Protein 2YZC (pdb70)

Radius of gyration: 47.13 Å; Cα contacts (8 Å, |Δi|>4): 5828; chains: 8; bounding box: 80×96×147 Å

Foldseek 3Di:
DDDDDDFDKDADFFLWDWAWDPPDLQIDIWTKGKDWIFGFPCPCCPPPVDCPQPPDNVNLSVVLVVLCVVPDDDPLRSQVVSFCCVCVVGVRGQKTKMKMKIWDWDADVSDRPHIDTDQQKIKMKMWIGGHPDIKMKIWMWNHKDKDLWLAWEDPDDADPPRDDDGGRTHMFIKIKTKMWIFPDPPDPVVVLVVVLVVLLVCLLHPHSHHDVQVSVQSSFVSSVVVDVRTFKMKIKIWRFDWAQDDCVVVVDHGPSPHTDGDDDDIHIDIDMHGDPPDDDDPPSVVD/DDDDDDFDKDADFFQWDWAWDPPDLQIDIWTKGKTWIFGFPCPCCVPPVDCPPPPDNVNLSVVLVVLCVVPDPDPLRSQVVSQCCVCVVGPRTQKIKMKMKIWDWDADVSDRPHIDTDQQKIKMKMWIGGHPDIKMKIWMWNHKDKDLWLAWEDDDDDDPPDDDDGGRTHMFIKIKTKMWIFQDPPDPVVVLVVVLVVLLVCLLHPHSHHDVQVSVQSSFVSSVVVDVRTFKMKIKIKGFDWDQDCCVVVVDHGPSPDTDGDDDDIHIDIDMHGDPPDDDDDPSVVD/DDDDDDWDKDADFFLWDWAWDPPDLQIDIWTKGKTWIFGFPCRCCPPPVDCPQPPDNVNLSVVLVVLCVVPDPDPQRSQVVSFCCVCVVGVRTQKTKMKMKIWDWDADVSDRPHIDTDQQKIKMKMWIGGHPDIKMKIWMWNHKDKDLWLAWEDDDDDDPPDDDDGGRTHMFIKIKTKMWIFPDPPDPVVVLVVVLVVLLVVLLHPHSHHDVQVSVQSSFVSSVVPDVRTFKMKIKIKGFDWAQDDCVVVPDDGPSPDTDGDDDDIHIDIDMHGDPPDDDDDPVVVD/DDDDDDWDKDAAFFQWDWAWDPPDLQIDIWTKGKDWIFGFDCPCCVVPVDCPVPPDNVNLSVVLVVLCVVPDDDPLRSQVVSFCCVCVVGVRTFKTKMKMKIWDWDADVSHRPHIDTDQQKIKMKMWIGGHPDIKMKIWMWNHKDKDLWLAWEDDDDDDPPDDDDGGRTHMFIKIKTKMWIFPDPPDPVVVLVVVLVVLLVCLQHPHSHHDVQVSVQSSFVSSVVVDVRTFKMKIKIWGFDWAQDDCVVVPDHGPSPHTDGDDDDIHIDIDMDGDPPDDDDDPVVVD/DDDDDDWDKDADFFLWDWAWDPPDLQIDIWTKGKTWIFGFPCRCCVVPVDCPVPPDNVNLSVVLVVLCVVPDDDPLRSQVVSFCCVCVVGPRGQKTKMKMKIWDWDADVSDRPHIDTDQQKIKMKMWIGGHPDIWMKIWMWNHKDKDLWLAWEDPDDDDPPDDDDGGRTHMFIKIKTKMWIFQDSPDPVVVLVVVLVVLLVCLLHPHSHHDVQVSVQSSFVSSCVPDVRTFKMKIKIKGFDWAQDDCVVVVDHGPSPDTDGDDDDIHIDIDMDGDPPDDDDDPVVVD/DDDDDDFDKDADFFQWDWAWDPPDLQIDIWTKGKTWIFGFDCRCCVVPVDCPVPPDNVNLSVVLVVLCVVPDDDPQRSQVVSFCCVCVVGVRTQKIKMKMKIWDWDADVSDRPHIDTDQQKIKMKMWIGGHPDIKMKIWMWNHKDKDLWLAFEDDDDDDPPDDDDGGRTHMFIKIKTKMWIFQDPPDPVVVLVVVLVVLLVCLLHPHSHHDPQVSVQSSFVSSVVVDVRTFKMKIKIWRFDWDQDDCVVVVDDGPSNDTDGDDDDIHIDIDMDGDPPDDDDDPVVVD/DDDDDDFDKDADFFQWDWAWDPPDLQIDIWTKGKDWIFGFPCRCCVVPVDCPPPPDNVNLSVVLVVLCVVPDDDPLRSQVVSFCCVCVVGVRTQKTKMKMKIWDWDADVSDRPHIDTDQQKIKMKMWIGGHPDIWMKIWMWNHKDKDLWLAWEDDDDADPVDDDDGGRTHMFIKIKTKMWIFPDSPDPVVVLVVVLVVLLVCLQHPHSYHDVQVSVQSSFVSSVVVDVRTFKMKIKIWRFDWAQDDCVVVPDDGPSPHTDGDDDDIHIDIDMHGDPPDDDDDPVVVD/DDDDDDFDKDADFFQWDWAWDPPDLQIDIWTKGKDWIFGFDCRCCPVPVDCPQPPDNVNLSVVLVVLCVVPDPDPLRSQVVSQCCVCVVGPRTQKTKMKMKIWDWDADVSDRPHIDTDQQKIKMKMWIGGHPDIKMKIWMWNHKDKDLWLAWEDDDDDDPPDDDDGGRTHMFIKIKTKMWIFPDPPDPVVVLVVVLVVLLVCLLHPHSHHDVLVSVQSSFVSSVVVDVRTFKMKIKIWGFDWAQDDCVVVVDDGPSDHTDGDDDDIHIDIDMHGDPPDDDCPPVVVD

Secondary structure (DSSP, 8-state):
--EEEEEEEEEEEEEEEEEEE-SSSS-EEEEEEEEEEEEE--HHHHHT---TT---HHHHHHHHHHHHTT--SSHHHHHHHHHHHHHHH-TTEEEEEEEEEEEEEEESTT-SSEEEEEEEEEEEEEEEEETTEEEEEEEEEEEEEEESSSB-B------TT--PPPBS---EEEEEEEEEEES-S---HHHHHHHHHHHHHHHHHHS-BS-HHHHHHHHHHHHHHH-TTEEEEEEEEEE--EEE---GGGT---SS-EEEE--SSEEEEEEEEEETTS-SS-GGGT-/--EEEEEEEEEEEEEEEEEEE-SSSS-EEEEEEEEEEEEE--HHHHHT---TT---HHHHHHHHHHHHTT--SSHHHHHHHHHHHHHHH-TTEEEEEEEEEEEEEEESTT-SSEEEEEEEEEEEEEEEEETTEEEEEEEEEEEEEEESSSB-B------TT--PPPBS---EEEEEEEEEEES-S---HHHHHHHHHHHHHHHHHHS-BS-HHHHHHHHHHHHHHH-TTEEEEEEEEEE--EEE---GGGT---SS-EEEE--SSEEEEEEEEEETTS-SS-GGGT-/--EEEEEEEEEEEEEEEEEEE-SSSS-EEEEEEEEEEEEE--HHHHHT---TT---HHHHHHHHHHHHHT--SSHHHHHHHHHHHHHHH-TTEEEEEEEEEEEEEEESTT-SSEEEEEEEEEEEEEEEEETTEEEEEEEEEEEEEEESSSB-B------TT--PPPBSS--EEEEEEEEEEES-S---HHHHHHHHHHHHHHHHHHS-BS-HHHHHHHHHHHHHHH-TTEEEEEEEEEE--EEEP--GGGT---SS-EEEE--SSEEEEEEEEEETTS-SS-GGGT-/--EEEEEEEEEEEEEEEEEEE-SSSS-EEEEEEEEEEEEE--HHHHHT---TT---HHHHHHHHHHHHTT--SSHHHHHHHHHHHHHHH-TTEEEEEEEEEEEEEEESTT-SSEEEEEEEEEEEEEEEEETTEEEEEEEEEEEEEEESSSB-B------TT--PPPBSS--EEEEEEEEEEES-S-S-HHHHHHHHHHHHHHHHHHS-BS-HHHHHHHHHHHHHHH-TTEEEEEEEEEE--EEE---GGGT---SS-EEEE--SSEEEEEEEEEETTS-SS-GGGT-/--EEEEEEEEEEEEEEEEEEE-SSSS-EEEEEEEEEEEEE--HHHHHT---TT---HHHHHHHHHHHHTT--SSHHHHHHHHHHHHHHH-TTEEEEEEEEEEEEEEESTT-SSEEEEEEEEEEEEEEEEETTEEEEEEEEEEEEEEESSSB-B------TT--PPPBSS--EEEEEEEEEEES-S-S-HHHHHHHHHHHHHHHHHHS-BS-HHHHHHHHHHHHHHH-TTEEEEEEEEEE--EEEP--GGGT---SS-EEEE--SSEEEEEEEEEETTS-SS-GGGT-/--EEEEEEEEEEEEEEEEEEE-SSSS-EEEEEEEEEEEEE--HHHHHH---TT---HHHHHHHHHHHHTT--SSHHHHHHHHHHHHHHH-TTEEEEEEEEEEEEEEESTT-SSEEEEEEEEEEEEEEEEETTEEEEEEEEEEEEEEESSSB-B------TT--PPPBS---EEEEEEEEEEES-S---HHHHHHHHHHHHHHHHHHS-BS-HHHHHHHHHHHHHHH-TTEEEEEEEEEE--EEE---GGGT---SS-EEEE--SSEEEEEEEEEETTS-SS-GGGT-/--EEEEEEEEEEEEEEEEEEE-SSSS-EEEEEEEEEEEEE--HHHHHT---TT---HHHHHHHHHHHHTT--SSHHHHHHHHHHHHHHH-TTEEEEEEEEEEEEEEESTT-SSEEEEEEEEEEEEEEEEETTEEEEEEEEEEEEEEESSSB-B------TT--PPPBS---EEEEEEEEEEES-S---HHHHHHHHHHHHHHHHHHS-BS-HHHHHHHHHHHHHHH-TTEEEEEEEEEE--EEEP--GGGT---SS-EEEE--SSEEEEEEEEEETT--SS-GGGG-/--EEEEEEEEEEEEEEEEEEE-SSSS-EEEEEEEEEEEEE--HHHHHT---TT---HHHHHHHHHHHHTT--SSHHHHHHHHHHHHHHH-TTEEEEEEEEEEEEEEESTT-SSEEEEEEEEEEEEEEEEETTEEEEEEEEEEEEEEESSSB-B------TT--PPPBSS--EEEEEEEEEEES-S---HHHHHHHHHHHHHHHHHHS-BS-HHHHHHHHHHHHHHH-TTEEEEEEEEEE--EEE---GGGT---SS-EEEE--SSEEEEEEEEEETT--S--GGGT-

Solvent-accessible surface area: 79718 Å² total; per-residue (Å²): 112,52,24,63,19,18,134,27,19,4,0,6,2,46,1,29,0,0,8,0,45,56,139,92,76,92,11,80,28,46,4,1,8,0,28,1,7,0,58,27,77,3,84,42,1,4,60,60,6,72,4,49,59,3,3,0,21,22,1,0,47,15,0,0,8,1,10,0,58,93,30,26,77,14,6,1,74,3,1,16,98,0,0,83,47,0,24,139,48,24,145,62,3,85,2,0,40,0,22,5,57,34,27,46,42,74,53,7,122,99,40,58,39,0,8,16,46,39,57,16,10,26,7,9,1,18,1,14,6,81,56,113,77,61,6,3,5,0,0,0,41,29,3,7,0,0,4,2,26,11,0,26,17,39,37,10,33,82,17,78,23,3,56,58,77,26,32,32,41,56,13,0,1,0,37,0,33,0,71,0,13,6,68,47,57,151,22,95,4,69,52,11,11,61,40,0,81,32,33,2,9,109,12,0,3,110,24,98,0,49,0,4,7,22,0,0,22,38,0,0,78,26,0,1,84,69,17,99,41,0,21,1,0,55,6,37,0,17,17,56,33,28,98,72,26,87,1,28,33,19,41,38,41,15,46,37,28,0,7,49,7,15,47,62,18,45,0,29,5,38,5,7,0,26,52,115,81,26,118,76,73,14,70,4,53,78,64,108,46,26,63,19,18,122,27,18,5,0,5,2,46,2,30,0,0,8,0,40,54,125,80,75,93,10,84,29,39,2,1,8,0,27,2,10,0,58,27,75,4,88,39,2,4,60,57,5,72,5,48,55,3,2,0,19,20,0,0,45,15,0,1,8,2,13,0,55,96,26,21,73,20,4,1,80,3,2,38,93,0,0,119,46,0,23,120,51,25,142,60,3,80,2,0,39,0,23,6,59,31,31,42,39,74,58,9,141,96,41,57,40,0,7,14,35,39,60,16,9,26,8,10,0,15,0,14,12,73,53,129,81,72,6,4,5,0,0,0,40,27,3,4,0,0,4,2,25,12,0,27,19,67,44,6,32,119,42,129,24,17,56,58,133,95,42,98,41,55,12,0,0,0,40,0,33,1,70,0,14,6,67,47,60,152,22,96,13,66,54,10,12,62,39,0,79,30,34,0,11,96,12,0,3,108,24,101,0,50,0,3,6,22,0,0,19,30,0,0,91,24,0,2,101,68,16,101,44,0,21,0,0,52,5,37,0,16,15,61,34,28,99,84,27,91,3,136,71,12,76,50,85,23,52,42,30,0,8,47,9,14,47,64,17,46,0,30,5,37,6,9,0,30,45,116,81,23,121,79,70,18,68,3,53,76,66,110,42,26,58,19,18,126,29,20,4,0,6,3,45,2,28,0,0,9,0,41,53,124,80,76,88,10,82,29,43,3,2,6,0,28,1,8,0,49,29,78,4,83,39,2,4,57,60,6,73,4,49,56,2,2,1,20,20,0,0,44,13,0,0,8,2,9,0,57,94,30,19,76,20,5,1,81,2,1,19,95,0,0,90,46,0,26,145,47,20,139,60,3,79,2,0,46,0,23,6,60,33,26,42,42,75,56,9,151,96,42,55,38,0,7,16,47,38,57,16,10,25,7,10,0,17,1,15,8,67,52,114,105,86,10,6,6,0,0,0,43,28,2,5,0,0,3,1,24,14,0,26,19,64,42,7,32,124,44,138,29,17,61,56,133,94,41,96,43,56,12,0,1,0,40,0,35,1,63,0,14,8,66,48,79,154,20,95,13,66,52,9,11,62,40,0,77,32,32,0,9,108,11,0,3,110,24,100,0,53,0,3,7,21,0,0,21,31,0,0,94,25,0,1,94,69,17,103,36,0,22,1,0,54,6,34,0,18,16,57,35,30,96,82,27,97,3,104,50,20,43,40,77,21,56,39,28,0,7,50,8,14,45,63,16,47,0,30,6,40,4,7,0,22,55,110,83,25,123,78,73,28,65,4,54,76,66,116,43,26,63,20,20,121,28,20,4,0,6,2,46,1,29,0,0,8,0,38,54,127,83,75,92,11,82,29,41,3,1,6,0,27,2,8,0,56,27,74,3,86,39,2,4,58,58,5,73,3,49,56,2,2,0,21,23,0,0,48,17,0,1,11,1,12,0,52,98,26,23,76,21,6,1,85,2,2,38,91,0,0,122,38,0,25,120,49,20,144,59,4,77,2,0,44,0,25,5,58,32,30,44,42,75,56,7,134,96,42,54,40,0,7,15,35,38,61,17,9,26,7,8,1,15,1,18,13,85,54,121,122,78,8,4,6,0,0,0,43,28,2,4,0,0,3,3,23,14,0,26,20,68,41,10,35,137,43,134,28,17,57,54,151,102,41,98,46,57,11,0,1,0,39,0,35,1,70,0,14,6,68,54,50,148,22,97,14,66,51,10,11,62,40,0,81,32,32,0,12,114,13,0,4,109,22,97,0,50,0,4,6,23,0,0,17,33,0,0,90,25,0,3,116,70,15,102,40,0,20,1,0,54,6,34,0,16,15,61,32,27,99,85,25,92,2,115,71,14,68,40,76,22,56,40,23,0,8,49,8,14,46,62,16,46,0,29,5,40,5,9,0,24,41,106,80,28,121,84,76,32,68,4,51,76,67,116,49,25,48,26,16,123,27,17,4,0,6,3,45,2,29,0,0,9,1,37,58,133,89,73,88,11,82,27,44,2,2,8,0,28,2,10,0,56,26,74,3,82,39,1,3,58,61,6,72,6,53,55,2,2,0,20,20,0,0,46,12,0,1,7,1,10,0,58,93,28,21,75,22,5,2,82,3,2,37,100,0,0,127,43,0,26,125,49,22,141,57,3,80,2,0,43,0,23,5,58,34,31,48,41,71,55,7,125,98,42,56,40,0,8,16,34,47,58,20,14,26,7,6,0,11,1,16,11,73,54,126,76,70,7,3,6,0,0,0,43,30,2,10,0,1,3,2,24,12,0,26,20,65,42,7,34,126,43,136,23,18,58,59,128,97,42,97,45,56,11,0,1,0,37,0,37,2,76,0,14,6,66,48,61,147,24,95,14,64,51,10,11,62,39,0,82,32,35,0,9,110,12,0,4,109,22,101,0,52,0,3,8,22,0,0,16,35,0,0,95,27,0,2,106,69,18,101,40,0,21,2,0,54,6,34,0,16,16,67,34,28,100,84,27,90,2,130,48,18,52,43,83,21,54,39,27,0,8,51,8,14,48,61,16,45,0,30,6,40,6,12,0,25,39,107,82,29,122,82,79,18,66,5,53,74,67,105,43,25,56,26,19,121,26,20,4,0,7,2,45,1,31,0,0,8,0,38,51,127,80,77,89,11,82,29,44,3,1,7,0,28,2,9,0,59,27,73,3,84,40,1,3,60,61,6,70,4,50,57,3,2,0,20,20,0,0,46,19,0,0,10,2,10,0,57,96,26,28,78,16,6,1,72,2,1,17,94,0,0,90,39,0,25,142,50,19,142,62,3,79,2,0,42,0,23,4,58,34,24,43,44,73,57,8,144,97,40,56,40,0,7,15,46,40,56,18,10,26,7,12,0,20,1,15,5,80,50,116,84,78,7,5,5,0,0,0,41,30,3,4,0,0,4,3,23,13,0,27,17,68,43,7,32,116,44,127,26,16,56,57,131,92,41,98,46,53,11,0,1,0,41,0,32,1,64,1,16,8,67,51,72,154,17,93,3,67,53,10,11,60,40,0,82,31,35,0,14,99,12,1,3,105,24,101,0,53,0,4,6,22,0,0,20,33,0,0,92,24,0,4,97,68,16,104,36,0,22,2,0,57,5,34,0,16,15,63,33,27,96,82,28,82,1,137,70,10,74,43,89,22,57,43,26,0,9,50,8,13,47,64,16,45,0,30,5,36,5,7,0,23,53,114,80,24,115,82,75,17,74,6,55,71,68,122,50,26,65,18,21,132,27,22,5,0,5,3,46,1,30,0,0,9,0,44,53,130,89,74,82,12,84,28,42,3,1,8,0,29,1,10,0,53,26,76,4,86,38,1,4,57,58,7,69,5,50,55,2,2,0,20,19,1,0,45,12,0,1,9,0,11,0,55,92,30,21,76,22,5,1,83,3,1,14,97,0,0,92,46,0,23,148,50,23,142,59,3,78,2,0,44,0,24,5,59,33,30,45,40,74,54,9,151,100,40,56,38,0,7,15,36,40,59,16,10,26,8,8,0,17,0,15,11,83,52,128,100,60,10,4,6,0,0,0,43,28,2,4,0,0,4,2,24,12,0,26,19,41,37,9,33,82,18,77,22,3,55,58,75,24,32,32,42,56,12,0,1,0,41,0,36,2,69,0,14,6,68,46,48,155,23,96,15,67,53,9,10,62,40,0,80,31,34,0,12,102,12,0,4,107,24,97,0,50,0,4,7,21,0,0,17,33,0,0,94,25,0,1,96,67,15,100,41,0,24,1,0,46,6,35,0,18,14,63,33,25,96,74,26,89,1,25,33,17,41,37,42,14,48,40,18,0,7,50,7,15,47,63,17,46,0,29,5,36,6,6,0,18,43,114,81,22,127,64,77,20,70,3,56,75,71,101,46,25,62,20,17,144,29,18,5,0,6,3,46,2,29,0,0,8,0,43,54,131,90,74,92,10,79,29,46,3,1,8,0,27,2,10,0,59,29,76,4,83,40,2,4,59,60,5,71,5,48,57,4,2,0,21,22,0,0,46,13,0,1,8,2,11,0,56,96,27,23,74,22,6,1,82,2,1,20,96,0,0,81,48,0,23,138,50,24,141,62,3,82,3,0,39,0,24,5,58,32,33,43,39,74,54,9,135,99,41,56,41,0,8,16,35,39,58,16,11,26,7,9,1,19,1,12,6,80,54,113,83,61,6,3,6,0,0,1,42,28,2,4,0,0,4,3,24,13,0,27,17,65,42,7,32,122,42,130,25,17,51,56,128,94,41,95,45,54,11,0,1,0,37,0,37,1,73,0,15,6,70,42,55,150,21,97,15,65,52,10,10,61,41,0,80,33,37,0,14,120,12,0,3,113,24,98,0,52,0,3,7,22,0,0,20,37,0,0,82,25,0,1,85,69,17,102,41,0,22,1,0,49,5,35,0,16,15,63,35,27,98,81,27,96,2,118,74,10,64,42,82,23,55,40,15,0,7,48,7,14,48,61,18,47,0,29,5,39,5,8,0,15,50,110,81,26,122,57,82,11,71,4,54,80,64

InterPro domains:
  IPR002042 Uricase [PF01014] (18-136)
  IPR002042 Uricase [PF01014] (148-280)
  IPR002042 Uricase [PIRSF000241] (7-287)
  IPR002042 Uricase [PR00093] (21-32)
  IPR002042 Uricase [PR00093] (60-74)
  IPR002042 Uricase [PR00093] (95-108)
  IPR002042 Uricase [PR00093] (153-169)
  IPR002042 Uricase [PR00093] (169-181)
  IPR002042 Uricase [PTHR42874] (12-289)
  IPR002042 Uricase [TIGR03383] (15-285)
  IPR019842 Uricase, conserved site [PS00366] (153-180)

Structure (mmCIF, N/CA/C/O backbone):
data_2YZC
#
_entry.id   2YZC
#
_cell.length_a   85.498
_cell.length_b   122.942
_cell.length_c   284.784
_cell.angle_alpha   90.00
_cell.angle_beta   90.00
_cell.angle_gamma   90.00
#
_symmetry.space_group_name_H-M   'P 21 21 21'
#
loop_
_entity.id
_entity.type
_entity.pdbx_description
1 polymer Uricase
2 non-polymer 'ALLANTOATE ION'
3 water water
#
loop_
_atom_site.group_PDB
_atom_site.id
_atom_site.type_symbol
_atom_site.label_atom_id
_atom_site.label_alt_id
_atom_site.label_comp_id
_atom_site.label_asym_id
_atom_site.label_entity_id
_atom_site.label_seq_id
_atom_site.pdbx_PDB_ins_code
_atom_site.Cartn_x
_atom_site.Cartn_y
_atom_site.Cartn_z
_atom_site.occupancy
_atom_site.B_iso_or_equiv
_atom_site.auth_seq_id
_atom_site.auth_comp_id
_atom_site.auth_asym_id
_atom_site.auth_atom_id
_atom_site.pdbx_PDB_model_num
ATOM 1 N N . THR A 1 11 ? 40.723 96.163 42.290 1.00 45.77 11 THR A N 1
ATOM 2 C CA . THR A 1 11 ? 39.251 96.041 42.491 1.00 45.04 11 THR A CA 1
ATOM 3 C C . THR A 1 11 ? 38.933 94.996 43.558 1.00 44.84 11 THR A C 1
ATOM 4 O O . THR A 1 11 ? 39.779 94.170 43.913 1.00 45.67 11 THR A O 1
ATOM 6 N N . LYS A 1 12 ? 37.708 95.038 44.069 1.00 41.99 12 LYS A N 1
ATOM 7 C CA . LYS A 1 12 ? 37.285 94.105 45.101 1.00 39.75 12 LYS A CA 1
ATOM 8 C C . LYS A 1 12 ? 36.690 92.839 44.498 1.00 37.35 12 LYS A C 1
ATOM 9 O O . LYS A 1 12 ? 36.280 92.820 43.338 1.00 36.96 12 LYS A O 1
ATOM 11 N N . VAL A 1 13 ? 36.659 91.781 45.297 1.00 35.65 13 VAL A N 1
ATOM 12 C CA . VAL A 1 13 ? 36.099 90.503 44.877 1.00 34.01 13 VAL A CA 1
ATOM 13 C C . VAL A 1 13 ? 34.734 90.362 45.545 1.00 32.55 13 VAL A C 1
ATOM 14 O O . VAL A 1 13 ? 34.580 90.676 46.723 1.00 33.04 13 VAL A O 1
ATOM 18 N N . VAL A 1 14 ? 33.745 89.895 44.791 1.00 30.77 14 VAL A N 1
ATOM 19 C CA . VAL A 1 14 ? 32.394 89.739 45.318 1.00 30.33 14 VAL A CA 1
ATOM 20 C C . VAL A 1 14 ? 31.830 88.337 45.091 1.00 30.19 14 VAL A C 1
ATOM 21 O O . VAL A 1 14 ? 32.054 87.731 44.045 1.00 28.45 14 VAL A O 1
ATOM 25 N N . LEU A 1 15 ? 31.093 87.833 46.077 1.00 28.49 15 LEU A N 1
ATOM 26 C CA . LEU A 1 15 ? 30.473 86.518 45.971 1.00 28.23 15 LEU A CA 1
ATOM 27 C C . LEU A 1 15 ? 29.209 86.714 45.144 1.00 27.18 15 LEU A C 1
ATOM 28 O O . LEU A 1 15 ? 28.353 87.526 45.500 1.00 26.88 15 LEU A O 1
ATOM 33 N N . GLY A 1 16 ? 29.090 85.978 44.043 1.00 24.14 16 GLY A N 1
ATOM 34 C CA . GLY A 1 16 ? 27.913 86.100 43.200 1.00 25.43 16 GLY A CA 1
ATOM 35 C C . GLY A 1 16 ? 26.923 84.975 43.457 1.00 25.28 16 GLY A C 1
ATOM 36 O O . GLY A 1 16 ? 26.715 84.576 44.603 1.00 25.63 16 GLY A O 1
ATOM 37 N N . GLN A 1 17 ? 26.307 84.466 42.396 1.00 24.09 17 GLN A N 1
ATOM 38 C CA . GLN A 1 17 ? 25.351 83.370 42.534 1.00 25.15 17 GLN A CA 1
ATOM 39 C C . GLN A 1 17 ? 26.047 82.181 43.185 1.00 22.45 17 GLN A C 1
ATOM 40 O O . GLN A 1 17 ? 27.223 81.928 42.932 1.00 20.85 17 GLN A O 1
ATOM 46 N N . ASN A 1 18 ? 25.326 81.456 44.030 1.00 20.62 18 ASN A N 1
ATOM 47 C CA . ASN A 1 18 ? 25.908 80.297 44.697 1.00 20.62 18 ASN A CA 1
ATOM 48 C C . ASN A 1 18 ? 24.822 79.376 45.229 1.00 19.71 18 ASN A C 1
ATOM 49 O O . ASN A 1 18 ? 23.693 79.805 45.474 1.00 19.39 18 ASN A O 1
ATOM 54 N N . GLN A 1 19 ? 25.171 78.105 45.389 1.00 18.95 19 GLN A N 1
ATOM 55 C CA . GLN A 1 19 ? 24.245 77.100 45.892 1.00 18.41 19 GLN A CA 1
ATOM 56 C C . GLN A 1 19 ? 25.052 75.890 46.333 1.00 17.13 19 GLN A C 1
ATOM 57 O O . GLN A 1 19 ? 26.178 75.692 45.890 1.00 16.48 19 GLN A O 1
ATOM 63 N N . TYR A 1 20 ? 24.484 75.087 47.219 1.00 16.84 20 TYR A N 1
ATOM 64 C CA . TYR A 1 20 ? 25.192 73.912 47.699 1.00 16.94 20 TYR A CA 1
ATOM 65 C C . TYR A 1 20 ? 24.199 72.913 48.269 1.00 17.22 20 TYR A C 1
ATOM 66 O O . TYR A 1 20 ? 23.094 73.281 48.682 1.00 17.12 20 TYR A O 1
ATOM 75 N N . GLY A 1 21 ? 24.606 71.650 48.311 1.00 15.68 21 GLY A N 1
ATOM 76 C CA . GLY A 1 21 ? 23.737 70.630 48.861 1.00 16.26 21 GLY A CA 1
ATOM 77 C C . GLY A 1 21 ? 24.289 69.245 48.617 1.00 16.69 21 GLY A C 1
ATOM 78 O O . GLY A 1 21 ? 25.475 69.086 48.344 1.00 15.62 21 GLY A O 1
ATOM 79 N N . LYS A 1 22 ? 23.427 68.240 48.719 1.00 16.61 22 LYS A N 1
ATOM 80 C CA . LYS A 1 22 ? 23.848 66.865 48.495 1.00 18.11 22 LYS A CA 1
ATOM 81 C C . LYS A 1 22 ? 23.362 66.434 47.123 1.00 17.25 22 LYS A C 1
ATOM 82 O O . LYS A 1 22 ? 22.187 66.601 46.791 1.00 18.81 22 LYS A O 1
ATOM 88 N N . ALA A 1 23 ? 24.266 65.881 46.327 1.00 15.94 23 ALA A N 1
ATOM 89 C CA . ALA A 1 23 ? 23.911 65.435 44.989 1.00 14.78 23 ALA A CA 1
ATOM 90 C C . ALA A 1 23 ? 23.885 63.915 44.882 1.00 16.49 23 ALA A C 1
ATOM 91 O O . ALA A 1 23 ? 24.603 63.212 45.595 1.00 15.65 23 ALA A O 1
ATOM 93 N N . GLU A 1 24 ? 23.038 63.433 43.980 1.00 15.65 24 GLU A N 1
ATOM 94 C CA . GLU A 1 24 ? 22.878 62.015 43.687 1.00 16.21 24 GLU A CA 1
ATOM 95 C C . GLU A 1 24 ? 22.628 61.088 44.872 1.00 16.08 24 GLU A C 1
ATOM 96 O O . GLU A 1 24 ? 23.390 60.148 45.122 1.00 15.93 24 GLU A O 1
ATOM 102 N N . VAL A 1 25 ? 21.544 61.362 45.590 1.00 13.93 25 VAL A N 1
ATOM 103 C CA . VAL A 1 25 ? 21.130 60.537 46.722 1.00 14.30 25 VAL A CA 1
ATOM 104 C C . VAL A 1 25 ? 20.254 59.456 46.084 1.00 15.98 25 VAL A C 1
ATOM 105 O O . VAL A 1 25 ? 19.157 59.742 45.603 1.00 15.82 25 VAL A O 1
ATOM 109 N N . ARG A 1 26 ? 20.752 58.224 46.052 1.00 16.93 26 ARG A N 1
ATOM 110 C CA . ARG A 1 26 ? 20.007 57.126 45.442 1.00 17.90 26 ARG A CA 1
ATOM 111 C C . ARG A 1 26 ? 18.985 56.550 46.406 1.00 17.65 26 ARG A C 1
ATOM 112 O O . ARG A 1 26 ? 19.325 56.035 47.476 1.00 19.28 26 ARG A O 1
ATOM 120 N N . LEU A 1 27 ? 17.723 56.644 46.007 1.00 17.71 27 LEU A N 1
ATOM 121 C CA . LEU A 1 27 ? 16.620 56.179 46.828 1.00 18.65 27 LEU A CA 1
ATOM 122 C C . LEU A 1 27 ? 15.719 55.172 46.139 1.00 16.94 27 LEU A C 1
ATOM 123 O O . LEU A 1 27 ? 15.361 55.335 44.978 1.00 17.70 27 LEU A O 1
ATOM 128 N N . VAL A 1 28 ? 15.359 54.127 46.871 1.00 17.90 28 VAL A N 1
ATOM 129 C CA . VAL A 1 28 ? 14.424 53.144 46.361 1.00 17.20 28 VAL A CA 1
ATOM 130 C C . VAL A 1 28 ? 13.340 53.058 47.421 1.00 18.88 28 VAL A C 1
ATOM 131 O O . VAL A 1 28 ? 13.620 52.750 48.581 1.00 17.96 28 VAL A O 1
ATOM 135 N N . LYS A 1 29 ? 12.111 53.382 47.027 1.00 18.55 29 LYS A N 1
ATOM 136 C CA . LYS A 1 29 ? 10.973 53.330 47.937 1.00 19.61 29 LYS A CA 1
ATOM 137 C C . LYS A 1 29 ? 10.074 52.168 47.538 1.00 20.27 29 LYS A C 1
ATOM 138 O O . LYS A 1 29 ? 9.552 52.124 46.420 1.00 18.64 29 LYS A O 1
ATOM 144 N N . VAL A 1 30 ? 9.912 51.217 48.448 1.00 18.52 30 VAL A N 1
ATOM 145 C CA . VAL A 1 30 ? 9.060 50.073 48.176 1.00 20.11 30 VAL A CA 1
ATOM 146 C C . VAL A 1 30 ? 7.718 50.278 48.864 1.00 21.31 30 VAL A C 1
ATOM 147 O O . VAL A 1 30 ? 7.664 50.625 50.044 1.00 19.78 30 VAL A O 1
ATOM 151 N N . THR A 1 31 ? 6.638 50.093 48.116 1.00 21.67 31 THR A N 1
ATOM 152 C CA . THR A 1 31 ? 5.303 50.211 48.682 1.00 23.32 31 THR A CA 1
ATOM 153 C C . THR A 1 31 ? 4.860 48.771 48.887 1.00 24.91 31 THR A C 1
ATOM 154 O O . THR A 1 31 ? 4.740 48.017 47.924 1.00 23.53 31 THR A O 1
ATOM 158 N N . ARG A 1 32 ? 4.648 48.373 50.135 1.00 26.74 32 ARG A N 1
ATOM 159 C CA . ARG A 1 32 ? 4.230 47.005 50.402 1.00 30.82 32 ARG A CA 1
ATOM 160 C C . ARG A 1 32 ? 3.091 46.892 51.412 1.00 33.33 32 ARG A C 1
ATOM 161 O O . ARG A 1 32 ? 3.174 46.130 52.375 1.00 33.38 32 ARG A O 1
ATOM 169 N N . ASN A 1 33 ? 2.025 47.651 51.182 1.00 37.15 33 ASN A N 1
ATOM 170 C CA . ASN A 1 33 ? 0.860 47.613 52.060 1.00 40.45 33 ASN A CA 1
ATOM 171 C C . ASN A 1 33 ? 0.187 46.265 51.835 1.00 39.97 33 ASN A C 1
ATOM 172 O O . ASN A 1 33 ? -0.279 45.621 52.775 1.00 40.91 33 ASN A O 1
ATOM 177 N N . THR A 1 34 ? 0.146 45.850 50.574 1.00 38.93 34 THR A N 1
ATOM 178 C CA . THR A 1 34 ? -0.442 44.575 50.192 1.00 38.04 34 THR A CA 1
ATOM 179 C C . THR A 1 34 ? 0.672 43.712 49.619 1.00 36.34 34 THR A C 1
ATOM 180 O O . THR A 1 34 ? 1.814 44.158 49.513 1.00 36.19 34 THR A O 1
ATOM 184 N N . ALA A 1 35 ? 0.339 42.481 49.249 1.00 33.28 35 ALA A N 1
ATOM 185 C CA . ALA A 1 35 ? 1.321 41.563 48.685 1.00 32.22 35 ALA A CA 1
ATOM 186 C C . ALA A 1 35 ? 1.809 42.048 47.320 1.00 30.05 35 ALA A C 1
ATOM 187 O O . ALA A 1 35 ? 2.840 41.599 46.825 1.00 30.19 35 ALA A O 1
ATOM 189 N N . ARG A 1 36 ? 1.059 42.967 46.722 1.00 29.44 36 ARG A N 1
ATOM 190 C CA . ARG A 1 36 ? 1.387 43.528 45.412 1.00 28.31 36 ARG A CA 1
ATOM 191 C C . ARG A 1 36 ? 2.312 44.735 45.611 1.00 26.55 36 ARG A C 1
ATOM 192 O O . ARG A 1 36 ? 1.842 45.865 45.723 1.00 25.02 36 ARG A O 1
ATOM 200 N N . HIS A 1 37 ? 3.620 44.490 45.654 1.00 23.56 37 HIS A N 1
ATOM 201 C CA . HIS A 1 37 ? 4.597 45.558 45.863 1.00 23.37 37 HIS A CA 1
ATOM 202 C C . HIS A 1 37 ? 4.771 46.505 44.678 1.00 22.94 37 HIS A C 1
ATOM 203 O O . HIS A 1 37 ? 4.592 46.121 43.524 1.00 22.35 37 HIS A O 1
ATOM 210 N N . GLU A 1 38 ? 5.125 47.748 44.986 1.00 23.96 38 GLU A N 1
ATOM 211 C CA . GLU A 1 38 ? 5.380 48.773 43.979 1.00 24.47 38 GLU A CA 1
ATOM 212 C C . GLU A 1 38 ? 6.788 49.301 44.250 1.00 23.71 38 GLU A C 1
ATOM 213 O O . GLU A 1 38 ? 7.236 49.337 45.403 1.00 20.90 38 GLU A O 1
ATOM 219 N N . ILE A 1 39 ? 7.473 49.716 43.189 1.00 23.64 39 ILE A N 1
ATOM 220 C CA . ILE A 1 39 ? 8.833 50.234 43.295 1.00 23.40 39 ILE A CA 1
ATOM 221 C C . ILE A 1 39 ? 8.983 51.630 42.697 1.00 21.82 39 ILE A C 1
ATOM 222 O O . ILE A 1 39 ? 8.537 51.885 41.580 1.00 19.90 39 ILE A O 1
ATOM 227 N N . GLN A 1 40 ? 9.606 52.531 43.451 1.00 21.31 40 GLN A N 1
ATOM 228 C CA . GLN A 1 40 ? 9.892 53.881 42.967 1.00 21.00 40 GLN A CA 1
ATOM 229 C C . GLN A 1 40 ? 11.405 54.002 43.154 1.00 21.85 40 GLN A C 1
ATOM 230 O O . GLN A 1 40 ? 11.922 53.776 44.246 1.00 22.60 40 GLN A O 1
ATOM 236 N N . ASP A 1 41 ? 12.109 54.333 42.076 1.00 19.58 41 ASP A N 1
ATOM 237 C CA . ASP A 1 41 ? 13.571 54.396 42.090 1.00 21.35 41 ASP A CA 1
ATOM 238 C C . ASP A 1 41 ? 14.026 55.777 41.616 1.00 19.83 41 ASP A C 1
ATOM 239 O O . ASP A 1 41 ? 13.804 56.133 40.461 1.00 18.83 41 ASP A O 1
ATOM 244 N N . LEU A 1 42 ? 14.671 56.536 42.503 1.00 17.91 42 LEU A N 1
ATOM 245 C CA . LEU A 1 42 ? 15.128 57.892 42.186 1.00 17.77 42 LEU A CA 1
ATOM 246 C C . LEU A 1 42 ? 16.593 58.204 42.514 1.00 18.87 42 LEU A C 1
ATOM 247 O O . LEU A 1 42 ? 17.198 57.576 43.383 1.00 18.22 42 LEU A O 1
ATOM 252 N N . ASN A 1 43 ? 17.139 59.194 41.805 1.00 16.47 43 ASN A N 1
ATOM 253 C CA . ASN A 1 43 ? 18.495 59.696 42.030 1.00 16.89 43 ASN A CA 1
ATOM 254 C C . ASN A 1 43 ? 18.203 61.171 42.321 1.00 18.88 43 ASN A C 1
ATOM 255 O O . ASN A 1 43 ? 17.952 61.951 41.398 1.00 18.22 43 ASN A O 1
ATOM 260 N N . VAL A 1 44 ? 18.244 61.543 43.599 1.00 17.65 44 VAL A N 1
ATOM 261 C CA . VAL A 1 44 ? 17.898 62.898 44.040 1.00 17.03 44 VAL A CA 1
ATOM 262 C C . VAL A 1 44 ? 19.042 63.850 44.382 1.00 17.77 44 VAL A C 1
ATOM 263 O O . VAL A 1 44 ? 20.028 63.469 45.003 1.00 17.06 44 VAL A O 1
ATOM 267 N N . THR A 1 45 ? 18.882 65.106 43.979 1.00 16.90 45 THR A N 1
ATOM 268 C CA . THR A 1 45 ? 19.874 66.132 44.258 1.00 16.92 45 THR A CA 1
ATOM 269 C C . THR A 1 45 ? 19.165 67.319 44.903 1.00 18.48 45 THR A C 1
ATOM 270 O O . THR A 1 45 ? 18.125 67.770 44.418 1.00 18.52 45 THR A O 1
ATOM 274 N N . SER A 1 46 ? 19.741 67.817 45.993 1.00 18.27 46 SER A N 1
ATOM 275 C CA . SER A 1 46 ? 19.181 68.945 46.733 1.00 19.38 46 SER A CA 1
ATOM 276 C C . SER A 1 46 ? 20.218 70.047 46.913 1.00 19.17 46 SER A C 1
ATOM 277 O O . SER A 1 46 ? 21.331 69.784 47.364 1.00 20.50 46 SER A O 1
ATOM 280 N N . GLN A 1 47 ? 19.861 71.274 46.547 1.00 20.00 47 GLN A N 1
ATOM 281 C CA . GLN A 1 47 ? 20.769 72.405 46.722 1.00 21.10 47 GLN A CA 1
ATOM 282 C C . GLN A 1 47 ? 20.006 73.639 47.184 1.00 20.84 47 GLN A C 1
ATOM 283 O O . GLN A 1 47 ? 18.943 73.970 46.655 1.00 20.99 47 GLN A O 1
ATOM 289 N N . LEU A 1 48 ? 20.566 74.314 48.179 1.00 19.41 48 LEU A N 1
ATOM 290 C CA . LEU A 1 48 ? 19.934 75.485 48.753 1.00 18.55 48 LEU A CA 1
ATOM 291 C C . LEU A 1 48 ? 20.540 76.791 48.279 1.00 19.14 48 LEU A C 1
ATOM 292 O O . LEU A 1 48 ? 21.710 76.851 47.909 1.00 16.26 48 LEU A O 1
ATOM 297 N N . ARG A 1 49 ? 19.717 77.833 48.307 1.00 18.71 49 ARG A N 1
ATOM 298 C CA . ARG A 1 49 ? 20.126 79.171 47.921 1.00 20.57 49 ARG A CA 1
ATOM 299 C C . ARG A 1 49 ? 19.642 80.116 49.011 1.00 20.94 49 ARG A C 1
ATOM 300 O O . ARG A 1 49 ? 18.578 79.905 49.602 1.00 19.99 49 ARG A O 1
ATOM 308 N N . GLY A 1 50 ? 20.429 81.151 49.277 1.00 22.23 50 GLY A N 1
ATOM 309 C CA . GLY A 1 50 ? 20.057 82.105 50.303 1.00 24.24 50 GLY A CA 1
ATOM 310 C C . GLY A 1 50 ? 21.257 82.917 50.730 1.00 24.48 50 GLY A C 1
ATOM 311 O O . GLY A 1 50 ? 22.147 83.186 49.923 1.00 24.93 50 GLY A O 1
ATOM 312 N N . ASP A 1 51 ? 21.285 83.311 51.997 1.00 24.92 51 ASP A N 1
ATOM 313 C CA . ASP A 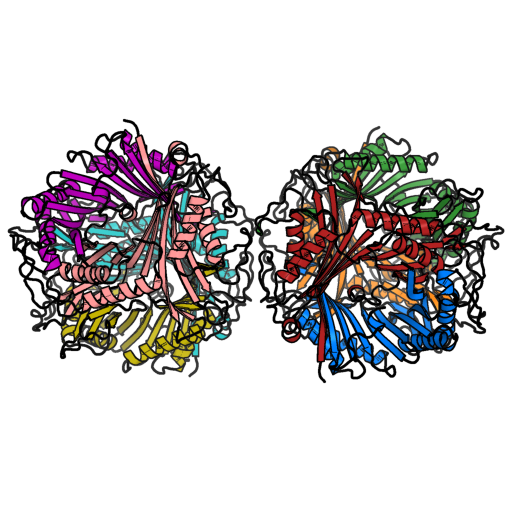1 51 ? 22.395 84.094 52.512 1.00 25.94 51 ASP A CA 1
ATOM 314 C C . ASP A 1 51 ? 23.499 83.204 53.063 1.00 25.05 51 ASP A C 1
ATOM 315 O O . ASP A 1 51 ? 23.455 82.778 54.219 1.00 24.30 51 ASP A O 1
ATOM 320 N N . PHE A 1 52 ? 24.494 82.934 52.223 1.00 24.18 52 PHE A N 1
ATOM 321 C CA . PHE A 1 52 ? 25.620 82.091 52.602 1.00 24.65 52 PHE A CA 1
ATOM 322 C C . PHE A 1 52 ? 26.931 82.855 52.466 1.00 24.96 52 PHE A C 1
ATOM 323 O O . PHE A 1 52 ? 27.993 82.271 52.266 1.00 24.49 52 PHE A O 1
ATOM 331 N N . GLU A 1 53 ? 26.839 84.172 52.593 1.00 25.42 53 GLU A N 1
ATOM 332 C CA . GLU A 1 53 ? 27.990 85.060 52.487 1.00 27.18 53 GLU A CA 1
ATOM 333 C C . GLU A 1 53 ? 29.114 84.699 53.460 1.00 25.78 53 GLU A C 1
ATOM 334 O O . GLU A 1 53 ? 30.258 84.489 53.049 1.00 26.85 53 GLU A O 1
ATOM 340 N N . ALA A 1 54 ? 28.783 84.627 54.747 1.00 24.70 54 ALA A N 1
ATOM 341 C CA . ALA A 1 54 ? 29.766 84.316 55.786 1.00 24.50 54 ALA A CA 1
ATOM 342 C C . ALA A 1 54 ? 30.408 82.942 55.635 1.00 24.42 54 ALA A C 1
ATOM 343 O O . ALA A 1 54 ? 31.580 82.753 55.975 1.00 22.96 54 ALA A O 1
ATOM 345 N N . ALA A 1 55 ? 29.637 81.977 55.149 1.00 24.31 55 ALA A N 1
ATOM 346 C CA . ALA A 1 55 ? 30.161 80.631 54.956 1.00 24.06 55 ALA A CA 1
ATOM 347 C C . ALA A 1 55 ? 31.317 80.682 53.963 1.00 23.73 55 ALA A C 1
ATOM 348 O O . ALA A 1 55 ? 32.313 79.970 54.118 1.00 24.20 55 ALA A O 1
ATOM 350 N N . HIS A 1 56 ? 31.177 81.526 52.944 1.00 23.39 56 HIS A N 1
ATOM 351 C CA . HIS A 1 56 ? 32.209 81.671 51.921 1.00 23.73 56 HIS A CA 1
ATOM 352 C C . HIS A 1 56 ? 33.380 82.574 52.324 1.00 25.08 56 HIS A C 1
ATOM 353 O O . HIS A 1 56 ? 34.538 82.216 52.128 1.00 24.03 56 HIS A O 1
ATOM 360 N N . THR A 1 57 ? 33.081 83.738 52.894 1.00 24.79 57 THR A N 1
ATOM 361 C CA . THR A 1 57 ? 34.136 84.677 53.261 1.00 26.37 57 THR A CA 1
ATOM 362 C C . THR A 1 57 ? 34.860 84.424 54.577 1.00 28.49 57 THR A C 1
ATOM 363 O O . THR A 1 57 ? 35.989 84.881 54.754 1.00 28.09 57 THR A O 1
ATOM 367 N N . ALA A 1 58 ? 34.236 83.703 55.502 1.00 28.81 58 ALA A N 1
ATOM 368 C CA . ALA A 1 58 ? 34.880 83.456 56.787 1.00 30.11 58 ALA A CA 1
ATOM 369 C C . ALA A 1 58 ? 34.774 82.017 57.281 1.00 30.97 58 ALA A C 1
ATOM 370 O O . ALA A 1 58 ? 35.266 81.691 58.362 1.00 31.39 58 ALA A O 1
ATOM 372 N N . GLY A 1 59 ? 34.137 81.154 56.497 1.00 30.10 59 GLY A N 1
ATOM 373 C CA . GLY A 1 59 ? 33.999 79.770 56.916 1.00 29.87 59 GLY A CA 1
ATOM 374 C C . GLY A 1 59 ? 33.061 79.614 58.102 1.00 29.43 59 GLY A C 1
ATOM 375 O O . GLY A 1 59 ? 33.140 78.628 58.835 1.00 31.16 59 GLY A O 1
ATOM 376 N N . ASP A 1 60 ? 32.182 80.595 58.296 1.00 28.22 60 ASP A N 1
ATOM 377 C CA . ASP A 1 60 ? 31.204 80.568 59.384 1.00 27.09 60 ASP A CA 1
ATOM 378 C C . ASP A 1 60 ? 30.034 79.703 58.911 1.00 23.99 60 ASP A C 1
ATOM 379 O O . ASP A 1 60 ? 29.302 80.092 58.007 1.00 21.78 60 ASP A O 1
ATOM 384 N N . ASN A 1 61 ? 29.853 78.541 59.534 1.00 23.62 61 ASN A N 1
ATOM 385 C CA . ASN A 1 61 ? 28.801 77.611 59.123 1.00 23.61 61 ASN A CA 1
ATOM 386 C C . ASN A 1 61 ? 27.440 77.695 59.812 1.00 24.32 61 ASN A C 1
ATOM 387 O O . ASN A 1 61 ? 26.632 76.773 59.689 1.00 20.52 61 ASN A O 1
ATOM 392 N N . ALA A 1 62 ? 27.175 78.791 60.517 1.00 24.34 62 ALA A N 1
ATOM 393 C CA . ALA A 1 62 ? 25.898 78.957 61.212 1.00 25.68 62 ALA A CA 1
ATOM 394 C C . ALA A 1 62 ? 24.680 78.791 60.294 1.00 25.29 62 ALA A C 1
ATOM 395 O O . ALA A 1 62 ? 23.654 78.251 60.708 1.00 26.47 62 ALA A O 1
ATOM 397 N N . HIS A 1 63 ? 24.794 79.258 59.053 1.00 24.29 63 HIS A N 1
ATOM 398 C CA . HIS A 1 63 ? 23.697 79.164 58.091 1.00 24.56 63 HIS A CA 1
ATOM 399 C C . HIS A 1 63 ? 23.746 77.907 57.226 1.00 24.27 63 HIS A C 1
ATOM 400 O O . HIS A 1 63 ? 22.818 77.642 56.467 1.00 23.04 63 HIS A O 1
ATOM 407 N N . VAL A 1 64 ? 24.820 77.136 57.338 1.00 22.31 64 VAL A N 1
ATOM 408 C CA . VAL A 1 64 ? 24.979 75.959 56.495 1.00 22.54 64 VAL A CA 1
ATOM 409 C C . VAL A 1 64 ? 24.316 74.663 56.949 1.00 23.63 64 VAL A C 1
ATOM 410 O O . VAL A 1 64 ? 24.894 73.884 57.710 1.00 24.27 64 VAL A O 1
ATOM 414 N N . VAL A 1 65 ? 23.093 74.444 56.475 1.00 22.16 65 VAL A N 1
ATOM 415 C CA . VAL A 1 65 ? 22.376 73.214 56.775 1.00 22.40 65 VAL A CA 1
ATOM 416 C C . VAL A 1 65 ? 23.231 72.145 56.090 1.00 21.72 65 VAL A C 1
ATOM 417 O O . VAL A 1 65 ? 23.330 72.115 54.860 1.00 20.42 65 VAL A O 1
ATOM 421 N N . ALA A 1 66 ? 23.857 71.287 56.887 1.00 21.24 66 ALA A N 1
ATOM 422 C CA . ALA A 1 66 ? 24.739 70.249 56.365 1.00 20.15 66 ALA A CA 1
ATOM 423 C C . ALA A 1 66 ? 24.172 69.484 55.173 1.00 19.79 66 ALA A C 1
ATOM 424 O O . ALA A 1 66 ? 22.981 69.185 55.126 1.00 17.74 66 ALA A O 1
ATOM 426 N N . THR A 1 67 ? 25.026 69.169 54.203 1.00 18.81 67 THR A N 1
ATOM 427 C CA . THR A 1 67 ? 24.553 68.417 53.054 1.00 19.10 67 THR A CA 1
ATOM 428 C C . THR A 1 67 ? 24.114 67.055 53.593 1.00 19.38 67 THR A C 1
ATOM 429 O O . THR A 1 67 ? 23.180 66.455 53.082 1.00 18.53 67 THR A O 1
ATOM 433 N N . ASP A 1 68 ? 24.776 66.580 54.647 1.00 19.31 68 ASP A N 1
ATOM 434 C CA . ASP A 1 68 ? 24.413 65.293 55.243 1.00 19.24 68 ASP A CA 1
ATOM 435 C C . ASP A 1 68 ? 22.972 65.355 55.754 1.00 19.94 68 ASP A C 1
ATOM 436 O O . ASP A 1 68 ? 22.230 64.380 55.667 1.00 18.37 68 ASP A O 1
ATOM 441 N N . THR A 1 69 ? 22.587 66.507 56.299 1.00 19.78 69 THR A N 1
ATOM 442 C CA . THR A 1 69 ? 21.236 66.692 56.812 1.00 20.61 69 THR A CA 1
ATOM 443 C C . THR A 1 69 ? 20.230 66.691 55.669 1.00 19.46 69 THR A C 1
ATOM 444 O O . THR A 1 69 ? 19.127 66.156 55.797 1.00 18.65 69 THR A O 1
ATOM 448 N N . GLN A 1 70 ? 20.613 67.300 54.553 1.00 18.66 70 GLN A N 1
ATOM 449 C CA . GLN A 1 70 ? 19.745 67.342 53.389 1.00 18.82 70 GLN A CA 1
ATOM 450 C C . GLN A 1 70 ? 19.500 65.916 52.923 1.00 17.86 70 GLN A C 1
ATOM 451 O O . GLN A 1 70 ? 18.379 65.553 52.571 1.00 18.78 70 GLN A O 1
ATOM 457 N N . LYS A 1 71 ? 20.552 65.103 52.935 1.00 17.68 71 LYS A N 1
ATOM 458 C CA . LYS A 1 71 ? 20.427 63.707 52.531 1.00 17.51 71 LYS A CA 1
ATOM 459 C C . LYS A 1 71 ? 19.465 62.961 53.456 1.00 16.14 71 LYS A C 1
ATOM 460 O O . LYS A 1 71 ? 18.612 62.206 52.995 1.00 16.47 71 LYS A O 1
ATOM 466 N N . ASN A 1 72 ? 19.613 63.159 54.764 1.00 17.13 72 ASN A N 1
ATOM 467 C CA . ASN A 1 72 ? 18.736 62.495 55.729 1.00 16.91 72 ASN A CA 1
ATOM 468 C C . ASN A 1 72 ? 17.277 62.881 55.509 1.00 17.50 72 ASN A C 1
ATOM 469 O O . ASN A 1 72 ? 16.377 62.050 55.638 1.00 17.14 72 ASN A O 1
ATOM 474 N N . THR A 1 73 ? 17.049 64.149 55.184 1.00 16.48 73 THR A N 1
ATOM 475 C CA . THR A 1 73 ? 15.696 64.647 54.970 1.00 18.97 73 THR A CA 1
ATOM 476 C C . THR A 1 73 ? 15.023 63.945 53.796 1.00 18.95 73 THR A C 1
ATOM 477 O O . THR A 1 73 ? 13.826 63.662 53.840 1.00 19.14 73 THR A O 1
ATOM 481 N N . VAL A 1 74 ? 15.795 63.658 52.750 1.00 19.82 74 VAL A N 1
ATOM 482 C CA . VAL A 1 74 ? 15.267 62.954 51.581 1.00 19.11 74 VAL A CA 1
ATOM 483 C C . VAL A 1 74 ? 14.734 61.576 51.989 1.00 18.90 74 VAL A C 1
ATOM 484 O O . VAL A 1 74 ? 13.622 61.191 51.623 1.00 18.51 74 VAL A O 1
ATOM 488 N N . TYR A 1 75 ? 15.526 60.829 52.749 1.00 17.61 75 TYR A N 1
ATOM 489 C CA . TYR A 1 75 ? 15.095 59.502 53.179 1.00 16.49 75 TYR A CA 1
ATOM 490 C C . TYR A 1 75 ? 13.929 59.575 54.171 1.00 17.03 75 TYR A C 1
ATOM 491 O O . TYR A 1 75 ? 12.994 58.780 54.096 1.00 18.12 75 TYR A O 1
ATOM 500 N N . ALA A 1 76 ? 13.979 60.530 55.094 1.00 17.53 76 ALA A N 1
ATOM 501 C CA . ALA A 1 76 ? 12.908 60.681 56.076 1.00 19.62 76 ALA A CA 1
ATOM 502 C C . ALA A 1 76 ? 11.592 60.988 55.367 1.00 19.12 76 ALA A C 1
ATOM 503 O O . ALA A 1 76 ? 10.550 60.431 55.713 1.00 19.45 76 ALA A O 1
ATOM 505 N N . PHE A 1 77 ? 11.638 61.863 54.368 1.00 16.77 77 PHE A N 1
ATOM 506 C CA . PHE A 1 77 ? 10.424 62.209 53.648 1.00 18.82 77 PHE A CA 1
ATOM 507 C C . PHE A 1 77 ? 9.920 61.051 52.801 1.00 19.06 77 PHE A C 1
ATOM 508 O O . PHE A 1 77 ? 8.712 60.895 52.631 1.00 18.86 77 PHE A O 1
ATOM 516 N N . ALA A 1 78 ? 10.838 60.231 52.288 1.00 17.17 78 ALA A N 1
ATOM 517 C CA . ALA A 1 78 ? 10.455 59.097 51.448 1.00 18.22 78 ALA A CA 1
ATOM 518 C C . ALA A 1 78 ? 9.608 58.096 52.226 1.00 18.65 78 ALA A C 1
ATOM 519 O O . ALA A 1 78 ? 8.759 57.420 51.655 1.00 17.11 78 ALA A O 1
ATOM 521 N N . ARG A 1 79 ? 9.843 58.011 53.531 1.00 19.16 79 ARG A N 1
ATOM 522 C CA . ARG A 1 79 ? 9.095 57.099 54.394 1.00 20.72 79 ARG A CA 1
ATOM 523 C C . ARG A 1 79 ? 7.583 57.305 54.322 1.00 21.99 79 ARG A C 1
ATOM 524 O O . ARG A 1 79 ? 6.820 56.346 54.430 1.00 22.73 79 ARG A O 1
ATOM 532 N N . ASP A 1 80 ? 7.147 58.552 54.152 1.00 23.40 80 ASP A N 1
ATOM 533 C CA . ASP A 1 80 ? 5.715 58.853 54.074 1.00 25.78 80 ASP A CA 1
ATOM 534 C C . ASP A 1 80 ? 5.129 58.531 52.706 1.00 26.50 80 ASP A C 1
ATOM 535 O O . ASP A 1 80 ? 3.913 58.557 52.521 1.00 26.86 80 ASP A O 1
ATOM 540 N N . GLY A 1 81 ? 5.997 58.236 51.746 1.00 25.52 81 GLY A N 1
ATOM 541 C CA . GLY A 1 81 ? 5.525 57.931 50.411 1.00 24.72 81 GLY A CA 1
ATOM 542 C C . GLY A 1 81 ? 5.247 59.197 49.620 1.00 23.43 81 GLY A C 1
ATOM 543 O O . GLY A 1 81 ? 5.076 60.274 50.185 1.00 25.08 81 GLY A O 1
ATOM 544 N N . PHE A 1 82 ? 5.201 59.066 48.303 1.00 21.78 82 PHE A N 1
ATOM 545 C CA . PHE A 1 82 ? 4.948 60.201 47.432 1.00 22.74 82 PHE A CA 1
ATOM 546 C C . PHE A 1 82 ? 4.270 59.715 46.160 1.00 22.88 82 PHE A C 1
ATOM 547 O O . PHE A 1 82 ? 4.627 58.668 45.619 1.00 23.68 82 PHE A O 1
ATOM 555 N N . ALA A 1 83 ? 3.290 60.483 45.693 1.00 22.23 83 ALA A N 1
ATOM 556 C CA . ALA A 1 83 ? 2.524 60.135 44.501 1.00 22.85 83 ALA A CA 1
ATOM 557 C C . ALA A 1 83 ? 3.360 60.170 43.229 1.00 22.03 83 ALA A C 1
ATOM 558 O O . ALA A 1 83 ? 3.290 59.259 42.406 1.00 22.06 83 ALA A O 1
ATOM 560 N N . THR A 1 84 ? 4.147 61.227 43.073 1.00 19.41 84 THR A N 1
ATOM 561 C CA . THR A 1 84 ? 4.990 61.378 41.895 1.00 20.57 84 THR A CA 1
ATOM 562 C C . THR A 1 84 ? 6.325 61.972 42.311 1.00 19.92 84 THR A C 1
ATOM 563 O O . THR A 1 84 ? 6.479 62.456 43.431 1.00 19.28 84 THR A O 1
ATOM 567 N N . THR A 1 85 ? 7.284 61.931 41.395 1.00 19.84 85 THR A N 1
ATOM 568 C CA . THR A 1 85 ? 8.608 62.475 41.645 1.00 19.03 85 THR A CA 1
ATOM 569 C C . THR A 1 85 ? 8.519 63.988 41.850 1.00 20.10 85 THR A C 1
ATOM 570 O O . THR A 1 85 ? 9.151 64.540 42.753 1.00 19.08 85 THR A O 1
ATOM 574 N N . GLU A 1 86 ? 7.731 64.662 41.019 1.00 20.31 86 GLU A N 1
ATOM 575 C CA . GLU A 1 86 ? 7.592 66.107 41.153 1.00 21.23 86 GLU A CA 1
ATOM 576 C C . GLU A 1 86 ? 7.010 66.501 42.510 1.00 20.32 86 GLU A C 1
ATOM 577 O O . GLU A 1 86 ? 7.451 67.471 43.124 1.00 22.98 86 GLU A O 1
ATOM 583 N N . GLU A 1 87 ? 6.023 65.754 42.986 1.00 20.15 87 GLU A N 1
ATOM 584 C CA . GLU A 1 87 ? 5.423 66.065 44.277 1.00 21.82 87 GLU A CA 1
ATOM 585 C C . GLU A 1 87 ? 6.396 65.802 45.422 1.00 21.38 87 GLU A C 1
ATOM 586 O O . GLU A 1 87 ? 6.345 66.465 46.458 1.00 19.92 87 GLU A O 1
ATOM 592 N N . PHE A 1 88 ? 7.295 64.844 45.231 1.00 19.80 88 PHE A N 1
ATOM 593 C CA . PHE A 1 88 ? 8.290 64.544 46.252 1.00 18.69 88 PHE A CA 1
ATOM 594 C C . PHE A 1 88 ? 9.237 65.738 46.337 1.00 18.31 88 PHE A C 1
ATOM 595 O O . PHE A 1 88 ? 9.572 66.203 47.426 1.00 15.96 88 PHE A O 1
ATOM 603 N N . LEU A 1 89 ? 9.661 66.241 45.180 1.00 16.39 89 LEU A N 1
ATOM 604 C CA . LEU A 1 89 ? 10.572 67.376 45.155 1.00 16.86 89 LEU A CA 1
ATOM 605 C C . LEU A 1 89 ? 9.916 68.621 45.754 1.00 18.29 89 LEU A C 1
ATOM 606 O O . LEU A 1 89 ? 10.571 69.402 46.452 1.00 16.71 89 LEU A O 1
ATOM 611 N N . LEU A 1 90 ? 8.627 68.805 45.481 1.00 17.88 90 LEU A N 1
ATOM 612 C CA . LEU A 1 90 ? 7.899 69.960 46.007 1.00 19.31 90 LEU A CA 1
ATOM 613 C C . LEU A 1 90 ? 7.887 69.947 47.534 1.00 21.65 90 LEU A C 1
ATOM 614 O O . LEU A 1 90 ? 8.032 70.991 48.180 1.00 20.70 90 LEU A O 1
ATOM 619 N N . ARG A 1 91 ? 7.729 68.766 48.116 1.00 21.55 91 ARG A N 1
ATOM 620 C CA . ARG A 1 91 ? 7.725 68.671 49.564 1.00 23.22 91 ARG A CA 1
ATOM 621 C C . ARG A 1 91 ? 9.091 69.075 50.116 1.00 22.19 91 ARG A C 1
ATOM 622 O O . ARG A 1 91 ? 9.181 69.845 51.075 1.00 19.92 91 ARG A O 1
ATOM 630 N N . LEU A 1 92 ? 10.153 68.559 49.502 1.00 20.57 92 LEU A N 1
ATOM 631 C CA . LEU A 1 92 ? 11.513 68.873 49.933 1.00 20.77 92 LEU A CA 1
ATOM 632 C C . LEU A 1 92 ? 11.805 70.366 49.818 1.00 21.30 92 LEU A C 1
ATOM 633 O O . LEU A 1 92 ? 12.303 70.986 50.758 1.00 21.24 92 LEU A O 1
ATOM 638 N N . GLY A 1 93 ? 11.497 70.934 48.657 1.00 20.10 93 GLY A N 1
ATOM 639 C CA . GLY A 1 93 ? 11.742 72.346 48.435 1.00 21.00 93 GLY A CA 1
ATOM 640 C C . GLY A 1 93 ? 11.042 73.246 49.432 1.00 20.53 93 GLY A C 1
ATOM 641 O O . GLY A 1 93 ? 11.649 74.171 49.974 1.00 20.93 93 GLY A O 1
ATOM 642 N N . LYS A 1 94 ? 9.762 72.988 49.673 1.00 21.03 94 LYS A N 1
ATOM 643 C CA . LYS A 1 94 ? 9.003 73.801 50.616 1.00 22.73 94 LYS A CA 1
ATOM 644 C C . LYS A 1 94 ? 9.572 73.662 52.022 1.00 21.23 94 LYS A C 1
ATOM 645 O O . LYS A 1 94 ? 9.626 74.634 52.774 1.00 22.30 94 LYS A O 1
ATOM 651 N N . HIS A 1 95 ? 10.000 72.452 52.368 1.00 20.66 95 HIS A N 1
ATOM 652 C CA . HIS A 1 95 ? 10.566 72.188 53.687 1.00 20.75 95 HIS A CA 1
ATOM 653 C C . HIS A 1 95 ? 11.775 73.064 53.992 1.00 21.06 95 HIS A C 1
ATOM 654 O O . HIS A 1 95 ? 11.822 73.737 55.024 1.00 20.41 95 HIS A O 1
ATOM 661 N N . PHE A 1 96 ? 12.763 73.041 53.102 1.00 19.77 96 PHE A N 1
ATOM 662 C CA . PHE A 1 96 ? 13.972 73.826 53.317 1.00 20.97 96 PHE A CA 1
ATOM 663 C C . PHE A 1 96 ? 13.754 75.330 53.249 1.00 21.25 96 PHE A C 1
ATOM 664 O O . PHE A 1 96 ? 14.285 76.071 54.076 1.00 24.39 96 PHE A O 1
ATOM 672 N N . THR A 1 97 ? 12.976 75.787 52.276 1.00 22.26 97 THR A N 1
ATOM 673 C CA . THR A 1 97 ? 12.732 77.218 52.138 1.00 24.33 97 THR A CA 1
ATOM 674 C C . THR A 1 97 ? 11.929 77.774 53.314 1.00 27.19 97 THR A C 1
ATOM 675 O O . THR A 1 97 ? 12.234 78.851 53.832 1.00 27.52 97 THR A O 1
ATOM 679 N N . GLU A 1 98 ? 10.916 77.032 53.744 1.00 27.55 98 GLU A N 1
ATOM 680 C CA . GLU A 1 98 ? 10.080 77.462 54.857 1.00 30.34 98 GLU A CA 1
ATOM 681 C C . GLU A 1 98 ? 10.714 77.186 56.221 1.00 29.64 98 GLU A C 1
ATOM 682 O O . GLU A 1 98 ? 10.415 77.865 57.200 1.00 28.95 98 GLU A O 1
ATOM 688 N N . GLY A 1 99 ? 11.602 76.202 56.282 1.00 28.97 99 GLY A N 1
ATOM 689 C CA . GLY A 1 99 ? 12.222 75.853 57.548 1.00 29.28 99 GLY A CA 1
ATOM 690 C C . GLY A 1 99 ? 13.383 76.707 58.022 1.00 28.99 99 GLY A C 1
ATOM 691 O O . GLY A 1 99 ? 13.714 76.699 59.205 1.00 29.69 99 GLY A O 1
ATOM 692 N N . PHE A 1 100 ? 14.005 77.443 57.111 1.00 27.53 100 PHE A N 1
ATOM 693 C CA . PHE A 1 100 ? 15.144 78.280 57.465 1.00 28.58 100 PHE A CA 1
ATOM 694 C C . PHE A 1 100 ? 14.978 79.674 56.870 1.00 28.51 100 PHE A C 1
ATOM 695 O O . PHE A 1 100 ? 14.846 79.829 55.658 1.00 27.12 100 PHE A O 1
ATOM 703 N N . ASP A 1 101 ? 14.987 80.690 57.727 1.00 30.09 101 ASP A N 1
ATOM 704 C CA . ASP A 1 101 ? 14.805 82.063 57.272 1.00 32.74 101 ASP A CA 1
ATOM 705 C C . ASP A 1 101 ? 15.830 82.548 56.255 1.00 31.22 101 ASP A C 1
ATOM 706 O O . ASP A 1 101 ? 15.498 83.331 55.368 1.00 31.31 101 ASP A O 1
ATOM 711 N N . TRP A 1 102 ? 17.072 82.091 56.376 1.00 30.86 102 TRP A N 1
ATOM 712 C CA . TRP A 1 102 ? 18.114 82.520 55.447 1.00 29.86 102 TRP A CA 1
ATOM 713 C C . TRP A 1 102 ? 18.098 81.750 54.124 1.00 28.51 102 TRP A C 1
ATOM 714 O O . TRP A 1 102 ? 18.785 82.128 53.175 1.00 27.88 102 TRP A O 1
ATOM 725 N N . VAL A 1 103 ? 17.323 80.670 54.067 1.00 26.41 103 VAL A N 1
ATOM 726 C CA . VAL A 1 103 ? 17.195 79.881 52.841 1.00 24.66 103 VAL A CA 1
ATOM 727 C C . VAL A 1 103 ? 16.001 80.460 52.086 1.00 25.27 103 VAL A C 1
ATOM 728 O O . VAL A 1 103 ? 14.849 80.283 52.491 1.00 25.70 103 VAL A O 1
ATOM 732 N N . THR A 1 104 ? 16.286 81.156 50.992 1.00 24.60 104 THR A N 1
ATOM 733 C CA . THR A 1 104 ? 15.251 81.812 50.199 1.00 26.67 104 THR A CA 1
ATOM 734 C C . THR A 1 104 ? 14.752 81.015 49.003 1.00 25.53 104 THR A C 1
ATOM 735 O O . THR A 1 104 ? 13.750 81.371 48.385 1.00 25.58 104 THR A O 1
ATOM 739 N N . GLY A 1 105 ? 15.448 79.933 48.680 1.00 24.19 105 GLY A N 1
ATOM 740 C CA . GLY A 1 105 ? 15.044 79.124 47.548 1.00 21.84 105 GLY A CA 1
ATOM 741 C C . GLY A 1 105 ? 15.996 77.966 47.362 1.00 20.20 105 GLY A C 1
ATOM 742 O O . GLY A 1 105 ? 16.703 77.584 48.293 1.00 20.08 105 GLY A O 1
ATOM 743 N N . GLY A 1 106 ? 16.016 77.404 46.162 1.00 20.91 106 GLY A N 1
ATOM 744 C CA . GLY A 1 106 ? 16.901 76.286 45.908 1.00 20.19 106 GLY A CA 1
ATOM 745 C C . GLY A 1 106 ? 16.563 75.569 44.623 1.00 19.61 106 GLY A C 1
ATOM 746 O O . GLY A 1 106 ? 15.732 76.025 43.836 1.00 19.13 106 GLY A O 1
ATOM 747 N N . ARG A 1 107 ? 17.214 74.432 44.414 1.00 19.82 107 ARG A N 1
ATOM 748 C CA . ARG A 1 107 ? 16.998 73.634 43.221 1.00 20.18 107 ARG A CA 1
ATOM 749 C C . ARG A 1 107 ? 17.011 72.165 43.636 1.00 20.79 107 ARG A C 1
ATOM 750 O O . ARG A 1 107 ? 17.987 71.679 44.206 1.00 23.31 107 ARG A O 1
ATOM 758 N N . TRP A 1 108 ? 15.912 71.473 43.379 1.00 18.67 108 TRP A N 1
ATOM 759 C CA . TRP A 1 108 ? 15.809 70.063 43.719 1.00 19.32 108 TRP A CA 1
ATOM 760 C C . TRP A 1 108 ? 15.535 69.327 42.422 1.00 20.51 108 TRP A C 1
ATOM 761 O O . TRP A 1 108 ? 14.645 69.703 41.655 1.00 19.73 108 TRP A O 1
ATOM 772 N N . ALA A 1 109 ? 16.315 68.283 42.170 1.00 18.65 109 ALA A N 1
ATOM 773 C CA . ALA A 1 109 ? 16.165 67.533 40.937 1.00 18.41 109 ALA A CA 1
ATOM 774 C C . ALA A 1 109 ? 16.212 66.037 41.165 1.00 18.22 109 ALA A C 1
ATOM 775 O O . ALA A 1 109 ? 16.695 65.555 42.196 1.00 17.44 109 ALA A O 1
ATOM 777 N N . ALA A 1 110 ? 15.704 65.296 40.191 1.00 17.72 110 ALA A N 1
ATOM 778 C CA . ALA A 1 110 ? 15.700 63.853 40.301 1.00 18.34 110 ALA A CA 1
ATOM 779 C C . ALA A 1 110 ? 15.584 63.168 38.962 1.00 19.12 110 ALA A C 1
ATOM 780 O O . ALA A 1 110 ? 15.011 63.701 38.010 1.00 18.61 110 ALA A O 1
ATOM 782 N N . GLN A 1 111 ? 16.178 61.988 38.902 1.00 16.99 111 GLN A N 1
ATOM 783 C CA . GLN A 1 111 ? 16.100 61.139 37.737 1.00 18.12 111 GLN A CA 1
ATOM 784 C C . GLN A 1 111 ? 15.218 60.021 38.273 1.00 17.87 111 GLN A C 1
ATOM 785 O O . GLN A 1 111 ? 15.340 59.642 39.442 1.00 17.43 111 GLN A O 1
ATOM 791 N N . GLN A 1 112 ? 14.304 59.531 37.443 1.00 17.08 112 GLN A N 1
ATOM 792 C CA . GLN A 1 112 ? 13.415 58.446 37.842 1.00 16.81 112 GLN A CA 1
ATOM 793 C C . GLN A 1 112 ? 13.716 57.282 36.920 1.00 18.94 112 GLN A C 1
ATOM 794 O O . GLN A 1 112 ? 13.735 57.445 35.697 1.00 18.62 112 GLN A O 1
ATOM 800 N N . PHE A 1 113 ? 13.957 56.116 37.513 1.00 17.52 113 PHE A N 1
ATOM 801 C CA . PHE A 1 113 ? 14.270 54.911 36.763 1.00 18.49 113 PHE A CA 1
ATOM 802 C C . PHE A 1 113 ? 13.063 53.986 36.757 1.00 19.80 113 PHE A C 1
ATOM 803 O O . PHE A 1 113 ? 12.439 53.751 37.795 1.00 19.64 113 PHE A O 1
ATOM 811 N N . PHE A 1 114 ? 12.739 53.458 35.584 1.00 18.66 114 PHE A N 1
ATOM 812 C CA . PHE A 1 114 ? 11.582 52.588 35.448 1.00 19.29 114 PHE A CA 1
ATOM 813 C C . PHE A 1 114 ? 11.865 51.105 35.620 1.00 20.35 114 PHE A C 1
ATOM 814 O O . PHE A 1 114 ? 12.934 50.611 35.252 1.00 19.23 114 PHE A O 1
ATOM 822 N N . TRP A 1 115 ? 10.878 50.409 36.182 1.00 20.22 115 TRP A N 1
ATOM 823 C CA . TRP A 1 115 ? 10.950 48.978 36.419 1.00 20.88 115 TRP A CA 1
ATOM 824 C C . TRP A 1 115 ? 9.676 48.310 35.905 1.00 21.86 115 TRP A C 1
ATOM 825 O O . TRP A 1 115 ? 8.588 48.890 35.965 1.00 23.04 115 TRP A O 1
ATOM 836 N N . ASP A 1 116 ? 9.824 47.094 35.397 1.00 21.50 116 ASP A N 1
ATOM 837 C CA . ASP A 1 116 ? 8.691 46.313 34.913 1.00 22.45 116 ASP A CA 1
ATOM 838 C C . ASP A 1 116 ? 8.641 45.050 35.761 1.00 21.98 116 ASP A C 1
ATOM 839 O O . ASP A 1 116 ? 9.676 44.571 36.217 1.00 21.95 116 ASP A O 1
ATOM 844 N N . ARG A 1 117 ? 7.446 44.516 35.983 1.00 21.97 117 ARG A N 1
ATOM 845 C CA . ARG A 1 117 ? 7.320 43.286 36.754 1.00 21.66 117 ARG A CA 1
ATOM 846 C C . ARG A 1 117 ? 7.791 42.135 35.883 1.00 21.70 117 ARG A C 1
ATOM 847 O O . ARG A 1 117 ? 7.683 42.193 34.658 1.00 21.96 117 ARG A O 1
ATOM 855 N N . ILE A 1 118 ? 8.329 41.097 36.513 1.00 22.35 118 ILE A N 1
ATOM 856 C CA . ILE A 1 118 ? 8.774 39.919 35.782 1.00 23.22 118 ILE A CA 1
ATOM 857 C C . ILE A 1 118 ? 7.555 38.997 35.727 1.00 25.12 118 ILE A C 1
ATOM 858 O O . ILE A 1 118 ? 7.098 38.508 36.757 1.00 24.49 118 ILE A O 1
ATOM 863 N N . ASN A 1 119 ? 7.015 38.785 34.532 1.00 26.91 119 ASN A N 1
ATOM 864 C CA . ASN A 1 119 ? 5.837 37.933 34.362 1.00 30.08 119 ASN A CA 1
ATOM 865 C C . ASN A 1 119 ? 4.725 38.296 35.344 1.00 30.02 119 ASN A C 1
ATOM 866 O O . ASN A 1 119 ? 4.115 37.415 35.949 1.00 30.75 119 ASN A O 1
ATOM 871 N N . ASP A 1 120 ? 4.487 39.593 35.513 1.00 29.20 120 ASP A N 1
ATOM 872 C CA . ASP A 1 120 ? 3.444 40.097 36.402 1.00 29.72 120 ASP A CA 1
ATOM 873 C C . ASP A 1 120 ? 3.608 39.681 37.869 1.00 28.69 120 ASP A C 1
ATOM 874 O O . ASP A 1 120 ? 2.641 39.683 38.631 1.00 27.89 120 ASP A O 1
ATOM 879 N N . HIS A 1 121 ? 4.832 39.336 38.259 1.00 27.52 121 HIS A N 1
ATOM 880 C CA . HIS A 1 121 ? 5.129 38.914 39.629 1.00 25.41 121 HIS A CA 1
ATOM 881 C C . HIS A 1 121 ? 4.804 40.018 40.641 1.00 24.42 121 HIS A C 1
ATOM 882 O O . HIS A 1 121 ? 4.935 41.202 40.340 1.00 23.32 121 HIS A O 1
ATOM 889 N N . ASP A 1 122 ? 4.384 39.621 41.840 1.00 22.12 122 ASP A N 1
ATOM 890 C CA . ASP A 1 122 ? 4.031 40.571 42.891 1.00 24.15 122 ASP A CA 1
ATOM 891 C C . ASP A 1 122 ? 5.210 41.356 43.459 1.00 21.76 122 ASP A C 1
ATOM 892 O O . ASP A 1 122 ? 5.034 42.489 43.909 1.00 20.68 122 ASP A O 1
ATOM 897 N N . HIS A 1 123 ? 6.401 40.764 43.458 1.00 20.47 123 HIS A N 1
ATOM 898 C CA . HIS A 1 123 ? 7.560 41.464 44.009 1.00 21.57 123 HIS A CA 1
ATOM 899 C C . HIS A 1 123 ? 8.907 41.171 43.346 1.00 20.04 123 HIS A C 1
ATOM 900 O O . HIS A 1 123 ? 9.937 41.175 44.014 1.00 21.59 123 HIS A O 1
ATOM 907 N N . ALA A 1 124 ? 8.895 40.914 42.041 1.00 19.46 124 ALA A N 1
ATOM 908 C CA . ALA A 1 124 ? 10.119 40.655 41.285 1.00 19.14 124 ALA A CA 1
ATOM 909 C C . ALA A 1 124 ? 10.032 41.538 40.045 1.00 19.61 124 ALA A C 1
ATOM 910 O O . ALA A 1 124 ? 9.054 41.468 39.297 1.00 19.16 124 ALA A O 1
ATOM 912 N N . PHE A 1 125 ? 11.052 42.365 39.826 1.00 18.61 125 PHE A N 1
ATOM 913 C CA . PHE A 1 125 ? 11.044 43.297 38.703 1.00 18.97 125 PHE A CA 1
ATOM 914 C C . PHE A 1 125 ? 12.339 43.329 37.902 1.00 19.24 125 PHE A C 1
ATOM 915 O O . PHE A 1 125 ? 13.371 42.838 38.349 1.00 19.94 125 PHE A O 1
ATOM 923 N N . SER A 1 126 ? 12.271 43.915 36.707 1.00 18.91 126 SER A N 1
ATOM 924 C CA . SER A 1 126 ? 13.446 44.062 35.857 1.00 19.30 126 SER A CA 1
ATOM 925 C C . SER A 1 126 ? 13.482 45.525 35.417 1.00 20.11 126 SER A C 1
ATOM 926 O O . SER A 1 126 ? 12.439 46.146 35.213 1.00 19.60 126 SER A O 1
ATOM 929 N N . ARG A 1 127 ? 14.679 46.079 35.281 1.00 18.52 127 ARG A N 1
ATOM 930 C CA . ARG A 1 127 ? 14.800 47.477 34.897 1.00 21.01 127 ARG A CA 1
ATOM 931 C C . ARG A 1 127 ? 14.528 47.741 33.422 1.00 20.18 127 ARG A C 1
ATOM 932 O O . ARG A 1 127 ? 14.960 46.987 32.556 1.00 19.76 127 ARG A O 1
ATOM 940 N N . ASN A 1 128 ? 13.767 48.800 33.157 1.00 19.72 128 ASN A N 1
ATOM 941 C CA . ASN A 1 128 ? 13.474 49.233 31.793 1.00 20.11 128 ASN A CA 1
ATOM 942 C C . ASN A 1 128 ? 14.471 50.373 31.636 1.00 19.73 128 ASN A C 1
ATOM 943 O O . ASN A 1 128 ? 14.267 51.457 32.178 1.00 21.09 128 ASN A O 1
ATOM 948 N N . LYS A 1 129 ? 15.558 50.115 30.922 1.00 18.63 129 LYS A N 1
ATOM 949 C CA . LYS A 1 129 ? 16.612 51.111 30.750 1.00 18.24 129 LYS A CA 1
ATOM 950 C C . LYS A 1 129 ? 16.502 51.944 29.477 1.00 18.16 129 LYS A C 1
ATOM 951 O O . LYS A 1 129 ? 17.401 52.726 29.171 1.00 17.09 129 LYS A O 1
ATOM 957 N N . SER A 1 130 ? 15.400 51.797 28.753 1.00 17.49 130 SER A N 1
ATOM 958 C CA . SER A 1 130 ? 15.236 52.503 27.485 1.00 18.86 130 SER A CA 1
ATOM 959 C C . SER A 1 130 ? 15.036 54.010 27.549 1.00 19.37 130 SER A C 1
ATOM 960 O O . SER A 1 130 ? 15.099 54.685 26.527 1.00 19.01 130 SER A O 1
ATOM 963 N N . GLU A 1 131 ? 14.802 54.533 28.747 1.00 17.52 131 GLU A N 1
ATOM 964 C CA . GLU A 1 131 ? 14.633 55.966 28.932 1.00 19.32 131 GLU A CA 1
ATOM 965 C C . GLU A 1 131 ? 14.730 56.291 30.413 1.00 17.62 131 GLU A C 1
ATOM 966 O O . GLU A 1 131 ? 14.523 55.427 31.258 1.00 17.93 131 GLU A O 1
ATOM 972 N N . VAL A 1 132 ? 15.052 57.544 30.708 1.00 18.19 132 VAL A N 1
ATOM 973 C CA . VAL A 1 132 ? 15.151 58.024 32.073 1.00 17.36 132 VAL A CA 1
ATOM 974 C C . VAL A 1 132 ? 14.317 59.295 32.133 1.00 19.28 132 VAL A C 1
ATOM 975 O O . VAL A 1 132 ? 14.416 60.157 31.252 1.00 17.63 132 VAL A O 1
ATOM 979 N N . ARG A 1 133 ? 13.485 59.392 33.163 1.00 18.01 133 ARG A N 1
ATOM 980 C CA . ARG A 1 133 ? 12.625 60.551 33.357 1.00 17.63 133 ARG A CA 1
ATOM 981 C C . ARG A 1 133 ? 13.297 61.509 34.336 1.00 18.68 133 ARG A C 1
ATOM 982 O O . ARG A 1 133 ? 13.916 61.077 35.313 1.00 17.23 133 ARG A O 1
ATOM 990 N N . THR A 1 134 ? 13.179 62.808 34.070 1.00 16.16 134 THR A N 1
ATOM 991 C CA . THR A 1 134 ? 13.793 63.802 34.932 1.00 17.97 134 THR A CA 1
ATOM 992 C C . THR A 1 134 ? 12.797 64.857 35.395 1.00 18.41 134 THR A C 1
ATOM 993 O O . THR A 1 134 ? 11.766 65.082 34.763 1.00 16.78 134 THR A O 1
ATOM 997 N N . ALA A 1 135 ? 13.120 65.499 36.511 1.00 18.39 135 ALA A N 1
ATOM 998 C CA . ALA A 1 135 ? 12.289 66.562 37.057 1.00 18.16 135 ALA A CA 1
ATOM 999 C C . ALA A 1 135 ? 13.211 67.511 37.805 1.00 18.94 135 ALA A C 1
ATOM 1000 O O . ALA A 1 135 ? 14.134 67.083 38.499 1.00 18.60 135 ALA A O 1
ATOM 1002 N N . VAL A 1 136 ? 12.970 68.805 37.640 1.00 17.72 136 VAL A N 1
ATOM 1003 C CA . VAL A 1 136 ? 13.765 69.820 38.308 1.00 18.14 136 VAL A CA 1
ATOM 1004 C C . VAL A 1 136 ? 12.802 70.847 38.857 1.00 19.49 136 VAL A C 1
ATOM 1005 O O . VAL A 1 136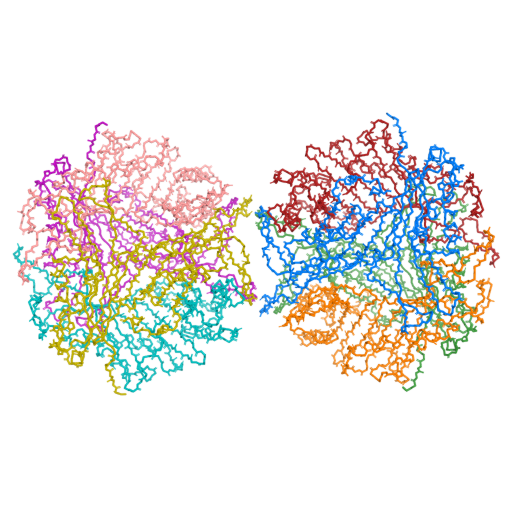 ? 11.915 71.319 38.143 1.00 19.40 136 VAL A O 1
ATOM 1009 N N . LEU A 1 137 ? 12.965 71.170 40.132 1.00 19.10 137 LEU A N 1
ATOM 1010 C CA . LEU A 1 137 ? 12.132 72.173 40.776 1.00 20.50 137 LEU A CA 1
ATOM 1011 C C . LEU A 1 137 ? 13.040 73.282 41.262 1.00 20.25 137 LEU A C 1
ATOM 1012 O O . LEU A 1 137 ? 14.094 73.017 41.838 1.00 20.45 137 LEU A O 1
ATOM 1017 N N . GLU A 1 138 ? 12.659 74.525 40.997 1.00 20.43 138 GLU A N 1
ATOM 1018 C CA . GLU A 1 138 ? 13.423 75.648 41.503 1.00 21.04 138 GLU A CA 1
ATOM 1019 C C . GLU A 1 138 ? 12.443 76.543 42.234 1.00 21.76 138 GLU A C 1
ATOM 1020 O O . GLU A 1 138 ? 11.368 76.847 41.722 1.00 21.97 138 GLU A O 1
ATOM 1026 N N . ILE A 1 139 ? 12.803 76.931 43.450 1.00 21.49 139 ILE A N 1
ATOM 1027 C CA . ILE A 1 139 ? 11.961 77.809 44.246 1.00 22.10 139 ILE A CA 1
ATOM 1028 C C . ILE A 1 139 ? 12.679 79.138 44.399 1.00 23.53 139 ILE A C 1
ATOM 1029 O O . ILE A 1 139 ? 13.875 79.185 44.699 1.00 23.45 139 ILE A O 1
ATOM 1034 N N . SER A 1 140 ? 11.940 80.216 44.169 1.00 24.48 140 SER A N 1
ATOM 1035 C CA . SER A 1 140 ? 12.464 81.562 44.298 1.00 27.89 140 SER A CA 1
ATOM 1036 C C . SER A 1 140 ? 11.344 82.315 44.997 1.00 29.58 140 SER A C 1
ATOM 1037 O O . SER A 1 140 ? 10.362 82.704 44.366 1.00 30.95 140 SER A O 1
ATOM 1040 N N . GLY A 1 141 ? 11.482 82.496 46.304 1.00 31.14 141 GLY A N 1
ATOM 1041 C CA . GLY A 1 141 ? 10.444 83.176 47.053 1.00 33.45 141 GLY A CA 1
ATOM 1042 C C . GLY A 1 141 ? 9.228 82.273 47.075 1.00 33.45 141 GLY A C 1
ATOM 1043 O O . GLY A 1 141 ? 9.322 81.112 47.475 1.00 33.19 141 GLY A O 1
ATOM 1044 N N . SER A 1 142 ? 8.087 82.784 46.629 1.00 33.47 142 SER A N 1
ATOM 1045 C CA . SER A 1 142 ? 6.876 81.976 46.612 1.00 33.85 142 SER A CA 1
ATOM 1046 C C . SER A 1 142 ? 6.681 81.296 45.258 1.00 32.19 142 SER A C 1
ATOM 1047 O O . SER A 1 142 ? 5.759 80.500 45.083 1.00 31.40 142 SER A O 1
ATOM 1050 N N . GLU A 1 143 ? 7.560 81.596 44.304 1.00 31.84 143 GLU A N 1
ATOM 1051 C CA . GLU A 1 143 ? 7.446 81.000 42.978 1.00 30.96 143 GLU A CA 1
ATOM 1052 C C . GLU A 1 143 ? 8.035 79.596 42.934 1.00 28.60 143 GLU A C 1
ATOM 1053 O O . GLU A 1 143 ? 9.162 79.368 43.378 1.00 28.04 143 GLU A O 1
ATOM 1059 N N . GLN A 1 144 ? 7.258 78.664 42.395 1.00 25.10 144 GLN A N 1
ATOM 1060 C CA . GLN A 1 144 ? 7.676 77.277 42.247 1.00 25.34 144 GLN A CA 1
ATOM 1061 C C . GLN A 1 144 ? 7.654 76.944 40.755 1.00 26.70 144 GLN A C 1
ATOM 1062 O O . GLN A 1 144 ? 6.591 76.946 40.132 1.00 29.52 144 GLN A O 1
ATOM 1068 N N . ALA A 1 145 ? 8.827 76.674 40.185 1.00 22.73 145 ALA A N 1
ATOM 1069 C CA . ALA A 1 145 ? 8.936 76.355 38.761 1.00 19.99 145 ALA A CA 1
ATOM 1070 C C . ALA A 1 145 ? 9.400 74.919 38.588 1.00 20.72 145 ALA A C 1
ATOM 1071 O O . ALA A 1 145 ? 10.374 74.501 39.218 1.00 18.75 145 ALA A O 1
ATOM 1073 N N . ILE A 1 146 ? 8.704 74.178 37.727 1.00 19.42 146 ILE A N 1
ATOM 1074 C CA . ILE A 1 146 ? 9.028 72.781 37.466 1.00 20.09 146 ILE A CA 1
ATOM 1075 C C . ILE A 1 146 ? 9.282 72.478 35.993 1.00 19.87 146 ILE A C 1
ATOM 1076 O O . ILE A 1 146 ? 8.510 72.883 35.111 1.00 17.54 146 ILE A O 1
ATOM 1081 N N . VAL A 1 147 ? 10.373 71.759 35.744 1.00 19.34 147 VAL A N 1
ATOM 1082 C CA . VAL A 1 147 ? 10.758 71.334 34.403 1.00 19.20 147 VAL A CA 1
ATOM 1083 C C . VAL A 1 147 ? 10.876 69.813 34.426 1.00 19.35 147 VAL A C 1
ATOM 1084 O O . VAL A 1 147 ? 11.667 69.264 35.193 1.00 20.94 147 VAL A O 1
ATOM 1088 N N . ALA A 1 148 ? 10.074 69.135 33.608 1.00 18.89 148 ALA A N 1
ATOM 1089 C CA . ALA A 1 148 ? 10.130 67.679 33.527 1.00 17.96 148 ALA A CA 1
ATOM 1090 C C . ALA A 1 148 ? 10.835 67.344 32.223 1.00 18.99 148 ALA A C 1
ATOM 1091 O O . ALA A 1 148 ? 10.924 68.182 31.333 1.00 17.23 148 ALA A O 1
ATOM 1093 N N . GLY A 1 149 ? 11.350 66.128 32.103 1.00 17.44 149 GLY A N 1
ATOM 1094 C CA . GLY A 1 149 ? 12.028 65.787 30.873 1.00 16.83 149 GLY A CA 1
ATOM 1095 C C . GLY A 1 149 ? 12.245 64.307 30.675 1.00 18.52 149 GLY A C 1
ATOM 1096 O O . GLY A 1 149 ? 11.879 63.481 31.513 1.00 17.53 149 GLY A O 1
ATOM 1097 N N . ILE A 1 150 ? 12.840 63.979 29.539 1.00 18.98 150 ILE A N 1
ATOM 1098 C CA . ILE A 1 150 ? 13.137 62.600 29.208 1.00 20.73 150 ILE A CA 1
ATOM 1099 C C . ILE A 1 150 ? 14.514 62.594 28.567 1.00 20.91 150 ILE A C 1
ATOM 1100 O O . ILE A 1 150 ? 14.906 63.557 27.905 1.00 20.66 150 ILE A O 1
ATOM 1105 N N . GLU A 1 151 ? 15.264 61.524 28.788 1.00 20.71 151 GLU A N 1
ATOM 1106 C CA . GLU A 1 151 ? 16.586 61.419 28.201 1.00 21.94 151 GLU A CA 1
ATOM 1107 C C . GLU A 1 151 ? 16.931 59.956 27.989 1.00 21.55 151 GLU A C 1
ATOM 1108 O O . GLU A 1 151 ? 16.248 59.071 28.506 1.00 19.52 151 GLU A O 1
ATOM 1114 N N . GLY A 1 152 ? 17.965 59.714 27.190 1.00 22.11 152 GLY A N 1
ATOM 1115 C CA . GLY A 1 152 ? 18.404 58.354 26.932 1.00 22.72 152 GLY A CA 1
ATOM 1116 C C . GLY A 1 152 ? 17.479 57.520 26.069 1.00 22.52 152 GLY A C 1
ATOM 1117 O O . GLY A 1 152 ? 17.624 56.300 26.007 1.00 23.71 152 GLY A O 1
ATOM 1118 N N . LEU A 1 153 ? 16.527 58.166 25.405 1.00 23.12 153 LEU A N 1
ATOM 1119 C CA . LEU A 1 153 ? 15.589 57.460 24.540 1.00 22.84 153 LEU A CA 1
ATOM 1120 C C . LEU A 1 153 ? 16.065 57.537 23.090 1.00 24.00 153 LEU A C 1
ATOM 1121 O O . LEU A 1 153 ? 15.829 58.527 22.396 1.00 24.24 153 LEU A O 1
ATOM 1126 N N . THR A 1 154 ? 16.733 56.480 22.640 1.00 21.84 154 THR A N 1
ATOM 1127 C CA . THR A 1 154 ? 17.269 56.423 21.285 1.00 20.14 154 THR A CA 1
ATOM 1128 C C . THR A 1 154 ? 16.236 55.977 20.263 1.00 19.40 154 THR A C 1
ATOM 1129 O O . THR A 1 154 ? 15.565 54.957 20.450 1.00 18.25 154 THR A O 1
ATOM 1133 N N . VAL A 1 155 ? 16.111 56.743 19.179 1.00 17.07 155 VAL A N 1
ATOM 1134 C CA . VAL A 1 155 ? 15.153 56.424 18.135 1.00 17.39 155 VAL A CA 1
ATOM 1135 C C . VAL A 1 155 ? 15.806 56.438 16.763 1.00 18.51 155 VAL A C 1
ATOM 1136 O O . VAL A 1 155 ? 16.856 57.052 16.566 1.00 16.89 155 VAL A O 1
ATOM 1140 N N . LEU A 1 156 ? 15.171 55.757 15.818 1.00 16.71 156 LEU A N 1
ATOM 1141 C CA . LEU A 1 156 ? 15.707 55.667 14.472 1.00 17.50 156 LEU A CA 1
ATOM 1142 C C . LEU A 1 156 ? 14.643 55.399 13.415 1.00 19.12 156 LEU A C 1
ATOM 1143 O O . LEU A 1 156 ? 13.721 54.601 13.626 1.00 17.97 156 LEU A O 1
ATOM 1148 N N . LYS A 1 157 ? 14.780 56.086 12.283 1.00 18.80 157 LYS A N 1
ATOM 1149 C CA . LYS A 1 157 ? 13.890 55.903 11.139 1.00 20.39 157 LYS A CA 1
ATOM 1150 C C . LYS A 1 157 ? 14.807 55.353 10.052 1.00 20.68 157 LYS A C 1
ATOM 1151 O O . LYS A 1 157 ? 15.852 55.944 9.768 1.00 19.32 157 LYS A O 1
ATOM 1157 N N . SER A 1 158 ? 14.427 54.224 9.459 1.00 20.63 158 SER A N 1
ATOM 1158 C CA . SER A 1 158 ? 15.239 53.600 8.418 1.00 21.80 158 SER A CA 1
ATOM 1159 C C . SER A 1 158 ? 15.020 54.248 7.054 1.00 22.46 158 SER A C 1
ATOM 1160 O O . SER A 1 158 ? 15.785 54.021 6.119 1.00 24.15 158 SER A O 1
ATOM 1163 N N . THR A 1 159 ? 13.962 55.043 6.946 1.00 22.76 159 THR A N 1
ATOM 1164 C CA . THR A 1 159 ? 13.651 55.769 5.717 1.00 24.01 159 THR A CA 1
ATOM 1165 C C . THR A 1 159 ? 12.705 56.897 6.116 1.00 24.71 159 THR A C 1
ATOM 1166 O O . THR A 1 159 ? 12.381 57.042 7.292 1.00 25.55 159 THR A O 1
ATOM 1170 N N . GLY A 1 160 ? 12.264 57.701 5.158 1.00 24.69 160 GLY A N 1
ATOM 1171 C CA . GLY A 1 160 ? 11.379 58.799 5.509 1.00 24.47 160 GLY A CA 1
ATOM 1172 C C . GLY A 1 160 ? 12.178 59.986 6.020 1.00 24.38 160 GLY A C 1
ATOM 1173 O O . GLY A 1 160 ? 11.707 60.776 6.850 1.00 25.44 160 GLY A O 1
ATOM 1174 N N . SER A 1 161 ? 13.405 60.103 5.531 1.00 22.03 161 SER A N 1
ATOM 1175 C CA . SER A 1 161 ? 14.286 61.201 5.908 1.00 21.16 161 SER A CA 1
ATOM 1176 C C . SER A 1 161 ? 15.126 61.594 4.701 1.00 21.16 161 SER A C 1
ATOM 1177 O O . SER A 1 161 ? 15.692 60.736 4.015 1.00 21.15 161 SER A O 1
ATOM 1180 N N . GLU A 1 162 ? 15.187 62.898 4.442 1.00 20.00 162 GLU A N 1
ATOM 1181 C CA . GLU A 1 162 ? 15.948 63.447 3.324 1.00 19.70 162 GLU A CA 1
ATOM 1182 C C . GLU A 1 162 ? 16.760 64.638 3.815 1.00 19.34 162 GLU A C 1
ATOM 1183 O O . GLU A 1 162 ? 16.527 65.159 4.907 1.00 19.83 162 GLU A O 1
ATOM 1189 N N . PHE A 1 163 ? 17.717 65.065 3.001 1.00 18.94 163 PHE A N 1
ATOM 1190 C CA . PHE A 1 163 ? 18.504 66.247 3.317 1.00 18.94 163 PHE A CA 1
ATOM 1191 C C . PHE A 1 163 ? 19.148 66.772 2.052 1.00 19.10 163 PHE A C 1
ATOM 1192 O O . PHE A 1 163 ? 20.136 66.225 1.558 1.00 19.51 163 PHE A O 1
ATOM 1200 N N . HIS A 1 164 ? 18.565 67.845 1.531 1.00 19.16 164 HIS A N 1
ATOM 1201 C CA . HIS A 1 164 ? 19.040 68.463 0.306 1.00 18.84 164 HIS A CA 1
ATOM 1202 C C . HIS A 1 164 ? 18.695 69.945 0.303 1.00 19.94 164 HIS A C 1
ATOM 1203 O O . HIS A 1 164 ? 18.010 70.434 1.203 1.00 19.99 164 HIS A O 1
ATOM 1210 N N . GLY A 1 165 ? 19.182 70.663 -0.703 1.00 20.29 165 GLY A N 1
ATOM 1211 C CA . GLY A 1 165 ? 18.899 72.084 -0.784 1.00 20.65 165 GLY A CA 1
ATOM 1212 C C . GLY A 1 165 ? 19.762 72.952 0.116 1.00 21.69 165 GLY A C 1
ATOM 1213 O O . GLY A 1 165 ? 19.482 74.137 0.281 1.00 22.51 165 GLY A O 1
ATOM 1214 N N . PHE A 1 166 ? 20.806 72.379 0.707 1.00 20.41 166 PHE A N 1
ATOM 1215 C CA . PHE A 1 166 ? 21.686 73.159 1.568 1.00 20.64 166 PHE A CA 1
ATOM 1216 C C . PHE A 1 166 ? 22.727 73.875 0.715 1.00 21.41 166 PHE A C 1
ATOM 1217 O O . PHE A 1 166 ? 23.069 73.415 -0.371 1.00 21.28 166 PHE A O 1
ATOM 1225 N N . PRO A 1 167 ? 23.239 75.023 1.188 1.00 24.30 167 PRO A N 1
ATOM 1226 C CA . PRO A 1 167 ? 24.242 75.744 0.399 1.00 25.57 167 PRO A CA 1
ATOM 1227 C C . PRO A 1 167 ? 25.541 74.954 0.278 1.00 26.21 167 PRO A C 1
ATOM 1228 O O . PRO A 1 167 ? 25.949 74.271 1.215 1.00 26.01 167 PRO A O 1
ATOM 1232 N N . ARG A 1 168 ? 26.186 75.038 -0.880 1.00 25.19 168 ARG A N 1
ATOM 1233 C CA . ARG A 1 168 ? 27.436 74.320 -1.084 1.00 26.44 168 ARG A CA 1
ATOM 1234 C C . ARG A 1 168 ? 28.594 75.312 -1.125 1.00 26.04 168 ARG A C 1
ATOM 1235 O O . ARG A 1 168 ? 28.939 75.826 -2.189 1.00 25.60 168 ARG A O 1
ATOM 1243 N N . ASP A 1 169 ? 29.196 75.579 0.034 1.00 23.97 169 ASP A N 1
ATOM 1244 C CA . ASP A 1 169 ? 30.305 76.523 0.101 1.00 23.51 169 ASP A CA 1
ATOM 1245 C C . ASP A 1 169 ? 31.616 75.857 -0.313 1.00 22.25 169 ASP A C 1
ATOM 1246 O O . ASP A 1 169 ? 31.635 74.687 -0.700 1.00 20.52 169 ASP A O 1
ATOM 1251 N N . LYS A 1 170 ? 32.715 76.597 -0.242 1.00 22.17 170 LYS A N 1
ATOM 1252 C CA . LYS A 1 170 ? 33.996 76.056 -0.670 1.00 21.27 170 LYS A CA 1
ATOM 1253 C C . LYS A 1 170 ? 34.506 74.841 0.105 1.00 20.57 170 LYS A C 1
ATOM 1254 O O . LYS A 1 170 ? 35.434 74.164 -0.349 1.00 19.34 170 LYS A O 1
ATOM 1260 N N . TYR A 1 171 ? 33.901 74.546 1.254 1.00 19.83 171 TYR A N 1
ATOM 1261 C CA . TYR A 1 171 ? 34.322 73.395 2.054 1.00 19.41 171 TYR A CA 1
ATOM 1262 C C . TYR A 1 171 ? 33.242 72.314 2.114 1.00 21.61 171 TYR A C 1
ATOM 1263 O O . TYR A 1 171 ? 33.355 71.365 2.890 1.00 20.35 171 TYR A O 1
ATOM 1272 N N . THR A 1 172 ? 32.202 72.452 1.298 1.00 21.81 172 THR A N 1
ATOM 1273 C CA . THR A 1 172 ? 31.108 71.484 1.306 1.00 22.24 172 THR A CA 1
ATOM 1274 C C . THR A 1 172 ? 31.328 70.296 0.370 1.00 23.31 172 THR A C 1
ATOM 1275 O O . THR A 1 172 ? 31.520 70.465 -0.837 1.00 22.65 172 THR A O 1
ATOM 1279 N N . THR A 1 173 ? 31.307 69.094 0.939 1.00 22.90 173 THR A N 1
ATOM 1280 C CA . THR A 1 173 ? 31.496 67.875 0.161 1.00 23.01 173 THR A CA 1
ATOM 1281 C C . THR A 1 173 ? 30.286 66.948 0.282 1.00 22.66 173 THR A C 1
ATOM 1282 O O . THR A 1 173 ? 30.134 66.015 -0.503 1.00 21.73 173 THR A O 1
ATOM 1286 N N . LEU A 1 174 ? 29.424 67.218 1.261 1.00 21.83 174 LEU A N 1
ATOM 1287 C CA . LEU A 1 174 ? 28.231 66.405 1.485 1.00 21.33 174 LEU A CA 1
ATOM 1288 C C . LEU A 1 174 ? 27.306 66.426 0.276 1.00 21.43 174 LEU A C 1
ATOM 1289 O O . LEU A 1 174 ? 27.006 67.487 -0.273 1.00 20.05 174 LEU A O 1
ATOM 1294 N N . GLN A 1 175 ? 26.854 65.245 -0.133 1.00 20.67 175 GLN A N 1
ATOM 1295 C CA . GLN A 1 175 ? 25.960 65.124 -1.279 1.00 21.36 175 GLN A CA 1
ATOM 1296 C C . GLN A 1 175 ? 24.492 65.144 -0.852 1.00 21.23 175 GLN A C 1
ATOM 1297 O O . GLN A 1 175 ? 24.144 64.724 0.257 1.00 19.81 175 GLN A O 1
ATOM 1303 N N . GLU A 1 176 ? 23.635 65.651 -1.730 1.00 20.33 176 GLU A N 1
ATOM 1304 C CA . GLU A 1 176 ? 22.209 65.705 -1.446 1.00 21.34 176 GLU A CA 1
ATOM 1305 C C . GLU A 1 176 ? 21.656 64.284 -1.430 1.00 20.80 176 GLU A C 1
ATOM 1306 O O . GLU A 1 176 ? 22.180 63.404 -2.109 1.00 21.30 176 GLU A O 1
ATOM 1312 N N . THR A 1 177 ? 20.595 64.061 -0.662 1.00 20.81 177 THR A N 1
ATOM 1313 C CA . THR A 1 177 ? 19.991 62.735 -0.596 1.00 20.42 177 THR A CA 1
ATOM 1314 C C . THR A 1 177 ? 18.500 62.799 -0.295 1.00 19.01 177 THR A C 1
ATOM 1315 O O . THR A 1 177 ? 18.037 63.694 0.411 1.00 18.54 177 THR A O 1
ATOM 1319 N N . THR A 1 178 ? 17.749 61.850 -0.844 1.00 19.16 178 THR A N 1
ATOM 1320 C CA . THR A 1 178 ? 16.311 61.793 -0.612 1.00 21.02 178 THR A CA 1
ATOM 1321 C C . THR A 1 178 ? 15.939 60.553 0.193 1.00 21.33 178 THR A C 1
ATOM 1322 O O . THR A 1 178 ? 14.757 60.252 0.365 1.00 21.71 178 THR A O 1
ATOM 1326 N N . ASP A 1 179 ? 16.949 59.837 0.682 1.00 21.08 179 ASP A N 1
ATOM 1327 C CA . ASP A 1 179 ? 16.715 58.635 1.482 1.00 22.67 179 ASP A CA 1
ATOM 1328 C C . ASP A 1 179 ? 17.920 58.365 2.380 1.00 22.81 179 ASP A C 1
ATOM 1329 O O . ASP A 1 179 ? 18.982 57.950 1.909 1.00 22.98 179 ASP A O 1
ATOM 1334 N N . ARG A 1 180 ? 17.756 58.608 3.674 1.00 20.53 180 ARG A N 1
ATOM 1335 C CA . ARG A 1 180 ? 18.831 58.371 4.628 1.00 19.96 180 ARG A CA 1
ATOM 1336 C C . ARG A 1 180 ? 18.215 57.931 5.945 1.00 20.04 180 ARG A C 1
ATOM 1337 O O . ARG A 1 180 ? 17.005 58.047 6.144 1.00 20.31 180 ARG A O 1
ATOM 1345 N N . ILE A 1 181 ? 19.049 57.404 6.832 1.00 19.73 181 ILE A N 1
ATOM 1346 C CA . ILE A 1 181 ? 18.587 57.002 8.153 1.00 18.20 181 ILE A CA 1
ATOM 1347 C C . ILE A 1 181 ? 18.629 58.266 9.009 1.00 17.70 181 ILE A C 1
ATOM 1348 O O . ILE A 1 181 ? 19.460 59.146 8.786 1.00 15.91 181 ILE A O 1
ATOM 1353 N N . LEU A 1 182 ? 17.710 58.370 9.959 1.00 16.85 182 LEU A N 1
ATOM 1354 C CA . LEU A 1 182 ? 17.689 59.506 10.876 1.00 17.56 182 LEU A CA 1
ATOM 1355 C C . LEU A 1 182 ? 17.613 58.865 12.252 1.00 16.80 182 LEU A C 1
ATOM 1356 O O . LEU A 1 182 ? 16.588 58.298 12.614 1.00 17.78 182 LEU A O 1
ATOM 1361 N N . ALA A 1 183 ? 18.716 58.921 12.989 1.00 16.36 183 ALA A N 1
ATOM 1362 C CA . ALA A 1 183 ? 18.789 58.339 14.326 1.00 17.07 183 ALA A CA 1
ATOM 1363 C C . ALA A 1 183 ? 19.219 59.411 15.318 1.00 18.44 183 ALA A C 1
ATOM 1364 O O . ALA A 1 183 ? 20.102 60.219 15.026 1.00 17.34 183 ALA A O 1
ATOM 1366 N N . THR A 1 184 ? 18.602 59.418 16.493 1.00 18.97 184 THR A N 1
ATOM 1367 C CA . THR A 1 184 ? 18.945 60.414 17.492 1.00 18.87 184 THR A CA 1
ATOM 1368 C C . THR A 1 184 ? 18.634 59.907 18.891 1.00 19.66 184 THR A C 1
ATOM 1369 O O . THR A 1 184 ? 18.035 58.846 19.058 1.00 18.84 184 THR A O 1
ATOM 1373 N N . ASP A 1 185 ? 19.085 60.657 19.891 1.00 20.66 185 ASP A N 1
ATOM 1374 C CA . ASP A 1 185 ? 18.814 60.336 21.291 1.00 23.97 185 ASP A CA 1
ATOM 1375 C C . ASP A 1 185 ? 17.882 61.456 21.715 1.00 23.95 185 ASP A C 1
ATOM 1376 O O . ASP A 1 185 ? 18.270 62.625 21.708 1.00 25.43 185 ASP A O 1
ATOM 1381 N N . VAL A 1 186 ? 16.651 61.120 22.058 1.00 23.30 186 VAL A N 1
ATOM 1382 C CA . VAL A 1 186 ? 15.718 62.153 22.457 1.00 23.54 186 VAL A CA 1
ATOM 1383 C C . VAL A 1 186 ? 16.005 62.668 23.859 1.00 24.21 186 VAL A C 1
ATOM 1384 O O . VAL A 1 186 ? 15.959 61.916 24.834 1.00 23.61 186 VAL A O 1
ATOM 1388 N N . SER A 1 187 ? 16.334 63.953 23.934 1.00 22.07 187 SER A N 1
ATOM 1389 C CA . SER A 1 187 ? 16.591 64.641 25.192 1.00 23.21 187 SER A CA 1
ATOM 1390 C C . SER A 1 187 ? 15.671 65.843 25.107 1.00 21.98 187 SER A C 1
ATOM 1391 O O . SER A 1 187 ? 15.882 66.729 24.278 1.00 20.94 187 SER A O 1
ATOM 1394 N N . ALA A 1 188 ? 14.633 65.857 25.931 1.00 19.48 188 ALA A N 1
ATOM 1395 C CA . ALA A 1 188 ? 13.690 66.965 25.907 1.00 19.08 188 ALA A CA 1
ATOM 1396 C C . ALA A 1 188 ? 13.343 67.387 27.319 1.00 18.92 188 ALA A C 1
ATOM 1397 O O . ALA A 1 188 ? 13.288 66.564 28.227 1.00 16.79 188 ALA A O 1
ATOM 1399 N N . ARG A 1 189 ? 13.118 68.682 27.496 1.00 18.74 189 ARG A N 1
ATOM 1400 C CA . ARG A 1 189 ? 12.749 69.218 28.793 1.00 19.69 189 ARG A CA 1
ATOM 1401 C C . ARG A 1 189 ? 11.684 70.283 28.574 1.00 19.86 189 ARG A C 1
ATOM 1402 O O . ARG A 1 189 ? 11.820 71.142 27.699 1.00 18.27 189 ARG A O 1
ATOM 1410 N N . TRP A 1 190 ? 10.610 70.196 29.349 1.00 18.27 190 TRP A N 1
ATOM 1411 C CA . TRP A 1 190 ? 9.513 71.145 29.224 1.00 18.28 190 TRP A CA 1
ATOM 1412 C C . TRP A 1 190 ? 9.164 71.786 30.566 1.00 18.63 190 TRP A C 1
ATOM 1413 O O . TRP A 1 190 ? 9.185 71.136 31.621 1.00 17.18 190 TRP A O 1
ATOM 1424 N N . ARG A 1 191 ? 8.868 73.080 30.519 1.00 19.07 191 ARG A N 1
ATOM 1425 C CA . ARG A 1 191 ? 8.543 73.839 31.717 1.00 18.19 191 ARG A CA 1
ATOM 1426 C C . ARG A 1 191 ? 7.041 74.037 31.881 1.00 19.54 191 ARG A C 1
ATOM 1427 O O . ARG A 1 191 ? 6.365 74.504 30.967 1.00 17.95 191 ARG A O 1
ATOM 1435 N N . TYR A 1 192 ? 6.528 73.678 33.054 1.00 18.11 192 TYR A N 1
ATOM 1436 C CA . TYR A 1 192 ? 5.113 73.831 33.343 1.00 19.46 192 TYR A CA 1
ATOM 1437 C C . TYR A 1 192 ? 4.860 75.257 33.816 1.00 19.79 192 TYR A C 1
ATOM 1438 O O . TYR A 1 192 ? 5.708 75.854 34.474 1.00 20.24 192 TYR A O 1
ATOM 1447 N N . ASN A 1 193 ? 3.699 75.808 33.476 1.00 21.97 193 ASN A N 1
ATOM 1448 C CA . ASN A 1 193 ? 3.372 77.162 33.908 1.00 23.78 193 ASN A CA 1
ATOM 1449 C C . ASN A 1 193 ? 2.530 77.130 35.182 1.00 24.53 193 ASN A C 1
ATOM 1450 O O . ASN A 1 193 ? 2.036 78.161 35.643 1.00 24.10 193 ASN A O 1
ATOM 1455 N N . THR A 1 194 ? 2.388 75.933 35.749 1.00 25.27 194 THR A N 1
ATOM 1456 C CA . THR A 1 194 ? 1.622 75.727 36.975 1.00 26.49 194 THR A CA 1
ATOM 1457 C C . THR A 1 194 ? 2.042 74.411 37.620 1.00 27.48 194 THR A C 1
ATOM 1458 O O . THR A 1 194 ? 2.482 73.498 36.926 1.00 26.83 194 THR A O 1
ATOM 1462 N N . VAL A 1 195 ? 1.902 74.309 38.939 1.00 26.54 195 VAL A N 1
ATOM 1463 C CA . VAL A 1 195 ? 2.271 73.078 39.629 1.00 27.70 195 VAL A CA 1
ATOM 1464 C C . VAL A 1 195 ? 1.094 72.111 39.756 1.00 28.49 195 VAL A C 1
ATOM 1465 O O . VAL A 1 195 ? 1.258 71.002 40.258 1.00 28.55 195 VAL A O 1
ATOM 1469 N N . GLU A 1 196 ? -0.092 72.515 39.311 1.00 27.60 196 GLU A N 1
ATOM 1470 C CA . GLU A 1 196 ? -1.228 71.607 39.398 1.00 30.62 196 GLU A CA 1
ATOM 1471 C C . GLU A 1 196 ? -1.346 70.842 38.084 1.00 29.78 196 GLU A C 1
ATOM 1472 O O . GLU A 1 196 ? -2.132 71.173 37.195 1.00 29.33 196 GLU A O 1
ATOM 1478 N N . VAL A 1 197 ? -0.525 69.804 37.985 1.00 27.80 197 VAL A N 1
ATOM 1479 C CA . VAL A 1 197 ? -0.451 68.959 36.804 1.00 27.83 197 VAL A CA 1
ATOM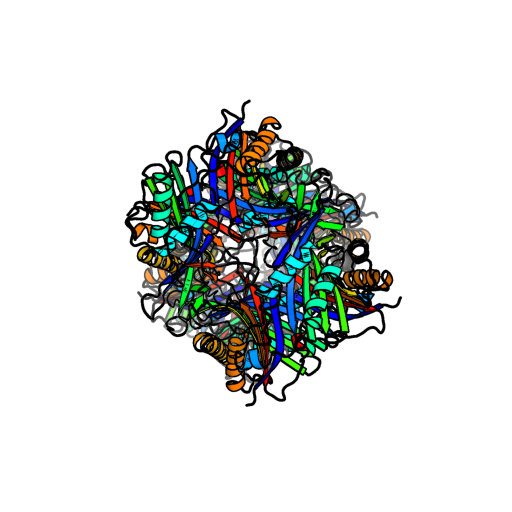 1480 C C . VAL A 1 197 ? -0.565 67.493 37.210 1.00 26.57 197 VAL A C 1
ATOM 1481 O O . VAL A 1 197 ? -0.211 67.131 38.331 1.00 26.55 197 VAL A O 1
ATOM 1485 N N . ASP A 1 198 ? -1.078 66.658 36.311 1.00 25.54 198 ASP A N 1
ATOM 1486 C CA . ASP A 1 198 ? -1.155 65.222 36.574 1.00 25.50 198 ASP A CA 1
ATOM 1487 C C . ASP A 1 198 ? 0.191 64.817 35.980 1.00 24.28 198 ASP A C 1
ATOM 1488 O O . ASP A 1 198 ? 0.268 64.397 34.831 1.00 23.86 198 ASP A O 1
ATOM 1493 N N . PHE A 1 199 ? 1.249 64.988 36.766 1.00 22.47 199 PHE A N 1
ATOM 1494 C CA . PHE A 1 199 ? 2.605 64.715 36.312 1.00 21.07 199 PHE A CA 1
ATOM 1495 C C . PHE A 1 199 ? 2.843 63.414 35.552 1.00 21.68 199 PHE A C 1
ATOM 1496 O O . PHE A 1 199 ? 3.479 63.432 34.498 1.00 20.26 199 PHE A O 1
ATOM 1504 N N . ASP A 1 200 ? 2.345 62.293 36.065 1.00 20.86 200 ASP A N 1
ATOM 1505 C CA . ASP A 1 200 ? 2.532 61.022 35.369 1.00 22.64 200 ASP A CA 1
ATOM 1506 C C . ASP A 1 200 ? 1.791 60.986 34.029 1.00 22.59 200 ASP A C 1
ATOM 1507 O O . ASP A 1 200 ? 2.333 60.524 33.027 1.00 22.37 200 ASP A O 1
ATOM 1512 N N . ALA A 1 201 ? 0.553 61.470 34.011 1.00 22.67 201 ALA A N 1
ATOM 1513 C CA . ALA A 1 201 ? -0.235 61.460 32.782 1.00 22.71 201 ALA A CA 1
ATOM 1514 C C . ALA A 1 201 ? 0.371 62.355 31.705 1.00 22.41 201 ALA A C 1
ATOM 1515 O O . ALA A 1 201 ? 0.406 61.986 30.530 1.00 21.89 201 ALA A O 1
ATOM 1517 N N . VAL A 1 202 ? 0.849 63.530 32.098 1.00 21.29 202 VAL A N 1
ATOM 1518 C CA . VAL A 1 202 ? 1.448 64.435 31.124 1.00 21.33 202 VAL A CA 1
ATOM 1519 C C . VAL A 1 202 ? 2.770 63.871 30.610 1.00 20.79 202 VAL A C 1
ATOM 1520 O O . VAL A 1 202 ? 3.050 63.936 29.415 1.00 19.95 202 VAL A O 1
ATOM 1524 N N . TYR A 1 203 ? 3.586 63.305 31.496 1.00 19.83 203 TYR A N 1
ATOM 1525 C CA . TYR A 1 203 ? 4.848 62.728 31.035 1.00 19.36 203 TYR A CA 1
ATOM 1526 C C . TYR A 1 203 ? 4.567 61.659 29.979 1.00 19.44 203 TYR A C 1
ATOM 1527 O O . TYR A 1 203 ? 5.209 61.631 28.930 1.00 19.46 203 TYR A O 1
ATOM 1536 N N . ALA A 1 204 ? 3.599 60.787 30.249 1.00 18.65 204 ALA A N 1
ATOM 1537 C CA . ALA A 1 204 ? 3.258 59.726 29.304 1.00 20.14 204 ALA A CA 1
ATOM 1538 C C . ALA A 1 204 ? 2.765 60.307 27.983 1.00 20.66 204 ALA A C 1
ATOM 1539 O O . ALA A 1 204 ? 3.129 59.832 26.907 1.00 20.97 204 ALA A O 1
ATOM 1541 N N . SER A 1 205 ? 1.933 61.339 28.063 1.00 21.12 205 SER A N 1
ATOM 1542 C CA . SER A 1 205 ? 1.409 61.966 26.860 1.00 20.35 205 SER A CA 1
ATOM 1543 C C . SER A 1 205 ? 2.517 62.631 26.054 1.00 20.25 205 SER A C 1
ATOM 1544 O O . SER A 1 205 ? 2.580 62.484 24.830 1.00 19.46 205 SER A O 1
ATOM 1547 N N . VAL A 1 206 ? 3.380 63.373 26.740 1.00 18.43 206 VAL A N 1
ATOM 1548 C CA . VAL A 1 206 ? 4.476 64.066 26.075 1.00 18.10 206 VAL A CA 1
ATOM 1549 C C . VAL A 1 206 ? 5.391 63.056 25.383 1.00 19.37 206 VAL A C 1
ATOM 1550 O O . VAL A 1 206 ? 5.741 63.224 24.215 1.00 18.71 206 VAL A O 1
ATOM 1554 N N . ARG A 1 207 ? 5.759 61.995 26.094 1.00 18.13 207 ARG A N 1
ATOM 1555 C CA . ARG A 1 207 ? 6.611 60.961 25.505 1.00 20.97 207 ARG A CA 1
ATOM 1556 C C . ARG A 1 207 ? 5.977 60.445 24.209 1.00 19.67 207 ARG A C 1
ATOM 1557 O O . ARG A 1 207 ? 6.641 60.334 23.177 1.00 19.37 207 ARG A O 1
ATOM 1565 N N . GLY A 1 208 ? 4.688 60.132 24.269 1.00 19.36 208 GLY A N 1
ATOM 1566 C CA . GLY A 1 208 ? 3.993 59.630 23.095 1.00 19.09 208 GLY A CA 1
ATOM 1567 C C . GLY A 1 208 ? 3.933 60.627 21.946 1.00 20.88 208 GLY A C 1
ATOM 1568 O O . GLY A 1 208 ? 4.054 60.247 20.781 1.00 20.52 208 GLY A O 1
ATOM 1569 N N . LEU A 1 209 ? 3.740 61.903 22.263 1.00 19.33 209 LEU A N 1
ATOM 1570 C CA . LEU A 1 209 ? 3.666 62.938 21.231 1.00 21.59 209 LEU A CA 1
ATOM 1571 C C . LEU A 1 209 ? 5.013 63.127 20.534 1.00 21.19 209 LEU A C 1
ATOM 1572 O O . LEU A 1 209 ? 5.073 63.348 19.321 1.00 19.27 209 LEU A O 1
ATOM 1577 N N . LEU A 1 210 ? 6.091 63.046 21.305 1.00 19.88 210 LEU A N 1
ATOM 1578 C CA . LEU A 1 210 ? 7.433 63.199 20.748 1.00 19.93 210 LEU A CA 1
ATOM 1579 C C . LEU A 1 210 ? 7.746 62.031 19.819 1.00 19.93 210 LEU A C 1
ATOM 1580 O O . LEU A 1 210 ? 8.244 62.222 18.711 1.00 17.84 210 LEU A O 1
ATOM 1585 N N . LEU A 1 211 ? 7.448 60.822 20.283 1.00 20.20 211 LEU A N 1
ATOM 1586 C CA . LEU A 1 211 ? 7.702 59.619 19.498 1.00 21.55 211 LEU A CA 1
ATOM 1587 C C . LEU A 1 211 ? 6.880 59.638 18.215 1.00 21.47 211 LEU A C 1
ATOM 1588 O O . LEU A 1 211 ? 7.374 59.281 17.144 1.00 21.29 211 LEU A O 1
ATOM 1593 N N . LYS A 1 212 ? 5.625 60.065 18.334 1.00 21.56 212 LYS A N 1
ATOM 1594 C CA . LYS A 1 212 ? 4.715 60.130 17.195 1.00 23.50 212 LYS A CA 1
ATOM 1595 C C . LYS A 1 212 ? 5.181 61.122 16.137 1.00 23.17 212 LYS A C 1
ATOM 1596 O O . LYS A 1 212 ? 5.189 60.808 14.946 1.00 23.41 212 LYS A O 1
ATOM 1602 N N . ALA A 1 213 ? 5.559 62.321 16.569 1.00 21.92 213 ALA A N 1
ATOM 1603 C CA . ALA A 1 213 ? 6.022 63.345 15.639 1.00 22.33 213 ALA A CA 1
ATOM 1604 C C . ALA A 1 213 ? 7.326 62.911 14.980 1.00 22.11 213 ALA A C 1
ATOM 1605 O O . ALA A 1 213 ? 7.528 63.126 13.786 1.00 23.67 213 ALA A O 1
ATOM 1607 N N . PHE A 1 214 ? 8.215 62.302 15.757 1.00 21.01 214 PHE A N 1
ATOM 1608 C CA . PHE A 1 214 ? 9.477 61.848 15.200 1.00 20.27 214 PHE A CA 1
ATOM 1609 C C . PHE A 1 214 ? 9.233 60.800 14.111 1.00 21.25 214 PHE A C 1
ATOM 1610 O O . PHE A 1 214 ? 9.797 60.877 13.021 1.00 21.78 214 PHE A O 1
ATOM 1618 N N . ALA A 1 215 ? 8.373 59.831 14.407 1.00 21.24 215 ALA A N 1
ATOM 1619 C CA . ALA A 1 215 ? 8.088 58.750 13.471 1.00 22.19 215 ALA A CA 1
ATOM 1620 C C . ALA A 1 215 ? 7.244 59.083 12.244 1.00 23.79 215 ALA A C 1
ATOM 1621 O O . ALA A 1 215 ? 7.527 58.595 11.149 1.00 23.53 215 ALA A O 1
ATOM 1623 N N . GLU A 1 216 ? 6.221 59.913 12.414 1.00 23.35 216 GLU A N 1
ATOM 1624 C CA . GLU A 1 216 ? 5.322 60.231 11.311 1.00 25.01 216 GLU A CA 1
ATOM 1625 C C . GLU A 1 216 ? 5.661 61.447 10.455 1.00 25.90 216 GLU A C 1
ATOM 1626 O O . GLU A 1 216 ? 5.086 61.628 9.384 1.00 26.51 216 GLU A O 1
ATOM 1632 N N . THR A 1 217 ? 6.589 62.276 10.914 1.00 24.99 217 THR A N 1
ATOM 1633 C CA . THR A 1 217 ? 6.987 63.447 10.141 1.00 24.33 217 THR A CA 1
ATOM 1634 C C . THR A 1 217 ? 7.969 63.029 9.053 1.00 24.05 217 THR A C 1
ATOM 1635 O O . THR A 1 217 ? 8.997 62.425 9.350 1.00 22.59 217 THR A O 1
ATOM 1639 N N . HIS A 1 218 ? 7.647 63.315 7.795 1.00 23.19 218 HIS A N 1
ATOM 1640 C CA . HIS A 1 218 ? 8.576 63.001 6.719 1.00 24.64 218 HIS A CA 1
ATOM 1641 C C . HIS A 1 218 ? 9.619 64.101 6.854 1.00 24.82 218 HIS A C 1
ATOM 1642 O O . HIS A 1 218 ? 9.369 65.254 6.499 1.00 26.87 218 HIS A O 1
ATOM 1649 N N . SER A 1 219 ? 10.786 63.735 7.368 1.00 22.81 219 SER A N 1
ATOM 1650 C CA . SER A 1 219 ? 11.854 64.686 7.643 1.00 23.24 219 SER A CA 1
ATOM 1651 C C . SER A 1 219 ? 12.682 65.203 6.475 1.00 22.79 219 SER A C 1
ATOM 1652 O O . SER A 1 219 ? 13.290 64.430 5.739 1.00 22.68 219 SER A O 1
ATOM 1655 N N . LEU A 1 220 ? 12.698 66.526 6.324 1.00 21.11 220 LEU A N 1
ATOM 1656 C CA . LEU A 1 220 ? 13.482 67.184 5.284 1.00 20.50 220 LEU A CA 1
ATOM 1657 C C . LEU A 1 220 ? 14.697 67.788 5.978 1.00 20.63 220 LEU A C 1
ATOM 1658 O O . LEU A 1 220 ? 15.606 68.306 5.335 1.00 20.60 220 LEU A O 1
ATOM 1663 N N . ALA A 1 221 ? 14.695 67.711 7.306 1.00 20.59 221 ALA A N 1
ATOM 1664 C CA . ALA A 1 221 ? 15.782 68.228 8.134 1.00 20.66 221 ALA A CA 1
ATOM 1665 C C . ALA A 1 221 ? 15.512 67.839 9.587 1.00 21.22 221 ALA A C 1
ATOM 1666 O O . ALA A 1 221 ? 14.357 67.736 10.001 1.00 20.56 221 ALA A O 1
ATOM 1668 N N . LEU A 1 222 ? 16.570 67.618 10.357 1.00 20.53 222 LEU A N 1
ATOM 1669 C CA . LEU A 1 222 ? 16.397 67.261 11.760 1.00 21.56 222 LEU A CA 1
ATOM 1670 C C . LEU A 1 222 ? 15.710 68.433 12.462 1.00 20.44 222 LEU A C 1
ATOM 1671 O O . LEU A 1 222 ? 14.924 68.235 13.390 1.00 20.26 222 LEU A O 1
ATOM 1676 N N . GLN A 1 223 ? 16.011 69.651 12.014 1.00 20.16 223 GLN A N 1
ATOM 1677 C CA . GLN A 1 223 ? 15.409 70.856 12.594 1.00 20.66 223 GLN A CA 1
ATOM 1678 C C . GLN A 1 223 ? 13.883 70.840 12.447 1.00 21.07 223 GLN A C 1
ATOM 1679 O O . GLN A 1 223 ? 13.159 71.273 13.347 1.00 19.53 223 GLN A O 1
ATOM 1685 N N . GLN A 1 224 ? 13.401 70.345 11.310 1.00 19.94 224 GLN A N 1
ATOM 1686 C CA . GLN A 1 224 ? 11.964 70.284 11.046 1.00 21.99 224 GLN A CA 1
ATOM 1687 C C . GLN A 1 224 ? 11.307 69.226 11.925 1.00 21.62 224 GLN A C 1
ATOM 1688 O O . GLN A 1 224 ? 10.226 69.438 12.484 1.00 20.63 224 GLN A O 1
ATOM 1694 N N . THR A 1 225 ? 11.960 68.074 12.028 1.00 20.78 225 THR A N 1
ATOM 1695 C CA . THR A 1 225 ? 11.451 66.987 12.849 1.00 19.74 225 THR A CA 1
ATOM 1696 C C . THR A 1 225 ? 11.351 67.464 14.298 1.00 19.09 225 THR A C 1
ATOM 1697 O O . THR A 1 225 ? 10.384 67.168 14.993 1.00 19.14 225 THR A O 1
ATOM 1701 N N . MET A 1 226 ? 12.350 68.216 14.742 1.00 18.82 226 MET A N 1
ATOM 1702 C CA . MET A 1 226 ? 12.359 68.722 16.108 1.00 18.08 226 MET A CA 1
ATOM 1703 C C . MET A 1 226 ? 11.258 69.760 16.328 1.00 19.21 226 MET A C 1
ATOM 1704 O O . MET A 1 226 ? 10.615 69.783 17.377 1.00 20.29 226 MET A O 1
ATOM 1709 N N . TYR A 1 227 ? 11.039 70.617 15.337 1.00 18.71 227 TYR A N 1
ATOM 1710 C CA . TYR A 1 227 ? 10.008 71.637 15.456 1.00 19.19 227 TYR A CA 1
ATOM 1711 C C . TYR A 1 227 ? 8.639 70.968 15.586 1.00 19.48 227 TYR A C 1
ATOM 1712 O O . TYR A 1 227 ? 7.843 71.351 16.435 1.00 21.18 227 TYR A O 1
ATOM 1721 N N . GLU A 1 228 ? 8.371 69.964 14.752 1.00 18.50 228 GLU A N 1
ATOM 1722 C CA . GLU A 1 228 ? 7.093 69.253 14.801 1.00 19.42 228 GLU A CA 1
ATOM 1723 C C . GLU A 1 228 ? 6.888 68.547 16.142 1.00 20.84 228 GLU A C 1
ATOM 1724 O O . GLU A 1 228 ? 5.771 68.503 16.666 1.00 20.17 228 GLU A O 1
ATOM 1730 N N . MET A 1 229 ? 7.960 67.982 16.689 1.00 19.70 229 MET A N 1
ATOM 1731 C CA . MET A 1 229 ? 7.877 67.313 17.986 1.00 20.22 229 MET A CA 1
ATOM 1732 C C . MET A 1 229 ? 7.484 68.335 19.058 1.00 20.02 229 MET A C 1
ATOM 1733 O O . MET A 1 229 ? 6.583 68.094 19.859 1.00 21.21 229 MET A O 1
ATOM 1738 N N . GLY A 1 230 ? 8.153 69.484 19.059 1.00 19.56 230 GLY A N 1
ATOM 1739 C CA . GLY A 1 230 ? 7.851 70.513 20.039 1.00 20.58 230 GLY A CA 1
ATOM 1740 C C . GLY A 1 230 ? 6.465 71.122 19.904 1.00 21.40 230 GLY A C 1
ATOM 1741 O O . GLY A 1 230 ? 5.794 71.371 20.906 1.00 21.12 230 GLY A O 1
ATOM 1742 N N . ARG A 1 231 ? 6.035 71.363 18.668 1.00 20.85 231 ARG A N 1
ATOM 1743 C CA . ARG A 1 231 ? 4.725 71.953 18.410 1.00 22.62 231 ARG A CA 1
ATOM 1744 C C . ARG A 1 231 ? 3.600 71.054 18.913 1.00 21.98 231 ARG A C 1
ATOM 1745 O O . ARG A 1 231 ? 2.635 71.528 19.507 1.00 21.81 231 ARG A O 1
ATOM 1753 N N . ALA A 1 232 ? 3.728 69.755 18.672 1.00 21.48 232 ALA A N 1
ATOM 1754 C CA . ALA A 1 232 ? 2.714 68.801 19.108 1.00 21.96 232 ALA A CA 1
ATOM 1755 C C . ALA A 1 232 ? 2.517 68.862 20.623 1.00 22.20 232 ALA A C 1
ATOM 1756 O O . ALA A 1 232 ? 1.396 68.752 21.118 1.00 21.21 232 ALA A O 1
ATOM 1758 N N . VAL A 1 233 ? 3.612 69.032 21.356 1.00 21.07 233 VAL A N 1
ATOM 1759 C CA . VAL A 1 233 ? 3.540 69.100 22.810 1.00 21.23 233 VAL A CA 1
ATOM 1760 C C . VAL A 1 233 ? 2.829 70.370 23.287 1.00 22.82 233 VAL A C 1
ATOM 1761 O O . VAL A 1 233 ? 1.872 70.301 24.071 1.00 23.66 233 VAL A O 1
ATOM 1765 N N . ILE A 1 234 ? 3.284 71.522 22.808 1.00 21.59 234 ILE A N 1
ATOM 1766 C CA . ILE A 1 234 ? 2.683 72.791 23.209 1.00 23.94 234 ILE A CA 1
ATOM 1767 C C . ILE A 1 234 ? 1.211 72.886 22.817 1.00 25.15 234 ILE A C 1
ATOM 1768 O O . ILE A 1 234 ? 0.391 73.400 23.581 1.00 25.98 234 ILE A O 1
ATOM 1773 N N . GLU A 1 235 ? 0.874 72.397 21.630 1.00 25.86 235 GLU A N 1
ATOM 1774 C CA . GLU A 1 235 ? -0.508 72.450 21.164 1.00 28.17 235 GLU A CA 1
ATOM 1775 C C . GLU A 1 235 ? -1.431 71.541 21.964 1.00 28.33 235 GLU A C 1
ATOM 1776 O O . GLU A 1 235 ? -2.628 71.808 22.087 1.00 28.88 235 GLU A O 1
ATOM 1782 N N . THR A 1 236 ? -0.871 70.473 22.521 1.00 26.12 236 THR A N 1
ATOM 1783 C CA . THR A 1 236 ? -1.663 69.517 23.282 1.00 26.53 236 THR A CA 1
ATOM 1784 C C . THR A 1 236 ? -1.776 69.820 24.776 1.00 26.68 236 THR A C 1
ATOM 1785 O O . THR A 1 236 ? -2.790 69.501 25.400 1.00 26.68 236 THR A O 1
ATOM 1789 N N . HIS A 1 237 ? -0.751 70.439 25.352 1.00 24.72 237 HIS A N 1
ATOM 1790 C CA . HIS A 1 237 ? -0.773 70.709 26.785 1.00 24.57 237 HIS A CA 1
ATOM 1791 C C . HIS A 1 237 ? -0.699 72.166 27.213 1.00 24.02 237 HIS A C 1
ATOM 1792 O O . HIS A 1 237 ? 0.368 72.768 27.207 1.00 21.80 237 HIS A O 1
ATOM 1799 N N . PRO A 1 238 ? -1.843 72.739 27.621 1.00 25.00 238 PRO A N 1
ATOM 1800 C CA . PRO A 1 238 ? -1.939 74.134 28.066 1.00 25.14 238 PRO A CA 1
ATOM 1801 C C . PRO A 1 238 ? -1.023 74.448 29.248 1.00 23.76 238 PRO A C 1
ATOM 1802 O O . PRO A 1 238 ? -0.598 75.589 29.423 1.00 22.16 238 PRO A O 1
ATOM 1806 N N . GLU A 1 239 ? -0.719 73.435 30.057 1.00 23.62 239 GLU A N 1
ATOM 1807 C CA . GLU A 1 239 ? 0.136 73.642 31.218 1.00 24.93 239 GLU A CA 1
ATOM 1808 C C . GLU A 1 239 ? 1.618 73.771 30.884 1.00 22.73 239 GLU A C 1
ATOM 1809 O O . GLU A 1 239 ? 2.429 74.039 31.769 1.00 23.65 239 GLU A O 1
ATOM 1815 N N . ILE A 1 240 ? 1.974 73.578 29.618 1.00 19.81 240 ILE A N 1
ATOM 1816 C CA . ILE A 1 240 ? 3.370 73.693 29.213 1.00 18.93 240 ILE A CA 1
ATOM 1817 C C . ILE A 1 240 ? 3.623 75.004 28.470 1.00 18.43 240 ILE A C 1
ATOM 1818 O O . ILE A 1 240 ? 2.942 75.317 27.497 1.00 20.41 240 ILE A O 1
ATOM 1823 N N . ASP A 1 241 ? 4.602 75.775 28.934 1.00 20.43 241 ASP A N 1
ATOM 1824 C CA . ASP A 1 241 ? 4.928 77.045 28.286 1.00 21.57 241 ASP A CA 1
ATOM 1825 C C . ASP A 1 241 ? 6.014 76.928 27.232 1.00 20.89 241 ASP A C 1
ATOM 1826 O O . ASP A 1 241 ? 6.074 77.731 26.297 1.00 20.27 241 ASP A O 1
ATOM 1831 N N . GLU A 1 242 ? 6.882 75.936 27.381 1.00 18.37 242 GLU A N 1
ATOM 1832 C CA . GLU A 1 242 ? 7.959 75.759 26.428 1.00 18.29 242 GLU A CA 1
ATOM 1833 C C . GLU A 1 242 ? 8.621 74.404 26.580 1.00 18.03 242 GLU A C 1
ATOM 1834 O O . GLU A 1 242 ? 8.580 73.787 27.640 1.00 16.23 242 GLU A O 1
ATOM 1840 N N . ILE A 1 243 ? 9.226 73.947 25.498 1.00 18.17 243 ILE A N 1
ATOM 1841 C CA . ILE A 1 243 ? 9.928 72.679 25.517 1.00 18.31 243 ILE A CA 1
ATOM 1842 C C . ILE A 1 243 ? 11.233 72.902 24.780 1.00 17.68 243 ILE A C 1
ATOM 1843 O O . ILE A 1 243 ? 11.270 73.562 23.738 1.00 20.39 243 ILE A O 1
ATOM 1848 N N . LYS A 1 244 ? 12.312 72.384 25.349 1.00 18.93 244 LYS A N 1
ATOM 1849 C CA . LYS A 1 244 ? 13.625 72.516 24.748 1.00 18.86 244 LYS A CA 1
ATOM 1850 C C . LYS A 1 244 ? 14.111 71.127 24.406 1.00 21.83 244 LYS A C 1
ATOM 1851 O O . LYS A 1 244 ? 13.923 70.194 25.184 1.00 15.66 244 LYS A O 1
ATOM 1857 N N . MET A 1 245 ? 14.732 70.994 23.243 1.00 19.33 245 MET A N 1
ATOM 1858 C CA . MET A 1 245 ? 15.253 69.704 22.832 1.00 21.04 245 MET A CA 1
ATOM 1859 C C . MET A 1 245 ? 16.686 69.824 22.350 1.00 20.80 245 MET A C 1
ATOM 1860 O O . MET A 1 245 ? 17.095 70.849 21.795 1.00 17.10 245 MET A O 1
ATOM 1865 N N . SER A 1 246 ? 17.441 68.757 22.584 1.00 20.97 246 SER A N 1
ATOM 1866 C CA . SER A 1 246 ? 18.831 68.667 22.177 1.00 20.15 246 SER A CA 1
ATOM 1867 C C . SER A 1 246 ? 18.891 67.309 21.490 1.00 20.62 246 SER A C 1
ATOM 1868 O O . SER A 1 246 ? 18.833 66.268 22.147 1.00 20.38 246 SER A O 1
ATOM 1871 N N . LEU A 1 247 ? 18.987 67.328 20.165 1.00 18.87 247 LEU A N 1
ATOM 1872 C CA . LEU A 1 247 ? 18.997 66.099 19.390 1.00 20.47 247 LEU A CA 1
ATOM 1873 C C . LEU A 1 247 ? 20.244 65.876 18.558 1.00 19.90 247 LEU A C 1
ATOM 1874 O O . LEU A 1 247 ? 20.539 66.646 17.649 1.00 21.49 247 LEU A O 1
ATOM 1879 N N . PRO A 1 248 ? 21.007 64.821 18.868 1.00 21.10 248 PRO A N 1
ATOM 1880 C CA . PRO A 1 248 ? 22.205 64.578 18.068 1.00 20.21 248 PRO A CA 1
ATOM 1881 C C . PRO A 1 248 ? 21.784 63.863 16.791 1.00 21.60 248 PRO A C 1
ATOM 1882 O O . PRO A 1 248 ? 20.780 63.144 16.778 1.00 21.80 248 PRO A O 1
ATOM 1886 N N . ASN A 1 249 ? 22.510 64.092 15.705 1.00 20.25 249 ASN A N 1
ATOM 1887 C CA . ASN A 1 249 ? 22.205 63.378 14.481 1.00 20.09 249 ASN A CA 1
ATOM 1888 C C . ASN A 1 249 ? 23.290 62.308 14.467 1.00 20.16 249 ASN A C 1
ATOM 1889 O O . ASN A 1 249 ? 24.418 62.562 14.038 1.00 19.35 249 ASN A O 1
ATOM 1894 N N . LYS A 1 250 ? 22.952 61.127 14.977 1.00 19.63 250 LYS A N 1
ATOM 1895 C CA . LYS A 1 250 ? 23.896 60.019 15.063 1.00 20.33 250 LYS A CA 1
ATOM 1896 C C . LYS A 1 250 ? 23.998 59.358 13.703 1.00 19.40 250 LYS A C 1
ATOM 1897 O O . LYS A 1 250 ? 23.139 58.580 13.299 1.00 19.71 250 LYS A O 1
ATOM 1903 N N . HIS A 1 251 ? 25.073 59.693 13.007 1.00 20.62 251 HIS A N 1
ATOM 1904 C CA . HIS A 1 251 ? 25.304 59.223 11.651 1.00 19.48 251 HIS A CA 1
ATOM 1905 C C . HIS A 1 251 ? 25.463 57.736 11.418 1.00 18.87 251 HIS A C 1
ATOM 1906 O O . HIS A 1 251 ? 26.267 57.064 12.056 1.00 19.50 251 HIS A O 1
ATOM 1913 N N . HIS A 1 252 ? 24.661 57.238 10.486 1.00 19.02 252 HIS A N 1
ATOM 1914 C CA . HIS A 1 252 ? 24.705 55.851 10.058 1.00 19.55 252 HIS A CA 1
ATOM 1915 C C . HIS A 1 252 ? 25.073 56.003 8.596 1.00 19.65 252 HIS A C 1
ATOM 1916 O O . HIS A 1 252 ? 24.219 56.288 7.755 1.00 21.48 252 HIS A O 1
ATOM 1923 N N . PHE A 1 253 ? 26.361 55.859 8.308 1.00 19.64 253 PHE A N 1
ATOM 1924 C CA . PHE A 1 253 ? 26.857 56.011 6.947 1.00 20.18 253 PHE A CA 1
ATOM 1925 C C . PHE A 1 253 ? 26.594 54.785 6.095 1.00 20.08 253 PHE A C 1
ATOM 1926 O O . PHE A 1 253 ? 26.907 53.667 6.492 1.00 19.25 253 PHE A O 1
ATOM 1934 N N . LEU A 1 254 ? 26.008 55.005 4.922 1.00 21.35 254 LEU A N 1
ATOM 1935 C CA . LEU A 1 254 ? 25.723 53.921 3.991 1.00 20.49 254 LEU A CA 1
ATOM 1936 C C . LEU A 1 254 ? 27.092 53.495 3.476 1.00 20.77 254 LEU A C 1
ATOM 1937 O O . LEU A 1 254 ? 27.782 54.272 2.822 1.00 21.39 254 LEU A O 1
ATOM 1942 N N . VAL A 1 255 ? 27.488 52.265 3.778 1.00 19.04 255 VAL A N 1
ATOM 1943 C CA . VAL A 1 255 ? 28.794 51.773 3.370 1.00 18.70 255 VAL A CA 1
ATOM 1944 C C . VAL A 1 255 ? 28.928 51.606 1.859 1.00 20.12 255 VAL A C 1
ATOM 1945 O O . VAL A 1 255 ? 28.019 51.114 1.194 1.00 19.32 255 VAL A O 1
ATOM 1949 N N . ASP A 1 256 ? 30.066 52.035 1.326 1.00 19.35 256 ASP A N 1
ATOM 1950 C CA . ASP A 1 256 ? 30.329 51.916 -0.101 1.00 20.90 256 ASP A CA 1
ATOM 1951 C C . ASP A 1 256 ? 30.931 50.546 -0.358 1.00 20.16 256 ASP A C 1
ATOM 1952 O O . ASP A 1 256 ? 32.079 50.282 0.002 1.00 20.52 256 ASP A O 1
ATOM 1957 N N . LEU A 1 257 ? 30.134 49.672 -0.965 1.00 20.60 257 LEU A N 1
ATOM 1958 C CA . LEU A 1 257 ? 30.558 48.314 -1.268 1.00 21.06 257 LEU A CA 1
ATOM 1959 C C . LEU A 1 257 ? 30.930 48.138 -2.739 1.00 22.13 257 LEU A C 1
ATOM 1960 O O . LEU A 1 257 ? 31.309 47.048 -3.154 1.00 21.49 257 LEU A O 1
ATOM 1965 N N . GLN A 1 258 ? 30.824 49.205 -3.525 1.00 21.39 258 GLN A N 1
ATOM 1966 C CA . GLN A 1 258 ? 31.150 49.111 -4.945 1.00 22.98 258 GLN A CA 1
ATOM 1967 C C . GLN A 1 258 ? 32.567 48.598 -5.193 1.00 23.32 258 GLN A C 1
ATOM 1968 O O . GLN A 1 258 ? 32.806 47.865 -6.153 1.00 23.88 258 GLN A O 1
ATOM 1974 N N . PRO A 1 259 ? 33.527 48.970 -4.330 1.00 23.36 259 PRO A N 1
ATOM 1975 C CA . PRO A 1 259 ? 34.890 48.477 -4.547 1.00 23.82 259 PRO A CA 1
ATOM 1976 C C . PRO A 1 259 ? 34.958 46.954 -4.421 1.00 24.57 259 PRO A C 1
ATOM 1977 O O . PRO A 1 259 ? 35.933 46.332 -4.836 1.00 26.07 259 PRO A O 1
ATOM 1981 N N . PHE A 1 260 ? 33.913 46.357 -3.855 1.00 25.27 260 PHE A N 1
ATOM 1982 C CA . PHE A 1 260 ? 33.859 44.907 -3.683 1.00 26.86 260 PHE A CA 1
ATOM 1983 C C . PHE A 1 260 ? 32.900 44.279 -4.694 1.00 26.04 260 PHE A C 1
ATOM 1984 O O . PHE A 1 260 ? 32.560 43.099 -4.592 1.00 26.79 260 PHE A O 1
ATOM 1992 N N . GLY A 1 261 ? 32.461 45.085 -5.661 1.00 25.91 261 GLY A N 1
ATOM 1993 C CA . GLY A 1 261 ? 31.558 44.609 -6.695 1.00 23.05 261 GLY A CA 1
ATOM 1994 C C . GLY A 1 261 ? 30.113 44.415 -6.280 1.00 23.97 261 GLY A C 1
ATOM 1995 O O . GLY A 1 261 ? 29.415 43.582 -6.853 1.00 23.42 261 GLY A O 1
ATOM 1996 N N . GLN A 1 262 ? 29.651 45.188 -5.300 1.00 22.08 262 GLN A N 1
ATOM 1997 C CA . GLN A 1 262 ? 28.278 45.064 -4.821 1.00 22.37 262 GLN A CA 1
ATOM 1998 C C . GLN A 1 262 ? 27.608 46.427 -4.710 1.00 20.95 262 GLN A C 1
ATOM 1999 O O . GLN A 1 262 ? 28.274 47.448 -4.568 1.00 21.32 262 GLN A O 1
ATOM 2005 N N . ASP A 1 263 ? 26.283 46.433 -4.764 1.00 21.80 263 ASP A N 1
ATOM 2006 C CA . ASP A 1 263 ? 25.549 47.672 -4.573 1.00 22.79 263 ASP A CA 1
ATOM 2007 C C . ASP A 1 263 ? 25.176 47.641 -3.090 1.00 21.25 263 ASP A C 1
ATOM 2008 O O . ASP A 1 263 ? 25.503 46.687 -2.381 1.00 22.22 263 ASP A O 1
ATOM 2013 N N . ASN A 1 264 ? 24.511 48.684 -2.618 1.00 20.83 264 ASN A N 1
ATOM 2014 C CA . ASN A 1 264 ? 24.088 48.754 -1.223 1.00 20.51 264 ASN A CA 1
ATOM 2015 C C . ASN A 1 264 ? 22.836 49.606 -1.237 1.00 20.37 264 ASN A C 1
ATOM 2016 O O . ASN A 1 264 ? 22.896 50.810 -1.009 1.00 20.52 264 ASN A O 1
ATOM 2021 N N . PRO A 1 265 ? 21.682 48.983 -1.513 1.00 21.93 265 PRO A N 1
ATOM 2022 C CA . PRO A 1 265 ? 20.395 49.677 -1.572 1.00 23.59 265 PRO A CA 1
ATOM 2023 C C . PRO A 1 265 ? 19.858 50.095 -0.210 1.00 22.72 265 PRO A C 1
ATOM 2024 O O . PRO A 1 265 ? 18.805 49.623 0.219 1.00 23.68 265 PRO A O 1
ATOM 2028 N N . ASN A 1 266 ? 20.588 50.979 0.461 1.00 22.51 266 ASN A N 1
ATOM 2029 C CA . ASN A 1 266 ? 20.178 51.485 1.768 1.00 23.33 266 ASN A CA 1
ATOM 2030 C C . ASN A 1 266 ? 20.006 50.363 2.797 1.00 21.65 266 ASN A C 1
ATOM 2031 O O . ASN A 1 266 ? 19.074 50.391 3.604 1.00 21.19 266 ASN A O 1
ATOM 2036 N N . GLU A 1 267 ? 20.914 49.390 2.776 1.00 20.06 267 GLU A N 1
ATOM 2037 C CA . GLU A 1 267 ? 20.842 48.260 3.699 1.00 21.53 267 GLU A CA 1
ATOM 2038 C C . GLU A 1 267 ? 21.965 48.099 4.725 1.00 19.98 267 GLU A C 1
ATOM 2039 O O . GLU A 1 267 ? 21.699 47.734 5.870 1.00 20.08 267 GLU A O 1
ATOM 2045 N N . VAL A 1 268 ? 23.207 48.359 4.323 1.00 18.63 268 VAL A N 1
ATOM 2046 C CA . VAL A 1 268 ? 24.362 48.191 5.209 1.00 17.04 268 VAL A CA 1
ATOM 2047 C C . VAL A 1 268 ? 24.955 49.511 5.675 1.00 17.74 268 VAL A C 1
ATOM 2048 O O . VAL A 1 268 ? 25.447 50.294 4.859 1.00 18.14 268 VAL A O 1
ATOM 2052 N N . PHE A 1 269 ? 24.936 49.746 6.988 1.00 16.68 269 PHE A N 1
ATOM 2053 C CA . PHE A 1 269 ? 25.452 51.000 7.532 1.00 16.50 269 PHE A CA 1
ATOM 2054 C C . PHE A 1 269 ? 26.514 50.878 8.621 1.00 17.38 269 PHE A C 1
ATOM 2055 O O . PHE A 1 269 ? 26.579 49.889 9.355 1.00 17.35 269 PHE A O 1
ATOM 2063 N N . TYR A 1 270 ? 27.336 51.916 8.717 1.00 17.54 270 TYR A N 1
ATOM 2064 C CA . TYR A 1 270 ? 28.368 52.018 9.739 1.00 17.03 270 TYR A CA 1
ATOM 2065 C C . TYR A 1 270 ? 27.824 53.067 10.713 1.00 18.50 270 TYR A C 1
ATOM 2066 O O . TYR A 1 270 ? 27.600 54.212 10.326 1.00 17.33 270 TYR A O 1
ATOM 2075 N N . ALA A 1 271 ? 27.579 52.678 11.960 1.00 15.95 271 ALA A N 1
ATOM 2076 C CA . ALA A 1 271 ? 27.065 53.629 12.945 1.00 18.85 271 ALA A CA 1
ATOM 2077 C C . ALA A 1 271 ? 28.244 54.302 13.646 1.00 18.45 271 ALA A C 1
ATOM 2078 O O . ALA A 1 271 ? 28.835 53.729 14.561 1.00 17.64 271 ALA A O 1
ATOM 2080 N N . ALA A 1 272 ? 28.580 55.513 13.213 1.00 17.59 272 ALA A N 1
ATOM 2081 C CA . ALA A 1 272 ? 29.700 56.260 13.786 1.00 18.66 272 ALA A CA 1
ATOM 2082 C C . ALA A 1 272 ? 29.422 56.829 15.178 1.00 20.26 272 ALA A C 1
ATOM 2083 O O . ALA A 1 272 ? 28.298 57.210 15.487 1.00 22.79 272 ALA A O 1
ATOM 2085 N N . ASP A 1 273 ? 30.460 56.891 16.009 1.00 19.06 273 ASP A N 1
ATOM 2086 C CA . ASP A 1 273 ? 30.342 57.427 17.363 1.00 22.15 273 ASP A CA 1
ATOM 2087 C C . ASP A 1 273 ? 30.460 58.948 17.335 1.00 22.10 273 ASP A C 1
ATOM 2088 O O . ASP A 1 273 ? 29.539 59.661 17.732 1.00 23.85 273 ASP A O 1
ATOM 2093 N N . ARG A 1 274 ? 31.605 59.434 16.869 1.00 20.36 274 ARG A N 1
ATOM 2094 C CA . ARG A 1 274 ? 31.863 60.869 16.778 1.00 19.48 274 ARG A CA 1
ATOM 2095 C C . ARG A 1 274 ? 32.600 61.155 15.469 1.00 19.91 274 ARG A C 1
ATOM 2096 O O . ARG A 1 274 ? 33.330 60.304 14.958 1.00 18.73 274 ARG A O 1
ATOM 2104 N N . PRO A 1 275 ? 32.409 62.355 14.898 1.00 18.26 275 PRO A N 1
ATOM 2105 C CA . PRO A 1 275 ? 31.551 63.425 15.419 1.00 16.97 275 PRO A CA 1
ATOM 2106 C C . PRO A 1 275 ? 30.077 63.176 15.097 1.00 18.49 275 PRO A C 1
ATOM 2107 O O . PRO A 1 275 ? 29.732 62.198 14.432 1.00 18.52 275 PRO A O 1
ATOM 2111 N N . TYR A 1 276 ? 29.206 64.051 15.587 1.00 17.98 276 TYR A N 1
ATOM 2112 C CA . TYR A 1 276 ? 27.781 63.926 15.322 1.00 16.97 276 TYR A CA 1
ATOM 2113 C C . TYR A 1 276 ? 27.162 65.308 15.210 1.00 17.27 276 TYR A C 1
ATOM 2114 O O . TYR A 1 276 ? 27.658 66.270 15.791 1.00 17.94 276 TYR A O 1
ATOM 2123 N N . GLY A 1 277 ? 26.087 65.411 14.444 1.00 17.92 277 GLY A N 1
ATOM 2124 C CA . GLY A 1 277 ? 25.426 66.694 14.332 1.00 18.24 277 GLY A CA 1
ATOM 2125 C C . GLY A 1 277 ? 24.686 66.899 15.643 1.00 17.20 277 GLY A C 1
ATOM 2126 O O . GLY A 1 277 ? 24.262 65.930 16.274 1.00 17.42 277 GLY A O 1
ATOM 2127 N N . LEU A 1 278 ? 24.551 68.148 16.074 1.00 16.16 278 LEU A N 1
ATOM 2128 C CA . LEU A 1 278 ? 23.835 68.445 17.308 1.00 15.28 278 LEU A CA 1
ATOM 2129 C C . LEU A 1 278 ? 22.896 69.602 17.002 1.00 16.63 278 LEU A C 1
ATOM 2130 O O . LEU A 1 278 ? 23.339 70.730 16.777 1.00 16.46 278 LEU A O 1
ATOM 2135 N N . ILE A 1 279 ? 21.604 69.293 16.955 1.00 17.17 279 ILE A N 1
ATOM 2136 C CA . ILE A 1 279 ? 20.560 70.267 16.645 1.00 20.26 279 ILE A CA 1
ATOM 2137 C C . ILE A 1 279 ? 19.769 70.550 17.920 1.00 20.13 279 ILE A C 1
ATOM 2138 O O . ILE A 1 279 ? 19.280 69.625 18.571 1.00 20.91 279 ILE A O 1
ATOM 2143 N N . GLU A 1 280 ? 19.644 71.827 18.275 1.00 20.64 280 GLU A N 1
ATOM 2144 C CA . GLU A 1 280 ? 18.938 72.190 19.499 1.00 20.16 280 GLU A CA 1
ATOM 2145 C C . GLU A 1 280 ? 18.016 73.388 19.303 1.00 21.54 280 GLU A C 1
ATOM 2146 O O . GLU A 1 280 ? 18.311 74.296 18.521 1.00 19.38 280 GLU A O 1
ATOM 2152 N N . ALA A 1 281 ? 16.903 73.397 20.027 1.00 20.57 281 ALA A N 1
ATOM 2153 C CA . ALA A 1 281 ? 15.960 74.495 19.908 1.00 21.73 281 ALA A CA 1
ATOM 2154 C C . ALA A 1 281 ? 14.929 74.532 21.019 1.00 23.51 281 ALA A C 1
ATOM 2155 O O . ALA A 1 281 ? 14.667 73.534 21.693 1.00 21.52 281 ALA A O 1
ATOM 2157 N N . THR A 1 282 ? 14.350 75.715 21.185 1.00 23.78 282 THR A N 1
ATOM 2158 C CA . THR A 1 282 ? 13.314 75.963 22.168 1.00 22.63 282 THR A CA 1
ATOM 2159 C C . THR A 1 282 ? 12.046 76.289 21.386 1.00 23.06 282 THR A C 1
ATOM 2160 O O . THR A 1 282 ? 12.056 77.164 20.515 1.00 21.55 282 THR A O 1
ATOM 2164 N N . ILE A 1 283 ? 10.970 75.570 21.675 1.00 22.20 283 ILE A N 1
ATOM 2165 C CA . ILE A 1 283 ? 9.686 75.818 21.034 1.00 22.97 283 ILE A CA 1
ATOM 2166 C C . ILE A 1 283 ? 8.842 76.408 22.163 1.00 23.88 283 ILE A C 1
ATOM 2167 O O . ILE A 1 283 ? 8.653 75.767 23.198 1.00 21.54 283 ILE A O 1
ATOM 2172 N N . GLN A 1 284 ? 8.353 77.631 21.968 1.00 24.28 284 GLN A N 1
ATOM 2173 C CA . GLN A 1 284 ? 7.582 78.318 22.999 1.00 25.86 284 GLN A CA 1
ATOM 2174 C C . GLN A 1 284 ? 6.148 78.689 22.645 1.00 25.40 284 GLN A C 1
ATOM 2175 O O . GLN A 1 284 ? 5.788 78.817 21.475 1.00 24.29 284 GLN A O 1
ATOM 2181 N N . ARG A 1 285 ? 5.333 78.860 23.681 1.00 23.63 285 ARG A N 1
ATOM 2182 C CA . ARG A 1 285 ? 3.953 79.283 23.505 1.00 25.83 285 ARG A CA 1
ATOM 2183 C C . ARG A 1 285 ? 4.101 80.790 23.286 1.00 25.13 285 ARG A C 1
ATOM 2184 O O . ARG A 1 285 ? 4.795 81.461 24.051 1.00 23.79 285 ARG A O 1
ATOM 2192 N N . GLU A 1 286 ? 3.472 81.324 22.246 1.00 26.01 286 GLU A N 1
ATOM 2193 C CA . GLU A 1 286 ? 3.601 82.753 21.967 1.00 28.22 286 GLU A CA 1
ATOM 2194 C C . GLU A 1 286 ? 3.340 83.629 23.188 1.00 27.64 286 GLU A C 1
ATOM 2195 O O . GLU A 1 286 ? 2.360 83.436 23.900 1.00 27.57 286 GLU A O 1
ATOM 2201 N N . GLY A 1 287 ? 4.232 84.586 23.425 1.00 26.24 287 GLY A N 1
ATOM 2202 C CA . GLY A 1 287 ? 4.074 85.499 24.544 1.00 27.74 287 GLY A CA 1
ATOM 2203 C C . GLY A 1 287 ? 4.580 85.039 25.903 1.00 27.73 287 GLY A C 1
ATOM 2204 O O . GLY A 1 287 ? 4.617 85.833 26.841 1.00 28.85 287 GLY A O 1
ATOM 2205 N N . SER A 1 288 ? 4.979 83.776 26.025 1.00 27.33 288 SER A N 1
ATOM 2206 C CA . SER A 1 288 ? 5.460 83.276 27.313 1.00 27.97 288 SER A CA 1
ATOM 2207 C C . SER A 1 288 ? 6.836 83.838 27.662 1.00 28.81 288 SER A C 1
ATOM 2208 O O . SER A 1 288 ? 7.500 84.445 26.823 1.00 29.72 288 SER A O 1
ATOM 2211 N N . ARG A 1 289 ? 7.250 83.632 28.908 1.00 28.83 289 ARG A N 1
ATOM 2212 C CA . ARG A 1 289 ? 8.534 84.113 29.404 1.00 31.39 289 ARG A CA 1
ATOM 2213 C C . ARG A 1 289 ? 9.683 83.699 28.489 1.00 32.45 289 ARG A C 1
ATOM 2214 O O . ARG A 1 289 ? 9.783 82.544 28.076 1.00 31.08 289 ARG A O 1
ATOM 2222 N N . ALA A 1 290 ? 10.553 84.658 28.187 1.00 32.24 290 ALA A N 1
ATOM 2223 C CA . ALA A 1 290 ? 11.685 84.435 27.299 1.00 33.97 290 ALA A CA 1
ATOM 2224 C C . ALA A 1 290 ? 12.833 83.618 27.887 1.00 33.90 290 ALA A C 1
ATOM 2225 O O . ALA A 1 290 ? 13.301 82.665 27.265 1.00 33.63 290 ALA A O 1
ATOM 2227 N N . ASP A 1 291 ? 13.294 83.990 29.076 1.00 32.91 291 ASP A N 1
ATOM 2228 C CA . ASP A 1 291 ? 14.412 83.284 29.688 1.00 31.53 291 ASP A CA 1
ATOM 2229 C C . ASP A 1 291 ? 14.222 82.975 31.165 1.00 29.66 291 ASP A C 1
ATOM 2230 O O . ASP A 1 291 ? 14.872 83.577 32.024 1.00 28.58 291 ASP A O 1
ATOM 2232 N N . HIS A 1 292 ? 13.345 82.024 31.465 1.00 26.33 292 HIS A N 1
ATOM 2233 C CA . HIS A 1 292 ? 13.107 81.660 32.853 1.00 25.98 292 HIS A CA 1
ATOM 2234 C C . HIS A 1 292 ? 14.433 81.238 33.476 1.00 25.39 292 HIS A C 1
ATOM 2235 O O . HIS A 1 292 ? 15.186 80.467 32.882 1.00 24.60 292 HIS A O 1
ATOM 2242 N N . PRO A 1 293 ? 14.739 81.747 34.682 1.00 26.51 293 PRO A N 1
ATOM 2243 C CA . PRO A 1 293 ? 15.975 81.442 35.410 1.00 26.73 293 PRO A CA 1
ATOM 2244 C C . PRO A 1 293 ? 16.261 79.958 35.646 1.00 25.73 293 PRO A C 1
ATOM 2245 O O . PRO A 1 293 ? 17.416 79.568 35.800 1.00 25.18 293 PRO A O 1
ATOM 2249 N N . ILE A 1 294 ? 15.220 79.132 35.671 1.00 24.51 294 ILE A N 1
ATOM 2250 C CA . ILE A 1 294 ? 15.408 77.703 35.908 1.00 24.31 294 ILE A CA 1
ATOM 2251 C C . ILE A 1 294 ? 16.301 77.047 34.854 1.00 26.37 294 ILE A C 1
ATOM 2252 O O . ILE A 1 294 ? 16.942 76.027 35.116 1.00 26.96 294 ILE A O 1
ATOM 2257 N N . TRP A 1 295 ? 16.356 77.635 33.664 1.00 26.89 295 TRP A N 1
ATOM 2258 C CA . TRP A 1 295 ? 17.172 77.078 32.593 1.00 29.65 295 TRP A CA 1
ATOM 2259 C C . TRP A 1 295 ? 18.666 77.292 32.797 1.00 32.40 295 TRP A C 1
ATOM 2260 O O . TRP A 1 295 ? 19.483 76.582 32.214 1.00 33.28 295 TRP A O 1
ATOM 2271 N N . SER A 1 296 ? 19.024 78.259 33.633 1.00 36.18 296 SER A N 1
ATOM 2272 C CA . SER A 1 296 ? 20.429 78.553 33.893 1.00 40.82 296 SER A CA 1
ATOM 2273 C C . SER A 1 296 ? 21.095 77.486 34.757 1.00 43.87 296 SER A C 1
ATOM 2274 O O . SER A 1 296 ? 22.278 77.185 34.581 1.00 44.64 296 SER A O 1
ATOM 2277 N N . ASN A 1 297 ? 20.332 76.919 35.688 1.00 46.14 297 ASN A N 1
ATOM 2278 C CA . ASN A 1 297 ? 20.837 75.880 36.585 1.00 49.12 297 ASN A CA 1
ATOM 2279 C C . ASN A 1 297 ? 21.857 76.417 37.590 1.00 50.46 297 ASN A C 1
ATOM 2280 O O . ASN A 1 297 ? 21.752 76.051 38.781 1.00 50.23 297 ASN A O 1
ATOM 2282 N N . THR B 1 11 ? 66.751 35.425 29.432 1.00 42.73 11 THR B N 1
ATOM 2283 C CA . THR B 1 11 ? 67.757 35.212 28.351 1.00 41.44 11 THR B CA 1
ATOM 2284 C C . THR B 1 11 ? 67.081 34.955 27.009 1.00 40.73 11 THR B C 1
ATOM 2285 O O . THR B 1 11 ? 67.182 35.772 26.096 1.00 42.41 11 THR B O 1
ATOM 2287 N N . LYS B 1 12 ? 66.398 33.821 26.885 1.00 37.92 12 LYS B N 1
ATOM 2288 C CA . LYS B 1 12 ? 65.710 33.487 25.640 1.00 36.35 12 LYS B CA 1
ATOM 2289 C C . LYS B 1 12 ? 64.214 33.763 25.764 1.00 34.45 12 LYS B C 1
ATOM 2290 O O . LYS B 1 12 ? 63.576 33.362 26.739 1.00 33.88 12 LYS B O 1
ATOM 2292 N N . VAL B 1 13 ? 63.663 34.447 24.765 1.00 32.67 13 VAL B N 1
ATOM 2293 C CA . VAL B 1 13 ? 62.247 34.803 24.747 1.00 32.26 13 VAL B CA 1
ATOM 2294 C C . VAL B 1 13 ? 61.482 34.084 23.638 1.00 30.89 13 VAL B C 1
ATOM 2295 O O . VAL B 1 13 ? 62.012 33.857 22.551 1.00 30.43 13 VAL B O 1
ATOM 2299 N N . VAL B 1 14 ? 60.229 33.741 23.915 1.00 28.71 14 VAL B N 1
ATOM 2300 C CA . VAL B 1 14 ? 59.402 33.034 22.945 1.00 29.54 14 VAL B CA 1
ATOM 2301 C C . VAL B 1 14 ? 58.019 33.653 22.772 1.00 29.77 14 VAL B C 1
ATOM 2302 O O . VAL B 1 14 ? 57.390 34.073 23.743 1.00 29.42 14 VAL B O 1
ATOM 2306 N N . LEU B 1 15 ? 57.550 33.697 21.529 1.00 29.38 15 LEU B N 1
ATOM 2307 C CA . LEU B 1 15 ? 56.232 34.237 21.222 1.00 29.45 15 LEU B CA 1
ATOM 2308 C C . LEU B 1 15 ? 55.212 33.181 21.628 1.00 28.86 15 LEU B C 1
ATOM 2309 O O . LEU B 1 15 ? 55.249 32.051 21.138 1.00 28.10 15 LEU B O 1
ATOM 2314 N N . GLY B 1 16 ? 54.303 33.551 22.521 1.00 27.33 16 GLY B N 1
ATOM 2315 C CA . GLY B 1 16 ? 53.287 32.618 22.964 1.00 26.33 16 GLY B CA 1
ATOM 2316 C C . GLY B 1 16 ? 51.986 32.819 22.214 1.00 27.32 16 GLY B C 1
ATOM 2317 O O . GLY B 1 16 ? 51.988 33.130 21.020 1.00 26.95 16 GLY B O 1
ATOM 2318 N N . GLN B 1 17 ? 50.872 32.635 22.917 1.00 27.18 17 GLN B N 1
ATOM 2319 C CA . GLN B 1 17 ? 49.554 32.804 22.324 1.00 27.93 17 GLN B CA 1
ATOM 2320 C C . GLN B 1 17 ? 49.440 34.239 21.805 1.00 26.20 17 GLN B C 1
ATOM 2321 O O . GLN B 1 17 ? 49.964 35.165 22.419 1.00 25.56 17 GLN B O 1
ATOM 2327 N N . ASN B 1 18 ? 48.779 34.411 20.665 1.00 23.58 18 ASN B N 1
ATOM 2328 C CA . ASN B 1 18 ? 48.599 35.735 20.082 1.00 23.62 18 ASN B CA 1
ATOM 2329 C C . ASN B 1 18 ? 47.434 35.742 19.102 1.00 23.35 18 ASN B C 1
ATOM 2330 O O . ASN B 1 18 ? 47.072 34.711 18.539 1.00 23.04 18 ASN B O 1
ATOM 2335 N N . GLN B 1 19 ? 46.840 36.915 18.918 1.00 21.68 19 GLN B N 1
ATOM 2336 C CA . GLN B 1 19 ? 45.718 37.081 18.010 1.00 20.70 19 GLN B CA 1
ATOM 2337 C C . GLN B 1 19 ? 45.566 38.573 17.722 1.00 19.65 19 GLN B C 1
ATOM 2338 O O . GLN B 1 19 ? 45.964 39.411 18.530 1.00 17.27 19 GLN B O 1
ATOM 2344 N N . TYR B 1 20 ? 45.005 38.905 16.568 1.00 20.88 20 TYR B N 1
ATOM 2345 C CA . TYR B 1 20 ? 44.821 40.310 16.212 1.00 20.72 20 TYR B CA 1
ATOM 2346 C C . TYR B 1 20 ? 43.681 40.439 15.213 1.00 19.64 20 TYR B C 1
ATOM 2347 O O . TYR B 1 20 ? 43.344 39.485 14.515 1.00 19.14 20 TYR B O 1
ATOM 2356 N N . GLY B 1 21 ? 43.096 41.630 15.142 1.00 19.51 21 GLY B N 1
ATOM 2357 C CA . GLY B 1 21 ? 42.019 41.863 14.203 1.00 19.32 21 GLY B CA 1
ATOM 2358 C C . GLY B 1 21 ? 41.386 43.219 14.435 1.00 18.95 21 GLY B C 1
ATOM 2359 O O . GLY B 1 21 ? 41.997 44.101 15.036 1.00 19.44 21 GLY B O 1
ATOM 2360 N N . LYS B 1 22 ? 40.165 43.396 13.948 1.00 19.58 22 LYS B N 1
ATOM 2361 C CA . LYS B 1 22 ? 39.478 44.661 14.142 1.00 19.26 22 LYS B CA 1
ATOM 2362 C C . LYS B 1 22 ? 38.402 44.493 15.205 1.00 19.87 22 LYS B C 1
ATOM 2363 O O . LYS B 1 22 ? 37.579 43.579 15.130 1.00 19.75 22 LYS B O 1
ATOM 2369 N N . ALA B 1 23 ? 38.415 45.379 16.195 1.00 19.50 23 ALA B N 1
ATOM 2370 C CA . ALA B 1 23 ? 37.442 45.325 17.273 1.00 18.14 23 ALA B CA 1
ATOM 2371 C C . ALA B 1 23 ? 36.379 46.414 17.164 1.00 19.28 23 ALA B C 1
ATOM 2372 O O . ALA B 1 23 ? 36.634 47.515 16.662 1.00 17.27 23 ALA B O 1
ATOM 2374 N N . GLU B 1 24 ? 35.188 46.073 17.640 1.00 17.99 24 GLU B N 1
ATOM 2375 C CA . GLU B 1 24 ? 34.040 46.973 17.682 1.00 18.75 24 GLU B CA 1
ATOM 2376 C C . GLU B 1 24 ? 33.625 47.647 16.377 1.00 19.21 24 GLU B C 1
ATOM 2377 O O . GLU B 1 24 ? 33.597 48.882 16.262 1.00 18.39 24 GLU B O 1
ATOM 2383 N N . VAL B 1 25 ? 33.292 46.817 15.394 1.00 17.91 25 VAL B N 1
ATOM 2384 C CA . VAL B 1 25 ? 32.823 47.306 14.109 1.00 18.48 25 VAL B CA 1
ATOM 2385 C C . VAL B 1 25 ? 31.314 47.426 14.276 1.00 18.69 25 VAL B C 1
ATOM 2386 O O . VAL B 1 25 ? 30.612 46.417 14.397 1.00 18.54 25 VAL B O 1
ATOM 2390 N N . ARG B 1 26 ? 30.822 48.660 14.315 1.00 19.36 26 ARG B N 1
ATOM 2391 C CA . ARG B 1 26 ? 29.395 48.900 14.484 1.00 20.03 26 ARG B CA 1
ATOM 2392 C C . ARG B 1 26 ? 28.679 48.783 13.149 1.00 20.73 26 ARG B C 1
ATOM 2393 O O . ARG B 1 26 ? 28.925 49.548 12.214 1.00 19.58 26 ARG B O 1
ATOM 2401 N N . LEU B 1 27 ? 27.782 47.810 13.083 1.00 18.43 27 LEU B N 1
ATOM 2402 C CA . LEU B 1 27 ? 27.036 47.522 11.879 1.00 20.03 27 LEU B CA 1
ATOM 2403 C C . LEU B 1 27 ? 25.537 47.536 12.113 1.00 19.49 27 LEU B C 1
ATOM 2404 O O . LEU B 1 27 ? 25.044 46.990 13.101 1.00 21.10 27 LEU B O 1
ATOM 2409 N N . VAL B 1 28 ? 24.817 48.185 11.208 1.00 19.10 28 VAL B N 1
ATOM 2410 C CA . VAL B 1 28 ? 23.366 48.203 11.264 1.00 18.70 28 VAL B CA 1
ATOM 2411 C C . VAL B 1 28 ? 22.911 47.702 9.905 1.00 19.36 28 VAL B C 1
ATOM 2412 O O . VAL B 1 28 ? 23.238 48.290 8.872 1.00 18.35 28 VAL B O 1
ATOM 2416 N N . LYS B 1 29 ? 22.181 46.595 9.909 1.00 18.91 29 LYS B N 1
ATOM 2417 C CA . LYS B 1 29 ? 21.679 46.013 8.677 1.00 20.21 29 LYS B CA 1
ATOM 2418 C C . LYS B 1 29 ? 20.176 46.186 8.640 1.00 21.16 29 LYS B C 1
ATOM 2419 O O . LYS B 1 29 ? 19.460 45.677 9.508 1.00 20.49 29 LYS B O 1
ATOM 2425 N N . VAL B 1 30 ? 19.702 46.915 7.637 1.00 20.93 30 VAL B N 1
ATOM 2426 C CA . VAL B 1 30 ? 18.278 47.144 7.476 1.00 20.96 30 VAL B CA 1
ATOM 2427 C C . VAL B 1 30 ? 17.748 46.199 6.406 1.00 22.91 30 VAL B C 1
ATOM 2428 O O . VAL B 1 30 ? 18.333 46.082 5.332 1.00 23.03 30 VAL B O 1
ATOM 2432 N N . THR B 1 31 ? 16.656 45.510 6.709 1.00 23.09 31 THR B N 1
ATOM 2433 C CA . THR B 1 31 ? 16.044 44.612 5.739 1.00 26.10 31 THR B CA 1
ATOM 2434 C C . THR B 1 31 ? 14.833 45.376 5.220 1.00 27.65 31 THR B C 1
ATOM 2435 O O . THR B 1 31 ? 13.911 45.666 5.983 1.00 26.40 31 THR B O 1
ATOM 2439 N N . ARG B 1 32 ? 14.848 45.722 3.936 1.00 29.05 32 ARG B N 1
ATOM 2440 C CA . ARG B 1 32 ? 13.740 46.469 3.356 1.00 32.87 32 ARG B CA 1
ATOM 2441 C C . ARG B 1 32 ? 13.270 45.959 1.994 1.00 35.17 32 ARG B C 1
ATOM 2442 O O . ARG B 1 32 ? 13.125 46.731 1.048 1.00 35.44 32 ARG B O 1
ATOM 2450 N N . ASN B 1 33 ? 13.030 44.657 1.895 1.00 39.17 33 ASN B N 1
ATOM 2451 C CA . ASN B 1 33 ? 12.537 44.081 0.650 1.00 41.81 33 ASN B CA 1
ATOM 2452 C C . ASN B 1 33 ? 11.066 44.479 0.525 1.00 41.50 33 ASN B C 1
ATOM 2453 O O . ASN B 1 33 ? 10.523 44.570 -0.574 1.00 42.46 33 ASN B O 1
ATOM 2458 N N . THR B 1 34 ? 10.434 44.715 1.673 1.00 39.75 34 THR B N 1
ATOM 2459 C CA . THR B 1 34 ? 9.038 45.134 1.734 1.00 37.59 34 THR B CA 1
ATOM 2460 C C . THR B 1 34 ? 8.996 46.471 2.462 1.00 35.82 34 THR B C 1
ATOM 2461 O O . THR B 1 34 ? 10.034 46.993 2.867 1.00 35.10 34 THR B O 1
ATOM 2465 N N . ALA B 1 35 ? 7.797 47.020 2.632 1.00 33.88 35 ALA B N 1
ATOM 2466 C CA . ALA B 1 35 ? 7.627 48.293 3.323 1.00 31.95 35 ALA B CA 1
ATOM 2467 C C . ALA B 1 35 ? 7.823 48.088 4.825 1.00 31.13 35 ALA B C 1
ATOM 2468 O O . ALA B 1 35 ? 8.048 49.039 5.571 1.00 29.80 35 ALA B O 1
ATOM 2470 N N . ARG B 1 36 ? 7.738 46.832 5.249 1.00 29.56 36 ARG B N 1
ATOM 2471 C CA . ARG B 1 36 ? 7.901 46.455 6.647 1.00 29.33 36 ARG B CA 1
ATOM 2472 C C . ARG B 1 36 ? 9.388 46.232 6.926 1.00 27.32 36 ARG B C 1
ATOM 2473 O O . ARG B 1 36 ? 9.884 45.111 6.806 1.00 27.66 36 ARG B O 1
ATOM 2481 N N . HIS B 1 37 ? 10.094 47.298 7.301 1.00 24.04 37 HIS B N 1
ATOM 2482 C CA . HIS B 1 37 ? 11.529 47.218 7.576 1.00 23.09 37 HIS B CA 1
ATOM 2483 C C . HIS B 1 37 ? 11.908 46.468 8.846 1.00 22.56 37 HIS B C 1
ATOM 2484 O O . HIS B 1 37 ? 11.159 46.451 9.818 1.00 22.48 37 HIS B O 1
ATOM 2491 N N . GLU B 1 38 ? 13.095 45.865 8.824 1.00 23.50 38 GLU B N 1
ATOM 2492 C CA . GLU B 1 38 ? 13.629 45.122 9.962 1.00 24.81 38 GLU B CA 1
ATOM 2493 C C . GLU B 1 38 ? 15.011 45.683 10.276 1.00 24.29 38 GLU B C 1
ATOM 2494 O O . GLU B 1 38 ? 15.732 46.099 9.369 1.00 24.44 38 GLU B O 1
ATOM 2500 N N . ILE B 1 39 ? 15.386 45.677 11.551 1.00 22.46 39 ILE B N 1
ATOM 2501 C CA . ILE B 1 39 ? 16.684 46.194 11.964 1.00 23.21 39 ILE B CA 1
ATOM 2502 C C . ILE B 1 39 ? 17.530 45.185 12.732 1.00 22.22 39 ILE B C 1
ATOM 2503 O O . ILE B 1 39 ? 17.053 44.542 13.665 1.00 22.23 39 ILE B O 1
ATOM 2508 N N . GLN B 1 40 ? 18.790 45.055 12.335 1.00 20.96 40 GLN B N 1
ATOM 2509 C CA . GLN B 1 40 ? 19.738 44.191 13.030 1.00 21.16 40 GLN B CA 1
ATOM 2510 C C . GLN B 1 40 ? 20.893 45.137 13.343 1.00 21.73 40 GLN B C 1
ATOM 2511 O O . GLN B 1 40 ? 21.462 45.755 12.440 1.00 22.77 40 GLN B O 1
ATOM 2517 N N . ASP B 1 41 ? 21.213 45.265 14.626 1.00 20.54 41 ASP B N 1
ATOM 2518 C CA . ASP B 1 41 ? 22.249 46.188 15.094 1.00 22.16 41 ASP B CA 1
ATOM 2519 C C . ASP B 1 41 ? 23.313 45.398 15.852 1.00 21.68 41 ASP B C 1
ATOM 2520 O O . ASP B 1 41 ? 23.018 44.804 16.894 1.00 19.70 41 ASP B O 1
ATOM 2525 N N . LEU B 1 42 ? 24.541 45.399 15.337 1.00 20.18 42 LEU B N 1
ATOM 2526 C CA . LEU B 1 42 ? 25.635 44.645 15.952 1.00 20.46 42 LEU B CA 1
ATOM 2527 C C . LEU B 1 42 ? 26.922 45.428 16.183 1.00 20.85 42 LEU B C 1
ATOM 2528 O O . LEU B 1 42 ? 27.187 46.426 15.515 1.00 21.74 42 LEU B O 1
ATOM 2533 N N . ASN B 1 43 ? 27.721 44.942 17.132 1.00 19.02 43 ASN B N 1
ATOM 2534 C CA . ASN B 1 43 ? 29.037 45.501 17.445 1.00 19.92 43 ASN B CA 1
ATOM 2535 C C . ASN B 1 43 ? 29.895 44.252 17.243 1.00 20.62 43 ASN B C 1
ATOM 2536 O O . ASN B 1 43 ? 29.866 43.340 18.073 1.00 19.99 43 ASN B O 1
ATOM 2541 N N . VAL B 1 44 ? 30.642 44.211 16.143 1.00 19.29 44 VAL B N 1
ATOM 2542 C CA . VAL B 1 44 ? 31.442 43.038 15.788 1.00 18.89 44 VAL B CA 1
ATOM 2543 C C . VAL B 1 44 ? 32.951 43.139 15.981 1.00 19.56 44 VAL B C 1
ATOM 2544 O O . VAL B 1 44 ? 33.564 44.164 15.697 1.00 18.95 44 VAL B O 1
ATOM 2548 N N . THR B 1 45 ? 33.547 42.053 16.466 1.00 20.33 45 THR B N 1
ATOM 2549 C CA . THR B 1 45 ? 34.985 42.002 16.668 1.00 20.53 45 THR B CA 1
ATOM 2550 C C . THR B 1 45 ? 35.518 40.747 15.973 1.00 22.17 45 THR B C 1
ATOM 2551 O O . THR B 1 45 ? 34.940 39.660 16.087 1.00 21.45 45 THR B O 1
ATOM 2555 N N . SER B 1 46 ? 36.609 40.919 15.237 1.00 23.05 46 SER B N 1
ATOM 2556 C CA . SER B 1 46 ? 37.230 39.829 14.498 1.00 23.47 46 SER B CA 1
ATOM 2557 C C . SER B 1 46 ? 38.712 39.753 14.821 1.00 24.36 46 SER B C 1
ATOM 2558 O O . SER B 1 46 ? 39.427 40.751 14.708 1.00 23.72 46 SER B O 1
ATOM 2561 N N . GLN B 1 47 ? 39.168 38.573 15.239 1.00 22.60 47 GLN B N 1
ATOM 2562 C CA . GLN B 1 47 ? 40.577 38.362 15.544 1.00 22.24 47 GLN B CA 1
ATOM 2563 C C . GLN B 1 47 ? 41.026 37.008 15.005 1.00 22.61 47 GLN B C 1
ATOM 2564 O O . GLN B 1 47 ? 40.350 35.987 15.180 1.00 22.42 47 GLN B O 1
ATOM 2570 N N . LEU B 1 48 ? 42.172 37.019 14.341 1.00 21.52 48 LEU B N 1
ATOM 2571 C CA . LEU B 1 48 ? 42.716 35.820 13.723 1.00 21.73 48 LEU B CA 1
ATOM 2572 C C . LEU B 1 48 ? 43.841 35.193 14.524 1.00 21.27 48 LEU B C 1
ATOM 2573 O O . LEU B 1 48 ? 44.554 35.873 15.259 1.00 19.53 48 LEU B O 1
ATOM 2578 N N . ARG B 1 49 ? 43.986 33.881 14.368 1.00 22.46 49 ARG B N 1
ATOM 2579 C CA . ARG B 1 49 ? 45.031 33.128 15.044 1.00 23.61 49 ARG B CA 1
ATOM 2580 C C . ARG B 1 49 ? 45.706 32.266 13.987 1.00 25.50 49 ARG B C 1
ATOM 2581 O O . ARG B 1 49 ? 45.060 31.798 13.049 1.00 26.03 49 ARG B O 1
ATOM 2589 N N . GLY B 1 50 ? 47.006 32.066 14.136 1.00 25.78 50 GLY B N 1
ATOM 2590 C CA . GLY B 1 50 ? 47.727 31.258 13.174 1.00 28.74 50 GLY B CA 1
ATOM 2591 C C . GLY B 1 50 ? 49.210 31.522 13.271 1.00 28.27 50 GLY B C 1
ATOM 2592 O O . GLY B 1 50 ? 49.711 31.847 14.344 1.00 29.22 50 GLY B O 1
ATOM 2593 N N . ASP B 1 51 ? 49.908 31.392 12.150 1.00 28.80 51 ASP B N 1
ATOM 2594 C CA . ASP B 1 51 ? 51.346 31.615 12.117 1.00 30.83 51 ASP B CA 1
ATOM 2595 C C . ASP B 1 51 ? 51.702 33.071 11.830 1.00 29.34 51 ASP B C 1
ATOM 2596 O O . ASP B 1 51 ? 51.807 33.482 10.675 1.00 28.22 51 ASP B O 1
ATOM 2601 N N . PHE B 1 52 ? 51.888 33.841 12.897 1.00 28.45 52 PHE B N 1
ATOM 2602 C CA . PHE B 1 52 ? 52.237 35.253 12.784 1.00 28.33 52 PHE B CA 1
ATOM 2603 C C . PHE B 1 52 ? 53.580 35.505 13.451 1.00 27.34 52 PHE B C 1
ATOM 2604 O O . PHE B 1 52 ? 53.877 36.615 13.891 1.00 27.10 52 PHE B O 1
ATOM 2612 N N . GLU B 1 53 ? 54.394 34.457 13.509 1.00 27.45 53 GLU B N 1
ATOM 2613 C CA . GLU B 1 53 ? 55.715 34.528 14.118 1.00 27.59 53 GLU B CA 1
ATOM 2614 C C . GLU B 1 53 ? 56.560 35.663 13.539 1.00 27.12 53 GLU B C 1
ATOM 2615 O O . GLU B 1 53 ? 57.061 36.510 14.278 1.00 28.25 53 GLU B O 1
ATOM 2621 N N . ALA B 1 54 ? 56.709 35.682 12.215 1.00 26.71 54 ALA B N 1
ATOM 2622 C CA . ALA B 1 54 ? 57.513 36.701 11.543 1.00 25.03 54 ALA B CA 1
ATOM 2623 C C . ALA B 1 54 ? 56.990 38.125 11.721 1.00 24.60 54 ALA B C 1
ATOM 2624 O O . ALA B 1 54 ? 57.769 39.075 11.726 1.00 23.84 54 ALA B O 1
ATOM 2626 N N . ALA B 1 55 ? 55.678 38.278 11.858 1.00 24.15 55 ALA B N 1
ATOM 2627 C CA . ALA B 1 55 ? 55.099 39.606 12.046 1.00 23.31 55 ALA B CA 1
ATOM 2628 C C . ALA B 1 55 ? 55.579 40.214 13.358 1.00 22.57 55 ALA B C 1
ATOM 2629 O O . ALA B 1 55 ? 55.817 41.422 13.445 1.00 23.66 55 ALA B O 1
ATOM 2631 N N . HIS B 1 56 ? 55.727 39.375 14.379 1.00 21.59 56 HIS B N 1
ATOM 2632 C CA . HIS B 1 56 ? 56.173 39.846 15.682 1.00 22.59 56 HIS B CA 1
ATOM 2633 C C . HIS B 1 56 ? 57.689 40.013 15.800 1.00 24.34 56 HIS B C 1
ATOM 2634 O O . HIS B 1 56 ? 58.166 41.036 16.286 1.00 25.01 56 HIS B O 1
ATOM 2641 N N . THR B 1 57 ? 58.449 39.019 15.346 1.00 26.10 57 THR B N 1
ATOM 2642 C CA . THR B 1 57 ? 59.904 39.078 15.459 1.00 28.56 57 THR B CA 1
ATOM 2643 C C . THR B 1 57 ? 60.634 39.899 14.399 1.00 30.16 57 THR B C 1
ATOM 2644 O O . THR B 1 57 ? 61.742 40.377 14.642 1.00 32.19 57 THR B O 1
ATOM 2648 N N . ALA B 1 58 ? 60.024 40.074 13.233 1.00 31.13 58 ALA B N 1
ATOM 2649 C CA . ALA B 1 58 ? 60.676 40.816 12.160 1.00 32.61 58 ALA B CA 1
ATOM 2650 C C . ALA B 1 58 ? 59.844 41.956 11.586 1.00 32.99 58 ALA B C 1
ATOM 2651 O O . ALA B 1 58 ? 60.369 42.821 10.886 1.00 33.00 58 ALA B O 1
ATOM 2653 N N . GLY B 1 59 ? 58.549 41.961 11.880 1.00 32.12 59 GLY B N 1
ATOM 2654 C CA . GLY B 1 59 ? 57.695 43.002 11.342 1.00 32.36 59 GLY B CA 1
ATOM 2655 C C . GLY B 1 59 ? 57.344 42.676 9.901 1.00 32.08 59 GLY B C 1
ATOM 2656 O O . GLY B 1 59 ? 56.972 43.557 9.128 1.00 32.22 59 GLY B O 1
ATOM 2657 N N . ASP B 1 60 ? 57.481 41.401 9.543 1.00 31.30 60 ASP B N 1
ATOM 2658 C CA . ASP B 1 60 ? 57.173 40.915 8.199 1.00 30.15 60 ASP B CA 1
ATOM 2659 C C . ASP B 1 60 ? 55.661 40.724 8.131 1.00 29.34 60 ASP B C 1
ATOM 2660 O O . ASP B 1 60 ? 55.114 39.834 8.777 1.00 28.06 60 ASP B O 1
ATOM 2665 N N . ASN B 1 61 ? 54.992 41.555 7.338 1.00 29.20 61 ASN B N 1
ATOM 2666 C CA . ASN B 1 61 ? 53.537 41.510 7.240 1.00 28.58 61 ASN B CA 1
ATOM 2667 C C . ASN B 1 61 ? 52.908 40.615 6.182 1.00 28.59 61 ASN B C 1
ATOM 2668 O O . ASN B 1 61 ? 51.713 40.735 5.902 1.00 26.85 61 ASN B O 1
ATOM 2673 N N . ALA B 1 62 ? 53.691 39.702 5.615 1.00 27.85 62 ALA B N 1
ATOM 2674 C CA . ALA B 1 62 ? 53.177 38.803 4.585 1.00 28.05 62 ALA B CA 1
ATOM 2675 C C . ALA B 1 62 ? 51.933 38.016 5.008 1.00 27.31 62 ALA B C 1
ATOM 2676 O O . ALA B 1 62 ? 51.057 37.741 4.185 1.00 26.97 62 ALA B O 1
ATOM 2678 N N . HIS B 1 63 ? 51.850 37.646 6.282 1.00 27.05 63 HIS B N 1
ATOM 2679 C CA . HIS B 1 63 ? 50.700 36.888 6.769 1.00 29.02 63 HIS B CA 1
ATOM 2680 C C . HIS B 1 63 ? 49.671 37.767 7.469 1.00 28.78 63 HIS B C 1
ATOM 2681 O O . HIS B 1 63 ? 48.617 37.288 7.875 1.00 28.99 63 HIS B O 1
ATOM 2688 N N . VAL B 1 64 ? 49.970 39.050 7.614 1.00 28.86 64 VAL B N 1
ATOM 2689 C CA . VAL B 1 64 ? 49.053 39.932 8.319 1.00 28.50 64 VAL B CA 1
ATOM 2690 C C . VAL B 1 64 ? 47.914 40.523 7.500 1.00 28.20 64 VAL B C 1
ATOM 2691 O O . VAL B 1 64 ? 48.064 41.573 6.878 1.00 30.77 64 VAL B O 1
ATOM 2695 N N . VAL B 1 65 ? 46.774 39.839 7.500 1.00 26.93 65 VAL B N 1
ATOM 2696 C CA . VAL B 1 65 ? 45.590 40.327 6.803 1.00 27.00 65 VAL B CA 1
ATOM 2697 C C . VAL B 1 65 ? 45.209 41.598 7.570 1.00 26.92 65 VAL B C 1
ATOM 2698 O O . VAL B 1 65 ? 44.859 41.528 8.748 1.00 26.00 65 VAL B O 1
ATOM 2702 N N . ALA B 1 66 ? 45.308 42.752 6.910 1.00 26.15 66 ALA B N 1
ATOM 2703 C CA . ALA B 1 66 ? 45.006 44.040 7.539 1.00 25.86 66 ALA B CA 1
ATOM 2704 C C . ALA B 1 66 ? 43.702 44.019 8.326 1.00 24.15 66 ALA B C 1
ATOM 2705 O O . ALA B 1 66 ? 42.720 43.419 7.896 1.00 23.71 66 ALA B O 1
ATOM 2707 N N . THR B 1 67 ? 43.689 44.664 9.488 1.00 24.68 67 THR B N 1
ATOM 2708 C CA . THR B 1 67 ? 42.465 44.683 10.276 1.00 25.16 67 THR B CA 1
ATOM 2709 C C . THR B 1 67 ? 41.437 45.494 9.491 1.00 23.38 67 THR B C 1
ATOM 2710 O O . THR B 1 67 ? 40.238 45.265 9.614 1.00 23.06 67 THR B O 1
ATOM 2714 N N . ASP B 1 68 ? 41.915 46.431 8.671 1.00 22.95 68 ASP B N 1
ATOM 2715 C CA . ASP B 1 68 ? 41.015 47.242 7.854 1.00 23.00 68 ASP B CA 1
ATOM 2716 C C . ASP B 1 68 ? 40.291 46.309 6.887 1.00 22.30 68 ASP B C 1
ATOM 2717 O O . ASP B 1 68 ? 39.104 46.480 6.620 1.00 21.15 68 ASP B O 1
ATOM 2722 N N . THR B 1 69 ? 41.016 45.319 6.365 1.00 20.85 69 THR B N 1
ATOM 2723 C CA . THR B 1 69 ? 40.433 44.351 5.438 1.00 20.08 69 THR B CA 1
ATOM 2724 C C . THR B 1 69 ? 39.398 43.496 6.161 1.00 19.38 69 THR B C 1
ATOM 2725 O O . THR B 1 69 ? 38.356 43.154 5.601 1.00 20.54 69 THR B O 1
ATOM 2729 N N . GLN B 1 70 ? 39.686 43.148 7.410 1.00 19.22 70 GLN B N 1
ATOM 2730 C CA . GLN B 1 70 ? 38.747 42.351 8.186 1.00 19.84 70 GLN B CA 1
ATOM 2731 C C . GLN B 1 70 ? 37.483 43.176 8.360 1.00 20.20 70 GLN B C 1
ATOM 2732 O O . GLN B 1 70 ? 36.371 42.661 8.263 1.00 18.69 70 GLN B O 1
ATOM 2738 N N . LYS B 1 71 ? 37.664 44.471 8.594 1.00 19.85 71 LYS B N 1
ATOM 2739 C CA . LYS B 1 71 ? 36.531 45.371 8.756 1.00 20.39 71 LYS B CA 1
ATOM 2740 C C . LYS B 1 71 ? 35.677 45.401 7.486 1.00 19.82 71 LYS B C 1
ATOM 2741 O O . LYS B 1 71 ? 34.459 45.250 7.549 1.00 18.67 71 LYS B O 1
ATOM 2747 N N . ASN B 1 72 ? 36.317 45.604 6.335 1.00 21.10 72 ASN B N 1
ATOM 2748 C CA . ASN B 1 72 ? 35.596 45.653 5.066 1.00 21.01 72 ASN B CA 1
ATOM 2749 C C . ASN B 1 72 ? 34.810 44.377 4.809 1.00 21.42 72 ASN B C 1
ATOM 2750 O O . ASN B 1 72 ? 33.711 44.420 4.269 1.00 20.37 72 ASN B O 1
ATOM 2755 N N . THR B 1 73 ? 35.385 43.240 5.190 1.00 20.03 73 THR B N 1
ATOM 2756 C CA . THR B 1 73 ? 34.735 41.957 4.984 1.00 19.91 73 THR B CA 1
ATOM 2757 C C . THR B 1 73 ? 33.428 41.876 5.758 1.00 20.30 73 THR B C 1
ATOM 2758 O O . THR B 1 73 ? 32.435 41.361 5.250 1.00 20.63 73 THR B O 1
ATOM 2762 N N . VAL B 1 74 ? 33.433 42.382 6.991 1.00 19.13 74 VAL B N 1
ATOM 2763 C CA . VAL B 1 74 ? 32.230 42.381 7.818 1.00 18.94 74 VAL B CA 1
ATOM 2764 C C . VAL B 1 74 ? 31.084 43.070 7.076 1.00 17.83 74 VAL B C 1
ATOM 2765 O O . VAL B 1 74 ? 29.987 42.520 6.952 1.00 18.90 74 VAL B O 1
ATOM 2769 N N . TYR B 1 75 ? 31.344 44.269 6.569 1.00 18.76 75 TYR B N 1
ATOM 2770 C CA . TYR B 1 75 ? 30.319 45.019 5.846 1.00 18.64 75 TYR B CA 1
ATOM 2771 C C . TYR B 1 75 ? 29.922 44.354 4.528 1.00 20.05 75 TYR B C 1
ATOM 2772 O O . TYR B 1 75 ? 28.746 44.336 4.170 1.00 21.43 75 TYR B O 1
ATOM 2781 N N . ALA B 1 76 ? 30.895 43.798 3.813 1.00 19.03 76 ALA B N 1
ATOM 2782 C CA . ALA B 1 76 ? 30.609 43.139 2.539 1.00 21.28 76 ALA B CA 1
ATOM 2783 C C . ALA B 1 76 ? 29.711 41.923 2.762 1.00 21.18 76 ALA B C 1
ATOM 2784 O O . ALA B 1 76 ? 28.773 41.688 2.002 1.00 21.59 76 ALA B O 1
ATOM 2786 N N . PHE B 1 77 ? 29.996 41.150 3.808 1.00 22.17 77 PHE B N 1
ATOM 2787 C CA . PHE B 1 77 ? 29.181 39.975 4.111 1.00 21.13 77 PHE B CA 1
ATOM 2788 C C . PHE B 1 77 ? 27.781 40.365 4.588 1.00 21.07 77 PHE B C 1
ATOM 2789 O O . PHE B 1 77 ? 26.806 39.673 4.289 1.00 21.93 77 PHE B O 1
ATOM 2797 N N . ALA B 1 78 ? 27.682 41.467 5.329 1.00 19.69 78 ALA B N 1
ATOM 2798 C CA . ALA B 1 78 ? 26.387 41.927 5.836 1.00 20.18 78 ALA B CA 1
ATOM 2799 C C . ALA B 1 78 ? 25.394 42.202 4.715 1.00 19.43 78 ALA B C 1
ATOM 2800 O O . ALA B 1 78 ? 24.185 42.052 4.902 1.00 22.20 78 ALA B O 1
ATOM 2802 N N . ARG B 1 79 ? 25.903 42.601 3.553 1.00 20.33 79 ARG B N 1
ATOM 2803 C CA . ARG B 1 79 ? 25.054 42.902 2.398 1.00 22.72 79 ARG B CA 1
ATOM 2804 C C . ARG B 1 79 ? 24.157 41.730 2.019 1.00 24.59 79 ARG B C 1
ATOM 2805 O O . ARG B 1 79 ? 23.039 41.928 1.549 1.00 25.36 79 ARG B O 1
ATOM 2813 N N . ASP B 1 80 ? 24.647 40.510 2.214 1.00 25.75 80 ASP B N 1
ATOM 2814 C CA . ASP B 1 80 ? 23.862 39.326 1.873 1.00 28.32 80 ASP B CA 1
ATOM 2815 C C . ASP B 1 80 ? 22.814 39.015 2.936 1.00 28.57 80 ASP B C 1
ATOM 2816 O O . ASP B 1 80 ? 21.940 38.174 2.733 1.00 27.58 80 ASP B O 1
ATOM 2821 N N . GLY B 1 81 ? 22.900 39.708 4.066 1.00 28.28 81 GLY B N 1
ATOM 2822 C CA . GLY B 1 81 ? 21.953 39.483 5.139 1.00 28.87 81 GLY B CA 1
ATOM 2823 C C . GLY B 1 81 ? 22.331 38.255 5.945 1.00 28.28 81 GLY B C 1
ATOM 2824 O O . GLY B 1 81 ? 23.163 37.460 5.514 1.00 28.73 81 GLY B O 1
ATOM 2825 N N . PHE B 1 82 ? 21.728 38.104 7.119 1.00 27.32 82 PHE B N 1
ATOM 2826 C CA . PHE B 1 82 ? 22.004 36.958 7.980 1.00 27.96 82 PHE B CA 1
ATOM 2827 C C . PHE B 1 82 ? 20.799 36.644 8.859 1.00 28.06 82 PHE B C 1
ATOM 2828 O O . PHE B 1 82 ? 20.116 37.548 9.346 1.00 27.04 82 PHE B O 1
ATOM 2836 N N . ALA B 1 83 ? 20.542 35.354 9.048 1.00 27.07 83 ALA B N 1
ATOM 2837 C CA . ALA B 1 83 ? 19.416 34.897 9.851 1.00 26.98 83 ALA B CA 1
ATOM 2838 C C . ALA B 1 83 ? 19.559 35.308 11.308 1.00 26.14 83 ALA B C 1
ATOM 2839 O O . ALA B 1 83 ? 18.632 35.849 11.905 1.00 26.25 83 ALA B O 1
ATOM 2841 N N . THR B 1 84 ? 20.730 35.042 11.872 1.00 24.29 84 THR B N 1
ATOM 2842 C CA . THR B 1 84 ? 21.008 35.368 13.264 1.00 23.55 84 THR B CA 1
ATOM 2843 C C . THR B 1 84 ? 22.446 35.840 13.380 1.00 23.40 84 THR B C 1
ATOM 2844 O O . THR B 1 84 ? 23.229 35.708 12.442 1.00 24.06 84 THR B O 1
ATOM 2848 N N . THR B 1 85 ? 22.790 36.379 14.542 1.00 22.95 85 THR B N 1
ATOM 2849 C CA . THR B 1 85 ? 24.140 36.856 14.793 1.00 22.73 85 THR B CA 1
ATOM 2850 C C . THR B 1 85 ? 25.136 35.697 14.736 1.00 22.02 85 THR B C 1
ATOM 2851 O O . THR B 1 85 ? 26.218 35.823 14.166 1.00 20.87 85 THR B O 1
ATOM 2855 N N . GLU B 1 86 ? 24.772 34.563 15.324 1.00 23.04 86 GLU B N 1
ATOM 2856 C CA . GLU B 1 86 ? 25.663 33.406 15.306 1.00 22.38 86 GLU B CA 1
ATOM 2857 C C . GLU B 1 86 ? 25.953 32.954 13.868 1.00 22.21 86 GLU B C 1
ATOM 2858 O O . GLU B 1 86 ? 27.097 32.645 13.525 1.00 22.65 86 GLU B O 1
ATOM 2864 N N . GLU B 1 87 ? 24.923 32.928 13.028 1.00 22.82 87 GLU B N 1
ATOM 2865 C CA . GLU B 1 87 ? 25.095 32.522 11.631 1.00 25.37 87 GLU B CA 1
ATOM 2866 C C . GLU B 1 87 ? 26.077 33.447 10.922 1.00 25.03 87 GLU B C 1
ATOM 2867 O O . GLU B 1 87 ? 26.837 33.017 10.058 1.00 22.95 87 GLU B O 1
ATOM 2873 N N . PHE B 1 88 ? 26.050 34.724 11.293 1.00 24.56 88 PHE B N 1
ATOM 2874 C CA . PHE B 1 88 ? 26.927 35.720 10.697 1.00 21.99 88 PHE B CA 1
ATOM 2875 C C . PHE B 1 88 ? 28.377 35.470 11.120 1.00 22.19 88 PHE B C 1
ATOM 2876 O O . PHE B 1 88 ? 29.287 35.503 10.289 1.00 20.99 88 PHE B O 1
ATOM 2884 N N . LEU B 1 89 ? 28.595 35.208 12.407 1.00 20.59 89 LEU B N 1
ATOM 2885 C CA . LEU B 1 89 ? 29.946 34.949 12.894 1.00 19.31 89 LEU B CA 1
ATOM 2886 C C . LEU B 1 89 ? 30.502 33.660 12.291 1.00 19.40 89 LEU B C 1
ATOM 2887 O O . LEU B 1 89 ? 31.697 33.555 12.020 1.00 20.12 89 LEU B O 1
ATOM 2892 N N . LEU B 1 90 ? 29.630 32.679 12.086 1.00 19.41 90 LEU B N 1
ATOM 2893 C CA . LEU B 1 90 ? 30.050 31.410 11.502 1.00 21.94 90 LEU B CA 1
ATOM 2894 C C . LEU B 1 90 ? 30.584 31.631 10.090 1.00 21.89 90 LEU B C 1
ATOM 2895 O O . LEU B 1 90 ? 31.599 31.051 9.709 1.00 21.67 90 LEU B O 1
ATOM 2900 N N . ARG B 1 91 ? 29.909 32.483 9.325 1.00 21.18 91 ARG B N 1
ATOM 2901 C CA . ARG B 1 91 ? 30.334 32.764 7.959 1.00 23.23 91 ARG B CA 1
ATOM 2902 C C . ARG B 1 91 ? 31.688 33.467 7.957 1.00 23.34 91 ARG B C 1
ATOM 2903 O O . ARG B 1 91 ? 32.567 33.135 7.162 1.00 23.29 91 ARG B O 1
ATOM 2911 N N . LEU B 1 92 ? 31.857 34.440 8.848 1.00 22.53 92 LEU B N 1
ATOM 2912 C CA . LEU B 1 92 ? 33.115 35.175 8.939 1.00 22.46 92 LEU B CA 1
ATOM 2913 C C . LEU B 1 92 ? 34.280 34.262 9.303 1.00 23.48 92 LEU B C 1
ATOM 2914 O O . LEU B 1 92 ? 35.326 34.300 8.660 1.00 24.50 92 LEU B O 1
ATOM 2919 N N . GLY B 1 93 ? 34.096 33.452 10.342 1.00 23.17 93 GLY B N 1
ATOM 2920 C CA . GLY B 1 93 ? 35.146 32.547 10.772 1.00 23.44 93 GLY B CA 1
ATOM 2921 C C . GLY B 1 93 ? 35.535 31.554 9.691 1.00 23.86 93 GLY B C 1
ATOM 2922 O O . GLY B 1 93 ? 36.715 31.278 9.492 1.00 23.37 93 GLY B O 1
ATOM 2923 N N . LYS B 1 94 ? 34.544 31.006 8.999 1.00 24.51 94 LYS B N 1
ATOM 2924 C CA . LYS B 1 94 ? 34.811 30.043 7.935 1.00 26.79 94 LYS B CA 1
ATOM 2925 C C . LYS B 1 94 ? 35.645 30.717 6.851 1.00 26.15 94 LYS B C 1
ATOM 2926 O O . LYS B 1 94 ? 36.647 30.170 6.383 1.00 26.04 94 LYS B O 1
ATOM 2932 N N . HIS B 1 95 ? 35.230 31.919 6.469 1.00 24.80 95 HIS B N 1
ATOM 2933 C CA . HIS B 1 95 ? 35.927 32.685 5.446 1.00 24.80 95 HIS B CA 1
ATOM 2934 C C . HIS B 1 95 ? 37.412 32.902 5.733 1.00 24.08 95 HIS B C 1
ATOM 2935 O O . HIS B 1 95 ? 38.260 32.656 4.877 1.00 23.18 95 HIS B O 1
ATOM 2942 N N . PHE B 1 96 ? 37.725 33.375 6.934 1.00 23.95 96 PHE B N 1
ATOM 2943 C CA . PHE B 1 96 ? 39.113 33.650 7.290 1.00 23.10 96 PHE B CA 1
ATOM 2944 C C . PHE B 1 96 ? 39.993 32.420 7.501 1.00 24.74 96 PHE B C 1
ATOM 2945 O O . PHE B 1 96 ? 41.142 32.396 7.055 1.00 26.53 96 PHE B O 1
ATOM 2953 N N . THR B 1 97 ? 39.471 31.404 8.177 1.00 24.88 97 THR B N 1
ATOM 2954 C CA . THR B 1 97 ? 40.268 30.207 8.423 1.00 27.69 97 THR B CA 1
ATOM 2955 C C . THR B 1 97 ? 40.560 29.433 7.139 1.00 29.91 97 THR B C 1
ATOM 2956 O O . THR B 1 97 ? 41.661 28.916 6.954 1.00 32.44 97 THR B O 1
ATOM 2960 N N . GLU B 1 98 ? 39.579 29.369 6.247 1.00 30.88 98 GLU B N 1
ATOM 2961 C CA . GLU B 1 98 ? 39.743 28.653 4.989 1.00 32.71 98 GLU B CA 1
ATOM 2962 C C . GLU B 1 98 ? 40.356 29.494 3.874 1.00 33.09 98 GLU B C 1
ATOM 2963 O O . GLU B 1 98 ? 41.034 28.966 2.989 1.00 32.14 98 GLU B O 1
ATOM 2969 N N . GLY B 1 99 ? 40.126 30.801 3.920 1.00 32.10 99 GLY B N 1
ATOM 2970 C CA . GLY B 1 99 ? 40.649 31.674 2.886 1.00 32.63 99 GLY B CA 1
ATOM 2971 C C . GLY B 1 99 ? 42.137 31.952 2.959 1.00 34.19 99 GLY B C 1
ATOM 2972 O O . GLY B 1 99 ? 42.720 32.466 2.008 1.00 34.68 99 GLY B O 1
ATOM 2973 N N . PHE B 1 100 ? 42.754 31.615 4.085 1.00 33.28 100 PHE B N 1
ATOM 2974 C CA . PHE B 1 100 ? 44.180 31.844 4.271 1.00 33.26 100 PHE B CA 1
ATOM 2975 C C . PHE B 1 100 ? 44.806 30.622 4.936 1.00 34.34 100 PHE B C 1
ATOM 2976 O O . PHE B 1 100 ? 44.368 30.190 6.000 1.00 32.88 100 PHE B O 1
ATOM 2984 N N . ASP B 1 101 ? 45.833 30.072 4.297 1.00 35.48 101 ASP B N 1
ATOM 2985 C CA . ASP B 1 101 ? 46.510 28.883 4.802 1.00 37.90 101 ASP B CA 1
ATOM 2986 C C . ASP B 1 101 ? 47.182 29.042 6.157 1.00 36.62 101 ASP B C 1
ATOM 2987 O O . ASP B 1 101 ? 47.140 28.129 6.978 1.00 37.38 101 ASP B O 1
ATOM 2992 N N . TRP B 1 102 ? 47.801 30.193 6.395 1.00 34.71 102 TRP B N 1
ATOM 2993 C CA . TRP B 1 102 ? 48.487 30.421 7.660 1.00 33.71 102 TRP B CA 1
ATOM 2994 C C . TRP B 1 102 ? 47.548 30.761 8.817 1.00 31.87 102 TRP B C 1
ATOM 2995 O O . TRP B 1 102 ? 47.976 30.796 9.970 1.00 31.47 102 TRP B O 1
ATOM 3006 N N . VAL B 1 103 ? 46.280 31.027 8.509 1.00 28.78 103 VAL B N 1
ATOM 3007 C CA . VAL B 1 103 ? 45.295 31.321 9.546 1.00 28.10 103 VAL B CA 1
ATOM 3008 C C . VAL B 1 103 ? 44.616 29.998 9.890 1.00 27.73 103 VAL B C 1
ATOM 3009 O O . VAL B 1 103 ? 43.905 29.424 9.065 1.00 28.96 103 VAL B O 1
ATOM 3013 N N . THR B 1 104 ? 44.843 29.518 11.108 1.00 28.33 104 THR B N 1
ATOM 3014 C CA . THR B 1 104 ? 44.284 28.241 11.546 1.00 28.51 104 THR B CA 1
ATOM 3015 C C . THR B 1 104 ? 43.082 28.359 12.473 1.00 27.93 104 THR B C 1
ATOM 3016 O O . THR B 1 104 ? 42.474 27.353 12.846 1.00 27.00 104 THR B O 1
ATOM 3020 N N . GLY B 1 105 ? 42.732 29.584 12.843 1.00 25.74 105 GLY B N 1
ATOM 3021 C CA . GLY B 1 105 ? 41.602 29.773 13.729 1.00 24.74 105 GLY B CA 1
ATOM 3022 C C . GLY B 1 105 ? 41.385 31.232 14.072 1.00 23.44 105 GLY B C 1
ATOM 3023 O O . GLY B 1 105 ? 41.933 32.124 13.420 1.00 23.16 105 GLY B O 1
ATOM 3024 N N . GLY B 1 106 ? 40.582 31.474 15.099 1.00 22.92 106 GLY B N 1
ATOM 3025 C CA . GLY B 1 106 ? 40.313 32.839 15.506 1.00 22.34 106 GLY B CA 1
ATOM 3026 C C . GLY B 1 106 ? 39.146 32.936 16.463 1.00 23.01 106 GLY B C 1
ATOM 3027 O O . GLY B 1 106 ? 38.576 31.927 16.895 1.00 22.12 106 GLY B O 1
ATOM 3028 N N . ARG B 1 107 ? 38.788 34.172 16.789 1.00 22.08 107 ARG B N 1
ATOM 3029 C CA . ARG B 1 107 ? 37.698 34.443 17.697 1.00 21.50 107 ARG B CA 1
ATOM 3030 C C . ARG B 1 107 ? 36.907 35.598 17.097 1.00 21.27 107 ARG B C 1
ATOM 3031 O O . ARG B 1 107 ? 37.456 36.662 16.824 1.00 21.24 107 ARG B O 1
ATOM 3039 N N . TRP B 1 108 ? 35.626 35.357 16.859 1.00 20.54 108 TRP B N 1
ATOM 3040 C CA . TRP B 1 108 ? 34.735 36.362 16.303 1.00 22.03 108 TRP B CA 1
ATOM 3041 C C . TRP B 1 108 ? 33.602 36.519 17.299 1.00 21.64 108 TRP B C 1
ATOM 3042 O O . TRP B 1 108 ? 32.973 35.538 17.705 1.00 23.62 108 TRP B O 1
ATOM 3053 N N . ALA B 1 109 ? 33.352 37.754 17.712 1.00 21.03 109 ALA B N 1
ATOM 3054 C CA . ALA B 1 109 ? 32.315 38.005 18.692 1.00 20.72 109 ALA B CA 1
ATOM 3055 C C . ALA B 1 109 ? 31.447 39.191 18.315 1.00 21.86 109 ALA B C 1
ATOM 3056 O O . ALA B 1 109 ? 31.817 40.017 17.475 1.00 21.27 109 ALA B O 1
ATOM 3058 N N . ALA B 1 110 ? 30.283 39.272 18.943 1.00 21.14 110 ALA B N 1
ATOM 3059 C CA . ALA B 1 110 ? 29.392 40.374 18.663 1.00 20.88 110 ALA B CA 1
ATOM 3060 C C . ALA B 1 110 ? 28.390 40.621 19.764 1.00 21.58 110 ALA B C 1
ATOM 3061 O O . ALA B 1 110 ? 27.990 39.711 20.494 1.00 20.19 110 ALA B O 1
ATOM 3063 N N . GLN B 1 111 ? 28.011 41.884 19.882 1.00 19.32 111 GLN B N 1
ATOM 3064 C CA . GLN B 1 111 ? 27.000 42.309 20.821 1.00 20.40 111 GLN B CA 1
ATOM 3065 C C . GLN B 1 111 ? 25.839 42.638 19.892 1.00 20.33 111 GLN B C 1
ATOM 3066 O O . GLN B 1 111 ? 26.051 43.206 18.812 1.00 19.44 111 GLN B O 1
ATOM 3072 N N . GLN B 1 112 ? 24.631 42.253 20.285 1.00 18.85 112 GLN B N 1
ATOM 3073 C CA . GLN B 1 112 ? 23.453 42.540 19.484 1.00 19.37 112 GLN B CA 1
ATOM 3074 C C . GLN B 1 112 ? 22.555 43.442 20.306 1.00 19.28 112 GLN B C 1
ATOM 3075 O O . GLN B 1 112 ? 22.231 43.134 21.458 1.00 19.39 112 GLN B O 1
ATOM 3081 N N . PHE B 1 113 ? 22.157 44.552 19.699 1.00 17.69 113 PHE B N 1
ATOM 3082 C CA . PHE B 1 113 ? 21.306 45.538 20.349 1.00 19.79 113 PHE B CA 1
ATOM 3083 C C . PHE B 1 113 ? 19.891 45.422 19.817 1.00 20.66 113 PHE B C 1
ATOM 3084 O O . PHE B 1 113 ? 19.681 45.276 18.615 1.00 22.90 113 PHE B O 1
ATOM 3092 N N . PHE B 1 114 ? 18.921 45.499 20.718 1.00 19.80 114 PHE B N 1
ATOM 3093 C CA . PHE B 1 114 ? 17.528 45.351 20.344 1.00 19.65 114 PHE B CA 1
ATOM 3094 C C . PHE B 1 114 ? 16.758 46.638 20.124 1.00 20.01 114 PHE B C 1
ATOM 3095 O O . PHE B 1 114 ? 16.962 47.626 20.825 1.00 19.44 114 PHE B O 1
ATOM 3103 N N . TRP B 1 115 ? 15.864 46.596 19.138 1.00 20.62 115 TRP B N 1
ATOM 3104 C CA . TRP B 1 115 ? 15.022 47.726 18.777 1.00 22.30 115 TRP B CA 1
ATOM 3105 C C . TRP B 1 115 ? 13.550 47.317 18.759 1.00 23.56 115 TRP B C 1
ATOM 3106 O O . TRP B 1 115 ? 13.221 46.174 18.433 1.00 25.11 115 TRP B O 1
ATOM 3117 N N . ASP B 1 116 ? 12.675 48.253 19.118 1.00 23.51 116 ASP B N 1
ATOM 3118 C CA . ASP B 1 116 ? 11.231 48.021 19.111 1.00 25.11 116 ASP B CA 1
ATOM 3119 C C . ASP B 1 116 ? 10.610 49.028 18.143 1.00 24.61 116 ASP B C 1
ATOM 3120 O O . ASP B 1 116 ? 11.116 50.140 18.000 1.00 22.95 116 ASP B O 1
ATOM 3125 N N . ARG B 1 117 ? 9.522 48.649 17.479 1.00 23.59 117 ARG B N 1
ATOM 3126 C CA . ARG B 1 117 ? 8.861 49.579 16.567 1.00 23.36 117 ARG B CA 1
ATOM 3127 C C . ARG B 1 117 ? 8.144 50.641 17.392 1.00 23.03 117 ARG B C 1
ATOM 3128 O O . ARG B 1 117 ? 7.712 50.378 18.514 1.00 23.58 117 ARG B O 1
ATOM 3136 N N . ILE B 1 118 ? 8.036 51.848 16.851 1.00 21.11 118 ILE B N 1
ATOM 3137 C CA . ILE B 1 118 ? 7.329 52.911 17.549 1.00 22.18 118 ILE B CA 1
ATOM 3138 C C . ILE B 1 118 ? 5.869 52.770 17.134 1.00 23.30 118 ILE B C 1
ATOM 3139 O O . ILE B 1 118 ? 5.522 53.016 15.980 1.00 24.01 118 ILE B O 1
ATOM 3144 N N . ASN B 1 119 ? 5.021 52.359 18.071 1.00 25.56 119 ASN B N 1
ATOM 3145 C CA . ASN B 1 119 ? 3.601 52.169 17.787 1.00 29.73 119 ASN B CA 1
ATOM 3146 C C . ASN B 1 119 ? 3.390 51.320 16.535 1.00 29.04 119 ASN B C 1
ATOM 3147 O O . ASN B 1 119 ? 2.554 51.639 15.689 1.00 28.53 119 ASN B O 1
ATOM 3152 N N . ASP B 1 120 ? 4.173 50.251 16.420 1.00 29.09 120 ASP B N 1
ATOM 3153 C CA . ASP B 1 120 ? 4.087 49.318 15.298 1.00 28.78 120 ASP B CA 1
ATOM 3154 C C . ASP B 1 120 ? 4.365 49.937 13.923 1.00 27.74 120 ASP B C 1
ATOM 3155 O O . ASP B 1 120 ? 3.905 49.427 12.899 1.00 26.29 120 ASP B O 1
ATOM 3160 N N . HIS B 1 121 ? 5.129 51.025 13.898 1.00 25.40 121 HIS B N 1
ATOM 3161 C CA . HIS B 1 121 ? 5.459 51.700 12.645 1.00 24.23 121 HIS B CA 1
ATOM 3162 C C . HIS B 1 121 ? 6.333 50.814 11.750 1.00 24.55 121 HIS B C 1
ATOM 3163 O O . HIS B 1 121 ? 7.184 50.064 12.237 1.00 21.39 121 HIS B O 1
ATOM 3170 N N . ASP B 1 122 ? 6.113 50.905 10.440 1.00 24.33 122 ASP B N 1
ATOM 3171 C CA . ASP B 1 122 ? 6.866 50.116 9.465 1.00 24.64 122 ASP B CA 1
ATOM 3172 C C . ASP B 1 122 ? 8.369 50.384 9.426 1.00 23.31 122 ASP B C 1
ATOM 3173 O O . ASP B 1 122 ? 9.150 49.469 9.161 1.00 24.00 122 ASP B O 1
ATOM 3178 N N . HIS B 1 123 ? 8.777 51.626 9.671 1.00 22.11 123 HIS B N 1
ATOM 3179 C CA . HIS B 1 123 ? 10.196 51.958 9.621 1.00 22.02 123 HIS B CA 1
ATOM 3180 C C . HIS B 1 123 ? 10.693 52.970 10.648 1.00 19.70 123 HIS B C 1
ATOM 3181 O O . HIS B 1 123 ? 11.622 53.730 10.376 1.00 20.67 123 HIS B O 1
ATOM 3188 N N . ALA B 1 124 ? 10.088 52.972 11.830 1.00 19.32 124 ALA B N 1
ATOM 3189 C CA . ALA B 1 124 ? 10.491 53.881 12.905 1.00 17.47 124 ALA B CA 1
ATOM 3190 C C . ALA B 1 124 ? 10.648 53.014 14.147 1.00 17.92 124 ALA B C 1
ATOM 3191 O O . ALA B 1 124 ? 9.739 52.259 14.493 1.00 15.94 124 ALA B O 1
ATOM 3193 N N . PHE B 1 125 ? 11.792 53.133 14.818 1.00 17.81 125 PHE B N 1
ATOM 3194 C CA . PHE B 1 125 ? 12.089 52.303 15.983 1.00 17.85 125 PHE B CA 1
ATOM 3195 C C . PHE B 1 125 ? 12.701 53.044 17.168 1.00 17.32 125 PHE B C 1
ATOM 3196 O O . PHE B 1 125 ? 13.165 54.173 17.046 1.00 17.26 125 PHE B O 1
ATOM 3204 N N . SER B 1 126 ? 12.701 52.382 18.321 1.00 19.22 126 SER B N 1
ATOM 3205 C CA . SER B 1 126 ? 13.304 52.932 19.529 1.00 18.89 126 SER B CA 1
ATOM 3206 C C . SER B 1 126 ? 14.131 51.801 20.137 1.00 18.94 126 SER B C 1
ATOM 3207 O O . SER B 1 126 ? 13.741 50.635 20.072 1.00 18.11 126 SER B O 1
ATOM 3210 N N . ARG B 1 127 ? 15.278 52.145 20.704 1.00 18.00 127 ARG B N 1
ATOM 3211 C CA . ARG B 1 127 ? 16.153 51.148 21.305 1.00 20.63 127 ARG B CA 1
ATOM 3212 C C . ARG B 1 127 ? 15.598 50.551 22.589 1.00 19.38 127 ARG B C 1
ATOM 3213 O O . ARG B 1 127 ? 15.038 51.260 23.426 1.00 19.24 127 ARG B O 1
ATOM 3221 N N . ASN B 1 128 ? 15.744 49.237 22.720 1.00 18.76 128 ASN B N 1
ATOM 3222 C CA . ASN B 1 128 ? 15.349 48.532 23.936 1.00 18.91 128 ASN B CA 1
ATOM 3223 C C . ASN B 1 128 ? 16.717 48.316 24.569 1.00 18.87 128 ASN B C 1
ATOM 3224 O O . ASN B 1 128 ? 17.467 47.433 24.154 1.00 18.66 128 ASN B O 1
ATOM 3229 N N . LYS B 1 129 ? 17.053 49.154 25.545 1.00 18.60 129 LYS B N 1
ATOM 3230 C CA . LYS B 1 129 ? 18.356 49.096 26.201 1.00 19.30 129 LYS B CA 1
ATOM 3231 C C . LYS B 1 129 ? 18.395 48.241 27.457 1.00 19.39 129 LYS B C 1
ATOM 3232 O O . LYS B 1 129 ? 19.398 48.235 28.169 1.00 19.24 129 LYS B O 1
ATOM 3238 N N . SER B 1 130 ? 17.322 47.506 27.714 1.00 19.58 130 SER B N 1
ATOM 3239 C CA . SER B 1 130 ? 17.221 46.698 28.925 1.00 19.81 130 SER B CA 1
ATOM 3240 C C . SER B 1 130 ? 18.083 45.443 28.999 1.00 21.19 130 SER B C 1
ATOM 3241 O O . SER B 1 130 ? 18.191 44.820 30.055 1.00 20.42 130 SER B O 1
ATOM 3244 N N . GLU B 1 131 ? 18.701 45.075 27.885 1.00 20.94 131 GLU B N 1
ATOM 3245 C CA . GLU B 1 131 ? 19.575 43.911 27.859 1.00 20.93 131 GLU B CA 1
ATOM 3246 C C . GLU B 1 131 ? 20.386 43.923 26.574 1.00 21.44 131 GLU B C 1
ATOM 3247 O O . GLU B 1 131 ? 19.986 44.540 25.589 1.00 21.74 131 GLU B O 1
ATOM 3253 N N . VAL B 1 132 ? 21.530 43.251 26.595 1.00 20.02 132 VAL B N 1
ATOM 3254 C CA . VAL B 1 132 ? 22.376 43.150 25.415 1.00 20.09 132 VAL B CA 1
ATOM 3255 C C . VAL B 1 132 ? 22.674 41.674 25.215 1.00 19.29 132 VAL B C 1
ATOM 3256 O O . VAL B 1 132 ? 23.040 40.980 26.159 1.00 17.52 132 VAL B O 1
ATOM 3260 N N . ARG B 1 133 ? 22.500 41.197 23.988 1.00 20.37 133 ARG B N 1
ATOM 3261 C CA . ARG B 1 133 ? 22.765 39.803 23.661 1.00 19.76 133 ARG B CA 1
ATOM 3262 C C . ARG B 1 133 ? 24.186 39.678 23.122 1.00 20.10 133 ARG B C 1
ATOM 3263 O O . ARG B 1 133 ? 24.667 40.565 22.415 1.00 20.07 133 ARG B O 1
ATOM 3271 N N . THR B 1 134 ? 24.864 38.584 23.464 1.00 19.75 134 THR B N 1
ATOM 3272 C CA . THR B 1 134 ? 26.224 38.375 22.985 1.00 18.71 134 THR B CA 1
ATOM 3273 C C . THR B 1 134 ? 26.399 37.006 22.336 1.00 19.26 134 THR B C 1
ATOM 3274 O O . THR B 1 134 ? 25.626 36.081 22.585 1.00 17.00 134 THR B O 1
ATOM 3278 N N . ALA B 1 135 ? 27.415 36.899 21.490 1.00 17.52 135 ALA B N 1
ATOM 3279 C CA . ALA B 1 135 ? 27.740 35.652 20.812 1.00 18.53 135 ALA B CA 1
ATOM 3280 C C . ALA B 1 135 ? 29.234 35.661 20.559 1.00 19.43 135 ALA B C 1
ATOM 3281 O O . ALA B 1 135 ? 29.810 36.696 20.216 1.00 19.91 135 ALA B O 1
ATOM 3283 N N . VAL B 1 136 ? 29.868 34.510 20.747 1.00 19.68 136 VAL B N 1
ATOM 3284 C CA . VAL B 1 136 ? 31.298 34.389 20.517 1.00 19.13 136 VAL B CA 1
ATOM 3285 C C . VAL B 1 136 ? 31.560 33.061 19.824 1.00 19.95 136 VAL B C 1
ATOM 3286 O O . VAL B 1 136 ? 31.054 32.024 20.249 1.00 19.12 136 VAL B O 1
ATOM 3290 N N . LEU B 1 137 ? 32.335 33.109 18.749 1.00 18.93 137 LEU B N 1
ATOM 3291 C CA . LEU B 1 137 ? 32.694 31.911 18.004 1.00 20.60 137 LEU B CA 1
ATOM 3292 C C . LEU B 1 137 ? 34.200 31.763 18.032 1.00 20.93 137 LEU B C 1
ATOM 3293 O O . LEU B 1 137 ? 34.925 32.716 17.756 1.00 21.21 137 LEU B O 1
ATOM 3298 N N . GLU B 1 138 ? 34.676 30.575 18.382 1.00 20.73 138 GLU B N 1
ATOM 3299 C CA . GLU B 1 138 ? 36.106 30.325 18.366 1.00 23.93 138 GLU B CA 1
ATOM 3300 C C . GLU B 1 138 ? 36.345 29.138 17.448 1.00 24.58 138 GLU B C 1
ATOM 3301 O O . GLU B 1 138 ? 35.633 28.135 17.513 1.00 23.56 138 GLU B O 1
ATOM 3307 N N . ILE B 1 139 ? 37.329 29.271 16.571 1.00 25.02 139 ILE B N 1
ATOM 3308 C CA . ILE B 1 139 ? 37.671 28.189 15.665 1.00 26.68 139 ILE B CA 1
ATOM 3309 C C . ILE B 1 139 ? 39.101 27.779 15.958 1.00 27.09 139 ILE B C 1
ATOM 3310 O O . ILE B 1 139 ? 39.983 28.624 16.111 1.00 26.43 139 ILE B O 1
ATOM 3315 N N . SER B 1 140 ? 39.316 26.475 16.060 1.00 30.02 140 SER B N 1
ATOM 3316 C CA . SER B 1 140 ? 40.640 25.923 16.309 1.00 32.55 140 SER B CA 1
ATOM 3317 C C . SER B 1 140 ? 40.781 24.745 15.350 1.00 33.90 140 SER B C 1
ATOM 3318 O O . SER B 1 140 ? 40.199 23.684 15.573 1.00 33.75 140 SER B O 1
ATOM 3321 N N . GLY B 1 141 ? 41.537 24.941 14.275 1.00 34.11 141 GLY B N 1
ATOM 3322 C CA . GLY B 1 141 ? 41.701 23.878 13.302 1.00 35.23 141 GLY B CA 1
ATOM 3323 C C . GLY B 1 141 ? 40.359 23.509 12.696 1.00 36.26 141 GLY B C 1
ATOM 3324 O O . GLY B 1 141 ? 39.673 24.357 12.121 1.00 34.97 141 GLY B O 1
ATOM 3325 N N . SER B 1 142 ? 39.974 22.244 12.831 1.00 35.54 142 SER B N 1
ATOM 3326 C CA . SER B 1 142 ? 38.705 21.777 12.287 1.00 37.29 142 SER B CA 1
ATOM 3327 C C . SER B 1 142 ? 37.613 21.798 13.349 1.00 37.08 142 SER B C 1
ATOM 3328 O O . SER B 1 142 ? 36.507 21.313 13.120 1.00 37.99 142 SER B O 1
ATOM 3331 N N . GLU B 1 143 ? 37.929 22.358 14.512 1.00 36.52 143 GLU B N 1
ATOM 3332 C CA . GLU B 1 143 ? 36.966 22.435 15.605 1.00 37.13 143 GLU B CA 1
ATOM 3333 C C . GLU B 1 143 ? 36.474 23.859 15.838 1.00 34.61 143 GLU B C 1
ATOM 3334 O O . GLU B 1 143 ? 37.223 24.822 15.669 1.00 34.26 143 GLU B O 1
ATOM 3340 N N . GLN B 1 144 ? 35.210 23.981 16.228 1.00 32.28 144 GLN B N 1
ATOM 3341 C CA . GLN B 1 144 ? 34.621 25.282 16.522 1.00 31.13 144 GLN B CA 1
ATOM 3342 C C . GLN B 1 144 ? 33.621 25.163 17.664 1.00 29.67 144 GLN B C 1
ATOM 3343 O O . GLN B 1 144 ? 33.048 24.095 17.904 1.00 28.35 144 GLN B O 1
ATOM 3349 N N . ALA B 1 145 ? 33.423 26.266 18.375 1.00 26.35 145 ALA B N 1
ATOM 3350 C CA . ALA B 1 145 ? 32.507 26.291 19.506 1.00 25.31 145 ALA B CA 1
ATOM 3351 C C . ALA B 1 145 ? 31.845 27.656 19.589 1.00 24.41 145 ALA B C 1
ATOM 3352 O O . ALA B 1 145 ? 32.459 28.672 19.259 1.00 22.14 145 ALA B O 1
ATOM 3354 N N . ILE B 1 146 ? 30.595 27.667 20.037 1.00 23.16 146 ILE B N 1
ATOM 3355 C CA . ILE B 1 146 ? 29.832 28.901 20.168 1.00 23.88 146 ILE B CA 1
ATOM 3356 C C . ILE B 1 146 ? 29.296 29.111 21.576 1.00 23.87 146 ILE B C 1
ATOM 3357 O O . ILE B 1 146 ? 28.713 28.202 22.176 1.00 24.00 146 ILE B O 1
ATOM 3362 N N . VAL B 1 147 ? 29.494 30.319 22.091 1.00 21.47 147 VAL B N 1
ATOM 3363 C CA . VAL B 1 147 ? 28.994 30.698 23.403 1.00 19.82 147 VAL B CA 1
ATOM 3364 C C . VAL B 1 147 ? 28.076 31.909 23.204 1.00 20.67 147 VAL B C 1
ATOM 3365 O O . VAL B 1 147 ? 28.476 32.906 22.609 1.00 20.30 147 VAL B O 1
ATOM 3369 N N . ALA B 1 148 ? 26.838 31.802 23.667 1.00 19.02 148 ALA B N 1
ATOM 3370 C CA . ALA B 1 148 ? 25.891 32.902 23.555 1.00 18.79 148 ALA B CA 1
ATOM 3371 C C . ALA B 1 148 ? 25.715 33.454 24.958 1.00 18.32 148 ALA B C 1
ATOM 3372 O O . ALA B 1 148 ? 26.107 32.819 25.938 1.00 17.37 148 ALA B O 1
ATOM 3374 N N . GLY B 1 149 ? 25.135 34.641 25.072 1.00 17.51 149 GLY B N 1
ATOM 3375 C CA . GLY B 1 149 ? 24.962 35.192 26.394 1.00 16.32 149 GLY B CA 1
ATOM 3376 C C . GLY B 1 149 ? 24.053 36.390 26.445 1.00 18.18 149 GLY B C 1
ATOM 3377 O O . GLY B 1 149 ? 23.535 36.852 25.427 1.00 16.96 149 GLY B O 1
ATOM 3378 N N . ILE B 1 150 ? 23.864 36.887 27.656 1.00 17.51 150 ILE B N 1
ATOM 3379 C CA . ILE B 1 150 ? 23.029 38.044 27.885 1.00 19.07 150 ILE B CA 1
ATOM 3380 C C . ILE B 1 150 ? 23.724 38.844 28.978 1.00 20.78 150 ILE B C 1
ATOM 3381 O O . ILE B 1 150 ? 24.404 38.278 29.841 1.00 20.36 150 ILE B O 1
ATOM 3386 N N . GLU B 1 151 ? 23.576 40.161 28.931 1.00 19.63 151 GLU B N 1
ATOM 3387 C CA . GLU B 1 151 ? 24.197 41.009 29.931 1.00 21.72 151 GLU B CA 1
ATOM 3388 C C . GLU B 1 151 ? 23.402 42.301 30.045 1.00 21.43 151 GLU B C 1
ATOM 3389 O O . GLU B 1 151 ? 22.561 42.594 29.194 1.00 20.77 151 GLU B O 1
ATOM 3395 N N . GLY B 1 152 ? 23.649 43.051 31.114 1.00 21.43 152 GLY B N 1
ATOM 3396 C CA . GLY B 1 152 ? 22.958 44.316 31.313 1.00 20.85 152 GLY B CA 1
ATOM 3397 C C . GLY B 1 152 ? 21.501 44.239 31.737 1.00 21.77 152 GLY B C 1
ATOM 3398 O O . GLY B 1 152 ? 20.806 45.259 31.743 1.00 22.80 152 GLY B O 1
ATOM 3399 N N . LEU B 1 153 ? 21.028 43.048 32.091 1.00 20.24 153 LEU B N 1
ATOM 3400 C CA . LEU B 1 153 ? 19.641 42.883 32.517 1.00 20.84 153 LEU B CA 1
ATOM 3401 C C . LEU B 1 153 ? 19.547 42.979 34.043 1.00 20.91 153 LEU B C 1
ATOM 3402 O O . LEU B 1 153 ? 19.874 42.034 34.771 1.00 19.84 153 LEU B O 1
ATOM 3407 N N . THR B 1 154 ? 19.104 44.135 34.523 1.00 19.64 154 THR B N 1
ATOM 3408 C CA . THR B 1 154 ? 19.004 44.361 35.955 1.00 20.29 154 THR B CA 1
ATOM 3409 C C . THR B 1 154 ? 17.672 43.890 36.514 1.00 18.75 154 THR B C 1
ATOM 3410 O O . THR B 1 154 ? 16.614 44.186 35.960 1.00 20.14 154 THR B O 1
ATOM 3414 N N . VAL B 1 155 ? 17.735 43.148 37.615 1.00 17.65 155 VAL B N 1
ATOM 3415 C CA . VAL B 1 155 ? 16.538 42.619 38.244 1.00 18.49 155 VAL B CA 1
ATOM 3416 C C . VAL B 1 155 ? 16.555 42.874 39.745 1.00 19.32 155 VAL B C 1
ATOM 3417 O O . VAL B 1 155 ? 17.604 43.118 40.343 1.00 19.00 155 VAL B O 1
ATOM 3421 N N . LEU B 1 156 ? 15.381 42.823 40.352 1.00 19.15 156 LEU B N 1
ATOM 3422 C CA . LEU B 1 156 ? 15.278 43.061 41.775 1.00 18.48 156 LEU B CA 1
ATOM 3423 C C . LEU B 1 156 ? 14.038 42.402 42.361 1.00 19.00 156 LEU B C 1
ATOM 3424 O O . LEU B 1 156 ? 12.977 42.389 41.739 1.00 20.75 156 LEU B O 1
ATOM 3429 N N . LYS B 1 157 ? 14.198 41.830 43.552 1.00 21.18 157 LYS B N 1
ATOM 3430 C CA . LYS B 1 157 ? 13.098 41.218 44.289 1.00 20.33 157 LYS B CA 1
ATOM 3431 C C . LYS B 1 157 ? 13.011 42.084 45.537 1.00 20.83 157 LYS B C 1
ATOM 3432 O O . LYS B 1 157 ? 14.014 42.267 46.222 1.00 20.88 157 LYS B O 1
ATOM 3438 N N . SER B 1 158 ? 11.833 42.622 45.832 1.00 20.86 158 SER B N 1
ATOM 3439 C CA . SER B 1 158 ? 11.683 43.481 47.002 1.00 22.74 158 SER B CA 1
ATOM 3440 C C . SER B 1 158 ? 11.525 42.680 48.291 1.00 23.55 158 SER B C 1
ATOM 3441 O O . SER B 1 158 ? 11.603 43.234 49.388 1.00 24.70 158 SER B O 1
ATOM 3444 N N . THR B 1 159 ? 11.299 41.377 48.147 1.00 23.68 159 THR B N 1
ATOM 3445 C CA . THR B 1 159 ? 11.180 40.476 49.289 1.00 25.31 159 THR B CA 1
ATOM 3446 C C . THR B 1 159 ? 11.413 39.054 48.787 1.00 25.46 159 THR B C 1
ATOM 3447 O O . THR B 1 159 ? 11.678 38.846 47.602 1.00 25.92 159 THR B O 1
ATOM 3451 N N . GLY B 1 160 ? 11.332 38.077 49.682 1.00 24.79 160 GLY B N 1
ATOM 3452 C CA . GLY B 1 160 ? 11.552 36.703 49.271 1.00 24.90 160 GLY B CA 1
ATOM 3453 C C . GLY B 1 160 ? 13.034 36.409 49.146 1.00 24.41 160 GLY B C 1
ATOM 3454 O O . GLY B 1 160 ? 13.468 35.643 48.281 1.00 25.19 160 GLY B O 1
ATOM 3455 N N . SER B 1 161 ? 13.817 37.047 50.009 1.00 23.86 161 SER B N 1
ATOM 3456 C CA . SER B 1 161 ? 15.258 36.854 50.036 1.00 23.80 161 SER B CA 1
ATOM 3457 C C . SER B 1 161 ? 15.694 36.890 51.488 1.00 23.64 161 SER B C 1
ATOM 3458 O O . SER B 1 161 ? 15.287 37.771 52.243 1.00 22.18 161 SER B O 1
ATOM 3461 N N . GLU B 1 162 ? 16.516 35.921 51.869 1.00 23.68 162 GLU B N 1
ATOM 3462 C CA . GLU B 1 162 ? 17.012 35.815 53.229 1.00 23.76 162 GLU B CA 1
ATOM 3463 C C . GLU B 1 162 ? 18.518 35.595 53.201 1.00 23.79 162 GLU B C 1
ATOM 3464 O O . GLU B 1 162 ? 19.090 35.248 52.166 1.00 22.60 162 GLU B O 1
ATOM 3470 N N . PHE B 1 163 ? 19.157 35.806 54.344 1.00 22.99 163 PHE B N 1
ATOM 3471 C CA . PHE B 1 163 ? 20.584 35.557 54.473 1.00 23.88 163 PHE B CA 1
ATOM 3472 C C . PHE B 1 163 ? 20.942 35.439 55.938 1.00 22.74 163 PHE B C 1
ATOM 3473 O O . PHE B 1 163 ? 21.114 36.439 56.636 1.00 23.22 163 PHE B O 1
ATOM 3481 N N . HIS B 1 164 ? 21.038 34.195 56.395 1.00 24.41 164 HIS B N 1
ATOM 3482 C CA . HIS B 1 164 ? 21.363 33.893 57.782 1.00 24.03 164 HIS B CA 1
ATOM 3483 C C . HIS B 1 164 ? 22.106 32.563 57.863 1.00 23.49 164 HIS B C 1
ATOM 3484 O O . HIS B 1 164 ? 22.152 31.805 56.895 1.00 23.46 164 HIS B O 1
ATOM 3491 N N . GLY B 1 165 ? 22.696 32.288 59.020 1.00 24.58 165 GLY B N 1
ATOM 3492 C CA . GLY B 1 165 ? 23.422 31.044 59.186 1.00 24.89 165 GLY B CA 1
ATOM 3493 C C . GLY B 1 165 ? 24.883 31.106 58.777 1.00 25.62 165 GLY B C 1
ATOM 3494 O O . GLY B 1 165 ? 25.586 30.100 58.848 1.00 26.79 165 GLY B O 1
ATOM 3495 N N . PHE B 1 166 ? 25.352 32.271 58.341 1.00 25.50 166 PHE B N 1
ATOM 3496 C CA . PHE B 1 166 ? 26.751 32.396 57.947 1.00 24.51 166 PHE B CA 1
ATOM 3497 C C . PHE B 1 166 ? 27.660 32.437 59.171 1.00 24.38 166 PHE B C 1
ATOM 3498 O O . PHE B 1 166 ? 27.243 32.844 60.253 1.00 22.18 166 PHE B O 1
ATOM 3506 N N . PRO B 1 167 ? 28.921 32.003 59.018 1.00 27.35 167 PRO B N 1
ATOM 3507 C CA . PRO B 1 167 ? 29.838 32.017 60.162 1.00 28.07 167 PRO B CA 1
ATOM 3508 C C . PRO B 1 167 ? 30.113 33.432 60.654 1.00 28.90 167 PRO B C 1
ATOM 3509 O O . PRO B 1 167 ? 30.005 34.395 59.895 1.00 27.13 167 PRO B O 1
ATOM 3513 N N . ARG B 1 168 ? 30.449 33.561 61.931 1.00 27.79 168 ARG B N 1
ATOM 3514 C CA . ARG B 1 168 ? 30.728 34.873 62.490 1.00 29.99 168 ARG B CA 1
ATOM 3515 C C . ARG B 1 168 ? 32.097 34.899 63.150 1.00 31.06 168 ARG B C 1
ATOM 3516 O O . ARG B 1 168 ? 32.272 34.366 64.247 1.00 33.40 168 ARG B O 1
ATOM 3524 N N . ASP B 1 169 ? 33.068 35.506 62.475 1.00 30.43 169 ASP B N 1
ATOM 3525 C CA . ASP B 1 169 ? 34.413 35.612 63.023 1.00 29.45 169 ASP B CA 1
ATOM 3526 C C . ASP B 1 169 ? 34.572 37.007 63.624 1.00 28.89 169 ASP B C 1
ATOM 3527 O O . ASP B 1 169 ? 33.603 37.765 63.697 1.00 26.42 169 ASP B O 1
ATOM 3532 N N . LYS B 1 170 ? 35.780 37.355 64.052 1.00 28.69 170 LYS B N 1
ATOM 3533 C CA . LYS B 1 170 ? 35.992 38.661 64.664 1.00 29.38 170 LYS B CA 1
ATOM 3534 C C . LYS B 1 170 ? 35.768 39.843 63.725 1.00 28.28 170 LYS B C 1
ATOM 3535 O O . LYS B 1 170 ? 35.667 40.984 64.178 1.00 28.91 170 LYS B O 1
ATOM 3541 N N . TYR B 1 171 ? 35.678 39.581 62.424 1.00 26.04 171 TYR B N 1
ATOM 3542 C CA . TYR B 1 171 ? 35.467 40.657 61.457 1.00 25.27 171 TYR B CA 1
ATOM 3543 C C . TYR B 1 171 ? 34.039 40.686 60.922 1.00 24.87 171 TYR B C 1
ATOM 3544 O O . TYR B 1 171 ? 33.735 41.409 59.972 1.00 24.72 171 TYR B O 1
ATOM 3553 N N . THR B 1 172 ? 33.160 39.905 61.540 1.00 24.72 172 THR B N 1
ATOM 3554 C CA . THR B 1 172 ? 31.768 39.838 61.109 1.00 24.86 172 THR B CA 1
ATOM 3555 C C . THR B 1 172 ? 30.862 40.755 61.925 1.00 25.20 172 THR B C 1
ATOM 3556 O O . THR B 1 172 ? 30.843 40.682 63.151 1.00 26.28 172 THR B O 1
ATOM 3560 N N . THR B 1 173 ? 30.118 41.621 61.240 1.00 25.09 173 THR B N 1
ATOM 3561 C CA . THR B 1 173 ? 29.197 42.541 61.906 1.00 25.97 173 THR B CA 1
ATOM 3562 C C . THR B 1 173 ? 27.799 42.475 61.294 1.00 26.10 173 THR B C 1
ATOM 3563 O O . THR B 1 173 ? 26.826 42.939 61.892 1.00 25.99 173 THR B O 1
ATOM 3567 N N . LEU B 1 174 ? 27.706 41.898 60.100 1.00 24.91 174 LEU B N 1
ATOM 3568 C CA . LEU B 1 174 ? 26.437 41.784 59.389 1.00 24.65 174 LEU B CA 1
ATOM 3569 C C . LEU B 1 174 ? 25.366 41.056 60.194 1.00 24.70 174 LEU B C 1
ATOM 3570 O O . LEU B 1 174 ? 25.593 39.957 60.689 1.00 23.66 174 LEU B O 1
ATOM 3575 N N . GLN B 1 175 ? 24.198 41.675 60.322 1.00 24.86 175 GLN B N 1
ATOM 3576 C CA . GLN B 1 175 ? 23.100 41.056 61.055 1.00 27.22 175 GLN B CA 1
ATOM 3577 C C . GLN B 1 175 ? 22.364 40.090 60.133 1.00 26.58 175 GLN B C 1
ATOM 3578 O O . GLN B 1 175 ? 22.247 40.333 58.933 1.00 23.59 175 GLN B O 1
ATOM 3584 N N . GLU B 1 176 ? 21.889 38.980 60.688 1.00 25.23 176 GLU B N 1
ATOM 3585 C CA . GLU B 1 176 ? 21.157 38.010 59.885 1.00 24.99 176 GLU B CA 1
ATOM 3586 C C . GLU B 1 176 ? 19.799 38.621 59.552 1.00 25.59 176 GLU B C 1
ATOM 3587 O O . GLU B 1 176 ? 19.311 39.492 60.273 1.00 24.12 176 GLU B O 1
ATOM 3593 N N . THR B 1 177 ? 19.196 38.175 58.457 1.00 24.57 177 THR B N 1
ATOM 3594 C CA . THR B 1 177 ? 17.895 38.688 58.060 1.00 24.75 177 THR B CA 1
ATOM 3595 C C . THR B 1 177 ? 17.077 37.635 57.326 1.00 24.79 177 THR B C 1
ATOM 3596 O O . THR B 1 177 ? 17.628 36.749 56.667 1.00 23.15 177 THR B O 1
ATOM 3600 N N . THR B 1 178 ? 15.758 37.742 57.440 1.00 25.54 178 THR B N 1
ATOM 3601 C CA . THR B 1 178 ? 14.859 36.815 56.766 1.00 26.24 178 THR B CA 1
ATOM 3602 C C . THR B 1 178 ? 14.063 37.584 55.717 1.00 25.81 178 THR B C 1
ATOM 3603 O O . THR B 1 178 ? 13.166 37.032 55.080 1.00 26.29 178 THR B O 1
ATOM 3607 N N . ASP B 1 179 ? 14.403 38.857 55.530 1.00 24.62 179 ASP B N 1
ATOM 3608 C CA . ASP B 1 179 ? 13.695 39.697 54.566 1.00 24.50 179 ASP B CA 1
ATOM 3609 C C . ASP B 1 179 ? 14.566 40.867 54.105 1.00 23.77 179 ASP B C 1
ATOM 3610 O O . ASP B 1 179 ? 14.753 41.844 54.836 1.00 24.15 179 ASP B O 1
ATOM 3615 N N . ARG B 1 180 ? 15.098 40.764 52.893 1.00 21.17 180 ARG B N 1
ATOM 3616 C CA . ARG B 1 180 ? 15.936 41.826 52.340 1.00 21.11 180 ARG B CA 1
ATOM 3617 C C . ARG B 1 180 ? 15.671 41.929 50.847 1.00 20.06 180 ARG B C 1
ATOM 3618 O O . ARG B 1 180 ? 15.025 41.065 50.261 1.00 18.94 180 ARG B O 1
ATOM 3626 N N . ILE B 1 181 ? 16.167 42.997 50.237 1.00 19.50 181 ILE B N 1
ATOM 3627 C CA . ILE B 1 181 ? 16.022 43.173 48.804 1.00 19.47 181 ILE B CA 1
ATOM 3628 C C . ILE B 1 181 ? 17.158 42.392 48.164 1.00 18.70 181 ILE B C 1
ATOM 3629 O O . ILE B 1 181 ? 18.257 42.321 48.719 1.00 19.49 181 ILE B O 1
ATOM 3634 N N . LEU B 1 182 ? 16.888 41.786 47.013 1.00 18.73 182 LEU B N 1
ATOM 3635 C CA . LEU B 1 182 ? 17.910 41.060 46.276 1.00 19.20 182 LEU B CA 1
ATOM 3636 C C . LEU B 1 182 ? 17.919 41.664 44.873 1.00 19.05 182 LEU B C 1
ATOM 3637 O O . LEU B 1 182 ? 16.979 41.471 44.103 1.00 19.47 182 LEU B O 1
ATOM 3642 N N . ALA B 1 183 ? 18.974 42.410 44.557 1.00 19.00 183 ALA B N 1
ATOM 3643 C CA . ALA B 1 183 ? 19.098 43.045 43.251 1.00 19.22 183 ALA B CA 1
ATOM 3644 C C . ALA B 1 183 ? 20.424 42.659 42.604 1.00 18.37 183 ALA B C 1
ATOM 3645 O O . ALA B 1 183 ? 21.444 42.577 43.281 1.00 19.93 183 ALA B O 1
ATOM 3647 N N . THR B 1 184 ? 20.402 42.414 41.296 1.00 18.10 184 THR B N 1
ATOM 3648 C CA . THR B 1 184 ? 21.610 42.038 40.574 1.00 19.02 184 THR B CA 1
ATOM 3649 C C . THR B 1 184 ? 21.516 42.385 39.088 1.00 19.91 184 THR B C 1
ATOM 3650 O O . THR B 1 184 ? 20.471 42.834 38.605 1.00 18.44 184 THR B O 1
ATOM 3654 N N . ASP B 1 185 ? 22.629 42.205 38.380 1.00 20.74 185 ASP B N 1
ATOM 3655 C CA . ASP B 1 185 ? 22.690 42.436 36.934 1.00 22.60 185 ASP B CA 1
ATOM 3656 C C . ASP B 1 185 ? 22.957 41.060 36.351 1.00 23.45 185 ASP B C 1
ATOM 3657 O O . ASP B 1 185 ? 24.014 40.479 36.591 1.00 24.74 185 ASP B O 1
ATOM 3662 N N . VAL B 1 186 ? 22.010 40.530 35.595 1.00 23.84 186 VAL B N 1
ATOM 3663 C CA . VAL B 1 186 ? 22.194 39.207 35.030 1.00 25.29 186 VAL B CA 1
ATOM 3664 C C . VAL B 1 186 ? 23.185 39.161 33.875 1.00 26.24 186 VAL B C 1
ATOM 3665 O O . VAL B 1 186 ? 22.940 39.711 32.800 1.00 26.43 186 VAL B O 1
ATOM 3669 N N . SER B 1 187 ? 24.323 38.524 34.127 1.00 25.84 187 SER B N 1
ATOM 3670 C CA . SER B 1 187 ? 25.347 38.320 33.114 1.00 24.46 187 SER B CA 1
ATOM 3671 C C . SER B 1 187 ? 25.485 36.807 33.056 1.00 23.28 187 SER B C 1
ATOM 3672 O O . SER B 1 187 ? 25.872 36.178 34.043 1.00 21.18 187 SER B O 1
ATOM 3675 N N . ALA B 1 188 ? 25.137 36.225 31.915 1.00 20.39 188 ALA B N 1
ATOM 3676 C CA . ALA B 1 188 ? 25.223 34.779 31.751 1.00 21.13 188 ALA B CA 1
ATOM 3677 C C . ALA B 1 188 ? 25.708 34.440 30.356 1.00 21.11 188 ALA B C 1
ATOM 3678 O O . ALA B 1 188 ? 25.420 35.152 29.398 1.00 21.28 188 ALA B O 1
ATOM 3680 N N . ARG B 1 189 ? 26.464 33.356 30.257 1.00 20.23 189 ARG B N 1
ATOM 3681 C CA . ARG B 1 189 ? 26.976 32.889 28.984 1.00 20.43 189 ARG B CA 1
ATOM 3682 C C . ARG B 1 189 ? 26.891 31.373 29.005 1.00 20.80 189 ARG B C 1
ATOM 3683 O O . ARG B 1 189 ? 27.204 30.742 30.018 1.00 19.91 189 ARG B O 1
ATOM 3691 N N . TRP B 1 190 ? 26.440 30.798 27.897 1.00 19.90 190 TRP B N 1
ATOM 3692 C CA . TRP B 1 190 ? 26.292 29.355 27.814 1.00 20.42 190 TRP B CA 1
ATOM 3693 C C . TRP B 1 190 ? 26.937 28.810 26.554 1.00 21.54 190 TRP B C 1
ATOM 3694 O O . TRP B 1 190 ? 26.880 29.433 25.496 1.00 20.29 190 TRP B O 1
ATOM 3705 N N . ARG B 1 191 ? 27.569 27.646 26.685 1.00 22.56 191 ARG B N 1
ATOM 3706 C CA . ARG B 1 191 ? 28.247 27.008 25.569 1.00 23.24 191 ARG B CA 1
ATOM 3707 C C . ARG B 1 191 ? 27.387 25.921 24.926 1.00 23.70 191 ARG B C 1
ATOM 3708 O O . ARG B 1 191 ? 26.849 25.052 25.610 1.00 23.52 191 ARG B O 1
ATOM 3716 N N . TYR B 1 192 ? 27.259 25.985 23.605 1.00 22.42 192 TYR B N 1
ATOM 3717 C CA . TYR B 1 192 ? 26.484 25.002 22.860 1.00 24.60 192 TYR B CA 1
ATOM 3718 C C . TYR B 1 192 ? 27.363 23.803 22.521 1.00 25.33 192 TYR B C 1
ATOM 3719 O O . TYR B 1 192 ? 28.553 23.961 22.250 1.00 25.58 192 TYR B O 1
ATOM 3728 N N . ASN B 1 193 ? 26.779 22.607 22.533 1.00 27.98 193 ASN B N 1
ATOM 3729 C CA . ASN B 1 193 ? 27.542 21.407 22.211 1.00 30.25 193 ASN B CA 1
ATOM 3730 C C . ASN B 1 193 ? 27.353 21.021 20.749 1.00 32.84 193 ASN B C 1
ATOM 3731 O O . ASN B 1 193 ? 27.725 19.925 20.329 1.00 33.59 193 ASN B O 1
ATOM 3736 N N . THR B 1 194 ? 26.785 21.945 19.979 1.00 34.08 194 THR B N 1
ATOM 3737 C CA . THR B 1 194 ? 26.534 21.746 18.554 1.00 36.49 194 THR B CA 1
ATOM 3738 C C . THR B 1 194 ? 26.174 23.081 17.909 1.00 37.96 194 THR B C 1
ATOM 3739 O O . THR B 1 194 ? 25.571 23.935 18.554 1.00 38.22 194 THR B O 1
ATOM 3743 N N . VAL B 1 195 ? 26.539 23.260 16.641 1.00 39.54 195 VAL B N 1
ATOM 3744 C CA . VAL B 1 195 ? 26.228 24.502 15.940 1.00 41.01 195 VAL B CA 1
ATOM 3745 C C . VAL B 1 195 ? 24.843 24.473 15.299 1.00 42.03 195 VAL B C 1
ATOM 3746 O O . VAL B 1 195 ? 24.347 25.506 14.848 1.00 41.59 195 VAL B O 1
ATOM 3750 N N . GLU B 1 196 ? 24.218 23.298 15.248 1.00 42.26 196 GLU B N 1
ATOM 3751 C CA . GLU B 1 196 ? 22.883 23.203 14.666 1.00 43.94 196 GLU B CA 1
ATOM 3752 C C . GLU B 1 196 ? 21.855 23.520 15.751 1.00 42.70 196 GLU B C 1
ATOM 3753 O O . GLU B 1 196 ? 21.254 22.628 16.354 1.00 41.63 196 GLU B O 1
ATOM 3759 N N . VAL B 1 197 ? 21.667 24.817 15.987 1.00 40.05 197 VAL B N 1
ATOM 3760 C CA . VAL B 1 197 ? 20.750 25.310 17.008 1.00 37.27 197 VAL B CA 1
ATOM 3761 C C . VAL B 1 197 ? 19.857 26.436 16.485 1.00 35.87 197 VAL B C 1
ATOM 3762 O O . VAL B 1 197 ? 20.250 27.181 15.586 1.00 35.57 197 VAL B O 1
ATOM 3766 N N . ASP B 1 198 ? 18.654 26.546 17.044 1.00 34.06 198 ASP B N 1
ATOM 3767 C CA . ASP B 1 198 ? 17.731 27.619 16.679 1.00 31.64 198 ASP B CA 1
ATOM 3768 C C . ASP B 1 198 ? 18.143 28.737 17.635 1.00 30.61 198 ASP B C 1
ATOM 3769 O O . ASP B 1 198 ? 17.477 29.002 18.637 1.00 28.27 198 ASP B O 1
ATOM 3774 N N . PHE B 1 199 ? 19.264 29.370 17.319 1.00 26.90 199 PHE B N 1
ATOM 3775 C CA . PHE B 1 199 ? 19.822 30.421 18.153 1.00 26.96 199 PHE B CA 1
ATOM 3776 C C . PHE B 1 199 ? 18.848 31.439 18.730 1.00 24.85 199 PHE B C 1
ATOM 3777 O O . PHE B 1 199 ? 18.894 31.715 19.926 1.00 23.15 199 PHE B O 1
ATOM 3785 N N . ASP B 1 200 ? 17.970 31.997 17.903 1.00 24.96 200 ASP B N 1
ATOM 3786 C CA . ASP B 1 200 ? 17.024 32.986 18.410 1.00 26.49 200 ASP B CA 1
ATOM 3787 C C . ASP B 1 200 ? 16.031 32.395 19.410 1.00 26.15 200 ASP B C 1
ATOM 3788 O O . ASP B 1 200 ? 15.760 32.996 20.451 1.00 24.70 200 ASP B O 1
ATOM 3793 N N . ALA B 1 201 ? 15.498 31.215 19.110 1.00 24.54 201 ALA B N 1
ATOM 3794 C CA . ALA B 1 201 ? 14.536 30.581 20.008 1.00 25.63 201 ALA B CA 1
ATOM 3795 C C . ALA B 1 201 ? 15.178 30.199 21.342 1.00 25.49 201 ALA B C 1
ATOM 3796 O O . ALA B 1 201 ? 14.572 30.376 22.402 1.00 25.19 201 ALA B O 1
ATOM 3798 N N . VAL B 1 202 ? 16.400 29.677 21.299 1.00 24.28 202 VAL B N 1
ATOM 3799 C CA . VAL B 1 202 ? 17.072 29.292 22.535 1.00 23.77 202 VAL B CA 1
ATOM 3800 C C . VAL B 1 202 ? 17.381 30.523 23.387 1.00 23.52 202 VAL B C 1
ATOM 3801 O O . VAL B 1 202 ? 17.202 30.502 24.604 1.00 24.56 202 VAL B O 1
ATOM 3805 N N . TYR B 1 203 ? 17.836 31.598 22.752 1.00 23.43 203 TYR B N 1
ATOM 3806 C CA . TYR B 1 203 ? 18.141 32.815 23.497 1.00 23.72 203 TYR B CA 1
ATOM 3807 C C . TYR B 1 203 ? 16.916 33.317 24.260 1.00 23.25 203 TYR B C 1
ATOM 3808 O O . TYR B 1 203 ? 17.000 33.626 25.449 1.00 22.30 203 TYR B O 1
ATOM 3817 N N . ALA B 1 204 ? 15.775 33.388 23.581 1.00 23.76 204 ALA B N 1
ATOM 3818 C CA . ALA B 1 204 ? 14.550 33.855 24.217 1.00 23.47 204 ALA B CA 1
ATOM 3819 C C . ALA B 1 204 ? 14.149 32.912 25.350 1.00 24.33 204 ALA B C 1
ATOM 3820 O O . ALA B 1 204 ? 13.687 33.348 26.407 1.00 22.66 204 ALA B O 1
ATOM 3822 N N . SER B 1 205 ? 14.329 31.615 25.125 1.00 23.55 205 SER B N 1
ATOM 3823 C CA . SER B 1 205 ? 13.985 30.628 26.140 1.00 23.78 205 SER B CA 1
ATOM 3824 C C . SER B 1 205 ? 14.875 30.775 27.365 1.00 22.85 205 SER B C 1
ATOM 3825 O O . SER B 1 205 ? 14.384 30.876 28.488 1.00 23.26 205 SER B O 1
ATOM 3828 N N . VAL B 1 206 ? 16.186 30.790 27.146 1.00 22.73 206 VAL B N 1
ATOM 3829 C CA . VAL B 1 206 ? 17.124 30.920 28.252 1.00 22.91 206 VAL B CA 1
ATOM 3830 C C . VAL B 1 206 ? 16.841 32.185 29.057 1.00 22.42 206 VAL B C 1
ATOM 3831 O O . VAL B 1 206 ? 16.793 32.150 30.285 1.00 21.54 206 VAL B O 1
ATOM 3835 N N . ARG B 1 207 ? 16.658 33.301 28.362 1.00 22.89 207 ARG B N 1
ATOM 3836 C CA . ARG B 1 207 ? 16.373 34.565 29.033 1.00 24.27 207 ARG B CA 1
ATOM 3837 C C . ARG B 1 207 ? 15.175 34.400 29.965 1.00 23.72 207 ARG B C 1
ATOM 3838 O O . ARG B 1 207 ? 15.207 34.828 31.119 1.00 21.89 207 ARG B O 1
ATOM 3846 N N . GLY B 1 208 ? 14.122 33.770 29.454 1.00 23.61 208 GLY B N 1
ATOM 3847 C CA . GLY B 1 208 ? 12.923 33.560 30.244 1.00 23.94 208 GLY B CA 1
ATOM 3848 C C . GLY B 1 208 ? 13.137 32.648 31.437 1.00 23.55 208 GLY B C 1
ATOM 3849 O O . GLY B 1 208 ? 12.600 32.895 32.518 1.00 23.77 208 GLY B O 1
ATOM 3850 N N . LEU B 1 209 ? 13.919 31.589 31.248 1.00 23.25 209 LEU B N 1
ATOM 3851 C CA . LEU B 1 209 ? 14.195 30.651 32.332 1.00 22.36 209 LEU B CA 1
ATOM 3852 C C . LEU B 1 209 ? 15.001 31.317 33.444 1.00 23.22 209 LEU B C 1
ATOM 3853 O O . LEU B 1 209 ? 14.760 31.067 34.626 1.00 22.72 209 LEU B O 1
ATOM 3858 N N . LEU B 1 210 ? 15.958 32.160 33.063 1.00 21.73 210 LEU B N 1
ATOM 3859 C CA . LEU B 1 210 ? 16.785 32.858 34.042 1.00 21.91 210 LEU B CA 1
ATOM 3860 C C . LEU B 1 210 ? 15.935 33.805 34.878 1.00 20.37 210 LEU B C 1
ATOM 3861 O O . LEU B 1 210 ? 16.060 33.847 36.099 1.00 21.02 210 LEU B O 1
ATOM 3866 N N . LEU B 1 211 ? 15.077 34.569 34.211 1.00 20.95 211 LEU B N 1
ATOM 3867 C CA . LEU B 1 211 ? 14.197 35.516 34.891 1.00 22.83 211 LEU B CA 1
ATOM 3868 C C . LEU B 1 211 ? 13.225 34.793 35.824 1.00 22.75 211 LEU B C 1
ATOM 3869 O O . LEU B 1 211 ? 13.004 35.221 36.956 1.00 21.19 211 LEU B O 1
ATOM 3874 N N . LYS B 1 212 ? 12.656 33.694 35.338 1.00 22.05 212 LYS B N 1
ATOM 3875 C CA . LYS B 1 212 ? 11.703 32.902 36.113 1.00 23.16 212 LYS B CA 1
ATOM 3876 C C . LYS B 1 212 ? 12.341 32.333 37.376 1.00 22.22 212 LYS B C 1
ATOM 3877 O O . LYS B 1 212 ? 11.782 32.447 38.466 1.00 21.04 212 LYS B O 1
ATOM 3883 N N . ALA B 1 213 ? 13.510 31.719 37.226 1.00 20.61 213 ALA B N 1
ATOM 3884 C CA . ALA B 1 213 ? 14.211 31.143 38.371 1.00 22.27 213 ALA B CA 1
ATOM 3885 C C . ALA B 1 213 ? 14.588 32.228 39.376 1.00 22.51 213 ALA B C 1
ATOM 3886 O O . ALA B 1 213 ? 14.530 32.015 40.589 1.00 21.49 213 ALA B O 1
ATOM 3888 N N . PHE B 1 214 ? 14.977 33.396 38.878 1.00 21.55 214 PHE B N 1
ATOM 3889 C CA . PHE B 1 214 ? 15.341 34.477 39.780 1.00 21.99 214 PHE B CA 1
ATOM 3890 C C . PHE B 1 214 ? 14.137 34.934 40.599 1.00 21.26 214 PHE B C 1
ATOM 3891 O O . PHE B 1 214 ? 14.221 35.102 41.819 1.00 22.22 214 PHE B O 1
ATOM 3899 N N . ALA B 1 215 ? 13.015 35.132 39.918 1.00 22.00 215 ALA B N 1
ATOM 3900 C CA . ALA B 1 215 ? 11.791 35.607 40.556 1.00 23.42 215 ALA B CA 1
ATOM 3901 C C . ALA B 1 215 ? 11.068 34.625 41.479 1.00 25.09 215 ALA B C 1
ATOM 3902 O O . ALA B 1 215 ? 10.635 34.998 42.569 1.00 24.62 215 ALA B O 1
ATOM 3904 N N . GLU B 1 216 ? 10.939 33.375 41.049 1.00 24.56 216 GLU B N 1
ATOM 3905 C CA . GLU B 1 216 ? 10.204 32.384 41.830 1.00 27.61 216 GLU B CA 1
ATOM 3906 C C . GLU B 1 216 ? 10.976 31.607 42.889 1.00 27.45 216 GLU B C 1
ATOM 3907 O O . GLU B 1 216 ? 10.376 30.885 43.684 1.00 28.25 216 GLU B O 1
ATOM 3913 N N . THR B 1 217 ? 12.295 31.740 42.910 1.00 26.49 217 THR B N 1
ATOM 3914 C CA . THR B 1 217 ? 13.083 31.026 43.903 1.00 26.58 217 THR B CA 1
ATOM 3915 C C . THR B 1 217 ? 13.166 31.804 45.211 1.00 27.24 217 THR B C 1
ATOM 3916 O O . THR B 1 217 ? 13.594 32.961 45.224 1.00 26.82 217 THR B O 1
ATOM 3920 N N . HIS B 1 218 ? 12.739 31.182 46.309 1.00 26.44 218 HIS B N 1
ATOM 3921 C CA . HIS B 1 218 ? 12.831 31.845 47.604 1.00 26.08 218 HIS B CA 1
ATOM 3922 C C . HIS B 1 218 ? 14.309 31.750 47.942 1.00 26.32 218 HIS B C 1
ATOM 3923 O O . HIS B 1 218 ? 14.798 30.698 48.351 1.00 25.49 218 HIS B O 1
ATOM 3930 N N . SER B 1 219 ? 15.015 32.857 47.767 1.00 25.53 219 SER B N 1
ATOM 3931 C CA . SER B 1 219 ? 16.453 32.898 47.978 1.00 26.18 219 SER B CA 1
ATOM 3932 C C . SER B 1 219 ? 16.968 32.878 49.411 1.00 25.88 219 SER B C 1
ATOM 3933 O O . SER B 1 219 ? 16.644 33.750 50.217 1.00 25.67 219 SER B O 1
ATOM 3936 N N . LEU B 1 220 ? 17.781 31.871 49.717 1.00 23.78 220 LEU B N 1
ATOM 3937 C CA . LEU B 1 220 ? 18.395 31.761 51.034 1.00 24.41 220 LEU B CA 1
ATOM 3938 C C . LEU B 1 220 ? 19.831 32.263 50.891 1.00 23.21 220 LEU B C 1
ATOM 3939 O O . LEU B 1 220 ? 20.544 32.440 51.877 1.00 23.64 220 LEU B O 1
ATOM 3944 N N . ALA B 1 221 ? 20.235 32.494 49.643 1.00 23.31 221 ALA B N 1
ATOM 3945 C CA . ALA B 1 221 ? 21.573 32.987 49.308 1.00 23.04 221 ALA B CA 1
ATOM 3946 C C . ALA B 1 221 ? 21.615 33.286 47.808 1.00 23.18 221 ALA B C 1
ATOM 3947 O O . ALA B 1 221 ? 20.916 32.642 47.025 1.00 19.59 221 ALA B O 1
ATOM 3949 N N . LEU B 1 222 ? 22.434 34.252 47.401 1.00 22.09 222 LEU B N 1
ATOM 3950 C CA . LEU B 1 222 ? 22.533 34.576 45.978 1.00 22.51 222 LEU B CA 1
ATOM 3951 C C . LEU B 1 222 ? 23.068 33.354 45.234 1.00 21.25 222 LEU B C 1
ATOM 3952 O O . LEU B 1 222 ? 22.735 33.131 44.066 1.00 19.17 222 LEU B O 1
ATOM 3957 N N . GLN B 1 223 ? 23.905 32.572 45.915 1.00 20.33 223 GLN B N 1
ATOM 3958 C CA . GLN B 1 223 ? 24.491 31.369 45.325 1.00 22.46 223 GLN B CA 1
ATOM 3959 C C . GLN B 1 223 ? 23.422 30.344 44.952 1.00 22.56 223 GLN B C 1
ATOM 3960 O O . GLN B 1 223 ? 23.529 29.667 43.924 1.00 23.09 223 GLN B O 1
ATOM 3966 N N . GLN B 1 224 ? 22.398 30.231 45.794 1.00 22.46 224 GLN B N 1
ATOM 3967 C CA . GLN B 1 224 ? 21.307 29.288 45.558 1.00 23.94 224 GLN B CA 1
ATOM 3968 C C . GLN B 1 224 ? 20.468 29.754 44.375 1.00 22.91 224 GLN B C 1
ATOM 3969 O O . GLN B 1 224 ? 20.124 28.964 43.496 1.00 20.63 224 GLN B O 1
ATOM 3975 N N . THR B 1 225 ? 20.138 31.044 44.362 1.00 22.30 225 THR B N 1
ATOM 3976 C CA . THR B 1 225 ? 19.343 31.618 43.281 1.00 22.01 225 THR B CA 1
ATOM 3977 C C . THR B 1 225 ? 20.027 31.374 41.945 1.00 20.81 225 THR B C 1
ATOM 3978 O O . THR B 1 225 ? 19.385 30.978 40.973 1.00 20.82 225 THR B O 1
ATOM 3982 N N . MET B 1 226 ? 21.335 31.609 41.907 1.00 21.40 226 MET B N 1
ATOM 3983 C CA . MET B 1 226 ? 22.123 31.410 40.698 1.00 22.00 226 MET B CA 1
ATOM 3984 C C . MET B 1 226 ? 22.151 29.932 40.306 1.00 23.49 226 MET B C 1
ATOM 3985 O O . MET B 1 226 ? 22.060 29.584 39.127 1.00 22.20 226 MET B O 1
ATOM 3990 N N . TYR B 1 227 ? 22.282 29.058 41.296 1.00 23.24 227 TYR B N 1
ATOM 3991 C CA . TYR B 1 227 ? 22.304 27.630 41.013 1.00 23.97 227 TYR B CA 1
ATOM 3992 C C . TYR B 1 227 ? 20.992 27.219 40.353 1.00 22.93 227 TYR B C 1
ATOM 3993 O O . TYR B 1 227 ? 20.986 26.473 39.374 1.00 23.50 227 TYR B O 1
ATOM 4002 N N . GLU B 1 228 ? 19.881 27.712 40.890 1.00 22.18 228 GLU B N 1
ATOM 4003 C CA . GLU B 1 228 ? 18.570 27.375 40.347 1.00 23.62 228 GLU B CA 1
ATOM 4004 C C . GLU B 1 228 ? 18.358 27.943 38.948 1.00 24.25 228 GLU B C 1
ATOM 4005 O O . GLU B 1 228 ? 17.672 27.339 38.119 1.00 22.50 228 GLU B O 1
ATOM 4011 N N . MET B 1 229 ? 18.948 29.103 38.683 1.00 22.42 229 MET B N 1
ATOM 4012 C CA . MET B 1 229 ? 18.828 29.725 37.369 1.00 22.49 229 MET B CA 1
ATOM 4013 C C . MET B 1 229 ? 19.571 28.879 36.342 1.00 23.61 229 MET B C 1
ATOM 4014 O O . MET B 1 229 ? 19.079 28.650 35.235 1.00 25.33 229 MET B O 1
ATOM 4019 N N . GLY B 1 230 ? 20.757 28.409 36.717 1.00 23.45 230 GLY B N 1
ATOM 4020 C CA . GLY B 1 230 ? 21.551 27.605 35.809 1.00 24.14 230 GLY B CA 1
ATOM 4021 C C . GLY B 1 230 ? 20.994 26.209 35.607 1.00 24.87 230 GLY B C 1
ATOM 4022 O O . GLY B 1 230 ? 21.104 25.634 34.522 1.00 24.39 230 GLY B O 1
ATOM 4023 N N . ARG B 1 231 ? 20.397 25.659 36.657 1.00 24.34 231 ARG B N 1
ATOM 4024 C CA . ARG B 1 231 ? 19.825 24.322 36.582 1.00 26.81 231 ARG B CA 1
ATOM 4025 C C . ARG B 1 231 ? 18.675 24.309 35.582 1.00 25.81 231 ARG B C 1
ATOM 4026 O O . ARG B 1 231 ? 18.563 23.399 34.760 1.00 27.91 231 ARG B O 1
ATOM 4034 N N . ALA B 1 232 ? 17.824 25.328 35.657 1.00 26.56 232 ALA B N 1
ATOM 4035 C CA . ALA B 1 232 ? 16.679 25.444 34.764 1.00 26.66 232 ALA B CA 1
ATOM 4036 C C . ALA B 1 232 ? 17.120 25.397 33.308 1.00 27.09 232 ALA B C 1
ATOM 4037 O O . ALA B 1 232 ? 16.513 24.711 32.483 1.00 27.21 232 ALA B O 1
ATOM 4039 N N . VAL B 1 233 ? 18.182 26.132 32.995 1.00 25.34 233 VAL B N 1
ATOM 4040 C CA . VAL B 1 233 ? 18.704 26.173 31.639 1.00 25.48 233 VAL B CA 1
ATOM 4041 C C . VAL B 1 233 ? 19.218 24.814 31.160 1.00 27.28 233 VAL B C 1
ATOM 4042 O O . VAL B 1 233 ? 18.806 24.325 30.105 1.00 27.29 233 VAL B O 1
ATOM 4046 N N . ILE B 1 234 ? 20.115 24.210 31.933 1.00 26.56 234 ILE B N 1
ATOM 4047 C CA . ILE B 1 234 ? 20.691 22.918 31.570 1.00 28.72 234 ILE B CA 1
ATOM 4048 C C . ILE B 1 234 ? 19.632 21.828 31.409 1.00 29.29 234 ILE B C 1
ATOM 4049 O O . ILE B 1 234 ? 19.699 21.020 30.481 1.00 30.50 234 ILE B O 1
ATOM 4054 N N . GLU B 1 235 ? 18.657 21.811 32.310 1.00 30.19 235 GLU B N 1
ATOM 4055 C CA . GLU B 1 235 ? 17.595 20.814 32.263 1.00 31.67 235 GLU B CA 1
ATOM 4056 C C . GLU B 1 235 ? 16.615 21.033 31.113 1.00 32.17 235 GLU B C 1
ATOM 4057 O O . GLU B 1 235 ? 15.918 20.109 30.697 1.00 32.30 235 GLU B O 1
ATOM 4063 N N . THR B 1 236 ? 16.563 22.253 30.593 1.00 31.22 236 THR B N 1
ATOM 4064 C CA . THR B 1 236 ? 15.639 22.562 29.512 1.00 30.30 236 THR B CA 1
ATOM 4065 C C . THR B 1 236 ? 16.239 22.437 28.114 1.00 31.28 236 THR B C 1
ATOM 4066 O O . THR B 1 236 ? 15.535 22.080 27.164 1.00 31.27 236 THR B O 1
ATOM 4070 N N . HIS B 1 237 ? 17.532 22.714 27.981 1.00 28.77 237 HIS B N 1
ATOM 4071 C CA . HIS B 1 237 ? 18.173 22.657 26.671 1.00 28.86 237 HIS B CA 1
ATOM 4072 C C . HIS B 1 237 ? 19.305 21.652 26.520 1.00 29.16 237 HIS B C 1
ATOM 4073 O O . HIS B 1 237 ? 20.386 21.831 27.075 1.00 27.54 237 HIS B O 1
ATOM 4080 N N . PRO B 1 238 ? 19.069 20.581 25.744 1.00 29.68 238 PRO B N 1
ATOM 4081 C CA . PRO B 1 238 ? 20.061 19.531 25.502 1.00 30.17 238 PRO B CA 1
ATOM 4082 C C . PRO B 1 238 ? 21.297 20.021 24.746 1.00 30.26 238 PRO B C 1
ATOM 4083 O O . PRO B 1 238 ? 22.373 19.445 24.877 1.00 30.97 238 PRO B O 1
ATOM 4087 N N . GLU B 1 239 ? 21.144 21.081 23.956 1.00 30.99 239 GLU B N 1
ATOM 4088 C CA . GLU B 1 239 ? 22.268 21.609 23.186 1.00 30.43 239 GLU B CA 1
ATOM 4089 C C . GLU B 1 239 ? 23.225 22.470 23.997 1.00 28.22 239 GLU B C 1
ATOM 4090 O O . GLU B 1 239 ? 24.249 22.918 23.480 1.00 26.97 239 GLU B O 1
ATOM 4096 N N . ILE B 1 240 ? 22.902 22.693 25.267 1.00 25.50 240 ILE B N 1
ATOM 4097 C CA . ILE B 1 240 ? 23.761 23.492 26.139 1.00 25.06 240 ILE B CA 1
ATOM 4098 C C . ILE B 1 240 ? 24.486 22.599 27.146 1.00 24.05 240 ILE B C 1
ATOM 4099 O O . ILE B 1 240 ? 23.852 21.876 27.909 1.00 25.51 240 ILE B O 1
ATOM 4104 N N . ASP B 1 241 ? 25.814 22.651 27.146 1.00 25.65 241 ASP B N 1
ATOM 4105 C CA . ASP B 1 241 ? 26.615 21.835 28.060 1.00 26.92 241 ASP B CA 1
ATOM 4106 C C . ASP B 1 241 ? 26.955 22.510 29.383 1.00 27.12 241 ASP B C 1
ATOM 4107 O O . ASP B 1 241 ? 27.186 21.834 30.389 1.00 25.37 241 ASP B O 1
ATOM 4112 N N . GLU B 1 242 ? 26.999 23.838 29.384 1.00 24.79 242 GLU B N 1
ATOM 4113 C CA . GLU B 1 242 ? 27.316 24.577 30.599 1.00 22.51 242 GLU B CA 1
ATOM 4114 C C . GLU B 1 242 ? 26.915 26.037 30.479 1.00 21.19 242 GLU B C 1
ATOM 4115 O O . GLU B 1 242 ? 26.828 26.588 29.381 1.00 19.96 242 GLU B O 1
ATOM 4121 N N . ILE B 1 243 ? 26.671 26.653 31.623 1.00 19.58 243 ILE B N 1
ATOM 4122 C CA . ILE B 1 243 ? 26.302 28.058 31.657 1.00 20.06 243 ILE B CA 1
ATOM 4123 C C . ILE B 1 243 ? 27.054 28.682 32.815 1.00 21.63 243 ILE B C 1
ATOM 4124 O O . ILE B 1 243 ? 27.103 28.122 33.914 1.00 23.06 243 ILE B O 1
ATOM 4129 N N . LYS B 1 244 ? 27.666 29.829 32.548 1.00 22.15 244 LYS B N 1
ATOM 4130 C CA . LYS B 1 244 ? 28.425 30.551 33.551 1.00 22.16 244 LYS B CA 1
ATOM 4131 C C . LYS B 1 244 ? 27.715 31.854 33.854 1.00 22.49 244 LYS B C 1
ATOM 4132 O O . LYS B 1 244 ? 27.275 32.554 32.944 1.00 19.54 244 LYS B O 1
ATOM 4138 N N . MET B 1 245 ? 27.601 32.176 35.135 1.00 20.70 245 MET B N 1
ATOM 4139 C CA . MET B 1 245 ? 26.952 33.412 35.533 1.00 22.10 245 MET B CA 1
ATOM 4140 C C . MET B 1 245 ? 27.819 34.205 36.495 1.00 21.22 245 MET B C 1
ATOM 4141 O O . MET B 1 245 ? 28.583 33.637 37.284 1.00 18.67 245 MET B O 1
ATOM 4146 N N . SER B 1 246 ? 27.699 35.525 36.406 1.00 19.53 246 SER B N 1
ATOM 4147 C CA . SER B 1 246 ? 28.436 36.442 37.257 1.00 20.64 246 SER B CA 1
ATOM 4148 C C . SER B 1 246 ? 27.371 37.407 37.742 1.00 22.07 246 SER B C 1
ATOM 4149 O O . SER B 1 246 ? 26.891 38.245 36.977 1.00 21.71 246 SER B O 1
ATOM 4152 N N . LEU B 1 247 ? 27.002 37.279 39.011 1.00 20.10 247 LEU B N 1
ATOM 4153 C CA . LEU B 1 247 ? 25.953 38.106 39.578 1.00 19.78 247 LEU B CA 1
ATOM 4154 C C . LEU B 1 247 ? 26.385 38.986 40.739 1.00 19.60 247 LEU B C 1
ATOM 4155 O O . LEU B 1 247 ? 26.806 38.497 41.787 1.00 19.84 247 LEU B O 1
ATOM 4160 N N . PRO B 1 248 ? 26.297 40.306 40.562 1.00 20.70 248 PRO B N 1
ATOM 4161 C CA . PRO B 1 248 ? 26.689 41.186 41.658 1.00 20.48 248 PRO B CA 1
ATOM 4162 C C . PRO B 1 248 ? 25.515 41.281 42.621 1.00 21.59 248 PRO B C 1
ATOM 4163 O O . PRO B 1 248 ? 24.363 41.130 42.218 1.00 22.27 248 PRO B O 1
ATOM 4167 N N . ASN B 1 249 ? 25.799 41.473 43.898 1.00 20.21 249 ASN B N 1
ATOM 4168 C CA . ASN B 1 249 ? 24.720 41.652 44.843 1.00 21.54 249 ASN B CA 1
ATOM 4169 C C . ASN B 1 249 ? 24.747 43.161 45.045 1.00 20.47 249 ASN B C 1
ATOM 4170 O O . ASN B 1 249 ? 25.593 43.681 45.769 1.00 20.51 249 ASN B O 1
ATOM 4175 N N . LYS B 1 250 ? 23.843 43.859 44.362 1.00 20.54 250 LYS B N 1
ATOM 4176 C CA . LYS B 1 250 ? 23.768 45.315 44.435 1.00 19.92 250 LYS B CA 1
ATOM 4177 C C . LYS B 1 250 ? 23.002 45.689 45.691 1.00 19.36 250 LYS B C 1
ATOM 4178 O O . LYS B 1 250 ? 21.776 45.711 45.711 1.00 20.02 250 LYS B O 1
ATOM 4184 N N . HIS B 1 251 ? 23.752 45.977 46.744 1.00 19.11 251 HIS B N 1
ATOM 4185 C CA . HIS B 1 251 ? 23.176 46.293 48.040 1.00 19.34 251 HIS B CA 1
ATOM 4186 C C . HIS B 1 251 ? 22.235 47.480 48.118 1.00 20.31 251 HIS B C 1
ATOM 4187 O O . HIS B 1 251 ? 22.549 48.578 47.657 1.00 19.18 251 HIS B O 1
ATOM 4194 N N . HIS B 1 252 ? 21.067 47.225 48.702 1.00 17.21 252 HIS B N 1
ATOM 4195 C CA . HIS B 1 252 ? 20.056 48.242 48.945 1.00 17.38 252 HIS B CA 1
ATOM 4196 C C . HIS B 1 252 ? 19.944 48.217 50.466 1.00 18.03 252 HIS B C 1
ATOM 4197 O O . HIS B 1 252 ? 19.338 47.310 51.043 1.00 20.03 252 HIS B O 1
ATOM 4204 N N . PHE B 1 253 ? 20.567 49.199 51.107 1.00 16.19 253 PHE B N 1
ATOM 4205 C CA . PHE B 1 253 ? 20.582 49.294 52.559 1.00 16.28 253 PHE B CA 1
ATOM 4206 C C . PHE B 1 253 ? 19.321 49.912 53.144 1.00 17.96 253 PHE B C 1
ATOM 4207 O O . PHE B 1 253 ? 18.881 50.980 52.712 1.00 16.03 253 PHE B O 1
ATOM 4215 N N . LEU B 1 254 ? 18.740 49.232 54.127 1.00 16.78 254 LEU B N 1
ATOM 4216 C CA . LEU B 1 254 ? 17.550 49.742 54.793 1.00 19.53 254 LEU B CA 1
ATOM 4217 C C . LEU B 1 254 ? 18.039 50.932 55.612 1.00 19.79 254 LEU B C 1
ATOM 4218 O O . LEU B 1 254 ? 18.834 50.773 56.533 1.00 19.35 254 LEU B O 1
ATOM 4223 N N . VAL B 1 255 ? 17.567 52.126 55.281 1.00 19.57 255 VAL B N 1
ATOM 4224 C CA . VAL B 1 255 ? 18.004 53.321 55.985 1.00 19.04 255 VAL B CA 1
ATOM 4225 C C . VAL B 1 255 ? 17.478 53.388 57.420 1.00 20.61 255 VAL B C 1
ATOM 4226 O O . VAL B 1 255 ? 16.321 53.064 57.685 1.00 20.98 255 VAL B O 1
ATOM 4230 N N . ASP B 1 256 ? 18.340 53.792 58.347 1.00 19.89 256 ASP B N 1
ATOM 4231 C CA . ASP B 1 256 ? 17.936 53.918 59.742 1.00 20.05 256 ASP B CA 1
ATOM 4232 C C . ASP B 1 256 ? 17.195 55.243 59.899 1.00 18.58 256 ASP B C 1
ATOM 4233 O O . ASP B 1 256 ? 17.777 56.317 59.743 1.00 18.93 256 ASP B O 1
ATOM 4238 N N . LEU B 1 257 ? 15.903 55.159 60.191 1.00 18.66 257 LEU B N 1
ATOM 4239 C CA . LEU B 1 257 ? 15.079 56.348 60.352 1.00 19.84 257 LEU B CA 1
ATOM 4240 C C . LEU B 1 257 ? 14.728 56.630 61.811 1.00 20.09 257 LEU B C 1
ATOM 4241 O O . LEU B 1 257 ? 14.032 57.600 62.115 1.00 19.94 257 LEU B O 1
ATOM 4246 N N . GLN B 1 258 ? 15.211 55.785 62.714 1.00 20.81 258 GLN B N 1
ATOM 4247 C CA . GLN B 1 258 ? 14.932 55.977 64.129 1.00 21.90 258 GLN B CA 1
ATOM 4248 C C . GLN B 1 258 ? 15.350 57.367 64.620 1.00 22.32 258 GLN B C 1
ATOM 4249 O O . GLN B 1 258 ? 14.623 58.003 65.385 1.00 23.17 258 GLN B O 1
ATOM 4255 N N . PRO B 1 259 ? 16.523 57.865 64.183 1.00 21.80 259 PRO B N 1
ATOM 4256 C CA . PRO B 1 259 ? 16.950 59.195 64.638 1.00 23.63 259 PRO B CA 1
ATOM 4257 C C . PRO B 1 259 ? 15.934 60.303 64.349 1.00 23.50 259 PRO B C 1
ATOM 4258 O O . PRO B 1 259 ? 15.961 61.361 64.977 1.00 23.00 259 PRO B O 1
ATOM 4262 N N . PHE B 1 260 ? 15.029 60.052 63.409 1.00 22.67 260 PHE B N 1
ATOM 4263 C CA . PHE B 1 260 ? 14.029 61.047 63.034 1.00 22.04 260 PHE B CA 1
ATOM 4264 C C . PHE B 1 260 ? 12.667 60.766 63.665 1.00 23.24 260 PHE B C 1
ATOM 4265 O O . PHE B 1 260 ? 11.672 61.406 63.323 1.00 24.47 260 PHE B O 1
ATOM 4273 N N . GLY B 1 261 ? 12.633 59.812 64.592 1.00 23.08 261 GLY B N 1
ATOM 4274 C CA . GLY B 1 261 ? 11.392 59.457 65.258 1.00 22.19 261 GLY B CA 1
ATOM 4275 C C . GLY B 1 261 ? 10.483 58.595 64.401 1.00 22.66 261 GLY B C 1
ATOM 4276 O O . GLY B 1 261 ? 9.274 58.535 64.633 1.00 22.85 261 GLY B O 1
ATOM 4277 N N . GLN B 1 262 ? 11.070 57.920 63.417 1.00 21.16 262 GLN B N 1
ATOM 4278 C CA . GLN B 1 262 ? 10.323 57.058 62.501 1.00 21.73 262 GLN B CA 1
ATOM 4279 C C . GLN B 1 262 ? 10.798 55.610 62.594 1.00 21.85 262 GLN B C 1
ATOM 4280 O O . GLN B 1 262 ? 11.701 55.285 63.363 1.00 23.71 262 GLN B O 1
ATOM 4286 N N . ASP B 1 263 ? 10.172 54.747 61.799 1.00 21.03 263 ASP B N 1
ATOM 4287 C CA . ASP B 1 263 ? 10.562 53.348 61.705 1.00 21.42 263 ASP B CA 1
ATOM 4288 C C . ASP B 1 263 ? 10.671 53.107 60.205 1.00 21.53 263 ASP B C 1
ATOM 4289 O O . ASP B 1 263 ? 10.238 53.942 59.413 1.00 20.58 263 ASP B O 1
ATOM 4294 N N . ASN B 1 264 ? 11.248 51.980 59.814 1.00 20.28 264 ASN B N 1
ATOM 4295 C CA . ASN B 1 264 ? 11.413 51.676 58.400 1.00 20.29 264 ASN B CA 1
ATOM 4296 C C . ASN B 1 264 ? 11.080 50.207 58.166 1.00 19.85 264 ASN B C 1
ATOM 4297 O O . ASN B 1 264 ? 11.959 49.346 58.211 1.00 20.76 264 ASN B O 1
ATOM 4302 N N . PRO B 1 265 ? 9.799 49.906 57.909 1.00 19.67 265 PRO B N 1
ATOM 4303 C CA . PRO B 1 265 ? 9.335 48.536 57.672 1.00 21.50 265 PRO B CA 1
ATOM 4304 C C . PRO B 1 265 ? 9.676 48.016 56.274 1.00 20.69 265 PRO B C 1
ATOM 4305 O O . PRO B 1 265 ? 8.783 47.706 55.489 1.00 22.24 265 PRO B O 1
ATOM 4309 N N . ASN B 1 266 ? 10.972 47.923 55.983 1.00 21.43 266 ASN B N 1
ATOM 4310 C CA . ASN B 1 266 ? 11.470 47.446 54.691 1.00 21.32 266 ASN B CA 1
ATOM 4311 C C . ASN B 1 266 ? 10.921 48.271 53.527 1.00 20.39 266 ASN B C 1
ATOM 4312 O O . ASN B 1 266 ? 10.573 47.729 52.478 1.00 19.58 266 ASN B O 1
ATOM 4317 N N . GLU B 1 267 ? 10.870 49.587 53.708 1.00 18.34 267 GLU B N 1
ATOM 4318 C CA . GLU B 1 267 ? 10.341 50.481 52.682 1.00 19.07 267 GLU B CA 1
ATOM 4319 C C . GLU B 1 267 ? 11.326 51.470 52.050 1.00 18.69 267 GLU B C 1
ATOM 4320 O O . GLU B 1 267 ? 11.306 51.678 50.838 1.00 18.73 267 GLU B O 1
ATOM 4326 N N . VAL B 1 268 ? 12.185 52.076 52.864 1.00 18.08 268 VAL B N 1
ATOM 4327 C CA . VAL B 1 268 ? 13.134 53.073 52.361 1.00 16.42 268 VAL B CA 1
ATOM 4328 C C . VAL B 1 268 ? 14.563 52.553 52.282 1.00 15.95 268 VAL B C 1
ATOM 4329 O O . VAL B 1 268 ? 15.157 52.186 53.304 1.00 15.33 268 VAL B O 1
ATOM 4333 N N . PHE B 1 269 ? 15.117 52.547 51.069 1.00 14.39 269 PHE B N 1
ATOM 4334 C CA . PHE B 1 269 ? 16.466 52.042 50.849 1.00 15.48 269 PHE B CA 1
ATOM 4335 C C . PHE B 1 269 ? 17.438 52.976 50.150 1.00 15.83 269 PHE B C 1
ATOM 4336 O O . PHE B 1 269 ? 17.062 53.828 49.341 1.00 15.85 269 PHE B O 1
ATOM 4344 N N . TYR B 1 270 ? 18.707 52.777 50.474 1.00 16.66 270 TYR B N 1
ATOM 4345 C CA . TYR B 1 270 ? 19.807 53.519 49.880 1.00 16.98 270 TYR B CA 1
ATOM 4346 C C . TYR B 1 270 ? 20.481 52.520 48.951 1.00 17.76 270 TYR B C 1
ATOM 4347 O O . TYR B 1 270 ? 20.986 51.496 49.411 1.00 18.17 270 TYR B O 1
ATOM 4356 N N . ALA B 1 271 ? 20.479 52.802 47.652 1.00 17.14 271 ALA B N 1
ATOM 4357 C CA . ALA B 1 271 ? 21.102 51.904 46.682 1.00 17.15 271 ALA B CA 1
ATOM 4358 C C . ALA B 1 271 ? 22.572 52.288 46.505 1.00 18.04 271 ALA B C 1
ATOM 4359 O O . ALA B 1 271 ? 22.892 53.242 45.801 1.00 17.24 271 ALA B O 1
ATOM 4361 N N . ALA B 1 272 ? 23.461 51.530 47.141 1.00 17.99 272 ALA B N 1
ATOM 4362 C CA . ALA B 1 272 ? 24.890 51.804 47.077 1.00 20.41 272 ALA B CA 1
ATOM 4363 C C . ALA B 1 272 ? 25.531 51.341 45.773 1.00 20.92 272 ALA B C 1
ATOM 4364 O O . ALA B 1 272 ? 25.172 50.301 45.223 1.00 22.00 272 ALA B O 1
ATOM 4366 N N . ASP B 1 273 ? 26.491 52.119 45.286 1.00 20.48 273 ASP B N 1
ATOM 4367 C CA . ASP B 1 273 ? 27.195 51.795 44.046 1.00 22.00 273 ASP B CA 1
ATOM 4368 C C . ASP B 1 273 ? 28.289 50.756 44.293 1.00 21.63 273 ASP B C 1
ATOM 4369 O O . ASP B 1 273 ? 28.306 49.703 43.668 1.00 22.66 273 ASP B O 1
ATOM 4374 N N . ARG B 1 274 ? 29.211 51.075 45.196 1.00 19.97 274 ARG B N 1
ATOM 4375 C CA . ARG B 1 274 ? 30.308 50.172 45.539 1.00 20.47 274 ARG B CA 1
ATOM 4376 C C . ARG B 1 274 ? 30.553 50.275 47.042 1.00 19.40 274 ARG B C 1
ATOM 4377 O O . ARG B 1 274 ? 30.312 51.320 47.641 1.00 20.97 274 ARG B O 1
ATOM 4385 N N . PRO B 1 275 ? 31.029 49.194 47.674 1.00 18.27 275 PRO B N 1
ATOM 4386 C CA . PRO B 1 275 ? 31.345 47.901 47.066 1.00 16.76 275 PRO B CA 1
ATOM 4387 C C . PRO B 1 275 ? 30.082 47.079 46.847 1.00 16.70 275 PRO B C 1
ATOM 4388 O O . PRO B 1 275 ? 28.990 47.490 47.237 1.00 17.91 275 PRO B O 1
ATOM 4392 N N . TYR B 1 276 ? 30.228 45.926 46.206 1.00 17.08 276 TYR B N 1
ATOM 4393 C CA . TYR B 1 276 ? 29.093 45.048 45.970 1.00 17.46 276 TYR B CA 1
ATOM 4394 C C . TYR B 1 276 ? 29.549 43.602 46.031 1.00 18.23 276 TYR B C 1
ATOM 4395 O O . TYR B 1 276 ? 30.704 43.290 45.740 1.00 19.22 276 TYR B O 1
ATOM 4404 N N . GLY B 1 277 ? 28.648 42.718 46.432 1.00 18.63 277 GLY B N 1
ATOM 4405 C CA . GLY B 1 277 ? 29.012 41.317 46.473 1.00 17.88 277 GLY B CA 1
ATOM 4406 C C . GLY B 1 277 ? 29.110 40.849 45.036 1.00 18.95 277 GLY B C 1
ATOM 4407 O O . GLY B 1 277 ? 28.428 41.386 44.164 1.00 19.22 277 GLY B O 1
ATOM 4408 N N . LEU B 1 278 ? 29.966 39.868 44.774 1.00 18.56 278 LEU B N 1
ATOM 4409 C CA . LEU B 1 278 ? 30.103 39.335 43.421 1.00 17.84 278 LEU B CA 1
ATOM 4410 C C . LEU B 1 278 ? 30.131 37.815 43.530 1.00 18.61 278 LEU B C 1
ATOM 4411 O O . LEU B 1 278 ? 31.105 37.234 44.002 1.00 17.96 278 LEU B O 1
ATOM 4416 N N . ILE B 1 279 ? 29.038 37.190 43.105 1.00 19.45 279 ILE B N 1
ATOM 4417 C CA . ILE B 1 279 ? 28.870 35.738 43.160 1.00 18.20 279 ILE B CA 1
ATOM 4418 C C . ILE B 1 279 ? 28.959 35.176 41.749 1.00 19.86 279 ILE B C 1
ATOM 4419 O O . ILE B 1 279 ? 28.202 35.587 40.877 1.00 19.70 279 ILE B O 1
ATOM 4424 N N . GLU B 1 280 ? 29.873 34.232 41.528 1.00 19.67 280 GLU B N 1
ATOM 4425 C CA . GLU B 1 280 ? 30.054 33.658 40.198 1.00 20.66 280 GLU B CA 1
ATOM 4426 C C . GLU B 1 280 ? 30.132 32.134 40.236 1.00 22.50 280 GLU B C 1
ATOM 4427 O O . GLU B 1 280 ? 30.656 31.552 41.187 1.00 20.81 280 GLU B O 1
ATOM 4433 N N . ALA B 1 281 ? 29.612 31.487 39.197 1.00 22.17 281 ALA B N 1
ATOM 4434 C CA . ALA B 1 281 ? 29.644 30.032 39.150 1.00 22.62 281 ALA B CA 1
ATOM 4435 C C . ALA B 1 281 ? 29.331 29.467 37.784 1.00 24.93 281 ALA B C 1
ATOM 4436 O O . ALA B 1 281 ? 28.707 30.118 36.944 1.00 24.04 281 ALA B O 1
ATOM 4438 N N . THR B 1 282 ? 29.776 28.233 37.586 1.00 25.52 282 THR B N 1
ATOM 4439 C CA . THR B 1 282 ? 29.549 27.504 36.356 1.00 25.14 282 THR B CA 1
ATOM 4440 C C . THR B 1 282 ? 28.631 26.349 36.721 1.00 25.58 282 THR B C 1
ATOM 4441 O O . THR B 1 282 ? 28.893 25.621 37.679 1.00 24.27 282 THR B O 1
ATOM 4445 N N . ILE B 1 283 ? 27.540 26.205 35.981 1.00 25.38 283 ILE B N 1
ATOM 4446 C CA . ILE B 1 283 ? 26.615 25.107 36.206 1.00 25.17 283 ILE B CA 1
ATOM 4447 C C . ILE B 1 283 ? 26.729 24.297 34.926 1.00 26.61 283 ILE B C 1
ATOM 4448 O O . ILE B 1 283 ? 26.589 24.838 33.827 1.00 23.52 283 ILE B O 1
ATOM 4453 N N . GLN B 1 284 ? 27.004 23.006 35.057 1.00 27.06 284 GLN B N 1
ATOM 4454 C CA . GLN B 1 284 ? 27.166 22.183 33.877 1.00 30.33 284 GLN B CA 1
ATOM 4455 C C . GLN B 1 284 ? 26.453 20.847 33.900 1.00 30.90 284 GLN B C 1
ATOM 4456 O O . GLN B 1 284 ? 25.969 20.388 34.934 1.00 30.10 284 GLN B O 1
ATOM 4462 N N . ARG B 1 285 ? 26.394 20.248 32.720 1.00 31.25 285 ARG B N 1
ATOM 4463 C CA . ARG B 1 285 ? 25.771 18.956 32.507 1.00 34.58 285 ARG B CA 1
ATOM 4464 C C . ARG B 1 285 ? 26.798 17.915 32.929 1.00 35.43 285 ARG B C 1
ATOM 4465 O O . ARG B 1 285 ? 27.921 17.910 32.430 1.00 35.41 285 ARG B O 1
ATOM 4473 N N . GLU B 1 286 ? 26.424 17.045 33.857 1.00 38.53 286 GLU B N 1
ATOM 4474 C CA . GLU B 1 286 ? 27.345 16.018 34.324 1.00 41.67 286 GLU B CA 1
ATOM 4475 C C . GLU B 1 286 ? 27.943 15.255 33.145 1.00 42.39 286 GLU B C 1
ATOM 4476 O O . GLU B 1 286 ? 27.219 14.745 32.291 1.00 41.46 286 GLU B O 1
ATOM 4482 N N . GLY B 1 287 ? 29.270 15.188 33.105 1.00 43.35 287 GLY B N 1
ATOM 4483 C CA . GLY B 1 287 ? 29.940 14.481 32.031 1.00 45.72 287 GLY B CA 1
ATOM 4484 C C . GLY B 1 287 ? 30.520 15.386 30.961 1.00 46.84 287 GLY B C 1
ATOM 4485 O O . GLY B 1 287 ? 31.385 14.964 30.192 1.00 46.87 287 GLY B O 1
ATOM 4486 N N . SER B 1 288 ? 30.051 16.630 30.910 1.00 46.71 288 SER B N 1
ATOM 4487 C CA . SER B 1 288 ? 30.529 17.588 29.917 1.00 47.42 288 SER B CA 1
ATOM 4488 C C . SER B 1 288 ? 31.955 18.049 30.207 1.00 48.85 288 SER B C 1
ATOM 4489 O O . SER B 1 288 ? 32.450 17.907 31.327 1.00 48.53 288 SER B O 1
ATOM 4492 N N . ARG B 1 289 ? 32.604 18.611 29.191 1.00 50.09 289 ARG B N 1
ATOM 4493 C CA . ARG B 1 289 ? 33.979 19.084 29.316 1.00 51.37 289 ARG B CA 1
ATOM 4494 C C . ARG B 1 289 ? 34.171 20.028 30.496 1.00 51.75 289 ARG B C 1
ATOM 4495 O O . ARG B 1 289 ? 33.308 20.852 30.796 1.00 52.10 289 ARG B O 1
ATOM 4503 N N . ALA B 1 290 ? 35.322 19.908 31.148 1.00 51.70 290 ALA B N 1
ATOM 4504 C CA . ALA B 1 290 ? 35.647 20.714 32.319 1.00 51.12 290 ALA B CA 1
ATOM 4505 C C . ALA B 1 290 ? 36.091 22.151 32.048 1.00 50.48 290 ALA B C 1
ATOM 4506 O O . ALA B 1 290 ? 35.541 23.088 32.629 1.00 50.91 290 ALA B O 1
ATOM 4508 N N . ASP B 1 291 ? 37.085 22.333 31.182 1.00 48.97 291 ASP B N 1
ATOM 4509 C CA . ASP B 1 291 ? 37.584 23.675 30.891 1.00 47.14 291 ASP B CA 1
ATOM 4510 C C . ASP B 1 291 ? 37.807 23.956 29.406 1.00 45.65 291 ASP B C 1
ATOM 4511 O O . ASP B 1 291 ? 38.947 24.001 28.941 1.00 44.98 291 ASP B O 1
ATOM 4513 N N . HIS B 1 292 ? 36.718 24.161 28.671 1.00 43.09 292 HIS B N 1
ATOM 4514 C CA . HIS B 1 292 ? 36.806 24.441 27.243 1.00 40.95 292 HIS B CA 1
ATOM 4515 C C . HIS B 1 292 ? 37.648 25.694 27.008 1.00 39.73 292 HIS B C 1
ATOM 4516 O O . HIS B 1 292 ? 37.516 26.686 27.728 1.00 39.24 292 HIS B O 1
ATOM 4523 N N . PRO B 1 293 ? 38.524 25.661 25.991 1.00 38.54 293 PRO B N 1
ATOM 4524 C CA . PRO B 1 293 ? 39.415 26.771 25.628 1.00 37.33 293 PRO B CA 1
ATOM 4525 C C . PRO B 1 293 ? 38.723 28.092 25.292 1.00 35.50 293 PRO B C 1
ATOM 4526 O O . PRO B 1 293 ? 39.318 29.161 25.426 1.00 34.34 293 PRO B O 1
ATOM 4530 N N . ILE B 1 294 ? 37.470 28.018 24.856 1.00 35.35 294 ILE B N 1
ATOM 4531 C CA . ILE B 1 294 ? 36.724 29.217 24.484 1.00 34.64 294 ILE B CA 1
ATOM 4532 C C . ILE B 1 294 ? 36.531 30.180 25.657 1.00 35.47 294 ILE B C 1
ATOM 4533 O O . ILE B 1 294 ? 36.296 31.372 25.458 1.00 34.64 294 ILE B O 1
ATOM 4538 N N . TRP B 1 295 ? 36.641 29.669 26.879 1.00 35.86 295 TRP B N 1
ATOM 4539 C CA . TRP B 1 295 ? 36.465 30.508 28.060 1.00 37.31 295 TRP B CA 1
ATOM 4540 C C . TRP B 1 295 ? 37.701 31.336 28.397 1.00 40.13 295 TRP B C 1
ATOM 4541 O O . TRP B 1 295 ? 37.648 32.209 29.262 1.00 40.67 295 TRP B O 1
ATOM 4552 N N . SER B 1 296 ? 38.809 31.070 27.713 1.00 43.15 296 SER B N 1
ATOM 4553 C CA . SER B 1 296 ? 40.047 31.801 27.962 1.00 48.28 296 SER B CA 1
ATOM 4554 C C . SER B 1 296 ? 40.068 33.183 27.314 1.00 50.76 296 SER B C 1
ATOM 4555 O O . SER B 1 296 ? 40.610 34.131 27.884 1.00 52.12 296 SER B O 1
ATOM 4558 N N . ASN B 1 297 ? 39.486 33.292 26.122 1.00 52.67 297 ASN B N 1
ATOM 4559 C CA . ASN B 1 297 ? 39.431 34.564 25.400 1.00 54.40 297 ASN B CA 1
ATOM 4560 C C . ASN B 1 297 ? 40.815 35.078 24.998 1.00 54.87 297 ASN B C 1
ATOM 4561 O O . ASN B 1 297 ? 40.992 35.401 23.802 1.00 53.86 297 ASN B O 1
ATOM 4563 N N . THR C 1 11 ? 19.815 16.416 32.053 1.00 45.58 11 THR C N 1
ATOM 4564 C CA . THR C 1 11 ? 19.805 15.208 32.931 1.00 44.60 11 THR C CA 1
ATOM 4565 C C . THR C 1 11 ? 20.354 15.541 34.315 1.00 43.19 11 THR C C 1
ATOM 4566 O O . THR C 1 11 ? 19.639 16.080 35.162 1.00 43.62 11 THR C O 1
ATOM 4568 N N . LYS C 1 12 ? 21.624 15.217 34.541 1.00 40.85 12 LYS C N 1
ATOM 4569 C CA . LYS C 1 12 ? 22.263 15.486 35.824 1.00 38.12 12 LYS C CA 1
ATOM 4570 C C . LYS C 1 12 ? 23.026 16.803 35.772 1.00 36.22 12 LYS C C 1
ATOM 4571 O O . LYS C 1 12 ? 23.893 16.999 34.919 1.00 34.56 12 LYS C O 1
ATOM 4573 N N . VAL C 1 13 ? 22.698 17.703 36.691 1.00 34.28 13 VAL C N 1
ATOM 4574 C CA . VAL C 1 13 ? 23.350 19.003 36.755 1.00 33.61 13 VAL C CA 1
ATOM 4575 C C . VAL C 1 13 ? 24.374 19.031 37.885 1.00 32.95 13 VAL C C 1
ATOM 4576 O O . VAL C 1 13 ? 24.126 18.508 38.971 1.00 33.21 13 VAL C O 1
ATOM 4580 N N . VAL C 1 14 ? 25.523 19.651 37.628 1.00 30.88 14 VAL C N 1
ATOM 4581 C CA . VAL C 1 14 ? 26.584 19.721 38.621 1.00 30.10 14 VAL C CA 1
ATOM 4582 C C . VAL C 1 14 ? 27.174 21.128 38.751 1.00 29.32 14 VAL C C 1
ATOM 4583 O O . VAL C 1 14 ? 27.266 21.869 37.774 1.00 27.92 14 VAL C O 1
ATOM 4587 N N . LEU C 1 15 ? 27.567 21.490 39.966 1.00 28.60 15 LEU C N 1
ATOM 4588 C CA . LEU C 1 15 ? 28.168 22.794 40.218 1.00 28.03 15 LEU C CA 1
ATOM 4589 C C . LEU C 1 15 ? 29.632 22.679 39.814 1.00 27.54 15 LEU C C 1
ATOM 4590 O O . LEU C 1 15 ? 30.339 21.786 40.285 1.00 28.21 15 LEU C O 1
ATOM 4595 N N . GLY C 1 16 ? 30.083 23.570 38.937 1.00 25.23 16 GLY C N 1
ATOM 4596 C CA . GLY C 1 16 ? 31.469 23.542 38.506 1.00 24.61 16 GLY C CA 1
ATOM 4597 C C . GLY C 1 16 ? 32.296 24.558 39.269 1.00 25.53 16 GLY C C 1
ATOM 4598 O O . GLY C 1 16 ? 32.096 24.757 40.470 1.00 26.00 16 GLY C O 1
ATOM 4599 N N . GLN C 1 17 ? 33.231 25.199 38.577 1.00 24.13 17 GLN C N 1
ATOM 4600 C CA . GLN C 1 17 ? 34.074 26.210 39.200 1.00 25.77 17 GLN C CA 1
ATOM 4601 C C . GLN C 1 17 ? 33.166 27.314 39.729 1.00 24.04 17 GLN C C 1
ATOM 4602 O O . GLN C 1 17 ? 32.146 27.632 39.115 1.00 24.03 17 GLN C O 1
ATOM 4608 N N . ASN C 1 18 ? 33.523 27.882 40.875 1.00 22.62 18 ASN C N 1
ATOM 4609 C CA . ASN C 1 18 ? 32.726 28.953 41.457 1.00 22.39 18 ASN C CA 1
ATOM 4610 C C . ASN C 1 18 ? 33.559 29.752 42.446 1.00 21.77 18 ASN C C 1
ATOM 4611 O O . ASN C 1 18 ? 34.548 29.255 42.985 1.00 22.13 18 ASN C O 1
ATOM 4616 N N . GLN C 1 19 ? 33.165 31.001 42.664 1.00 20.42 19 GLN C N 1
ATOM 4617 C CA . GLN C 1 19 ? 33.875 31.879 43.587 1.00 19.09 19 GLN C CA 1
ATOM 4618 C C . GLN C 1 19 ? 32.959 33.028 43.962 1.00 18.54 19 GLN C C 1
ATOM 4619 O O . GLN C 1 19 ? 32.042 33.358 43.211 1.00 19.66 19 GLN C O 1
ATOM 4625 N N . TYR C 1 20 ? 33.200 33.635 45.119 1.00 18.37 20 TYR C N 1
ATOM 4626 C CA . TYR C 1 20 ? 32.367 34.753 45.552 1.00 18.75 20 TYR C CA 1
ATOM 4627 C C . TYR C 1 20 ? 33.104 35.624 46.563 1.00 17.68 20 TYR C C 1
ATOM 4628 O O . TYR C 1 20 ? 34.042 35.177 47.228 1.00 17.17 20 TYR C O 1
ATOM 4637 N N . GLY C 1 21 ? 32.655 36.865 46.695 1.00 17.15 21 GLY C N 1
ATOM 4638 C CA . GLY C 1 21 ? 33.283 37.764 47.643 1.00 16.73 21 GLY C CA 1
ATOM 4639 C C . GLY C 1 21 ? 32.813 39.187 47.452 1.00 17.54 21 GLY C C 1
ATOM 4640 O O . GLY C 1 21 ? 31.755 39.421 46.861 1.00 17.33 21 GLY C O 1
ATOM 4641 N N . LYS C 1 22 ? 33.591 40.141 47.953 1.00 15.84 22 LYS C N 1
ATOM 4642 C CA . LYS C 1 22 ? 33.228 41.538 47.808 1.00 17.19 22 LYS C CA 1
ATOM 4643 C C . LYS C 1 22 ? 34.124 42.197 46.772 1.00 17.34 22 LYS C C 1
ATOM 4644 O O . LYS C 1 22 ? 35.356 42.102 46.843 1.00 15.69 22 LYS C O 1
ATOM 4650 N N . ALA C 1 23 ? 33.498 42.871 45.813 1.00 16.76 23 ALA C N 1
ATOM 4651 C CA . ALA C 1 23 ? 34.237 43.543 44.759 1.00 16.74 23 ALA C CA 1
ATOM 4652 C C . ALA C 1 23 ? 34.247 45.055 44.920 1.00 17.40 23 ALA C C 1
ATOM 4653 O O . ALA C 1 23 ? 33.288 45.655 45.418 1.00 15.48 23 ALA C O 1
ATOM 4655 N N . GLU C 1 24 ? 35.356 45.646 44.490 1.00 16.64 24 GLU C N 1
ATOM 4656 C CA . GLU C 1 24 ? 35.566 47.088 44.503 1.00 17.31 24 GLU C CA 1
ATOM 4657 C C . GLU C 1 24 ? 35.391 47.807 45.841 1.00 18.26 24 GLU C C 1
ATOM 4658 O O . GLU C 1 24 ? 34.549 48.702 45.990 1.00 18.45 24 GLU C O 1
ATOM 4664 N N . VAL C 1 25 ? 36.206 47.404 46.809 1.00 15.16 25 VAL C N 1
ATOM 4665 C CA . VAL C 1 25 ? 36.215 48.026 48.127 1.00 16.04 25 VAL C CA 1
ATOM 4666 C C . VAL C 1 25 ? 37.237 49.154 47.987 1.00 17.02 25 VAL C C 1
ATOM 4667 O O . VAL C 1 25 ? 38.431 48.902 47.840 1.00 16.78 25 VAL C O 1
ATOM 4671 N N . ARG C 1 26 ? 36.755 50.392 48.004 1.00 14.73 26 ARG C N 1
ATOM 4672 C CA . ARG C 1 26 ? 37.622 51.557 47.851 1.00 17.82 26 ARG C CA 1
ATOM 4673 C C . ARG C 1 26 ? 38.259 51.952 49.168 1.00 18.11 26 ARG C C 1
ATOM 4674 O O . ARG C 1 26 ? 37.581 52.395 50.097 1.00 18.65 26 ARG C O 1
ATOM 4682 N N . LEU C 1 27 ? 39.576 51.788 49.229 1.00 18.81 27 LEU C N 1
ATOM 4683 C CA . LEU C 1 27 ? 40.349 52.080 50.423 1.00 18.79 27 LEU C CA 1
ATOM 4684 C C . LEU C 1 27 ? 41.383 53.183 50.202 1.00 19.26 27 LEU C C 1
ATOM 4685 O O . LEU C 1 27 ? 42.062 53.226 49.177 1.00 17.47 27 LEU C O 1
ATOM 4690 N N . VAL C 1 28 ? 41.468 54.090 51.166 1.00 18.30 28 VAL C N 1
ATOM 4691 C CA . VAL C 1 28 ? 42.461 55.147 51.136 1.00 19.12 28 VAL C CA 1
ATOM 4692 C C . VAL C 1 28 ? 43.138 55.039 52.492 1.00 19.36 28 VAL C C 1
ATOM 4693 O O . VAL C 1 28 ? 42.488 55.174 53.530 1.00 20.60 28 VAL C O 1
ATOM 4697 N N . LYS C 1 29 ? 44.434 54.750 52.476 1.00 19.66 29 LYS C N 1
ATOM 4698 C CA . LYS C 1 29 ? 45.204 54.621 53.704 1.00 19.47 29 LYS C CA 1
ATOM 4699 C C . LYS C 1 29 ? 46.151 55.803 53.807 1.00 19.70 29 LYS C C 1
ATOM 4700 O O . LYS C 1 29 ? 46.993 56.018 52.936 1.00 20.07 29 LYS C O 1
ATOM 4706 N N . VAL C 1 30 ? 45.998 56.578 54.869 1.00 19.99 30 VAL C N 1
ATOM 4707 C CA . VAL C 1 30 ? 46.855 57.728 55.079 1.00 21.70 30 VAL C CA 1
ATOM 4708 C C . VAL C 1 30 ? 47.908 57.399 56.130 1.00 22.78 30 VAL C C 1
ATOM 4709 O O . VAL C 1 30 ? 47.586 56.901 57.206 1.00 22.70 30 VAL C O 1
ATOM 4713 N N . THR C 1 31 ? 49.169 57.656 55.803 1.00 24.25 31 THR C N 1
ATOM 4714 C CA . THR C 1 31 ? 50.252 57.428 56.749 1.00 25.72 31 THR C CA 1
ATOM 4715 C C . THR C 1 31 ? 50.584 58.812 57.282 1.00 26.51 31 THR C C 1
ATOM 4716 O O . THR C 1 31 ? 51.003 59.693 56.526 1.00 24.36 31 THR C O 1
ATOM 4720 N N . ARG C 1 32 ? 50.379 59.018 58.578 1.00 27.98 32 ARG C N 1
ATOM 4721 C CA . ARG C 1 32 ? 50.641 60.326 59.158 1.00 31.22 32 ARG C CA 1
ATOM 4722 C C . ARG C 1 32 ? 51.345 60.289 60.511 1.00 33.95 32 ARG C C 1
ATOM 4723 O O . ARG C 1 32 ? 51.023 61.070 61.407 1.00 33.43 32 ARG C O 1
ATOM 4731 N N . ASN C 1 33 ? 52.305 59.383 60.664 1.00 36.73 33 ASN C N 1
ATOM 4732 C CA . ASN C 1 33 ? 53.049 59.305 61.915 1.00 39.14 33 ASN C CA 1
ATOM 4733 C C . ASN C 1 33 ? 53.890 60.578 62.031 1.00 38.77 33 ASN C C 1
ATOM 4734 O O . ASN C 1 33 ? 54.229 61.013 63.130 1.00 38.46 33 ASN C O 1
ATOM 4739 N N . THR C 1 34 ? 54.211 61.171 60.882 1.00 37.70 34 THR C N 1
ATOM 4740 C CA . THR C 1 34 ? 54.978 62.413 60.824 1.00 37.35 34 THR C CA 1
ATOM 4741 C C . THR C 1 34 ? 54.158 63.423 60.026 1.00 36.41 34 THR C C 1
ATOM 4742 O O . THR C 1 34 ? 53.172 63.056 59.389 1.00 36.06 34 THR C O 1
ATOM 4746 N N . ALA C 1 35 ? 54.570 64.688 60.051 1.00 34.66 35 ALA C N 1
ATOM 4747 C CA . ALA C 1 35 ? 53.859 65.738 59.326 1.00 33.51 35 ALA C CA 1
ATOM 4748 C C . ALA C 1 35 ? 53.867 65.486 57.822 1.00 31.71 35 ALA C C 1
ATOM 4749 O O . ALA C 1 35 ? 53.053 66.037 57.087 1.00 31.72 35 ALA C O 1
ATOM 4751 N N . ARG C 1 36 ? 54.797 64.656 57.369 1.00 30.52 36 ARG C N 1
ATOM 4752 C CA . ARG C 1 36 ? 54.905 64.328 55.953 1.00 29.89 36 ARG C CA 1
ATOM 4753 C C . ARG C 1 36 ? 53.931 63.184 55.639 1.00 29.38 36 ARG C C 1
ATOM 4754 O O . ARG C 1 36 ? 54.298 62.011 55.706 1.00 30.50 36 ARG C O 1
ATOM 4762 N N . HIS C 1 37 ? 52.690 63.523 55.302 1.00 27.48 37 HIS C N 1
ATOM 4763 C CA . HIS C 1 37 ? 51.683 62.502 55.007 1.00 25.68 37 HIS C CA 1
ATOM 4764 C C . HIS C 1 37 ? 51.913 61.748 53.706 1.00 24.87 37 HIS C C 1
ATOM 4765 O O . HIS C 1 37 ? 52.403 62.305 52.724 1.00 24.06 37 HIS C O 1
ATOM 4772 N N . GLU C 1 38 ? 51.545 60.470 53.717 1.00 24.91 38 GLU C N 1
ATOM 4773 C CA . GLU C 1 38 ? 51.661 59.604 52.551 1.00 26.01 38 GLU C CA 1
ATOM 4774 C C . GLU C 1 38 ? 50.269 59.055 52.264 1.00 24.46 38 GLU C C 1
ATOM 4775 O O . GLU C 1 38 ? 49.476 58.852 53.184 1.00 23.25 38 GLU C O 1
ATOM 4781 N N . ILE C 1 39 ? 49.981 58.804 50.993 1.00 23.92 39 ILE C N 1
ATOM 4782 C CA . ILE C 1 39 ? 48.678 58.289 50.595 1.00 24.33 39 ILE C CA 1
ATOM 4783 C C . ILE C 1 39 ? 48.766 57.012 49.773 1.00 23.19 39 ILE C C 1
ATOM 4784 O O . ILE C 1 39 ? 49.587 56.901 48.861 1.00 23.09 39 ILE C O 1
ATOM 4789 N N . GLN C 1 40 ? 47.914 56.050 50.112 1.00 20.97 40 GLN C N 1
ATOM 4790 C CA . GLN C 1 40 ? 47.810 54.792 49.382 1.00 21.84 40 GLN C CA 1
ATOM 4791 C C . GLN C 1 40 ? 46.326 54.700 49.046 1.00 20.94 40 GLN C C 1
ATOM 4792 O O . GLN C 1 40 ? 45.475 54.757 49.928 1.00 22.35 40 GLN C O 1
ATOM 4798 N N . ASP C 1 41 ? 46.030 54.588 47.757 1.00 20.71 41 ASP C N 1
ATOM 4799 C CA . ASP C 1 41 ? 44.655 54.569 47.262 1.00 20.61 41 ASP C CA 1
ATOM 4800 C C . ASP C 1 41 ? 44.425 53.298 46.452 1.00 20.40 41 ASP C C 1
ATOM 4801 O O . ASP C 1 41 ? 45.044 53.111 45.407 1.00 20.00 41 ASP C O 1
ATOM 4806 N N . LEU C 1 42 ? 43.521 52.441 46.926 1.00 18.94 42 LEU C N 1
ATOM 4807 C CA . LEU C 1 42 ? 43.240 51.170 46.263 1.00 17.32 42 LEU C CA 1
ATOM 4808 C C . LEU C 1 42 ? 41.763 50.867 46.013 1.00 18.48 42 LEU C C 1
ATOM 4809 O O . LEU C 1 42 ? 40.881 51.410 46.672 1.00 18.83 42 LEU C O 1
ATOM 4814 N N . ASN C 1 43 ? 41.518 49.981 45.051 1.00 17.72 43 ASN C N 1
ATOM 4815 C CA . ASN C 1 43 ? 40.178 49.497 44.729 1.00 18.53 43 ASN C CA 1
ATOM 4816 C C . ASN C 1 43 ? 40.433 47.991 44.862 1.00 19.42 43 ASN C C 1
ATOM 4817 O O . ASN C 1 43 ? 41.068 47.387 43.995 1.00 17.76 43 ASN C O 1
ATOM 4822 N N . VAL C 1 44 ? 39.957 47.402 45.960 1.00 17.19 44 VAL C N 1
ATOM 4823 C CA . VAL C 1 44 ? 40.189 45.991 46.264 1.00 17.72 44 VAL C CA 1
ATOM 4824 C C . VAL C 1 44 ? 39.013 45.033 46.069 1.00 18.28 44 VAL C C 1
ATOM 4825 O O . VAL C 1 44 ? 37.872 45.352 46.403 1.00 16.37 44 VAL C O 1
ATOM 4829 N N . THR C 1 45 ? 39.311 43.853 45.532 1.00 17.92 45 THR C N 1
ATOM 4830 C CA . THR C 1 45 ? 38.298 42.822 45.311 1.00 17.99 45 THR C CA 1
ATOM 4831 C C . THR C 1 45 ? 38.786 41.519 45.947 1.00 20.22 45 THR C C 1
ATOM 4832 O O . THR C 1 45 ? 39.942 41.120 45.779 1.00 17.89 45 THR C O 1
ATOM 4836 N N . SER C 1 46 ? 37.897 40.868 46.689 1.00 20.63 46 SER C N 1
ATOM 4837 C CA . SER C 1 46 ? 38.227 39.625 47.372 1.00 20.45 46 SER C CA 1
ATOM 4838 C C . SER C 1 46 ? 37.209 38.543 47.034 1.00 21.50 46 SER C C 1
ATOM 4839 O O . SER C 1 46 ? 36.009 38.744 47.203 1.00 21.71 46 SER C O 1
ATOM 4842 N N . GLN C 1 47 ? 37.686 37.406 46.538 1.00 19.76 47 GLN C N 1
ATOM 4843 C CA . GLN C 1 47 ? 36.795 36.298 46.222 1.00 19.56 47 GLN C CA 1
ATOM 4844 C C . GLN C 1 47 ? 37.408 34.994 46.713 1.00 20.15 47 GLN C C 1
ATOM 4845 O O . GLN C 1 47 ? 38.607 34.754 46.555 1.00 21.83 47 GLN C O 1
ATOM 4851 N N . LEU C 1 48 ? 36.573 34.161 47.321 1.00 19.27 48 LEU C N 1
ATOM 4852 C CA . LEU C 1 48 ? 37.030 32.901 47.884 1.00 19.69 48 LEU C CA 1
ATOM 4853 C C . LEU C 1 48 ? 36.609 31.698 47.057 1.00 19.61 48 LEU C C 1
ATOM 4854 O O . LEU C 1 48 ? 35.610 31.739 46.344 1.00 17.56 48 LEU C O 1
ATOM 4859 N N . ARG C 1 49 ? 37.391 30.628 47.164 1.00 21.41 49 ARG C N 1
ATOM 4860 C CA . ARG C 1 49 ? 37.122 29.381 46.460 1.00 22.19 49 ARG C CA 1
ATOM 4861 C C . ARG C 1 49 ? 37.274 28.244 47.462 1.00 22.58 49 ARG C C 1
ATOM 4862 O O . ARG C 1 49 ? 38.064 28.340 48.398 1.00 22.00 49 ARG C O 1
ATOM 4870 N N . GLY C 1 50 ? 36.512 27.174 47.262 1.00 22.86 50 GLY C N 1
ATOM 4871 C CA . GLY C 1 50 ? 36.584 26.039 48.169 1.00 25.94 50 GLY C CA 1
ATOM 4872 C C . GLY C 1 50 ? 35.325 25.202 48.079 1.00 26.28 50 GLY C C 1
ATOM 4873 O O . GLY C 1 50 ? 34.742 25.077 47.003 1.00 26.58 50 GLY C O 1
ATOM 4874 N N . ASP C 1 51 ? 34.904 24.633 49.205 1.00 25.90 51 ASP C N 1
ATOM 4875 C CA . ASP C 1 51 ? 33.705 23.806 49.240 1.00 27.12 51 ASP C CA 1
ATOM 4876 C C . ASP C 1 51 ? 32.470 24.634 49.562 1.00 25.98 51 ASP C C 1
ATOM 4877 O O . ASP C 1 51 ? 32.175 24.894 50.727 1.00 27.07 51 ASP C O 1
ATOM 4882 N N . PHE C 1 52 ? 31.751 25.043 48.520 1.00 24.56 52 PHE C N 1
ATOM 4883 C CA . PHE C 1 52 ? 30.547 25.846 48.679 1.00 24.70 52 PHE C CA 1
ATOM 4884 C C . PHE C 1 52 ? 29.355 25.146 48.033 1.00 25.56 52 PHE C C 1
ATOM 4885 O O . PHE C 1 52 ? 28.377 25.779 47.632 1.00 24.86 52 PHE C O 1
ATOM 4893 N N . GLU C 1 53 ? 29.448 23.823 47.952 1.00 25.11 53 GLU C N 1
ATOM 4894 C CA . GLU C 1 53 ? 28.403 22.992 47.364 1.00 25.58 53 GLU C CA 1
ATOM 4895 C C . GLU C 1 53 ? 27.031 23.226 48.000 1.00 24.86 53 GLU C C 1
ATOM 4896 O O . GLU C 1 53 ? 26.064 23.542 47.307 1.00 23.86 53 GLU C O 1
ATOM 4902 N N . ALA C 1 54 ? 26.952 23.072 49.320 1.00 24.85 54 ALA C N 1
ATOM 4903 C CA . ALA C 1 54 ? 25.695 23.248 50.043 1.00 23.80 54 ALA C CA 1
ATOM 4904 C C . ALA C 1 54 ? 25.111 24.653 49.902 1.00 24.80 54 ALA C C 1
ATOM 4905 O O . ALA C 1 54 ? 23.891 24.827 49.892 1.00 23.54 54 ALA C O 1
ATOM 4907 N N . ALA C 1 55 ? 25.977 25.655 49.798 1.00 24.33 55 ALA C N 1
ATOM 4908 C CA . ALA C 1 55 ? 25.509 27.027 49.650 1.00 24.83 55 ALA C CA 1
ATOM 4909 C C . ALA C 1 55 ? 24.704 27.169 48.362 1.00 24.42 55 ALA C C 1
ATOM 4910 O O . ALA C 1 55 ? 23.673 27.842 48.337 1.00 24.58 55 ALA C O 1
ATOM 4912 N N . HIS C 1 56 ? 25.173 26.523 47.299 1.00 23.79 56 HIS C N 1
ATOM 4913 C CA . HIS C 1 56 ? 24.501 26.591 46.010 1.00 24.23 56 HIS C CA 1
ATOM 4914 C C . HIS C 1 56 ? 23.289 25.669 45.880 1.00 25.59 56 HIS C C 1
ATOM 4915 O O . HIS C 1 56 ? 22.231 26.090 45.414 1.00 25.70 56 HIS C O 1
ATOM 4922 N N . THR C 1 57 ? 23.434 24.417 46.296 1.00 26.17 57 THR C N 1
ATOM 4923 C CA . THR C 1 57 ? 22.336 23.464 46.162 1.00 28.68 57 THR C CA 1
ATOM 4924 C C . THR C 1 57 ? 21.255 23.505 47.236 1.00 29.72 57 THR C C 1
ATOM 4925 O O . THR C 1 57 ? 20.140 23.046 47.001 1.00 31.99 57 THR C O 1
ATOM 4929 N N . ALA C 1 58 ? 21.559 24.052 48.407 1.00 30.58 58 ALA C N 1
ATOM 4930 C CA . ALA C 1 58 ? 20.559 24.088 49.471 1.00 31.75 58 ALA C CA 1
ATOM 4931 C C . ALA C 1 58 ? 20.389 25.447 50.138 1.00 31.87 58 ALA C C 1
ATOM 4932 O O . ALA C 1 58 ? 19.435 25.662 50.888 1.00 32.09 58 ALA C O 1
ATOM 4934 N N . GLY C 1 59 ? 21.305 26.369 49.870 1.00 31.47 59 GLY C N 1
ATOM 4935 C CA . GLY C 1 59 ? 21.199 27.675 50.490 1.00 30.70 59 GLY C CA 1
ATOM 4936 C C . GLY C 1 59 ? 21.658 27.604 51.936 1.00 30.20 59 GLY C C 1
ATOM 4937 O O . GLY C 1 59 ? 21.239 28.399 52.776 1.00 29.71 59 GLY C O 1
ATOM 4938 N N . ASP C 1 60 ? 22.513 26.627 52.221 1.00 29.48 60 ASP C N 1
ATOM 4939 C CA . ASP C 1 60 ? 23.076 26.432 53.554 1.00 29.57 60 ASP C CA 1
ATOM 4940 C C . ASP C 1 60 ? 24.309 27.329 53.589 1.00 27.64 60 ASP C C 1
ATOM 4941 O O . ASP C 1 60 ? 25.283 27.070 52.890 1.00 27.49 60 ASP C O 1
ATOM 4946 N N . ASN C 1 61 ? 24.266 28.380 54.401 1.00 26.83 61 ASN C N 1
ATOM 4947 C CA . ASN C 1 61 ? 25.370 29.336 54.466 1.00 25.47 61 ASN C CA 1
ATOM 4948 C C . ASN C 1 61 ? 26.460 29.086 55.511 1.00 24.65 61 ASN C C 1
ATOM 4949 O O . ASN C 1 61 ? 27.256 29.978 55.797 1.00 23.05 61 ASN C O 1
ATOM 4954 N N . ALA C 1 62 ? 26.512 27.880 56.067 1.00 24.85 62 ALA C N 1
ATOM 4955 C CA . ALA C 1 62 ? 27.521 27.559 57.078 1.00 24.66 62 ALA C CA 1
ATOM 4956 C C . ALA C 1 62 ? 28.955 27.872 56.628 1.00 25.35 62 ALA C C 1
ATOM 4957 O O . ALA C 1 62 ? 29.776 28.323 57.430 1.00 24.91 62 ALA C O 1
ATOM 4959 N N . HIS C 1 63 ? 29.254 27.636 55.352 1.00 24.65 63 HIS C N 1
ATOM 4960 C CA . HIS C 1 63 ? 30.593 27.888 54.813 1.00 26.30 63 HIS C CA 1
ATOM 4961 C C . HIS C 1 63 ? 30.754 29.267 54.182 1.00 25.97 63 HIS C C 1
ATOM 4962 O O . HIS C 1 63 ? 31.858 29.655 53.803 1.00 25.86 63 HIS C O 1
ATOM 4969 N N . VAL C 1 64 ? 29.661 30.007 54.070 1.00 24.87 64 VAL C N 1
ATOM 4970 C CA . VAL C 1 64 ? 29.707 31.312 53.428 1.00 25.61 64 VAL C CA 1
ATOM 4971 C C . VAL C 1 64 ? 30.162 32.497 54.271 1.00 24.88 64 VAL C C 1
ATOM 4972 O O . VAL C 1 64 ? 29.351 33.153 54.921 1.00 26.19 64 VAL C O 1
ATOM 4976 N N . VAL C 1 65 ? 31.461 32.772 54.259 1.00 23.94 65 VAL C N 1
ATOM 4977 C CA . VAL C 1 65 ? 31.985 33.929 54.978 1.00 25.08 65 VAL C CA 1
ATOM 4978 C C . VAL C 1 65 ? 31.365 35.117 54.236 1.00 23.86 65 VAL C C 1
ATOM 4979 O O . VAL C 1 65 ? 31.647 35.330 53.059 1.00 24.17 65 VAL C O 1
ATOM 4983 N N . ALA C 1 66 ? 30.507 35.872 54.915 1.00 24.71 66 ALA C N 1
ATOM 4984 C CA . ALA C 1 66 ? 29.820 37.006 54.294 1.00 22.83 66 ALA C CA 1
ATOM 4985 C C . ALA C 1 66 ? 30.737 37.946 53.510 1.00 22.41 66 ALA C C 1
ATOM 4986 O O . ALA C 1 66 ? 31.857 38.233 53.936 1.00 20.94 66 ALA C O 1
ATOM 4988 N N . THR C 1 67 ? 30.265 38.432 52.364 1.00 21.15 67 THR C N 1
ATOM 4989 C CA . THR C 1 67 ? 31.089 39.344 51.576 1.00 21.85 67 THR C CA 1
ATOM 4990 C C . THR C 1 67 ? 31.316 40.610 52.408 1.00 20.47 67 THR C C 1
ATOM 4991 O O . THR C 1 67 ? 32.354 41.257 52.298 1.00 19.61 67 THR C O 1
ATOM 4995 N N . ASP C 1 68 ? 30.353 40.936 53.270 1.00 20.58 68 ASP C N 1
ATOM 4996 C CA . ASP C 1 68 ? 30.464 42.106 54.142 1.00 21.89 68 ASP C CA 1
ATOM 4997 C C . ASP C 1 68 ? 31.647 41.897 55.096 1.00 21.13 68 ASP C C 1
ATOM 4998 O O . ASP C 1 68 ? 32.384 42.829 55.403 1.00 20.30 68 ASP C O 1
ATOM 5003 N N . THR C 1 69 ? 31.811 40.663 55.565 1.00 19.93 69 THR C N 1
ATOM 5004 C CA . THR C 1 69 ? 32.908 40.312 56.465 1.00 20.30 69 THR C CA 1
ATOM 5005 C C . THR C 1 69 ? 34.244 40.442 55.729 1.00 20.05 69 THR C C 1
ATOM 5006 O O . THR C 1 69 ? 35.240 40.903 56.294 1.00 20.77 69 THR C O 1
ATOM 5010 N N . GLN C 1 70 ? 34.259 40.042 54.462 1.00 19.68 70 GLN C N 1
ATOM 5011 C CA . GLN C 1 70 ? 35.472 40.133 53.657 1.00 20.12 70 GLN C CA 1
ATOM 5012 C C . GLN C 1 70 ? 35.854 41.603 53.503 1.00 20.22 70 GLN C C 1
ATOM 5013 O O . GLN C 1 70 ? 37.033 41.961 53.528 1.00 19.34 70 GLN C O 1
ATOM 5019 N N . LYS C 1 71 ? 34.845 42.453 53.349 1.00 18.69 71 LYS C N 1
ATOM 5020 C CA . LYS C 1 71 ? 35.064 43.886 53.220 1.00 19.26 71 LYS C CA 1
ATOM 5021 C C . LYS C 1 71 ? 35.641 44.428 54.533 1.00 19.55 71 LYS C C 1
ATOM 5022 O O . LYS C 1 71 ? 36.613 45.188 54.529 1.00 18.72 71 LYS C O 1
ATOM 5028 N N . ASN C 1 72 ? 35.039 44.038 55.656 1.00 18.07 72 ASN C N 1
ATOM 5029 C CA . ASN C 1 72 ? 35.513 44.493 56.964 1.00 18.93 72 ASN C CA 1
ATOM 5030 C C . ASN C 1 72 ? 36.976 44.118 57.180 1.00 19.16 72 ASN C C 1
ATOM 5031 O O . ASN C 1 72 ? 37.747 44.884 57.765 1.00 19.42 72 ASN C O 1
ATOM 5036 N N . THR C 1 73 ? 37.351 42.933 56.710 1.00 18.94 73 THR C N 1
ATOM 5037 C CA . THR C 1 73 ? 38.719 42.446 56.866 1.00 18.80 73 THR C CA 1
ATOM 5038 C C . THR C 1 73 ? 39.704 43.330 56.116 1.00 18.81 73 THR C C 1
ATOM 5039 O O . THR C 1 73 ? 40.798 43.598 56.604 1.00 19.94 73 THR C O 1
ATOM 5043 N N . VAL C 1 74 ? 39.318 43.784 54.928 1.00 18.28 74 VAL C N 1
ATOM 5044 C CA . VAL C 1 74 ? 40.182 44.653 54.146 1.00 17.91 74 VAL C CA 1
ATOM 5045 C C . VAL C 1 74 ? 40.512 45.931 54.917 1.00 18.46 74 VAL C C 1
ATOM 5046 O O . VAL C 1 74 ? 41.674 46.329 54.995 1.00 19.59 74 VAL C O 1
ATOM 5050 N N . TYR C 1 75 ? 39.502 46.570 55.499 1.00 18.78 75 TYR C N 1
ATOM 5051 C CA . TYR C 1 75 ? 39.745 47.800 56.250 1.00 18.34 75 TYR C CA 1
ATOM 5052 C C . TYR C 1 75 ? 40.503 47.552 57.556 1.00 18.10 75 TYR C C 1
ATOM 5053 O O . TYR C 1 75 ? 41.362 48.341 57.937 1.00 17.54 75 TYR C O 1
ATOM 5062 N N . ALA C 1 76 ? 40.199 46.459 58.245 1.00 18.01 76 ALA C N 1
ATOM 5063 C CA . ALA C 1 76 ? 40.904 46.164 59.489 1.00 19.82 76 ALA C CA 1
ATOM 5064 C C . ALA C 1 76 ? 42.386 45.901 59.200 1.00 20.05 76 ALA C C 1
ATOM 5065 O O . ALA C 1 76 ? 43.259 46.360 59.935 1.00 21.83 76 ALA C O 1
ATOM 5067 N N . PHE C 1 77 ? 42.674 45.171 58.126 1.00 19.43 77 PHE C N 1
ATOM 5068 C CA . PHE C 1 77 ? 44.061 44.880 57.771 1.00 19.23 77 PHE C CA 1
ATOM 5069 C C . PHE C 1 77 ? 44.823 46.126 57.332 1.00 19.97 77 PHE C C 1
ATOM 5070 O O . PHE C 1 77 ? 46.022 46.246 57.583 1.00 20.01 77 PHE C O 1
ATOM 5078 N N . ALA C 1 78 ? 44.126 47.055 56.685 1.00 19.40 78 ALA C N 1
ATOM 5079 C CA . ALA C 1 78 ? 44.746 48.293 56.223 1.00 20.30 78 ALA C CA 1
ATOM 5080 C C . ALA C 1 78 ? 45.285 49.127 57.386 1.00 20.65 78 ALA C C 1
ATOM 5081 O O . ALA C 1 78 ? 46.267 49.849 57.234 1.00 22.03 78 ALA C O 1
ATOM 5083 N N . ARG C 1 79 ? 44.647 49.019 58.547 1.00 22.56 79 ARG C N 1
ATOM 5084 C CA . ARG C 1 79 ? 45.071 49.766 59.733 1.00 23.57 79 ARG C CA 1
ATOM 5085 C C . ARG C 1 79 ? 46.536 49.520 60.089 1.00 25.62 79 ARG C C 1
ATOM 5086 O O . ARG C 1 79 ? 47.235 50.432 60.527 1.00 26.68 79 ARG C O 1
ATOM 5094 N N . ASP C 1 80 ? 46.999 48.289 59.902 1.00 26.42 80 ASP C N 1
ATOM 5095 C CA . ASP C 1 80 ? 48.381 47.941 60.218 1.00 28.32 80 ASP C CA 1
ATOM 5096 C C . ASP C 1 80 ? 49.352 48.464 59.172 1.00 29.80 80 ASP C C 1
ATOM 5097 O O . ASP C 1 80 ? 50.565 48.479 59.386 1.00 29.62 80 ASP C O 1
ATOM 5102 N N . GLY C 1 81 ? 48.811 48.895 58.040 1.00 29.60 81 GLY C N 1
ATOM 5103 C CA . GLY C 1 81 ? 49.654 49.410 56.983 1.00 29.80 81 GLY C CA 1
ATOM 5104 C C . GLY C 1 81 ? 50.212 48.283 56.140 1.00 29.08 81 GLY C C 1
ATOM 5105 O O . GLY C 1 81 ? 50.179 47.119 56.537 1.00 29.30 81 GLY C O 1
ATOM 5106 N N . PHE C 1 82 ? 50.717 48.634 54.966 1.00 27.69 82 PHE C N 1
ATOM 5107 C CA . PHE C 1 82 ? 51.294 47.663 54.050 1.00 27.40 82 PHE C CA 1
ATOM 5108 C C . PHE C 1 82 ? 52.338 48.375 53.203 1.00 27.18 82 PHE C C 1
ATOM 5109 O O . PHE C 1 82 ? 52.163 49.536 52.843 1.00 27.23 82 PHE C O 1
ATOM 5117 N N . ALA C 1 83 ? 53.431 47.682 52.903 1.00 27.44 83 ALA C N 1
ATOM 5118 C CA . ALA C 1 83 ? 54.506 48.262 52.105 1.00 25.57 83 ALA C CA 1
ATOM 5119 C C . ALA C 1 83 ? 54.105 48.412 50.642 1.00 25.59 83 ALA C C 1
ATOM 5120 O O . ALA C 1 83 ? 54.412 49.424 50.007 1.00 24.46 83 ALA C O 1
ATOM 5122 N N . THR C 1 84 ? 53.426 47.399 50.111 1.00 22.70 84 THR C N 1
ATOM 5123 C CA . THR C 1 84 ? 52.999 47.416 48.716 1.00 22.19 84 THR C CA 1
ATOM 5124 C C . THR C 1 84 ? 51.627 46.778 48.557 1.00 21.57 84 THR C C 1
ATOM 5125 O O . THR C 1 84 ? 51.135 46.103 49.458 1.00 21.36 84 THR C O 1
ATOM 5129 N N . THR C 1 85 ? 51.015 47.000 47.400 1.00 21.78 85 THR C N 1
ATOM 5130 C CA . THR C 1 85 ? 49.706 46.441 47.101 1.00 21.29 85 THR C CA 1
ATOM 5131 C C . THR C 1 85 ? 49.794 44.916 47.123 1.00 21.99 85 THR C C 1
ATOM 5132 O O . THR C 1 85 ? 48.933 44.244 47.697 1.00 20.76 85 THR C O 1
ATOM 5136 N N . GLU C 1 86 ? 50.841 44.372 46.506 1.00 21.12 86 GLU C N 1
ATOM 5137 C CA . GLU C 1 86 ? 51.027 42.927 46.473 1.00 23.29 86 GLU C CA 1
ATOM 5138 C C . GLU C 1 86 ? 51.132 42.317 47.871 1.00 22.30 86 GLU C C 1
ATOM 5139 O O . GLU C 1 86 ? 50.522 41.283 48.145 1.00 22.37 86 GLU C O 1
ATOM 5145 N N . GLU C 1 87 ? 51.898 42.951 48.755 1.00 24.66 87 GLU C N 1
ATOM 5146 C CA . GLU C 1 87 ? 52.049 42.448 50.122 1.00 24.88 87 GLU C CA 1
ATOM 5147 C C . GLU C 1 87 ? 50.713 42.474 50.860 1.00 24.22 87 GLU C C 1
ATOM 5148 O O . GLU C 1 87 ? 50.441 41.620 51.707 1.00 22.41 87 GLU C O 1
ATOM 5154 N N . PHE C 1 88 ? 49.891 43.471 50.547 1.00 22.52 88 PHE C N 1
ATOM 5155 C CA . PHE C 1 88 ? 48.585 43.605 51.178 1.00 21.04 88 PHE C CA 1
ATOM 5156 C C . PHE C 1 88 ? 47.684 42.458 50.725 1.00 21.57 88 PHE C C 1
ATOM 5157 O O . PHE C 1 88 ? 47.002 41.834 51.541 1.00 22.60 88 PHE C O 1
ATOM 5165 N N . LEU C 1 89 ? 47.687 42.176 49.423 1.00 19.81 89 LEU C N 1
ATOM 5166 C CA . LEU C 1 89 ? 46.871 41.092 48.884 1.00 19.61 89 LEU C CA 1
ATOM 5167 C C . LEU C 1 89 ? 47.356 39.752 49.441 1.00 21.26 89 LEU C C 1
ATOM 5168 O O . LEU C 1 89 ? 46.554 38.854 49.717 1.00 20.36 89 LEU C O 1
ATOM 5173 N N . LEU C 1 90 ? 48.668 39.617 49.608 1.00 19.48 90 LEU C N 1
ATOM 5174 C CA . LEU C 1 90 ? 49.230 38.379 50.146 1.00 22.70 90 LEU C CA 1
ATOM 5175 C C . LEU C 1 90 ? 48.719 38.116 51.559 1.00 22.28 90 LEU C C 1
ATOM 5176 O O . LEU C 1 90 ? 48.407 36.979 51.913 1.00 22.49 90 LEU C O 1
ATOM 5181 N N . ARG C 1 91 ? 48.621 39.164 52.369 1.00 22.86 91 ARG C N 1
ATOM 5182 C CA . ARG C 1 91 ? 48.128 38.982 53.728 1.00 23.88 91 ARG C CA 1
ATOM 5183 C C . ARG C 1 91 ? 46.665 38.530 53.706 1.00 23.81 91 ARG C C 1
ATOM 5184 O O . ARG C 1 91 ? 46.274 37.627 54.451 1.00 21.54 91 ARG C O 1
ATOM 5192 N N . LEU C 1 92 ? 45.860 39.157 52.849 1.00 21.64 92 LEU C N 1
ATOM 5193 C CA . LEU C 1 92 ? 44.445 38.807 52.734 1.00 21.66 92 LEU C CA 1
ATOM 5194 C C . LEU C 1 92 ? 44.240 37.357 52.311 1.00 22.22 92 LEU C C 1
ATOM 5195 O O . LEU C 1 92 ? 43.440 36.636 52.907 1.00 22.28 92 LEU C O 1
ATOM 5200 N N . GLY C 1 93 ? 44.951 36.939 51.268 1.00 20.02 93 GLY C N 1
ATOM 5201 C CA . GLY C 1 93 ? 44.815 35.579 50.781 1.00 21.49 93 GLY C CA 1
ATOM 5202 C C . GLY C 1 93 ? 45.164 34.529 51.819 1.00 22.45 93 GLY C C 1
ATOM 5203 O O . GLY C 1 93 ? 44.464 33.523 51.957 1.00 22.20 93 GLY C O 1
ATOM 5204 N N . LYS C 1 94 ? 46.249 34.756 52.549 1.00 22.40 94 LYS C N 1
ATOM 5205 C CA . LYS C 1 94 ? 46.675 33.809 53.572 1.00 25.16 94 LYS C CA 1
ATOM 5206 C C . LYS C 1 94 ? 45.674 33.757 54.716 1.00 23.95 94 LYS C C 1
ATOM 5207 O O . LYS C 1 94 ? 45.385 32.687 55.253 1.00 22.97 94 LYS C O 1
ATOM 5213 N N . HIS C 1 95 ? 45.130 34.914 55.073 1.00 22.94 95 HIS C N 1
ATOM 5214 C CA . HIS C 1 95 ? 44.150 34.987 56.145 1.00 23.23 95 HIS C CA 1
ATOM 5215 C C . HIS C 1 95 ? 42.919 34.123 55.873 1.00 23.12 95 HIS C C 1
ATOM 5216 O O . HIS C 1 95 ? 42.500 33.332 56.725 1.00 21.20 95 HIS C O 1
ATOM 5223 N N . PHE C 1 96 ? 42.332 34.284 54.691 1.00 20.83 96 PHE C N 1
ATOM 5224 C CA . PHE C 1 96 ? 41.132 33.533 54.347 1.00 21.35 96 PHE C CA 1
ATOM 5225 C C . PHE C 1 96 ? 41.364 32.050 54.105 1.00 22.90 96 PHE C C 1
ATOM 5226 O O . PHE C 1 96 ? 40.570 31.221 54.552 1.00 23.24 96 PHE C O 1
ATOM 5234 N N . THR C 1 97 ? 42.438 31.699 53.406 1.00 21.44 97 THR C N 1
ATOM 5235 C CA . THR C 1 97 ? 42.690 30.287 53.153 1.00 24.14 97 THR C CA 1
ATOM 5236 C C . THR C 1 97 ? 43.069 29.551 54.443 1.00 24.97 97 THR C C 1
ATOM 5237 O O . THR C 1 97 ? 42.577 28.456 54.702 1.00 25.13 97 THR C O 1
ATOM 5241 N N . GLU C 1 98 ? 43.918 30.165 55.261 1.00 26.02 98 GLU C N 1
ATOM 5242 C CA . GLU C 1 98 ? 44.341 29.558 56.523 1.00 28.53 98 GLU C CA 1
ATOM 5243 C C . GLU C 1 98 ? 43.273 29.645 57.612 1.00 29.08 98 GLU C C 1
ATOM 5244 O O . GLU C 1 98 ? 43.179 28.766 58.470 1.00 28.80 98 GLU C O 1
ATOM 5250 N N . GLY C 1 99 ? 42.462 30.698 57.567 1.00 28.47 99 GLY C N 1
ATOM 5251 C CA . GLY C 1 99 ? 41.443 30.894 58.584 1.00 29.56 99 GLY C CA 1
ATOM 5252 C C . GLY C 1 99 ? 40.160 30.095 58.472 1.00 30.07 99 GLY C C 1
ATOM 5253 O O . GLY C 1 99 ? 39.359 30.080 59.407 1.00 31.29 99 GLY C O 1
ATOM 5254 N N . PHE C 1 100 ? 39.954 29.438 57.338 1.00 28.14 100 PHE C N 1
ATOM 5255 C CA . PHE C 1 100 ? 38.746 28.651 57.122 1.00 29.01 100 PHE C CA 1
ATOM 5256 C C . PHE C 1 100 ? 39.102 27.355 56.398 1.00 29.19 100 PHE C C 1
ATOM 5257 O O . PHE C 1 100 ? 39.559 27.370 55.254 1.00 29.47 100 PHE C O 1
ATOM 5265 N N . ASP C 1 101 ? 38.891 26.232 57.076 1.00 30.93 101 ASP C N 1
ATOM 5266 C CA . ASP C 1 101 ? 39.215 24.924 56.516 1.00 32.00 101 ASP C CA 1
ATOM 5267 C C . ASP C 1 101 ? 38.586 24.620 55.163 1.00 30.02 101 ASP C C 1
ATOM 5268 O O . ASP C 1 101 ? 39.204 23.961 54.329 1.00 30.92 101 ASP C O 1
ATOM 5273 N N . TRP C 1 102 ? 37.368 25.099 54.938 1.00 27.16 102 TRP C N 1
ATOM 5274 C CA . TRP C 1 102 ? 36.690 24.834 53.671 1.00 25.93 102 TRP C CA 1
ATOM 5275 C C . TRP C 1 102 ? 37.060 25.820 52.561 1.00 25.62 102 TRP C C 1
ATOM 5276 O O . TRP C 1 102 ? 36.604 25.681 51.428 1.00 25.12 102 TRP C O 1
ATOM 5287 N N . VAL C 1 103 ? 37.875 26.818 52.891 1.00 24.82 103 VAL C N 1
ATOM 5288 C CA . VAL C 1 103 ? 38.331 27.793 51.901 1.00 24.50 103 VAL C CA 1
ATOM 5289 C C . VAL C 1 103 ? 39.727 27.335 51.497 1.00 25.42 103 VAL C C 1
ATOM 5290 O O . VAL C 1 103 ? 40.671 27.444 52.276 1.00 25.93 103 VAL C O 1
ATOM 5294 N N . THR C 1 104 ? 39.855 26.816 50.281 1.00 25.82 104 THR C N 1
ATOM 5295 C CA . THR C 1 104 ? 41.139 26.304 49.809 1.00 27.09 104 THR C CA 1
ATOM 5296 C C . THR C 1 104 ? 41.918 27.234 48.885 1.00 26.57 104 THR C C 1
ATOM 5297 O O . THR C 1 104 ? 43.041 26.924 48.484 1.00 26.14 104 THR C O 1
ATOM 5301 N N . GLY C 1 105 ? 41.331 28.372 48.545 1.00 26.28 105 GLY C N 1
ATOM 5302 C CA . GLY C 1 105 ? 42.014 29.299 47.663 1.00 23.55 105 GLY C CA 1
ATOM 5303 C C . GLY C 1 105 ? 41.170 30.523 47.387 1.00 23.66 105 GLY C C 1
ATOM 5304 O O . GLY C 1 105 ? 40.209 30.792 48.106 1.00 23.17 105 GLY C O 1
ATOM 5305 N N . GLY C 1 106 ? 41.527 31.263 46.343 1.00 21.62 106 GLY C N 1
ATOM 5306 C CA . GLY C 1 106 ? 40.772 32.454 46.006 1.00 21.63 106 GLY C CA 1
ATOM 5307 C C . GLY C 1 106 ? 41.510 33.357 45.038 1.00 21.58 106 GLY C C 1
ATOM 5308 O O . GLY C 1 106 ? 42.554 32.998 44.486 1.00 21.90 106 GLY C O 1
ATOM 5309 N N . ARG C 1 107 ? 40.959 34.545 44.839 1.00 21.47 107 ARG C N 1
ATOM 5310 C CA . ARG C 1 107 ? 41.539 35.518 43.934 1.00 20.06 107 ARG C CA 1
ATOM 5311 C C . ARG C 1 107 ? 41.361 36.878 44.588 1.00 21.50 107 ARG C C 1
ATOM 5312 O O . ARG C 1 107 ? 40.242 37.288 44.894 1.00 21.13 107 ARG C O 1
ATOM 5320 N N . TRP C 1 108 ? 42.473 37.559 44.828 1.00 19.85 108 TRP C N 1
ATOM 5321 C CA . TRP C 1 108 ? 42.447 38.876 45.444 1.00 20.20 108 TRP C CA 1
ATOM 5322 C C . TRP C 1 108 ? 43.112 39.823 44.465 1.00 20.83 108 TRP C C 1
ATOM 5323 O O . TRP C 1 108 ? 44.230 39.582 44.010 1.00 19.82 108 TRP C O 1
ATOM 5334 N N . ALA C 1 109 ? 42.411 40.897 44.128 1.00 19.22 109 ALA C N 1
ATOM 5335 C CA . ALA C 1 109 ? 42.934 41.844 43.165 1.00 18.49 109 ALA C CA 1
ATOM 5336 C C . ALA C 1 109 ? 42.766 43.278 43.616 1.00 20.29 109 ALA C C 1
ATOM 5337 O O . ALA C 1 109 ? 41.988 43.581 44.527 1.00 19.62 109 ALA C O 1
ATOM 5339 N N . ALA C 1 110 ? 43.504 44.171 42.970 1.00 18.69 110 ALA C N 1
ATOM 5340 C CA . ALA C 1 110 ? 43.398 45.566 43.317 1.00 18.62 110 ALA C CA 1
ATOM 5341 C C . ALA C 1 110 ? 43.925 46.482 42.235 1.00 18.84 110 ALA C C 1
ATOM 5342 O O . ALA C 1 110 ? 44.787 46.106 41.437 1.00 19.43 110 ALA C O 1
ATOM 5344 N N . GLN C 1 111 ? 43.356 47.678 42.191 1.00 16.04 111 GLN C N 1
ATOM 5345 C CA . GLN C 1 111 ? 43.815 48.707 41.283 1.00 16.68 111 GLN C CA 1
ATOM 5346 C C . GLN C 1 111 ? 44.457 49.676 42.264 1.00 16.84 111 GLN C C 1
ATOM 5347 O O . GLN C 1 111 ? 43.950 49.845 43.379 1.00 16.59 111 GLN C O 1
ATOM 5353 N N . GLN C 1 112 ? 45.578 50.276 41.877 1.00 17.99 112 GLN C N 1
ATOM 5354 C CA . GLN C 1 112 ? 46.261 51.251 42.724 1.00 19.15 112 GLN C CA 1
ATOM 5355 C C . GLN C 1 112 ? 46.269 52.559 41.951 1.00 19.05 112 GLN C C 1
ATOM 5356 O O . GLN C 1 112 ? 46.702 52.598 40.794 1.00 17.78 112 GLN C O 1
ATOM 5362 N N . PHE C 1 113 ? 45.795 53.625 42.587 1.00 17.32 113 PHE C N 1
ATOM 5363 C CA . PHE C 1 113 ? 45.739 54.932 41.945 1.00 18.81 113 PHE C CA 1
ATOM 5364 C C . PHE C 1 113 ? 46.840 55.822 42.482 1.00 20.62 113 PHE C C 1
ATOM 5365 O O . PHE C 1 113 ? 47.086 55.854 43.684 1.00 22.10 113 PHE C O 1
ATOM 5373 N N . PHE C 1 114 ? 47.492 56.554 41.586 1.00 19.42 114 PHE C N 1
ATOM 5374 C CA . PHE C 1 114 ? 48.605 57.413 41.961 1.00 19.71 114 PHE C CA 1
ATOM 5375 C C . PHE C 1 114 ? 48.261 58.861 42.267 1.00 20.10 114 PHE C C 1
ATOM 5376 O O . PHE C 1 114 ? 47.383 59.453 41.641 1.00 18.11 114 PHE C O 1
ATOM 5384 N N . TRP C 1 115 ? 48.978 59.413 43.244 1.00 19.87 115 TRP C N 1
ATOM 5385 C CA . TRP C 1 115 ? 48.797 60.792 43.675 1.00 20.56 115 TRP C CA 1
ATOM 5386 C C . TRP C 1 115 ? 50.150 61.501 43.716 1.00 22.37 115 TRP C C 1
ATOM 5387 O O . TRP C 1 115 ? 51.172 60.889 44.042 1.00 21.52 115 TRP C O 1
ATOM 5398 N N . ASP C 1 116 ? 50.148 62.785 43.374 1.00 23.03 116 ASP C N 1
ATOM 5399 C CA . ASP C 1 116 ? 51.360 63.601 43.414 1.00 25.31 116 ASP C CA 1
ATOM 5400 C C . ASP C 1 116 ? 51.101 64.737 44.401 1.00 24.59 116 ASP C C 1
ATOM 5401 O O . ASP C 1 116 ? 49.967 65.198 44.535 1.00 23.94 116 ASP C O 1
ATOM 5406 N N . ARG C 1 117 ? 52.139 65.190 45.092 1.00 23.57 117 ARG C N 1
ATOM 5407 C CA . ARG C 1 117 ? 51.964 66.291 46.034 1.00 24.64 117 ARG C CA 1
ATOM 5408 C C . ARG C 1 117 ? 51.770 67.586 45.260 1.00 24.22 117 ARG C C 1
ATOM 5409 O O . ARG C 1 117 ? 52.278 67.734 44.149 1.00 24.18 117 ARG C O 1
ATOM 5417 N N . ILE C 1 118 ? 51.016 68.513 45.838 1.00 23.85 118 ILE C N 1
ATOM 5418 C CA . ILE C 1 118 ? 50.797 69.805 45.204 1.00 24.93 118 ILE C CA 1
ATOM 5419 C C . ILE C 1 118 ? 51.939 70.703 45.678 1.00 25.40 118 ILE C C 1
ATOM 5420 O O . ILE C 1 118 ? 52.010 71.056 46.853 1.00 24.87 118 ILE C O 1
ATOM 5425 N N . ASN C 1 119 ? 52.843 71.058 44.771 1.00 28.07 119 ASN C N 1
ATOM 5426 C CA . ASN C 1 119 ? 53.983 71.897 45.133 1.00 31.03 119 ASN C CA 1
ATOM 5427 C C . ASN C 1 119 ? 54.728 71.330 46.335 1.00 30.63 119 ASN C C 1
ATOM 5428 O O . ASN C 1 119 ? 55.145 72.069 47.228 1.00 29.66 119 ASN C O 1
ATOM 5433 N N . ASP C 1 120 ? 54.871 70.011 46.361 1.00 30.68 120 ASP C N 1
ATOM 5434 C CA . ASP C 1 120 ? 55.576 69.328 47.440 1.00 31.48 120 ASP C CA 1
ATOM 5435 C C . ASP C 1 120 ? 54.949 69.553 48.818 1.00 29.61 120 ASP C C 1
ATOM 5436 O O . ASP C 1 120 ? 55.629 69.439 49.839 1.00 28.53 120 ASP C O 1
ATOM 5441 N N . HIS C 1 121 ? 53.653 69.862 48.845 1.00 28.26 121 HIS C N 1
ATOM 5442 C CA . HIS C 1 121 ? 52.945 70.091 50.106 1.00 28.07 121 HIS C CA 1
ATOM 5443 C C . HIS C 1 121 ? 52.976 68.826 50.964 1.00 26.00 121 HIS C C 1
ATOM 5444 O O . HIS C 1 121 ? 52.950 67.713 50.438 1.00 25.22 121 HIS C O 1
ATOM 5451 N N . ASP C 1 122 ? 53.027 69.001 52.281 1.00 24.89 122 ASP C N 1
ATOM 5452 C CA . ASP C 1 122 ? 53.071 67.870 53.206 1.00 26.17 122 ASP C CA 1
ATOM 5453 C C . ASP C 1 122 ? 51.806 67.017 53.242 1.00 23.97 122 ASP C C 1
ATOM 5454 O O . ASP C 1 122 ? 51.883 65.814 53.484 1.00 23.99 122 ASP C O 1
ATOM 5459 N N . HIS C 1 123 ? 50.647 67.628 53.013 1.00 22.93 123 HIS C N 1
ATOM 5460 C CA . HIS C 1 123 ? 49.397 66.871 53.045 1.00 23.33 123 HIS C CA 1
ATOM 5461 C C . HIS C 1 123 ? 48.345 67.319 52.031 1.00 22.19 123 HIS C C 1
ATOM 5462 O O . HIS C 1 123 ? 47.151 67.300 52.324 1.00 22.70 123 HIS C O 1
ATOM 5469 N N . ALA C 1 124 ? 48.791 67.712 50.842 1.00 21.26 124 ALA C N 1
ATOM 5470 C CA . ALA C 1 124 ? 47.888 68.146 49.776 1.00 21.32 124 ALA C CA 1
ATOM 5471 C C . ALA C 1 124 ? 48.373 67.462 48.506 1.00 20.65 124 ALA C C 1
ATOM 5472 O O . ALA C 1 124 ? 49.547 67.563 48.156 1.00 20.84 124 ALA C O 1
ATOM 5474 N N . PHE C 1 125 ? 47.465 66.770 47.821 1.00 19.53 125 PHE C N 1
ATOM 5475 C CA . PHE C 1 125 ? 47.815 66.008 46.631 1.00 19.24 125 PHE C CA 1
ATOM 5476 C C . PHE C 1 125 ? 46.845 66.174 45.466 1.00 18.25 125 PHE C C 1
ATOM 5477 O O . PHE C 1 125 ? 45.725 66.651 45.637 1.00 17.41 125 PHE C O 1
ATOM 5485 N N . SER C 1 126 ? 47.292 65.774 44.279 1.00 19.05 126 SER C N 1
ATOM 5486 C CA . SER C 1 126 ? 46.459 65.814 43.083 1.00 19.58 126 SER C CA 1
ATOM 5487 C C . SER C 1 126 ? 46.606 64.445 42.435 1.00 20.48 126 SER C C 1
ATOM 5488 O O . SER C 1 126 ? 47.672 63.833 42.492 1.00 19.40 126 SER C O 1
ATOM 5491 N N . ARG C 1 127 ? 45.538 63.958 41.819 1.00 20.65 127 ARG C N 1
ATOM 5492 C CA . ARG C 1 127 ? 45.581 62.641 41.204 1.00 20.98 127 ARG C CA 1
ATOM 5493 C C . ARG C 1 127 ? 46.332 62.603 39.886 1.00 21.53 127 ARG C C 1
ATOM 5494 O O . ARG C 1 127 ? 46.207 63.506 39.057 1.00 20.55 127 ARG C O 1
ATOM 5502 N N . ASN C 1 128 ? 47.145 61.565 39.721 1.00 20.65 128 ASN C N 1
ATOM 5503 C CA . ASN C 1 128 ? 47.874 61.351 38.479 1.00 21.86 128 ASN C CA 1
ATOM 5504 C C . ASN C 1 128 ? 47.018 60.282 37.808 1.00 21.18 128 ASN C C 1
ATOM 5505 O O . ASN C 1 128 ? 47.098 59.102 38.161 1.00 21.94 128 ASN C O 1
ATOM 5510 N N . LYS C 1 129 ? 46.189 60.698 36.857 1.00 19.79 129 LYS C N 1
ATOM 5511 C CA . LYS C 1 129 ? 45.280 59.781 36.175 1.00 19.58 129 LYS C CA 1
ATOM 5512 C C . LYS C 1 129 ? 45.833 59.152 34.902 1.00 20.03 129 LYS C C 1
ATOM 5513 O O . LYS C 1 129 ? 45.110 58.466 34.184 1.00 19.11 129 LYS C O 1
ATOM 5519 N N . SER C 1 130 ? 47.112 59.366 34.633 1.00 19.75 130 SER C N 1
ATOM 5520 C CA . SER C 1 130 ? 47.714 58.863 33.407 1.00 20.04 130 SER C CA 1
ATOM 5521 C C . SER C 1 130 ? 47.946 57.359 33.309 1.00 20.18 130 SER C C 1
ATOM 5522 O O . SER C 1 130 ? 48.292 56.856 32.245 1.00 20.19 130 SER C O 1
ATOM 5525 N N . GLU C 1 131 ? 47.748 56.642 34.408 1.00 19.46 131 GLU C N 1
ATOM 5526 C CA . GLU C 1 131 ? 47.913 55.195 34.399 1.00 20.59 131 GLU C CA 1
ATOM 5527 C C . GLU C 1 131 ? 47.344 54.628 35.682 1.00 19.11 131 GLU C C 1
ATOM 5528 O O . GLU C 1 131 ? 47.220 55.341 36.679 1.00 19.87 131 GLU C O 1
ATOM 5534 N N . VAL C 1 132 ? 46.990 53.348 35.645 1.00 18.51 132 VAL C N 1
ATOM 5535 C CA . VAL C 1 132 ? 46.461 52.659 36.813 1.00 16.93 132 VAL C CA 1
ATOM 5536 C C . VAL C 1 132 ? 47.255 51.364 36.966 1.00 17.69 132 VAL C C 1
ATOM 5537 O O . VAL C 1 132 ? 47.428 50.618 36.003 1.00 17.95 132 VAL C O 1
ATOM 5541 N N . ARG C 1 133 ? 47.762 51.122 38.168 1.00 16.93 133 ARG C N 1
ATOM 5542 C CA . ARG C 1 133 ? 48.546 49.920 38.438 1.00 18.01 133 ARG C CA 1
ATOM 5543 C C . ARG C 1 133 ? 47.621 48.820 38.951 1.00 18.59 133 ARG C C 1
ATOM 5544 O O . ARG C 1 133 ? 46.676 49.089 39.701 1.00 17.74 133 ARG C O 1
ATOM 5552 N N . THR C 1 134 ? 47.887 47.581 38.545 1.00 17.09 134 THR C N 1
ATOM 5553 C CA . THR C 1 134 ? 47.048 46.471 38.971 1.00 19.44 134 THR C CA 1
ATOM 5554 C C . THR C 1 134 ? 47.858 45.335 39.571 1.00 18.55 134 THR C C 1
ATOM 5555 O O . THR C 1 134 ? 49.060 45.217 39.339 1.00 18.09 134 THR C O 1
ATOM 5559 N N . ALA C 1 135 ? 47.182 44.505 40.353 1.00 19.16 135 ALA C N 1
ATOM 5560 C CA . ALA C 1 135 ? 47.812 43.354 40.978 1.00 18.39 135 ALA C CA 1
ATOM 5561 C C . ALA C 1 135 ? 46.734 42.325 41.260 1.00 19.94 135 ALA C C 1
ATOM 5562 O O . ALA C 1 135 ? 45.620 42.669 41.662 1.00 19.38 135 ALA C O 1
ATOM 5564 N N . VAL C 1 136 ? 47.059 41.062 41.022 1.00 17.39 136 VAL C N 1
ATOM 5565 C CA . VAL C 1 136 ? 46.125 39.981 41.277 1.00 18.97 136 VAL C CA 1
ATOM 5566 C C . VAL C 1 136 ? 46.898 38.831 41.895 1.00 20.36 136 VAL C C 1
ATOM 5567 O O . VAL C 1 136 ? 47.985 38.487 41.433 1.00 20.71 136 VAL C O 1
ATOM 5571 N N . LEU C 1 137 ? 46.338 38.262 42.954 1.00 19.35 137 LEU C N 1
ATOM 5572 C CA . LEU C 1 137 ? 46.937 37.126 43.629 1.00 19.34 137 LEU C CA 1
ATOM 5573 C C . LEU C 1 137 ? 45.931 36.001 43.541 1.00 20.29 137 LEU C C 1
ATOM 5574 O O . LEU C 1 137 ? 44.736 36.207 43.746 1.00 19.80 137 LEU C O 1
ATOM 5579 N N . GLU C 1 138 ? 46.404 34.813 43.203 1.00 20.57 138 GLU C N 1
ATOM 5580 C CA . GLU C 1 138 ? 45.519 33.668 43.154 1.00 21.62 138 GLU C CA 1
ATOM 5581 C C . GLU C 1 138 ? 46.185 32.563 43.962 1.00 23.06 138 GLU C C 1
ATOM 5582 O O . GLU C 1 138 ? 47.383 32.311 43.816 1.00 21.83 138 GLU C O 1
ATOM 5588 N N . ILE C 1 139 ? 45.412 31.943 44.845 1.00 21.07 139 ILE C N 1
ATOM 5589 C CA . ILE C 1 139 ? 45.910 30.850 45.666 1.00 22.30 139 ILE C CA 1
ATOM 5590 C C . ILE C 1 139 ? 45.056 29.643 45.329 1.00 21.49 139 ILE C C 1
ATOM 5591 O O . ILE C 1 139 ? 43.836 29.743 45.232 1.00 19.62 139 ILE C O 1
ATOM 5596 N N . SER C 1 140 ? 45.712 28.513 45.114 1.00 23.21 140 SER C N 1
ATOM 5597 C CA . SER C 1 140 ? 45.028 27.271 44.801 1.00 26.56 140 SER C CA 1
ATOM 5598 C C . SER C 1 140 ? 45.734 26.201 45.623 1.00 26.63 140 SER C C 1
ATOM 5599 O O . SER C 1 140 ? 46.741 25.640 45.193 1.00 26.42 140 SER C O 1
ATOM 5602 N N . GLY C 1 141 ? 45.210 25.937 46.812 1.00 27.92 141 GLY C N 1
ATOM 5603 C CA . GLY C 1 141 ? 45.828 24.955 47.680 1.00 28.47 141 GLY C CA 1
ATOM 5604 C C . GLY C 1 141 ? 47.140 25.524 48.181 1.00 27.85 141 GLY C C 1
ATOM 5605 O O . GLY C 1 141 ? 47.169 26.593 48.788 1.00 26.61 141 GLY C O 1
ATOM 5606 N N . SER C 1 142 ? 48.232 24.820 47.915 1.00 27.09 142 SER C N 1
ATOM 5607 C CA . SER C 1 142 ? 49.550 25.271 48.347 1.00 27.77 142 SER C CA 1
ATOM 5608 C C . SER C 1 142 ? 50.214 26.192 47.327 1.00 27.33 142 SER C C 1
ATOM 5609 O O . SER C 1 142 ? 51.256 26.781 47.608 1.00 29.15 142 SER C O 1
ATOM 5612 N N . GLU C 1 143 ? 49.605 26.327 46.153 1.00 28.32 143 GLU C N 1
ATOM 5613 C CA . GLU C 1 143 ? 50.167 27.164 45.094 1.00 27.91 143 GLU C CA 1
ATOM 5614 C C . GLU C 1 143 ? 49.711 28.617 45.164 1.00 27.64 143 GLU C C 1
ATOM 5615 O O . GLU C 1 143 ? 48.543 28.900 45.418 1.00 25.69 143 GLU C O 1
ATOM 5621 N N . GLN C 1 144 ? 50.649 29.528 44.922 1.00 26.58 144 GLN C N 1
ATOM 5622 C CA . GLN C 1 144 ? 50.377 30.961 44.931 1.00 26.37 144 GLN C CA 1
ATOM 5623 C C . GLN C 1 144 ? 50.948 31.561 43.650 1.00 25.13 144 GLN C C 1
ATOM 5624 O O . GLN C 1 144 ? 52.006 31.143 43.184 1.00 25.34 144 GLN C O 1
ATOM 5630 N N . ALA C 1 145 ? 50.254 32.542 43.083 1.00 22.09 145 ALA C N 1
ATOM 5631 C CA . ALA C 1 145 ? 50.730 33.188 41.864 1.00 20.58 145 ALA C CA 1
ATOM 5632 C C . ALA C 1 145 ? 50.319 34.650 41.876 1.00 20.45 145 ALA C C 1
ATOM 5633 O O . ALA C 1 145 ? 49.200 34.973 42.262 1.00 17.56 145 ALA C O 1
ATOM 5635 N N . ILE C 1 146 ? 51.229 35.527 41.461 1.00 20.09 146 ILE C N 1
ATOM 5636 C CA . ILE C 1 146 ? 50.945 36.956 41.418 1.00 20.56 146 ILE C CA 1
ATOM 5637 C C . ILE C 1 146 ? 51.184 37.532 40.030 1.00 21.34 146 ILE C C 1
ATOM 5638 O O . ILE C 1 146 ? 52.186 37.228 39.384 1.00 18.49 146 ILE C O 1
ATOM 5643 N N . VAL C 1 147 ? 50.250 38.366 39.586 1.00 19.78 147 VAL C N 1
ATOM 5644 C CA . VAL C 1 147 ? 50.353 39.033 38.300 1.00 20.09 147 VAL C CA 1
ATOM 5645 C C . VAL C 1 147 ? 50.184 40.530 38.550 1.00 20.54 147 VAL C C 1
ATOM 5646 O O . VAL C 1 147 ? 49.208 40.953 39.170 1.00 20.13 147 VAL C O 1
ATOM 5650 N N . ALA C 1 148 ? 51.153 41.320 38.099 1.00 18.36 148 ALA C N 1
ATOM 5651 C CA . ALA C 1 148 ? 51.085 42.772 38.248 1.00 19.33 148 ALA C CA 1
ATOM 5652 C C . ALA C 1 148 ? 50.817 43.345 36.863 1.00 19.36 148 ALA C C 1
ATOM 5653 O O . ALA C 1 148 ? 51.031 42.671 35.856 1.00 18.79 148 ALA C O 1
ATOM 5655 N N . GLY C 1 149 ? 50.349 44.584 36.797 1.00 19.33 149 GLY C N 1
ATOM 5656 C CA . GLY C 1 149 ? 50.093 45.149 35.490 1.00 18.21 149 GLY C CA 1
ATOM 5657 C C . GLY C 1 149 ? 49.911 46.648 35.467 1.00 17.83 149 GLY C C 1
ATOM 5658 O O . GLY C 1 149 ? 49.919 47.322 36.503 1.00 15.94 149 GLY C O 1
ATOM 5659 N N . ILE C 1 150 ? 49.757 47.170 34.260 1.00 17.43 150 ILE C N 1
ATOM 5660 C CA . ILE C 1 150 ? 49.539 48.589 34.073 1.00 19.87 150 ILE C CA 1
ATOM 5661 C C . ILE C 1 150 ? 48.461 48.726 33.002 1.00 22.17 150 ILE C C 1
ATOM 5662 O O . ILE C 1 150 ? 48.349 47.884 32.103 1.00 21.52 150 ILE C O 1
ATOM 5667 N N . GLU C 1 151 ? 47.645 49.768 33.113 1.00 21.65 151 GLU C N 1
ATOM 5668 C CA . GLU C 1 151 ? 46.586 49.987 32.142 1.00 22.98 151 GLU C CA 1
ATOM 5669 C C . GLU C 1 151 ? 46.260 51.474 32.064 1.00 22.44 151 GLU C C 1
ATOM 5670 O O . GLU C 1 151 ? 46.646 52.243 32.940 1.00 19.75 151 GLU C O 1
ATOM 5676 N N . GLY C 1 152 ? 45.557 51.868 31.004 1.00 22.94 152 GLY C N 1
ATOM 5677 C CA . GLY C 1 152 ? 45.176 53.262 30.841 1.00 23.75 152 GLY C CA 1
ATOM 5678 C C . GLY C 1 152 ? 46.298 54.207 30.449 1.00 24.20 152 GLY C C 1
ATOM 5679 O O . GLY C 1 152 ? 46.132 55.425 30.506 1.00 25.22 152 GLY C O 1
ATOM 5680 N N . LEU C 1 153 ? 47.440 53.655 30.051 1.00 22.61 153 LEU C N 1
ATOM 5681 C CA . LEU C 1 153 ? 48.583 54.469 29.650 1.00 22.75 153 LEU C CA 1
ATOM 5682 C C . LEU C 1 153 ? 48.560 54.684 28.136 1.00 22.80 153 LEU C C 1
ATOM 5683 O O . LEU C 1 153 ? 48.990 53.823 27.370 1.00 21.62 153 LEU C O 1
ATOM 5688 N N . THR C 1 154 ? 48.055 55.837 27.709 1.00 21.56 154 THR C N 1
ATOM 5689 C CA . THR C 1 154 ? 47.957 56.143 26.285 1.00 20.99 154 THR C CA 1
ATOM 5690 C C . THR C 1 154 ? 49.246 56.750 25.738 1.00 18.93 154 THR C C 1
ATOM 5691 O O . THR C 1 154 ? 49.801 57.680 26.313 1.00 19.40 154 THR C O 1
ATOM 5695 N N . VAL C 1 155 ? 49.720 56.207 24.623 1.00 19.58 155 VAL C N 1
ATOM 5696 C CA . VAL C 1 155 ? 50.953 56.680 24.010 1.00 20.44 155 VAL C CA 1
ATOM 5697 C C . VAL C 1 155 ? 50.774 56.872 22.514 1.00 19.80 155 VAL C C 1
ATOM 5698 O O . VAL C 1 155 ? 49.884 56.281 21.901 1.00 19.84 155 VAL C O 1
ATOM 5702 N N . LEU C 1 156 ? 51.629 57.702 21.932 1.00 18.63 156 LEU C N 1
ATOM 5703 C CA . LEU C 1 156 ? 51.545 57.984 20.513 1.00 19.50 156 LEU C CA 1
ATOM 5704 C C . LEU C 1 156 ? 52.885 58.386 19.919 1.00 19.48 156 LEU C C 1
ATOM 5705 O O . LEU C 1 156 ? 53.674 59.084 20.556 1.00 20.01 156 LEU C O 1
ATOM 5710 N N . LYS C 1 157 ? 53.139 57.910 18.701 1.00 21.58 157 LYS C N 1
ATOM 5711 C CA . LYS C 1 157 ? 54.351 58.243 17.956 1.00 23.37 157 LYS C CA 1
ATOM 5712 C C . LYS C 1 157 ? 53.822 58.964 16.732 1.00 23.27 157 LYS C C 1
ATOM 5713 O O . LYS C 1 157 ? 52.967 58.427 16.031 1.00 23.15 157 LYS C O 1
ATOM 5719 N N . SER C 1 158 ? 54.319 60.170 16.476 1.00 23.81 158 SER C N 1
ATOM 5720 C CA . SER C 1 158 ? 53.857 60.949 15.329 1.00 25.73 158 SER C CA 1
ATOM 5721 C C . SER C 1 158 ? 54.518 60.503 14.031 1.00 27.18 158 SER C C 1
ATOM 5722 O O . SER C 1 158 ? 54.109 60.908 12.944 1.00 28.52 158 SER C O 1
ATOM 5725 N N . THR C 1 159 ? 55.547 59.674 14.156 1.00 28.04 159 THR C N 1
ATOM 5726 C CA . THR C 1 159 ? 56.253 59.124 13.004 1.00 29.36 159 THR C CA 1
ATOM 5727 C C . THR C 1 159 ? 57.067 57.927 13.491 1.00 28.91 159 THR C C 1
ATOM 5728 O O . THR C 1 159 ? 57.009 57.579 14.668 1.00 28.59 159 THR C O 1
ATOM 5732 N N . GLY C 1 160 ? 57.808 57.288 12.593 1.00 29.65 160 GLY C N 1
ATOM 5733 C CA . GLY C 1 160 ? 58.590 56.131 12.988 1.00 29.28 160 GLY C CA 1
ATOM 5734 C C . GLY C 1 160 ? 57.724 54.885 13.034 1.00 29.52 160 GLY C C 1
ATOM 5735 O O . GLY C 1 160 ? 57.958 53.970 13.831 1.00 30.34 160 GLY C O 1
ATOM 5736 N N . SER C 1 161 ? 56.708 54.860 12.177 1.00 28.05 161 SER C N 1
ATOM 5737 C CA . SER C 1 161 ? 55.787 53.733 12.088 1.00 26.93 161 SER C CA 1
ATOM 5738 C C . SER C 1 161 ? 55.401 53.493 10.631 1.00 26.38 161 SER C C 1
ATOM 5739 O O . SER C 1 161 ? 55.032 54.425 9.914 1.00 25.42 161 SER C O 1
ATOM 5742 N N . GLU C 1 162 ? 55.492 52.238 10.201 1.00 26.34 162 GLU C N 1
ATOM 5743 C CA . GLU C 1 162 ? 55.163 51.856 8.831 1.00 27.07 162 GLU C CA 1
ATOM 5744 C C . GLU C 1 162 ? 54.231 50.646 8.814 1.00 26.57 162 GLU C C 1
ATOM 5745 O O . GLU C 1 162 ? 54.111 49.927 9.806 1.00 27.54 162 GLU C O 1
ATOM 5751 N N . PHE C 1 163 ? 53.573 50.429 7.681 1.00 25.26 163 PHE C N 1
ATOM 5752 C CA . PHE C 1 163 ? 52.704 49.273 7.506 1.00 25.59 163 PHE C CA 1
ATOM 5753 C C . PHE C 1 163 ? 52.523 48.991 6.023 1.00 25.67 163 PHE C C 1
ATOM 5754 O O . PHE C 1 163 ? 51.723 49.634 5.339 1.00 25.00 163 PHE C O 1
ATOM 5762 N N . HIS C 1 164 ? 53.280 48.020 5.532 1.00 25.20 164 HIS C N 1
ATOM 5763 C CA . HIS C 1 164 ? 53.238 47.641 4.129 1.00 26.32 164 HIS C CA 1
ATOM 5764 C C . HIS C 1 164 ? 53.622 46.175 4.008 1.00 27.42 164 HIS C C 1
ATOM 5765 O O . HIS C 1 164 ? 54.107 45.580 4.966 1.00 26.66 164 HIS C O 1
ATOM 5772 N N . GLY C 1 165 ? 53.391 45.597 2.833 1.00 27.52 165 GLY C N 1
ATOM 5773 C CA . GLY C 1 165 ? 53.728 44.202 2.623 1.00 28.64 165 GLY C CA 1
ATOM 5774 C C . GLY C 1 165 ? 52.642 43.232 3.049 1.00 29.31 165 GLY C C 1
ATOM 5775 O O . GLY C 1 165 ? 52.859 42.020 3.048 1.00 30.03 165 GLY C O 1
ATOM 5776 N N . PHE C 1 166 ? 51.473 43.745 3.421 1.00 28.74 166 PHE C N 1
ATOM 5777 C CA . PHE C 1 166 ? 50.380 42.869 3.826 1.00 27.98 166 PHE C CA 1
ATOM 5778 C C . PHE C 1 166 ? 49.651 42.326 2.605 1.00 30.51 166 PHE C C 1
ATOM 5779 O O . PHE C 1 166 ? 49.630 42.962 1.550 1.00 30.30 166 PHE C O 1
ATOM 5787 N N . PRO C 1 167 ? 49.046 41.134 2.729 1.00 31.37 167 PRO C N 1
ATOM 5788 C CA . PRO C 1 167 ? 48.324 40.541 1.599 1.00 31.93 167 PRO C CA 1
ATOM 5789 C C . PRO C 1 167 ? 47.144 41.399 1.149 1.00 32.84 167 PRO C C 1
ATOM 5790 O O . PRO C 1 167 ? 46.538 42.108 1.951 1.00 30.37 167 PRO C O 1
ATOM 5794 N N . ARG C 1 168 ? 46.829 41.343 -0.140 1.00 32.67 168 ARG C N 1
ATOM 5795 C CA . ARG C 1 168 ? 45.721 42.123 -0.673 1.00 33.80 168 ARG C CA 1
ATOM 5796 C C . ARG C 1 168 ? 44.703 41.233 -1.371 1.00 35.15 168 ARG C C 1
ATOM 5797 O O . ARG C 1 168 ? 44.995 40.640 -2.411 1.00 37.11 168 ARG C O 1
ATOM 5805 N N . ASP C 1 169 ? 43.510 41.130 -0.797 1.00 34.64 169 ASP C N 1
ATOM 5806 C CA . ASP C 1 169 ? 42.462 40.324 -1.406 1.00 34.34 169 ASP C CA 1
ATOM 5807 C C . ASP C 1 169 ? 41.392 41.271 -1.937 1.00 33.52 169 ASP C C 1
ATOM 5808 O O . ASP C 1 169 ? 41.563 42.489 -1.882 1.00 32.58 169 ASP C O 1
ATOM 5813 N N . LYS C 1 170 ? 40.296 40.724 -2.451 1.00 33.78 170 LYS C N 1
ATOM 5814 C CA . LYS C 1 170 ? 39.237 41.563 -2.999 1.00 33.93 170 LYS C CA 1
ATOM 5815 C C . LYS C 1 170 ? 38.648 42.560 -2.005 1.00 33.13 170 LYS C C 1
ATOM 5816 O O . LYS C 1 170 ? 38.029 43.540 -2.414 1.00 32.25 170 LYS C O 1
ATOM 5822 N N . TYR C 1 171 ? 38.844 42.320 -0.710 1.00 30.01 171 TYR C N 1
ATOM 5823 C CA . TYR C 1 171 ? 38.296 43.208 0.313 1.00 29.23 171 TYR C CA 1
ATOM 5824 C C . TYR C 1 171 ? 39.322 44.174 0.892 1.00 28.82 171 TYR C C 1
ATOM 5825 O O . TYR C 1 171 ? 39.042 44.869 1.871 1.00 29.24 171 TYR C O 1
ATOM 5834 N N . THR C 1 172 ? 40.505 44.217 0.294 1.00 27.90 172 THR C N 1
ATOM 5835 C CA . THR C 1 172 ? 41.565 45.099 0.771 1.00 28.03 172 THR C CA 1
ATOM 5836 C C . THR C 1 172 ? 41.599 46.420 0.008 1.00 29.78 172 THR C C 1
ATOM 5837 O O . THR C 1 172 ? 41.733 46.438 -1.217 1.00 28.98 172 THR C O 1
ATOM 5841 N N . THR C 1 173 ? 41.473 47.524 0.739 1.00 29.96 173 THR C N 1
ATOM 5842 C CA . THR C 1 173 ? 41.499 48.852 0.135 1.00 29.83 173 THR C CA 1
ATOM 5843 C C . THR C 1 173 ? 42.564 49.717 0.799 1.00 29.39 173 THR C C 1
ATOM 5844 O O . THR C 1 173 ? 42.895 50.799 0.308 1.00 28.75 173 THR C O 1
ATOM 5848 N N . LEU C 1 174 ? 43.098 49.235 1.918 1.00 28.32 174 LEU C N 1
ATOM 5849 C CA . LEU C 1 174 ? 44.113 49.971 2.664 1.00 28.89 174 LEU C CA 1
ATOM 5850 C C . LEU C 1 174 ? 45.386 50.196 1.854 1.00 29.75 174 LEU C C 1
ATOM 5851 O O . LEU C 1 174 ? 45.939 49.260 1.271 1.00 27.95 174 LEU C O 1
ATOM 5856 N N . GLN C 1 175 ? 45.848 51.443 1.823 1.00 29.45 175 GLN C N 1
ATOM 5857 C CA . GLN C 1 175 ? 47.062 51.780 1.097 1.00 31.80 175 GLN C CA 1
ATOM 5858 C C . GLN C 1 175 ? 48.282 51.578 1.985 1.00 31.21 175 GLN C C 1
ATOM 5859 O O . GLN C 1 175 ? 48.248 51.878 3.180 1.00 29.90 175 GLN C O 1
ATOM 5865 N N . GLU C 1 176 ? 49.355 51.053 1.404 1.00 29.60 176 GLU C N 1
ATOM 5866 C CA . GLU C 1 176 ? 50.579 50.833 2.164 1.00 30.37 176 GLU C CA 1
ATOM 5867 C C . GLU C 1 176 ? 51.141 52.189 2.551 1.00 30.23 176 GLU C C 1
ATOM 5868 O O . GLU C 1 176 ? 50.879 53.187 1.880 1.00 29.31 176 GLU C O 1
ATOM 5874 N N . THR C 1 177 ? 51.911 52.230 3.632 1.00 30.27 177 THR C N 1
ATOM 5875 C CA . THR C 1 177 ? 52.491 53.485 4.086 1.00 30.40 177 THR C CA 1
ATOM 5876 C C . THR C 1 177 ? 53.830 53.262 4.779 1.00 30.33 177 THR C C 1
ATOM 5877 O O . THR C 1 177 ? 54.090 52.190 5.326 1.00 30.05 177 THR C O 1
ATOM 5881 N N . THR C 1 178 ? 54.682 54.280 4.742 1.00 30.14 178 THR C N 1
ATOM 5882 C CA . THR C 1 178 ? 55.989 54.205 5.380 1.00 30.61 178 THR C CA 1
ATOM 5883 C C . THR C 1 178 ? 56.097 55.293 6.444 1.00 30.57 178 THR C C 1
ATOM 5884 O O . THR C 1 178 ? 57.161 55.508 7.023 1.00 31.35 178 THR C O 1
ATOM 5888 N N . ASP C 1 179 ? 54.988 55.981 6.697 1.00 29.98 179 ASP C N 1
ATOM 5889 C CA . ASP C 1 179 ? 54.965 57.047 7.691 1.00 28.25 179 ASP C CA 1
ATOM 5890 C C . ASP C 1 179 ? 53.530 57.264 8.167 1.00 27.85 179 ASP C C 1
ATOM 5891 O O . ASP C 1 179 ? 52.713 57.848 7.456 1.00 26.43 179 ASP C O 1
ATOM 5896 N N . ARG C 1 180 ? 53.224 56.788 9.369 1.00 25.34 180 ARG C N 1
ATOM 5897 C CA . ARG C 1 180 ? 51.888 56.941 9.928 1.00 23.23 180 ARG C CA 1
ATOM 5898 C C . ARG C 1 180 ? 51.993 57.126 11.438 1.00 23.19 180 ARG C C 1
ATOM 5899 O O . ARG C 1 180 ? 53.048 56.913 12.030 1.00 21.77 180 ARG C O 1
ATOM 5907 N N . ILE C 1 181 ? 50.893 57.538 12.053 1.00 22.36 181 ILE C N 1
ATOM 5908 C CA . ILE C 1 181 ? 50.858 57.702 13.493 1.00 20.59 181 ILE C CA 1
ATOM 5909 C C . ILE C 1 181 ? 50.563 56.326 14.084 1.00 20.67 181 ILE C C 1
ATOM 5910 O O . ILE C 1 181 ? 49.818 55.536 13.500 1.00 19.81 181 ILE C O 1
ATOM 5915 N N . LEU C 1 182 ? 51.174 56.031 15.224 1.00 20.15 182 LEU C N 1
ATOM 5916 C CA . LEU C 1 182 ? 50.927 54.773 15.910 1.00 19.80 182 LEU C CA 1
ATOM 5917 C C . LEU C 1 182 ? 50.544 55.183 17.324 1.00 19.63 182 LEU C C 1
ATOM 5918 O O . LEU C 1 182 ? 51.381 55.682 18.079 1.00 19.57 182 LEU C O 1
ATOM 5923 N N . ALA C 1 183 ? 49.267 55.001 17.656 1.00 20.04 183 ALA C N 1
ATOM 5924 C CA . ALA C 1 183 ? 48.729 55.356 18.965 1.00 19.80 183 ALA C CA 1
ATOM 5925 C C . ALA C 1 183 ? 48.039 54.148 19.583 1.00 19.82 183 ALA C C 1
ATOM 5926 O O . ALA C 1 183 ? 47.308 53.425 18.903 1.00 21.28 183 ALA C O 1
ATOM 5928 N N . THR C 1 184 ? 48.263 53.937 20.874 1.00 21.63 184 THR C N 1
ATOM 5929 C CA . THR C 1 184 ? 47.661 52.806 21.562 1.00 21.86 184 THR C CA 1
ATOM 5930 C C . THR C 1 184 ? 47.532 53.078 23.055 1.00 22.76 184 THR C C 1
ATOM 5931 O O . THR C 1 184 ? 48.110 54.034 23.576 1.00 22.59 184 THR C O 1
ATOM 5935 N N . ASP C 1 185 ? 46.743 52.247 23.727 1.00 24.06 185 ASP C N 1
ATOM 5936 C CA . ASP C 1 185 ? 46.564 52.339 25.173 1.00 25.26 185 ASP C CA 1
ATOM 5937 C C . ASP C 1 185 ? 47.324 51.131 25.696 1.00 25.67 185 ASP C C 1
ATOM 5938 O O . ASP C 1 185 ? 46.976 49.996 25.383 1.00 26.39 185 ASP C O 1
ATOM 5943 N N . VAL C 1 186 ? 48.369 51.367 26.473 1.00 25.37 186 VAL C N 1
ATOM 5944 C CA . VAL C 1 186 ? 49.150 50.262 26.992 1.00 25.60 186 VAL C CA 1
ATOM 5945 C C . VAL C 1 186 ? 48.469 49.525 28.132 1.00 24.80 186 VAL C C 1
ATOM 5946 O O . VAL C 1 186 ? 48.218 50.089 29.197 1.00 25.80 186 VAL C O 1
ATOM 5950 N N . SER C 1 187 ? 48.148 48.262 27.877 1.00 23.82 187 SER C N 1
ATOM 5951 C CA . SER C 1 187 ? 47.551 47.387 28.872 1.00 23.03 187 SER C CA 1
ATOM 5952 C C . SER C 1 187 ? 48.488 46.188 28.881 1.00 21.92 187 SER C C 1
ATOM 5953 O O . SER C 1 187 ? 48.576 45.467 27.887 1.00 20.90 187 SER C O 1
ATOM 5956 N N . ALA C 1 188 ? 49.197 45.998 29.987 1.00 20.47 188 ALA C N 1
ATOM 5957 C CA . ALA C 1 188 ? 50.131 44.886 30.111 1.00 20.69 188 ALA C CA 1
ATOM 5958 C C . ALA C 1 188 ? 50.021 44.244 31.479 1.00 20.66 188 ALA C C 1
ATOM 5959 O O . ALA C 1 188 ? 49.732 44.909 32.475 1.00 20.62 188 ALA C O 1
ATOM 5961 N N . ARG C 1 189 ? 50.253 42.939 31.517 1.00 19.48 189 ARG C N 1
ATOM 5962 C CA . ARG C 1 189 ? 50.197 42.194 32.759 1.00 19.79 189 ARG C CA 1
ATOM 5963 C C . ARG C 1 189 ? 51.279 41.137 32.727 1.00 19.58 189 ARG C C 1
ATOM 5964 O O . ARG C 1 189 ? 51.427 40.420 31.739 1.00 19.36 189 ARG C O 1
ATOM 5972 N N . TRP C 1 190 ? 52.054 41.069 33.803 1.00 18.18 190 TRP C N 1
ATOM 5973 C CA . TRP C 1 190 ? 53.148 40.116 33.867 1.00 18.93 190 TRP C CA 1
ATOM 5974 C C . TRP C 1 190 ? 53.064 39.229 35.101 1.00 18.68 190 TRP C C 1
ATOM 5975 O O . TRP C 1 190 ? 52.632 39.663 36.170 1.00 17.70 190 TRP C O 1
ATOM 5986 N N . ARG C 1 191 ? 53.471 37.975 34.930 1.00 19.09 191 ARG C N 1
ATOM 5987 C CA . ARG C 1 191 ? 53.424 36.987 36.001 1.00 19.11 191 ARG C CA 1
ATOM 5988 C C . ARG C 1 191 ? 54.789 36.756 36.636 1.00 19.42 191 ARG C C 1
ATOM 5989 O O . ARG C 1 191 ? 55.765 36.463 35.950 1.00 19.38 191 ARG C O 1
ATOM 5997 N N . TYR C 1 192 ? 54.844 36.897 37.957 1.00 19.46 192 TYR C N 1
ATOM 5998 C CA . TYR C 1 192 ? 56.075 36.705 38.713 1.00 19.85 192 TYR C CA 1
ATOM 5999 C C . TYR C 1 192 ? 56.293 35.223 39.005 1.00 20.43 192 TYR C C 1
ATOM 6000 O O . TYR C 1 192 ? 55.333 34.479 39.178 1.00 20.32 192 TYR C O 1
ATOM 6009 N N . ASN C 1 193 ? 57.554 34.801 39.063 1.00 22.06 193 ASN C N 1
ATOM 6010 C CA . ASN C 1 193 ? 57.870 33.400 39.340 1.00 23.90 193 ASN C CA 1
ATOM 6011 C C . ASN C 1 193 ? 58.361 33.199 40.776 1.00 24.60 193 ASN C C 1
ATOM 6012 O O . ASN C 1 193 ? 58.880 32.135 41.127 1.00 23.27 193 ASN C O 1
ATOM 6017 N N . THR C 1 194 ? 58.172 34.226 41.602 1.00 24.78 194 THR C N 1
ATOM 6018 C CA . THR C 1 194 ? 58.574 34.199 43.006 1.00 24.97 194 THR C CA 1
ATOM 6019 C C . THR C 1 194 ? 57.911 35.355 43.752 1.00 27.27 194 THR C C 1
ATOM 6020 O O . THR C 1 194 ? 57.516 36.346 43.137 1.00 26.13 194 THR C O 1
ATOM 6024 N N . VAL C 1 195 ? 57.785 35.225 45.071 1.00 28.21 195 VAL C N 1
ATOM 6025 C CA . VAL C 1 195 ? 57.192 36.286 45.878 1.00 30.96 195 VAL C CA 1
ATOM 6026 C C . VAL C 1 195 ? 58.295 37.198 46.406 1.00 32.01 195 VAL C C 1
ATOM 6027 O O . VAL C 1 195 ? 58.018 38.234 47.007 1.00 32.49 195 VAL C O 1
ATOM 6031 N N . GLU C 1 196 ? 59.547 36.806 46.182 1.00 31.51 196 GLU C N 1
ATOM 6032 C CA . GLU C 1 196 ? 60.686 37.601 46.626 1.00 33.80 196 GLU C CA 1
ATOM 6033 C C . GLU C 1 196 ? 61.004 38.653 45.569 1.00 33.93 196 GLU C C 1
ATOM 6034 O O . GLU C 1 196 ? 61.999 38.550 44.848 1.00 34.61 196 GLU C O 1
ATOM 6040 N N . VAL C 1 197 ? 60.151 39.668 45.490 1.00 31.71 197 VAL C N 1
ATOM 6041 C CA . VAL C 1 197 ? 60.308 40.735 44.511 1.00 31.16 197 VAL C CA 1
ATOM 6042 C C . VAL C 1 197 ? 60.138 42.116 45.142 1.00 30.46 197 VAL C C 1
ATOM 6043 O O . VAL C 1 197 ? 59.364 42.280 46.084 1.00 29.51 197 VAL C O 1
ATOM 6047 N N . ASP C 1 198 ? 60.879 43.098 44.631 1.00 28.32 198 ASP C N 1
ATOM 6048 C CA . ASP C 1 198 ? 60.745 44.473 45.099 1.00 26.33 198 ASP C CA 1
ATOM 6049 C C . ASP C 1 198 ? 59.637 44.979 44.178 1.00 24.47 198 ASP C C 1
ATOM 6050 O O . ASP C 1 198 ? 59.900 45.614 43.157 1.00 24.84 198 ASP C O 1
ATOM 6055 N N . PHE C 1 199 ? 58.399 44.665 44.537 1.00 23.14 199 PHE C N 1
ATOM 6056 C CA . PHE C 1 199 ? 57.242 45.023 43.731 1.00 22.37 199 PHE C CA 1
ATOM 6057 C C . PHE C 1 199 ? 57.179 46.431 43.160 1.00 21.21 199 PHE C C 1
ATOM 6058 O O . PHE C 1 199 ? 56.913 46.589 41.969 1.00 21.31 199 PHE C O 1
ATOM 6066 N N . ASP C 1 200 ? 57.422 47.447 43.983 1.00 22.91 200 ASP C N 1
ATOM 6067 C CA . ASP C 1 200 ? 57.375 48.827 43.492 1.00 24.07 200 ASP C CA 1
ATOM 6068 C C . ASP C 1 200 ? 58.491 49.126 42.498 1.00 24.74 200 ASP C C 1
ATOM 6069 O O . ASP C 1 200 ? 58.265 49.785 41.481 1.00 24.97 200 ASP C O 1
ATOM 6074 N N . ALA C 1 201 ? 59.696 48.644 42.790 1.00 24.71 201 ALA C N 1
ATOM 6075 C CA . ALA C 1 201 ? 60.835 48.874 41.907 1.00 23.79 201 ALA C CA 1
ATOM 6076 C C . ALA C 1 201 ? 60.657 48.173 40.565 1.00 23.24 201 ALA C C 1
ATOM 6077 O O . ALA C 1 201 ? 60.978 48.733 39.517 1.00 22.84 201 ALA C O 1
ATOM 6079 N N . VAL C 1 202 ? 60.139 46.949 40.585 1.00 21.88 202 VAL C N 1
ATOM 6080 C CA . VAL C 1 202 ? 59.946 46.224 39.337 1.00 21.71 202 VAL C CA 1
ATOM 6081 C C . VAL C 1 202 ? 58.859 46.885 38.498 1.00 21.14 202 VAL C C 1
ATOM 6082 O O . VAL C 1 202 ? 58.990 46.992 37.275 1.00 21.03 202 VAL C O 1
ATOM 6086 N N . TYR C 1 203 ? 57.789 47.335 39.146 1.00 21.54 203 TYR C N 1
ATOM 6087 C CA . TYR C 1 203 ? 56.715 47.999 38.412 1.00 21.81 203 TYR C CA 1
ATOM 6088 C C . TYR C 1 203 ? 57.250 49.236 37.697 1.00 21.20 203 TYR C C 1
ATOM 6089 O O . TYR C 1 203 ? 56.961 49.452 36.523 1.00 21.70 203 TYR C O 1
ATOM 6098 N N . ALA C 1 204 ? 58.030 50.046 38.404 1.00 22.04 204 ALA C N 1
ATOM 6099 C CA . ALA C 1 204 ? 58.591 51.255 37.808 1.00 22.23 204 ALA C CA 1
ATOM 6100 C C . ALA C 1 204 ? 59.494 50.893 36.632 1.00 23.47 204 ALA C C 1
ATOM 6101 O O . ALA C 1 204 ? 59.485 51.559 35.596 1.00 22.81 204 ALA C O 1
ATOM 6103 N N . SER C 1 205 ? 60.270 49.828 36.791 1.00 22.04 205 SER C N 1
ATOM 6104 C CA . SER C 1 205 ? 61.172 49.396 35.735 1.00 22.66 205 SER C CA 1
ATOM 6105 C C . SER C 1 205 ? 60.439 48.888 34.500 1.00 21.50 205 SER C C 1
ATOM 6106 O O . SER C 1 205 ? 60.785 49.250 33.378 1.00 20.84 205 SER C O 1
ATOM 6109 N N . VAL C 1 206 ? 59.433 48.046 34.701 1.00 20.34 206 VAL C N 1
ATOM 6110 C CA . VAL C 1 206 ? 58.684 47.503 33.575 1.00 21.23 206 VAL C CA 1
ATOM 6111 C C . VAL C 1 206 ? 58.001 48.630 32.809 1.00 21.74 206 VAL C C 1
ATOM 6112 O O . VAL C 1 206 ? 57.994 48.642 31.576 1.00 20.94 206 VAL C O 1
ATOM 6116 N N . ARG C 1 207 ? 57.435 49.579 33.546 1.00 20.96 207 ARG C N 1
ATOM 6117 C CA . ARG C 1 207 ? 56.765 50.719 32.928 1.00 22.43 207 ARG C CA 1
ATOM 6118 C C . ARG C 1 207 ? 57.746 51.460 32.021 1.00 21.46 207 ARG C C 1
ATOM 6119 O O . ARG C 1 207 ? 57.417 51.811 30.885 1.00 22.16 207 ARG C O 1
ATOM 6127 N N . GLY C 1 208 ? 58.951 51.695 32.530 1.00 20.95 208 GLY C N 1
ATOM 6128 C CA . GLY C 1 208 ? 59.966 52.387 31.754 1.00 21.60 208 GLY C CA 1
ATOM 6129 C C . GLY C 1 208 ? 60.420 51.596 30.536 1.00 23.29 208 GLY C C 1
ATOM 6130 O O . GLY C 1 208 ? 60.693 52.169 29.483 1.00 23.48 208 GLY C O 1
ATOM 6131 N N . LEU C 1 209 ? 60.497 50.276 30.673 1.00 22.67 209 LEU C N 1
ATOM 6132 C CA . LEU C 1 209 ? 60.919 49.416 29.574 1.00 22.96 209 LEU C CA 1
ATOM 6133 C C . LEU C 1 209 ? 59.873 49.379 28.461 1.00 23.32 209 LEU C C 1
ATOM 6134 O O . LEU C 1 209 ? 60.212 49.399 27.276 1.00 22.63 209 LEU C O 1
ATOM 6139 N N . LEU C 1 210 ? 58.602 49.322 28.843 1.00 21.26 210 LEU C N 1
ATOM 6140 C CA . LEU C 1 210 ? 57.521 49.296 27.865 1.00 21.80 210 LEU C CA 1
ATOM 6141 C C . LEU C 1 210 ? 57.489 50.609 27.081 1.00 22.05 210 LEU C C 1
ATOM 6142 O O . LEU C 1 210 ? 57.366 50.614 25.856 1.00 21.60 210 LEU C O 1
ATOM 6147 N N . LEU C 1 211 ? 57.591 51.718 27.804 1.00 22.25 211 LEU C N 1
ATOM 6148 C CA . LEU C 1 211 ? 57.581 53.050 27.204 1.00 22.95 211 LEU C CA 1
ATOM 6149 C C . LEU C 1 211 ? 58.790 53.241 26.283 1.00 23.83 211 LEU C C 1
ATOM 6150 O O . LEU C 1 211 ? 58.671 53.782 25.179 1.00 20.41 211 LEU C O 1
ATOM 6155 N N . LYS C 1 212 ? 59.952 52.795 26.751 1.00 24.68 212 LYS C N 1
ATOM 6156 C CA . LYS C 1 212 ? 61.191 52.907 25.991 1.00 26.55 212 LYS C CA 1
ATOM 6157 C C . LYS C 1 212 ? 61.130 52.103 24.696 1.00 25.69 212 LYS C C 1
ATOM 6158 O O . LYS C 1 212 ? 61.503 52.601 23.634 1.00 25.60 212 LYS C O 1
ATOM 6164 N N . ALA C 1 213 ? 60.658 50.863 24.784 1.00 24.13 213 ALA C N 1
ATOM 6165 C CA . ALA C 1 213 ? 60.563 50.004 23.609 1.00 24.45 213 ALA C CA 1
ATOM 6166 C C . ALA C 1 213 ? 59.556 50.555 22.610 1.00 26.01 213 ALA C C 1
ATOM 6167 O O . ALA C 1 213 ? 59.788 50.532 21.400 1.00 26.83 213 ALA C O 1
ATOM 6169 N N . PHE C 1 214 ? 58.431 51.047 23.114 1.00 24.58 214 PHE C N 1
ATOM 6170 C CA . PHE C 1 214 ? 57.417 51.602 22.234 1.00 24.87 214 PHE C CA 1
ATOM 6171 C C . PHE C 1 214 ? 57.963 52.793 21.455 1.00 22.61 214 PHE C C 1
ATOM 6172 O O . PHE C 1 214 ? 57.774 52.891 20.250 1.00 23.90 214 PHE C O 1
ATOM 6180 N N . ALA C 1 215 ? 58.643 53.692 22.156 1.00 24.34 215 ALA C N 1
ATOM 6181 C CA . ALA C 1 215 ? 59.182 54.903 21.547 1.00 25.36 215 ALA C CA 1
ATOM 6182 C C . ALA C 1 215 ? 60.388 54.738 20.629 1.00 27.82 215 ALA C C 1
ATOM 6183 O O . ALA C 1 215 ? 60.457 55.379 19.580 1.00 27.31 215 ALA C O 1
ATOM 6185 N N . GLU C 1 216 ? 61.329 53.881 21.009 1.00 27.34 216 GLU C N 1
ATOM 6186 C CA . GLU C 1 216 ? 62.546 53.718 20.219 1.00 31.19 216 GLU C CA 1
ATOM 6187 C C . GLU C 1 216 ? 62.525 52.667 19.116 1.00 31.38 216 GLU C C 1
ATOM 6188 O O . GLU C 1 216 ? 63.436 52.620 18.289 1.00 32.93 216 GLU C O 1
ATOM 6194 N N . THR C 1 217 ? 61.497 51.829 19.087 1.00 30.46 217 THR C N 1
ATOM 6195 C CA . THR C 1 217 ? 61.412 50.796 18.060 1.00 29.65 217 THR C CA 1
ATOM 6196 C C . THR C 1 217 ? 60.800 51.334 16.774 1.00 29.14 217 THR C C 1
ATOM 6197 O O . THR C 1 217 ? 59.684 51.842 16.785 1.00 27.88 217 THR C O 1
ATOM 6201 N N . HIS C 1 218 ? 61.531 51.235 15.667 1.00 29.51 218 HIS C N 1
ATOM 6202 C CA . HIS C 1 218 ? 60.991 51.687 14.389 1.00 29.75 218 HIS C CA 1
ATOM 6203 C C . HIS C 1 218 ? 59.961 50.625 14.033 1.00 29.83 218 HIS C C 1
ATOM 6204 O O . HIS C 1 218 ? 60.307 49.533 13.585 1.00 30.61 218 HIS C O 1
ATOM 6211 N N . SER C 1 219 ? 58.692 50.955 14.234 1.00 28.25 219 SER C N 1
ATOM 6212 C CA . SER C 1 219 ? 57.603 50.018 14.008 1.00 27.69 219 SER C CA 1
ATOM 6213 C C . SER C 1 219 ? 57.220 49.693 12.570 1.00 27.43 219 SER C C 1
ATOM 6214 O O . SER C 1 219 ? 56.798 50.567 11.815 1.00 27.79 219 SER C O 1
ATOM 6217 N N . LEU C 1 220 ? 57.366 48.423 12.200 1.00 25.70 220 LEU C N 1
ATOM 6218 C CA . LEU C 1 220 ? 56.987 47.964 10.869 1.00 24.96 220 LEU C CA 1
ATOM 6219 C C . LEU C 1 220 ? 55.627 47.290 11.014 1.00 24.38 220 LEU C C 1
ATOM 6220 O O . LEU C 1 220 ? 54.991 46.916 10.032 1.00 24.69 220 LEU C O 1
ATOM 6225 N N . ALA C 1 221 ? 55.197 47.142 12.264 1.00 24.68 221 ALA C N 1
ATOM 6226 C CA . ALA C 1 221 ? 53.916 46.527 12.600 1.00 24.46 221 ALA C CA 1
ATOM 6227 C C . ALA C 1 221 ? 53.720 46.649 14.104 1.00 25.31 221 ALA C C 1
ATOM 6228 O O . ALA C 1 221 ? 54.688 46.575 14.866 1.00 23.49 221 ALA C O 1
ATOM 6230 N N . LEU C 1 222 ? 52.474 46.837 14.533 1.00 24.57 222 LEU C N 1
ATOM 6231 C CA . LEU C 1 222 ? 52.195 46.958 15.959 1.00 25.20 222 LEU C CA 1
ATOM 6232 C C . LEU C 1 222 ? 52.644 45.672 16.647 1.00 23.83 222 LEU C C 1
ATOM 6233 O O . LEU C 1 222 ? 53.088 45.700 17.791 1.00 23.34 222 LEU C O 1
ATOM 6238 N N . GLN C 1 223 ? 52.520 44.548 15.940 1.00 23.83 223 GLN C N 1
ATOM 6239 C CA . GLN C 1 223 ? 52.922 43.248 16.481 1.00 24.61 223 GLN C CA 1
ATOM 6240 C C . GLN C 1 223 ? 54.395 43.258 16.873 1.00 24.33 223 GLN C C 1
ATOM 6241 O O . GLN C 1 223 ? 54.774 42.733 17.922 1.00 23.24 223 GLN C O 1
ATOM 6247 N N . GLN C 1 224 ? 55.219 43.860 16.020 1.00 24.11 224 GLN C N 1
ATOM 6248 C CA . GLN C 1 224 ? 56.658 43.942 16.249 1.00 25.16 224 GLN C CA 1
ATOM 6249 C C . GLN C 1 224 ? 56.983 44.823 17.448 1.00 24.18 224 GLN C C 1
ATOM 6250 O O . GLN C 1 224 ? 57.825 44.478 18.278 1.00 23.66 224 GLN C O 1
ATOM 6256 N N . THR C 1 225 ? 56.322 45.973 17.523 1.00 22.52 225 THR C N 1
ATOM 6257 C CA . THR C 1 225 ? 56.533 46.905 18.625 1.00 22.06 225 THR C CA 1
ATOM 6258 C C . THR C 1 225 ? 56.219 46.208 19.945 1.00 21.56 225 THR C C 1
ATOM 6259 O O . THR C 1 225 ? 56.977 46.303 20.913 1.00 22.18 225 THR C O 1
ATOM 6263 N N . MET C 1 226 ? 55.094 45.506 19.973 1.00 22.48 226 MET C N 1
ATOM 6264 C CA . MET C 1 226 ? 54.670 44.790 21.170 1.00 23.40 226 MET C CA 1
ATOM 6265 C C . MET C 1 226 ? 55.679 43.701 21.524 1.00 23.96 226 MET C C 1
ATOM 6266 O O . MET C 1 226 ? 56.006 43.499 22.696 1.00 24.27 226 MET C O 1
ATOM 6271 N N . TYR C 1 227 ? 56.174 43.001 20.508 1.00 23.52 227 TYR C N 1
ATOM 6272 C CA . TYR C 1 227 ? 57.149 41.942 20.741 1.00 23.75 227 TYR C CA 1
ATOM 6273 C C . TYR C 1 227 ? 58.396 42.515 21.404 1.00 23.12 227 TYR C C 1
ATOM 6274 O O . TYR C 1 227 ? 58.927 41.938 22.356 1.00 24.22 227 TYR C O 1
ATOM 6283 N N . GLU C 1 228 ? 58.860 43.660 20.914 1.00 23.31 228 GLU C N 1
ATOM 6284 C CA . GLU C 1 228 ? 60.046 44.284 21.489 1.00 22.57 228 GLU C CA 1
ATOM 6285 C C . GLU C 1 228 ? 59.795 44.757 22.918 1.00 22.39 228 GLU C C 1
ATOM 6286 O O . GLU C 1 228 ? 60.684 44.679 23.765 1.00 22.18 228 GLU C O 1
ATOM 6292 N N . MET C 1 229 ? 58.585 45.241 23.187 1.00 21.84 229 MET C N 1
ATOM 6293 C CA . MET C 1 229 ? 58.233 45.706 24.525 1.00 23.13 229 MET C CA 1
ATOM 6294 C C . MET C 1 229 ? 58.300 44.521 25.487 1.00 23.38 229 MET C C 1
ATOM 6295 O O . MET C 1 229 ? 58.890 44.612 26.562 1.00 23.84 229 MET C O 1
ATOM 6300 N N . GLY C 1 230 ? 57.707 43.403 25.080 1.00 24.13 230 GLY C N 1
ATOM 6301 C CA . GLY C 1 230 ? 57.714 42.216 25.915 1.00 24.60 230 GLY C CA 1
ATOM 6302 C C . GLY C 1 230 ? 59.106 41.639 26.103 1.00 26.05 230 GLY C C 1
ATOM 6303 O O . GLY C 1 230 ? 59.483 41.263 27.214 1.00 25.03 230 GLY C O 1
ATOM 6304 N N . ARG C 1 231 ? 59.872 41.575 25.017 1.00 26.95 231 ARG C N 1
ATOM 6305 C CA . ARG C 1 231 ? 61.229 41.033 25.064 1.00 27.60 231 ARG C CA 1
ATOM 6306 C C . ARG C 1 231 ? 62.105 41.790 26.056 1.00 25.98 231 ARG C C 1
ATOM 6307 O O . ARG C 1 231 ? 62.869 41.190 26.808 1.00 25.57 231 ARG C O 1
ATOM 6315 N N . ALA C 1 232 ? 61.988 43.113 26.058 1.00 24.60 232 ALA C N 1
ATOM 6316 C CA . ALA C 1 232 ? 62.776 43.942 26.961 1.00 23.83 232 ALA C CA 1
ATOM 6317 C C . ALA C 1 232 ? 62.486 43.611 28.422 1.00 24.16 232 ALA C C 1
ATOM 6318 O O . ALA C 1 232 ? 63.399 43.509 29.237 1.00 23.10 232 ALA C O 1
ATOM 6320 N N . VAL C 1 233 ? 61.211 43.443 28.753 1.00 23.33 233 VAL C N 1
ATOM 6321 C CA . VAL C 1 233 ? 60.834 43.139 30.128 1.00 23.68 233 VAL C CA 1
ATOM 6322 C C . VAL C 1 233 ? 61.392 41.793 30.597 1.00 24.26 233 VAL C C 1
ATOM 6323 O O . VAL C 1 233 ? 62.022 41.710 31.655 1.00 25.08 233 VAL C O 1
ATOM 6327 N N . ILE C 1 234 ? 61.162 40.747 29.810 1.00 23.59 234 ILE C N 1
ATOM 6328 C CA . ILE C 1 234 ? 61.632 39.412 30.172 1.00 25.98 234 ILE C CA 1
ATOM 6329 C C . ILE C 1 234 ? 63.149 39.345 30.291 1.00 25.47 234 ILE C C 1
ATOM 6330 O O . ILE C 1 234 ? 63.673 38.742 31.225 1.00 24.84 234 ILE C O 1
ATOM 6335 N N . GLU C 1 235 ? 63.853 39.970 29.351 1.00 25.55 235 GLU C N 1
ATOM 6336 C CA . GLU C 1 235 ? 65.312 39.960 29.376 1.00 27.97 235 GLU C CA 1
ATOM 6337 C C . GLU C 1 235 ? 65.880 40.720 30.570 1.00 27.34 235 GLU C C 1
ATOM 6338 O O . GLU C 1 235 ? 66.968 40.410 31.048 1.00 29.20 235 GLU C O 1
ATOM 6344 N N . THR C 1 236 ? 65.136 41.703 31.062 1.00 25.66 236 THR C N 1
ATOM 6345 C CA . THR C 1 236 ? 65.601 42.513 32.182 1.00 25.22 236 THR C CA 1
ATOM 6346 C C . THR C 1 236 ? 65.267 41.980 33.572 1.00 25.82 236 THR C C 1
ATOM 6347 O O . THR C 1 236 ? 66.053 42.152 34.503 1.00 24.75 236 THR C O 1
ATOM 6351 N N . HIS C 1 237 ? 64.109 41.346 33.723 1.00 24.58 237 HIS C N 1
ATOM 6352 C CA . HIS C 1 237 ? 63.711 40.853 35.035 1.00 24.70 237 HIS C CA 1
ATOM 6353 C C . HIS C 1 237 ? 63.581 39.347 35.182 1.00 24.82 237 HIS C C 1
ATOM 6354 O O . HIS C 1 237 ? 62.632 38.744 34.684 1.00 23.37 237 HIS C O 1
ATOM 6361 N N . PRO C 1 238 ? 64.532 38.724 35.896 1.00 26.22 238 PRO C N 1
ATOM 6362 C CA . PRO C 1 238 ? 64.548 37.276 36.131 1.00 26.21 238 PRO C CA 1
ATOM 6363 C C . PRO C 1 238 ? 63.317 36.790 36.896 1.00 25.16 238 PRO C C 1
ATOM 6364 O O . PRO C 1 238 ? 62.952 35.622 36.810 1.00 25.55 238 PRO C O 1
ATOM 6368 N N . GLU C 1 239 ? 62.674 37.686 37.640 1.00 24.34 239 GLU C N 1
ATOM 6369 C CA . GLU C 1 239 ? 61.493 37.307 38.414 1.00 25.51 239 GLU C CA 1
ATOM 6370 C C . GLU C 1 239 ? 60.200 37.236 37.604 1.00 24.13 239 GLU C C 1
ATOM 6371 O O . GLU C 1 239 ? 59.150 36.901 38.148 1.00 24.09 239 GLU C O 1
ATOM 6377 N N . ILE C 1 240 ? 60.274 37.540 36.311 1.00 22.65 240 ILE C N 1
ATOM 6378 C CA . ILE C 1 240 ? 59.095 37.505 35.444 1.00 20.85 240 ILE C CA 1
ATOM 6379 C C . ILE C 1 240 ? 59.173 36.366 34.427 1.00 21.71 240 ILE C C 1
ATOM 6380 O O . ILE C 1 240 ? 60.151 36.250 33.694 1.00 21.48 240 ILE C O 1
ATOM 6385 N N . ASP C 1 241 ? 58.142 35.527 34.378 1.00 21.53 241 ASP C N 1
ATOM 6386 C CA . ASP C 1 241 ? 58.134 34.418 33.433 1.00 22.03 241 ASP C CA 1
ATOM 6387 C C . ASP C 1 241 ? 57.401 34.721 32.132 1.00 21.89 241 ASP C C 1
ATOM 6388 O O . ASP C 1 241 ? 57.675 34.100 31.109 1.00 20.60 241 ASP C O 1
ATOM 6393 N N . GLU C 1 242 ? 56.469 35.671 32.161 1.00 21.27 242 GLU C N 1
ATOM 6394 C CA . GLU C 1 242 ? 55.732 36.022 30.952 1.00 19.26 242 GLU C CA 1
ATOM 6395 C C . GLU C 1 242 ? 55.015 37.348 31.113 1.00 20.49 242 GLU C C 1
ATOM 6396 O O . GLU C 1 242 ? 54.747 37.794 32.224 1.00 17.73 242 GLU C O 1
ATOM 6402 N N . ILE C 1 243 ? 54.720 37.977 29.986 1.00 19.74 243 ILE C N 1
ATOM 6403 C CA . ILE C 1 243 ? 54.014 39.241 29.992 1.00 19.61 243 ILE C CA 1
ATOM 6404 C C . ILE C 1 243 ? 53.029 39.214 28.835 1.00 21.12 243 ILE C C 1
ATOM 6405 O O . ILE C 1 243 ? 53.366 38.814 27.715 1.00 22.18 243 ILE C O 1
ATOM 6410 N N . LYS C 1 244 ? 51.794 39.602 29.128 1.00 21.22 244 LYS C N 1
ATOM 6411 C CA . LYS C 1 244 ? 50.740 39.630 28.130 1.00 20.08 244 LYS C CA 1
ATOM 6412 C C . LYS C 1 244 ? 50.366 41.073 27.852 1.00 21.42 244 LYS C C 1
ATOM 6413 O O . LYS C 1 244 ? 50.343 41.902 28.764 1.00 18.63 244 LYS C O 1
ATOM 6419 N N . MET C 1 245 ? 50.072 41.370 26.593 1.00 20.64 245 MET C N 1
ATOM 6420 C CA . MET C 1 245 ? 49.694 42.722 26.225 1.00 23.81 245 MET C CA 1
ATOM 6421 C C . MET C 1 245 ? 48.515 42.728 25.269 1.00 23.91 245 MET C C 1
ATOM 6422 O O . MET C 1 245 ? 48.350 41.822 24.447 1.00 21.41 245 MET C O 1
ATOM 6427 N N . SER C 1 246 ? 47.691 43.761 25.406 1.00 23.00 246 SER C N 1
ATOM 6428 C CA . SER C 1 246 ? 46.516 43.954 24.572 1.00 23.20 246 SER C CA 1
ATOM 6429 C C . SER C 1 246 ? 46.645 45.406 24.138 1.00 24.94 246 SER C C 1
ATOM 6430 O O . SER C 1 246 ? 46.426 46.323 24.934 1.00 23.33 246 SER C O 1
ATOM 6433 N N . LEU C 1 247 ? 47.026 45.616 22.884 1.00 21.97 247 LEU C N 1
ATOM 6434 C CA . LEU C 1 247 ? 47.231 46.969 22.398 1.00 22.79 247 LEU C CA 1
ATOM 6435 C C . LEU C 1 247 ? 46.322 47.357 21.254 1.00 21.69 247 LEU C C 1
ATOM 6436 O O . LEU C 1 247 ? 46.381 46.775 20.173 1.00 21.99 247 LEU C O 1
ATOM 6441 N N . PRO C 1 248 ? 45.450 48.344 21.482 1.00 22.40 248 PRO C N 1
ATOM 6442 C CA . PRO C 1 248 ? 44.574 48.736 20.381 1.00 21.84 248 PRO C CA 1
ATOM 6443 C C . PRO C 1 248 ? 45.343 49.641 19.428 1.00 21.25 248 PRO C C 1
ATOM 6444 O O . PRO C 1 248 ? 46.266 50.349 19.835 1.00 21.88 248 PRO C O 1
ATOM 6448 N N . ASN C 1 249 ? 44.994 49.600 18.153 1.00 20.20 249 ASN C N 1
ATOM 6449 C CA . ASN C 1 249 ? 45.640 50.499 17.217 1.00 21.36 249 ASN C CA 1
ATOM 6450 C C . ASN C 1 249 ? 44.587 51.587 17.043 1.00 20.66 249 ASN C C 1
ATOM 6451 O O . ASN C 1 249 ? 43.631 51.412 16.292 1.00 19.72 249 ASN C O 1
ATOM 6456 N N . LYS C 1 250 ? 44.756 52.689 17.772 1.00 21.55 250 LYS C N 1
ATOM 6457 C CA . LYS C 1 250 ? 43.815 53.806 17.738 1.00 21.87 250 LYS C CA 1
ATOM 6458 C C . LYS C 1 250 ? 44.098 54.680 16.527 1.00 21.67 250 LYS C C 1
ATOM 6459 O O . LYS C 1 250 ? 44.950 55.565 16.556 1.00 21.58 250 LYS C O 1
ATOM 6465 N N . HIS C 1 251 ? 43.354 54.403 15.465 1.00 21.96 251 HIS C N 1
ATOM 6466 C CA . HIS C 1 251 ? 43.503 55.067 14.182 1.00 21.93 251 HIS C CA 1
ATOM 6467 C C . HIS C 1 251 ? 43.375 56.582 14.136 1.00 23.06 251 HIS C C 1
ATOM 6468 O O . HIS C 1 251 ? 42.389 57.165 14.592 1.00 20.75 251 HIS C O 1
ATOM 6475 N N . HIS C 1 252 ? 44.408 57.202 13.581 1.00 22.23 252 HIS C N 1
ATOM 6476 C CA . HIS C 1 252 ? 44.449 58.637 13.376 1.00 20.68 252 HIS C CA 1
ATOM 6477 C C . HIS C 1 252 ? 44.560 58.739 11.858 1.00 20.14 252 HIS C C 1
ATOM 6478 O O . HIS C 1 252 ? 45.612 58.478 11.279 1.00 21.52 252 HIS C O 1
ATOM 6485 N N . PHE C 1 253 ? 43.450 59.081 11.220 1.00 19.55 253 PHE C N 1
ATOM 6486 C CA . PHE C 1 253 ? 43.390 59.170 9.769 1.00 19.73 253 PHE C CA 1
ATOM 6487 C C . PHE C 1 253 ? 43.875 60.501 9.228 1.00 21.04 253 PHE C C 1
ATOM 6488 O O . PHE C 1 253 ? 43.420 61.559 9.663 1.00 18.83 253 PHE C O 1
ATOM 6496 N N . LEU C 1 254 ? 44.802 60.441 8.275 1.00 20.08 254 LEU C N 1
ATOM 6497 C CA . LEU C 1 254 ? 45.332 61.648 7.655 1.00 21.11 254 LEU C CA 1
ATOM 6498 C C . LEU C 1 254 ? 44.195 62.209 6.808 1.00 20.62 254 LEU C C 1
ATOM 6499 O O . LEU C 1 254 ? 43.745 61.568 5.857 1.00 21.14 254 LEU C O 1
ATOM 6504 N N . VAL C 1 255 ? 43.723 63.400 7.159 1.00 20.48 255 VAL C N 1
ATOM 6505 C CA . VAL C 1 255 ? 42.610 64.010 6.441 1.00 20.74 255 VAL C CA 1
ATOM 6506 C C . VAL C 1 255 ? 42.967 64.422 5.013 1.00 21.82 255 VAL C C 1
ATOM 6507 O O . VAL C 1 255 ? 44.017 65.006 4.764 1.00 22.35 255 VAL C O 1
ATOM 6511 N N . ASP C 1 256 ? 42.085 64.104 4.075 1.00 22.13 256 ASP C N 1
ATOM 6512 C CA . ASP C 1 256 ? 42.312 64.457 2.686 1.00 22.62 256 ASP C CA 1
ATOM 6513 C C . ASP C 1 256 ? 41.774 65.861 2.440 1.00 21.94 256 ASP C C 1
ATOM 6514 O O . ASP C 1 256 ? 40.565 66.082 2.421 1.00 22.62 256 ASP C O 1
ATOM 6519 N N . LEU C 1 257 ? 42.688 66.807 2.259 1.00 21.07 257 LEU C N 1
ATOM 6520 C CA . LEU C 1 257 ? 42.322 68.195 2.027 1.00 21.37 257 LEU C CA 1
ATOM 6521 C C . LEU C 1 257 ? 42.519 68.599 0.567 1.00 22.17 257 LEU C C 1
ATOM 6522 O O . LEU C 1 257 ? 42.360 69.765 0.217 1.00 22.91 257 LEU C O 1
ATOM 6527 N N . GLN C 1 258 ? 42.851 67.637 -0.289 1.00 23.64 258 GLN C N 1
ATOM 6528 C CA . GLN C 1 258 ? 43.059 67.950 -1.700 1.00 25.82 258 GLN C CA 1
ATOM 6529 C C . GLN C 1 258 ? 41.812 68.487 -2.403 1.00 26.43 258 GLN C C 1
ATOM 6530 O O . GLN C 1 258 ? 41.925 69.273 -3.341 1.00 26.34 258 GLN C O 1
ATOM 6536 N N . PRO C 1 259 ? 40.609 68.067 -1.973 1.00 26.20 259 PRO C N 1
ATOM 6537 C CA . PRO C 1 259 ? 39.418 68.596 -2.649 1.00 26.62 259 PRO C CA 1
ATOM 6538 C C . PRO C 1 259 ? 39.337 70.114 -2.474 1.00 26.75 259 PRO C C 1
ATOM 6539 O O . PRO C 1 259 ? 38.646 70.804 -3.224 1.00 27.21 259 PRO C O 1
ATOM 6543 N N . PHE C 1 260 ? 40.054 70.621 -1.476 1.00 25.75 260 PHE C N 1
ATOM 6544 C CA . PHE C 1 260 ? 40.074 72.049 -1.178 1.00 25.37 260 PHE C CA 1
ATOM 6545 C C . PHE C 1 260 ? 41.352 72.683 -1.709 1.00 25.62 260 PHE C C 1
ATOM 6546 O O . PHE C 1 260 ? 41.619 73.860 -1.465 1.00 25.22 260 PHE C O 1
ATOM 6554 N N . GLY C 1 261 ? 42.142 71.888 -2.427 1.00 27.08 261 GLY C N 1
ATOM 6555 C CA . GLY C 1 261 ? 43.386 72.382 -2.988 1.00 27.27 261 GLY C CA 1
ATOM 6556 C C . GLY C 1 261 ? 44.524 72.503 -1.992 1.00 29.21 261 GLY C C 1
ATOM 6557 O O . GLY C 1 261 ? 45.481 73.240 -2.234 1.00 29.17 261 GLY C O 1
ATOM 6558 N N . GLN C 1 262 ? 44.431 71.789 -0.872 1.00 28.61 262 GLN C N 1
ATOM 6559 C CA . GLN C 1 262 ? 45.480 71.835 0.146 1.00 27.89 262 GLN C CA 1
ATOM 6560 C C . GLN C 1 262 ? 46.136 70.472 0.297 1.00 27.35 262 GLN C C 1
ATOM 6561 O O . GLN C 1 262 ? 45.493 69.439 0.112 1.00 26.47 262 GLN C O 1
ATOM 6567 N N . ASP C 1 263 ? 47.419 70.467 0.635 1.00 26.92 263 ASP C N 1
ATOM 6568 C CA . ASP C 1 263 ? 48.110 69.208 0.854 1.00 27.16 263 ASP C CA 1
ATOM 6569 C C . ASP C 1 263 ? 48.104 68.981 2.364 1.00 25.07 263 ASP C C 1
ATOM 6570 O O . ASP C 1 263 ? 47.751 69.878 3.133 1.00 23.66 263 ASP C O 1
ATOM 6575 N N . ASN C 1 264 ? 48.472 67.780 2.787 1.00 24.61 264 ASN C N 1
ATOM 6576 C CA . ASN C 1 264 ? 48.503 67.464 4.206 1.00 24.61 264 ASN C CA 1
ATOM 6577 C C . ASN C 1 264 ? 49.717 66.589 4.472 1.00 24.97 264 ASN C C 1
ATOM 6578 O O . ASN C 1 264 ? 49.614 65.360 4.509 1.00 25.03 264 ASN C O 1
ATOM 6583 N N . PRO C 1 265 ? 50.889 67.218 4.654 1.00 25.09 265 PRO C N 1
ATOM 6584 C CA . PRO C 1 265 ? 52.145 66.511 4.912 1.00 26.58 265 PRO C CA 1
ATOM 6585 C C . PRO C 1 265 ? 52.215 65.883 6.301 1.00 24.88 265 PRO C C 1
ATOM 6586 O O . PRO C 1 265 ? 53.056 66.253 7.121 1.00 26.00 265 PRO C O 1
ATOM 6590 N N . ASN C 1 266 ? 51.317 64.937 6.555 1.00 24.47 266 ASN C N 1
ATOM 6591 C CA . ASN C 1 266 ? 51.269 64.230 7.830 1.00 24.07 266 ASN C CA 1
ATOM 6592 C C . ASN C 1 266 ? 51.089 65.161 9.027 1.00 23.00 266 ASN C C 1
ATOM 6593 O O . ASN C 1 266 ? 51.714 64.967 10.073 1.00 22.57 266 ASN C O 1
ATOM 6598 N N . GLU C 1 267 ? 50.218 66.157 8.885 1.00 21.25 267 GLU C N 1
ATOM 6599 C CA . GLU C 1 267 ? 49.983 67.112 9.966 1.00 22.92 267 GLU C CA 1
ATOM 6600 C C . GLU C 1 267 ? 48.585 67.119 10.594 1.00 21.79 267 GLU C C 1
ATOM 6601 O O . GLU C 1 267 ? 48.458 67.195 11.815 1.00 21.87 267 GLU C O 1
ATOM 6607 N N . VAL C 1 268 ? 47.547 67.040 9.765 1.00 21.05 268 VAL C N 1
ATOM 6608 C CA . VAL C 1 268 ? 46.166 67.080 10.248 1.00 20.12 268 VAL C CA 1
ATOM 6609 C C . VAL C 1 268 ? 45.500 65.708 10.285 1.00 19.68 268 VAL C C 1
ATOM 6610 O O . VAL C 1 268 ? 45.336 65.064 9.249 1.00 18.94 268 VAL C O 1
ATOM 6614 N N . PHE C 1 269 ? 45.085 65.280 11.475 1.00 18.93 269 PHE C N 1
ATOM 6615 C CA . PHE C 1 269 ? 44.459 63.967 11.624 1.00 19.12 269 PHE C CA 1
ATOM 6616 C C . PHE C 1 269 ? 43.101 63.938 12.323 1.00 19.88 269 PHE C C 1
ATOM 6617 O O . PHE C 1 269 ? 42.795 64.774 13.176 1.00 19.21 269 PHE C O 1
ATOM 6625 N N . TYR C 1 270 ? 42.311 62.931 11.958 1.00 20.19 270 TYR C N 1
ATOM 6626 C CA . TYR C 1 270 ? 41.003 62.672 12.552 1.00 18.62 270 TYR C CA 1
ATOM 6627 C C . TYR C 1 270 ? 41.241 61.468 13.478 1.00 19.17 270 TYR C C 1
ATOM 6628 O O . TYR C 1 270 ? 41.663 60.407 13.023 1.00 19.63 270 TYR C O 1
ATOM 6637 N N . ALA C 1 271 ? 40.999 61.635 14.775 1.00 19.22 271 ALA C N 1
ATOM 6638 C CA . ALA C 1 271 ? 41.199 60.546 15.727 1.00 19.86 271 ALA C CA 1
ATOM 6639 C C . ALA C 1 271 ? 39.882 59.797 15.910 1.00 20.76 271 ALA C C 1
ATOM 6640 O O . ALA C 1 271 ? 39.016 60.230 16.669 1.00 20.59 271 ALA C O 1
ATOM 6642 N N . ALA C 1 272 ? 39.738 58.672 15.214 1.00 20.57 272 ALA C N 1
ATOM 6643 C CA . ALA C 1 272 ? 38.520 57.869 15.275 1.00 19.63 272 ALA C CA 1
ATOM 6644 C C . ALA C 1 272 ? 38.372 57.071 16.569 1.00 21.16 272 ALA C C 1
ATOM 6645 O O . ALA C 1 272 ? 39.354 56.616 17.148 1.00 22.66 272 ALA C O 1
ATOM 6647 N N . ASP C 1 273 ? 37.130 56.904 17.015 1.00 21.15 273 ASP C N 1
ATOM 6648 C CA . ASP C 1 273 ? 36.842 56.160 18.238 1.00 23.10 273 ASP C CA 1
ATOM 6649 C C . ASP C 1 273 ? 36.795 54.663 17.961 1.00 21.87 273 ASP C C 1
ATOM 6650 O O . ASP C 1 273 ? 37.582 53.891 18.509 1.00 22.99 273 ASP C O 1
ATOM 6655 N N . ARG C 1 274 ? 35.853 54.266 17.115 1.00 19.43 274 ARG C N 1
ATOM 6656 C CA . ARG C 1 274 ? 35.677 52.871 16.744 1.00 20.34 274 ARG C CA 1
ATOM 6657 C C . ARG C 1 274 ? 35.401 52.821 15.248 1.00 19.69 274 ARG C C 1
ATOM 6658 O O . ARG C 1 274 ? 34.830 53.750 14.683 1.00 19.65 274 ARG C O 1
ATOM 6666 N N . PRO C 1 275 ? 35.801 51.730 14.582 1.00 19.06 275 PRO C N 1
ATOM 6667 C CA . PRO C 1 275 ? 36.483 50.566 15.155 1.00 17.43 275 PRO C CA 1
ATOM 6668 C C . PRO C 1 275 ? 37.968 50.839 15.383 1.00 18.08 275 PRO C C 1
ATOM 6669 O O . PRO C 1 275 ? 38.461 51.917 15.058 1.00 19.49 275 PRO C O 1
ATOM 6673 N N . TYR C 1 276 ? 38.675 49.864 15.948 1.00 17.50 276 TYR C N 1
ATOM 6674 C CA . TYR C 1 276 ? 40.103 50.001 16.191 1.00 17.39 276 TYR C CA 1
ATOM 6675 C C . TYR C 1 276 ? 40.777 48.642 16.073 1.00 18.91 276 TYR C C 1
ATOM 6676 O O . TYR C 1 276 ? 40.156 47.607 16.313 1.00 18.44 276 TYR C O 1
ATOM 6685 N N . GLY C 1 277 ? 42.042 48.645 15.676 1.00 19.53 277 GLY C N 1
ATOM 6686 C CA . GLY C 1 277 ? 42.759 47.391 15.577 1.00 19.08 277 GLY C CA 1
ATOM 6687 C C . GLY C 1 277 ? 43.020 46.942 17.003 1.00 19.86 277 GLY C C 1
ATOM 6688 O O . GLY C 1 277 ? 43.124 47.778 17.905 1.00 19.72 277 GLY C O 1
ATOM 6689 N N . LEU C 1 278 ? 43.090 45.634 17.224 1.00 19.26 278 LEU C N 1
ATOM 6690 C CA . LEU C 1 278 ? 43.366 45.110 18.556 1.00 19.16 278 LEU C CA 1
ATOM 6691 C C . LEU C 1 278 ? 44.367 43.974 18.378 1.00 20.28 278 LEU C C 1
ATOM 6692 O O . LEU C 1 278 ? 44.030 42.910 17.857 1.00 20.74 278 LEU C O 1
ATOM 6697 N N . ILE C 1 279 ? 45.603 44.236 18.790 1.00 19.16 279 ILE C N 1
ATOM 6698 C CA . ILE C 1 279 ? 46.706 43.291 18.679 1.00 21.46 279 ILE C CA 1
ATOM 6699 C C . ILE C 1 279 ? 47.055 42.790 20.074 1.00 21.63 279 ILE C C 1
ATOM 6700 O O . ILE C 1 279 ? 47.267 43.582 20.991 1.00 22.02 279 ILE C O 1
ATOM 6705 N N . GLU C 1 280 ? 47.106 41.471 20.234 1.00 21.27 280 GLU C N 1
ATOM 6706 C CA . GLU C 1 280 ? 47.400 40.894 21.538 1.00 21.37 280 GLU C CA 1
ATOM 6707 C C . GLU C 1 280 ? 48.391 39.748 21.434 1.00 21.16 280 GLU C C 1
ATOM 6708 O O . GLU C 1 280 ? 48.371 38.980 20.470 1.00 18.96 280 GLU C O 1
ATOM 6714 N N . ALA C 1 281 ? 49.254 39.636 22.436 1.00 20.80 281 ALA C N 1
ATOM 6715 C CA . ALA C 1 281 ? 50.250 38.579 22.443 1.00 21.68 281 ALA C CA 1
ATOM 6716 C C . ALA C 1 281 ? 50.820 38.337 23.821 1.00 23.66 281 ALA C C 1
ATOM 6717 O O . ALA C 1 281 ? 50.739 39.186 24.713 1.00 23.22 281 ALA C O 1
ATOM 6719 N N . THR C 1 282 ? 51.405 37.156 23.966 1.00 24.18 282 THR C N 1
ATOM 6720 C CA . THR C 1 282 ? 52.042 36.725 25.192 1.00 23.92 282 THR C CA 1
ATOM 6721 C C . THR C 1 282 ? 53.512 36.492 24.850 1.00 24.34 282 THR C C 1
ATOM 6722 O O . THR C 1 282 ? 53.824 35.745 23.920 1.00 25.06 282 THR C O 1
ATOM 6726 N N . ILE C 1 283 ? 54.408 37.153 25.572 1.00 23.32 283 ILE C N 1
ATOM 6727 C CA . ILE C 1 283 ? 55.840 36.975 25.359 1.00 23.63 283 ILE C CA 1
ATOM 6728 C C . ILE C 1 283 ? 56.300 36.203 26.595 1.00 24.79 283 ILE C C 1
ATOM 6729 O O . ILE C 1 283 ? 56.110 36.662 27.722 1.00 23.33 283 ILE C O 1
ATOM 6734 N N . GLN C 1 284 ? 56.896 35.033 26.382 1.00 23.91 284 GLN C N 1
ATOM 6735 C CA . GLN C 1 284 ? 57.323 34.186 27.495 1.00 23.92 284 GLN C CA 1
ATOM 6736 C C . GLN C 1 284 ? 58.808 33.839 27.565 1.00 23.88 284 GLN C C 1
ATOM 6737 O O . GLN C 1 284 ? 59.508 33.805 26.554 1.00 22.37 284 GLN C O 1
ATOM 6743 N N . ARG C 1 285 ? 59.275 33.580 28.783 1.00 22.83 285 ARG C N 1
ATOM 6744 C CA . ARG C 1 285 ? 60.647 33.154 29.014 1.00 22.16 285 ARG C CA 1
ATOM 6745 C C . ARG C 1 285 ? 60.608 31.735 28.451 1.00 23.25 285 ARG C C 1
ATOM 6746 O O . ARG C 1 285 ? 59.692 30.971 28.766 1.00 21.54 285 ARG C O 1
ATOM 6754 N N . GLU C 1 286 ? 61.575 31.385 27.609 1.00 24.97 286 GLU C N 1
ATOM 6755 C CA . GLU C 1 286 ? 61.588 30.056 27.002 1.00 26.40 286 GLU C CA 1
ATOM 6756 C C . GLU C 1 286 ? 61.477 28.926 28.018 1.00 25.10 286 GLU C C 1
ATOM 6757 O O . GLU C 1 286 ? 62.208 28.897 29.001 1.00 25.90 286 GLU C O 1
ATOM 6763 N N . GLY C 1 287 ? 60.547 28.006 27.780 1.00 25.27 287 GLY C N 1
ATOM 6764 C CA . GLY C 1 287 ? 60.387 26.871 28.673 1.00 23.87 287 GLY C CA 1
ATOM 6765 C C . GLY C 1 287 ? 59.493 27.047 29.884 1.00 25.04 287 GLY C C 1
ATOM 6766 O O . GLY C 1 287 ? 59.267 26.089 30.627 1.00 25.51 287 GLY C O 1
ATOM 6767 N N . SER C 1 288 ? 58.974 28.252 30.099 1.00 24.37 288 SER C N 1
ATOM 6768 C CA . SER C 1 288 ? 58.106 28.487 31.248 1.00 25.25 288 SER C CA 1
ATOM 6769 C C . SER C 1 288 ? 56.716 27.902 31.006 1.00 25.79 288 SER C C 1
ATOM 6770 O O . SER C 1 288 ? 56.402 27.465 29.898 1.00 25.32 288 SER C O 1
ATOM 6773 N N . ARG C 1 289 ? 55.888 27.895 32.045 1.00 25.81 289 ARG C N 1
ATOM 6774 C CA . ARG C 1 289 ? 54.542 27.343 31.945 1.00 28.79 289 ARG C CA 1
ATOM 6775 C C . ARG C 1 289 ? 53.762 27.952 30.782 1.00 30.29 289 ARG C C 1
ATOM 6776 O O . ARG C 1 289 ? 53.739 29.171 30.605 1.00 30.53 289 ARG C O 1
ATOM 6784 N N . ALA C 1 290 ? 53.119 27.091 29.997 1.00 30.39 290 ALA C N 1
ATOM 6785 C CA . ALA C 1 290 ? 52.362 27.523 28.827 1.00 31.48 290 ALA C CA 1
ATOM 6786 C C . ALA C 1 290 ? 51.038 28.218 29.123 1.00 31.05 290 ALA C C 1
ATOM 6787 O O . ALA C 1 290 ? 50.751 29.270 28.550 1.00 32.06 290 ALA C O 1
ATOM 6789 N N . ASP C 1 291 ? 50.231 27.635 30.005 1.00 29.49 291 ASP C N 1
ATOM 6790 C CA . ASP C 1 291 ? 48.932 28.214 30.337 1.00 29.56 291 ASP C CA 1
ATOM 6791 C C . ASP C 1 291 ? 48.612 28.198 31.830 1.00 28.92 291 ASP C C 1
ATOM 6792 O O . ASP C 1 291 ? 47.758 27.433 32.278 1.00 30.01 291 ASP C O 1
ATOM 6794 N N . HIS C 1 292 ? 49.289 29.049 32.595 1.00 26.28 292 HIS C N 1
ATOM 6795 C CA . HIS C 1 292 ? 49.053 29.123 34.031 1.00 26.37 292 HIS C CA 1
ATOM 6796 C C . HIS C 1 292 ? 47.578 29.434 34.291 1.00 27.72 292 HIS C C 1
ATOM 6797 O O . HIS C 1 292 ? 46.975 30.260 33.603 1.00 28.23 292 HIS C O 1
ATOM 6804 N N . PRO C 1 293 ? 46.980 28.778 35.296 1.00 27.60 293 PRO C N 1
ATOM 6805 C CA . PRO C 1 293 ? 45.574 28.959 35.673 1.00 28.61 293 PRO C CA 1
ATOM 6806 C C . PRO C 1 293 ? 45.144 30.385 36.027 1.00 27.57 293 PRO C C 1
ATOM 6807 O O . PRO C 1 293 ? 43.990 30.759 35.814 1.00 28.08 293 PRO C O 1
ATOM 6811 N N . ILE C 1 294 ? 46.061 31.184 36.560 1.00 27.18 294 ILE C N 1
ATOM 6812 C CA . ILE C 1 294 ? 45.714 32.547 36.953 1.00 27.34 294 ILE C CA 1
ATOM 6813 C C . ILE C 1 294 ? 45.135 33.402 35.823 1.00 28.51 294 ILE C C 1
ATOM 6814 O O . ILE C 1 294 ? 44.341 34.310 36.073 1.00 28.49 294 ILE C O 1
ATOM 6819 N N . TRP C 1 295 ? 45.515 33.110 34.583 1.00 29.59 295 TRP C N 1
ATOM 6820 C CA . TRP C 1 295 ? 45.016 33.878 33.446 1.00 32.41 295 TRP C CA 1
ATOM 6821 C C . TRP C 1 295 ? 43.541 33.626 33.146 1.00 36.67 295 TRP C C 1
ATOM 6822 O O . TRP C 1 295 ? 42.886 34.447 32.505 1.00 37.76 295 TRP C O 1
ATOM 6833 N N . SER C 1 296 ? 43.019 32.495 33.610 1.00 41.49 296 SER C N 1
ATOM 6834 C CA . SER C 1 296 ? 41.623 32.145 33.371 1.00 46.30 296 SER C CA 1
ATOM 6835 C C . SER C 1 296 ? 40.636 33.032 34.124 1.00 48.96 296 SER C C 1
ATOM 6836 O O . SER C 1 296 ? 39.619 33.446 33.565 1.00 50.11 296 SER C O 1
ATOM 6839 N N . ASN C 1 297 ? 40.935 33.317 35.388 1.00 51.64 297 ASN C N 1
ATOM 6840 C CA . ASN C 1 297 ? 40.069 34.151 36.219 1.00 54.21 297 ASN C CA 1
ATOM 6841 C C . ASN C 1 297 ? 38.766 33.432 36.567 1.00 55.53 297 ASN C C 1
ATOM 6842 O O . ASN C 1 297 ? 38.401 33.433 37.762 1.00 56.64 297 ASN C O 1
ATOM 6844 N N . THR D 1 11 ? -2.157 77.004 21.105 1.00 42.59 11 THR D N 1
ATOM 6845 C CA . THR D 1 11 ? -2.700 77.801 19.965 1.00 42.22 11 THR D CA 1
ATOM 6846 C C . THR D 1 11 ? -1.592 78.284 19.030 1.00 41.78 11 THR D C 1
ATOM 6847 O O . THR D 1 11 ? -1.437 77.764 17.926 1.00 42.94 11 THR D O 1
ATOM 6849 N N . LYS D 1 12 ? -0.822 79.274 19.473 1.00 40.51 12 LYS D N 1
ATOM 6850 C CA . LYS D 1 12 ? 0.262 79.821 18.660 1.00 38.91 12 LYS D CA 1
ATOM 6851 C C . LYS D 1 12 ? 1.637 79.378 19.159 1.00 37.13 12 LYS D C 1
ATOM 6852 O O . LYS D 1 12 ? 2.033 79.688 20.284 1.00 36.13 12 LYS D O 1
ATOM 6854 N N . VAL D 1 13 ? 2.356 78.652 18.306 1.00 34.32 13 VAL D N 1
ATOM 6855 C CA . VAL D 1 13 ? 3.686 78.147 18.627 1.00 32.22 13 VAL D CA 1
ATOM 6856 C C . VAL D 1 13 ? 4.771 79.005 17.978 1.00 30.60 13 VAL D C 1
ATOM 6857 O O . VAL D 1 13 ? 4.637 79.423 16.829 1.00 29.53 13 VAL D O 1
ATOM 6861 N N . VAL D 1 14 ? 5.843 79.259 18.720 1.00 28.18 14 VAL D N 1
ATOM 6862 C CA . VAL D 1 14 ? 6.949 80.077 18.232 1.00 29.90 14 VAL D CA 1
ATOM 6863 C C . VAL D 1 14 ? 8.318 79.411 18.400 1.00 28.26 14 VAL D C 1
ATOM 6864 O O . VAL D 1 14 ? 8.581 78.750 19.406 1.00 27.43 14 VAL D O 1
ATOM 6868 N N . LEU D 1 15 ? 9.187 79.588 17.408 1.00 27.07 15 LEU D N 1
ATOM 6869 C CA . LEU D 1 15 ? 10.539 79.043 17.478 1.00 25.08 15 LEU D CA 1
ATOM 6870 C C . LEU D 1 15 ? 11.358 80.034 18.292 1.00 25.66 15 LEU D C 1
ATOM 6871 O O . LEU D 1 15 ? 11.458 81.208 17.930 1.00 24.69 15 LEU D O 1
ATOM 6876 N N . GLY D 1 16 ? 11.931 79.567 19.397 1.00 23.30 16 GLY D N 1
ATOM 6877 C CA . GLY D 1 16 ? 12.731 80.437 20.236 1.00 24.54 16 GLY D CA 1
ATOM 6878 C C . GLY D 1 16 ? 14.205 80.279 19.929 1.00 24.92 16 GLY D C 1
ATOM 6879 O O . GLY D 1 16 ? 14.584 80.093 18.773 1.00 25.01 16 GLY D O 1
ATOM 6880 N N . GLN D 1 17 ? 15.036 80.351 20.962 1.00 23.13 17 GLN D N 1
ATOM 6881 C CA . GLN D 1 17 ? 16.475 80.210 20.794 1.00 25.69 17 GLN D CA 1
ATOM 6882 C C . GLN D 1 17 ? 16.781 78.873 20.133 1.00 22.61 17 GLN D C 1
ATOM 6883 O O . GLN D 1 17 ? 16.124 77.868 20.408 1.00 22.20 17 GLN D O 1
ATOM 6889 N N . ASN D 1 18 ? 17.777 78.863 19.258 1.00 21.88 18 ASN D N 1
ATOM 6890 C CA . ASN D 1 18 ? 18.154 77.631 18.574 1.00 22.02 18 ASN D CA 1
ATOM 6891 C C . ASN D 1 18 ? 19.566 77.728 18.018 1.00 21.88 18 ASN D C 1
ATOM 6892 O O . ASN D 1 18 ? 20.064 78.821 17.742 1.00 21.34 18 ASN D O 1
ATOM 6897 N N . GLN D 1 19 ? 20.218 76.578 17.877 1.00 19.60 19 GLN D N 1
ATOM 6898 C CA . GLN D 1 19 ? 21.576 76.520 17.355 1.00 18.91 19 GLN D CA 1
ATOM 6899 C C . GLN D 1 19 ? 21.827 75.106 16.851 1.00 18.37 19 GLN D C 1
ATOM 6900 O O . GLN D 1 19 ? 21.152 74.166 17.273 1.00 17.03 19 GLN D O 1
ATOM 6906 N N . TYR D 1 20 ? 22.785 74.950 15.944 1.00 17.83 20 TYR D N 1
ATOM 6907 C CA . TYR D 1 20 ? 23.077 73.622 15.412 1.00 17.74 20 TYR D CA 1
ATOM 6908 C C . TYR D 1 20 ? 24.473 73.575 14.800 1.00 16.72 20 TYR D C 1
ATOM 6909 O O . TYR D 1 20 ? 25.027 74.595 14.401 1.00 15.16 20 TYR D O 1
ATOM 6918 N N . GLY D 1 21 ? 25.041 72.379 14.715 1.00 18.19 21 GLY D N 1
ATOM 6919 C CA . GLY D 1 21 ? 26.363 72.261 14.134 1.00 16.66 21 GLY D CA 1
ATOM 6920 C C . GLY D 1 21 ? 26.925 70.876 14.355 1.00 17.36 21 GLY D C 1
ATOM 6921 O O . GLY D 1 21 ? 26.179 69.932 14.610 1.00 16.96 21 GLY D O 1
ATOM 6922 N N . LYS D 1 22 ? 28.242 70.751 14.260 1.00 16.52 22 LYS D N 1
ATOM 6923 C CA . LYS D 1 22 ? 28.873 69.454 14.456 1.00 16.45 22 LYS D CA 1
ATOM 6924 C C . LYS D 1 22 ? 29.559 69.396 15.808 1.00 17.30 22 LYS D C 1
ATOM 6925 O O . LYS D 1 22 ? 30.379 70.256 16.144 1.00 17.87 22 LYS D O 1
ATOM 6931 N N . ALA D 1 23 ? 29.225 68.376 16.590 1.00 17.60 23 ALA D N 1
ATOM 6932 C CA . ALA D 1 23 ? 29.823 68.229 17.904 1.00 16.47 23 ALA D CA 1
ATOM 6933 C C . ALA D 1 23 ? 30.901 67.155 17.943 1.00 18.19 23 ALA D C 1
ATOM 6934 O O . ALA D 1 23 ? 30.874 66.186 17.174 1.00 16.85 23 ALA D O 1
ATOM 6936 N N . GLU D 1 24 ? 31.850 67.362 18.849 1.00 17.29 24 GLU D N 1
ATOM 6937 C CA . GLU D 1 24 ? 32.961 66.455 19.093 1.00 18.41 24 GLU D CA 1
ATOM 6938 C C . GLU D 1 24 ? 33.782 66.005 17.884 1.00 19.01 24 GLU D C 1
ATOM 6939 O O . GLU D 1 24 ? 33.905 64.808 17.602 1.00 16.71 24 GLU D O 1
ATOM 6945 N N . VAL D 1 25 ? 34.344 66.980 17.176 1.00 16.95 25 VAL D N 1
ATOM 6946 C CA . VAL D 1 25 ? 35.207 66.704 16.036 1.00 17.80 25 VAL D CA 1
ATOM 6947 C C . VAL D 1 25 ? 36.598 66.515 16.637 1.00 17.88 25 VAL D C 1
ATOM 6948 O O . VAL D 1 25 ? 37.209 67.470 17.135 1.00 17.43 25 VAL D O 1
ATOM 6952 N N . ARG D 1 26 ? 37.088 65.280 16.612 1.00 16.96 26 ARG D N 1
ATOM 6953 C CA . ARG D 1 26 ? 38.394 64.977 17.183 1.00 17.53 26 ARG D CA 1
ATOM 6954 C C . ARG D 1 26 ? 39.512 65.294 16.209 1.00 19.21 26 ARG D C 1
ATOM 6955 O O . ARG D 1 26 ? 39.639 64.673 15.152 1.00 21.23 26 ARG D O 1
ATOM 6963 N N . LEU D 1 27 ? 40.325 66.270 16.593 1.00 18.79 27 LEU D N 1
ATOM 6964 C CA . LEU D 1 27 ? 41.430 66.741 15.782 1.00 20.36 27 LEU D CA 1
ATOM 6965 C C . LEU D 1 27 ? 42.789 66.598 16.457 1.00 20.10 27 LEU D C 1
ATOM 6966 O O . LEU D 1 27 ? 42.959 66.927 17.633 1.00 20.12 27 LEU D O 1
ATOM 6971 N N . VAL D 1 28 ? 43.754 66.092 15.702 1.00 20.62 28 VAL D N 1
ATOM 6972 C CA . VAL D 1 28 ? 45.112 65.986 16.190 1.00 19.87 28 VAL D CA 1
ATOM 6973 C C . VAL D 1 28 ? 45.980 66.699 15.155 1.00 20.46 28 VAL D C 1
ATOM 6974 O O . VAL D 1 28 ? 46.014 66.310 13.989 1.00 19.97 28 VAL D O 1
ATOM 6978 N N . LYS D 1 29 ? 46.645 67.766 15.581 1.00 20.72 29 LYS D N 1
ATOM 6979 C CA . LYS D 1 29 ? 47.519 68.529 14.697 1.00 22.87 29 LYS D CA 1
ATOM 6980 C C . LYS D 1 29 ? 48.971 68.297 15.092 1.00 22.29 29 LYS D C 1
ATOM 6981 O O . LYS D 1 29 ? 49.382 68.605 16.212 1.00 22.02 29 LYS D O 1
ATOM 6987 N N . VAL D 1 30 ? 49.741 67.739 14.166 1.00 21.64 30 VAL D N 1
ATOM 6988 C CA . VAL D 1 30 ? 51.153 67.474 14.405 1.00 22.15 30 VAL D CA 1
ATOM 6989 C C . VAL D 1 30 ? 51.992 68.558 13.732 1.00 23.63 30 VAL D C 1
ATOM 6990 O O . VAL D 1 30 ? 51.825 68.824 12.545 1.00 24.00 30 VAL D O 1
ATOM 6994 N N . THR D 1 31 ? 52.874 69.192 14.496 1.00 24.41 31 THR D N 1
ATOM 6995 C CA . THR D 1 31 ? 53.763 70.216 13.952 1.00 27.77 31 THR D CA 1
ATOM 6996 C C . THR D 1 31 ? 55.093 69.507 13.722 1.00 28.88 31 THR D C 1
ATOM 6997 O O . THR D 1 31 ? 55.753 69.091 14.677 1.00 26.44 31 THR D O 1
ATOM 7001 N N . ARG D 1 32 ? 55.486 69.359 12.462 1.00 30.67 32 ARG D N 1
ATOM 7002 C CA . ARG D 1 32 ? 56.726 68.656 12.166 1.00 33.86 32 ARG D CA 1
ATOM 7003 C C . ARG D 1 32 ? 57.622 69.337 11.135 1.00 37.04 32 ARG D C 1
ATOM 7004 O O . ARG D 1 32 ? 58.183 68.678 10.255 1.00 36.33 32 ARG D O 1
ATOM 7012 N N . ASN D 1 33 ? 57.760 70.654 11.243 1.00 39.09 33 ASN D N 1
ATOM 7013 C CA . ASN D 1 33 ? 58.616 71.387 10.323 1.00 42.98 33 ASN D CA 1
ATOM 7014 C C . ASN D 1 33 ? 60.065 70.988 10.598 1.00 43.26 33 ASN D C 1
ATOM 7015 O O . ASN D 1 33 ? 60.920 71.078 9.721 1.00 44.27 33 ASN D O 1
ATOM 7020 N N . THR D 1 34 ? 60.323 70.543 11.826 1.00 43.11 34 THR D N 1
ATOM 7021 C CA . THR D 1 34 ? 61.650 70.091 12.240 1.00 42.11 34 THR D CA 1
ATOM 7022 C C . THR D 1 34 ? 61.502 68.699 12.848 1.00 40.99 34 THR D C 1
ATOM 7023 O O . THR D 1 34 ? 60.395 68.175 12.944 1.00 41.30 34 THR D O 1
ATOM 7027 N N . ALA D 1 35 ? 62.616 68.105 13.263 1.00 39.48 35 ALA D N 1
ATOM 7028 C CA . ALA D 1 35 ? 62.595 66.771 13.856 1.00 37.18 35 ALA D CA 1
ATOM 7029 C C . ALA D 1 35 ? 61.902 66.772 15.216 1.00 35.18 35 ALA D C 1
ATOM 7030 O O . ALA D 1 35 ? 61.467 65.730 15.700 1.00 34.79 35 ALA D O 1
ATOM 7032 N N . ARG D 1 36 ? 61.806 67.948 15.828 1.00 33.01 36 ARG D N 1
ATOM 7033 C CA . ARG D 1 36 ? 61.171 68.091 17.135 1.00 31.66 36 ARG D CA 1
ATOM 7034 C C . ARG D 1 36 ? 59.664 68.270 16.944 1.00 30.48 36 ARG D C 1
ATOM 7035 O O . ARG D 1 36 ? 59.168 69.394 16.894 1.00 30.15 36 ARG D O 1
ATOM 7043 N N . HIS D 1 37 ? 58.936 67.160 16.838 1.00 27.90 37 HIS D N 1
ATOM 7044 C CA . HIS D 1 37 ? 57.490 67.220 16.632 1.00 26.16 37 HIS D CA 1
ATOM 7045 C C . HIS D 1 37 ? 56.718 67.763 17.829 1.00 24.79 37 HIS D C 1
ATOM 7046 O O . HIS D 1 37 ? 57.100 67.555 18.975 1.00 23.51 37 HIS D O 1
ATOM 7053 N N . GLU D 1 38 ? 55.626 68.465 17.543 1.00 26.08 38 GLU D N 1
ATOM 7054 C CA . GLU D 1 38 ? 54.759 69.021 18.575 1.00 27.01 38 GLU D CA 1
ATOM 7055 C C . GLU D 1 38 ? 53.371 68.433 18.337 1.00 26.34 38 GLU D C 1
ATOM 7056 O O . GLU D 1 38 ? 53.006 68.150 17.195 1.00 25.84 38 GLU D O 1
ATOM 7062 N N . ILE D 1 39 ? 52.599 68.260 19.406 1.00 26.05 39 ILE D N 1
ATOM 7063 C CA . ILE D 1 39 ? 51.255 67.702 19.293 1.00 25.40 39 ILE D CA 1
ATOM 7064 C C . ILE D 1 39 ? 50.183 68.595 19.906 1.00 24.25 39 ILE D C 1
ATOM 7065 O O . ILE D 1 39 ? 50.359 69.121 21.002 1.00 24.17 39 ILE D O 1
ATOM 7070 N N . GLN D 1 40 ? 49.076 68.767 19.187 1.00 23.39 40 GLN D N 1
ATOM 7071 C CA . GLN D 1 40 ? 47.936 69.537 19.681 1.00 21.96 40 GLN D CA 1
ATOM 7072 C C . GLN D 1 40 ? 46.739 68.609 19.475 1.00 22.59 40 GLN D C 1
ATOM 7073 O O . GLN D 1 40 ? 46.450 68.198 18.351 1.00 22.75 40 GLN D O 1
ATOM 7079 N N . ASP D 1 41 ? 46.059 68.275 20.568 1.00 21.74 41 ASP D N 1
ATOM 7080 C CA . ASP D 1 41 ? 44.933 67.340 20.544 1.00 23.20 41 ASP D CA 1
ATOM 7081 C C . ASP D 1 41 ? 43.660 68.023 21.040 1.00 21.83 41 ASP D C 1
ATOM 7082 O O . ASP D 1 41 ? 43.572 68.396 22.207 1.00 21.32 41 ASP D O 1
ATOM 7087 N N . LEU D 1 42 ? 42.676 68.167 20.155 1.00 20.50 42 LEU D N 1
ATOM 7088 C CA . LEU D 1 42 ? 41.420 68.827 20.498 1.00 19.51 42 LEU D CA 1
ATOM 7089 C C . LEU D 1 42 ? 40.152 68.032 20.201 1.00 19.97 42 LEU D C 1
ATOM 7090 O O . LEU D 1 42 ? 40.135 67.153 19.342 1.00 21.70 42 LEU D O 1
ATOM 7095 N N . ASN D 1 43 ? 39.090 68.373 20.926 1.00 17.67 43 ASN D N 1
ATOM 7096 C CA . ASN D 1 43 ? 37.765 67.794 20.728 1.00 17.16 43 ASN D CA 1
ATOM 7097 C C . ASN D 1 43 ? 36.965 69.072 20.474 1.00 15.81 43 ASN D C 1
ATOM 7098 O O . ASN D 1 43 ? 36.661 69.809 21.410 1.00 17.55 43 ASN D O 1
ATOM 7103 N N . VAL D 1 44 ? 36.643 69.334 19.213 1.00 16.44 44 VAL D N 1
ATOM 7104 C CA . VAL D 1 44 ? 35.953 70.569 18.831 1.00 16.23 44 VAL D CA 1
ATOM 7105 C C . VAL D 1 44 ? 34.470 70.486 18.487 1.00 17.42 44 VAL D C 1
ATOM 7106 O O . VAL D 1 44 ? 34.025 69.569 17.798 1.00 15.44 44 VAL D O 1
ATOM 7110 N N . THR D 1 45 ? 33.715 71.479 18.953 1.00 16.17 45 THR D N 1
ATOM 7111 C CA . THR D 1 45 ? 32.288 71.556 18.678 1.00 18.95 45 THR D CA 1
ATOM 7112 C C . THR D 1 45 ? 31.953 72.925 18.080 1.00 21.09 45 THR D C 1
ATOM 7113 O O . THR D 1 45 ? 32.390 73.964 18.583 1.00 21.05 45 THR D O 1
ATOM 7117 N N . SER D 1 46 ? 31.193 72.912 16.993 1.00 20.28 46 SER D N 1
ATOM 7118 C CA . SER D 1 46 ? 30.798 74.137 16.301 1.00 20.79 46 SER D CA 1
ATOM 7119 C C . SER D 1 46 ? 29.289 74.202 16.153 1.00 21.65 46 SER D C 1
ATOM 7120 O O . SER D 1 46 ? 28.671 73.249 15.693 1.00 20.90 46 SER D O 1
ATOM 7123 N N . GLN D 1 47 ? 28.694 75.323 16.555 1.00 21.14 47 GLN D N 1
ATOM 7124 C CA . GLN D 1 47 ? 27.253 75.497 16.425 1.00 19.98 47 GLN D CA 1
ATOM 7125 C C . GLN D 1 47 ? 26.929 76.925 16.015 1.00 19.80 47 GLN D C 1
ATOM 7126 O O . GLN D 1 47 ? 27.491 77.885 16.552 1.00 21.18 47 GLN D O 1
ATOM 7132 N N . LEU D 1 48 ? 26.014 77.051 15.064 1.00 19.41 48 LEU D N 1
ATOM 7133 C CA . LEU D 1 48 ? 25.637 78.350 14.528 1.00 18.44 48 LEU D CA 1
ATOM 7134 C C . LEU D 1 48 ? 24.296 78.879 15.016 1.00 18.77 48 LEU D C 1
ATOM 7135 O O . LEU D 1 48 ? 23.390 78.118 15.373 1.00 17.63 48 LEU D O 1
ATOM 7140 N N . ARG D 1 49 ? 24.184 80.203 14.998 1.00 19.06 49 ARG D N 1
ATOM 7141 C CA . ARG D 1 49 ? 22.975 80.899 15.404 1.00 20.04 49 ARG D CA 1
ATOM 7142 C C . ARG D 1 49 ? 22.640 81.950 14.348 1.00 20.85 49 ARG D C 1
ATOM 7143 O O . ARG D 1 49 ? 23.532 82.513 13.710 1.00 21.38 49 ARG D O 1
ATOM 7151 N N . GLY D 1 50 ? 21.351 82.212 14.170 1.00 23.20 50 GLY D N 1
ATOM 7152 C CA . GLY D 1 50 ? 20.930 83.193 13.187 1.00 24.00 50 GLY D CA 1
ATOM 7153 C C . GLY D 1 50 ? 19.510 82.916 12.745 1.00 25.05 50 GLY D C 1
ATOM 7154 O O . GLY D 1 50 ? 18.694 82.453 13.540 1.00 24.53 50 GLY D O 1
ATOM 7155 N N . ASP D 1 51 ? 19.220 83.178 11.474 1.00 25.40 51 ASP D N 1
ATOM 7156 C CA . ASP D 1 51 ? 17.885 82.957 10.936 1.00 25.39 51 ASP D CA 1
ATOM 7157 C C . ASP D 1 51 ? 17.692 81.570 10.326 1.00 25.37 51 ASP D C 1
ATOM 7158 O O . ASP D 1 51 ? 17.970 81.349 9.144 1.00 24.13 51 ASP D O 1
ATOM 7163 N N . PHE D 1 52 ? 17.195 80.645 11.142 1.00 24.21 52 PHE D N 1
ATOM 7164 C CA . PHE D 1 52 ? 16.950 79.274 10.709 1.00 25.47 52 PHE D CA 1
ATOM 7165 C C . PHE D 1 52 ? 15.474 78.948 10.881 1.00 26.09 52 PHE D C 1
ATOM 7166 O O . PHE D 1 52 ? 15.094 77.808 11.134 1.00 27.02 52 PHE D O 1
ATOM 7174 N N . GLU D 1 53 ? 14.645 79.976 10.736 1.00 27.34 53 GLU D N 1
ATOM 7175 C CA . GLU D 1 53 ? 13.200 79.843 10.877 1.00 26.88 53 GLU D CA 1
ATOM 7176 C C . GLU D 1 53 ? 12.608 78.844 9.882 1.00 25.36 53 GLU D C 1
ATOM 7177 O O . GLU D 1 53 ? 11.947 77.883 10.276 1.00 25.20 53 GLU D O 1
ATOM 7183 N N . ALA D 1 54 ? 12.847 79.070 8.593 1.00 23.60 54 ALA D N 1
ATOM 7184 C CA . ALA D 1 54 ? 12.316 78.195 7.552 1.00 22.24 54 ALA D CA 1
ATOM 7185 C C . ALA D 1 54 ? 12.818 76.756 7.656 1.00 21.36 54 ALA D C 1
ATOM 7186 O O . ALA D 1 54 ? 12.106 75.818 7.304 1.00 20.90 54 ALA D O 1
ATOM 7188 N N . ALA D 1 55 ? 14.045 76.581 8.133 1.00 22.17 55 ALA D N 1
ATOM 7189 C CA . ALA D 1 55 ? 14.609 75.245 8.283 1.00 22.38 55 ALA D CA 1
ATOM 7190 C C . ALA D 1 55 ? 13.757 74.445 9.266 1.00 21.78 55 ALA D C 1
ATOM 7191 O O . ALA D 1 55 ? 13.523 73.246 9.081 1.00 20.47 55 ALA D O 1
ATOM 7193 N N . HIS D 1 56 ? 13.286 75.120 10.312 1.00 20.41 56 HIS D N 1
ATOM 7194 C CA . HIS D 1 56 ? 12.471 74.466 11.327 1.00 19.59 56 HIS D CA 1
ATOM 7195 C C . HIS D 1 56 ? 11.007 74.328 10.934 1.00 20.91 56 HIS D C 1
ATOM 7196 O O . HIS D 1 56 ? 10.421 73.262 11.087 1.00 19.85 56 HIS D O 1
ATOM 7203 N N . THR D 1 57 ? 10.415 75.400 10.421 1.00 21.89 57 THR D N 1
ATOM 7204 C CA . THR D 1 57 ? 9.003 75.360 10.065 1.00 25.49 57 THR D CA 1
ATOM 7205 C C . THR D 1 57 ? 8.664 74.732 8.718 1.00 27.02 57 THR D C 1
ATOM 7206 O O . THR D 1 57 ? 7.545 74.268 8.521 1.00 29.70 57 THR D O 1
ATOM 7210 N N . ALA D 1 58 ? 9.619 74.693 7.797 1.00 27.19 58 ALA D N 1
ATOM 7211 C CA . ALA D 1 58 ? 9.333 74.132 6.480 1.00 28.00 58 ALA D CA 1
ATOM 7212 C C . ALA D 1 58 ? 10.336 73.097 5.986 1.00 26.71 58 ALA D C 1
ATOM 7213 O O . ALA D 1 58 ? 10.093 72.428 4.985 1.00 27.48 58 ALA D O 1
ATOM 7215 N N . GLY D 1 59 ? 11.456 72.953 6.682 1.00 25.70 59 GLY D N 1
ATOM 7216 C CA . GLY D 1 59 ? 12.451 72.000 6.235 1.00 25.75 59 GLY D CA 1
ATOM 7217 C C . GLY D 1 59 ? 13.201 72.544 5.028 1.00 26.20 59 GLY D C 1
ATOM 7218 O O . GLY D 1 59 ? 13.787 71.784 4.260 1.00 24.84 59 GLY D O 1
ATOM 7219 N N . ASP D 1 60 ? 13.159 73.863 4.851 1.00 25.13 60 ASP D N 1
ATOM 7220 C CA . ASP D 1 60 ? 13.863 74.521 3.751 1.00 25.82 60 ASP D CA 1
ATOM 7221 C C . ASP D 1 60 ? 15.289 74.723 4.244 1.00 23.64 60 ASP D C 1
ATOM 7222 O O . ASP D 1 60 ? 15.520 75.488 5.175 1.00 22.75 60 ASP D O 1
ATOM 7227 N N . ASN D 1 61 ? 16.240 74.033 3.619 1.00 21.64 61 ASN D N 1
ATOM 7228 C CA . ASN D 1 61 ? 17.633 74.098 4.047 1.00 20.35 61 ASN D CA 1
ATOM 7229 C C . ASN D 1 61 ? 18.546 75.133 3.399 1.00 19.46 61 ASN D C 1
ATOM 7230 O O . ASN D 1 61 ? 19.772 75.050 3.532 1.00 18.48 61 ASN D O 1
ATOM 7235 N N . ALA D 1 62 ? 17.964 76.119 2.725 1.00 20.62 62 ALA D N 1
ATOM 7236 C CA . ALA D 1 62 ? 18.767 77.153 2.072 1.00 20.52 62 ALA D CA 1
ATOM 7237 C C . ALA D 1 62 ? 19.769 77.824 3.016 1.00 21.11 62 ALA D C 1
ATOM 7238 O O . ALA D 1 62 ? 20.879 78.168 2.607 1.00 21.33 62 ALA D O 1
ATOM 7240 N N . HIS D 1 63 ? 19.391 78.015 4.278 1.00 20.95 63 HIS D N 1
ATOM 7241 C CA . HIS D 1 63 ? 20.286 78.663 5.242 1.00 22.81 63 HIS D CA 1
ATOM 7242 C C . HIS D 1 63 ? 21.114 77.683 6.070 1.00 23.69 63 HIS D C 1
ATOM 7243 O O . HIS D 1 63 ? 21.945 78.099 6.878 1.00 25.44 63 HIS D O 1
ATOM 7250 N N . VAL D 1 64 ? 20.885 76.390 5.877 1.00 22.17 64 VAL D N 1
ATOM 7251 C CA . VAL D 1 64 ? 21.578 75.379 6.665 1.00 22.10 64 VAL D CA 1
ATOM 7252 C C . VAL D 1 64 ? 22.952 74.929 6.184 1.00 23.34 64 VAL D C 1
ATOM 7253 O O . VAL D 1 64 ? 23.063 74.022 5.361 1.00 25.26 64 VAL D O 1
ATOM 7257 N N . VAL D 1 65 ? 23.998 75.565 6.700 1.00 22.53 65 VAL D N 1
ATOM 7258 C CA . VAL D 1 65 ? 25.359 75.170 6.359 1.00 22.75 65 VAL D CA 1
ATOM 7259 C C . VAL D 1 65 ? 25.476 73.793 7.017 1.00 22.38 65 VAL D C 1
ATOM 7260 O O . VAL D 1 65 ? 25.423 73.689 8.243 1.00 22.23 65 VAL D O 1
ATOM 7264 N N . ALA D 1 66 ? 25.621 72.745 6.208 1.00 20.38 66 ALA D N 1
ATOM 7265 C CA . ALA D 1 66 ? 25.685 71.374 6.724 1.00 19.63 66 ALA D CA 1
ATOM 7266 C C . ALA D 1 66 ? 26.663 71.178 7.878 1.00 19.13 66 ALA D C 1
ATOM 7267 O O . ALA D 1 66 ? 27.744 71.773 7.903 1.00 18.58 66 ALA D O 1
ATOM 7269 N N . THR D 1 67 ? 26.283 70.344 8.845 1.00 18.43 67 THR D N 1
ATOM 7270 C CA . THR D 1 67 ? 27.169 70.097 9.968 1.00 17.10 67 THR D CA 1
ATOM 7271 C C . THR D 1 67 ? 28.417 69.422 9.405 1.00 17.58 67 THR D C 1
ATOM 7272 O O . THR D 1 67 ? 29.511 69.591 9.936 1.00 18.02 67 THR D O 1
ATOM 7276 N N . ASP D 1 68 ? 28.255 68.676 8.312 1.00 17.89 68 ASP D N 1
ATOM 7277 C CA . ASP D 1 68 ? 29.397 68.016 7.680 1.00 17.97 68 ASP D CA 1
ATOM 7278 C C . ASP D 1 68 ? 30.372 69.096 7.183 1.00 18.74 68 ASP D C 1
ATOM 7279 O O . ASP D 1 68 ? 31.588 68.936 7.275 1.00 16.82 68 ASP D O 1
ATOM 7284 N N . THR D 1 69 ? 29.829 70.193 6.655 1.00 17.13 69 THR D N 1
ATOM 7285 C CA . THR D 1 69 ? 30.658 71.295 6.159 1.00 17.28 69 THR D CA 1
ATOM 7286 C C . THR D 1 69 ? 31.416 71.959 7.308 1.00 17.80 69 THR D C 1
ATOM 7287 O O . THR D 1 69 ? 32.595 72.285 7.181 1.00 18.23 69 THR D O 1
ATOM 7291 N N . GLN D 1 70 ? 30.734 72.166 8.430 1.00 18.14 70 GLN D N 1
ATOM 7292 C CA . GLN D 1 70 ? 31.376 72.764 9.591 1.00 18.27 70 GLN D CA 1
ATOM 7293 C C . GLN D 1 70 ? 32.567 71.883 9.997 1.00 19.27 70 GLN D C 1
ATOM 7294 O O . GLN D 1 70 ? 33.646 72.381 10.313 1.00 16.96 70 GLN D O 1
ATOM 7300 N N . LYS D 1 71 ? 32.369 70.568 9.971 1.00 20.33 71 LYS D N 1
ATOM 7301 C CA . LYS D 1 71 ? 33.444 69.635 10.312 1.00 19.30 71 LYS D CA 1
ATOM 7302 C C . LYS D 1 71 ? 34.618 69.771 9.329 1.00 19.78 71 LYS D C 1
ATOM 7303 O O . LYS D 1 71 ? 35.779 69.814 9.738 1.00 20.41 71 LYS D O 1
ATOM 7309 N N . ASN D 1 72 ? 34.322 69.829 8.033 1.00 19.44 72 ASN D N 1
ATOM 7310 C CA . ASN D 1 72 ? 35.387 69.966 7.039 1.00 19.16 72 ASN D CA 1
ATOM 7311 C C . ASN D 1 72 ? 36.194 71.242 7.277 1.00 18.79 72 ASN D C 1
ATOM 7312 O O . ASN D 1 72 ? 37.413 71.266 7.089 1.00 18.11 72 ASN D O 1
ATOM 7317 N N . THR D 1 73 ? 35.504 72.302 7.685 1.00 18.12 73 THR D N 1
ATOM 7318 C CA . THR D 1 73 ? 36.146 73.590 7.927 1.00 18.81 73 THR D CA 1
ATOM 7319 C C . THR D 1 73 ? 37.144 73.522 9.074 1.00 18.91 73 THR D C 1
ATOM 7320 O O . THR D 1 73 ? 38.215 74.134 9.019 1.00 18.11 73 THR D O 1
ATOM 7324 N N . VAL D 1 74 ? 36.795 72.776 10.117 1.00 18.06 74 VAL D N 1
ATOM 7325 C CA . VAL D 1 74 ? 37.680 72.615 11.261 1.00 17.62 74 VAL D CA 1
ATOM 7326 C C . VAL D 1 74 ? 39.001 72.004 10.781 1.00 17.83 74 VAL D C 1
ATOM 7327 O O . VAL D 1 74 ? 40.074 72.507 11.094 1.00 17.59 74 VAL D O 1
ATOM 7331 N N . TYR D 1 75 ? 38.921 70.933 9.997 1.00 18.03 75 TYR D N 1
ATOM 7332 C CA . TYR D 1 75 ? 40.134 70.280 9.507 1.00 19.46 75 TYR D CA 1
ATOM 7333 C C . TYR D 1 75 ? 40.919 71.129 8.508 1.00 18.69 75 TYR D C 1
ATOM 7334 O O . TYR D 1 75 ? 42.149 71.155 8.543 1.00 18.25 75 TYR D O 1
ATOM 7343 N N . ALA D 1 76 ? 40.210 71.827 7.628 1.00 20.10 76 ALA D N 1
ATOM 7344 C CA . ALA D 1 76 ? 40.859 72.677 6.637 1.00 20.31 76 ALA D CA 1
ATOM 7345 C C . ALA D 1 76 ? 41.629 73.809 7.319 1.00 20.86 76 ALA D C 1
ATOM 7346 O O . ALA D 1 76 ? 42.740 74.144 6.910 1.00 20.61 76 ALA D O 1
ATOM 7348 N N . PHE D 1 77 ? 41.046 74.394 8.364 1.00 19.82 77 PHE D N 1
ATOM 7349 C CA . PHE D 1 77 ? 41.713 75.473 9.084 1.00 20.27 77 PHE D CA 1
ATOM 7350 C C . PHE D 1 77 ? 42.891 74.956 9.901 1.00 20.84 77 PHE D C 1
ATOM 7351 O O . PHE D 1 77 ? 43.894 75.653 10.055 1.00 20.61 77 PHE D O 1
ATOM 7359 N N . ALA D 1 78 ? 42.772 73.736 10.421 1.00 19.31 78 ALA D N 1
ATOM 7360 C CA . ALA D 1 78 ? 43.841 73.144 11.224 1.00 19.78 78 ALA D CA 1
ATOM 7361 C C . ALA D 1 78 ? 45.139 73.015 10.433 1.00 21.32 78 ALA D C 1
ATOM 7362 O O . ALA D 1 78 ? 46.226 73.055 11.007 1.00 21.17 78 ALA D O 1
ATOM 7364 N N . ARG D 1 79 ? 45.022 72.864 9.118 1.00 22.22 79 ARG D N 1
ATOM 7365 C CA . ARG D 1 79 ? 46.188 72.733 8.249 1.00 23.57 79 ARG D CA 1
ATOM 7366 C C . ARG D 1 79 ? 47.155 73.910 8.379 1.00 25.09 79 ARG D C 1
ATOM 7367 O O . ARG D 1 79 ? 48.368 73.738 8.248 1.00 24.75 79 ARG D O 1
ATOM 7375 N N . ASP D 1 80 ? 46.619 75.098 8.639 1.00 26.12 80 ASP D N 1
ATOM 7376 C CA . ASP D 1 80 ? 47.442 76.296 8.771 1.00 28.77 80 ASP D CA 1
ATOM 7377 C C . ASP D 1 80 ? 48.091 76.405 10.142 1.00 29.61 80 ASP D C 1
ATOM 7378 O O . ASP D 1 80 ? 49.002 77.209 10.348 1.00 30.36 80 ASP D O 1
ATOM 7383 N N . GLY D 1 81 ? 47.627 75.586 11.077 1.00 28.29 81 GLY D N 1
ATOM 7384 C CA . GLY D 1 81 ? 48.181 75.630 12.414 1.00 27.62 81 GLY D CA 1
ATOM 7385 C C . GLY D 1 81 ? 47.521 76.724 13.231 1.00 27.36 81 GLY D C 1
ATOM 7386 O O . GLY D 1 81 ? 46.787 77.559 12.698 1.00 27.02 81 GLY D O 1
ATOM 7387 N N . PHE D 1 82 ? 47.773 76.706 14.533 1.00 25.89 82 PHE D N 1
ATOM 7388 C CA . PHE D 1 82 ? 47.216 77.688 15.449 1.00 25.85 82 PHE D CA 1
ATOM 7389 C C . PHE D 1 82 ? 48.066 77.726 16.716 1.00 26.18 82 PHE D C 1
ATOM 7390 O O . PHE D 1 82 ? 48.515 76.687 17.208 1.00 25.69 82 PHE D O 1
ATOM 7398 N N . ALA D 1 83 ? 48.292 78.931 17.232 1.00 25.81 83 ALA D N 1
ATOM 7399 C CA . ALA D 1 83 ? 49.101 79.124 18.432 1.00 27.21 83 ALA D CA 1
ATOM 7400 C C . ALA D 1 83 ? 48.442 78.563 19.684 1.00 26.96 83 ALA D C 1
ATOM 7401 O O . ALA D 1 83 ? 49.093 77.902 20.491 1.00 26.82 83 ALA D O 1
ATOM 7403 N N . THR D 1 84 ? 47.153 78.839 19.847 1.00 24.50 84 THR D N 1
ATOM 7404 C CA . THR D 1 84 ? 46.410 78.365 21.007 1.00 24.00 84 THR D CA 1
ATOM 7405 C C . THR D 1 84 ? 45.028 77.885 20.584 1.00 23.52 84 THR D C 1
ATOM 7406 O O . THR D 1 84 ? 44.563 78.176 19.478 1.00 21.10 84 THR D O 1
ATOM 7410 N N . THR D 1 85 ? 44.373 77.153 21.478 1.00 22.45 85 THR D N 1
ATOM 7411 C CA . THR D 1 85 ? 43.038 76.637 21.218 1.00 20.76 85 THR D CA 1
ATOM 7412 C C . THR D 1 85 ? 42.078 77.807 21.008 1.00 20.90 85 THR D C 1
ATOM 7413 O O . THR D 1 85 ? 41.255 77.792 20.089 1.00 21.57 85 THR D O 1
ATOM 7417 N N . GLU D 1 86 ? 42.199 78.831 21.849 1.00 20.18 86 GLU D N 1
ATOM 7418 C CA . GLU D 1 86 ? 41.336 80.001 21.735 1.00 20.74 86 GLU D CA 1
ATOM 7419 C C . GLU D 1 86 ? 41.488 80.697 20.384 1.00 22.08 86 GLU D C 1
ATOM 7420 O O . GLU D 1 86 ? 40.498 81.132 19.794 1.00 21.05 86 GLU D O 1
ATOM 7426 N N . GLU D 1 87 ? 42.721 80.799 19.895 1.00 22.54 87 GLU D N 1
ATOM 7427 C CA . GLU D 1 87 ? 42.974 81.438 18.602 1.00 24.29 87 GLU D CA 1
ATOM 7428 C C . GLU D 1 87 ? 42.287 80.661 17.480 1.00 23.31 87 GLU D C 1
ATOM 7429 O O . GLU D 1 87 ? 41.771 81.246 16.526 1.00 21.97 87 GLU D O 1
ATOM 7435 N N . PHE D 1 88 ? 42.294 79.338 17.594 1.00 21.42 88 PHE D N 1
ATOM 7436 C CA . PHE D 1 88 ? 41.664 78.485 16.593 1.00 20.35 88 PHE D CA 1
ATOM 7437 C C . PHE D 1 88 ? 40.155 78.723 16.593 1.00 20.61 88 PHE D C 1
ATOM 7438 O O . PHE D 1 88 ? 39.546 78.883 15.533 1.00 19.92 88 PHE D O 1
ATOM 7446 N N . LEU D 1 89 ? 39.551 78.756 17.781 1.00 19.17 89 LEU D N 1
ATOM 7447 C CA . LEU D 1 89 ? 38.109 78.975 17.889 1.00 19.35 89 LEU D CA 1
ATOM 7448 C C . LEU D 1 89 ? 37.713 80.343 17.336 1.00 19.37 89 LEU D C 1
ATOM 7449 O O . LEU D 1 89 ? 36.669 80.490 16.699 1.00 17.88 89 LEU D O 1
ATOM 7454 N N . LEU D 1 90 ? 38.549 81.346 17.584 1.00 20.11 90 LEU D N 1
ATOM 7455 C CA . LEU D 1 90 ? 38.268 82.692 17.099 1.00 19.86 90 LEU D CA 1
ATOM 7456 C C . LEU D 1 90 ? 38.250 82.715 15.575 1.00 20.83 90 LEU D C 1
ATOM 7457 O O . LEU D 1 90 ? 37.447 83.424 14.969 1.00 20.82 90 LEU D O 1
ATOM 7462 N N . ARG D 1 91 ? 39.129 81.936 14.954 1.00 20.01 91 ARG D N 1
ATOM 7463 C CA . ARG D 1 91 ? 39.174 81.895 13.497 1.00 21.27 91 ARG D CA 1
ATOM 7464 C C . ARG D 1 91 ? 37.882 81.292 12.954 1.00 20.75 91 ARG D C 1
ATOM 7465 O O . ARG D 1 91 ? 37.279 81.820 12.017 1.00 20.03 91 ARG D O 1
ATOM 7473 N N . LEU D 1 92 ? 37.463 80.179 13.551 1.00 19.36 92 LEU D N 1
ATOM 7474 C CA . LEU D 1 92 ? 36.239 79.499 13.147 1.00 19.43 92 LEU D CA 1
ATOM 7475 C C . LEU D 1 92 ? 35.020 80.396 13.285 1.00 19.40 92 LEU D C 1
ATOM 7476 O O . LEU D 1 92 ? 34.194 80.476 12.377 1.00 22.21 92 LEU D O 1
ATOM 7481 N N . GLY D 1 93 ? 34.908 81.051 14.434 1.00 18.83 93 GLY D N 1
ATOM 7482 C CA . GLY D 1 93 ? 33.778 81.929 14.691 1.00 21.18 93 GLY D CA 1
ATOM 7483 C C . GLY D 1 93 ? 33.687 83.086 13.716 1.00 22.01 93 GLY D C 1
ATOM 7484 O O . GLY D 1 93 ? 32.602 83.439 13.248 1.00 20.88 93 GLY D O 1
ATOM 7485 N N . LYS D 1 94 ? 34.830 83.684 13.409 1.00 22.14 94 LYS D N 1
ATOM 7486 C CA . LYS D 1 94 ? 34.863 84.799 12.473 1.00 23.36 94 LYS D CA 1
ATOM 7487 C C . LYS D 1 94 ? 34.437 84.297 11.091 1.00 21.94 94 LYS D C 1
ATOM 7488 O O . LYS D 1 94 ? 33.642 84.939 10.399 1.00 21.41 94 LYS D O 1
ATOM 7494 N N . HIS D 1 95 ? 34.954 83.132 10.705 1.00 22.15 95 HIS D N 1
ATOM 7495 C CA . HIS D 1 95 ? 34.639 82.539 9.409 1.00 21.17 95 HIS D CA 1
ATOM 7496 C C . HIS D 1 95 ? 33.147 82.351 9.161 1.00 21.84 95 HIS D C 1
ATOM 7497 O O . HIS D 1 95 ? 32.619 82.806 8.149 1.00 20.97 95 HIS D O 1
ATOM 7504 N N . PHE D 1 96 ? 32.468 81.670 10.078 1.00 21.19 96 PHE D N 1
ATOM 7505 C CA . PHE D 1 96 ? 31.046 81.418 9.908 1.00 20.90 96 PHE D CA 1
ATOM 7506 C C . PHE D 1 96 ? 30.159 82.654 10.015 1.00 21.50 96 PHE D C 1
ATOM 7507 O O . PHE D 1 96 ? 29.222 82.800 9.237 1.00 22.53 96 PHE D O 1
ATOM 7515 N N . THR D 1 97 ? 30.445 83.543 10.962 1.00 22.15 97 THR D N 1
ATOM 7516 C CA . THR D 1 97 ? 29.612 84.731 11.113 1.00 23.53 97 THR D CA 1
ATOM 7517 C C . THR D 1 97 ? 29.739 85.704 9.935 1.00 24.87 97 THR D C 1
ATOM 7518 O O . THR D 1 97 ? 28.746 86.276 9.489 1.00 27.28 97 THR D O 1
ATOM 7522 N N . GLU D 1 98 ? 30.952 85.883 9.425 1.00 25.99 98 GLU D N 1
ATOM 7523 C CA . GLU D 1 98 ? 31.167 86.796 8.305 1.00 27.97 98 GLU D CA 1
ATOM 7524 C C . GLU D 1 98 ? 30.908 86.144 6.950 1.00 28.54 98 GLU D C 1
ATOM 7525 O O . GLU D 1 98 ? 30.624 86.829 5.969 1.00 27.96 98 GLU D O 1
ATOM 7531 N N . GLY D 1 99 ? 30.994 84.819 6.897 1.00 26.39 99 GLY D N 1
ATOM 7532 C CA . GLY D 1 99 ? 30.789 84.125 5.640 1.00 26.84 99 GLY D CA 1
ATOM 7533 C C . GLY D 1 99 ? 29.352 83.949 5.190 1.00 27.35 99 GLY D C 1
ATOM 7534 O O . GLY D 1 99 ? 29.092 83.749 4.005 1.00 27.92 99 GLY D O 1
ATOM 7535 N N . PHE D 1 100 ? 28.413 84.018 6.124 1.00 26.22 100 PHE D N 1
ATOM 7536 C CA . PHE D 1 100 ? 27.005 83.848 5.782 1.00 27.30 100 PHE D CA 1
ATOM 7537 C C . PHE D 1 100 ? 26.190 84.951 6.440 1.00 28.06 100 PHE D C 1
ATOM 7538 O O . PHE D 1 100 ? 26.224 85.119 7.659 1.00 26.33 100 PHE D O 1
ATOM 7546 N N . ASP D 1 101 ? 25.459 85.701 5.623 1.00 29.40 101 ASP D N 1
ATOM 7547 C CA . ASP D 1 101 ? 24.661 86.814 6.121 1.00 31.68 101 ASP D CA 1
ATOM 7548 C C . ASP D 1 101 ? 23.596 86.455 7.143 1.00 30.52 101 ASP D C 1
ATOM 7549 O O . ASP D 1 101 ? 23.316 87.243 8.046 1.00 30.89 101 ASP D O 1
ATOM 7554 N N . TRP D 1 102 ? 23.000 85.275 7.009 1.00 27.93 102 TRP D N 1
ATOM 7555 C CA . TRP D 1 102 ? 21.963 84.859 7.944 1.00 27.21 102 TRP D CA 1
ATOM 7556 C C . TRP D 1 102 ? 22.528 84.294 9.248 1.00 26.36 102 TRP D C 1
ATOM 7557 O O . TRP D 1 102 ? 21.778 84.036 10.188 1.00 26.36 102 TRP D O 1
ATOM 7568 N N . VAL D 1 103 ? 23.843 84.094 9.300 1.00 24.59 103 VAL D N 1
ATOM 7569 C CA . VAL D 1 103 ? 24.490 83.589 10.512 1.00 23.96 103 VAL D CA 1
ATOM 7570 C C . VAL D 1 103 ? 25.013 84.799 11.274 1.00 24.30 103 VAL D C 1
ATOM 7571 O O . VAL D 1 103 ? 25.965 85.456 10.847 1.00 24.74 103 VAL D O 1
ATOM 7575 N N . THR D 1 104 ? 24.381 85.079 12.408 1.00 23.95 104 THR D N 1
ATOM 7576 C CA . THR D 1 104 ? 24.712 86.239 13.229 1.00 25.94 104 THR D CA 1
ATOM 7577 C C . THR D 1 104 ? 25.587 85.957 14.446 1.00 24.85 104 THR D C 1
ATOM 7578 O O . THR D 1 104 ? 26.070 86.886 15.100 1.00 24.47 104 THR D O 1
ATOM 7582 N N . GLY D 1 105 ? 25.783 84.683 14.763 1.00 22.13 105 GLY D N 1
ATOM 7583 C CA . GLY D 1 105 ? 26.601 84.344 15.911 1.00 20.37 105 GLY D CA 1
ATOM 7584 C C . GLY D 1 105 ? 26.764 82.845 16.048 1.00 18.58 105 GLY D C 1
ATOM 7585 O O . GLY D 1 105 ? 26.566 82.107 15.091 1.00 18.21 105 GLY D O 1
ATOM 7586 N N . GLY D 1 106 ? 27.128 82.394 17.239 1.00 20.47 106 GLY D N 1
ATOM 7587 C CA . GLY D 1 106 ? 27.303 80.971 17.450 1.00 19.74 106 GLY D CA 1
ATOM 7588 C C . GLY D 1 106 ? 28.120 80.671 18.686 1.00 20.80 106 GLY D C 1
ATOM 7589 O O . GLY D 1 106 ? 28.490 81.566 19.449 1.00 20.40 106 GLY D O 1
ATOM 7590 N N . ARG D 1 107 ? 28.404 79.392 18.880 1.00 19.76 107 ARG D N 1
ATOM 7591 C CA . ARG D 1 107 ? 29.172 78.949 20.023 1.00 19.79 107 ARG D CA 1
ATOM 7592 C C . ARG D 1 107 ? 30.161 77.908 19.511 1.00 20.72 107 ARG D C 1
ATOM 7593 O O . ARG D 1 107 ? 29.769 76.929 18.877 1.00 20.09 107 ARG D O 1
ATOM 7601 N N . TRP D 1 108 ? 31.442 78.148 19.761 1.00 19.68 108 TRP D N 1
ATOM 7602 C CA . TRP D 1 108 ? 32.498 77.235 19.346 1.00 21.63 108 TRP D CA 1
ATOM 7603 C C . TRP D 1 108 ? 33.261 76.831 20.599 1.00 22.65 108 TRP D C 1
ATOM 7604 O O . TRP D 1 108 ? 33.766 77.679 21.336 1.00 23.74 108 TRP D O 1
ATOM 7615 N N . ALA D 1 109 ? 33.334 75.527 20.844 1.00 21.79 109 ALA D N 1
ATOM 7616 C CA . ALA D 1 109 ? 33.996 75.033 22.038 1.00 20.54 109 ALA D CA 1
ATOM 7617 C C . ALA D 1 109 ? 35.030 73.962 21.741 1.00 19.94 109 ALA D C 1
ATOM 7618 O O . ALA D 1 109 ? 34.999 73.317 20.689 1.00 17.26 109 ALA D O 1
ATOM 7620 N N . ALA D 1 110 ? 35.945 73.777 22.683 1.00 20.39 110 ALA D N 1
ATOM 7621 C CA . ALA D 1 110 ? 36.972 72.761 22.536 1.00 21.10 110 ALA D CA 1
ATOM 7622 C C . ALA D 1 110 ? 37.513 72.265 23.865 1.00 21.39 110 ALA D C 1
ATOM 7623 O O . ALA D 1 110 ? 37.547 72.991 24.857 1.00 20.37 110 ALA D O 1
ATOM 7625 N N . GLN D 1 111 ? 37.902 70.996 23.869 1.00 20.03 111 GLN D N 1
ATOM 7626 C CA . GLN D 1 111 ? 38.534 70.377 25.015 1.00 19.85 111 GLN D CA 1
ATOM 7627 C C . GLN D 1 111 ? 39.934 70.156 24.477 1.00 18.92 111 GLN D C 1
ATOM 7628 O O . GLN D 1 111 ? 40.098 69.701 23.340 1.00 18.37 111 GLN D O 1
ATOM 7634 N N . GLN D 1 112 ? 40.935 70.506 25.271 1.00 16.80 112 GLN D N 1
ATOM 7635 C CA . GLN D 1 112 ? 42.316 70.330 24.866 1.00 17.51 112 GLN D CA 1
ATOM 7636 C C . GLN D 1 112 ? 42.934 69.266 25.761 1.00 18.19 112 GLN D C 1
ATOM 7637 O O . GLN D 1 112 ? 42.871 69.366 26.987 1.00 18.62 112 GLN D O 1
ATOM 7643 N N . PHE D 1 113 ? 43.532 68.257 25.139 1.00 18.15 113 PHE D N 1
ATOM 7644 C CA . PHE D 1 113 ? 44.160 67.161 25.869 1.00 20.14 113 PHE D CA 1
ATOM 7645 C C . PHE D 1 113 ? 45.674 67.319 25.871 1.00 21.27 113 PHE D C 1
ATOM 7646 O O . PHE D 1 113 ? 46.268 67.664 24.849 1.00 23.74 113 PHE D O 1
ATOM 7654 N N . PHE D 1 114 ? 46.298 67.055 27.014 1.00 19.61 114 PHE D N 1
ATOM 7655 C CA . PHE D 1 114 ? 47.737 67.212 27.135 1.00 20.78 114 PHE D CA 1
ATOM 7656 C C . PHE D 1 114 ? 48.566 65.951 26.953 1.00 22.00 114 PHE D C 1
ATOM 7657 O O . PHE D 1 114 ? 48.172 64.857 27.366 1.00 21.09 114 PHE D O 1
ATOM 7665 N N . TRP D 1 115 ? 49.729 66.129 26.335 1.00 20.80 115 TRP D N 1
ATOM 7666 C CA . TRP D 1 115 ? 50.666 65.040 26.088 1.00 22.31 115 TRP D CA 1
ATOM 7667 C C . TRP D 1 115 ? 52.050 65.448 26.592 1.00 23.34 115 TRP D C 1
ATOM 7668 O O . TRP D 1 115 ? 52.404 66.629 26.567 1.00 23.40 115 TRP D O 1
ATOM 7679 N N . ASP D 1 116 ? 52.821 64.467 27.052 1.00 23.29 116 ASP D N 1
ATOM 7680 C CA . ASP D 1 116 ? 54.180 64.691 27.531 1.00 24.72 116 ASP D CA 1
ATOM 7681 C C . ASP D 1 116 ? 55.090 63.810 26.683 1.00 23.84 116 ASP D C 1
ATOM 7682 O O . ASP D 1 116 ? 54.682 62.742 26.248 1.00 22.70 116 ASP D O 1
ATOM 7687 N N . ARG D 1 117 ? 56.319 64.252 26.446 1.00 23.73 117 ARG D N 1
ATOM 7688 C CA . ARG D 1 117 ? 57.251 63.450 25.665 1.00 23.25 117 ARG D CA 1
ATOM 7689 C C . ARG D 1 117 ? 57.681 62.251 26.501 1.00 23.79 117 ARG D C 1
ATOM 7690 O O . ARG D 1 117 ? 57.742 62.335 27.728 1.00 23.49 117 ARG D O 1
ATOM 7698 N N . ILE D 1 118 ? 57.955 61.133 25.836 1.00 24.81 118 ILE D N 1
ATOM 7699 C CA . ILE D 1 118 ? 58.425 59.939 26.525 1.00 25.13 118 ILE D CA 1
ATOM 7700 C C . ILE D 1 118 ? 59.940 60.114 26.585 1.00 27.58 118 ILE D C 1
ATOM 7701 O O . ILE D 1 118 ? 60.620 60.027 25.564 1.00 27.35 118 ILE D O 1
ATOM 7706 N N . ASN D 1 119 ? 60.458 60.387 27.778 1.00 29.58 119 ASN D N 1
ATOM 7707 C CA . ASN D 1 119 ? 61.891 60.599 27.966 1.00 32.97 119 ASN D CA 1
ATOM 7708 C C . ASN D 1 119 ? 62.451 61.646 27.003 1.00 33.20 119 ASN D C 1
ATOM 7709 O O . ASN D 1 119 ? 63.513 61.454 26.412 1.00 32.75 119 ASN D O 1
ATOM 7714 N N . ASP D 1 120 ? 61.721 62.745 26.845 1.00 32.19 120 ASP D N 1
ATOM 7715 C CA . ASP D 1 120 ? 62.136 63.842 25.979 1.00 31.63 120 ASP D CA 1
ATOM 7716 C C . ASP D 1 120 ? 62.330 63.446 24.515 1.00 29.74 120 ASP D C 1
ATOM 7717 O O . ASP D 1 120 ? 63.096 64.079 23.790 1.00 29.86 120 ASP D O 1
ATOM 7722 N N . HIS D 1 121 ? 61.624 62.409 24.079 1.00 26.97 121 HIS D N 1
ATOM 7723 C CA . HIS D 1 121 ? 61.726 61.935 22.703 1.00 26.87 121 HIS D CA 1
ATOM 7724 C C . HIS D 1 121 ? 61.161 62.970 21.729 1.00 26.47 121 HIS D C 1
ATOM 7725 O O . HIS D 1 121 ? 60.204 63.681 22.047 1.00 24.38 121 HIS D O 1
ATOM 7732 N N . ASP D 1 122 ? 61.760 63.044 20.543 1.00 25.73 122 ASP D N 1
ATOM 7733 C CA . ASP D 1 122 ? 61.344 63.989 19.509 1.00 27.13 122 ASP D CA 1
ATOM 7734 C C . ASP D 1 122 ? 59.956 63.746 18.923 1.00 25.21 122 ASP D C 1
ATOM 7735 O O . ASP D 1 122 ? 59.285 64.694 18.523 1.00 25.87 122 ASP D O 1
ATOM 7740 N N . HIS D 1 123 ? 59.525 62.489 18.859 1.00 24.95 123 HIS D N 1
ATOM 7741 C CA . HIS D 1 123 ? 58.212 62.195 18.292 1.00 24.10 123 HIS D CA 1
ATOM 7742 C C . HIS D 1 123 ? 57.444 61.040 18.934 1.00 22.23 123 HIS D C 1
ATOM 7743 O O . HIS D 1 123 ? 56.690 60.341 18.255 1.00 20.82 123 HIS D O 1
ATOM 7750 N N . ALA D 1 124 ? 57.633 60.852 20.236 1.00 20.50 124 ALA D N 1
ATOM 7751 C CA . ALA D 1 124 ? 56.940 59.799 20.981 1.00 21.37 124 ALA D CA 1
ATOM 7752 C C . ALA D 1 124 ? 56.403 60.453 22.251 1.00 20.92 124 ALA D C 1
ATOM 7753 O O . ALA D 1 124 ? 57.156 61.091 22.992 1.00 22.75 124 ALA D O 1
ATOM 7755 N N . PHE D 1 125 ? 55.106 60.292 22.500 1.00 19.76 125 PHE D N 1
ATOM 7756 C CA . PHE D 1 125 ? 54.467 60.929 23.650 1.00 20.18 125 PHE D CA 1
ATOM 7757 C C . PHE D 1 125 ? 53.516 60.024 24.432 1.00 21.12 125 PHE D C 1
ATOM 7758 O O . PHE D 1 125 ? 53.119 58.966 23.957 1.00 21.35 125 PHE D O 1
ATOM 7766 N N . SER D 1 126 ? 53.155 60.468 25.634 1.00 20.49 126 SER D N 1
ATOM 7767 C CA . SER D 1 126 ? 52.203 59.754 26.469 1.00 20.76 126 SER D CA 1
ATOM 7768 C C . SER D 1 126 ? 51.183 60.781 26.969 1.00 20.37 126 SER D C 1
ATOM 7769 O O . SER D 1 126 ? 51.532 61.935 27.240 1.00 21.72 126 SER D O 1
ATOM 7772 N N . ARG D 1 127 ? 49.925 60.363 27.070 1.00 20.48 127 ARG D N 1
ATOM 7773 C CA . ARG D 1 127 ? 48.850 61.241 27.519 1.00 21.46 127 ARG D CA 1
ATOM 7774 C C . ARG D 1 127 ? 48.917 61.616 28.991 1.00 21.33 127 ARG D C 1
ATOM 7775 O O . ARG D 1 127 ? 49.147 60.763 29.844 1.00 21.29 127 ARG D O 1
ATOM 7783 N N . ASN D 1 128 ? 48.717 62.900 29.277 1.00 19.71 128 ASN D N 1
ATOM 7784 C CA . ASN D 1 128 ? 48.662 63.383 30.653 1.00 21.24 128 ASN D CA 1
ATOM 7785 C C . ASN D 1 128 ? 47.156 63.538 30.860 1.00 20.67 128 ASN D C 1
ATOM 7786 O O . ASN D 1 128 ? 46.568 64.522 30.421 1.00 21.35 128 ASN D O 1
ATOM 7791 N N . LYS D 1 129 ? 46.542 62.548 31.505 1.00 19.25 129 LYS D N 1
ATOM 7792 C CA . LYS D 1 129 ? 45.099 62.532 31.731 1.00 19.38 129 LYS D CA 1
ATOM 7793 C C . LYS D 1 129 ? 44.651 63.181 33.035 1.00 20.25 129 LYS D C 1
ATOM 7794 O O . LYS D 1 129 ? 43.475 63.113 33.387 1.00 21.80 129 LYS D O 1
ATOM 7800 N N . SER D 1 130 ? 45.574 63.818 33.741 1.00 19.20 130 SER D N 1
ATOM 7801 C CA . SER D 1 130 ? 45.251 64.415 35.032 1.00 19.38 130 SER D CA 1
ATOM 7802 C C . SER D 1 130 ? 44.408 65.687 35.033 1.00 20.13 130 SER D C 1
ATOM 7803 O O . SER D 1 130 ? 44.042 66.188 36.096 1.00 20.51 130 SER D O 1
ATOM 7806 N N . GLU D 1 131 ? 44.090 66.198 33.848 1.00 20.08 131 GLU D N 1
ATOM 7807 C CA . GLU D 1 131 ? 43.255 67.387 33.725 1.00 19.89 131 GLU D CA 1
ATOM 7808 C C . GLU D 1 131 ? 42.926 67.603 32.261 1.00 19.56 131 GLU D C 1
ATOM 7809 O O . GLU D 1 131 ? 43.617 67.094 31.382 1.00 20.99 131 GLU D O 1
ATOM 7815 N N . VAL D 1 132 ? 41.853 68.340 32.008 1.00 18.62 132 VAL D N 1
ATOM 7816 C CA . VAL D 1 132 ? 41.434 68.659 30.653 1.00 18.80 132 VAL D CA 1
ATOM 7817 C C . VAL D 1 132 ? 41.141 70.153 30.611 1.00 18.99 132 VAL D C 1
ATOM 7818 O O . VAL D 1 132 ? 40.445 70.682 31.476 1.00 17.60 132 VAL D O 1
ATOM 7822 N N . ARG D 1 133 ? 41.689 70.824 29.610 1.00 17.99 133 ARG D N 1
ATOM 7823 C CA . ARG D 1 133 ? 41.501 72.256 29.449 1.00 18.99 133 ARG D CA 1
ATOM 7824 C C . ARG D 1 133 ? 40.325 72.500 28.514 1.00 17.86 133 ARG D C 1
ATOM 7825 O O . ARG D 1 133 ? 40.110 71.747 27.565 1.00 18.91 133 ARG D O 1
ATOM 7833 N N . THR D 1 134 ? 39.553 73.547 28.782 1.00 18.52 134 THR D N 1
ATOM 7834 C CA . THR D 1 134 ? 38.409 73.847 27.934 1.00 18.83 134 THR D CA 1
ATOM 7835 C C . THR D 1 134 ? 38.415 75.308 27.505 1.00 17.40 134 THR D C 1
ATOM 7836 O O . THR D 1 134 ? 39.024 76.162 28.154 1.00 15.64 134 THR D O 1
ATOM 7840 N N . ALA D 1 135 ? 37.747 75.575 26.391 1.00 16.87 135 ALA D N 1
ATOM 7841 C CA . ALA D 1 135 ? 37.628 76.929 25.868 1.00 17.79 135 ALA D CA 1
ATOM 7842 C C . ALA D 1 135 ? 36.295 77.027 25.158 1.00 18.94 135 ALA D C 1
ATOM 7843 O O . ALA D 1 135 ? 35.877 76.093 24.473 1.00 19.94 135 ALA D O 1
ATOM 7845 N N . VAL D 1 136 ? 35.615 78.152 25.343 1.00 18.06 136 VAL D N 1
ATOM 7846 C CA . VAL D 1 136 ? 34.340 78.371 24.696 1.00 19.00 136 VAL D CA 1
ATOM 7847 C C . VAL D 1 136 ? 34.288 79.799 24.177 1.00 19.61 136 VAL D C 1
ATOM 7848 O O . VAL D 1 136 ? 34.587 80.736 24.910 1.00 18.38 136 VAL D O 1
ATOM 7852 N N . LEU D 1 137 ? 33.921 79.947 22.910 1.00 18.72 137 LEU D N 1
ATOM 7853 C CA . LEU D 1 137 ? 33.781 81.260 22.294 1.00 20.07 137 LEU D CA 1
ATOM 7854 C C . LEU D 1 137 ? 32.332 81.463 21.865 1.00 20.19 137 LEU D C 1
ATOM 7855 O O . LEU D 1 137 ? 31.748 80.608 21.203 1.00 20.36 137 LEU D O 1
ATOM 7860 N N . GLU D 1 138 ? 31.743 82.587 22.253 1.00 21.08 138 GLU D N 1
ATOM 7861 C CA . GLU D 1 138 ? 30.390 82.883 21.819 1.00 22.53 138 GLU D CA 1
ATOM 7862 C C . GLU D 1 138 ? 30.385 84.236 21.118 1.00 23.97 138 GLU D C 1
ATOM 7863 O O . GLU D 1 138 ? 30.953 85.211 21.615 1.00 22.54 138 GLU D O 1
ATOM 7869 N N . ILE D 1 139 ? 29.775 84.277 19.940 1.00 22.78 139 ILE D N 1
ATOM 7870 C CA . ILE D 1 139 ? 29.686 85.515 19.183 1.00 22.41 139 ILE D CA 1
ATOM 7871 C C . ILE D 1 139 ? 28.220 85.881 19.051 1.00 23.46 139 ILE D C 1
ATOM 7872 O O . ILE D 1 139 ? 27.369 85.023 18.821 1.00 20.00 139 ILE D O 1
ATOM 7877 N N . SER D 1 140 ? 27.927 87.163 19.219 1.00 26.02 140 SER D N 1
ATOM 7878 C CA . SER D 1 140 ? 26.567 87.654 19.094 1.00 27.57 140 SER D CA 1
ATOM 7879 C C . SER D 1 140 ? 26.669 89.004 18.404 1.00 29.51 140 SER D C 1
ATOM 7880 O O . SER D 1 140 ? 27.088 89.991 19.010 1.00 28.68 140 SER D O 1
ATOM 7883 N N . GLY D 1 141 ? 26.308 89.039 17.127 1.00 30.08 141 GLY D N 1
ATOM 7884 C CA . GLY D 1 141 ? 26.392 90.281 16.387 1.00 31.56 141 GLY D CA 1
ATOM 7885 C C . GLY D 1 141 ? 27.837 90.727 16.305 1.00 32.81 141 GLY D C 1
ATOM 7886 O O . GLY D 1 141 ? 28.698 89.995 15.813 1.00 32.91 141 GLY D O 1
ATOM 7887 N N . SER D 1 142 ? 28.114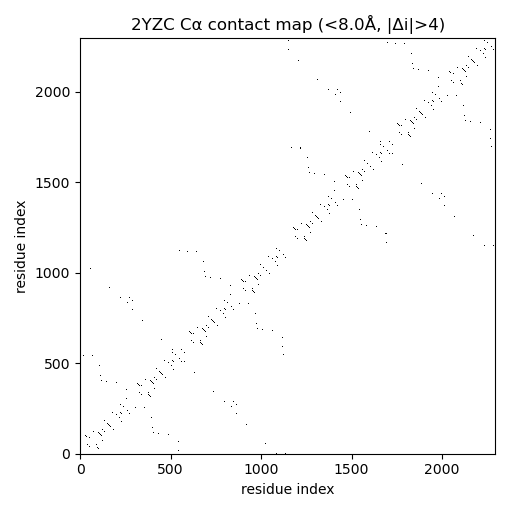 91.923 16.810 1.00 32.45 142 SER D N 1
ATOM 7888 C CA . SER D 1 142 ? 29.464 92.463 16.775 1.00 34.29 142 SER D CA 1
ATOM 7889 C C . SER D 1 142 ? 30.257 92.183 18.047 1.00 34.57 142 SER D C 1
ATOM 7890 O O . SER D 1 142 ? 31.403 92.612 18.170 1.00 36.05 142 SER D O 1
ATOM 7893 N N . GLU D 1 143 ? 29.660 91.464 18.991 1.00 34.77 143 GLU D N 1
ATOM 7894 C CA . GLU D 1 143 ? 30.352 91.164 20.238 1.00 35.47 143 GLU D CA 1
ATOM 7895 C C . GLU D 1 143 ? 30.711 89.694 20.415 1.00 33.83 143 GLU D C 1
ATOM 7896 O O . GLU D 1 143 ? 30.017 88.805 19.923 1.00 33.46 143 GLU D O 1
ATOM 7902 N N . GLN D 1 144 ? 31.805 89.447 21.123 1.00 31.61 144 GLN D N 1
ATOM 7903 C CA . GLN D 1 144 ? 32.248 88.084 21.375 1.00 31.10 144 GLN D CA 1
ATOM 7904 C C . GLN D 1 144 ? 32.815 87.966 22.777 1.00 28.70 144 GLN D C 1
ATOM 7905 O O . GLN D 1 144 ? 33.320 88.941 23.342 1.00 27.22 144 GLN D O 1
ATOM 7911 N N . ALA D 1 145 ? 32.717 86.766 23.338 1.00 24.81 145 ALA D N 1
ATOM 7912 C CA . ALA D 1 145 ? 33.207 86.507 24.680 1.00 22.62 145 ALA D CA 1
ATOM 7913 C C . ALA D 1 145 ? 33.841 85.126 24.729 1.00 21.51 145 ALA D C 1
ATOM 7914 O O . ALA D 1 145 ? 33.398 84.202 24.036 1.00 20.40 145 ALA D O 1
ATOM 7916 N N . ILE D 1 146 ? 34.879 85.003 25.548 1.00 21.75 146 ILE D N 1
ATOM 7917 C CA . ILE D 1 146 ? 35.602 83.750 25.718 1.00 21.80 146 ILE D CA 1
ATOM 7918 C C . ILE D 1 146 ? 35.642 83.299 27.174 1.00 21.56 146 ILE D C 1
ATOM 7919 O O . ILE D 1 146 ? 35.904 84.092 28.082 1.00 21.94 146 ILE D O 1
ATOM 7924 N N . VAL D 1 147 ? 35.369 82.016 27.383 1.00 20.84 147 VAL D N 1
ATOM 7925 C CA . VAL D 1 147 ? 35.410 81.418 28.709 1.00 18.46 147 VAL D CA 1
ATOM 7926 C C . VAL D 1 147 ? 36.390 80.258 28.616 1.00 19.81 147 VAL D C 1
ATOM 7927 O O . VAL D 1 147 ? 36.251 79.393 27.751 1.00 20.38 147 VAL D O 1
ATOM 7931 N N . ALA D 1 148 ? 37.395 80.264 29.484 1.00 18.17 148 ALA D N 1
ATOM 7932 C CA . ALA D 1 148 ? 38.388 79.201 29.514 1.00 19.57 148 ALA D CA 1
ATOM 7933 C C . ALA D 1 148 ? 38.107 78.398 30.771 1.00 20.28 148 ALA D C 1
ATOM 7934 O O . ALA D 1 148 ? 37.458 78.893 31.694 1.00 20.33 148 ALA D O 1
ATOM 7936 N N . GLY D 1 149 ? 38.592 77.166 30.821 1.00 19.23 149 GLY D N 1
ATOM 7937 C CA . GLY D 1 149 ? 38.340 76.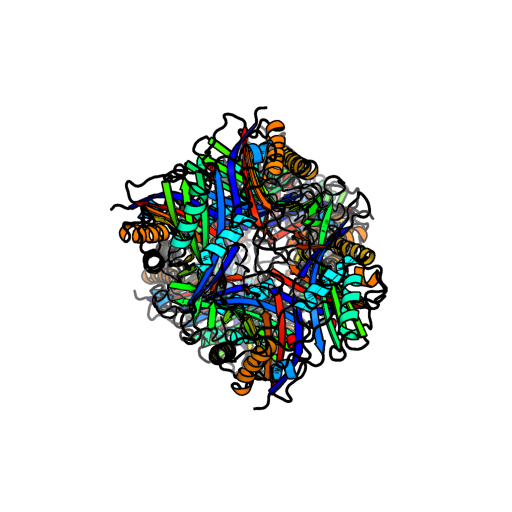373 32.003 1.00 17.74 149 GLY D CA 1
ATOM 7938 C C . GLY D 1 149 ? 39.219 75.158 32.154 1.00 18.44 149 GLY D C 1
ATOM 7939 O O . GLY D 1 149 ? 40.017 74.824 31.275 1.00 16.24 149 GLY D O 1
ATOM 7940 N N . ILE D 1 150 ? 39.054 74.496 33.292 1.00 18.33 150 ILE D N 1
ATOM 7941 C CA . ILE D 1 150 ? 39.801 73.297 33.611 1.00 19.45 150 ILE D CA 1
ATOM 7942 C C . ILE D 1 150 ? 38.808 72.348 34.265 1.00 20.50 150 ILE D C 1
ATOM 7943 O O . ILE D 1 150 ? 37.877 72.783 34.941 1.00 20.87 150 ILE D O 1
ATOM 7948 N N . GLU D 1 151 ? 38.992 71.052 34.044 1.00 20.61 151 GLU D N 1
ATOM 7949 C CA . GLU D 1 151 ? 38.105 70.060 34.624 1.00 22.44 151 GLU D CA 1
ATOM 7950 C C . GLU D 1 151 ? 38.854 68.744 34.771 1.00 21.59 151 GLU D C 1
ATOM 7951 O O . GLU D 1 151 ? 39.932 68.575 34.209 1.00 20.34 151 GLU D O 1
ATOM 7957 N N . GLY D 1 152 ? 38.289 67.830 35.550 1.00 21.43 152 GLY D N 1
ATOM 7958 C CA . GLY D 1 152 ? 38.910 66.529 35.742 1.00 23.39 152 GLY D CA 1
ATOM 7959 C C . GLY D 1 152 ? 40.153 66.512 36.609 1.00 23.60 152 GLY D C 1
ATOM 7960 O O . GLY D 1 152 ? 40.863 65.508 36.652 1.00 25.15 152 GLY D O 1
ATOM 7961 N N . LEU D 1 153 ? 40.416 67.615 37.302 1.00 22.82 153 LEU D N 1
ATOM 7962 C CA . LEU D 1 153 ? 41.580 67.729 38.173 1.00 22.24 153 LEU D CA 1
ATOM 7963 C C . LEU D 1 153 ? 41.196 67.375 39.608 1.00 22.41 153 LEU D C 1
ATOM 7964 O O . LEU D 1 153 ? 40.676 68.210 40.345 1.00 21.57 153 LEU D O 1
ATOM 7969 N N . THR D 1 154 ? 41.467 66.132 39.997 1.00 20.00 154 THR D N 1
ATOM 7970 C CA . THR D 1 154 ? 41.131 65.642 41.326 1.00 19.90 154 THR D CA 1
ATOM 7971 C C . THR D 1 154 ? 42.205 65.966 42.364 1.00 18.81 154 THR D C 1
ATOM 7972 O O . THR D 1 154 ? 43.382 65.683 42.158 1.00 18.11 154 THR D O 1
ATOM 7976 N N . VAL D 1 155 ? 41.786 66.560 43.479 1.00 18.05 155 VAL D N 1
ATOM 7977 C CA . VAL D 1 155 ? 42.711 66.940 44.538 1.00 18.96 155 VAL D CA 1
ATOM 7978 C C . VAL D 1 155 ? 42.240 66.454 45.900 1.00 19.67 155 VAL D C 1
ATOM 7979 O O . VAL D 1 155 ? 41.049 66.200 46.106 1.00 20.22 155 VAL D O 1
ATOM 7983 N N . LEU D 1 156 ? 43.180 66.322 46.829 1.00 18.44 156 LEU D N 1
ATOM 7984 C CA . LEU D 1 156 ? 42.852 65.850 48.164 1.00 20.08 156 LEU D CA 1
ATOM 7985 C C . LEU D 1 156 ? 43.816 66.342 49.241 1.00 19.58 156 LEU D C 1
ATOM 7986 O O . LEU D 1 156 ? 45.030 66.369 49.038 1.00 21.86 156 LEU D O 1
ATOM 7991 N N . LYS D 1 157 ? 43.255 66.743 50.378 1.00 19.97 157 LYS D N 1
ATOM 7992 C CA . LYS D 1 157 ? 44.031 67.181 51.535 1.00 21.22 157 LYS D CA 1
ATOM 7993 C C . LYS D 1 157 ? 43.739 66.144 52.605 1.00 20.69 157 LYS D C 1
ATOM 7994 O O . LYS D 1 157 ? 42.572 65.889 52.909 1.00 20.97 157 LYS D O 1
ATOM 8000 N N . SER D 1 158 ? 44.784 65.540 53.167 1.00 20.49 158 SER D N 1
ATOM 8001 C CA . SER D 1 158 ? 44.602 64.514 54.189 1.00 21.30 158 SER D CA 1
ATOM 8002 C C . SER D 1 158 ? 44.320 65.093 55.571 1.00 23.67 158 SER D C 1
ATOM 8003 O O . SER D 1 158 ? 43.962 64.366 56.496 1.00 24.90 158 SER D O 1
ATOM 8006 N N . THR D 1 159 ? 44.487 66.405 55.701 1.00 23.15 159 THR D N 1
ATOM 8007 C CA . THR D 1 159 ? 44.212 67.105 56.950 1.00 24.44 159 THR D CA 1
ATOM 8008 C C . THR D 1 159 ? 44.159 68.593 56.616 1.00 25.11 159 THR D C 1
ATOM 8009 O O . THR D 1 159 ? 44.325 68.973 55.455 1.00 27.20 159 THR D O 1
ATOM 8013 N N . GLY D 1 160 ? 43.927 69.435 57.615 1.00 24.85 160 GLY D N 1
ATOM 8014 C CA . GLY D 1 160 ? 43.848 70.863 57.352 1.00 24.43 160 GLY D CA 1
ATOM 8015 C C . GLY D 1 160 ? 42.463 71.232 56.849 1.00 24.57 160 GLY D C 1
ATOM 8016 O O . GLY D 1 160 ? 42.288 72.160 56.051 1.00 25.64 160 GLY D O 1
ATOM 8017 N N . SER D 1 161 ? 41.471 70.479 57.308 1.00 22.83 161 SER D N 1
ATOM 8018 C CA . SER D 1 161 ? 40.086 70.712 56.931 1.00 21.54 161 SER D CA 1
ATOM 8019 C C . SER D 1 161 ? 39.190 70.398 58.123 1.00 22.26 161 SER D C 1
ATOM 8020 O O . SER D 1 161 ? 39.353 69.366 58.779 1.00 20.38 161 SER D O 1
ATOM 8023 N N . GLU D 1 162 ? 38.250 71.301 58.389 1.00 21.56 162 GLU D N 1
ATOM 8024 C CA . GLU D 1 162 ? 37.309 71.167 59.496 1.00 23.31 162 GLU D CA 1
ATOM 8025 C C . GLU D 1 162 ? 35.897 71.472 59.020 1.00 22.80 162 GLU D C 1
ATOM 8026 O O . GLU D 1 162 ? 35.699 72.051 57.951 1.00 24.48 162 GLU D O 1
ATOM 8032 N N . PHE D 1 163 ? 34.921 71.082 59.833 1.00 22.25 163 PHE D N 1
ATOM 8033 C CA . PHE D 1 163 ? 33.521 71.358 59.552 1.00 22.20 163 PHE D CA 1
ATOM 8034 C C . PHE D 1 163 ? 32.733 71.240 60.850 1.00 22.34 163 PHE D C 1
ATOM 8035 O O . PHE D 1 163 ? 32.387 70.144 61.296 1.00 22.08 163 PHE D O 1
ATOM 8043 N N . HIS D 1 164 ? 32.467 72.387 61.457 1.00 23.10 164 HIS D N 1
ATOM 8044 C CA . HIS D 1 164 ? 31.735 72.447 62.709 1.00 23.54 164 HIS D CA 1
ATOM 8045 C C . HIS D 1 164 ? 30.957 73.754 62.756 1.00 23.70 164 HIS D C 1
ATOM 8046 O O . HIS D 1 164 ? 31.153 74.628 61.910 1.00 22.37 164 HIS D O 1
ATOM 8053 N N . GLY D 1 165 ? 30.072 73.887 63.738 1.00 24.46 165 GLY D N 1
ATOM 8054 C CA . GLY D 1 165 ? 29.294 75.107 63.853 1.00 23.36 165 GLY D CA 1
ATOM 8055 C C . GLY D 1 165 ? 28.051 75.159 62.982 1.00 23.85 165 GLY D C 1
ATOM 8056 O O . GLY D 1 165 ? 27.396 76.200 62.912 1.00 23.21 165 GLY D O 1
ATOM 8057 N N . PHE D 1 166 ? 27.718 74.059 62.307 1.00 23.48 166 PHE D N 1
ATOM 8058 C CA . PHE D 1 166 ? 26.521 74.044 61.471 1.00 23.54 166 PHE D CA 1
ATOM 8059 C C . PHE D 1 166 ? 25.287 73.879 62.360 1.00 23.52 166 PHE D C 1
ATOM 8060 O O . PHE D 1 166 ? 25.368 73.304 63.442 1.00 22.44 166 PHE D O 1
ATOM 8068 N N . PRO D 1 167 ? 24.130 74.399 61.921 1.00 23.23 167 PRO D N 1
ATOM 8069 C CA . PRO D 1 167 ? 22.909 74.281 62.725 1.00 24.19 167 PRO D CA 1
ATOM 8070 C C . PRO D 1 167 ? 22.412 72.842 62.805 1.00 24.88 167 PRO D C 1
ATOM 8071 O O . PRO D 1 167 ? 22.750 72.015 61.958 1.00 21.69 167 PRO D O 1
ATOM 8075 N N . ARG D 1 168 ? 21.619 72.540 63.829 1.00 23.82 168 ARG D N 1
ATOM 8076 C CA . ARG D 1 168 ? 21.088 71.194 63.983 1.00 25.31 168 ARG D CA 1
ATOM 8077 C C . ARG D 1 168 ? 19.568 71.193 64.060 1.00 26.39 168 ARG D C 1
ATOM 8078 O O . ARG D 1 168 ? 18.970 72.015 64.760 1.00 26.23 168 ARG D O 1
ATOM 8086 N N . ASP D 1 169 ? 18.948 70.276 63.324 1.00 27.08 169 ASP D N 1
ATOM 8087 C CA . ASP D 1 169 ? 17.498 70.143 63.341 1.00 27.57 169 ASP D CA 1
ATOM 8088 C C . ASP D 1 169 ? 17.186 68.667 63.591 1.00 25.88 169 ASP D C 1
ATOM 8089 O O . ASP D 1 169 ? 18.104 67.877 63.827 1.00 23.31 169 ASP D O 1
ATOM 8094 N N . LYS D 1 170 ? 15.913 68.286 63.552 1.00 25.90 170 LYS D N 1
ATOM 8095 C CA . LYS D 1 170 ? 15.557 66.895 63.827 1.00 26.51 170 LYS D CA 1
ATOM 8096 C C . LYS D 1 170 ? 16.124 65.881 62.837 1.00 24.53 170 LYS D C 1
ATOM 8097 O O . LYS D 1 170 ? 16.150 64.686 63.122 1.00 23.00 170 LYS D O 1
ATOM 8103 N N . TYR D 1 171 ? 16.582 66.356 61.682 1.00 23.29 171 TYR D N 1
ATOM 8104 C CA . TYR D 1 171 ? 17.136 65.470 60.662 1.00 21.62 171 TYR D CA 1
ATOM 8105 C C . TYR D 1 171 ? 18.664 65.483 60.642 1.00 23.10 171 TYR D C 1
ATOM 8106 O O . TYR D 1 171 ? 19.287 64.875 59.768 1.00 21.28 171 TYR D O 1
ATOM 8115 N N . THR D 1 172 ? 19.264 66.171 61.608 1.00 23.82 172 THR D N 1
ATOM 8116 C CA . THR D 1 172 ? 20.718 66.271 61.685 1.00 22.29 172 THR D CA 1
ATOM 8117 C C . THR D 1 172 ? 21.363 65.166 62.528 1.00 23.73 172 THR D C 1
ATOM 8118 O O . THR D 1 172 ? 21.007 64.976 63.694 1.00 25.03 172 THR D O 1
ATOM 8122 N N . THR D 1 173 ? 22.316 64.448 61.935 1.00 21.21 173 THR D N 1
ATOM 8123 C CA . THR D 1 173 ? 23.020 63.373 62.630 1.00 23.61 173 THR D CA 1
ATOM 8124 C C . THR D 1 173 ? 24.536 63.527 62.501 1.00 22.98 173 THR D C 1
ATOM 8125 O O . THR D 1 173 ? 25.295 62.874 63.213 1.00 22.35 173 THR D O 1
ATOM 8129 N N . LEU D 1 174 ? 24.968 64.391 61.589 1.00 22.79 174 LEU D N 1
ATOM 8130 C CA . LEU D 1 174 ? 26.390 64.620 61.353 1.00 23.25 174 LEU D CA 1
ATOM 8131 C C . LEU D 1 174 ? 27.137 65.086 62.597 1.00 24.23 174 LEU D C 1
ATOM 8132 O O . LEU D 1 174 ? 26.662 65.944 63.338 1.00 22.92 174 LEU D O 1
ATOM 8137 N N . GLN D 1 175 ? 28.315 64.515 62.815 1.00 24.03 175 GLN D N 1
ATOM 8138 C CA . GLN D 1 175 ? 29.142 64.887 63.955 1.00 25.59 175 GLN D CA 1
ATOM 8139 C C . GLN D 1 175 ? 30.155 65.949 63.535 1.00 24.60 175 GLN D C 1
ATOM 8140 O O . GLN D 1 175 ? 30.730 65.874 62.452 1.00 23.06 175 GLN D O 1
ATOM 8146 N N . GLU D 1 176 ? 30.359 66.949 64.384 1.00 24.03 176 GLU D N 1
ATOM 8147 C CA . GLU D 1 176 ? 31.312 68.010 64.074 1.00 24.05 176 GLU D CA 1
ATOM 8148 C C . GLU D 1 176 ? 32.715 67.427 64.036 1.00 23.36 176 GLU D C 1
ATOM 8149 O O . GLU D 1 176 ? 32.968 66.370 64.613 1.00 22.85 176 GLU D O 1
ATOM 8155 N N . THR D 1 177 ? 33.626 68.112 63.353 1.00 23.18 177 THR D N 1
ATOM 8156 C CA . THR D 1 177 ? 34.997 67.636 63.261 1.00 22.72 177 THR D CA 1
ATOM 8157 C C . THR D 1 177 ? 35.995 68.770 63.039 1.00 23.04 177 THR D C 1
ATOM 8158 O O . THR D 1 177 ? 35.660 69.816 62.481 1.00 22.25 177 THR D O 1
ATOM 8162 N N . THR D 1 178 ? 37.223 68.557 63.495 1.00 23.32 178 THR D N 1
ATOM 8163 C CA . THR D 1 178 ? 38.279 69.546 63.327 1.00 25.12 178 THR D CA 1
ATOM 8164 C C . THR D 1 178 ? 39.402 68.941 62.491 1.00 26.08 178 THR D C 1
ATOM 8165 O O . THR D 1 178 ? 40.443 69.564 62.284 1.00 25.43 178 THR D O 1
ATOM 8169 N N . ASP D 1 179 ? 39.180 67.724 62.000 1.00 25.57 179 ASP D N 1
ATOM 8170 C CA . ASP D 1 179 ? 40.191 67.038 61.200 1.00 26.01 179 ASP D CA 1
ATOM 8171 C C . ASP D 1 179 ? 39.532 66.001 60.295 1.00 24.92 179 ASP D C 1
ATOM 8172 O O . ASP D 1 179 ? 39.129 64.931 60.749 1.00 24.18 179 ASP D O 1
ATOM 8177 N N . ARG D 1 180 ? 39.421 66.319 59.010 1.00 22.72 180 ARG D N 1
ATOM 8178 C CA . ARG D 1 180 ? 38.811 65.399 58.054 1.00 22.25 180 ARG D CA 1
ATOM 8179 C C . ARG D 1 180 ? 39.503 65.530 56.710 1.00 21.10 180 ARG D C 1
ATOM 8180 O O . ARG D 1 180 ? 40.243 66.485 56.473 1.00 20.66 180 ARG D O 1
ATOM 8188 N N . ILE D 1 181 ? 39.270 64.562 55.832 1.00 19.67 181 ILE D N 1
ATOM 8189 C CA . ILE D 1 181 ? 39.847 64.625 54.499 1.00 19.36 181 ILE D CA 1
ATOM 8190 C C . ILE D 1 181 ? 38.941 65.538 53.683 1.00 18.36 181 ILE D C 1
ATOM 8191 O O . ILE D 1 181 ? 37.733 65.576 53.901 1.00 18.15 181 ILE D O 1
ATOM 8196 N N . LEU D 1 182 ? 39.539 66.303 52.779 1.00 18.39 182 LEU D N 1
ATOM 8197 C CA . LEU D 1 182 ? 38.791 67.187 51.901 1.00 20.07 182 LEU D CA 1
ATOM 8198 C C . LEU D 1 182 ? 39.265 66.828 50.500 1.00 19.83 182 LEU D C 1
ATOM 8199 O O . LEU D 1 182 ? 40.394 67.135 50.127 1.00 19.53 182 LEU D O 1
ATOM 8204 N N . ALA D 1 183 ? 38.403 66.156 49.744 1.00 19.03 183 ALA D N 1
ATOM 8205 C CA . ALA D 1 183 ? 38.728 65.723 48.392 1.00 19.01 183 ALA D CA 1
ATOM 8206 C C . ALA D 1 183 ? 37.682 66.242 47.418 1.00 19.38 183 ALA D C 1
ATOM 8207 O O . ALA D 1 183 ? 36.484 66.222 47.708 1.00 19.16 183 ALA D O 1
ATOM 8209 N N . THR D 1 184 ? 38.133 66.700 46.255 1.00 19.84 184 THR D N 1
ATOM 8210 C CA . THR D 1 184 ? 37.211 67.238 45.264 1.00 21.18 184 THR D CA 1
ATOM 8211 C C . THR D 1 184 ? 37.769 67.140 43.845 1.00 21.47 184 THR D C 1
ATOM 8212 O O . THR D 1 184 ? 38.925 66.760 43.644 1.00 20.13 184 THR D O 1
ATOM 8216 N N . ASP D 1 185 ? 36.918 67.453 42.872 1.00 21.02 185 ASP D N 1
ATOM 8217 C CA . ASP D 1 185 ? 37.288 67.469 41.461 1.00 22.60 185 ASP D CA 1
ATOM 8218 C C . ASP D 1 185 ? 37.189 68.933 41.068 1.00 23.91 185 ASP D C 1
ATOM 8219 O O . ASP D 1 185 ? 36.102 69.508 41.083 1.00 25.35 185 ASP D O 1
ATOM 8224 N N . VAL D 1 186 ? 38.317 69.542 40.728 1.00 23.94 186 VAL D N 1
ATOM 8225 C CA . VAL D 1 186 ? 38.315 70.945 40.356 1.00 24.17 186 VAL D CA 1
ATOM 8226 C C . VAL D 1 186 ? 37.741 71.188 38.966 1.00 25.80 186 VAL D C 1
ATOM 8227 O O . VAL D 1 186 ? 38.313 70.770 37.956 1.00 26.26 186 VAL D O 1
ATOM 8231 N N . SER D 1 187 ? 36.584 71.842 38.941 1.00 24.22 187 SER D N 1
ATOM 8232 C CA . SER D 1 187 ? 35.907 72.218 37.708 1.00 24.54 187 SER D CA 1
ATOM 8233 C C . SER D 1 187 ? 35.720 73.720 37.828 1.00 23.81 187 SER D C 1
ATOM 8234 O O . SER D 1 187 ? 34.920 74.189 38.638 1.00 22.44 187 SER D O 1
ATOM 8237 N N . ALA D 1 188 ? 36.476 74.470 37.040 1.00 20.40 188 ALA D N 1
ATOM 8238 C CA . ALA D 1 188 ? 36.390 75.922 37.085 1.00 21.17 188 ALA D CA 1
ATOM 8239 C C . ALA D 1 188 ? 36.351 76.505 35.686 1.00 19.58 188 ALA D C 1
ATOM 8240 O O . ALA D 1 188 ? 36.950 75.965 34.760 1.00 20.56 188 ALA D O 1
ATOM 8242 N N . ARG D 1 189 ? 35.629 77.607 35.545 1.00 19.43 189 ARG D N 1
ATOM 8243 C CA . ARG D 1 189 ? 35.508 78.291 34.269 1.00 20.44 189 ARG D CA 1
ATOM 8244 C C . ARG D 1 189 ? 35.542 79.782 34.533 1.00 20.44 189 ARG D C 1
ATOM 8245 O O . ARG D 1 189 ? 34.857 80.276 35.426 1.00 19.94 189 ARG D O 1
ATOM 8253 N N . TRP D 1 190 ? 36.366 80.488 33.766 1.00 20.08 190 TRP D N 1
ATOM 8254 C CA . TRP D 1 190 ? 36.510 81.925 33.935 1.00 18.47 190 TRP D CA 1
ATOM 8255 C C . TRP D 1 190 ? 36.311 82.672 32.622 1.00 19.79 190 TRP D C 1
ATOM 8256 O O . TRP D 1 190 ? 36.711 82.203 31.547 1.00 18.85 190 TRP D O 1
ATOM 8267 N N . ARG D 1 191 ? 35.671 83.833 32.722 1.00 20.04 191 ARG D N 1
ATOM 8268 C CA . ARG D 1 191 ? 35.367 84.672 31.566 1.00 20.85 191 ARG D CA 1
ATOM 8269 C C . ARG D 1 191 ? 36.322 85.851 31.439 1.00 22.00 191 ARG D C 1
ATOM 8270 O O . ARG D 1 191 ? 36.506 86.619 32.389 1.00 22.12 191 ARG D O 1
ATOM 8278 N N . TYR D 1 192 ? 36.919 85.985 30.257 1.00 21.47 192 TYR D N 1
ATOM 8279 C CA . TYR D 1 192 ? 37.857 87.064 29.961 1.00 23.22 192 TYR D CA 1
ATOM 8280 C C . TYR D 1 192 ? 37.096 88.320 29.559 1.00 24.14 192 TYR D C 1
ATOM 8281 O O . TYR D 1 192 ? 36.056 88.238 28.913 1.00 24.92 192 TYR D O 1
ATOM 8290 N N . ASN D 1 193 ? 37.611 89.484 29.940 1.00 25.91 193 ASN D N 1
ATOM 8291 C CA . ASN D 1 193 ? 36.940 90.730 29.586 1.00 27.26 193 ASN D CA 1
ATOM 8292 C C . ASN D 1 193 ? 37.551 91.342 28.324 1.00 30.08 193 ASN D C 1
ATOM 8293 O O . ASN D 1 193 ? 37.254 92.478 27.957 1.00 30.20 193 ASN D O 1
ATOM 8298 N N . THR D 1 194 ? 38.394 90.559 27.656 1.00 30.60 194 THR D N 1
ATOM 8299 C CA . THR D 1 194 ? 39.047 90.975 26.420 1.00 32.62 194 THR D CA 1
ATOM 8300 C C . THR D 1 194 ? 39.597 89.744 25.711 1.00 32.69 194 THR D C 1
ATOM 8301 O O . THR D 1 194 ? 39.841 88.725 26.350 1.00 32.39 194 THR D O 1
ATOM 8305 N N . VAL D 1 195 ? 39.786 89.831 24.397 1.00 34.11 195 VAL D N 1
ATOM 8306 C CA . VAL D 1 195 ? 40.326 88.702 23.643 1.00 35.36 195 VAL D CA 1
ATOM 8307 C C . VAL D 1 195 ? 41.843 88.805 23.524 1.00 35.52 195 VAL D C 1
ATOM 8308 O O . VAL D 1 195 ? 42.500 87.881 23.050 1.00 36.77 195 VAL D O 1
ATOM 8312 N N . GLU D 1 196 ? 42.395 89.935 23.953 1.00 35.86 196 GLU D N 1
ATOM 8313 C CA . GLU D 1 196 ? 43.839 90.137 23.911 1.00 37.24 196 GLU D CA 1
ATOM 8314 C C . GLU D 1 196 ? 44.445 89.578 25.196 1.00 36.11 196 GLU D C 1
ATOM 8315 O O . GLU D 1 196 ? 44.744 90.318 26.134 1.00 35.90 196 GLU D O 1
ATOM 8321 N N . VAL D 1 197 ? 44.626 88.261 25.219 1.00 33.77 197 VAL D N 1
ATOM 8322 C CA . VAL D 1 197 ? 45.159 87.560 26.382 1.00 32.77 197 VAL D CA 1
ATOM 8323 C C . VAL D 1 197 ? 46.197 86.515 25.983 1.00 31.99 197 VAL D C 1
ATOM 8324 O O . VAL D 1 197 ? 46.113 85.932 24.902 1.00 32.46 197 VAL D O 1
ATOM 8328 N N . ASP D 1 198 ? 47.177 86.287 26.855 1.00 30.48 198 ASP D N 1
ATOM 8329 C CA . ASP D 1 198 ? 48.194 85.265 26.615 1.00 29.96 198 ASP D CA 1
ATOM 8330 C C . ASP D 1 198 ? 47.507 84.009 27.159 1.00 28.14 198 ASP D C 1
ATOM 8331 O O . ASP D 1 198 ? 47.785 83.569 28.275 1.00 26.64 198 ASP D O 1
ATOM 8336 N N . PHE D 1 199 ? 46.596 83.455 26.365 1.00 26.44 199 PHE D N 1
ATOM 8337 C CA . PHE D 1 199 ? 45.811 82.289 26.764 1.00 25.35 199 PHE D CA 1
ATOM 8338 C C . PHE D 1 199 ? 46.535 81.143 27.461 1.00 23.80 199 PHE D C 1
ATOM 8339 O O . PHE D 1 199 ? 46.079 80.680 28.507 1.00 24.51 199 PHE D O 1
ATOM 8347 N N . ASP D 1 200 ? 47.648 80.681 26.898 1.00 24.70 200 ASP D N 1
ATOM 8348 C CA . ASP D 1 200 ? 48.393 79.583 27.510 1.00 25.86 200 ASP D CA 1
ATOM 8349 C C . ASP D 1 200 ? 49.014 79.973 28.852 1.00 26.37 200 ASP D C 1
ATOM 8350 O O . ASP D 1 200 ? 49.050 79.167 29.784 1.00 24.40 200 ASP D O 1
ATOM 8355 N N . ALA D 1 201 ? 49.505 81.205 28.949 1.00 26.25 201 ALA D N 1
ATOM 8356 C CA . ALA D 1 201 ? 50.125 81.684 30.185 1.00 25.16 201 ALA D CA 1
ATOM 8357 C C . ALA D 1 201 ? 49.105 81.851 31.311 1.00 24.44 201 ALA D C 1
ATOM 8358 O O . ALA D 1 201 ? 49.356 81.460 32.455 1.00 23.80 201 ALA D O 1
ATOM 8360 N N . VAL D 1 202 ? 47.957 82.438 30.992 1.00 23.16 202 VAL D N 1
ATOM 8361 C CA . VAL D 1 202 ? 46.924 82.636 31.997 1.00 22.66 202 VAL D CA 1
ATOM 8362 C C . VAL D 1 202 ? 46.384 81.285 32.468 1.00 21.67 202 VAL D C 1
ATOM 8363 O O . VAL D 1 202 ? 46.175 81.082 33.661 1.00 21.45 202 VAL D O 1
ATOM 8367 N N . TYR D 1 203 ? 46.169 80.356 31.539 1.00 21.83 203 TYR D N 1
ATOM 8368 C CA . TYR D 1 203 ? 45.674 79.033 31.924 1.00 22.33 203 TYR D CA 1
ATOM 8369 C C . TYR D 1 203 ? 46.616 78.402 32.945 1.00 22.48 203 TYR D C 1
ATOM 8370 O O . TYR D 1 203 ? 46.178 77.942 34.000 1.00 21.63 203 TYR D O 1
ATOM 8379 N N . ALA D 1 204 ? 47.910 78.387 32.632 1.00 23.06 204 ALA D N 1
ATOM 8380 C CA . ALA D 1 204 ? 48.902 77.814 33.537 1.00 24.01 204 ALA D CA 1
ATOM 8381 C C . ALA D 1 204 ? 48.892 78.537 34.882 1.00 24.22 204 ALA D C 1
ATOM 8382 O O . ALA D 1 204 ? 49.033 77.915 35.937 1.00 23.48 204 ALA D O 1
ATOM 8384 N N . SER D 1 205 ? 48.725 79.853 34.843 1.00 25.36 205 SER D N 1
ATOM 8385 C CA . SER D 1 205 ? 48.695 80.636 36.068 1.00 25.01 205 SER D CA 1
ATOM 8386 C C . SER D 1 205 ? 47.461 80.304 36.906 1.00 24.25 205 SER D C 1
ATOM 8387 O O . SER D 1 205 ? 47.572 80.013 38.095 1.00 25.06 205 SER D O 1
ATOM 8390 N N . VAL D 1 206 ? 46.289 80.347 36.283 1.00 23.80 206 VAL D N 1
ATOM 8391 C CA . VAL D 1 206 ? 45.047 80.055 36.985 1.00 23.34 206 VAL D CA 1
ATOM 8392 C C . VAL D 1 206 ? 45.091 78.672 37.626 1.00 22.96 206 VAL D C 1
ATOM 8393 O O . VAL D 1 206 ? 44.716 78.506 38.786 1.00 20.60 206 VAL D O 1
ATOM 8397 N N . ARG D 1 207 ? 45.552 77.682 36.867 1.00 22.46 207 ARG D N 1
ATOM 8398 C CA . ARG D 1 207 ? 45.645 76.320 37.380 1.00 24.07 207 ARG D CA 1
ATOM 8399 C C . ARG D 1 207 ? 46.467 76.306 38.663 1.00 23.68 207 ARG D C 1
ATOM 8400 O O . ARG D 1 207 ? 46.066 75.715 39.669 1.00 23.50 207 ARG D O 1
ATOM 8408 N N . GLY D 1 208 ? 47.624 76.961 38.619 1.00 23.03 208 GLY D N 1
ATOM 8409 C CA . GLY D 1 208 ? 48.495 77.014 39.779 1.00 22.26 208 GLY D CA 1
ATOM 8410 C C . GLY D 1 208 ? 47.886 77.755 40.953 1.00 22.54 208 GLY D C 1
ATOM 8411 O O . GLY D 1 208 ? 48.107 77.383 42.109 1.00 23.33 208 GLY D O 1
ATOM 8412 N N . LEU D 1 209 ? 47.128 78.810 40.668 1.00 22.57 209 LEU D N 1
ATOM 8413 C CA . LEU D 1 209 ? 46.483 79.589 41.722 1.00 22.56 209 LEU D CA 1
ATOM 8414 C C . LEU D 1 209 ? 45.401 78.767 42.419 1.00 22.58 209 LEU D C 1
ATOM 8415 O O . LEU D 1 209 ? 45.279 78.798 43.643 1.00 21.23 209 LEU D O 1
ATOM 8420 N N . LEU D 1 210 ? 44.617 78.034 41.635 1.00 22.62 210 LEU D N 1
ATOM 8421 C CA . LEU D 1 210 ? 43.556 77.199 42.191 1.00 21.60 210 LEU D CA 1
ATOM 8422 C C . LEU D 1 210 ? 44.147 76.121 43.089 1.00 22.80 210 LEU D C 1
ATOM 8423 O O . LEU D 1 210 ? 43.665 75.888 44.197 1.00 23.45 210 LEU D O 1
ATOM 8428 N N . LEU D 1 211 ? 45.192 75.460 42.603 1.00 22.77 211 LEU D N 1
ATOM 8429 C CA . LEU D 1 211 ? 45.861 74.408 43.359 1.00 23.21 211 LEU D CA 1
ATOM 8430 C C . LEU D 1 211 ? 46.479 74.957 44.646 1.00 23.12 211 LEU D C 1
ATOM 8431 O O . LEU D 1 211 ? 46.392 74.335 45.706 1.00 22.33 211 LEU D O 1
ATOM 8436 N N . LYS D 1 212 ? 47.105 76.125 44.544 1.00 22.44 212 LYS D N 1
ATOM 8437 C CA . LYS D 1 212 ? 47.745 76.753 45.696 1.00 24.44 212 LYS D CA 1
ATOM 8438 C C . LYS D 1 212 ? 46.739 77.125 46.785 1.00 23.08 212 LYS D C 1
ATOM 8439 O O . LYS D 1 212 ? 46.954 76.838 47.963 1.00 24.98 212 LYS D O 1
ATOM 8445 N N . ALA D 1 213 ? 45.646 77.770 46.392 1.00 23.71 213 ALA D N 1
ATOM 8446 C CA . ALA D 1 213 ? 44.621 78.172 47.349 1.00 22.35 213 ALA D CA 1
ATOM 8447 C C . ALA D 1 213 ? 43.978 76.940 47.985 1.00 22.91 213 ALA D C 1
ATOM 8448 O O . ALA D 1 213 ? 43.666 76.937 49.175 1.00 20.17 213 ALA D O 1
ATOM 8450 N N . PHE D 1 214 ? 43.785 75.888 47.195 1.00 21.22 214 PHE D N 1
ATOM 8451 C CA . PHE D 1 214 ? 43.189 74.668 47.729 1.00 21.28 214 PHE D CA 1
ATOM 8452 C C . PHE D 1 214 ? 44.060 74.058 48.825 1.00 20.19 214 PHE D C 1
ATOM 8453 O O . PHE D 1 214 ? 43.589 73.773 49.922 1.00 20.23 214 PHE D O 1
ATOM 8461 N N . ALA D 1 215 ? 45.334 73.863 48.514 1.00 19.35 215 ALA D N 1
ATOM 8462 C CA . ALA D 1 215 ? 46.278 73.254 49.439 1.00 20.50 215 ALA D CA 1
ATOM 8463 C C . ALA D 1 215 ? 46.641 74.080 50.665 1.00 22.75 215 ALA D C 1
ATOM 8464 O O . ALA D 1 215 ? 46.737 73.539 51.766 1.00 23.19 215 ALA D O 1
ATOM 8466 N N . GLU D 1 216 ? 46.832 75.383 50.482 1.00 23.94 216 GLU D N 1
ATOM 8467 C CA . GLU D 1 216 ? 47.249 76.243 51.588 1.00 26.35 216 GLU D CA 1
ATOM 8468 C C . GLU D 1 216 ? 46.164 76.854 52.462 1.00 27.05 216 GLU D C 1
ATOM 8469 O O . GLU D 1 216 ? 46.463 77.387 53.530 1.00 28.77 216 GLU D O 1
ATOM 8475 N N . THR D 1 217 ? 44.914 76.792 52.027 1.00 26.95 217 THR D N 1
ATOM 8476 C CA . THR D 1 217 ? 43.840 77.359 52.833 1.00 28.15 217 THR D CA 1
ATOM 8477 C C . THR D 1 217 ? 43.392 76.378 53.907 1.00 27.48 217 THR D C 1
ATOM 8478 O O . THR D 1 217 ? 42.974 75.264 53.593 1.00 27.14 217 THR D O 1
ATOM 8482 N N . HIS D 1 218 ? 43.495 76.772 55.172 1.00 26.53 218 HIS D N 1
ATOM 8483 C CA . HIS D 1 218 ? 43.032 75.895 56.242 1.00 26.12 218 HIS D CA 1
ATOM 8484 C C . HIS D 1 218 ? 41.521 75.974 56.087 1.00 26.90 218 HIS D C 1
ATOM 8485 O O . HIS D 1 218 ? 40.912 77.006 56.376 1.00 26.05 218 HIS D O 1
ATOM 8492 N N . SER D 1 219 ? 40.920 74.885 55.622 1.00 24.99 219 SER D N 1
ATOM 8493 C CA . SER D 1 219 ? 39.489 74.866 55.355 1.00 25.17 219 SER D CA 1
ATOM 8494 C C . SER D 1 219 ? 38.536 74.650 56.523 1.00 24.94 219 SER D C 1
ATOM 8495 O O . SER D 1 219 ? 38.628 73.655 57.241 1.00 24.37 219 SER D O 1
ATOM 8498 N N . LEU D 1 220 ? 37.611 75.593 56.690 1.00 24.38 220 LEU D N 1
ATOM 8499 C CA . LEU D 1 220 ? 36.591 75.506 57.727 1.00 23.37 220 LEU D CA 1
ATOM 8500 C C . LEU D 1 220 ? 35.278 75.137 57.043 1.00 23.07 220 LEU D C 1
ATOM 8501 O O . LEU D 1 220 ? 34.272 74.867 57.704 1.00 23.25 220 LEU D O 1
ATOM 8506 N N . ALA D 1 221 ? 35.306 75.131 55.710 1.00 20.71 221 ALA D N 1
ATOM 8507 C CA . ALA D 1 221 ? 34.142 74.798 54.892 1.00 21.06 221 ALA D CA 1
ATOM 8508 C C . ALA D 1 221 ? 34.584 74.720 53.439 1.00 21.20 221 ALA D C 1
ATOM 8509 O O . ALA D 1 221 ? 35.527 75.403 53.040 1.00 19.77 221 ALA D O 1
ATOM 8511 N N . LEU D 1 222 ? 33.913 73.892 52.644 1.00 20.21 222 LEU D N 1
ATOM 8512 C CA . LEU D 1 222 ? 34.272 73.782 51.235 1.00 21.43 222 LEU D CA 1
ATOM 8513 C C . LEU D 1 222 ? 33.963 75.123 50.575 1.00 21.15 222 LEU D C 1
ATOM 8514 O O . LEU D 1 222 ? 34.656 75.549 49.649 1.00 22.06 222 LEU D O 1
ATOM 8519 N N . GLN D 1 223 ? 32.917 75.789 51.061 1.00 21.06 223 GLN D N 1
ATOM 8520 C CA . GLN D 1 223 ? 32.525 77.091 50.530 1.00 21.94 223 GLN D CA 1
ATOM 8521 C C . GLN D 1 223 ? 33.670 78.093 50.686 1.00 22.45 223 GLN D C 1
ATOM 8522 O O . GLN D 1 223 ? 33.943 78.891 49.787 1.00 22.94 223 GLN D O 1
ATOM 8528 N N . GLN D 1 224 ? 34.344 78.033 51.831 1.00 23.05 224 GLN D N 1
ATOM 8529 C CA . GLN D 1 224 ? 35.454 78.933 52.121 1.00 24.76 224 GLN D CA 1
ATOM 8530 C C . GLN D 1 224 ? 36.638 78.659 51.204 1.00 23.62 224 GLN D C 1
ATOM 8531 O O . GLN D 1 224 ? 37.235 79.582 50.651 1.00 23.83 224 GLN D O 1
ATOM 8537 N N . THR D 1 225 ? 36.990 77.388 51.054 1.00 24.43 225 THR D N 1
ATOM 8538 C CA . THR D 1 225 ? 38.095 77.017 50.182 1.00 23.31 225 THR D CA 1
ATOM 8539 C C . THR D 1 225 ? 37.821 77.513 48.768 1.00 23.38 225 THR D C 1
ATOM 8540 O O . THR D 1 225 ? 38.695 78.090 48.113 1.00 23.46 225 THR D O 1
ATOM 8544 N N . MET D 1 226 ? 36.600 77.294 48.298 1.00 22.62 226 MET D N 1
ATOM 8545 C CA . MET D 1 226 ? 36.230 77.726 46.959 1.00 21.86 226 MET D CA 1
ATOM 8546 C C . MET D 1 226 ? 36.339 79.239 46.813 1.00 21.84 226 MET D C 1
ATOM 8547 O O . MET D 1 226 ? 36.804 79.744 45.789 1.00 20.62 226 MET D O 1
ATOM 8552 N N . TYR D 1 227 ? 35.915 79.964 47.840 1.00 23.19 227 TYR D N 1
ATOM 8553 C CA . TYR D 1 227 ? 35.981 81.419 47.795 1.00 24.07 227 TYR D CA 1
ATOM 8554 C C . TYR D 1 227 ? 37.430 81.888 47.663 1.00 24.55 227 TYR D C 1
ATOM 8555 O O . TYR D 1 227 ? 37.720 82.811 46.906 1.00 24.31 227 TYR D O 1
ATOM 8564 N N . GLU D 1 228 ? 38.336 81.250 48.397 1.00 24.30 228 GLU D N 1
ATOM 8565 C CA . GLU D 1 228 ? 39.747 81.619 48.343 1.00 25.53 228 GLU D CA 1
ATOM 8566 C C . GLU D 1 228 ? 40.367 81.315 46.987 1.00 25.53 228 GLU D C 1
ATOM 8567 O O . GLU D 1 228 ? 41.205 82.071 46.494 1.00 25.17 228 GLU D O 1
ATOM 8573 N N . MET D 1 229 ? 39.963 80.198 46.394 1.00 24.13 229 MET D N 1
ATOM 8574 C CA . MET D 1 229 ? 40.470 79.810 45.086 1.00 24.04 229 MET D CA 1
ATOM 8575 C C . MET D 1 229 ? 40.029 80.850 44.062 1.00 24.64 229 MET D C 1
ATOM 8576 O O . MET D 1 229 ? 40.827 81.310 43.243 1.00 24.66 229 MET D O 1
ATOM 8581 N N . GLY D 1 230 ? 38.756 81.230 44.124 1.00 24.60 230 GLY D N 1
ATOM 8582 C CA . GLY D 1 230 ? 38.236 82.216 43.194 1.00 24.17 230 GLY D CA 1
ATOM 8583 C C . GLY D 1 230 ? 38.870 83.586 43.368 1.00 25.80 230 GLY D C 1
ATOM 8584 O O . GLY D 1 230 ? 39.221 84.248 42.389 1.00 23.75 230 GLY D O 1
ATOM 8585 N N . ARG D 1 231 ? 39.019 84.009 44.619 1.00 26.23 231 ARG D N 1
ATOM 8586 C CA . ARG D 1 231 ? 39.602 85.309 44.938 1.00 29.32 231 ARG D CA 1
ATOM 8587 C C . ARG D 1 231 ? 41.023 85.427 44.392 1.00 30.10 231 ARG D C 1
ATOM 8588 O O . ARG D 1 231 ? 41.395 86.453 43.815 1.00 30.42 231 ARG D O 1
ATOM 8596 N N . ALA D 1 232 ? 41.814 84.374 44.571 1.00 28.73 232 ALA D N 1
ATOM 8597 C CA . ALA D 1 232 ? 43.190 84.374 44.096 1.00 29.08 232 ALA D CA 1
ATOM 8598 C C . ALA D 1 232 ? 43.274 84.632 42.592 1.00 29.06 232 ALA D C 1
ATOM 8599 O O . ALA D 1 232 ? 44.159 85.352 42.127 1.00 28.05 232 ALA D O 1
ATOM 8601 N N . VAL D 1 233 ? 42.348 84.047 41.835 1.00 28.02 233 VAL D N 1
ATOM 8602 C CA . VAL D 1 233 ? 42.333 84.215 40.387 1.00 26.50 233 VAL D CA 1
ATOM 8603 C C . VAL D 1 233 ? 41.973 85.639 39.969 1.00 27.94 233 VAL D C 1
ATOM 8604 O O . VAL D 1 233 ? 42.669 86.251 39.158 1.00 27.43 233 VAL D O 1
ATOM 8608 N N . ILE D 1 234 ? 40.887 86.166 40.522 1.00 27.54 234 ILE D N 1
ATOM 8609 C CA . ILE D 1 234 ? 40.452 87.512 40.176 1.00 30.19 234 ILE D CA 1
ATOM 8610 C C . ILE D 1 234 ? 41.501 88.556 40.557 1.00 31.16 234 ILE D C 1
ATOM 8611 O O . ILE D 1 234 ? 41.809 89.453 39.774 1.00 31.30 234 ILE D O 1
ATOM 8616 N N . GLU D 1 235 ? 42.058 88.430 41.756 1.00 32.25 235 GLU D N 1
ATOM 8617 C CA . GLU D 1 235 ? 43.062 89.378 42.225 1.00 33.73 235 GLU D CA 1
ATOM 8618 C C . GLU D 1 235 ? 44.356 89.361 41.411 1.00 33.27 235 GLU D C 1
ATOM 8619 O O . GLU D 1 235 ? 45.041 90.380 41.305 1.00 33.32 235 GLU D O 1
ATOM 8625 N N . THR D 1 236 ? 44.681 88.216 40.821 1.00 30.95 236 THR D N 1
ATOM 8626 C CA . THR D 1 236 ? 45.910 88.085 40.042 1.00 30.27 236 THR D CA 1
ATOM 8627 C C . THR D 1 236 ? 45.798 88.468 38.566 1.00 29.35 236 THR D C 1
ATOM 8628 O O . THR D 1 236 ? 46.737 89.021 37.998 1.00 28.54 236 THR D O 1
ATOM 8632 N N . HIS D 1 237 ? 44.655 88.186 37.947 1.00 29.21 237 HIS D N 1
ATOM 8633 C CA . HIS D 1 237 ? 44.481 88.473 36.527 1.00 28.01 237 HIS D CA 1
ATOM 8634 C C . HIS D 1 237 ? 43.436 89.522 36.174 1.00 28.73 237 HIS D C 1
ATOM 8635 O O . HIS D 1 237 ? 42.234 89.265 36.226 1.00 27.39 237 HIS D O 1
ATOM 8642 N N . PRO D 1 238 ? 43.891 90.723 35.788 1.00 29.59 238 PRO D N 1
ATOM 8643 C CA . PRO D 1 238 ? 43.019 91.837 35.414 1.00 28.99 238 PRO D CA 1
ATOM 8644 C C . PRO D 1 238 ? 42.088 91.506 34.251 1.00 28.49 238 PRO D C 1
ATOM 8645 O O . PRO D 1 238 ? 40.990 92.052 34.156 1.00 27.63 238 PRO D O 1
ATOM 8649 N N . GLU D 1 239 ? 42.525 90.612 33.370 1.00 27.49 239 GLU D N 1
ATOM 8650 C CA . GLU D 1 239 ? 41.714 90.244 32.214 1.00 27.81 239 GLU D CA 1
ATOM 8651 C C . GLU D 1 239 ? 40.549 89.303 32.522 1.00 25.50 239 GLU D C 1
ATOM 8652 O O . GLU D 1 239 ? 39.761 88.985 31.634 1.00 25.21 239 GLU D O 1
ATOM 8658 N N . ILE D 1 240 ? 40.433 88.868 33.772 1.00 24.15 240 ILE D N 1
ATOM 8659 C CA . ILE D 1 240 ? 39.347 87.969 34.167 1.00 23.09 240 ILE D CA 1
ATOM 8660 C C . ILE D 1 240 ? 38.299 88.696 35.006 1.00 23.73 240 ILE D C 1
ATOM 8661 O O . ILE D 1 240 ? 38.619 89.268 36.045 1.00 26.62 240 ILE D O 1
ATOM 8666 N N . ASP D 1 241 ? 37.046 88.667 34.561 1.00 24.05 241 ASP D N 1
ATOM 8667 C CA . ASP D 1 241 ? 35.975 89.336 35.295 1.00 25.12 241 ASP D CA 1
ATOM 8668 C C . ASP D 1 241 ? 35.249 88.452 36.299 1.00 25.38 241 ASP D C 1
ATOM 8669 O O . ASP D 1 241 ? 34.721 88.946 37.297 1.00 25.32 241 ASP D O 1
ATOM 8674 N N . GLU D 1 242 ? 35.218 87.149 36.044 1.00 23.14 242 GLU D N 1
ATOM 8675 C CA . GLU D 1 242 ? 34.536 86.240 36.954 1.00 21.73 242 GLU D CA 1
ATOM 8676 C C . GLU D 1 242 ? 34.965 84.805 36.746 1.00 20.94 242 GLU D C 1
ATOM 8677 O O . GLU D 1 242 ? 35.417 84.427 35.666 1.00 18.88 242 GLU D O 1
ATOM 8683 N N . ILE D 1 243 ? 34.824 84.010 37.797 1.00 19.39 243 ILE D N 1
ATOM 8684 C CA . ILE D 1 243 ? 35.173 82.605 37.720 1.00 21.51 243 ILE D CA 1
ATOM 8685 C C . ILE D 1 243 ? 34.072 81.825 38.419 1.00 21.49 243 ILE D C 1
ATOM 8686 O O . ILE D 1 243 ? 33.599 82.217 39.492 1.00 21.70 243 ILE D O 1
ATOM 8691 N N . LYS D 1 244 ? 33.628 80.751 37.774 1.00 20.55 244 LYS D N 1
ATOM 8692 C CA . LYS D 1 244 ? 32.584 79.902 38.328 1.00 19.95 244 LYS D CA 1
ATOM 8693 C C . LYS D 1 244 ? 33.195 78.548 38.638 1.00 21.35 244 LYS D C 1
ATOM 8694 O O . LYS D 1 244 ? 33.939 78.002 37.824 1.00 19.82 244 LYS D O 1
ATOM 8700 N N . MET D 1 245 ? 32.887 78.015 39.815 1.00 20.14 245 MET D N 1
ATOM 8701 C CA . MET D 1 245 ? 33.415 76.719 40.210 1.00 22.65 245 MET D CA 1
ATOM 8702 C C . MET D 1 245 ? 32.322 75.789 40.705 1.00 22.26 245 MET D C 1
ATOM 8703 O O . MET D 1 245 ? 31.326 76.231 41.276 1.00 20.57 245 MET D O 1
ATOM 8708 N N . SER D 1 246 ? 32.516 74.500 40.455 1.00 21.40 246 SER D N 1
ATOM 8709 C CA . SER D 1 246 ? 31.584 73.467 40.883 1.00 21.97 246 SER D CA 1
ATOM 8710 C C . SER D 1 246 ? 32.476 72.418 41.525 1.00 20.85 246 SER D C 1
ATOM 8711 O O . SER D 1 246 ? 33.207 71.711 40.831 1.00 19.71 246 SER D O 1
ATOM 8714 N N . LEU D 1 247 ? 32.433 72.338 42.850 1.00 18.94 247 LEU D N 1
ATOM 8715 C CA . LEU D 1 247 ? 33.266 71.396 43.579 1.00 20.87 247 LEU D CA 1
ATOM 8716 C C . LEU D 1 247 ? 32.498 70.352 44.368 1.00 21.39 247 LEU D C 1
ATOM 8717 O O . LEU D 1 247 ? 31.743 70.679 45.282 1.00 21.38 247 LEU D O 1
ATOM 8722 N N . PRO D 1 248 ? 32.664 69.074 44.010 1.00 20.78 248 PRO D N 1
ATOM 8723 C CA . PRO D 1 248 ? 31.947 68.052 44.770 1.00 21.41 248 PRO D CA 1
ATOM 8724 C C . PRO D 1 248 ? 32.769 67.750 46.017 1.00 21.67 248 PRO D C 1
ATOM 8725 O O . PRO D 1 248 ? 33.993 67.886 46.001 1.00 21.11 248 PRO D O 1
ATOM 8729 N N . ASN D 1 249 ? 32.110 67.374 47.106 1.00 21.38 249 ASN D N 1
ATOM 8730 C CA . ASN D 1 249 ? 32.848 67.022 48.307 1.00 21.61 249 ASN D CA 1
ATOM 8731 C C . ASN D 1 249 ? 32.829 65.495 48.265 1.00 22.23 249 ASN D C 1
ATOM 8732 O O . ASN D 1 249 ? 31.837 64.873 48.648 1.00 21.81 249 ASN D O 1
ATOM 8737 N N . LYS D 1 250 ? 33.906 64.901 47.757 1.00 20.73 250 LYS D N 1
ATOM 8738 C CA . LYS D 1 250 ? 34.003 63.447 47.640 1.00 21.10 250 LYS D CA 1
ATOM 8739 C C . LYS D 1 250 ? 34.322 62.839 48.997 1.00 21.26 250 LYS D C 1
ATOM 8740 O O . LYS D 1 250 ? 35.471 62.810 49.440 1.00 21.18 250 LYS D O 1
ATOM 8746 N N . HIS D 1 251 ? 33.276 62.348 49.648 1.00 20.62 251 HIS D N 1
ATOM 8747 C CA . HIS D 1 251 ? 33.389 61.797 50.988 1.00 20.84 251 HIS D CA 1
ATOM 8748 C C . HIS D 1 251 ? 34.314 60.614 51.210 1.00 20.97 251 HIS D C 1
ATOM 8749 O O . HIS D 1 251 ? 34.219 59.583 50.542 1.00 20.96 251 HIS D O 1
ATOM 8756 N N . HIS D 1 252 ? 35.225 60.796 52.160 1.00 20.06 252 HIS D N 1
ATOM 8757 C CA . HIS D 1 252 ? 36.167 59.764 52.564 1.00 18.81 252 HIS D CA 1
ATOM 8758 C C . HIS D 1 252 ? 35.818 59.535 54.029 1.00 19.83 252 HIS D C 1
ATOM 8759 O O . HIS D 1 252 ? 36.228 60.299 54.900 1.00 20.64 252 HIS D O 1
ATOM 8766 N N . PHE D 1 253 ? 35.027 58.497 54.288 1.00 18.66 253 PHE D N 1
ATOM 8767 C CA . PHE D 1 253 ? 34.585 58.192 55.642 1.00 19.05 253 PHE D CA 1
ATOM 8768 C C . PHE D 1 253 ? 35.609 57.460 56.482 1.00 19.01 253 PHE D C 1
ATOM 8769 O O . PHE D 1 253 ? 36.167 56.447 56.058 1.00 17.99 253 PHE D O 1
ATOM 8777 N N . LEU D 1 254 ? 35.847 57.975 57.684 1.00 18.48 254 LEU D N 1
ATOM 8778 C CA . LEU D 1 254 ? 36.788 57.344 58.596 1.00 18.56 254 LEU D CA 1
ATOM 8779 C C . LEU D 1 254 ? 36.108 56.059 59.058 1.00 18.97 254 LEU D C 1
ATOM 8780 O O . LEU D 1 254 ? 35.103 56.103 59.760 1.00 19.44 254 LEU D O 1
ATOM 8785 N N . VAL D 1 255 ? 36.651 54.916 58.661 1.00 18.75 255 VAL D N 1
ATOM 8786 C CA . VAL D 1 255 ? 36.056 53.633 59.018 1.00 19.04 255 VAL D CA 1
ATOM 8787 C C . VAL D 1 255 ? 36.108 53.324 60.510 1.00 20.93 255 VAL D C 1
ATOM 8788 O O . VAL D 1 255 ? 37.125 53.543 61.164 1.00 20.51 255 VAL D O 1
ATOM 8792 N N . ASP D 1 256 ? 35.000 52.820 61.043 1.00 20.94 256 ASP D N 1
ATOM 8793 C CA . ASP D 1 256 ? 34.936 52.456 62.454 1.00 22.20 256 ASP D CA 1
ATOM 8794 C C . ASP D 1 256 ? 35.533 51.061 62.614 1.00 21.74 256 ASP D C 1
ATOM 8795 O O . ASP D 1 256 ? 34.969 50.079 62.141 1.00 23.14 256 ASP D O 1
ATOM 8800 N N . LEU D 1 257 ? 36.683 50.978 63.274 1.00 20.95 257 LEU D N 1
ATOM 8801 C CA . LEU D 1 257 ? 37.354 49.698 63.472 1.00 20.23 257 LEU D CA 1
ATOM 8802 C C . LEU D 1 257 ? 37.221 49.153 64.892 1.00 20.02 257 LEU D C 1
ATOM 8803 O O . LEU D 1 257 ? 37.749 48.084 65.198 1.00 20.53 257 LEU D O 1
ATOM 8808 N N . GLN D 1 258 ? 36.525 49.879 65.761 1.00 20.43 258 GLN D N 1
ATOM 8809 C CA . GLN D 1 258 ? 36.356 49.408 67.134 1.00 22.26 258 GLN D CA 1
ATOM 8810 C C . GLN D 1 258 ? 35.668 48.039 67.158 1.00 22.48 258 GLN D C 1
ATOM 8811 O O . GLN D 1 258 ? 35.933 47.220 68.040 1.00 23.65 258 GLN D O 1
ATOM 8817 N N . PRO D 1 259 ? 34.770 47.770 66.194 1.00 23.78 259 PRO D N 1
ATOM 8818 C CA . PRO D 1 259 ? 34.119 46.456 66.212 1.00 24.62 259 PRO D CA 1
ATOM 8819 C C . PRO D 1 259 ? 35.150 45.333 66.063 1.00 25.76 259 PRO D C 1
ATOM 8820 O O . PRO D 1 259 ? 34.869 44.173 66.367 1.00 25.35 259 PRO D O 1
ATOM 8824 N N . PHE D 1 260 ? 36.345 45.694 65.602 1.00 24.41 260 PHE D N 1
ATOM 8825 C CA . PHE D 1 260 ? 37.422 44.731 65.398 1.00 25.05 260 PHE D CA 1
ATOM 8826 C C . PHE D 1 260 ? 38.533 44.914 66.433 1.00 25.99 260 PHE D C 1
ATOM 8827 O O . PHE D 1 260 ? 39.606 44.321 66.318 1.00 27.07 260 PHE D O 1
ATOM 8835 N N . GLY D 1 261 ? 38.269 45.741 67.443 1.00 26.23 261 GLY D N 1
ATOM 8836 C CA . GLY D 1 261 ? 39.243 45.969 68.497 1.00 25.95 261 GLY D CA 1
ATOM 8837 C C . GLY D 1 261 ? 40.399 46.899 68.170 1.00 26.06 261 GLY D C 1
ATOM 8838 O O . GLY D 1 261 ? 41.455 46.808 68.797 1.00 26.47 261 GLY D O 1
ATOM 8839 N N . GLN D 1 262 ? 40.213 47.799 67.207 1.00 24.44 262 GLN D N 1
ATOM 8840 C CA . GLN D 1 262 ? 41.275 48.731 66.826 1.00 24.64 262 GLN D CA 1
ATOM 8841 C C . GLN D 1 262 ? 40.783 50.170 66.781 1.00 23.64 262 GLN D C 1
ATOM 8842 O O . GLN D 1 262 ? 39.594 50.419 66.604 1.00 23.94 262 GLN D O 1
ATOM 8848 N N . ASP D 1 263 ? 41.698 51.120 66.944 1.00 23.53 263 ASP D N 1
ATOM 8849 C CA . ASP D 1 263 ? 41.321 52.522 66.838 1.00 25.17 263 ASP D CA 1
ATOM 8850 C C . ASP D 1 263 ? 41.684 52.903 65.405 1.00 23.81 263 ASP D C 1
ATOM 8851 O O . ASP D 1 263 ? 42.293 52.107 64.687 1.00 22.91 263 ASP D O 1
ATOM 8856 N N . ASN D 1 264 ? 41.305 54.102 64.985 1.00 21.64 264 ASN D N 1
ATOM 8857 C CA . ASN D 1 264 ? 41.609 54.557 63.635 1.00 23.17 264 ASN D CA 1
ATOM 8858 C C . ASN D 1 264 ? 41.960 56.034 63.716 1.00 23.17 264 ASN D C 1
ATOM 8859 O O . ASN D 1 264 ? 41.106 56.899 63.535 1.00 21.35 264 ASN D O 1
ATOM 8864 N N . PRO D 1 265 ? 43.237 56.338 63.994 1.00 23.71 265 PRO D N 1
ATOM 8865 C CA . PRO D 1 265 ? 43.704 57.720 64.109 1.00 25.36 265 PRO D CA 1
ATOM 8866 C C . PRO D 1 265 ? 43.791 58.442 62.770 1.00 22.97 265 PRO D C 1
ATOM 8867 O O . PRO D 1 265 ? 44.873 58.830 62.335 1.00 22.98 265 PRO D O 1
ATOM 8871 N N . ASN D 1 266 ? 42.641 58.614 62.124 1.00 23.27 266 ASN D N 1
ATOM 8872 C CA . ASN D 1 266 ? 42.571 59.308 60.842 1.00 23.40 266 ASN D CA 1
ATOM 8873 C C . ASN D 1 266 ? 43.453 58.655 59.776 1.00 22.48 266 ASN D C 1
ATOM 8874 O O . ASN D 1 266 ? 44.123 59.348 59.013 1.00 21.68 266 ASN D O 1
ATOM 8879 N N . GLU D 1 267 ? 43.439 57.328 59.710 1.00 21.16 267 GLU D N 1
ATOM 8880 C CA . GLU D 1 267 ? 44.273 56.626 58.738 1.00 21.90 267 GLU D CA 1
ATOM 8881 C C . GLU D 1 267 ? 43.550 55.787 57.687 1.00 19.98 267 GLU D C 1
ATOM 8882 O O . GLU D 1 267 ? 43.943 55.791 56.522 1.00 20.74 267 GLU D O 1
ATOM 8888 N N . VAL D 1 268 ? 42.513 55.059 58.091 1.00 20.34 268 VAL D N 1
ATOM 8889 C CA . VAL D 1 268 ? 41.784 54.194 57.157 1.00 18.12 268 VAL D CA 1
ATOM 8890 C C . VAL D 1 268 ? 40.434 54.768 56.739 1.00 18.18 268 VAL D C 1
ATOM 8891 O O . VAL D 1 268 ? 39.545 54.977 57.573 1.00 16.58 268 VAL D O 1
ATOM 8895 N N . PHE D 1 269 ? 40.277 55.004 55.441 1.00 16.92 269 PHE D N 1
ATOM 8896 C CA . PHE D 1 269 ? 39.044 55.591 54.926 1.00 16.95 269 PHE D CA 1
ATOM 8897 C C . PHE D 1 269 ? 38.362 54.806 53.820 1.00 16.76 269 PHE D C 1
ATOM 8898 O O . PHE D 1 269 ? 39.003 54.089 53.058 1.00 15.66 269 PHE D O 1
ATOM 8906 N N . TYR D 1 270 ? 37.048 54.986 53.738 1.00 16.27 270 TYR D N 1
ATOM 8907 C CA . TYR D 1 270 ? 36.222 54.380 52.705 1.00 17.85 270 TYR D CA 1
ATOM 8908 C C . TYR D 1 270 ? 35.866 55.546 51.791 1.00 18.46 270 TYR D C 1
ATOM 8909 O O . TYR D 1 270 ? 35.280 56.524 52.248 1.00 18.02 270 TYR D O 1
ATOM 8918 N N . ALA D 1 271 ? 36.238 55.470 50.516 1.00 19.15 271 ALA D N 1
ATOM 8919 C CA . ALA D 1 271 ? 35.925 56.558 49.585 1.00 19.82 271 ALA D CA 1
ATOM 8920 C C . ALA D 1 271 ? 34.623 56.231 48.860 1.00 20.00 271 ALA D C 1
ATOM 8921 O O . ALA D 1 271 ? 34.603 55.417 47.936 1.00 20.04 271 ALA D O 1
ATOM 8923 N N . ALA D 1 272 ? 33.540 56.871 49.289 1.00 19.79 272 ALA D N 1
ATOM 8924 C CA . ALA D 1 272 ? 32.219 56.638 48.711 1.00 20.57 272 ALA D CA 1
ATOM 8925 C C . ALA D 1 272 ? 32.036 57.311 47.353 1.00 20.06 272 ALA D C 1
ATOM 8926 O O . ALA D 1 272 ? 32.544 58.400 47.124 1.00 19.80 272 ALA D O 1
ATOM 8928 N N . ASP D 1 273 ? 31.299 56.655 46.462 1.00 20.06 273 ASP D N 1
ATOM 8929 C CA . ASP D 1 273 ? 31.035 57.200 45.131 1.00 21.75 273 ASP D CA 1
ATOM 8930 C C . ASP D 1 273 ? 29.924 58.246 45.204 1.00 22.51 273 ASP D C 1
ATOM 8931 O O . ASP D 1 273 ? 30.104 59.403 44.816 1.00 23.32 273 ASP D O 1
ATOM 8936 N N . ARG D 1 274 ? 28.766 57.812 45.690 1.00 19.85 274 ARG D N 1
ATOM 8937 C CA . ARG D 1 274 ? 27.597 58.671 45.824 1.00 19.45 274 ARG D CA 1
ATOM 8938 C C . ARG D 1 274 ? 26.912 58.345 47.144 1.00 19.14 274 ARG D C 1
ATOM 8939 O O . ARG D 1 274 ? 27.001 57.218 47.632 1.00 19.25 274 ARG D O 1
ATOM 8947 N N . PRO D 1 275 ? 26.224 59.328 47.744 1.00 18.89 275 PRO D N 1
ATOM 8948 C CA . PRO D 1 275 ? 26.079 60.692 47.232 1.00 17.80 275 PRO D CA 1
ATOM 8949 C C . PRO D 1 275 ? 27.313 61.528 47.566 1.00 17.54 275 PRO D C 1
ATOM 8950 O O . PRO D 1 275 ? 28.255 61.040 48.182 1.00 17.70 275 PRO D O 1
ATOM 8954 N N . TYR D 1 276 ? 27.310 62.786 47.152 1.00 17.48 276 TYR D N 1
ATOM 8955 C CA . TYR D 1 276 ? 28.430 63.669 47.443 1.00 17.67 276 TYR D CA 1
ATOM 8956 C C . TYR D 1 276 ? 27.933 65.094 47.602 1.00 19.13 276 TYR D C 1
ATOM 8957 O O . TYR D 1 276 ? 26.934 65.479 46.997 1.00 17.83 276 TYR D O 1
ATOM 8966 N N . GLY D 1 277 ? 28.617 65.866 48.438 1.00 18.89 277 GLY D N 1
ATOM 8967 C CA . GLY D 1 277 ? 28.237 67.253 48.605 1.00 17.95 277 GLY D CA 1
ATOM 8968 C C . GLY D 1 277 ? 28.584 67.920 47.289 1.00 18.10 277 GLY D C 1
ATOM 8969 O O . GLY D 1 277 ? 29.454 67.444 46.561 1.00 16.27 277 GLY D O 1
ATOM 8970 N N . LEU D 1 278 ? 27.891 68.999 46.956 1.00 17.36 278 LEU D N 1
ATOM 8971 C CA . LEU D 1 278 ? 28.174 69.712 45.719 1.00 18.43 278 LEU D CA 1
ATOM 8972 C C . LEU D 1 278 ? 28.034 71.187 46.045 1.00 18.55 278 LEU D C 1
ATOM 8973 O O . LEU D 1 278 ? 26.936 71.676 46.300 1.00 18.28 278 LEU D O 1
ATOM 8978 N N . ILE D 1 279 ? 29.172 71.867 46.069 1.00 18.46 279 ILE D N 1
ATOM 8979 C CA . ILE D 1 279 ? 29.252 73.283 46.397 1.00 19.63 279 ILE D CA 1
ATOM 8980 C C . ILE D 1 279 ? 29.601 74.065 45.132 1.00 18.64 279 ILE D C 1
ATOM 8981 O O . ILE D 1 279 ? 30.589 73.765 44.465 1.00 20.57 279 ILE D O 1
ATOM 8986 N N . GLU D 1 280 ? 28.789 75.065 44.802 1.00 18.46 280 GLU D N 1
ATOM 8987 C CA . GLU D 1 280 ? 29.017 75.844 43.591 1.00 20.36 280 GLU D CA 1
ATOM 8988 C C . GLU D 1 280 ? 28.877 77.344 43.843 1.00 20.49 280 GLU D C 1
ATOM 8989 O O . GLU D 1 280 ? 28.028 77.783 44.623 1.00 19.64 280 GLU D O 1
ATOM 8995 N N . ALA D 1 281 ? 29.713 78.130 43.177 1.00 20.18 281 ALA D N 1
ATOM 8996 C CA . ALA D 1 281 ? 29.654 79.572 43.348 1.00 21.74 281 ALA D CA 1
ATOM 8997 C C . ALA D 1 281 ? 30.313 80.338 42.216 1.00 22.65 281 ALA D C 1
ATOM 8998 O O . ALA D 1 281 ? 31.141 79.806 41.482 1.00 22.41 281 ALA D O 1
ATOM 9000 N N . THR D 1 282 ? 29.915 81.599 42.087 1.00 23.08 282 THR D N 1
ATOM 9001 C CA . THR D 1 282 ? 30.468 82.496 41.090 1.00 24.78 282 THR D CA 1
ATOM 9002 C C . THR D 1 282 ? 31.181 83.588 41.880 1.00 25.57 282 THR D C 1
ATOM 9003 O O . THR D 1 282 ? 30.584 84.200 42.769 1.00 24.90 282 THR D O 1
ATOM 9007 N N . ILE D 1 283 ? 32.461 83.798 41.595 1.00 24.53 283 ILE D N 1
ATOM 9008 C CA . ILE D 1 283 ? 33.229 84.841 42.263 1.00 27.01 283 ILE D CA 1
ATOM 9009 C C . ILE D 1 283 ? 33.437 85.883 41.176 1.00 27.37 283 ILE D C 1
ATOM 9010 O O . ILE D 1 283 ? 33.924 85.556 40.095 1.00 25.28 283 ILE D O 1
ATOM 9015 N N . GLN D 1 284 ? 33.067 87.131 41.454 1.00 28.01 284 GLN D N 1
ATOM 9016 C CA . GLN D 1 284 ? 33.183 88.183 40.453 1.00 28.18 284 GLN D CA 1
ATOM 9017 C C . GLN D 1 284 ? 33.982 89.412 40.862 1.00 29.09 284 GLN D C 1
ATOM 9018 O O . GLN D 1 284 ? 34.160 89.700 42.049 1.00 25.95 284 GLN D O 1
ATOM 9024 N N . ARG D 1 285 ? 34.463 90.126 39.849 1.00 29.09 285 ARG D N 1
ATOM 9025 C CA . ARG D 1 285 ? 35.211 91.356 40.048 1.00 31.55 285 ARG D CA 1
ATOM 9026 C C . ARG D 1 285 ? 34.111 92.377 40.311 1.00 31.23 285 ARG D C 1
ATOM 9027 O O . ARG D 1 285 ? 33.153 92.464 39.547 1.00 30.87 285 ARG D O 1
ATOM 9035 N N . GLU D 1 286 ? 34.226 93.125 41.401 1.00 34.12 286 GLU D N 1
ATOM 9036 C CA . GLU D 1 286 ? 33.201 94.111 41.729 1.00 36.69 286 GLU D CA 1
ATOM 9037 C C . GLU D 1 286 ? 32.925 95.033 40.546 1.00 37.12 286 GLU D C 1
ATOM 9038 O O . GLU D 1 286 ? 33.849 95.602 39.967 1.00 36.60 286 GLU D O 1
ATOM 9044 N N . GLY D 1 287 ? 31.652 95.169 40.185 1.00 37.97 287 GLY D N 1
ATOM 9045 C CA . GLY D 1 287 ? 31.284 96.038 39.080 1.00 39.53 287 GLY D CA 1
ATOM 9046 C C . GLY D 1 287 ? 31.146 95.379 37.718 1.00 41.07 287 GLY D C 1
ATOM 9047 O O . GLY D 1 287 ? 30.609 95.987 36.790 1.00 41.16 287 GLY D O 1
ATOM 9048 N N . SER D 1 288 ? 31.625 94.143 37.587 1.00 40.30 288 SER D N 1
ATOM 9049 C CA . SER D 1 288 ? 31.546 93.427 36.316 1.00 40.40 288 SER D CA 1
ATOM 9050 C C . SER D 1 288 ? 30.120 92.965 36.014 1.00 41.76 288 SER D C 1
ATOM 9051 O O . SER D 1 288 ? 29.253 92.993 36.888 1.00 42.35 288 SER D O 1
ATOM 9054 N N . ARG D 1 289 ? 29.884 92.539 34.776 1.00 42.35 289 ARG D N 1
ATOM 9055 C CA . ARG D 1 289 ? 28.561 92.087 34.361 1.00 43.85 289 ARG D CA 1
ATOM 9056 C C . ARG D 1 289 ? 28.017 90.990 35.270 1.00 44.51 289 ARG D C 1
ATOM 9057 O O . ARG D 1 289 ? 28.732 90.057 35.639 1.00 44.40 289 ARG D O 1
ATOM 9065 N N . ALA D 1 290 ? 26.740 91.110 35.616 1.00 44.55 290 ALA D N 1
ATOM 9066 C CA . ALA D 1 290 ? 26.076 90.163 36.504 1.00 44.58 290 ALA D CA 1
ATOM 9067 C C . ALA D 1 290 ? 25.727 88.809 35.884 1.00 44.92 290 ALA D C 1
ATOM 9068 O O . ALA D 1 290 ? 25.954 87.768 36.502 1.00 44.44 290 ALA D O 1
ATOM 9070 N N . ASP D 1 291 ? 25.169 88.813 34.675 1.00 44.31 291 ASP D N 1
ATOM 9071 C CA . ASP D 1 291 ? 24.794 87.560 34.027 1.00 43.49 291 ASP D CA 1
ATOM 9072 C C . ASP D 1 291 ? 25.051 87.551 32.523 1.00 42.73 291 ASP D C 1
ATOM 9073 O O . ASP D 1 291 ? 24.125 87.703 31.726 1.00 43.02 291 ASP D O 1
ATOM 9075 N N . HIS D 1 292 ? 26.308 87.360 32.137 1.00 41.06 292 HIS D N 1
ATOM 9076 C CA . HIS D 1 292 ? 26.664 87.330 30.724 1.00 39.19 292 HIS D CA 1
ATOM 9077 C C . HIS D 1 292 ? 25.970 86.156 30.034 1.00 37.75 292 HIS D C 1
ATOM 9078 O O . HIS D 1 292 ? 25.892 85.055 30.585 1.00 35.87 292 HIS D O 1
ATOM 9085 N N . PRO D 1 293 ? 25.454 86.381 28.814 1.00 36.35 293 PRO D N 1
ATOM 9086 C CA . PRO D 1 293 ? 24.753 85.372 28.011 1.00 36.48 293 PRO D CA 1
ATOM 9087 C C . PRO D 1 293 ? 25.546 84.092 27.731 1.00 35.07 293 PRO D C 1
ATOM 9088 O O . PRO D 1 293 ? 24.959 83.032 27.503 1.00 35.06 293 PRO D O 1
ATOM 9092 N N . ILE D 1 294 ? 26.871 84.186 27.742 1.00 33.53 294 ILE D N 1
ATOM 9093 C CA . ILE D 1 294 ? 27.704 83.018 27.459 1.00 34.37 294 ILE D CA 1
ATOM 9094 C C . ILE D 1 294 ? 27.508 81.880 28.456 1.00 35.08 294 ILE D C 1
ATOM 9095 O O . ILE D 1 294 ? 27.793 80.725 28.146 1.00 36.20 294 ILE D O 1
ATOM 9100 N N . TRP D 1 295 ? 27.019 82.202 29.649 1.00 36.00 295 TRP D N 1
ATOM 9101 C CA . TRP D 1 295 ? 26.800 81.181 30.668 1.00 37.70 295 TRP D CA 1
ATOM 9102 C C . TRP D 1 295 ? 25.535 80.366 30.410 1.00 40.71 295 TRP D C 1
ATOM 9103 O O . TRP D 1 295 ? 25.395 79.254 30.920 1.00 40.19 295 TRP D O 1
ATOM 9114 N N . SER D 1 296 ? 24.615 80.918 29.624 1.00 44.78 296 SER D N 1
ATOM 9115 C CA . SER D 1 296 ? 23.366 80.229 29.312 1.00 49.04 296 SER D CA 1
ATOM 9116 C C . SER D 1 296 ? 23.628 78.919 28.578 1.00 51.04 296 SER D C 1
ATOM 9117 O O . SER D 1 296 ? 22.990 77.902 28.858 1.00 51.36 296 SER D O 1
ATOM 9120 N N . ASN D 1 297 ? 24.570 78.952 27.640 1.00 53.48 297 ASN D N 1
ATOM 9121 C CA . ASN D 1 297 ? 24.932 77.773 26.855 1.00 55.62 297 ASN D CA 1
ATOM 9122 C C . ASN D 1 297 ? 23.824 77.385 25.877 1.00 56.37 297 ASN D C 1
ATOM 9123 O O . ASN D 1 297 ? 24.133 77.222 24.676 1.00 56.27 297 ASN D O 1
ATOM 9125 N N . THR E 1 11 ? 36.036 109.317 -41.507 1.00 43.59 11 THR E N 1
ATOM 9126 C CA . THR E 1 11 ? 35.662 110.311 -42.555 1.00 42.41 11 THR E CA 1
ATOM 9127 C C . THR E 1 11 ? 36.151 109.862 -43.927 1.00 41.45 11 THR E C 1
ATOM 9128 O O . THR E 1 11 ? 35.376 109.806 -44.880 1.00 42.52 11 THR E O 1
ATOM 9130 N N . LYS E 1 12 ? 37.436 109.541 -44.025 1.00 40.40 12 LYS E N 1
ATOM 9131 C CA . LYS E 1 12 ? 38.012 109.094 -45.290 1.00 38.61 12 LYS E CA 1
ATOM 9132 C C . LYS E 1 12 ? 38.169 107.577 -45.299 1.00 37.11 12 LYS E C 1
ATOM 9133 O O . LYS E 1 12 ? 39.040 107.022 -44.625 1.00 35.79 12 LYS E O 1
ATOM 9135 N N . VAL E 1 13 ? 37.317 106.907 -46.065 1.00 34.39 13 VAL E N 1
ATOM 9136 C CA . VAL E 1 13 ? 37.358 105.455 -46.157 1.00 33.34 13 VAL E CA 1
ATOM 9137 C C . VAL E 1 13 ? 38.077 105.001 -47.419 1.00 32.22 13 VAL E C 1
ATOM 9138 O O . VAL E 1 13 ? 37.873 105.569 -48.492 1.00 33.14 13 VAL E O 1
ATOM 9142 N N . VAL E 1 14 ? 38.921 103.981 -47.289 1.00 30.37 14 VAL E N 1
ATOM 9143 C CA . VAL E 1 14 ? 39.659 103.450 -48.430 1.00 29.66 14 VAL E CA 1
ATOM 9144 C C . VAL E 1 14 ? 39.526 101.936 -48.560 1.00 30.05 14 VAL E C 1
ATOM 9145 O O . VAL E 1 14 ? 39.348 101.220 -47.570 1.00 28.47 14 VAL E O 1
ATOM 9149 N N . LEU E 1 15 ? 39.619 101.460 -49.795 1.00 27.87 15 LEU E N 1
ATOM 9150 C CA . LEU E 1 15 ? 39.544 100.041 -50.081 1.00 28.67 15 LEU E CA 1
ATOM 9151 C C . LEU E 1 15 ? 40.951 99.492 -49.885 1.00 28.85 15 LEU E C 1
ATOM 9152 O O . LEU E 1 15 ? 41.900 99.978 -50.497 1.00 28.30 15 LEU E O 1
ATOM 9157 N N . GLY E 1 16 ? 41.084 98.487 -49.026 1.00 27.57 16 GLY E N 1
ATOM 9158 C CA . GLY E 1 16 ? 42.384 97.891 -48.788 1.00 26.29 16 GLY E CA 1
ATOM 9159 C C . GLY E 1 16 ? 42.548 96.606 -49.576 1.00 27.88 16 GLY E C 1
ATOM 9160 O O . GLY E 1 16 ? 42.060 96.492 -50.704 1.00 28.43 16 GLY E O 1
ATOM 9161 N N . GLN E 1 17 ? 43.239 95.635 -48.988 1.00 28.02 17 GLN E N 1
ATOM 9162 C CA . GLN E 1 17 ? 43.457 94.352 -49.643 1.00 29.14 17 GLN E CA 1
ATOM 9163 C C . GLN E 1 17 ? 42.102 93.751 -50.011 1.00 27.29 17 GLN E C 1
ATOM 9164 O O . GLN E 1 17 ? 41.134 93.881 -49.261 1.00 24.42 17 GLN E O 1
ATOM 9170 N N . ASN E 1 18 ? 42.038 93.108 -51.170 1.00 25.78 18 ASN E N 1
ATOM 9171 C CA . ASN E 1 18 ? 40.800 92.495 -51.628 1.00 25.56 18 ASN E CA 1
ATOM 9172 C C . ASN E 1 18 ? 41.108 91.448 -52.687 1.00 24.77 18 ASN E C 1
ATOM 9173 O O . ASN E 1 18 ? 42.147 91.501 -53.346 1.00 25.35 18 ASN E O 1
ATOM 9178 N N . GLN E 1 19 ? 40.211 90.481 -52.827 1.00 22.18 19 GLN E N 1
ATOM 9179 C CA . GLN E 1 19 ? 40.372 89.418 -53.807 1.00 21.84 19 GLN E CA 1
ATOM 9180 C C . GLN E 1 19 ? 39.009 88.767 -53.977 1.00 22.63 19 GLN E C 1
ATOM 9181 O O . GLN E 1 19 ? 38.189 88.787 -53.059 1.00 20.42 19 GLN E O 1
ATOM 9187 N N . TYR E 1 20 ? 38.766 88.196 -55.150 1.00 21.30 20 TYR E N 1
ATOM 9188 C CA . TYR E 1 20 ? 37.484 87.565 -55.407 1.00 22.15 20 TYR E CA 1
ATOM 9189 C C . TYR E 1 20 ? 37.626 86.496 -56.481 1.00 21.05 20 TYR E C 1
ATOM 9190 O O . TYR E 1 20 ? 38.558 86.521 -57.290 1.00 21.24 20 TYR E O 1
ATOM 9199 N N . GLY E 1 21 ? 36.684 85.560 -56.493 1.00 19.30 21 GLY E N 1
ATOM 9200 C CA . GLY E 1 21 ? 36.721 84.505 -57.484 1.00 18.68 21 GLY E CA 1
ATOM 9201 C C . GLY E 1 21 ? 35.680 83.449 -57.176 1.00 19.76 21 GLY E C 1
ATOM 9202 O O . GLY E 1 21 ? 34.715 83.707 -56.452 1.00 17.74 21 GLY E O 1
ATOM 9203 N N . LYS E 1 22 ? 35.874 82.261 -57.728 1.00 19.28 22 LYS E N 1
ATOM 9204 C CA . LYS E 1 22 ? 34.941 81.168 -57.497 1.00 19.00 22 LYS E CA 1
ATOM 9205 C C . LYS E 1 22 ? 35.600 80.163 -56.571 1.00 19.21 22 LYS E C 1
ATOM 9206 O O . LYS E 1 22 ? 36.719 79.716 -56.819 1.00 18.45 22 LYS E O 1
ATOM 9212 N N . ALA E 1 23 ? 34.899 79.812 -55.501 1.00 19.07 23 ALA E N 1
ATOM 9213 C CA . ALA E 1 23 ? 35.424 78.865 -54.535 1.00 17.24 23 ALA E CA 1
ATOM 9214 C C . ALA E 1 23 ? 34.765 77.500 -54.649 1.00 18.37 23 ALA E C 1
ATOM 9215 O O . ALA E 1 23 ? 33.598 77.383 -55.025 1.00 17.45 23 ALA E O 1
ATOM 9217 N N . GLU E 1 24 ? 35.539 76.476 -54.315 1.00 16.48 24 GLU E N 1
ATOM 9218 C CA . GLU E 1 24 ? 35.084 75.094 -54.306 1.00 18.18 24 GLU E CA 1
ATOM 9219 C C . GLU E 1 24 ? 34.465 74.548 -55.582 1.00 18.46 24 GLU E C 1
ATOM 9220 O O . GLU E 1 24 ? 33.325 74.066 -55.590 1.00 17.43 24 GLU E O 1
ATOM 9226 N N . VAL E 1 25 ? 35.237 74.621 -56.657 1.00 16.91 25 VAL E N 1
ATOM 9227 C CA . VAL E 1 25 ? 34.829 74.084 -57.945 1.00 18.68 25 VAL E CA 1
ATOM 9228 C C . VAL E 1 25 ? 35.269 72.622 -57.911 1.00 18.58 25 VAL E C 1
ATOM 9229 O O . VAL E 1 25 ? 36.465 72.332 -57.947 1.00 18.86 25 VAL E O 1
ATOM 9233 N N . ARG E 1 26 ? 34.307 71.706 -57.817 1.00 20.74 26 ARG E N 1
ATOM 9234 C CA . ARG E 1 26 ? 34.611 70.278 -57.757 1.00 21.54 26 ARG E CA 1
ATOM 9235 C C . ARG E 1 26 ? 34.810 69.677 -59.136 1.00 22.88 26 ARG E C 1
ATOM 9236 O O . ARG E 1 26 ? 33.874 69.575 -59.932 1.00 23.08 26 ARG E O 1
ATOM 9244 N N . LEU E 1 27 ? 36.044 69.262 -59.394 1.00 23.48 27 LEU E N 1
ATOM 9245 C CA . LEU E 1 27 ? 36.425 68.690 -60.676 1.00 23.27 27 LEU E CA 1
ATOM 9246 C C . LEU E 1 27 ? 36.917 67.257 -60.582 1.00 21.11 27 LEU E C 1
ATOM 9247 O O . LEU E 1 27 ? 37.670 66.900 -59.678 1.00 21.81 27 LEU E O 1
ATOM 9252 N N . VAL E 1 28 ? 36.474 66.440 -61.528 1.00 21.33 28 VAL E N 1
ATOM 9253 C CA . VAL E 1 28 ? 36.918 65.061 -61.634 1.00 19.35 28 VAL E CA 1
ATOM 9254 C C . VAL E 1 28 ? 37.357 64.934 -63.086 1.00 21.02 28 VAL E C 1
ATOM 9255 O O . VAL E 1 28 ? 36.576 65.202 -64.007 1.00 20.76 28 VAL E O 1
ATOM 9259 N N . LYS E 1 29 ? 38.619 64.571 -63.281 1.00 19.12 29 LYS E N 1
ATOM 9260 C CA . LYS E 1 29 ? 39.186 64.406 -64.613 1.00 20.04 29 LYS E CA 1
ATOM 9261 C C . LYS E 1 29 ? 39.512 62.937 -64.810 1.00 21.05 29 LYS E C 1
ATOM 9262 O O . LYS E 1 29 ? 40.305 62.358 -64.065 1.00 21.32 29 LYS E O 1
ATOM 9268 N N . VAL E 1 30 ? 38.881 62.328 -65.804 1.00 20.45 30 VAL E N 1
ATOM 9269 C CA . VAL E 1 30 ? 39.127 60.928 -66.085 1.00 21.57 30 VAL E CA 1
ATOM 9270 C C . VAL E 1 30 ? 40.073 60.826 -67.268 1.00 21.97 30 VAL E C 1
ATOM 9271 O O . VAL E 1 30 ? 39.881 61.499 -68.281 1.00 22.13 30 VAL E O 1
ATOM 9275 N N . THR E 1 31 ? 41.105 60.002 -67.121 1.00 24.35 31 THR E N 1
ATOM 9276 C CA . THR E 1 31 ? 42.067 59.774 -68.188 1.00 25.51 31 THR E CA 1
ATOM 9277 C C . THR E 1 31 ? 41.695 58.410 -68.742 1.00 27.00 31 THR E C 1
ATOM 9278 O O . THR E 1 31 ? 41.765 57.412 -68.030 1.00 26.16 31 THR E O 1
ATOM 9282 N N . ARG E 1 32 ? 41.296 58.361 -70.007 1.00 27.80 32 ARG E N 1
ATOM 9283 C CA . ARG E 1 32 ? 40.895 57.095 -70.598 1.00 31.62 32 ARG E CA 1
ATOM 9284 C C . ARG E 1 32 ? 41.378 56.854 -72.027 1.00 33.99 32 ARG E C 1
ATOM 9285 O O . ARG E 1 32 ? 40.608 56.404 -72.877 1.00 33.72 32 ARG E O 1
ATOM 9293 N N . ASN E 1 33 ? 42.649 57.143 -72.296 1.00 37.72 33 ASN E N 1
ATOM 9294 C CA . ASN E 1 33 ? 43.192 56.913 -73.634 1.00 40.06 33 ASN E CA 1
ATOM 9295 C C . ASN E 1 33 ? 43.282 55.403 -73.820 1.00 39.73 33 ASN E C 1
ATOM 9296 O O . ASN E 1 33 ? 43.189 54.889 -74.934 1.00 40.75 33 ASN E O 1
ATOM 9301 N N . THR E 1 34 ? 43.463 54.698 -72.709 1.00 39.41 34 THR E N 1
ATOM 9302 C CA . THR E 1 34 ? 43.539 53.244 -72.722 1.00 39.30 34 THR E CA 1
ATOM 9303 C C . THR E 1 34 ? 42.424 52.709 -71.831 1.00 38.11 34 THR E C 1
ATOM 9304 O O . THR E 1 34 ? 41.696 53.483 -71.208 1.00 38.19 34 THR E O 1
ATOM 9308 N N . ALA E 1 35 ? 42.287 51.389 -71.778 1.00 36.17 35 ALA E N 1
ATOM 9309 C CA . ALA E 1 35 ? 41.255 50.770 -70.959 1.00 34.49 35 ALA E CA 1
ATOM 9310 C C . ALA E 1 35 ? 41.555 50.988 -69.478 1.00 33.15 35 ALA E C 1
ATOM 9311 O O . ALA E 1 35 ? 40.661 50.923 -68.640 1.00 32.35 35 ALA E O 1
ATOM 9313 N N . ARG E 1 36 ? 42.822 51.248 -69.170 1.00 31.45 36 ARG E N 1
ATOM 9314 C CA . ARG E 1 36 ? 43.263 51.480 -67.797 1.00 30.86 36 ARG E CA 1
ATOM 9315 C C . ARG E 1 36 ? 42.992 52.934 -67.418 1.00 28.53 36 ARG E C 1
ATOM 9316 O O . ARG E 1 36 ? 43.860 53.791 -67.575 1.00 28.11 36 ARG E O 1
ATOM 9324 N N . HIS E 1 37 ? 41.790 53.211 -66.921 1.00 26.42 37 HIS E N 1
ATOM 9325 C CA . HIS E 1 37 ? 41.422 54.572 -66.546 1.00 25.50 37 HIS E CA 1
ATOM 9326 C C . HIS E 1 37 ? 42.158 55.112 -65.329 1.00 25.75 37 HIS E C 1
ATOM 9327 O O . HIS E 1 37 ? 42.571 54.360 -64.445 1.00 26.07 37 HIS E O 1
ATOM 9334 N N . GLU E 1 38 ? 42.318 56.430 -65.302 1.00 26.01 38 GLU E N 1
ATOM 9335 C CA . GLU E 1 38 ? 42.963 57.123 -64.193 1.00 26.35 38 GLU E CA 1
ATOM 9336 C C . GLU E 1 38 ? 41.977 58.184 -63.725 1.00 25.05 38 GLU E C 1
ATOM 9337 O O . GLU E 1 38 ? 41.217 58.729 -64.532 1.00 22.56 38 GLU E O 1
ATOM 9343 N N . ILE E 1 39 ? 42.003 58.486 -62.430 1.00 23.73 39 ILE E N 1
ATOM 9344 C CA . ILE E 1 39 ? 41.109 59.486 -61.863 1.00 23.61 39 ILE E CA 1
ATOM 9345 C C . ILE E 1 39 ? 41.869 60.556 -61.092 1.00 22.42 39 ILE E C 1
ATOM 9346 O O . ILE E 1 39 ? 42.781 60.249 -60.330 1.00 24.25 39 ILE E O 1
ATOM 9351 N N . GLN E 1 40 ? 41.483 61.809 -61.301 1.00 21.40 40 GLN E N 1
ATOM 9352 C CA . GLN E 1 40 ? 42.052 62.943 -60.585 1.00 22.08 40 GLN E CA 1
ATOM 9353 C C . GLN E 1 40 ? 40.835 63.700 -60.072 1.00 22.10 40 GLN E C 1
ATOM 9354 O O . GLN E 1 40 ? 39.963 64.087 -60.847 1.00 24.44 40 GLN E O 1
ATOM 9360 N N . ASP E 1 41 ? 40.776 63.892 -58.760 1.00 21.89 41 ASP E N 1
ATOM 9361 C CA . ASP E 1 41 ? 39.638 64.541 -58.111 1.00 22.77 41 ASP E CA 1
ATOM 9362 C C . ASP E 1 41 ? 40.105 65.759 -57.308 1.00 22.50 41 ASP E C 1
ATOM 9363 O O . ASP E 1 41 ? 40.906 65.618 -56.386 1.00 23.82 41 ASP E O 1
ATOM 9368 N N . LEU E 1 42 ? 39.586 66.941 -57.637 1.00 21.22 42 LEU E N 1
ATOM 9369 C CA . LEU E 1 42 ? 39.986 68.173 -56.950 1.00 22.30 42 LEU E CA 1
ATOM 9370 C C . LEU E 1 42 ? 38.833 69.100 -56.549 1.00 21.69 42 LEU E C 1
ATOM 9371 O O . LEU E 1 42 ? 37.747 69.060 -57.128 1.00 21.32 42 LEU E O 1
ATOM 9376 N N . ASN E 1 43 ? 39.092 69.936 -55.547 1.00 21.40 43 ASN E N 1
ATOM 9377 C CA . ASN E 1 43 ? 38.142 70.947 -55.088 1.00 20.20 43 ASN E CA 1
ATOM 9378 C C . ASN E 1 43 ? 38.999 72.196 -55.292 1.00 21.27 43 ASN E C 1
ATOM 9379 O O . ASN E 1 43 ? 39.928 72.445 -54.521 1.00 19.98 43 ASN E O 1
ATOM 9384 N N . VAL E 1 44 ? 38.691 72.961 -56.337 1.00 20.43 44 VAL E N 1
ATOM 9385 C CA . VAL E 1 44 ? 39.473 74.138 -56.715 1.00 20.38 44 VAL E CA 1
ATOM 9386 C C . VAL E 1 44 ? 38.870 75.505 -56.403 1.00 21.05 44 VAL E C 1
ATOM 9387 O O . VAL E 1 44 ? 37.670 75.725 -56.560 1.00 21.36 44 VAL E O 1
ATOM 9391 N N . THR E 1 45 ? 39.722 76.426 -55.964 1.00 20.98 45 THR E N 1
ATOM 9392 C CA . THR E 1 45 ? 39.294 77.782 -55.650 1.00 21.15 45 THR E CA 1
ATOM 9393 C C . THR E 1 45 ? 40.201 78.760 -56.401 1.00 23.29 45 THR E C 1
ATOM 9394 O O . THR E 1 45 ? 41.419 78.583 -56.450 1.00 23.55 45 THR E O 1
ATOM 9398 N N . SER E 1 46 ? 39.596 79.783 -56.990 1.00 23.37 46 SER E N 1
ATOM 9399 C CA . SER E 1 46 ? 40.336 80.782 -57.752 1.00 24.45 46 SER E CA 1
ATOM 9400 C C . SER E 1 46 ? 39.935 82.182 -57.327 1.00 23.91 46 SER E C 1
ATOM 9401 O O . SER E 1 46 ? 38.754 82.510 -57.301 1.00 25.02 46 SER E O 1
ATOM 9404 N N . GLN E 1 47 ? 40.919 83.006 -56.984 1.00 23.71 47 GLN E N 1
ATOM 9405 C CA . GLN E 1 47 ? 40.639 84.379 -56.590 1.00 22.42 47 GLN E CA 1
ATOM 9406 C C . GLN E 1 47 ? 41.674 85.301 -57.208 1.00 22.99 47 GLN E C 1
ATOM 9407 O O . GLN E 1 47 ? 42.869 85.007 -57.189 1.00 22.01 47 GLN E O 1
ATOM 9413 N N . LEU E 1 48 ? 41.201 86.417 -57.746 1.00 22.28 48 LEU E N 1
ATOM 9414 C CA . LEU E 1 48 ? 42.071 87.380 -58.400 1.00 23.35 48 LEU E CA 1
ATOM 9415 C C . LEU E 1 48 ? 42.351 88.613 -57.554 1.00 23.83 48 LEU E C 1
ATOM 9416 O O . LEU E 1 48 ? 41.531 89.023 -56.732 1.00 22.96 48 LEU E O 1
ATOM 9421 N N . ARG E 1 49 ? 43.522 89.200 -57.782 1.00 24.98 49 ARG E N 1
ATOM 9422 C CA . ARG E 1 49 ? 43.951 90.399 -57.084 1.00 25.82 49 ARG E CA 1
ATOM 9423 C C . ARG E 1 49 ? 44.423 91.394 -58.132 1.00 26.55 49 ARG E C 1
ATOM 9424 O O . ARG E 1 49 ? 45.012 91.008 -59.141 1.00 24.84 49 ARG E O 1
ATOM 9432 N N . GLY E 1 50 ? 44.160 92.671 -57.889 1.00 27.44 50 GLY E N 1
ATOM 9433 C CA . GLY E 1 50 ? 44.566 93.697 -58.829 1.00 29.75 50 GLY E CA 1
ATOM 9434 C C . GLY E 1 50 ? 43.791 94.976 -58.607 1.00 30.83 50 GLY E C 1
ATOM 9435 O O . GLY E 1 50 ? 43.429 95.309 -57.474 1.00 30.74 50 GLY E O 1
ATOM 9436 N N . ASP E 1 51 ? 43.527 95.694 -59.692 1.00 31.10 51 ASP E N 1
ATOM 9437 C CA . ASP E 1 51 ? 42.798 96.949 -59.616 1.00 32.29 51 ASP E CA 1
ATOM 9438 C C . ASP E 1 51 ? 41.300 96.746 -59.781 1.00 31.85 51 ASP E C 1
ATOM 9439 O O . ASP E 1 51 ? 40.793 96.674 -60.899 1.00 32.65 51 ASP E O 1
ATOM 9444 N N . PHE E 1 52 ? 40.601 96.649 -58.654 1.00 30.17 52 PHE E N 1
ATOM 9445 C CA . PHE E 1 52 ? 39.154 96.466 -58.651 1.00 30.38 52 PHE E CA 1
ATOM 9446 C C . PHE E 1 52 ? 38.518 97.597 -57.855 1.00 29.88 52 PHE E C 1
ATOM 9447 O O . PHE E 1 52 ? 37.450 97.442 -57.264 1.00 29.50 52 PHE E O 1
ATOM 9455 N N . GLU E 1 53 ? 39.194 98.740 -57.859 1.00 29.13 53 GLU E N 1
ATOM 9456 C CA . GLU E 1 53 ? 38.738 99.923 -57.145 1.00 29.79 53 GLU E CA 1
ATOM 9457 C C . GLU E 1 53 ? 37.333 100.361 -57.552 1.00 28.74 53 GLU E C 1
ATOM 9458 O O . GLU E 1 53 ? 36.455 100.518 -56.703 1.00 28.78 53 GLU E O 1
ATOM 9464 N N . ALA E 1 54 ? 37.124 100.560 -58.851 1.00 26.88 54 ALA E N 1
ATOM 9465 C CA . ALA E 1 54 ? 35.828 101.005 -59.359 1.00 26.60 54 ALA E CA 1
ATOM 9466 C C . ALA E 1 54 ? 34.712 100.000 -59.088 1.00 24.95 54 ALA E C 1
ATOM 9467 O O . ALA E 1 54 ? 33.567 100.382 -58.847 1.00 24.47 54 ALA E O 1
ATOM 9469 N N . ALA E 1 55 ? 35.050 98.716 -59.130 1.00 25.33 55 ALA E N 1
ATOM 9470 C CA . ALA E 1 55 ? 34.070 97.665 -58.880 1.00 25.57 55 ALA E CA 1
ATOM 9471 C C . ALA E 1 55 ? 33.473 97.829 -57.488 1.00 26.78 55 ALA E C 1
ATOM 9472 O O . ALA E 1 55 ? 32.271 97.632 -57.288 1.00 26.73 55 ALA E O 1
ATOM 9474 N N . HIS E 1 56 ? 34.314 98.203 -56.526 1.00 26.41 56 HIS E N 1
ATOM 9475 C CA . HIS E 1 56 ? 33.864 98.379 -55.149 1.00 25.90 56 HIS E CA 1
ATOM 9476 C C . HIS E 1 56 ? 33.218 99.733 -54.878 1.00 26.77 56 HIS E C 1
ATOM 9477 O O . HIS E 1 56 ? 32.173 99.804 -54.241 1.00 25.33 56 HIS E O 1
ATOM 9484 N N . THR E 1 57 ? 33.837 100.805 -55.365 1.00 28.33 57 THR E N 1
ATOM 9485 C CA . THR E 1 57 ? 33.319 102.148 -55.126 1.00 31.44 57 THR E CA 1
ATOM 9486 C C . THR E 1 57 ? 32.158 102.611 -56.000 1.00 32.75 57 THR E C 1
ATOM 9487 O O . THR E 1 57 ? 31.369 103.455 -55.574 1.00 33.75 57 THR E O 1
ATOM 9491 N N . ALA E 1 58 ? 32.043 102.075 -57.212 1.00 34.28 58 ALA E N 1
ATOM 9492 C CA . ALA E 1 58 ? 30.970 102.498 -58.109 1.00 35.04 58 ALA E CA 1
ATOM 9493 C C . ALA E 1 58 ? 30.165 101.366 -58.735 1.00 35.44 58 ALA E C 1
ATOM 9494 O O . ALA E 1 58 ? 29.163 101.611 -59.408 1.00 35.66 58 ALA E O 1
ATOM 9496 N N . GLY E 1 59 ? 30.596 100.130 -58.521 1.00 36.08 59 GLY E N 1
ATOM 9497 C CA . GLY E 1 59 ? 29.878 99.011 -59.101 1.00 36.91 59 GLY E CA 1
ATOM 9498 C C . GLY E 1 59 ? 30.195 98.860 -60.580 1.00 36.99 59 GLY E C 1
ATOM 9499 O O . GLY E 1 59 ? 29.454 98.213 -61.318 1.00 37.59 59 GLY E O 1
ATOM 9500 N N . ASP E 1 60 ? 31.292 99.475 -61.014 1.00 36.78 60 ASP E N 1
ATOM 9501 C CA . ASP E 1 60 ? 31.728 99.391 -62.405 1.00 35.72 60 ASP E CA 1
ATOM 9502 C C . ASP E 1 60 ? 32.405 98.034 -62.563 1.00 33.91 60 ASP E C 1
ATOM 9503 O O . ASP E 1 60 ? 33.457 97.794 -61.975 1.00 34.13 60 ASP E O 1
ATOM 9508 N N . ASN E 1 61 ? 31.818 97.156 -63.369 1.00 31.80 61 ASN E N 1
ATOM 9509 C CA . ASN E 1 61 ? 32.368 95.814 -63.546 1.00 29.71 61 ASN E CA 1
ATOM 9510 C C . ASN E 1 61 ? 33.315 95.590 -64.718 1.00 29.59 61 ASN E C 1
ATOM 9511 O O . ASN E 1 61 ? 33.597 94.444 -65.079 1.00 28.24 61 ASN E O 1
ATOM 9516 N N . ALA E 1 62 ? 33.826 96.667 -65.303 1.00 29.01 62 ALA E N 1
ATOM 9517 C CA . ALA E 1 62 ? 34.734 96.540 -66.439 1.00 28.65 62 ALA E CA 1
ATOM 9518 C C . ALA E 1 62 ? 35.937 95.633 -66.162 1.00 29.12 62 ALA E C 1
ATOM 9519 O O . ALA E 1 62 ? 36.399 94.926 -67.056 1.00 28.96 62 ALA E O 1
ATOM 9521 N N . HIS E 1 63 ? 36.446 95.651 -64.932 1.00 28.90 63 HIS E N 1
ATOM 9522 C CA . HIS E 1 63 ? 37.604 94.825 -64.573 1.00 29.25 63 HIS E CA 1
ATOM 9523 C C . HIS E 1 63 ? 37.224 93.509 -63.897 1.00 29.79 63 HIS E C 1
ATOM 9524 O O . HIS E 1 63 ? 38.089 92.683 -63.597 1.00 30.02 63 HIS E O 1
ATOM 9531 N N . VAL E 1 64 ? 35.936 93.310 -63.661 1.00 29.12 64 VAL E N 1
ATOM 9532 C CA . VAL E 1 64 ? 35.488 92.110 -62.974 1.00 28.96 64 VAL E CA 1
ATOM 9533 C C . VAL E 1 64 ? 35.277 90.878 -63.840 1.00 27.57 64 VAL E C 1
ATOM 9534 O O . VAL E 1 64 ? 34.214 90.697 -64.429 1.00 29.98 64 VAL E O 1
ATOM 9538 N N . VAL E 1 65 ? 36.300 90.035 -63.921 1.00 27.39 65 VAL E N 1
ATOM 9539 C CA . VAL E 1 65 ? 36.189 88.794 -64.671 1.00 26.38 65 VAL E CA 1
ATOM 9540 C C . VAL E 1 65 ? 35.219 87.982 -63.813 1.00 26.03 65 VAL E C 1
ATOM 9541 O O . VAL E 1 65 ? 35.514 87.678 -62.657 1.00 26.46 65 VAL E O 1
ATOM 9545 N N . ALA E 1 66 ? 34.056 87.662 -64.370 1.00 24.22 66 ALA E N 1
ATOM 9546 C CA . ALA E 1 66 ? 33.031 86.922 -63.639 1.00 23.05 66 ALA E CA 1
ATOM 9547 C C . ALA E 1 66 ? 33.563 85.672 -62.942 1.00 20.32 66 ALA E C 1
ATOM 9548 O O . ALA E 1 66 ? 34.365 84.935 -63.506 1.00 21.20 66 ALA E O 1
ATOM 9550 N N . THR E 1 67 ? 33.119 85.434 -61.711 1.00 20.98 67 THR E N 1
ATOM 9551 C CA . THR E 1 67 ? 33.568 84.242 -61.008 1.00 20.96 67 THR E CA 1
ATOM 9552 C C . THR E 1 67 ? 33.100 83.039 -61.833 1.00 20.50 67 THR E C 1
ATOM 9553 O O . THR E 1 67 ? 33.763 82.010 -61.859 1.00 20.59 67 THR E O 1
ATOM 9557 N N . ASP E 1 68 ? 31.973 83.189 -62.531 1.00 21.32 68 ASP E N 1
ATOM 9558 C CA . ASP E 1 68 ? 31.450 82.112 -63.375 1.00 22.01 68 ASP E CA 1
ATOM 9559 C C . ASP E 1 68 ? 32.472 81.820 -64.471 1.00 22.12 68 ASP E C 1
ATOM 9560 O O . ASP E 1 68 ? 32.689 80.672 -64.851 1.00 21.45 68 ASP E O 1
ATOM 9565 N N . THR E 1 69 ? 33.097 82.877 -64.982 1.00 22.13 69 THR E N 1
ATOM 9566 C CA . THR E 1 69 ? 34.100 82.733 -66.025 1.00 22.09 69 THR E CA 1
ATOM 9567 C C . THR E 1 69 ? 35.330 82.016 -65.483 1.00 22.07 69 THR E C 1
ATOM 9568 O O . THR E 1 69 ? 35.928 81.198 -66.176 1.00 22.13 69 THR E O 1
ATOM 9572 N N . GLN E 1 70 ? 35.708 82.321 -64.244 1.00 20.53 70 GLN E N 1
ATOM 9573 C CA . GLN E 1 70 ? 36.869 81.672 -63.642 1.00 20.55 70 GLN E CA 1
ATOM 9574 C C . GLN E 1 70 ? 36.572 80.180 -63.485 1.00 20.96 70 GLN E C 1
ATOM 9575 O O . GLN E 1 70 ? 37.453 79.335 -63.661 1.00 20.58 70 GLN E O 1
ATOM 9581 N N . LYS E 1 71 ? 35.324 79.860 -63.155 1.00 21.36 71 LYS E N 1
ATOM 9582 C CA . LYS E 1 71 ? 34.909 78.466 -63.009 1.00 20.79 71 LYS E CA 1
ATOM 9583 C C . LYS E 1 71 ? 35.044 77.753 -64.357 1.00 21.09 71 LYS E C 1
ATOM 9584 O O . LYS E 1 71 ? 35.598 76.654 -64.442 1.00 19.42 71 LYS E O 1
ATOM 9590 N N . ASN E 1 72 ? 34.536 78.382 -65.415 1.00 23.13 72 ASN E N 1
ATOM 9591 C CA . ASN E 1 72 ? 34.613 77.787 -66.749 1.00 22.75 72 ASN E CA 1
ATOM 9592 C C . ASN E 1 72 ? 36.064 77.505 -67.136 1.00 23.19 72 ASN E C 1
ATOM 9593 O O . ASN E 1 72 ? 36.372 76.477 -67.740 1.00 21.26 72 ASN E O 1
ATOM 9598 N N . THR E 1 73 ? 36.956 78.427 -66.787 1.00 21.37 73 THR E N 1
ATOM 9599 C CA . THR E 1 73 ? 38.362 78.269 -67.120 1.00 21.36 73 THR E CA 1
ATOM 9600 C C . THR E 1 73 ? 38.961 77.016 -66.488 1.00 21.14 73 THR E C 1
ATOM 9601 O O . THR E 1 73 ? 39.774 76.330 -67.108 1.00 22.47 73 THR E O 1
ATOM 9605 N N . VAL E 1 74 ? 38.561 76.717 -65.255 1.00 20.55 74 VAL E N 1
ATOM 9606 C CA . VAL E 1 74 ? 39.060 75.534 -64.559 1.00 19.83 74 VAL E CA 1
ATOM 9607 C C . VAL E 1 74 ? 38.712 74.262 -65.336 1.00 20.10 74 VAL E C 1
ATOM 9608 O O . VAL E 1 74 ? 39.575 73.413 -65.583 1.00 18.41 74 VAL E O 1
ATOM 9612 N N . TYR E 1 75 ? 37.450 74.140 -65.735 1.00 20.24 75 TYR E N 1
ATOM 9613 C CA . TYR E 1 75 ? 37.013 72.968 -66.484 1.00 20.49 75 TYR E CA 1
ATOM 9614 C C . TYR E 1 75 ? 37.649 72.917 -67.871 1.00 21.48 75 TYR E C 1
ATOM 9615 O O . TYR E 1 75 ? 38.033 71.847 -68.344 1.00 22.78 75 TYR E O 1
ATOM 9624 N N . ALA E 1 76 ? 37.775 74.072 -68.515 1.00 21.72 76 ALA E N 1
ATOM 9625 C CA . ALA E 1 76 ? 38.380 74.127 -69.843 1.00 22.46 76 ALA E CA 1
ATOM 9626 C C . ALA E 1 76 ? 39.832 73.657 -69.788 1.00 23.88 76 ALA E C 1
ATOM 9627 O O . ALA E 1 76 ? 40.257 72.839 -70.606 1.00 23.65 76 ALA E O 1
ATOM 9629 N N . PHE E 1 77 ? 40.594 74.166 -68.823 1.00 23.66 77 PHE E N 1
ATOM 9630 C CA . PHE E 1 77 ? 41.994 73.771 -68.691 1.00 24.35 77 PHE E CA 1
ATOM 9631 C C . PHE E 1 77 ? 42.140 72.303 -68.315 1.00 23.87 77 PHE E C 1
ATOM 9632 O O . PHE E 1 77 ? 43.093 71.644 -68.726 1.00 25.47 77 PHE E O 1
ATOM 9640 N N . ALA E 1 78 ? 41.199 71.791 -67.529 1.00 23.76 78 ALA E N 1
ATOM 9641 C CA . ALA E 1 78 ? 41.238 70.393 -67.112 1.00 22.71 78 ALA E CA 1
ATOM 9642 C C . ALA E 1 78 ? 41.206 69.449 -68.318 1.00 22.45 78 ALA E C 1
ATOM 9643 O O . ALA E 1 78 ? 41.820 68.383 -68.294 1.00 21.15 78 ALA E O 1
ATOM 9645 N N . ARG E 1 79 ? 40.499 69.849 -69.371 1.00 23.21 79 ARG E N 1
ATOM 9646 C CA . ARG E 1 79 ? 40.384 69.037 -70.587 1.00 24.95 79 ARG E CA 1
ATOM 9647 C C . ARG E 1 79 ? 41.744 68.648 -71.168 1.00 26.36 79 ARG E C 1
ATOM 9648 O O . ARG E 1 79 ? 41.896 67.577 -71.761 1.00 26.62 79 ARG E O 1
ATOM 9656 N N . ASP E 1 80 ? 42.727 69.526 -71.007 1.00 27.23 80 ASP E N 1
ATOM 9657 C CA . ASP E 1 80 ? 44.069 69.269 -71.520 1.00 28.86 80 ASP E CA 1
ATOM 9658 C C . ASP E 1 80 ? 44.843 68.316 -70.625 1.00 29.21 80 ASP E C 1
ATOM 9659 O O . ASP E 1 80 ? 45.907 67.822 -71.003 1.00 29.03 80 ASP E O 1
ATOM 9664 N N . GLY E 1 81 ? 44.305 68.058 -69.438 1.00 29.05 81 GLY E N 1
ATOM 9665 C CA . GLY E 1 81 ? 44.977 67.175 -68.504 1.00 28.83 81 GLY E CA 1
ATOM 9666 C C . GLY E 1 81 ? 46.060 67.925 -67.749 1.00 28.61 81 GLY E C 1
ATOM 9667 O O . GLY E 1 81 ? 46.457 69.019 -68.149 1.00 27.52 81 GLY E O 1
ATOM 9668 N N . PHE E 1 82 ? 46.527 67.345 -66.651 1.00 27.95 82 PHE E N 1
ATOM 9669 C CA . PHE E 1 82 ? 47.575 67.953 -65.841 1.00 28.19 82 PHE E CA 1
ATOM 9670 C C . PHE E 1 82 ? 48.329 66.863 -65.090 1.00 28.56 82 PHE E C 1
ATOM 9671 O O . PHE E 1 82 ? 47.727 65.907 -64.598 1.00 28.65 82 PHE E O 1
ATOM 9679 N N . ALA E 1 83 ? 49.649 67.003 -65.015 1.00 28.13 83 ALA E N 1
ATOM 9680 C CA . ALA E 1 83 ? 50.487 66.015 -64.349 1.00 28.73 83 ALA E CA 1
ATOM 9681 C C . ALA E 1 83 ? 50.291 66.000 -62.839 1.00 27.04 83 ALA E C 1
ATOM 9682 O O . ALA E 1 83 ? 50.207 64.938 -62.235 1.00 27.97 83 ALA E O 1
ATOM 9684 N N . THR E 1 84 ? 50.217 67.180 -62.236 1.00 26.57 84 THR E N 1
ATOM 9685 C CA . THR E 1 84 ? 50.029 67.287 -60.792 1.00 25.83 84 THR E CA 1
ATOM 9686 C C . THR E 1 84 ? 49.084 68.440 -60.492 1.00 24.81 84 THR E C 1
ATOM 9687 O O . THR E 1 84 ? 48.808 69.267 -61.358 1.00 24.45 84 THR E O 1
ATOM 9691 N N . THR E 1 85 ? 48.586 68.485 -59.263 1.00 24.40 85 THR E N 1
ATOM 9692 C CA . THR E 1 85 ? 47.680 69.545 -58.848 1.00 23.58 85 THR E CA 1
ATOM 9693 C C . THR E 1 85 ? 48.408 70.884 -58.930 1.00 24.72 85 THR E C 1
ATOM 9694 O O . THR E 1 85 ? 47.841 71.883 -59.379 1.00 22.49 85 THR E O 1
ATOM 9698 N N . GLU E 1 86 ? 49.669 70.898 -58.505 1.00 24.28 86 GLU E N 1
ATOM 9699 C CA . GLU E 1 86 ? 50.452 72.127 -58.540 1.00 26.98 86 GLU E CA 1
ATOM 9700 C C . GLU E 1 86 ? 50.609 72.657 -59.959 1.00 26.59 86 GLU E C 1
ATOM 9701 O O . GLU E 1 86 ? 50.477 73.859 -60.189 1.00 26.98 86 GLU E O 1
ATOM 9707 N N . GLU E 1 87 ? 50.889 71.766 -60.906 1.00 27.68 87 GLU E N 1
ATOM 9708 C CA . GLU E 1 87 ? 51.048 72.174 -62.300 1.00 29.51 87 GLU E CA 1
ATOM 9709 C C . GLU E 1 87 ? 49.757 72.810 -62.807 1.00 28.18 87 GLU E C 1
ATOM 9710 O O . GLU E 1 87 ? 49.781 73.786 -63.559 1.00 26.64 87 GLU E O 1
ATOM 9716 N N . PHE E 1 88 ? 48.628 72.246 -62.388 1.00 26.46 88 PHE E N 1
ATOM 9717 C CA . PHE E 1 88 ? 47.322 72.748 -62.791 1.00 24.56 88 PHE E CA 1
ATOM 9718 C C . PHE E 1 88 ? 47.126 74.170 -62.280 1.00 23.43 88 PHE E C 1
ATOM 9719 O O . PHE E 1 88 ? 46.773 75.068 -63.043 1.00 23.50 88 PHE E O 1
ATOM 9727 N N . LEU E 1 89 ? 47.366 74.377 -60.987 1.00 22.00 89 LEU E N 1
ATOM 9728 C CA . LEU E 1 89 ? 47.216 75.700 -60.396 1.00 21.44 89 LEU E CA 1
ATOM 9729 C C . LEU E 1 89 ? 48.166 76.714 -61.048 1.00 21.07 89 LEU E C 1
ATOM 9730 O O . LEU E 1 89 ? 47.802 77.871 -61.254 1.00 20.85 89 LEU E O 1
ATOM 9735 N N . LEU E 1 90 ? 49.379 76.278 -61.370 1.00 21.82 90 LEU E N 1
ATOM 9736 C CA . LEU E 1 90 ? 50.352 77.172 -61.995 1.00 23.84 90 LEU E CA 1
ATOM 9737 C C . LEU E 1 90 ? 49.838 77.669 -63.336 1.00 23.42 90 LEU E C 1
ATOM 9738 O O . LEU E 1 90 ? 49.999 78.842 -63.671 1.00 22.88 90 LEU E O 1
ATOM 9743 N N . ARG E 1 91 ? 49.204 76.781 -64.098 1.00 23.77 91 ARG E N 1
ATOM 9744 C CA . ARG E 1 91 ? 48.670 77.164 -65.397 1.00 25.16 91 ARG E CA 1
ATOM 9745 C C . ARG E 1 91 ? 47.553 78.185 -65.227 1.00 24.55 91 ARG E C 1
ATOM 9746 O O . ARG E 1 91 ? 47.471 79.148 -65.986 1.00 25.32 91 ARG E O 1
ATOM 9754 N N . LEU E 1 92 ? 46.695 77.974 -64.229 1.00 24.05 92 LEU E N 1
ATOM 9755 C CA . LEU E 1 92 ? 45.589 78.895 -63.962 1.00 24.05 92 LEU E CA 1
ATOM 9756 C C . LEU E 1 92 ? 46.102 80.273 -63.558 1.00 23.58 92 LEU E C 1
ATOM 9757 O O . LEU E 1 92 ? 45.636 81.291 -64.067 1.00 23.40 92 LEU E O 1
ATOM 9762 N N . GLY E 1 93 ? 47.054 80.297 -62.630 1.00 24.13 93 GLY E N 1
ATOM 9763 C CA . GLY E 1 93 ? 47.610 81.556 -62.165 1.00 23.79 93 GLY E CA 1
ATOM 9764 C C . GLY E 1 93 ? 48.203 82.388 -63.288 1.00 25.74 93 GLY E C 1
ATOM 9765 O O . GLY E 1 93 ? 47.945 83.586 -63.385 1.00 26.99 93 GLY E O 1
ATOM 9766 N N . LYS E 1 94 ? 48.999 81.751 -64.137 1.00 26.79 94 LYS E N 1
ATOM 9767 C CA . LYS E 1 94 ? 49.628 82.437 -65.257 1.00 27.64 94 LYS E CA 1
ATOM 9768 C C . LYS E 1 94 ? 48.578 83.000 -66.207 1.00 27.95 94 LYS E C 1
ATOM 9769 O O . LYS E 1 94 ? 48.711 84.123 -66.704 1.00 28.06 94 LYS E O 1
ATOM 9775 N N . HIS E 1 95 ? 47.534 82.213 -66.456 1.00 26.45 95 HIS E N 1
ATOM 9776 C CA . HIS E 1 95 ? 46.460 82.622 -67.350 1.00 26.28 95 HIS E CA 1
ATOM 9777 C C . HIS E 1 95 ? 45.811 83.934 -66.937 1.00 25.24 95 HIS E C 1
ATOM 9778 O O . HIS E 1 95 ? 45.746 84.879 -67.718 1.00 23.92 95 HIS E O 1
ATOM 9785 N N . PHE E 1 96 ? 45.320 83.989 -65.706 1.00 23.85 96 PHE E N 1
ATOM 9786 C CA . PHE E 1 96 ? 44.651 85.185 -65.223 1.00 24.70 96 PHE E CA 1
ATOM 9787 C C . PHE E 1 96 ? 45.559 86.399 -65.057 1.00 25.72 96 PHE E C 1
ATOM 9788 O O . PHE E 1 96 ? 45.145 87.520 -65.337 1.00 27.62 96 PHE E O 1
ATOM 9796 N N . THR E 1 97 ? 46.791 86.184 -64.609 1.00 26.49 97 THR E N 1
ATOM 9797 C CA . THR E 1 97 ? 47.706 87.304 -64.418 1.00 27.31 97 THR E CA 1
ATOM 9798 C C . THR E 1 97 ? 48.186 87.911 -65.738 1.00 29.75 97 THR E C 1
ATOM 9799 O O . THR E 1 97 ? 48.262 89.132 -65.873 1.00 29.55 97 THR E O 1
ATOM 9803 N N . GLU E 1 98 ? 48.503 87.065 -66.711 1.00 31.95 98 GLU E N 1
ATOM 9804 C CA . GLU E 1 98 ? 48.971 87.550 -68.007 1.00 34.46 98 GLU E CA 1
ATOM 9805 C C . GLU E 1 98 ? 47.827 87.895 -68.956 1.00 35.60 98 GLU E C 1
ATOM 9806 O O . GLU E 1 98 ? 47.972 88.754 -69.827 1.00 34.94 98 GLU E O 1
ATOM 9812 N N . GLY E 1 99 ? 46.688 87.232 -68.781 1.00 34.95 99 GLY E N 1
ATOM 9813 C CA . GLY E 1 99 ? 45.551 87.475 -69.652 1.00 35.04 99 GLY E CA 1
ATOM 9814 C C . GLY E 1 99 ? 44.812 88.779 -69.423 1.00 35.03 99 GLY E C 1
ATOM 9815 O O . GLY E 1 99 ? 44.079 89.240 -70.297 1.00 35.92 99 GLY E O 1
ATOM 9816 N N . PHE E 1 100 ? 44.997 89.380 -68.254 1.00 35.82 100 PHE E N 1
ATOM 9817 C CA . PHE E 1 100 ? 44.327 90.634 -67.930 1.00 36.10 100 PHE E CA 1
ATOM 9818 C C . PHE E 1 100 ? 45.316 91.625 -67.316 1.00 37.10 100 PHE E C 1
ATOM 9819 O O . PHE E 1 100 ? 45.975 91.324 -66.319 1.00 36.84 100 PHE E O 1
ATOM 9827 N N . ASP E 1 101 ? 45.416 92.806 -67.923 1.00 37.38 101 ASP E N 1
ATOM 9828 C CA . ASP E 1 101 ? 46.340 93.841 -67.465 1.00 38.42 101 ASP E CA 1
ATOM 9829 C C . ASP E 1 101 ? 46.112 94.332 -66.038 1.00 36.99 101 ASP E C 1
ATOM 9830 O O . ASP E 1 101 ? 47.070 94.621 -65.322 1.00 36.64 101 ASP E O 1
ATOM 9835 N N . TRP E 1 102 ? 44.852 94.435 -65.627 1.00 35.50 102 TRP E N 1
ATOM 9836 C CA . TRP E 1 102 ? 44.537 94.916 -64.286 1.00 35.52 102 TRP E CA 1
ATOM 9837 C C . TRP E 1 102 ? 44.650 93.848 -63.198 1.00 34.09 102 TRP E C 1
ATOM 9838 O O . TRP E 1 102 ? 44.577 94.160 -62.012 1.00 34.30 102 TRP E O 1
ATOM 9849 N N . VAL E 1 103 ? 44.819 92.593 -63.604 1.00 32.10 103 VAL E N 1
ATOM 9850 C CA . VAL E 1 103 ? 44.970 91.495 -62.649 1.00 32.10 103 VAL E CA 1
ATOM 9851 C C . VAL E 1 103 ? 46.467 91.325 -62.440 1.00 31.68 103 VAL E C 1
ATOM 9852 O O . VAL E 1 103 ? 47.174 90.867 -63.331 1.00 32.45 103 VAL E O 1
ATOM 9856 N N . THR E 1 104 ? 46.942 91.707 -61.259 1.00 31.56 104 THR E N 1
ATOM 9857 C CA . THR E 1 104 ? 48.364 91.638 -60.945 1.00 32.52 104 THR E CA 1
ATOM 9858 C C . THR E 1 104 ? 48.784 90.418 -60.136 1.00 31.67 104 THR E C 1
ATOM 9859 O O . THR E 1 104 ? 49.972 90.212 -59.890 1.00 31.84 104 THR E O 1
ATOM 9863 N N . GLY E 1 105 ? 47.811 89.611 -59.724 1.00 29.95 105 GLY E N 1
ATOM 9864 C CA . GLY E 1 105 ? 48.127 88.425 -58.952 1.00 27.76 105 GLY E CA 1
ATOM 9865 C C . GLY E 1 105 ? 46.879 87.685 -58.518 1.00 26.84 105 GLY E C 1
ATOM 9866 O O . GLY E 1 105 ? 45.806 87.868 -59.091 1.00 23.85 105 GLY E O 1
ATOM 9867 N N . GLY E 1 106 ? 47.021 86.845 -57.500 1.00 25.60 106 GLY E N 1
ATOM 9868 C CA . GLY E 1 106 ? 45.879 86.102 -57.009 1.00 25.79 106 GLY E CA 1
ATOM 9869 C C . GLY E 1 106 ? 46.279 84.914 -56.168 1.00 25.57 106 GLY E C 1
ATOM 9870 O O . GLY E 1 106 ? 47.460 84.702 -55.876 1.00 25.02 106 GLY E O 1
ATOM 9871 N N . ARG E 1 107 ? 45.283 84.129 -55.776 1.00 25.31 107 ARG E N 1
ATOM 9872 C CA . ARG E 1 107 ? 45.522 82.948 -54.967 1.00 23.16 107 ARG E CA 1
ATOM 9873 C C . ARG E 1 107 ? 44.693 81.823 -55.563 1.00 22.24 107 ARG E C 1
ATOM 9874 O O . ARG E 1 107 ? 43.492 81.970 -55.764 1.00 21.44 107 ARG E O 1
ATOM 9882 N N . TRP E 1 108 ? 45.353 80.716 -55.869 1.00 20.57 108 TRP E N 1
ATOM 9883 C CA . TRP E 1 108 ? 44.690 79.555 -56.443 1.00 23.55 108 TRP E CA 1
ATOM 9884 C C . TRP E 1 108 ? 44.996 78.377 -55.544 1.00 24.29 108 TRP E C 1
ATOM 9885 O O . TRP E 1 108 ? 46.161 78.070 -55.283 1.00 25.01 108 TRP E O 1
ATOM 9896 N N . ALA E 1 109 ? 43.948 77.719 -55.063 1.00 23.82 109 ALA E N 1
ATOM 9897 C CA . ALA E 1 109 ? 44.132 76.600 -54.161 1.00 22.20 109 ALA E CA 1
ATOM 9898 C C . ALA E 1 109 ? 43.318 75.386 -54.559 1.00 22.52 109 ALA E C 1
ATOM 9899 O O . ALA E 1 109 ? 42.337 75.491 -55.297 1.00 20.84 109 ALA E O 1
ATOM 9901 N N . ALA E 1 110 ? 43.729 74.231 -54.054 1.00 22.15 110 ALA E N 1
ATOM 9902 C CA . ALA E 1 110 ? 43.027 73.001 -54.354 1.00 22.60 110 ALA E CA 1
ATOM 9903 C C . ALA E 1 110 ? 43.226 71.928 -53.311 1.00 23.02 110 ALA E C 1
ATOM 9904 O O . ALA E 1 110 ? 44.273 71.841 -52.669 1.00 23.31 110 ALA E O 1
ATOM 9906 N N . GLN E 1 111 ? 42.187 71.126 -53.127 1.00 22.27 111 GLN E N 1
ATOM 9907 C CA . GLN E 1 111 ? 42.251 69.985 -52.238 1.00 21.36 111 GLN E CA 1
ATOM 9908 C C . GLN E 1 111 ? 42.259 68.837 -53.239 1.00 22.71 111 GLN E C 1
ATOM 9909 O O . GLN E 1 111 ? 41.538 68.876 -54.239 1.00 21.61 111 GLN E O 1
ATOM 9915 N N . GLN E 1 112 ? 43.096 67.840 -52.999 1.00 21.45 112 GLN E N 1
ATOM 9916 C CA . GLN E 1 112 ? 43.175 66.691 -53.886 1.00 21.00 112 GLN E CA 1
ATOM 9917 C C . GLN E 1 112 ? 42.711 65.492 -53.084 1.00 21.13 112 GLN E C 1
ATOM 9918 O O . GLN E 1 112 ? 43.224 65.234 -51.993 1.00 21.54 112 GLN E O 1
ATOM 9924 N N . PHE E 1 113 ? 41.739 64.768 -53.623 1.00 20.81 113 PHE E N 1
ATOM 9925 C CA . PHE E 1 113 ? 41.190 63.597 -52.949 1.00 21.63 113 PHE E CA 1
ATOM 9926 C C . PHE E 1 113 ? 41.743 62.315 -53.558 1.00 22.56 113 PHE E C 1
ATOM 9927 O O . PHE E 1 113 ? 41.823 62.178 -54.777 1.00 21.83 113 PHE E O 1
ATOM 9935 N N . PHE E 1 114 ? 42.109 61.369 -52.703 1.00 21.55 114 PHE E N 1
ATOM 9936 C CA . PHE E 1 114 ? 42.691 60.120 -53.170 1.00 22.51 114 PHE E CA 1
ATOM 9937 C C . PHE E 1 114 ? 41.726 58.961 -53.382 1.00 22.14 114 PHE E C 1
ATOM 9938 O O . PHE E 1 114 ? 40.800 58.748 -52.597 1.00 22.23 114 PHE E O 1
ATOM 9946 N N . TRP E 1 115 ? 41.966 58.225 -54.464 1.00 21.38 115 TRP E N 1
ATOM 9947 C CA . TRP E 1 115 ? 41.175 57.059 -54.833 1.00 21.59 115 TRP E CA 1
ATOM 9948 C C . TRP E 1 115 ? 42.088 55.853 -55.039 1.00 23.43 115 TRP E C 1
ATOM 9949 O O . TRP E 1 115 ? 43.246 55.998 -55.438 1.00 23.27 115 TRP E O 1
ATOM 9960 N N . ASP E 1 116 ? 41.558 54.666 -54.765 1.00 23.35 116 ASP E N 1
ATOM 9961 C CA . ASP E 1 116 ? 42.295 53.419 -54.946 1.00 25.86 116 ASP E CA 1
ATOM 9962 C C . ASP E 1 116 ? 41.452 52.536 -55.860 1.00 24.52 116 ASP E C 1
ATOM 9963 O O . ASP E 1 116 ? 40.229 52.616 -55.830 1.00 25.76 116 ASP E O 1
ATOM 9968 N N . ARG E 1 117 ? 42.093 51.700 -56.668 1.00 24.21 117 ARG E N 1
ATOM 9969 C CA . ARG E 1 117 ? 41.344 50.802 -57.538 1.00 23.78 117 ARG E CA 1
ATOM 9970 C C . ARG E 1 117 ? 40.719 49.710 -56.676 1.00 23.71 117 ARG E C 1
ATOM 9971 O O . ARG E 1 117 ? 41.241 49.364 -55.614 1.00 23.96 117 ARG E O 1
ATOM 9979 N N . ILE E 1 118 ? 39.591 49.180 -57.125 1.00 22.76 118 ILE E N 1
ATOM 9980 C CA . ILE E 1 118 ? 38.937 48.098 -56.403 1.00 23.81 118 ILE E CA 1
ATOM 9981 C C . ILE E 1 118 ? 39.498 46.812 -57.007 1.00 25.41 118 ILE E C 1
ATOM 9982 O O . ILE E 1 118 ? 39.256 46.518 -58.178 1.00 25.02 118 ILE E O 1
ATOM 9987 N N . ASN E 1 119 ? 40.276 46.068 -56.227 1.00 28.29 119 ASN E N 1
ATOM 9988 C CA . ASN E 1 119 ? 40.858 44.820 -56.719 1.00 31.64 119 ASN E CA 1
ATOM 9989 C C . ASN E 1 119 ? 41.626 45.031 -58.026 1.00 31.90 119 ASN E C 1
ATOM 9990 O O . ASN E 1 119 ? 41.603 44.176 -58.913 1.00 33.24 119 ASN E O 1
ATOM 9995 N N . ASP E 1 120 ? 42.293 46.176 -58.143 1.00 32.09 120 ASP E N 1
ATOM 9996 C CA . ASP E 1 120 ? 43.074 46.505 -59.330 1.00 32.62 120 ASP E CA 1
ATOM 9997 C C . ASP E 1 120 ? 42.228 46.590 -60.602 1.00 32.00 120 ASP E C 1
ATOM 9998 O O . ASP E 1 120 ? 42.716 46.336 -61.705 1.00 33.01 120 ASP E O 1
ATOM 10003 N N . HIS E 1 121 ? 40.962 46.958 -60.448 1.00 29.25 121 HIS E N 1
ATOM 10004 C CA . HIS E 1 121 ? 40.059 47.082 -61.586 1.00 27.13 121 HIS E CA 1
ATOM 10005 C C . HIS E 1 121 ? 40.490 48.245 -62.484 1.00 26.23 121 HIS E C 1
ATOM 10006 O O . HIS E 1 121 ? 41.015 49.247 -62.002 1.00 25.01 121 HIS E O 1
ATOM 10013 N N . ASP E 1 122 ? 40.258 48.106 -63.787 1.00 24.34 122 ASP E N 1
ATOM 10014 C CA . ASP E 1 122 ? 40.629 49.140 -64.752 1.00 24.64 122 ASP E CA 1
ATOM 10015 C C . ASP E 1 122 ? 39.835 50.439 -64.645 1.00 23.07 122 ASP E C 1
ATOM 10016 O O . ASP E 1 122 ? 40.356 51.509 -64.977 1.00 23.80 122 ASP E O 1
ATOM 10021 N N . HIS E 1 123 ? 38.583 50.358 -64.198 1.00 21.36 123 HIS E N 1
ATOM 10022 C CA . HIS E 1 123 ? 37.767 51.563 -64.089 1.00 21.38 123 HIS E CA 1
ATOM 10023 C C . HIS E 1 123 ? 36.779 51.619 -62.924 1.00 20.09 123 HIS E C 1
ATOM 10024 O O . HIS E 1 123 ? 35.716 52.221 -63.043 1.00 19.72 123 HIS E O 1
ATOM 10031 N N . ALA E 1 124 ? 37.129 50.996 -61.803 1.00 19.64 124 ALA E N 1
ATOM 10032 C CA . ALA E 1 124 ? 36.275 51.016 -60.613 1.00 20.31 124 ALA E CA 1
ATOM 10033 C C . ALA E 1 124 ? 37.191 51.371 -59.449 1.00 20.70 124 ALA E C 1
ATOM 10034 O O . ALA E 1 124 ? 38.243 50.752 -59.269 1.00 20.28 124 ALA E O 1
ATOM 10036 N N . PHE E 1 125 ? 36.797 52.370 -58.663 1.00 18.60 125 PHE E N 1
ATOM 10037 C CA . PHE E 1 125 ? 37.632 52.828 -57.557 1.00 20.27 125 PHE E CA 1
ATOM 10038 C C . PHE E 1 125 ? 36.854 53.098 -56.266 1.00 19.85 125 PHE E C 1
ATOM 10039 O O . PHE E 1 125 ? 35.629 53.177 -56.272 1.00 19.68 125 PHE E O 1
ATOM 10047 N N . SER E 1 126 ? 37.586 53.241 -55.163 1.00 21.08 126 SER E N 1
ATOM 10048 C CA . SER E 1 126 ? 36.986 53.555 -53.865 1.00 20.89 126 SER E CA 1
ATOM 10049 C C . SER E 1 126 ? 37.817 54.666 -53.232 1.00 21.11 126 SER E C 1
ATOM 10050 O O . SER E 1 126 ? 39.039 54.702 -53.388 1.00 20.88 126 SER E O 1
ATOM 10053 N N . ARG E 1 127 ? 37.152 55.581 -52.533 1.00 20.96 127 ARG E N 1
ATOM 10054 C CA . ARG E 1 127 ? 37.830 56.704 -51.896 1.00 20.95 127 ARG E CA 1
ATOM 10055 C C . ARG E 1 127 ? 38.698 56.348 -50.699 1.00 21.83 127 ARG E C 1
ATOM 10056 O O . ARG E 1 127 ? 38.291 55.581 -49.825 1.00 21.99 127 ARG E O 1
ATOM 10064 N N . ASN E 1 128 ? 39.898 56.919 -50.668 1.00 21.06 128 ASN E N 1
ATOM 10065 C CA . ASN E 1 128 ? 40.803 56.744 -49.539 1.00 22.08 128 ASN E CA 1
ATOM 10066 C C . ASN E 1 128 ? 40.624 58.075 -48.817 1.00 21.70 128 ASN E C 1
ATOM 10067 O O . ASN E 1 128 ? 41.176 59.091 -49.242 1.00 21.88 128 ASN E O 1
ATOM 10072 N N . LYS E 1 129 ? 39.845 58.077 -47.741 1.00 20.39 129 LYS E N 1
ATOM 10073 C CA . LYS E 1 129 ? 39.563 59.310 -47.005 1.00 20.76 129 LYS E CA 1
ATOM 10074 C C . LYS E 1 129 ? 40.471 59.579 -45.809 1.00 20.41 129 LYS E C 1
ATOM 10075 O O . LYS E 1 129 ? 40.214 60.491 -45.028 1.00 20.26 129 LYS E O 1
ATOM 10081 N N . SER E 1 130 ? 41.537 58.806 -45.674 1.00 19.64 130 SER E N 1
ATOM 10082 C CA . SER E 1 130 ? 42.430 58.954 -44.531 1.00 21.79 130 SER E CA 1
ATOM 10083 C C . SER E 1 130 ? 43.287 60.215 -44.485 1.00 22.55 130 SER E C 1
ATOM 10084 O O . SER E 1 130 ? 43.919 60.498 -43.468 1.00 22.06 130 SER E O 1
ATOM 10087 N N . GLU E 1 131 ? 43.304 60.969 -45.578 1.00 21.15 131 GLU E N 1
ATOM 10088 C CA . GLU E 1 131 ? 44.055 62.224 -45.631 1.00 22.36 131 GLU E CA 1
ATOM 10089 C C . GLU E 1 131 ? 43.625 63.000 -46.865 1.00 21.83 131 GLU E C 1
ATOM 10090 O O . GLU E 1 131 ? 43.131 62.417 -47.830 1.00 21.80 131 GLU E O 1
ATOM 10096 N N . VAL E 1 132 ? 43.799 64.314 -46.817 1.00 19.27 132 VAL E N 1
ATOM 10097 C CA . VAL E 1 132 ? 43.475 65.171 -47.942 1.00 20.28 132 VAL E CA 1
ATOM 10098 C C . VAL E 1 132 ? 44.723 65.993 -48.230 1.00 22.15 132 VAL E C 1
ATOM 10099 O O . VAL E 1 132 ? 45.343 66.541 -47.314 1.00 19.39 132 VAL E O 1
ATOM 10103 N N . ARG E 1 133 ? 45.095 66.060 -49.503 1.00 21.70 133 ARG E N 1
ATOM 10104 C CA . ARG E 1 133 ? 46.268 66.810 -49.924 1.00 22.36 133 ARG E CA 1
ATOM 10105 C C . ARG E 1 133 ? 45.851 68.198 -50.384 1.00 22.48 133 ARG E C 1
ATOM 10106 O O . ARG E 1 133 ? 44.810 68.361 -51.019 1.00 22.60 133 ARG E O 1
ATOM 10114 N N . THR E 1 134 ? 46.655 69.203 -50.052 1.00 22.18 134 THR E N 1
ATOM 10115 C CA . THR E 1 134 ? 46.341 70.566 -50.448 1.00 22.01 134 THR E CA 1
ATOM 10116 C C . THR E 1 134 ? 47.505 71.246 -51.156 1.00 21.75 134 THR E C 1
ATOM 10117 O O . THR E 1 134 ? 48.657 70.818 -51.066 1.00 20.18 134 THR E O 1
ATOM 10121 N N . ALA E 1 135 ? 47.184 72.305 -51.881 1.00 20.68 135 ALA E N 1
ATOM 10122 C CA . ALA E 1 135 ? 48.187 73.072 -52.596 1.00 20.98 135 ALA E CA 1
ATOM 10123 C C . ALA E 1 135 ? 47.634 74.469 -52.739 1.00 20.64 135 ALA E C 1
ATOM 10124 O O . ALA E 1 135 ? 46.436 74.655 -52.951 1.00 21.76 135 ALA E O 1
ATOM 10126 N N . VAL E 1 136 ? 48.505 75.456 -52.598 1.00 21.09 136 VAL E N 1
ATOM 10127 C CA . VAL E 1 136 ? 48.098 76.840 -52.730 1.00 21.62 136 VAL E CA 1
ATOM 10128 C C . VAL E 1 136 ? 49.174 77.578 -53.503 1.00 23.15 136 VAL E C 1
ATOM 10129 O O . VAL E 1 136 ? 50.364 77.435 -53.216 1.00 22.31 136 VAL E O 1
ATOM 10133 N N . LEU E 1 137 ? 48.746 78.347 -54.495 1.00 22.52 137 LEU E N 1
ATOM 10134 C CA . LEU E 1 137 ? 49.657 79.140 -55.308 1.00 23.87 137 LEU E CA 1
ATOM 10135 C C . LEU E 1 137 ? 49.282 80.598 -55.153 1.00 24.86 137 LEU E C 1
ATOM 10136 O O . LEU E 1 137 ? 48.109 80.962 -55.256 1.00 24.54 137 LEU E O 1
ATOM 10141 N N . GLU E 1 138 ? 50.273 81.434 -54.871 1.00 26.23 138 GLU E N 1
ATOM 10142 C CA . GLU E 1 138 ? 50.024 82.860 -54.763 1.00 27.43 138 GLU E CA 1
ATOM 10143 C C . GLU E 1 138 ? 50.971 83.549 -55.720 1.00 27.22 138 GLU E C 1
ATOM 10144 O O . GLU E 1 138 ? 52.153 83.217 -55.781 1.00 24.83 138 GLU E O 1
ATOM 10150 N N . ILE E 1 139 ? 50.428 84.480 -56.492 1.00 27.51 139 ILE E N 1
ATOM 10151 C CA . ILE E 1 139 ? 51.213 85.235 -57.453 1.00 29.29 139 ILE E CA 1
ATOM 10152 C C . ILE E 1 139 ? 51.108 86.705 -57.090 1.00 29.23 139 ILE E C 1
ATOM 10153 O O . ILE E 1 139 ? 50.027 87.205 -56.789 1.00 29.47 139 ILE E O 1
ATOM 10158 N N . SER E 1 140 ? 52.243 87.389 -57.101 1.00 32.59 140 SER E N 1
ATOM 10159 C CA . SER E 1 140 ? 52.282 88.809 -56.790 1.00 35.02 140 SER E CA 1
ATOM 10160 C C . SER E 1 140 ? 53.214 89.443 -57.805 1.00 36.35 140 SER E C 1
ATOM 10161 O O . SER E 1 140 ? 54.435 89.325 -57.698 1.00 36.50 140 SER E O 1
ATOM 10164 N N . GLY E 1 141 ? 52.632 90.100 -58.800 1.00 37.16 141 GLY E N 1
ATOM 10165 C CA . GLY E 1 141 ? 53.440 90.717 -59.829 1.00 39.33 141 GLY E CA 1
ATOM 10166 C C . GLY E 1 141 ? 54.285 89.670 -60.524 1.00 40.41 141 GLY E C 1
ATOM 10167 O O . GLY E 1 141 ? 53.763 88.732 -61.128 1.00 39.00 141 GLY E O 1
ATOM 10168 N N . SER E 1 142 ? 55.600 89.816 -60.416 1.00 41.28 142 SER E N 1
ATOM 10169 C CA . SER E 1 142 ? 56.529 88.892 -61.051 1.00 42.84 142 SER E CA 1
ATOM 10170 C C . SER E 1 142 ? 56.912 87.702 -60.172 1.00 42.31 142 SER E C 1
ATOM 10171 O O . SER E 1 142 ? 57.603 86.792 -60.626 1.00 42.06 142 SER E O 1
ATOM 10174 N N . GLU E 1 143 ? 56.453 87.704 -58.924 1.00 41.81 143 GLU E N 1
ATOM 10175 C CA . GLU E 1 143 ? 56.781 86.631 -57.989 1.00 41.30 143 GLU E CA 1
ATOM 10176 C C . GLU E 1 143 ? 55.626 85.664 -57.718 1.00 39.16 143 GLU E C 1
ATOM 10177 O O . GLU E 1 143 ? 54.457 86.040 -57.775 1.00 37.69 143 GLU E O 1
ATOM 10183 N N . GLN E 1 144 ? 55.972 84.413 -57.433 1.00 37.16 144 GLN E N 1
ATOM 10184 C CA . GLN E 1 144 ? 54.982 83.390 -57.116 1.00 35.84 144 GLN E CA 1
ATOM 10185 C C . GLN E 1 144 ? 55.558 82.383 -56.130 1.00 34.49 144 GLN E C 1
ATOM 10186 O O . GLN E 1 144 ? 56.768 82.144 -56.101 1.00 34.01 144 GLN E O 1
ATOM 10192 N N . ALA E 1 145 ? 54.688 81.800 -55.313 1.00 31.28 145 ALA E N 1
ATOM 10193 C CA . ALA E 1 145 ? 55.118 80.829 -54.320 1.00 27.76 145 ALA E CA 1
ATOM 10194 C C . ALA E 1 145 ? 54.072 79.739 -54.150 1.00 25.61 145 ALA E C 1
ATOM 10195 O O . ALA E 1 145 ? 52.880 79.982 -54.301 1.00 23.98 145 ALA E O 1
ATOM 10197 N N . ILE E 1 146 ? 54.533 78.537 -53.831 1.00 25.91 146 ILE E N 1
ATOM 10198 C CA . ILE E 1 146 ? 53.644 77.403 -53.639 1.00 24.48 146 ILE E CA 1
ATOM 10199 C C . ILE E 1 146 ? 53.793 76.801 -52.252 1.00 25.67 146 ILE E C 1
ATOM 10200 O O . ILE E 1 146 ? 54.906 76.599 -51.760 1.00 25.34 146 ILE E O 1
ATOM 10205 N N . VAL E 1 147 ? 52.656 76.516 -51.631 1.00 24.81 147 VAL E N 1
ATOM 10206 C CA . VAL E 1 147 ? 52.626 75.882 -50.325 1.00 22.21 147 VAL E CA 1
ATOM 10207 C C . VAL E 1 147 ? 51.811 74.604 -50.493 1.00 23.69 147 VAL E C 1
ATOM 10208 O O . VAL E 1 147 ? 50.670 74.649 -50.955 1.00 22.89 147 VAL E O 1
ATOM 10212 N N . ALA E 1 148 ? 52.409 73.466 -50.154 1.00 20.99 148 ALA E N 1
ATOM 10213 C CA . ALA E 1 148 ? 51.718 72.187 -50.247 1.00 21.96 148 ALA E CA 1
ATOM 10214 C C . ALA E 1 148 ? 51.370 71.778 -48.827 1.00 23.02 148 ALA E C 1
ATOM 10215 O O . ALA E 1 148 ? 51.965 72.278 -47.869 1.00 23.05 148 ALA E O 1
ATOM 10217 N N . GLY E 1 149 ? 50.416 70.870 -48.678 1.00 23.39 149 GLY E N 1
ATOM 10218 C CA . GLY E 1 149 ? 50.050 70.462 -47.340 1.00 22.16 149 GLY E CA 1
ATOM 10219 C C . GLY E 1 149 ? 49.268 69.174 -47.252 1.00 22.12 149 GLY E C 1
ATOM 10220 O O . GLY E 1 149 ? 48.915 68.557 -48.255 1.00 19.85 149 GLY E O 1
ATOM 10221 N N . ILE E 1 150 ? 49.003 68.771 -46.020 1.00 21.81 150 ILE E N 1
ATOM 10222 C CA . ILE E 1 150 ? 48.255 67.558 -45.756 1.00 23.40 150 ILE E CA 1
ATOM 10223 C C . ILE E 1 150 ? 47.349 67.868 -44.574 1.00 24.24 150 ILE E C 1
ATOM 10224 O O . ILE E 1 150 ? 47.719 68.640 -43.685 1.00 23.03 150 ILE E O 1
ATOM 10229 N N . GLU E 1 151 ? 46.154 67.294 -44.575 1.00 24.34 151 GLU E N 1
ATOM 10230 C CA . GLU E 1 151 ? 45.222 67.525 -43.483 1.00 25.27 151 GLU E CA 1
ATOM 10231 C C . GLU E 1 151 ? 44.322 66.314 -43.306 1.00 24.15 151 GLU E C 1
ATOM 10232 O O . GLU E 1 151 ? 44.251 65.457 -44.182 1.00 22.11 151 GLU E O 1
ATOM 10238 N N . GLY E 1 152 ? 43.654 66.244 -42.160 1.00 24.89 152 GLY E N 1
ATOM 10239 C CA . GLY E 1 152 ? 42.755 65.135 -41.892 1.00 24.82 152 GLY E CA 1
ATOM 10240 C C . GLY E 1 152 ? 43.418 63.798 -41.626 1.00 24.60 152 GLY E C 1
ATOM 10241 O O . GLY E 1 152 ? 42.749 62.768 -41.632 1.00 25.20 152 GLY E O 1
ATOM 10242 N N . LEU E 1 153 ? 44.726 63.797 -41.398 1.00 23.86 153 LEU E N 1
ATOM 10243 C CA . LEU E 1 153 ? 45.437 62.554 -41.116 1.00 24.01 153 LEU E CA 1
ATOM 10244 C C . LEU E 1 153 ? 45.524 62.368 -39.601 1.00 24.02 153 LEU E C 1
ATOM 10245 O O . LEU E 1 153 ? 46.354 62.987 -38.942 1.00 25.57 153 LEU E O 1
ATOM 10250 N N . THR E 1 154 ? 44.665 61.513 -39.056 1.00 21.59 154 THR E N 1
ATOM 10251 C CA . THR E 1 154 ? 44.636 61.276 -37.616 1.00 22.17 154 THR E CA 1
ATOM 10252 C C . THR E 1 154 ? 45.615 60.184 -37.193 1.00 20.83 154 THR E C 1
ATOM 10253 O O . THR E 1 154 ? 45.653 59.113 -37.788 1.00 19.56 154 THR E O 1
ATOM 10257 N N . VAL E 1 155 ? 46.406 60.463 -36.159 1.00 19.80 155 VAL E N 1
ATOM 10258 C CA . VAL E 1 155 ? 47.388 59.497 -35.681 1.00 19.82 155 VAL E CA 1
ATOM 10259 C C . VAL E 1 155 ? 47.302 59.338 -34.170 1.00 20.62 155 VAL E C 1
ATOM 10260 O O . VAL E 1 155 ? 46.781 60.212 -33.478 1.00 20.60 155 VAL E O 1
ATOM 10264 N N . LEU E 1 156 ? 47.810 58.219 -33.663 1.00 20.55 156 LEU E N 1
ATOM 10265 C CA . LEU E 1 156 ? 47.765 57.947 -32.235 1.00 20.92 156 LEU E CA 1
ATOM 10266 C C . LEU E 1 156 ? 48.881 57.016 -31.764 1.00 21.98 156 LEU E C 1
ATOM 10267 O O . LEU E 1 156 ? 49.217 56.036 -32.434 1.00 21.42 156 LEU E O 1
ATOM 10272 N N . LYS E 1 157 ? 49.460 57.345 -30.612 1.00 23.56 157 LYS E N 1
ATOM 10273 C CA . LYS E 1 157 ? 50.502 56.525 -29.993 1.00 25.37 157 LYS E CA 1
ATOM 10274 C C . LYS E 1 157 ? 49.871 56.031 -28.701 1.00 24.89 157 LYS E C 1
ATOM 10275 O O . LYS E 1 157 ? 49.414 56.839 -27.897 1.00 23.62 157 LYS E O 1
ATOM 10281 N N . SER E 1 158 ? 49.842 54.717 -28.500 1.00 24.66 158 SER E N 1
ATOM 10282 C CA . SER E 1 158 ? 49.245 54.149 -27.295 1.00 26.33 158 SER E CA 1
ATOM 10283 C C . SER E 1 158 ? 50.176 54.254 -26.093 1.00 27.13 158 SER E C 1
ATOM 10284 O O . SER E 1 158 ? 49.764 54.047 -24.952 1.00 28.01 158 SER E O 1
ATOM 10287 N N . THR E 1 159 ? 51.435 54.576 -26.360 1.00 28.36 159 THR E N 1
ATOM 10288 C CA . THR E 1 159 ? 52.428 54.754 -25.310 1.00 29.08 159 THR E CA 1
ATOM 10289 C C . THR E 1 159 ? 53.615 55.475 -25.927 1.00 28.59 159 THR E C 1
ATOM 10290 O O . THR E 1 159 ? 53.587 55.818 -27.108 1.00 29.94 159 THR E O 1
ATOM 10294 N N . GLY E 1 160 ? 54.656 55.711 -25.139 1.00 28.74 160 GLY E N 1
ATOM 10295 C CA . GLY E 1 160 ? 55.809 56.409 -25.675 1.00 28.41 160 GLY E CA 1
ATOM 10296 C C . GLY E 1 160 ? 55.556 57.905 -25.674 1.00 29.01 160 GLY E C 1
ATOM 10297 O O . GLY E 1 160 ? 56.017 58.634 -26.556 1.00 28.96 160 GLY E O 1
ATOM 10298 N N . SER E 1 161 ? 54.795 58.354 -24.681 1.00 28.22 161 SER E N 1
ATOM 10299 C CA . SER E 1 161 ? 54.472 59.767 -24.523 1.00 27.27 161 SER E CA 1
ATOM 10300 C C . SER E 1 161 ? 54.423 60.072 -23.034 1.00 27.48 161 SER E C 1
ATOM 10301 O O . SER E 1 161 ? 53.828 59.321 -22.257 1.00 26.51 161 SER E O 1
ATOM 10304 N N . GLU E 1 162 ? 55.069 61.164 -22.643 1.00 27.16 162 GLU E N 1
ATOM 10305 C CA . GLU E 1 162 ? 55.107 61.583 -21.247 1.00 28.48 162 GLU E CA 1
ATOM 10306 C C . GLU E 1 162 ? 54.783 63.066 -21.148 1.00 27.12 162 GLU E C 1
ATOM 10307 O O . GLU E 1 162 ? 54.776 63.780 -22.149 1.00 27.94 162 GLU E O 1
ATOM 10313 N N . PHE E 1 163 ? 54.495 63.521 -19.934 1.00 27.71 163 PHE E N 1
ATOM 10314 C CA . PHE E 1 163 ? 54.242 64.936 -19.699 1.00 26.80 163 PHE E CA 1
ATOM 10315 C C . PHE E 1 163 ? 54.371 65.237 -18.220 1.00 26.08 163 PHE E C 1
ATOM 10316 O O . PHE E 1 163 ? 53.477 64.939 -17.430 1.00 26.30 163 PHE E O 1
ATOM 10324 N N . HIS E 1 164 ? 55.508 65.824 -17.860 1.00 26.52 164 HIS E N 1
ATOM 10325 C CA . HIS E 1 164 ? 55.808 66.177 -16.480 1.00 26.90 164 HIS E CA 1
ATOM 10326 C C . HIS E 1 164 ? 56.805 67.330 -16.453 1.00 27.44 164 HIS E C 1
ATOM 10327 O O . HIS E 1 164 ? 57.379 67.691 -17.483 1.00 26.83 164 HIS E O 1
ATOM 10334 N N . GLY E 1 165 ? 57.005 67.910 -15.276 1.00 27.56 165 GLY E N 1
ATOM 10335 C CA . GLY E 1 165 ? 57.944 69.009 -15.161 1.00 27.04 165 GLY E CA 1
ATOM 10336 C C . GLY E 1 165 ? 57.335 70.360 -15.477 1.00 27.91 165 GLY E C 1
ATOM 10337 O O . GLY E 1 165 ? 58.048 71.361 -15.545 1.00 29.43 165 GLY E O 1
ATOM 10338 N N . PHE E 1 166 ? 56.023 70.403 -15.684 1.00 27.86 166 PHE E N 1
ATOM 10339 C CA . PHE E 1 166 ? 55.367 71.669 -15.976 1.00 27.61 166 PHE E CA 1
ATOM 10340 C C . PHE E 1 166 ? 55.109 72.421 -14.675 1.00 28.31 166 PHE E C 1
ATOM 10341 O O . PHE E 1 166 ? 54.933 71.811 -13.619 1.00 27.27 166 PHE E O 1
ATOM 10349 N N . PRO E 1 167 ? 55.093 73.762 -14.734 1.00 29.52 167 PRO E N 1
ATOM 10350 C CA . PRO E 1 167 ? 54.856 74.570 -13.535 1.00 30.20 167 PRO E CA 1
ATOM 10351 C C . PRO E 1 167 ? 53.492 74.285 -12.913 1.00 30.64 167 PRO E C 1
ATOM 10352 O O . PRO E 1 167 ? 52.558 73.876 -13.601 1.00 28.49 167 PRO E O 1
ATOM 10356 N N . ARG E 1 168 ? 53.384 74.493 -11.607 1.00 30.62 168 ARG E N 1
ATOM 10357 C CA . ARG E 1 168 ? 52.131 74.250 -10.914 1.00 31.69 168 ARG E CA 1
ATOM 10358 C C . ARG E 1 168 ? 51.699 75.498 -10.157 1.00 33.11 168 ARG E C 1
ATOM 10359 O O . ARG E 1 168 ? 52.381 75.938 -9.232 1.00 34.82 168 ARG E O 1
ATOM 10367 N N . ASP E 1 169 ? 50.573 76.079 -10.562 1.00 31.83 169 ASP E N 1
ATOM 10368 C CA . ASP E 1 169 ? 50.056 77.266 -9.897 1.00 31.86 169 ASP E CA 1
ATOM 10369 C C . ASP E 1 169 ? 48.759 76.904 -9.184 1.00 30.18 169 ASP E C 1
ATOM 10370 O O . ASP E 1 169 ? 48.368 75.735 -9.156 1.00 29.30 169 ASP E O 1
ATOM 10375 N N . LYS E 1 170 ? 48.088 77.890 -8.604 1.00 29.50 170 LYS E N 1
ATOM 10376 C CA . LYS E 1 170 ? 46.852 77.609 -7.881 1.00 29.51 170 LYS E CA 1
ATOM 10377 C C . LYS E 1 170 ? 45.775 76.962 -8.752 1.00 28.29 170 LYS E C 1
ATOM 10378 O O . LYS E 1 170 ? 44.835 76.358 -8.235 1.00 26.99 170 LYS E O 1
ATOM 10384 N N . TYR E 1 171 ? 45.919 77.071 -10.070 1.00 26.77 171 TYR E N 1
ATOM 10385 C CA . TYR E 1 171 ? 44.933 76.502 -10.985 1.00 26.74 171 TYR E CA 1
ATOM 10386 C C . TYR E 1 171 ? 45.355 75.177 -11.610 1.00 27.00 171 TYR E C 1
ATOM 10387 O O . TYR E 1 171 ? 44.657 74.638 -12.468 1.00 26.10 171 TYR E O 1
ATOM 10396 N N . THR E 1 172 ? 46.490 74.645 -11.173 1.00 27.15 172 THR E N 1
ATOM 10397 C CA . THR E 1 172 ? 46.989 73.391 -11.720 1.00 27.11 172 THR E CA 1
ATOM 10398 C C . THR E 1 172 ? 46.532 72.171 -10.922 1.00 28.78 172 THR E C 1
ATOM 10399 O O . THR E 1 172 ? 46.775 72.069 -9.713 1.00 27.32 172 THR E O 1
ATOM 10403 N N . THR E 1 173 ? 45.862 71.253 -11.614 1.00 27.23 173 THR E N 1
ATOM 10404 C CA . THR E 1 173 ? 45.360 70.028 -11.008 1.00 28.53 173 THR E CA 1
ATOM 10405 C C . THR E 1 173 ? 45.841 68.793 -11.770 1.00 27.28 173 THR E C 1
ATOM 10406 O O . THR E 1 173 ? 45.719 67.669 -11.283 1.00 27.43 173 THR E O 1
ATOM 10410 N N . LEU E 1 174 ? 46.379 69.002 -12.967 1.00 26.84 174 LEU E N 1
ATOM 10411 C CA . LEU E 1 174 ? 46.860 67.892 -13.788 1.00 26.24 174 LEU E CA 1
ATOM 10412 C C . LEU E 1 174 ? 48.001 67.147 -13.112 1.00 27.03 174 LEU E C 1
ATOM 10413 O O . LEU E 1 174 ? 48.940 67.759 -12.615 1.00 25.65 174 LEU E O 1
ATOM 10418 N N . GLN E 1 175 ? 47.919 65.822 -13.097 1.00 28.66 175 GLN E N 1
ATOM 10419 C CA . GLN E 1 175 ? 48.970 65.019 -12.491 1.00 30.55 175 GLN E CA 1
ATOM 10420 C C . GLN E 1 175 ? 50.027 64.687 -13.535 1.00 29.96 175 GLN E C 1
ATOM 10421 O O . GLN E 1 175 ? 49.709 64.495 -14.713 1.00 29.27 175 GLN E O 1
ATOM 10427 N N . GLU E 1 176 ? 51.286 64.635 -13.111 1.00 29.47 176 GLU E N 1
ATOM 10428 C CA . GLU E 1 176 ? 52.368 64.312 -14.032 1.00 29.67 176 GLU E CA 1
ATOM 10429 C C . GLU E 1 176 ? 52.226 62.858 -14.459 1.00 28.41 176 GLU E C 1
ATOM 10430 O O . GLU E 1 176 ? 51.645 62.045 -13.736 1.00 27.59 176 GLU E O 1
ATOM 10436 N N . THR E 1 177 ? 52.748 62.528 -15.635 1.00 27.45 177 THR E N 1
ATOM 10437 C CA . THR E 1 177 ? 52.666 61.160 -16.124 1.00 28.55 177 THR E CA 1
ATOM 10438 C C . THR E 1 177 ? 53.851 60.802 -17.007 1.00 28.98 177 THR E C 1
ATOM 10439 O O . THR E 1 177 ? 54.437 61.668 -17.653 1.00 27.96 177 THR E O 1
ATOM 10443 N N . THR E 1 178 ? 54.198 59.519 -17.025 1.00 29.08 178 THR E N 1
ATOM 10444 C CA . THR E 1 178 ? 55.300 59.034 -17.843 1.00 30.32 178 THR E CA 1
ATOM 10445 C C . THR E 1 178 ? 54.765 58.074 -18.909 1.00 30.15 178 THR E C 1
ATOM 10446 O O . THR E 1 178 ? 55.525 57.554 -19.726 1.00 30.92 178 THR E O 1
ATOM 10450 N N . ASP E 1 179 ? 53.454 57.843 -18.894 1.00 29.36 179 ASP E N 1
ATOM 10451 C CA . ASP E 1 179 ? 52.823 56.940 -19.853 1.00 29.68 179 ASP E CA 1
ATOM 10452 C C . ASP E 1 179 ? 51.394 57.398 -20.156 1.00 28.86 179 ASP E C 1
ATOM 10453 O O . ASP E 1 179 ? 50.495 57.241 -19.332 1.00 29.11 179 ASP E O 1
ATOM 10458 N N . ARG E 1 180 ? 51.188 57.972 -21.336 1.00 27.07 180 ARG E N 1
ATOM 10459 C CA . ARG E 1 180 ? 49.861 58.437 -21.734 1.00 25.69 180 ARG E CA 1
ATOM 10460 C C . ARG E 1 180 ? 49.694 58.234 -23.228 1.00 25.10 180 ARG E C 1
ATOM 10461 O O . ARG E 1 180 ? 50.651 57.915 -23.930 1.00 24.77 180 ARG E O 1
ATOM 10469 N N . ILE E 1 181 ? 48.473 58.416 -23.713 1.00 24.01 181 ILE E N 1
ATOM 10470 C CA . ILE E 1 181 ? 48.210 58.295 -25.138 1.00 22.52 181 ILE E CA 1
ATOM 10471 C C . ILE E 1 181 ? 48.488 59.660 -25.759 1.00 21.33 181 ILE E C 1
ATOM 10472 O O . ILE E 1 181 ? 48.265 60.694 -25.124 1.00 18.08 181 ILE E O 1
ATOM 10477 N N . LEU E 1 182 ? 49.006 59.662 -26.984 1.00 20.76 182 LEU E N 1
ATOM 10478 C CA . LEU E 1 182 ? 49.255 60.910 -27.695 1.00 22.11 182 LEU E CA 1
ATOM 10479 C C . LEU E 1 182 ? 48.539 60.778 -29.034 1.00 21.48 182 LEU E C 1
ATOM 10480 O O . LEU E 1 182 ? 48.969 60.017 -29.900 1.00 19.57 182 LEU E O 1
ATOM 10485 N N . ALA E 1 183 ? 47.436 61.505 -29.187 1.00 20.97 183 ALA E N 1
ATOM 10486 C CA . ALA E 1 183 ? 46.646 61.457 -30.412 1.00 20.23 183 ALA E CA 1
ATOM 10487 C C . ALA E 1 183 ? 46.452 62.857 -30.975 1.00 20.04 183 ALA E C 1
ATOM 10488 O O . ALA E 1 183 ? 46.165 63.794 -30.235 1.00 18.78 183 ALA E O 1
ATOM 10490 N N . THR E 1 184 ? 46.599 62.993 -32.290 1.00 20.67 184 THR E N 1
ATOM 10491 C CA . THR E 1 184 ? 46.443 64.290 -32.933 1.00 21.76 184 THR E CA 1
ATOM 10492 C C . THR E 1 184 ? 45.990 64.149 -34.386 1.00 22.94 184 THR E C 1
ATOM 10493 O O . THR E 1 184 ? 45.896 63.040 -34.918 1.00 21.01 184 THR E O 1
ATOM 10497 N N . ASP E 1 185 ? 45.656 65.278 -35.000 1.00 23.57 185 ASP E N 1
ATOM 10498 C CA . ASP E 1 185 ? 45.273 65.305 -36.409 1.00 25.78 185 ASP E CA 1
ATOM 10499 C C . ASP E 1 185 ? 46.424 66.047 -37.058 1.00 25.77 185 ASP E C 1
ATOM 10500 O O . ASP E 1 185 ? 46.665 67.212 -36.745 1.00 26.49 185 ASP E O 1
ATOM 10505 N N . VAL E 1 186 ? 47.143 65.385 -37.952 1.00 27.38 186 VAL E N 1
ATOM 10506 C CA . VAL E 1 186 ? 48.270 66.035 -38.600 1.00 27.50 186 VAL E CA 1
ATOM 10507 C C . VAL E 1 186 ? 47.828 67.032 -39.664 1.00 28.11 186 VAL E C 1
ATOM 10508 O O . VAL E 1 186 ? 47.273 66.650 -40.696 1.00 27.15 186 VAL E O 1
ATOM 10512 N N . SER E 1 187 ? 48.049 68.314 -39.378 1.00 26.95 187 SER E N 1
ATOM 10513 C CA . SER E 1 187 ? 47.742 69.401 -40.301 1.00 26.31 187 SER E CA 1
ATOM 10514 C C . SER E 1 187 ? 49.079 70.095 -40.503 1.00 26.03 187 SER E C 1
ATOM 10515 O O . SER E 1 187 ? 49.609 70.707 -39.576 1.00 24.35 187 SER E O 1
ATOM 10518 N N . ALA E 1 188 ? 49.632 69.984 -41.705 1.00 23.38 188 ALA E N 1
ATOM 10519 C CA . ALA E 1 188 ? 50.916 70.592 -41.992 1.00 22.99 188 ALA E CA 1
ATOM 10520 C C . ALA E 1 188 ? 50.935 71.223 -43.371 1.00 22.66 188 ALA E C 1
ATOM 10521 O O . ALA E 1 188 ? 50.294 70.740 -44.304 1.00 22.65 188 ALA E O 1
ATOM 10523 N N . ARG E 1 189 ? 51.681 72.311 -43.486 1.00 22.52 189 ARG E N 1
ATOM 10524 C CA . ARG E 1 189 ? 51.816 73.025 -44.743 1.00 24.04 189 ARG E CA 1
ATOM 10525 C C . ARG E 1 189 ? 53.267 73.461 -44.867 1.00 23.20 189 ARG E C 1
ATOM 10526 O O . ARG E 1 189 ? 53.859 73.940 -43.901 1.00 21.39 189 ARG E O 1
ATOM 10534 N N . TRP E 1 190 ? 53.842 73.269 -46.050 1.00 23.43 190 TRP E N 1
ATOM 10535 C CA . TRP E 1 190 ? 55.235 73.634 -46.280 1.00 23.97 190 TRP E CA 1
ATOM 10536 C C . TRP E 1 190 ? 55.407 74.460 -47.549 1.00 24.23 190 TRP E C 1
ATOM 10537 O O . TRP E 1 190 ? 54.745 74.219 -48.560 1.00 22.19 190 TRP E O 1
ATOM 10548 N N . ARG E 1 191 ? 56.300 75.444 -47.481 1.00 24.60 191 ARG E N 1
ATOM 10549 C CA . ARG E 1 191 ? 56.551 76.332 -48.605 1.00 26.73 191 ARG E CA 1
ATOM 10550 C C . ARG E 1 191 ? 57.790 75.929 -49.393 1.00 28.42 191 ARG E C 1
ATOM 10551 O O . ARG E 1 191 ? 58.850 75.673 -48.821 1.00 27.49 191 ARG E O 1
ATOM 10559 N N . TYR E 1 192 ? 57.640 75.858 -50.712 1.00 27.74 192 TYR E N 1
ATOM 10560 C CA . TYR E 1 192 ? 58.741 75.500 -51.598 1.00 27.70 192 TYR E CA 1
ATOM 10561 C C . TYR E 1 192 ? 59.511 76.763 -51.965 1.00 27.45 192 TYR E C 1
ATOM 10562 O O . TYR E 1 192 ? 58.918 77.826 -52.133 1.00 27.07 192 TYR E O 1
ATOM 10571 N N . ASN E 1 193 ? 60.830 76.646 -52.086 1.00 30.02 193 ASN E N 1
ATOM 10572 C CA . ASN E 1 193 ? 61.666 77.795 -52.429 1.00 32.01 193 ASN E CA 1
ATOM 10573 C C . ASN E 1 193 ? 61.943 77.861 -53.927 1.00 33.73 193 ASN E C 1
ATOM 10574 O O . ASN E 1 193 ? 62.851 78.560 -54.383 1.00 34.12 193 ASN E O 1
ATOM 10579 N N . THR E 1 194 ? 61.132 77.133 -54.683 1.00 36.01 194 THR E N 1
ATOM 10580 C CA . THR E 1 194 ? 61.233 77.081 -56.135 1.00 38.79 194 THR E CA 1
ATOM 10581 C C . THR E 1 194 ? 60.038 76.307 -56.676 1.00 39.54 194 THR E C 1
ATOM 10582 O O . THR E 1 194 ? 59.446 75.498 -55.962 1.00 39.70 194 THR E O 1
ATOM 10586 N N . VAL E 1 195 ? 59.681 76.555 -57.933 1.00 40.66 195 VAL E N 1
ATOM 10587 C CA . VAL E 1 195 ? 58.559 75.856 -58.544 1.00 41.62 195 VAL E CA 1
ATOM 10588 C C . VAL E 1 195 ? 59.025 74.593 -59.263 1.00 42.90 195 VAL E C 1
ATOM 10589 O O . VAL E 1 195 ? 58.204 73.794 -59.716 1.00 42.82 195 VAL E O 1
ATOM 10593 N N . GLU E 1 196 ? 60.341 74.416 -59.374 1.00 43.83 196 GLU E N 1
ATOM 10594 C CA . GLU E 1 196 ? 60.887 73.229 -60.026 1.00 45.29 196 GLU E CA 1
ATOM 10595 C C . GLU E 1 196 ? 61.028 72.122 -58.984 1.00 44.13 196 GLU E C 1
ATOM 10596 O O . GLU E 1 196 ? 62.103 71.903 -58.423 1.00 43.57 196 GLU E O 1
ATOM 10602 N N . VAL E 1 197 ? 59.924 71.429 -58.732 1.00 41.76 197 VAL E N 1
ATOM 10603 C CA . VAL E 1 197 ? 59.892 70.355 -57.748 1.00 39.71 197 VAL E CA 1
ATOM 10604 C C . VAL E 1 197 ? 59.103 69.162 -58.275 1.00 38.17 197 VAL E C 1
ATOM 10605 O O . VAL E 1 197 ? 58.220 69.315 -59.121 1.00 38.40 197 VAL E O 1
ATOM 10609 N N . ASP E 1 198 ? 59.438 67.974 -57.779 1.00 36.41 198 ASP E N 1
ATOM 10610 C CA . ASP E 1 198 ? 58.730 66.753 -58.146 1.00 35.18 198 ASP E CA 1
ATOM 10611 C C . ASP E 1 198 ? 57.637 66.687 -57.079 1.00 33.50 198 ASP E C 1
ATOM 10612 O O . ASP E 1 198 ? 57.754 65.958 -56.096 1.00 32.90 198 ASP E O 1
ATOM 10617 N N . PHE E 1 199 ? 56.587 67.473 -57.282 1.00 31.40 199 PHE E N 1
ATOM 10618 C CA . PHE E 1 199 ? 55.484 67.577 -56.336 1.00 30.93 199 PHE E CA 1
ATOM 10619 C C . PHE E 1 199 ? 54.924 66.291 -55.738 1.00 30.22 199 PHE E C 1
ATOM 10620 O O . PHE E 1 199 ? 54.783 66.198 -54.520 1.00 30.29 199 PHE E O 1
ATOM 10628 N N . ASP E 1 200 ? 54.604 65.303 -56.568 1.00 28.99 200 ASP E N 1
ATOM 10629 C CA . ASP E 1 200 ? 54.052 64.060 -56.039 1.00 29.85 200 ASP E CA 1
ATOM 10630 C C . ASP E 1 200 ? 55.052 63.286 -55.185 1.00 29.38 200 ASP E C 1
ATOM 10631 O O . ASP E 1 200 ? 54.684 62.707 -54.164 1.00 27.86 200 ASP E O 1
ATOM 10636 N N . ALA E 1 201 ? 56.316 63.279 -55.598 1.00 29.09 201 ALA E N 1
ATOM 10637 C CA . ALA E 1 201 ? 57.350 62.562 -54.856 1.00 29.07 201 ALA E CA 1
ATOM 10638 C C . ALA E 1 201 ? 57.610 63.208 -53.496 1.00 28.44 201 ALA E C 1
ATOM 10639 O O . ALA E 1 201 ? 57.698 62.520 -52.477 1.00 30.16 201 ALA E O 1
ATOM 10641 N N . VAL E 1 202 ? 57.735 64.529 -53.485 1.00 28.03 202 VAL E N 1
ATOM 10642 C CA . VAL E 1 202 ? 57.985 65.253 -52.248 1.00 28.21 202 VAL E CA 1
ATOM 10643 C C . VAL E 1 202 ? 56.833 65.059 -51.264 1.00 27.80 202 VAL E C 1
ATOM 10644 O O . VAL E 1 202 ? 57.058 64.812 -50.079 1.00 27.15 202 VAL E O 1
ATOM 10648 N N . TYR E 1 203 ? 55.600 65.168 -51.755 1.00 27.81 203 TYR E N 1
ATOM 10649 C CA . TYR E 1 203 ? 54.438 64.989 -50.895 1.00 26.36 203 TYR E CA 1
ATOM 10650 C C . TYR E 1 203 ? 54.478 63.618 -50.234 1.00 26.18 203 TYR E C 1
ATOM 10651 O O . TYR E 1 203 ? 54.270 63.496 -49.027 1.00 26.04 203 TYR E O 1
ATOM 10660 N N . ALA E 1 204 ? 54.740 62.586 -51.028 1.00 25.55 204 ALA E N 1
ATOM 10661 C CA . ALA E 1 204 ? 54.808 61.229 -50.499 1.00 26.42 204 ALA E CA 1
ATOM 10662 C C . ALA E 1 204 ? 55.916 61.129 -49.453 1.00 27.29 204 ALA E C 1
ATOM 10663 O O . ALA E 1 204 ? 55.759 60.462 -48.427 1.00 27.57 204 ALA E O 1
ATOM 10665 N N . SER E 1 205 ? 57.034 61.800 -49.714 1.00 26.64 205 SER E N 1
ATOM 10666 C CA . SER E 1 205 ? 58.168 61.783 -48.793 1.00 27.58 205 SER E CA 1
ATOM 10667 C C . SER E 1 205 ? 57.848 62.525 -47.498 1.00 26.62 205 SER E C 1
ATOM 10668 O O . SER E 1 205 ? 58.064 61.999 -46.409 1.00 27.41 205 SER E O 1
ATOM 10671 N N . VAL E 1 206 ? 57.334 63.747 -47.622 1.00 26.70 206 VAL E N 1
ATOM 10672 C CA . VAL E 1 206 ? 56.983 64.553 -46.457 1.00 25.46 206 VAL E CA 1
ATOM 10673 C C . VAL E 1 206 ? 55.984 63.811 -45.572 1.00 25.69 206 VAL E C 1
ATOM 10674 O O . VAL E 1 206 ? 56.127 63.782 -44.352 1.00 25.56 206 VAL E O 1
ATOM 10678 N N . ARG E 1 207 ? 54.972 63.211 -46.191 1.00 24.97 207 ARG E N 1
ATOM 10679 C CA . ARG E 1 207 ? 53.970 62.458 -45.446 1.00 25.04 207 ARG E CA 1
ATOM 10680 C C . ARG E 1 207 ? 54.653 61.367 -44.625 1.00 24.42 207 ARG E C 1
ATOM 10681 O O . ARG E 1 207 ? 54.397 61.218 -43.427 1.00 22.53 207 ARG E O 1
ATOM 10689 N N . GLY E 1 208 ? 55.523 60.606 -45.280 1.00 23.85 208 GLY E N 1
ATOM 10690 C CA . GLY E 1 208 ? 56.233 59.539 -44.601 1.00 24.73 208 GLY E CA 1
ATOM 10691 C C . GLY E 1 208 ? 57.127 60.042 -43.482 1.00 25.59 208 GLY E C 1
ATOM 10692 O O . GLY E 1 208 ? 57.211 59.418 -42.426 1.00 26.55 208 GLY E O 1
ATOM 10693 N N . LEU E 1 209 ? 57.800 61.167 -43.706 1.00 26.06 209 LEU E N 1
ATOM 10694 C CA . LEU E 1 209 ? 58.686 61.729 -42.690 1.00 27.34 209 LEU E CA 1
ATOM 10695 C C . LEU E 1 209 ? 57.905 62.195 -41.467 1.00 26.03 209 LEU E C 1
ATOM 10696 O O . LEU E 1 209 ? 58.362 62.032 -40.335 1.00 26.38 209 LEU E O 1
ATOM 10701 N N . LEU E 1 210 ? 56.733 62.778 -41.697 1.00 25.08 210 LEU E N 1
ATOM 10702 C CA . LEU E 1 210 ? 55.902 63.256 -40.596 1.00 25.50 210 LEU E CA 1
ATOM 10703 C C . LEU E 1 210 ? 55.443 62.086 -39.738 1.00 25.38 210 LEU E C 1
ATOM 10704 O O . LEU E 1 210 ? 55.559 62.120 -38.510 1.00 26.27 210 LEU E O 1
ATOM 10709 N N . LEU E 1 211 ? 54.934 61.044 -40.389 1.00 24.78 211 LEU E N 1
ATOM 10710 C CA . LEU E 1 211 ? 54.455 59.860 -39.686 1.00 24.75 211 LEU E CA 1
ATOM 10711 C C . LEU E 1 211 ? 55.566 59.162 -38.916 1.00 25.36 211 LEU E C 1
ATOM 10712 O O . LEU E 1 211 ? 55.372 58.754 -37.770 1.00 24.13 211 LEU E O 1
ATOM 10717 N N . LYS E 1 212 ? 56.731 59.034 -39.544 1.00 25.64 212 LYS E N 1
ATOM 10718 C CA . LYS E 1 212 ? 57.873 58.380 -38.911 1.00 27.17 212 LYS E CA 1
ATOM 10719 C C . LYS E 1 212 ? 58.330 59.128 -37.664 1.00 25.48 212 LYS E C 1
ATOM 10720 O O . LYS E 1 212 ? 58.572 58.515 -36.624 1.00 25.73 212 LYS E O 1
ATOM 10726 N N . ALA E 1 213 ? 58.448 60.449 -37.772 1.00 24.86 213 ALA E N 1
ATOM 10727 C CA . ALA E 1 213 ? 58.878 61.273 -36.646 1.00 27.01 213 ALA E CA 1
ATOM 10728 C C . ALA E 1 213 ? 57.869 61.207 -35.503 1.00 27.03 213 ALA E C 1
ATOM 10729 O O . ALA E 1 213 ? 58.245 61.142 -34.331 1.00 26.27 213 ALA E O 1
ATOM 10731 N N . PHE E 1 214 ? 56.585 61.230 -35.844 1.00 26.65 214 PHE E N 1
ATOM 10732 C CA . PHE E 1 214 ? 55.546 61.155 -34.825 1.00 25.17 214 PHE E CA 1
ATOM 10733 C C . PHE E 1 214 ? 55.654 59.843 -34.062 1.00 24.69 214 PHE E C 1
ATOM 10734 O O . PHE E 1 214 ? 55.686 59.822 -32.834 1.00 24.68 214 PHE E O 1
ATOM 10742 N N . ALA E 1 215 ? 55.714 58.749 -34.810 1.00 24.45 215 ALA E N 1
ATOM 10743 C CA . ALA E 1 215 ? 55.777 57.414 -34.236 1.00 26.19 215 ALA E CA 1
ATOM 10744 C C . ALA E 1 215 ? 57.055 57.070 -33.475 1.00 28.26 215 ALA E C 1
ATOM 10745 O O . ALA E 1 215 ? 57.000 56.548 -32.362 1.00 27.43 215 ALA E O 1
ATOM 10747 N N . GLU E 1 216 ? 58.200 57.367 -34.075 1.00 29.63 216 GLU E N 1
ATOM 10748 C CA . GLU E 1 216 ? 59.484 57.029 -33.476 1.00 31.80 216 GLU E CA 1
ATOM 10749 C C . GLU E 1 216 ? 60.072 57.967 -32.426 1.00 31.99 216 GLU E C 1
ATOM 10750 O O . GLU E 1 216 ? 61.065 57.628 -31.784 1.00 32.16 216 GLU E O 1
ATOM 10756 N N . THR E 1 217 ? 59.470 59.135 -32.236 1.00 31.60 217 THR E N 1
ATOM 10757 C CA . THR E 1 217 ? 59.972 60.072 -31.238 1.00 30.64 217 THR E CA 1
ATOM 10758 C C . THR E 1 217 ? 59.350 59.786 -29.873 1.00 31.57 217 THR E C 1
ATOM 10759 O O . THR E 1 217 ? 58.125 59.734 -29.741 1.00 30.54 217 THR E O 1
ATOM 10763 N N . HIS E 1 218 ? 60.188 59.575 -28.862 1.00 30.72 218 HIS E N 1
ATOM 10764 C CA . HIS E 1 218 ? 59.673 59.350 -27.518 1.00 30.41 218 HIS E CA 1
ATOM 10765 C C . HIS E 1 218 ? 59.280 60.749 -27.081 1.00 29.90 218 HIS E C 1
ATOM 10766 O O . HIS E 1 218 ? 60.141 61.588 -26.805 1.00 30.78 218 HIS E O 1
ATOM 10773 N N . SER E 1 219 ? 57.980 60.999 -27.022 1.00 28.24 219 SER E N 1
ATOM 10774 C CA . SER E 1 219 ? 57.475 62.322 -26.688 1.00 27.31 219 SER E CA 1
ATOM 10775 C C . SER E 1 219 ? 57.454 62.733 -25.223 1.00 26.12 219 SER E C 1
ATOM 10776 O O . SER E 1 219 ? 56.848 62.072 -24.386 1.00 27.25 219 SER E O 1
ATOM 10779 N N . LEU E 1 220 ? 58.117 63.847 -24.926 1.00 26.65 220 LEU E N 1
ATOM 10780 C CA . LEU E 1 220 ? 58.137 64.394 -23.577 1.00 25.85 220 LEU E CA 1
ATOM 10781 C C . LEU E 1 220 ? 57.189 65.593 -23.597 1.00 26.14 220 LEU E C 1
ATOM 10782 O O . LEU E 1 220 ? 56.864 66.171 -22.557 1.00 25.76 220 LEU E O 1
ATOM 10787 N N . ALA E 1 221 ? 56.745 65.946 -24.802 1.00 25.57 221 ALA E N 1
ATOM 10788 C CA . ALA E 1 221 ? 55.826 67.063 -25.019 1.00 25.18 221 ALA E CA 1
ATOM 10789 C C . ALA E 1 221 ? 55.392 67.084 -26.483 1.00 25.34 221 ALA E C 1
ATOM 10790 O O . ALA E 1 221 ? 56.180 66.755 -27.372 1.00 22.65 221 ALA E O 1
ATOM 10792 N N . LEU E 1 222 ? 54.147 67.477 -26.738 1.00 24.81 222 LEU E N 1
ATOM 10793 C CA . LEU E 1 222 ? 53.661 67.530 -28.114 1.00 25.52 222 LEU E CA 1
ATOM 10794 C C . LEU E 1 222 ? 54.534 68.503 -28.901 1.00 24.94 222 LEU E C 1
ATOM 10795 O O . LEU E 1 222 ? 54.787 68.299 -30.086 1.00 25.26 222 LEU E O 1
ATOM 10800 N N . GLN E 1 223 ? 54.993 69.560 -28.233 1.00 25.32 223 GLN E N 1
ATOM 10801 C CA . GLN E 1 223 ? 55.852 70.555 -28.870 1.00 25.91 223 GLN E CA 1
ATOM 10802 C C . GLN E 1 223 ? 57.115 69.893 -29.426 1.00 26.29 223 GLN E C 1
ATOM 10803 O O . GLN E 1 223 ? 57.543 70.185 -30.544 1.00 26.68 223 GLN E O 1
ATOM 10809 N N . GLN E 1 224 ? 57.704 68.999 -28.640 1.00 26.50 224 GLN E N 1
ATOM 10810 C CA . GLN E 1 224 ? 58.914 68.290 -29.047 1.00 27.28 224 GLN E CA 1
ATOM 10811 C C . GLN E 1 224 ? 58.622 67.385 -30.244 1.00 27.18 224 GLN E C 1
ATOM 10812 O O . GLN E 1 224 ? 59.380 67.352 -31.217 1.00 26.31 224 GLN E O 1
ATOM 10818 N N . THR E 1 225 ? 57.526 66.640 -30.160 1.00 26.22 225 THR E N 1
ATOM 10819 C CA . THR E 1 225 ? 57.124 65.758 -31.244 1.00 24.63 225 THR E CA 1
ATOM 10820 C C . THR E 1 225 ? 56.986 66.562 -32.533 1.00 24.35 225 THR E C 1
ATOM 10821 O O . THR E 1 225 ? 57.476 66.157 -33.590 1.00 24.72 225 THR E O 1
ATOM 10825 N N . MET E 1 226 ? 56.323 67.709 -32.439 1.00 24.60 226 MET E N 1
ATOM 10826 C CA . MET E 1 226 ? 56.115 68.560 -33.600 1.00 25.55 226 MET E CA 1
ATOM 10827 C C . MET E 1 226 ? 57.431 69.082 -34.169 1.00 26.21 226 MET E C 1
ATOM 10828 O O . MET E 1 226 ? 57.624 69.096 -35.387 1.00 24.97 226 MET E O 1
ATOM 10833 N N . TYR E 1 227 ? 58.337 69.502 -33.290 1.00 27.68 227 TYR E N 1
ATOM 10834 C CA . TYR E 1 227 ? 59.631 70.020 -33.726 1.00 29.38 227 TYR E CA 1
ATOM 10835 C C . TYR E 1 227 ? 60.410 68.956 -34.507 1.00 28.58 227 TYR E C 1
ATOM 10836 O O . TYR E 1 227 ? 60.998 69.247 -35.549 1.00 28.09 227 TYR E O 1
ATOM 10845 N N . GLU E 1 228 ? 60.411 67.724 -34.006 1.00 28.10 228 GLU E N 1
ATOM 10846 C CA . GLU E 1 228 ? 61.115 66.640 -34.681 1.00 28.43 228 GLU E CA 1
ATOM 10847 C C . GLU E 1 228 ? 60.472 66.346 -36.033 1.00 28.50 228 GLU E C 1
ATOM 10848 O O . GLU E 1 228 ? 61.165 66.094 -37.020 1.00 26.49 228 GLU E O 1
ATOM 10854 N N . MET E 1 229 ? 59.145 66.379 -36.074 1.00 27.75 229 MET E N 1
ATOM 10855 C CA . MET E 1 229 ? 58.421 66.133 -37.313 1.00 27.73 229 MET E CA 1
ATOM 10856 C C . MET E 1 229 ? 58.845 67.166 -38.351 1.00 28.46 229 MET E C 1
ATOM 10857 O O . MET E 1 229 ? 59.138 66.825 -39.499 1.00 29.84 229 MET E O 1
ATOM 10862 N N . GLY E 1 230 ? 58.888 68.427 -37.933 1.00 28.65 230 GLY E N 1
ATOM 10863 C CA . GLY E 1 230 ? 59.276 69.500 -38.831 1.00 30.61 230 GLY E CA 1
ATOM 10864 C C . GLY E 1 230 ? 60.744 69.471 -39.217 1.00 31.58 230 GLY E C 1
ATOM 10865 O O . GLY E 1 230 ? 61.092 69.734 -40.372 1.00 30.58 230 GLY E O 1
ATOM 10866 N N . ARG E 1 231 ? 61.609 69.151 -38.260 1.00 31.28 231 ARG E N 1
ATOM 10867 C CA . ARG E 1 231 ? 63.041 69.099 -38.529 1.00 32.38 231 ARG E CA 1
ATOM 10868 C C . ARG E 1 231 ? 63.365 68.057 -39.594 1.00 30.95 231 ARG E C 1
ATOM 10869 O O . ARG E 1 231 ? 64.159 68.312 -40.501 1.00 31.36 231 ARG E O 1
ATOM 10877 N N . ALA E 1 232 ? 62.746 66.886 -39.476 1.00 29.69 232 ALA E N 1
ATOM 10878 C CA . ALA E 1 232 ? 62.965 65.792 -40.416 1.00 29.11 232 ALA E CA 1
ATOM 10879 C C . ALA E 1 232 ? 62.667 66.212 -41.844 1.00 29.17 232 ALA E C 1
ATOM 10880 O O . ALA E 1 232 ? 63.367 65.818 -42.780 1.00 29.41 232 ALA E O 1
ATOM 10882 N N . VAL E 1 233 ? 61.623 67.013 -42.009 1.00 28.00 233 VAL E N 1
ATOM 10883 C CA . VAL E 1 233 ? 61.224 67.474 -43.330 1.00 29.48 233 VAL E CA 1
ATOM 10884 C C . VAL E 1 233 ? 62.243 68.426 -43.950 1.00 29.92 233 VAL E C 1
ATOM 10885 O O . VAL E 1 233 ? 62.690 68.218 -45.078 1.00 30.87 233 VAL E O 1
ATOM 10889 N N . ILE E 1 234 ? 62.612 69.464 -43.210 1.00 30.51 234 ILE E N 1
ATOM 10890 C CA . ILE E 1 234 ? 63.571 70.440 -43.705 1.00 32.58 234 ILE E CA 1
ATOM 10891 C C . ILE E 1 234 ? 64.957 69.848 -43.956 1.00 33.41 234 ILE E C 1
ATOM 10892 O O . ILE E 1 234 ? 65.616 70.196 -44.936 1.00 33.42 234 ILE E O 1
ATOM 10897 N N . GLU E 1 235 ? 65.393 68.947 -43.082 1.00 34.20 235 GLU E N 1
ATOM 10898 C CA . GLU E 1 235 ? 66.703 68.326 -43.237 1.00 36.53 235 GLU E CA 1
ATOM 10899 C C . GLU E 1 235 ? 66.759 67.390 -44.438 1.00 37.33 235 GLU E C 1
ATOM 10900 O O . GLU E 1 235 ? 67.837 67.101 -44.958 1.00 38.42 235 GLU E O 1
ATOM 10906 N N . THR E 1 236 ? 65.596 66.932 -44.888 1.00 36.93 236 THR E N 1
ATOM 10907 C CA . THR E 1 236 ? 65.522 66.005 -46.010 1.00 35.55 236 THR E CA 1
ATOM 10908 C C . THR E 1 236 ? 65.259 66.642 -47.378 1.00 35.12 236 THR E C 1
ATOM 10909 O O . THR E 1 236 ? 65.730 66.137 -48.397 1.00 35.57 236 THR E O 1
ATOM 10913 N N . HIS E 1 237 ? 64.519 67.745 -47.411 1.00 33.53 237 HIS E N 1
ATOM 10914 C CA . HIS E 1 237 ? 64.206 68.390 -48.682 1.00 33.50 237 HIS E CA 1
ATOM 10915 C C . HIS E 1 237 ? 64.729 69.810 -48.834 1.00 33.01 237 HIS E C 1
ATOM 10916 O O . HIS E 1 237 ? 64.258 70.731 -48.172 1.00 33.35 237 HIS E O 1
ATOM 10923 N N . PRO E 1 238 ? 65.710 70.004 -49.730 1.00 34.08 238 PRO E N 1
ATOM 10924 C CA . PRO E 1 238 ? 66.324 71.307 -50.001 1.00 34.40 238 PRO E CA 1
ATOM 10925 C C . PRO E 1 238 ? 65.348 72.337 -50.559 1.00 32.93 238 PRO E C 1
ATOM 10926 O O . PRO E 1 238 ? 65.516 73.534 -50.340 1.00 33.59 238 PRO E O 1
ATOM 10930 N N . GLU E 1 239 ? 64.333 71.872 -51.281 1.00 33.48 239 GLU E N 1
ATOM 10931 C CA . GLU E 1 239 ? 63.345 72.774 -51.871 1.00 32.79 239 GLU E CA 1
ATOM 10932 C C . GLU E 1 239 ? 62.349 73.353 -50.868 1.00 30.59 239 GLU E C 1
ATOM 10933 O O . GLU E 1 239 ? 61.544 74.212 -51.220 1.00 30.82 239 GLU E O 1
ATOM 10939 N N . ILE E 1 240 ? 62.404 72.895 -49.622 1.00 29.73 240 ILE E N 1
ATOM 10940 C CA . ILE E 1 240 ? 61.490 73.402 -48.598 1.00 28.14 240 ILE E CA 1
ATOM 10941 C C . ILE E 1 240 ? 62.203 74.347 -47.633 1.00 28.44 240 ILE E C 1
ATOM 10942 O O . ILE E 1 240 ? 63.203 73.976 -47.020 1.00 30.10 240 ILE E O 1
ATOM 10947 N N . ASP E 1 241 ? 61.679 75.562 -47.496 1.00 28.62 241 ASP E N 1
ATOM 10948 C CA . ASP E 1 241 ? 62.267 76.561 -46.608 1.00 29.75 241 ASP E CA 1
ATOM 10949 C C . ASP E 1 241 ? 61.615 76.622 -45.231 1.00 30.00 241 ASP E C 1
ATOM 10950 O O . ASP E 1 241 ? 62.233 77.082 -44.270 1.00 30.39 241 ASP E O 1
ATOM 10955 N N . GLU E 1 242 ? 60.368 76.170 -45.134 1.00 28.27 242 GLU E N 1
ATOM 10956 C CA . GLU E 1 242 ? 59.665 76.171 -43.855 1.00 27.47 242 GLU E CA 1
ATOM 10957 C C . GLU E 1 242 ? 58.428 75.287 -43.869 1.00 26.39 242 GLU E C 1
ATOM 10958 O O . GLU E 1 242 ? 57.842 75.028 -44.917 1.00 23.60 242 GLU E O 1
ATOM 10964 N N . ILE E 1 243 ? 58.038 74.824 -42.689 1.00 27.10 243 ILE E N 1
ATOM 10965 C CA . ILE E 1 243 ? 56.854 73.996 -42.558 1.00 25.31 243 ILE E CA 1
ATOM 10966 C C . ILE E 1 243 ? 56.106 74.425 -41.301 1.00 26.89 243 ILE E C 1
ATOM 10967 O O . ILE E 1 243 ? 56.713 74.643 -40.247 1.00 26.45 243 ILE E O 1
ATOM 10972 N N . LYS E 1 244 ? 54.793 74.587 -41.432 1.00 24.22 244 LYS E N 1
ATOM 10973 C CA . LYS E 1 244 ? 53.957 74.991 -40.313 1.00 24.15 244 LYS E CA 1
ATOM 10974 C C . LYS E 1 244 ? 53.019 73.855 -39.957 1.00 25.15 244 LYS E C 1
ATOM 10975 O O . LYS E 1 244 ? 52.495 73.173 -40.837 1.00 24.37 244 LYS E O 1
ATOM 10981 N N . MET E 1 245 ? 52.810 73.654 -38.662 1.00 25.36 245 MET E N 1
ATOM 10982 C CA . MET E 1 245 ? 51.932 72.596 -38.199 1.00 24.98 245 MET E CA 1
ATOM 10983 C C . MET E 1 245 ? 51.013 73.081 -37.097 1.00 25.18 245 MET E C 1
ATOM 10984 O O . MET E 1 245 ? 51.367 73.960 -36.303 1.00 23.43 245 MET E O 1
ATOM 10989 N N . SER E 1 246 ? 49.819 72.502 -37.073 1.00 23.19 246 SER E N 1
ATOM 10990 C CA . SER E 1 246 ? 48.812 72.816 -36.076 1.00 24.42 246 SER E CA 1
ATOM 10991 C C . SER E 1 246 ? 48.349 71.452 -35.598 1.00 25.11 246 SER E C 1
ATOM 10992 O O . SER E 1 246 ? 47.607 70.756 -36.297 1.00 25.67 246 SER E O 1
ATOM 10995 N N . LEU E 1 247 ? 48.803 71.067 -34.412 1.00 22.88 247 LEU E N 1
ATOM 10996 C CA . LEU E 1 247 ? 48.470 69.764 -33.862 1.00 21.97 247 LEU E CA 1
ATOM 10997 C C . LEU E 1 247 ? 47.618 69.806 -32.601 1.00 21.83 247 LEU E C 1
ATOM 10998 O O . LEU E 1 247 ? 48.038 70.323 -31.568 1.00 22.37 247 LEU E O 1
ATOM 11003 N N . PRO E 1 248 ? 46.398 69.263 -32.671 1.00 22.59 248 PRO E N 1
ATOM 11004 C CA . PRO E 1 248 ? 45.562 69.280 -31.471 1.00 22.73 248 PRO E CA 1
ATOM 11005 C C . PRO E 1 248 ? 45.969 68.105 -30.596 1.00 22.32 248 PRO E C 1
ATOM 11006 O O . PRO E 1 248 ? 46.486 67.103 -31.092 1.00 22.79 248 PRO E O 1
ATOM 11010 N N . ASN E 1 249 ? 45.783 68.231 -29.292 1.00 21.65 249 ASN E N 1
ATOM 11011 C CA . ASN E 1 249 ? 46.095 67.106 -28.428 1.00 22.29 249 ASN E CA 1
ATOM 11012 C C . ASN E 1 249 ? 44.711 66.573 -28.091 1.00 21.53 249 ASN E C 1
ATOM 11013 O O . ASN E 1 249 ? 44.012 67.128 -27.239 1.00 22.04 249 ASN E O 1
ATOM 11018 N N . LYS E 1 250 ? 44.306 65.527 -28.806 1.00 21.73 250 LYS E N 1
ATOM 11019 C CA . LYS E 1 250 ? 42.994 64.914 -28.625 1.00 22.41 250 LYS E CA 1
ATOM 11020 C C . LYS E 1 250 ? 43.058 64.015 -27.402 1.00 20.61 250 LYS E C 1
ATOM 11021 O O . LYS E 1 250 ? 43.526 62.883 -27.464 1.00 21.81 250 LYS E O 1
ATOM 11027 N N . HIS E 1 251 ? 42.580 64.541 -26.287 1.00 20.50 251 HIS E N 1
ATOM 11028 C CA . HIS E 1 251 ? 42.629 63.826 -25.026 1.00 21.26 251 HIS E CA 1
ATOM 11029 C C . HIS E 1 251 ? 41.888 62.500 -24.926 1.00 20.08 251 HIS E C 1
ATOM 11030 O O . HIS E 1 251 ? 40.709 62.387 -25.262 1.00 19.72 251 HIS E O 1
ATOM 11037 N N . HIS E 1 252 ? 42.621 61.495 -24.462 1.00 19.65 252 HIS E N 1
ATOM 11038 C CA . HIS E 1 252 ? 42.088 60.167 -24.223 1.00 18.38 252 HIS E CA 1
ATOM 11039 C C . HIS E 1 252 ? 42.338 59.987 -22.731 1.00 20.14 252 HIS E C 1
ATOM 11040 O O . HIS E 1 252 ? 43.454 59.701 -22.303 1.00 21.81 252 HIS E O 1
ATOM 11047 N N . PHE E 1 253 ? 41.293 60.202 -21.944 1.00 18.24 253 PHE E N 1
ATOM 11048 C CA . PHE E 1 253 ? 41.376 60.107 -20.497 1.00 18.24 253 PHE E CA 1
ATOM 11049 C C . PHE E 1 253 ? 41.314 58.680 -19.987 1.00 20.01 253 PHE E C 1
ATOM 11050 O O . PHE E 1 253 ? 40.424 57.912 -20.358 1.00 18.76 253 PHE E O 1
ATOM 11058 N N . LEU E 1 254 ? 42.276 58.329 -19.140 1.00 20.13 254 LEU E N 1
ATOM 11059 C CA . LEU E 1 254 ? 42.327 57.000 -18.553 1.00 21.95 254 LEU E CA 1
ATOM 11060 C C . LEU E 1 254 ? 41.173 56.962 -17.559 1.00 21.87 254 LEU E C 1
ATOM 11061 O O . LEU E 1 254 ? 41.147 57.723 -16.592 1.00 21.79 254 LEU E O 1
ATOM 11066 N N . VAL E 1 255 ? 40.208 56.087 -17.806 1.00 21.29 255 VAL E N 1
ATOM 11067 C CA . VAL E 1 255 ? 39.043 55.995 -16.944 1.00 20.64 255 VAL E CA 1
ATOM 11068 C C . VAL E 1 255 ? 39.364 55.430 -15.562 1.00 21.82 255 VAL E C 1
ATOM 11069 O O . VAL E 1 255 ? 40.107 54.460 -15.428 1.00 22.18 255 VAL E O 1
ATOM 11073 N N . ASP E 1 256 ? 38.805 56.055 -14.534 1.00 21.85 256 ASP E N 1
ATOM 11074 C CA . ASP E 1 256 ? 39.025 55.598 -13.171 1.00 23.95 256 ASP E CA 1
ATOM 11075 C C . ASP E 1 256 ? 37.995 54.530 -12.841 1.00 23.69 256 ASP E C 1
ATOM 11076 O O . ASP E 1 256 ? 36.807 54.817 -12.704 1.00 24.30 256 ASP E O 1
ATOM 11081 N N . LEU E 1 257 ? 38.455 53.290 -12.729 1.00 22.20 257 LEU E N 1
ATOM 11082 C CA . LEU E 1 257 ? 37.569 52.176 -12.421 1.00 23.61 257 LEU E CA 1
ATOM 11083 C C . LEU E 1 257 ? 37.751 51.694 -10.987 1.00 25.34 257 LEU E C 1
ATOM 11084 O O . LEU E 1 257 ? 37.113 50.732 -10.565 1.00 25.12 257 LEU E O 1
ATOM 11089 N N . GLN E 1 258 ? 38.616 52.370 -10.240 1.00 27.49 258 GLN E N 1
ATOM 11090 C CA . GLN E 1 258 ? 38.877 52.002 -8.851 1.00 31.20 258 GLN E CA 1
ATOM 11091 C C . GLN E 1 258 ? 37.624 52.021 -7.977 1.00 30.58 258 GLN E C 1
ATOM 11092 O O . GLN E 1 258 ? 37.510 51.234 -7.036 1.00 31.50 258 GLN E O 1
ATOM 11098 N N . PRO E 1 259 ? 36.671 52.925 -8.264 1.00 29.30 259 PRO E N 1
ATOM 11099 C CA . PRO E 1 259 ? 35.456 52.953 -7.444 1.00 28.68 259 PRO E CA 1
ATOM 11100 C C . PRO E 1 259 ? 34.719 51.616 -7.551 1.00 28.68 259 PRO E C 1
ATOM 11101 O O . PRO E 1 259 ? 33.863 51.292 -6.723 1.00 27.63 259 PRO E O 1
ATOM 11105 N N . PHE E 1 260 ? 35.064 50.847 -8.579 1.00 26.84 260 PHE E N 1
ATOM 11106 C CA . PHE E 1 260 ? 34.438 49.549 -8.821 1.00 26.28 260 PHE E CA 1
ATOM 11107 C C . PHE E 1 260 ? 35.381 48.415 -8.450 1.00 25.63 260 PHE E C 1
ATOM 11108 O O . PHE E 1 260 ? 35.117 47.256 -8.759 1.00 26.12 260 PHE E O 1
ATOM 11116 N N . GLY E 1 261 ? 36.486 48.761 -7.796 1.00 28.20 261 GLY E N 1
ATOM 11117 C CA . GLY E 1 261 ? 37.456 47.760 -7.389 1.00 27.64 261 GLY E CA 1
ATOM 11118 C C . GLY E 1 261 ? 38.290 47.217 -8.536 1.00 29.06 261 GLY E C 1
ATOM 11119 O O . GLY E 1 261 ? 38.965 46.195 -8.392 1.00 28.61 261 GLY E O 1
ATOM 11120 N N . GLN E 1 262 ? 38.247 47.894 -9.679 1.00 28.61 262 GLN E N 1
ATOM 11121 C CA . GLN E 1 262 ? 39.009 47.466 -10.844 1.00 28.59 262 GLN E CA 1
ATOM 11122 C C . GLN E 1 262 ? 40.155 48.431 -11.101 1.00 28.52 262 GLN E C 1
ATOM 11123 O O . GLN E 1 262 ? 40.025 49.633 -10.875 1.00 29.21 262 GLN E O 1
ATOM 11129 N N . ASP E 1 263 ? 41.287 47.913 -11.560 1.00 27.47 263 ASP E N 1
ATOM 11130 C CA . ASP E 1 263 ? 42.403 48.791 -11.877 1.00 28.07 263 ASP E CA 1
ATOM 11131 C C . ASP E 1 263 ? 42.290 49.043 -13.376 1.00 25.54 263 ASP E C 1
ATOM 11132 O O . ASP E 1 263 ? 41.453 48.435 -14.045 1.00 25.09 263 ASP E O 1
ATOM 11137 N N . ASN E 1 264 ? 43.115 49.940 -13.898 1.00 23.62 264 ASN E N 1
ATOM 11138 C CA . ASN E 1 264 ? 43.095 50.259 -15.322 1.00 23.68 264 ASN E CA 1
ATOM 11139 C C . ASN E 1 264 ? 44.536 50.514 -15.751 1.00 24.20 264 ASN E C 1
ATOM 11140 O O . ASN E 1 264 ? 45.005 51.649 -15.750 1.00 23.12 264 ASN E O 1
ATOM 11145 N N . PRO E 1 265 ? 45.262 49.446 -16.110 1.00 25.25 265 PRO E N 1
ATOM 11146 C CA . PRO E 1 265 ? 46.658 49.557 -16.534 1.00 26.18 265 PRO E CA 1
ATOM 11147 C C . PRO E 1 265 ? 46.820 50.135 -17.936 1.00 26.79 265 PRO E C 1
ATOM 11148 O O . PRO E 1 265 ? 47.294 49.455 -18.846 1.00 26.85 265 PRO E O 1
ATOM 11152 N N . ASN E 1 266 ? 46.417 51.393 -18.100 1.00 25.96 266 ASN E N 1
ATOM 11153 C CA . ASN E 1 266 ? 46.524 52.082 -19.383 1.00 25.76 266 ASN E CA 1
ATOM 11154 C C . ASN E 1 266 ? 45.796 51.341 -20.502 1.00 23.47 266 ASN E C 1
ATOM 11155 O O . ASN E 1 266 ? 46.296 51.253 -21.623 1.00 24.08 266 ASN E O 1
ATOM 11160 N N . GLU E 1 267 ? 44.606 50.827 -20.207 1.00 21.87 267 GLU E N 1
ATOM 11161 C CA . GLU E 1 267 ? 43.840 50.086 -21.206 1.00 21.80 267 GLU E CA 1
ATOM 11162 C C . GLU E 1 267 ? 42.505 50.693 -21.653 1.00 20.66 267 GLU E C 1
ATOM 11163 O O . GLU E 1 267 ? 42.181 50.664 -22.842 1.00 20.34 267 GLU E O 1
ATOM 11169 N N . VAL E 1 268 ? 41.740 51.246 -20.713 1.00 20.52 268 VAL E N 1
ATOM 11170 C CA . VAL E 1 268 ? 40.425 51.810 -21.029 1.00 18.64 268 VAL E CA 1
ATOM 11171 C C . VAL E 1 268 ? 40.384 53.338 -20.992 1.00 19.30 268 VAL E C 1
ATOM 11172 O O . VAL E 1 268 ? 40.589 53.958 -19.942 1.00 17.51 268 VAL E O 1
ATOM 11176 N N . PHE E 1 269 ? 40.082 53.934 -22.140 1.00 17.21 269 PHE E N 1
ATOM 11177 C CA . PHE E 1 269 ? 40.051 55.386 -22.265 1.00 18.09 269 PHE E CA 1
ATOM 11178 C C . PHE E 1 269 ? 38.756 55.976 -22.810 1.00 18.14 269 PHE E C 1
ATOM 11179 O O . PHE E 1 269 ? 38.021 55.343 -23.572 1.00 16.48 269 PHE E O 1
ATOM 11187 N N . TYR E 1 270 ? 38.522 57.220 -22.415 1.00 17.04 270 TYR E N 1
ATOM 11188 C CA . TYR E 1 270 ? 37.383 58.012 -22.848 1.00 17.47 270 TYR E CA 1
ATOM 11189 C C . TYR E 1 270 ? 37.998 59.019 -23.826 1.00 17.36 270 TYR E C 1
ATOM 11190 O O . TYR E 1 270 ? 38.881 59.787 -23.445 1.00 18.56 270 TYR E O 1
ATOM 11199 N N . ALA E 1 271 ? 37.566 58.990 -25.084 1.00 17.07 271 ALA E N 1
ATOM 11200 C CA . ALA E 1 271 ? 38.082 59.920 -26.091 1.00 19.06 271 ALA E CA 1
ATOM 11201 C C . ALA E 1 271 ? 37.190 61.163 -26.127 1.00 20.15 271 ALA E C 1
ATOM 11202 O O . ALA E 1 271 ? 36.105 61.142 -26.709 1.00 19.32 271 ALA E O 1
ATOM 11204 N N . ALA E 1 272 ? 37.657 62.241 -25.501 1.00 19.93 272 ALA E N 1
ATOM 11205 C CA . ALA E 1 272 ? 36.904 63.490 -25.427 1.00 22.02 272 ALA E CA 1
ATOM 11206 C C . ALA E 1 272 ? 36.956 64.311 -26.709 1.00 21.94 272 ALA E C 1
ATOM 11207 O O . ALA E 1 272 ? 37.967 64.330 -27.406 1.00 22.47 272 ALA E O 1
ATOM 11209 N N . ASP E 1 273 ? 35.857 64.999 -27.005 1.00 21.99 273 ASP E N 1
ATOM 11210 C CA . ASP E 1 273 ? 35.767 65.838 -28.196 1.00 22.18 273 ASP E CA 1
ATOM 11211 C C . ASP E 1 273 ? 36.406 67.193 -27.932 1.00 22.54 273 ASP E C 1
ATOM 11212 O O . ASP E 1 273 ? 37.359 67.588 -28.598 1.00 23.14 273 ASP E O 1
ATOM 11217 N N . ARG E 1 274 ? 35.856 67.903 -26.956 1.00 20.61 274 ARG E N 1
ATOM 11218 C CA . ARG E 1 274 ? 36.342 69.224 -26.593 1.00 19.79 274 ARG E CA 1
ATOM 11219 C C . ARG E 1 274 ? 36.290 69.353 -25.076 1.00 19.86 274 ARG E C 1
ATOM 11220 O O . ARG E 1 274 ? 35.458 68.731 -24.425 1.00 19.69 274 ARG E O 1
ATOM 11228 N N . PRO E 1 275 ? 37.191 70.153 -24.492 1.00 19.33 275 PRO E N 1
ATOM 11229 C CA . PRO E 1 275 ? 38.227 70.912 -25.200 1.00 18.60 275 PRO E CA 1
ATOM 11230 C C . PRO E 1 275 ? 39.417 70.039 -25.594 1.00 17.99 275 PRO E C 1
ATOM 11231 O O . PRO E 1 275 ? 39.460 68.855 -25.280 1.00 17.72 275 PRO E O 1
ATOM 11235 N N . TYR E 1 276 ? 40.373 70.628 -26.297 1.00 17.23 276 TYR E N 1
ATOM 11236 C CA . TYR E 1 276 ? 41.567 69.902 -26.696 1.00 18.88 276 TYR E CA 1
ATOM 11237 C C . TYR E 1 276 ? 42.761 70.842 -26.713 1.00 19.43 276 TYR E C 1
ATOM 11238 O O . TYR E 1 276 ? 42.613 72.050 -26.927 1.00 18.04 276 TYR E O 1
ATOM 11247 N N . GLY E 1 277 ? 43.943 70.291 -26.457 1.00 19.14 277 GLY E N 1
ATOM 11248 C CA . GLY E 1 277 ? 45.136 71.110 -26.498 1.00 20.38 277 GLY E CA 1
ATOM 11249 C C . GLY E 1 277 ? 45.375 71.448 -27.960 1.00 20.81 277 GLY E C 1
ATOM 11250 O O . GLY E 1 277 ? 44.996 70.682 -28.844 1.00 21.31 277 GLY E O 1
ATOM 11251 N N . LEU E 1 278 ? 45.979 72.598 -28.225 1.00 18.87 278 LEU E N 1
ATOM 11252 C CA . LEU E 1 278 ? 46.265 73.002 -29.594 1.00 19.07 278 LEU E CA 1
ATOM 11253 C C . LEU E 1 278 ? 47.678 73.558 -29.617 1.00 19.53 278 LEU E C 1
ATOM 11254 O O . LEU E 1 278 ? 47.940 74.640 -29.087 1.00 20.65 278 LEU E O 1
ATOM 11259 N N . ILE E 1 279 ? 48.583 72.790 -30.214 1.00 20.00 279 ILE E N 1
ATOM 11260 C CA . ILE E 1 279 ? 49.996 73.143 -30.309 1.00 21.71 279 ILE E CA 1
ATOM 11261 C C . ILE E 1 279 ? 50.342 73.507 -31.747 1.00 21.51 279 ILE E C 1
ATOM 11262 O O . ILE E 1 279 ? 50.149 72.703 -32.660 1.00 22.29 279 ILE E O 1
ATOM 11267 N N . GLU E 1 280 ? 50.864 74.712 -31.946 1.00 21.61 280 GLU E N 1
ATOM 11268 C CA . GLU E 1 280 ? 51.200 75.167 -33.288 1.00 23.17 280 GLU E CA 1
ATOM 11269 C C . GLU E 1 280 ? 52.592 75.781 -33.367 1.00 24.13 280 GLU E C 1
ATOM 11270 O O . GLU E 1 280 ? 53.063 76.398 -32.413 1.00 22.40 280 GLU E O 1
ATOM 11276 N N . ALA E 1 281 ? 53.250 75.618 -34.511 1.00 24.63 281 ALA E N 1
ATOM 11277 C CA . ALA E 1 281 ? 54.581 76.180 -34.679 1.00 25.98 281 ALA E CA 1
ATOM 11278 C C . ALA E 1 281 ? 55.068 76.179 -36.115 1.00 27.54 281 ALA E C 1
ATOM 11279 O O . ALA E 1 281 ? 54.581 75.427 -36.966 1.00 25.65 281 ALA E O 1
ATOM 11281 N N . THR E 1 282 ? 56.042 77.042 -36.368 1.00 26.75 282 THR E N 1
ATOM 11282 C CA . THR E 1 282 ? 56.654 77.149 -37.678 1.00 28.61 282 THR E CA 1
ATOM 11283 C C . THR E 1 282 ? 58.109 76.745 -37.505 1.00 29.22 282 THR E C 1
ATOM 11284 O O . THR E 1 282 ? 58.810 77.279 -36.645 1.00 27.28 282 THR E O 1
ATOM 11288 N N . ILE E 1 283 ? 58.549 75.783 -38.303 1.00 29.26 283 ILE E N 1
ATOM 11289 C CA . ILE E 1 283 ? 59.930 75.332 -38.263 1.00 30.84 283 ILE E CA 1
ATOM 11290 C C . ILE E 1 283 ? 60.520 75.777 -39.592 1.00 31.67 283 ILE E C 1
ATOM 11291 O O . ILE E 1 283 ? 59.982 75.457 -40.654 1.00 29.52 283 ILE E O 1
ATOM 11296 N N . GLN E 1 284 ? 61.618 76.523 -39.537 1.00 31.69 284 GLN E N 1
ATOM 11297 C CA . GLN E 1 284 ? 62.216 77.036 -40.760 1.00 32.28 284 GLN E CA 1
ATOM 11298 C C . GLN E 1 284 ? 63.682 76.703 -40.955 1.00 32.97 284 GLN E C 1
ATOM 11299 O O . GLN E 1 284 ? 64.400 76.362 -40.013 1.00 32.02 284 GLN E O 1
ATOM 11305 N N . ARG E 1 285 ? 64.112 76.811 -42.205 1.00 33.53 285 ARG E N 1
ATOM 11306 C CA . ARG E 1 285 ? 65.496 76.578 -42.575 1.00 34.50 285 ARG E CA 1
ATOM 11307 C C . ARG E 1 285 ? 66.217 77.854 -42.159 1.00 34.95 285 ARG E C 1
ATOM 11308 O O . ARG E 1 285 ? 65.786 78.954 -42.502 1.00 34.36 285 ARG E O 1
ATOM 11316 N N . GLU E 1 286 ? 67.298 77.707 -41.406 1.00 37.35 286 GLU E N 1
ATOM 11317 C CA . GLU E 1 286 ? 68.061 78.857 -40.943 1.00 39.23 286 GLU E CA 1
ATOM 11318 C C . GLU E 1 286 ? 68.456 79.752 -42.115 1.00 39.26 286 GLU E C 1
ATOM 11319 O O . GLU E 1 286 ? 69.062 79.290 -43.079 1.00 38.92 286 GLU E O 1
ATOM 11325 N N . GLY E 1 287 ? 68.091 81.028 -42.032 1.00 39.38 287 GLY E N 1
ATOM 11326 C CA . GLY E 1 287 ? 68.429 81.964 -43.089 1.00 40.90 287 GLY E CA 1
ATOM 11327 C C . GLY E 1 287 ? 67.314 82.278 -44.072 1.00 41.66 287 GLY E C 1
ATOM 11328 O O . GLY E 1 287 ? 67.409 83.248 -44.825 1.00 41.42 287 GLY E O 1
ATOM 11329 N N . SER E 1 288 ? 66.257 81.471 -44.072 1.00 41.85 288 SER E N 1
ATOM 11330 C CA . SER E 1 288 ? 65.141 81.688 -44.990 1.00 42.35 288 SER E CA 1
ATOM 11331 C C . SER E 1 288 ? 64.256 82.851 -44.554 1.00 43.72 288 SER E C 1
ATOM 11332 O O . SER E 1 288 ? 64.395 83.368 -43.445 1.00 43.82 288 SER E O 1
ATOM 11335 N N . ARG E 1 289 ? 63.347 83.261 -45.435 1.00 45.00 289 ARG E N 1
ATOM 11336 C CA . ARG E 1 289 ? 62.443 84.367 -45.144 1.00 46.75 289 ARG E CA 1
ATOM 11337 C C . ARG E 1 289 ? 61.645 84.106 -43.871 1.00 47.53 289 ARG E C 1
ATOM 11338 O O . ARG E 1 289 ? 61.326 82.961 -43.554 1.00 49.41 289 ARG E O 1
ATOM 11346 N N . ALA E 1 290 ? 61.313 85.176 -43.155 1.00 47.51 290 ALA E N 1
ATOM 11347 C CA . ALA E 1 290 ? 60.584 85.061 -41.897 1.00 47.79 290 ALA E CA 1
ATOM 11348 C C . ALA E 1 290 ? 59.062 85.172 -41.981 1.00 47.78 290 ALA E C 1
ATOM 11349 O O . ALA E 1 290 ? 58.352 84.443 -41.288 1.00 48.66 290 ALA E O 1
ATOM 11351 N N . ASP E 1 291 ? 58.556 86.076 -42.815 1.00 46.58 291 ASP E N 1
ATOM 11352 C CA . ASP E 1 291 ? 57.110 86.251 -42.928 1.00 45.22 291 ASP E CA 1
ATOM 11353 C C . ASP E 1 291 ? 56.609 86.381 -44.364 1.00 44.52 291 ASP E C 1
ATOM 11354 O O . ASP E 1 291 ? 56.136 87.441 -44.771 1.00 44.22 291 ASP E O 1
ATOM 11356 N N . HIS E 1 292 ? 56.699 85.295 -45.126 1.00 43.93 292 HIS E N 1
ATOM 11357 C CA . HIS E 1 292 ? 56.249 85.305 -46.513 1.00 42.35 292 HIS E CA 1
ATOM 11358 C C . HIS E 1 292 ? 54.764 85.666 -46.584 1.00 42.24 292 HIS E C 1
ATOM 11359 O O . HIS E 1 292 ? 53.964 85.204 -45.770 1.00 41.29 292 HIS E O 1
ATOM 11366 N N . PRO E 1 293 ? 54.380 86.497 -47.567 1.00 41.90 293 PRO E N 1
ATOM 11367 C CA . PRO E 1 293 ? 52.996 86.944 -47.774 1.00 41.19 293 PRO E CA 1
ATOM 11368 C C . PRO E 1 293 ? 51.957 85.836 -47.994 1.00 40.25 293 PRO E C 1
ATOM 11369 O O . PRO E 1 293 ? 50.782 86.014 -47.678 1.00 40.60 293 PRO E O 1
ATOM 11373 N N . ILE E 1 294 ? 52.386 84.699 -48.530 1.00 39.04 294 ILE E N 1
ATOM 11374 C CA . ILE E 1 294 ? 51.462 83.601 -48.806 1.00 38.04 294 ILE E CA 1
ATOM 11375 C C . ILE E 1 294 ? 50.741 83.066 -47.568 1.00 38.95 294 ILE E C 1
ATOM 11376 O O . ILE E 1 294 ? 49.667 82.473 -47.680 1.00 38.91 294 ILE E O 1
ATOM 11381 N N . TRP E 1 295 ? 51.320 83.277 -46.390 1.00 38.40 295 TRP E N 1
ATOM 11382 C CA . TRP E 1 295 ? 50.700 82.797 -45.161 1.00 39.34 295 TRP E CA 1
ATOM 11383 C C . TRP E 1 295 ? 49.589 83.713 -44.653 1.00 42.09 295 TRP E C 1
ATOM 11384 O O . TRP E 1 295 ? 48.918 83.393 -43.673 1.00 43.04 295 TRP E O 1
ATOM 11395 N N . SER E 1 296 ? 49.392 84.848 -45.315 1.00 45.23 296 SER E N 1
ATOM 11396 C CA . SER E 1 296 ? 48.359 85.791 -44.900 1.00 48.94 296 SER E CA 1
ATOM 11397 C C . SER E 1 296 ? 46.974 85.443 -45.444 1.00 51.48 296 SER E C 1
ATOM 11398 O O . SER E 1 296 ? 45.981 85.521 -44.717 1.00 52.38 296 SER E O 1
ATOM 11401 N N . ASN E 1 297 ? 46.915 85.066 -46.720 1.00 53.84 297 ASN E N 1
ATOM 11402 C CA . ASN E 1 297 ? 45.658 84.701 -47.374 1.00 56.16 297 ASN E CA 1
ATOM 11403 C C . ASN E 1 297 ? 44.794 85.920 -47.695 1.00 57.18 297 ASN E C 1
ATOM 11404 O O . ASN E 1 297 ? 44.236 85.957 -48.813 1.00 57.80 297 ASN E O 1
ATOM 11406 N N . THR F 1 11 ? -8.499 64.368 -25.236 1.00 52.18 11 THR F N 1
ATOM 11407 C CA . THR F 1 11 ? -9.186 63.274 -24.489 1.00 51.40 11 THR F CA 1
ATOM 11408 C C . THR F 1 11 ? -8.225 62.601 -23.510 1.00 50.26 11 THR F C 1
ATOM 11409 O O . THR F 1 11 ? -7.638 63.264 -22.653 1.00 50.65 11 THR F O 1
ATOM 11411 N N . LYS F 1 12 ? -8.073 61.286 -23.641 1.00 48.25 12 LYS F N 1
ATOM 11412 C CA . LYS F 1 12 ? -7.186 60.522 -22.769 1.00 45.60 12 LYS F CA 1
ATOM 11413 C C . LYS F 1 12 ? -5.851 60.258 -23.460 1.00 43.66 12 LYS F C 1
ATOM 11414 O O . LYS F 1 12 ? -5.802 59.674 -24.542 1.00 43.05 12 LYS F O 1
ATOM 11416 N N . VAL F 1 13 ? -4.773 60.694 -22.818 1.00 40.20 13 VAL F N 1
ATOM 11417 C CA . VAL F 1 13 ? -3.427 60.531 -23.348 1.00 37.22 13 VAL F CA 1
ATOM 11418 C C . VAL F 1 13 ? -2.714 59.330 -22.735 1.00 34.85 13 VAL F C 1
ATOM 11419 O O . VAL F 1 13 ? -2.815 59.087 -21.534 1.00 32.90 13 VAL F O 1
ATOM 11423 N N . VAL F 1 14 ? -1.990 58.585 -23.566 1.00 31.63 14 VAL F N 1
ATOM 11424 C CA . VAL F 1 14 ? -1.262 57.417 -23.093 1.00 30.53 14 VAL F CA 1
ATOM 11425 C C . VAL F 1 14 ? 0.183 57.383 -23.579 1.00 29.50 14 VAL F C 1
ATOM 11426 O O . VAL F 1 14 ? 0.516 57.929 -24.633 1.00 28.14 14 VAL F O 1
ATOM 11430 N N . LEU F 1 15 ? 1.040 56.743 -22.790 1.00 27.43 15 LEU F N 1
ATOM 11431 C CA . LEU F 1 15 ? 2.447 56.611 -23.134 1.00 26.29 15 LEU F CA 1
ATOM 11432 C C . LEU F 1 15 ? 2.599 55.423 -24.063 1.00 25.42 15 LEU F C 1
ATOM 11433 O O . LEU F 1 15 ? 2.181 54.313 -23.730 1.00 24.87 15 LEU F O 1
ATOM 11438 N N . GLY F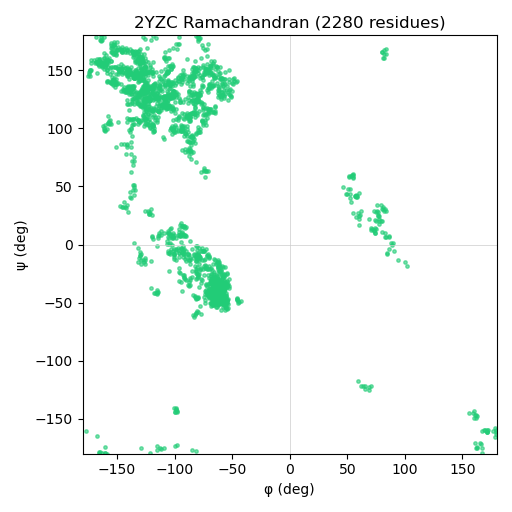 1 16 ? 3.192 55.657 -25.229 1.00 23.15 16 GLY F N 1
ATOM 11439 C CA . GLY F 1 16 ? 3.393 54.580 -26.177 1.00 22.44 16 GLY F CA 1
ATOM 11440 C C . GLY F 1 16 ? 4.807 54.042 -26.085 1.00 22.60 16 GLY F C 1
ATOM 11441 O O . GLY F 1 16 ? 5.369 53.951 -24.995 1.00 21.38 16 GLY F O 1
ATOM 11442 N N . GLN F 1 17 ? 5.384 53.689 -27.228 1.00 23.14 17 GLN F N 1
ATOM 11443 C CA . GLN F 1 17 ? 6.746 53.164 -27.265 1.00 24.32 17 GLN F CA 1
ATOM 11444 C C . GLN F 1 17 ? 7.706 54.203 -26.693 1.00 23.32 17 GLN F C 1
ATOM 11445 O O . GLN F 1 17 ? 7.527 55.404 -26.895 1.00 21.96 17 GLN F O 1
ATOM 11451 N N . ASN F 1 18 ? 8.721 53.739 -25.977 1.00 21.10 18 ASN F N 1
ATOM 11452 C CA . ASN F 1 18 ? 9.695 54.648 -25.391 1.00 20.39 18 ASN F CA 1
ATOM 11453 C C . ASN F 1 18 ? 10.992 53.916 -25.083 1.00 20.30 18 ASN F C 1
ATOM 11454 O O . ASN F 1 18 ? 11.007 52.694 -24.952 1.00 21.45 18 ASN F O 1
ATOM 11459 N N . GLN F 1 19 ? 12.084 54.667 -25.000 1.00 18.49 19 GLN F N 1
ATOM 11460 C CA . GLN F 1 19 ? 13.394 54.103 -24.689 1.00 18.66 19 GLN F CA 1
ATOM 11461 C C . GLN F 1 19 ? 14.301 55.258 -24.287 1.00 18.85 19 GLN F C 1
ATOM 11462 O O . GLN F 1 19 ? 14.044 56.408 -24.646 1.00 17.13 19 GLN F O 1
ATOM 11468 N N . TYR F 1 20 ? 15.352 54.960 -23.534 1.00 17.39 20 TYR F N 1
ATOM 11469 C CA . TYR F 1 20 ? 16.261 56.013 -23.101 1.00 18.09 20 TYR F CA 1
ATOM 11470 C C . TYR F 1 20 ? 17.588 55.396 -22.675 1.00 17.98 20 TYR F C 1
ATOM 11471 O O . TYR F 1 20 ? 17.650 54.224 -22.300 1.00 16.15 20 TYR F O 1
ATOM 11480 N N . GLY F 1 21 ? 18.643 56.201 -22.703 1.00 17.14 21 GLY F N 1
ATOM 11481 C CA . GLY F 1 21 ? 19.947 55.708 -22.302 1.00 17.99 21 GLY F CA 1
ATOM 11482 C C . GLY F 1 21 ? 21.014 56.735 -22.623 1.00 16.66 21 GLY F C 1
ATOM 11483 O O . GLY F 1 21 ? 20.697 57.906 -22.813 1.00 17.96 21 GLY F O 1
ATOM 11484 N N . LYS F 1 22 ? 22.270 56.304 -22.670 1.00 17.21 22 LYS F N 1
ATOM 11485 C CA . LYS F 1 22 ? 23.370 57.214 -22.982 1.00 15.89 22 LYS F CA 1
ATOM 11486 C C . LYS F 1 22 ? 23.823 56.967 -24.407 1.00 17.83 22 LYS F C 1
ATOM 11487 O O . LYS F 1 22 ? 24.100 55.828 -24.794 1.00 17.39 22 LYS F O 1
ATOM 11493 N N . ALA F 1 23 ? 23.899 58.038 -25.186 1.00 17.49 23 ALA F N 1
ATOM 11494 C CA . ALA F 1 23 ? 24.315 57.935 -26.570 1.00 16.46 23 ALA F CA 1
ATOM 11495 C C . ALA F 1 23 ? 25.723 58.480 -26.791 1.00 16.80 23 ALA F C 1
ATOM 11496 O O . ALA F 1 23 ? 26.174 59.405 -26.100 1.00 15.43 23 ALA F O 1
ATOM 11498 N N . GLU F 1 24 ? 26.401 57.874 -27.759 1.00 16.24 24 GLU F N 1
ATOM 11499 C CA . GLU F 1 24 ? 27.748 58.247 -28.179 1.00 18.71 24 GLU F CA 1
ATOM 11500 C C . GLU F 1 24 ? 28.830 58.295 -27.098 1.00 17.57 24 GLU F C 1
ATOM 11501 O O . GLU F 1 24 ? 29.452 59.336 -26.853 1.00 17.10 24 GLU F O 1
ATOM 11507 N N . VAL F 1 25 ? 29.045 57.143 -26.467 1.00 15.80 25 VAL F N 1
ATOM 11508 C CA . VAL F 1 25 ? 30.070 56.971 -25.446 1.00 17.39 25 VAL F CA 1
ATOM 11509 C C . VAL F 1 25 ? 31.307 56.539 -26.238 1.00 17.05 25 VAL F C 1
ATOM 11510 O O . VAL F 1 25 ? 31.344 55.435 -26.788 1.00 18.20 25 VAL F O 1
ATOM 11514 N N . ARG F 1 26 ? 32.305 57.415 -26.310 1.00 16.62 26 ARG F N 1
ATOM 11515 C CA . ARG F 1 26 ? 33.523 57.132 -27.062 1.00 18.07 26 ARG F CA 1
ATOM 11516 C C . ARG F 1 26 ? 34.516 56.338 -26.233 1.00 19.51 26 ARG F C 1
ATOM 11517 O O . ARG F 1 26 ? 35.075 56.832 -25.253 1.00 19.74 26 ARG F O 1
ATOM 11525 N N . LEU F 1 27 ? 34.735 55.101 -26.660 1.00 19.31 27 LEU F N 1
ATOM 11526 C CA . LEU F 1 27 ? 35.614 54.173 -25.967 1.00 19.66 27 LEU F CA 1
ATOM 11527 C C . LEU F 1 27 ? 36.802 53.764 -26.826 1.00 18.68 27 LEU F C 1
ATOM 11528 O O . LEU F 1 27 ? 36.658 53.480 -28.010 1.00 18.74 27 LEU F O 1
ATOM 11533 N N . VAL F 1 28 ? 37.981 53.751 -26.220 1.00 19.07 28 VAL F N 1
ATOM 11534 C CA . VAL F 1 28 ? 39.179 53.299 -26.903 1.00 19.22 28 VAL F CA 1
ATOM 11535 C C . VAL F 1 28 ? 39.771 52.283 -25.944 1.00 20.14 28 VAL F C 1
ATOM 11536 O O . VAL F 1 28 ? 40.076 52.609 -24.793 1.00 20.08 28 VAL F O 1
ATOM 11540 N N . LYS F 1 29 ? 39.886 51.043 -26.405 1.00 20.35 29 LYS F N 1
ATOM 11541 C CA . LYS F 1 29 ? 40.428 49.969 -25.587 1.00 21.47 29 LYS F CA 1
ATOM 11542 C C . LYS F 1 29 ? 41.764 49.549 -26.161 1.00 21.72 29 LYS F C 1
ATOM 11543 O O . LYS F 1 29 ? 41.849 49.134 -27.318 1.00 21.80 29 LYS F O 1
ATOM 11549 N N . VAL F 1 30 ? 42.804 49.671 -25.350 1.00 21.21 30 VAL F N 1
ATOM 11550 C CA . VAL F 1 30 ? 44.140 49.294 -25.775 1.00 23.45 30 VAL F CA 1
ATOM 11551 C C . VAL F 1 30 ? 44.509 47.961 -25.158 1.00 25.38 30 VAL F C 1
ATOM 11552 O O . VAL F 1 30 ? 44.410 47.781 -23.942 1.00 26.62 30 VAL F O 1
ATOM 11556 N N . THR F 1 31 ? 44.918 47.021 -26.001 1.00 25.99 31 THR F N 1
ATOM 11557 C CA . THR F 1 31 ? 45.343 45.713 -25.528 1.00 28.05 31 THR F CA 1
ATOM 11558 C C . THR F 1 31 ? 46.863 45.797 -25.489 1.00 28.77 31 THR F C 1
ATOM 11559 O O . THR F 1 31 ? 47.505 45.992 -26.520 1.00 25.52 31 THR F O 1
ATOM 11563 N N . ARG F 1 32 ? 47.440 45.675 -24.301 1.00 30.50 32 ARG F N 1
ATOM 11564 C CA . ARG F 1 32 ? 48.886 45.776 -24.183 1.00 34.90 32 ARG F CA 1
ATOM 11565 C C . ARG F 1 32 ? 49.512 44.767 -23.228 1.00 38.06 32 ARG F C 1
ATOM 11566 O O . ARG F 1 32 ? 50.423 45.102 -22.470 1.00 37.87 32 ARG F O 1
ATOM 11574 N N . ASN F 1 33 ? 49.024 43.533 -23.260 1.00 41.56 33 ASN F N 1
ATOM 11575 C CA . ASN F 1 33 ? 49.585 42.496 -22.406 1.00 45.18 33 ASN F CA 1
ATOM 11576 C C . ASN F 1 33 ? 51.014 42.254 -22.880 1.00 45.18 33 ASN F C 1
ATOM 11577 O O . ASN F 1 33 ? 51.865 41.792 -22.122 1.00 45.60 33 ASN F O 1
ATOM 11582 N N . THR F 1 34 ? 51.263 42.592 -24.142 1.00 45.22 34 THR F N 1
ATOM 11583 C CA . THR F 1 34 ? 52.581 42.452 -24.753 1.00 44.15 34 THR F CA 1
ATOM 11584 C C . THR F 1 34 ? 52.991 43.807 -25.335 1.00 41.93 34 THR F C 1
ATOM 11585 O O . THR F 1 34 ? 52.216 44.763 -25.294 1.00 40.54 34 THR F O 1
ATOM 11589 N N . ALA F 1 35 ? 54.203 43.886 -25.875 1.00 39.91 35 ALA F N 1
ATOM 11590 C CA . ALA F 1 35 ? 54.708 45.130 -26.453 1.00 37.90 35 ALA F CA 1
ATOM 11591 C C . ALA F 1 35 ? 53.981 45.480 -27.747 1.00 36.22 35 ALA F C 1
ATOM 11592 O O . ALA F 1 35 ? 54.019 46.623 -28.209 1.00 35.29 35 ALA F O 1
ATOM 11594 N N . ARG F 1 36 ? 53.325 44.483 -28.326 1.00 34.19 36 ARG F N 1
ATOM 11595 C CA . ARG F 1 36 ? 52.581 44.651 -29.566 1.00 33.03 36 ARG F CA 1
ATOM 11596 C C . ARG F 1 36 ? 51.158 45.090 -29.214 1.00 31.67 36 ARG F C 1
ATOM 11597 O O . ARG F 1 36 ? 50.265 44.260 -29.034 1.00 30.95 36 ARG F O 1
ATOM 11605 N N . HIS F 1 37 ? 50.949 46.399 -29.116 1.00 29.51 37 HIS F N 1
ATOM 11606 C CA . HIS F 1 37 ? 49.637 46.931 -28.759 1.00 26.67 37 HIS F CA 1
ATOM 11607 C C . HIS F 1 37 ? 48.568 46.800 -29.837 1.00 25.73 37 HIS F C 1
ATOM 11608 O O . HIS F 1 37 ? 48.857 46.850 -31.035 1.00 25.25 37 HIS F O 1
ATOM 11615 N N . GLU F 1 38 ? 47.326 46.631 -29.390 1.00 25.35 38 GLU F N 1
ATOM 11616 C CA . GLU F 1 38 ? 46.177 46.531 -30.283 1.00 26.86 38 GLU F CA 1
ATOM 11617 C C . GLU F 1 38 ? 45.206 47.635 -29.875 1.00 25.57 38 GLU F C 1
ATOM 11618 O O . GLU F 1 38 ? 45.149 48.013 -28.703 1.00 25.68 38 GLU F O 1
ATOM 11624 N N . ILE F 1 39 ? 44.446 48.146 -30.837 1.00 24.60 39 ILE F N 1
ATOM 11625 C CA . ILE F 1 39 ? 43.487 49.211 -30.561 1.00 24.57 39 ILE F CA 1
ATOM 11626 C C . ILE F 1 39 ? 42.082 48.893 -31.056 1.00 23.51 39 ILE F C 1
ATOM 11627 O O . ILE F 1 39 ? 41.899 48.422 -32.181 1.00 23.90 39 ILE F O 1
ATOM 11632 N N . GLN F 1 40 ? 41.098 49.148 -30.198 1.00 21.96 40 GLN F N 1
ATOM 11633 C CA . GLN F 1 40 ? 39.690 48.974 -30.536 1.00 20.24 40 GLN F CA 1
ATOM 11634 C C . GLN F 1 40 ? 39.087 50.329 -30.200 1.00 20.51 40 GLN F C 1
ATOM 11635 O O . GLN F 1 40 ? 39.223 50.818 -29.076 1.00 21.48 40 GLN F O 1
ATOM 11641 N N . ASP F 1 41 ? 38.452 50.941 -31.192 1.00 20.13 41 ASP F N 1
ATOM 11642 C CA . ASP F 1 41 ? 37.877 52.281 -31.062 1.00 21.53 41 ASP F CA 1
ATOM 11643 C C . ASP F 1 41 ? 36.383 52.241 -31.375 1.00 19.48 41 ASP F C 1
ATOM 11644 O O . ASP F 1 41 ? 36.000 51.952 -32.511 1.00 17.72 41 ASP F O 1
ATOM 11649 N N . LEU F 1 42 ? 35.548 52.541 -30.378 1.00 18.02 42 LEU F N 1
ATOM 11650 C CA . LEU F 1 42 ? 34.095 52.508 -30.560 1.00 17.61 42 LEU F CA 1
ATOM 11651 C C . LEU F 1 42 ? 33.332 53.762 -30.124 1.00 17.62 42 LEU F C 1
ATOM 11652 O O . LEU F 1 42 ? 33.803 54.543 -29.293 1.00 18.40 42 LEU F O 1
ATOM 11657 N N . ASN F 1 43 ? 32.144 53.926 -30.701 1.00 15.97 43 ASN F N 1
ATOM 11658 C CA . ASN F 1 43 ? 31.219 55.007 -30.354 1.00 17.01 43 ASN F CA 1
ATOM 11659 C C . ASN F 1 43 ? 29.986 54.182 -29.984 1.00 17.23 43 ASN F C 1
ATOM 11660 O O . ASN F 1 43 ? 29.294 53.664 -30.864 1.00 17.81 43 ASN F O 1
ATOM 11665 N N . VAL F 1 44 ? 29.726 54.064 -28.685 1.00 16.79 44 VAL F N 1
ATOM 11666 C CA . VAL F 1 44 ? 28.633 53.236 -28.175 1.00 17.69 44 VAL F CA 1
ATOM 11667 C C . VAL F 1 44 ? 27.395 53.964 -27.667 1.00 18.07 44 VAL F C 1
ATOM 11668 O O . VAL F 1 44 ? 27.491 55.011 -27.027 1.00 19.05 44 VAL F O 1
ATOM 11672 N N . THR F 1 45 ? 26.234 53.386 -27.954 1.00 17.46 45 THR F N 1
ATOM 11673 C CA . THR F 1 45 ? 24.961 53.935 -27.509 1.00 17.69 45 THR F CA 1
ATOM 11674 C C . THR F 1 45 ? 24.151 52.826 -26.832 1.00 19.85 45 THR F C 1
ATOM 11675 O O . THR F 1 45 ? 24.014 51.722 -27.368 1.00 18.71 45 THR F O 1
ATOM 11679 N N . SER F 1 46 ? 23.639 53.125 -25.642 1.00 17.94 46 SER F N 1
ATOM 11680 C CA . SER F 1 46 ? 22.849 52.171 -24.872 1.00 20.20 46 SER F CA 1
ATOM 11681 C C . SER F 1 46 ? 21.483 52.744 -24.523 1.00 20.15 46 SER F C 1
ATOM 11682 O O . SER F 1 46 ? 21.388 53.816 -23.930 1.00 20.48 46 SER F O 1
ATOM 11685 N N . GLN F 1 47 ? 20.426 52.031 -24.893 1.00 19.77 47 GLN F N 1
ATOM 11686 C CA . GLN F 1 47 ? 19.077 52.470 -24.574 1.00 19.72 47 GLN F CA 1
ATOM 11687 C C . GLN F 1 47 ? 18.244 51.310 -24.054 1.00 19.81 47 GLN F C 1
ATOM 11688 O O . GLN F 1 47 ? 18.276 50.200 -24.598 1.00 19.33 47 GLN F O 1
ATOM 11694 N N . LEU F 1 48 ? 17.497 51.584 -22.994 1.00 18.52 48 LEU F N 1
ATOM 11695 C CA . LEU F 1 48 ? 16.680 50.568 -22.354 1.00 18.02 48 LEU F CA 1
ATOM 11696 C C . LEU F 1 48 ? 15.197 50.679 -22.661 1.00 18.38 48 LEU F C 1
ATOM 11697 O O . LEU F 1 48 ? 14.676 51.763 -22.945 1.00 17.27 48 LEU F O 1
ATOM 11702 N N . ARG F 1 49 ? 14.525 49.536 -22.583 1.00 18.18 49 ARG F N 1
ATOM 11703 C CA . ARG F 1 49 ? 13.095 49.444 -22.816 1.00 19.30 49 ARG F CA 1
ATOM 11704 C C . ARG F 1 49 ? 12.510 48.601 -21.692 1.00 20.43 49 ARG F C 1
ATOM 11705 O O . ARG F 1 49 ? 13.153 47.672 -21.193 1.00 18.91 49 ARG F O 1
ATOM 11713 N N . GLY F 1 50 ? 11.291 48.934 -21.296 1.00 20.57 50 GLY F N 1
ATOM 11714 C CA . GLY F 1 50 ? 10.635 48.205 -20.228 1.00 21.32 50 GLY F CA 1
ATOM 11715 C C . GLY F 1 50 ? 9.494 49.030 -19.668 1.00 23.60 50 GLY F C 1
ATOM 11716 O O . GLY F 1 50 ? 8.848 49.789 -20.396 1.00 22.10 50 GLY F O 1
ATOM 11717 N N . ASP F 1 51 ? 9.248 48.887 -18.373 1.00 24.05 51 ASP F N 1
ATOM 11718 C CA . ASP F 1 51 ? 8.179 49.621 -17.719 1.00 25.62 51 ASP F CA 1
ATOM 11719 C C . ASP F 1 51 ? 8.710 50.905 -17.104 1.00 24.88 51 ASP F C 1
ATOM 11720 O O . ASP F 1 51 ? 9.260 50.903 -16.006 1.00 25.83 51 ASP F O 1
ATOM 11725 N N . PHE F 1 52 ? 8.538 52.004 -17.832 1.00 24.26 52 PHE F N 1
ATOM 11726 C CA . PHE F 1 52 ? 8.994 53.313 -17.386 1.00 23.80 52 PHE F CA 1
ATOM 11727 C C . PHE F 1 52 ? 7.808 54.268 -17.332 1.00 23.38 52 PHE F C 1
ATOM 11728 O O . PHE F 1 52 ? 7.951 55.485 -17.449 1.00 22.48 52 PHE F O 1
ATOM 11736 N N . GLU F 1 53 ? 6.630 53.687 -17.140 1.00 25.23 53 GLU F N 1
ATOM 11737 C CA . GLU F 1 53 ? 5.379 54.428 -17.066 1.00 26.02 53 GLU F CA 1
ATOM 11738 C C . GLU F 1 53 ? 5.404 55.552 -16.028 1.00 25.38 53 GLU F C 1
ATOM 11739 O O . GLU F 1 53 ? 5.062 56.692 -16.336 1.00 24.53 53 GLU F O 1
ATOM 11745 N N . ALA F 1 54 ? 5.805 55.220 -14.802 1.00 24.50 54 ALA F N 1
ATOM 11746 C CA . ALA F 1 54 ? 5.854 56.189 -13.709 1.00 24.27 54 ALA F CA 1
ATOM 11747 C C . ALA F 1 54 ? 6.874 57.298 -13.916 1.00 24.25 54 ALA F C 1
ATOM 11748 O O . ALA F 1 54 ? 6.668 58.425 -13.461 1.00 24.49 54 ALA F O 1
ATOM 11750 N N . ALA F 1 55 ? 7.982 56.980 -14.576 1.00 23.28 55 ALA F N 1
ATOM 11751 C CA . ALA F 1 55 ? 9.014 57.984 -14.839 1.00 22.81 55 ALA F CA 1
ATOM 11752 C C . ALA F 1 55 ? 8.427 59.101 -15.696 1.00 21.85 55 ALA F C 1
ATOM 11753 O O . ALA F 1 55 ? 8.706 60.280 -15.479 1.00 22.27 55 ALA F O 1
ATOM 11755 N N . HIS F 1 56 ? 7.610 58.724 -16.674 1.00 22.31 56 HIS F N 1
ATOM 11756 C CA . HIS F 1 56 ? 6.999 59.704 -17.566 1.00 22.65 56 HIS F CA 1
ATOM 11757 C C . HIS F 1 56 ? 5.781 60.406 -16.965 1.00 22.36 56 HIS F C 1
ATOM 11758 O O . HIS F 1 56 ? 5.652 61.624 -17.062 1.00 21.93 56 HIS F O 1
ATOM 11765 N N . THR F 1 57 ? 4.890 59.638 -16.343 1.00 23.50 57 THR F N 1
ATOM 11766 C CA . THR F 1 57 ? 3.669 60.201 -15.775 1.00 24.89 57 THR F CA 1
ATOM 11767 C C . THR F 1 57 ? 3.813 60.953 -14.455 1.00 26.26 57 THR F C 1
ATOM 11768 O O . THR F 1 57 ? 3.038 61.870 -14.180 1.00 26.65 57 THR F O 1
ATOM 11772 N N . ALA F 1 58 ? 4.788 60.579 -13.634 1.00 26.00 58 ALA F N 1
ATOM 11773 C CA . ALA F 1 58 ? 4.946 61.247 -12.347 1.00 26.89 58 ALA F CA 1
ATOM 11774 C C . ALA F 1 58 ? 6.369 61.685 -12.019 1.00 26.44 58 ALA F C 1
ATOM 11775 O O . ALA F 1 58 ? 6.606 62.301 -10.982 1.00 27.33 58 ALA F O 1
ATOM 11777 N N . GLY F 1 59 ? 7.317 61.374 -12.892 1.00 26.42 59 GLY F N 1
ATOM 11778 C CA . GLY F 1 59 ? 8.690 61.762 -12.623 1.00 27.05 59 GLY F CA 1
ATOM 11779 C C . GLY F 1 59 ? 9.314 60.905 -11.535 1.00 27.03 59 GLY F C 1
ATOM 11780 O O . GLY F 1 59 ? 10.291 61.300 -10.898 1.00 27.98 59 GLY F O 1
ATOM 11781 N N . ASP F 1 60 ? 8.730 59.729 -11.318 1.00 26.06 60 ASP F N 1
ATOM 11782 C CA . ASP F 1 60 ? 9.218 58.772 -10.327 1.00 25.82 60 ASP F CA 1
ATOM 11783 C C . ASP F 1 60 ? 10.327 57.974 -11.006 1.00 23.38 60 ASP F C 1
ATOM 11784 O O . ASP F 1 60 ? 10.066 57.208 -11.932 1.00 24.36 60 ASP F O 1
ATOM 11789 N N . ASN F 1 61 ? 11.556 58.152 -10.532 1.00 22.88 61 ASN F N 1
ATOM 11790 C CA . ASN F 1 61 ? 12.724 57.497 -11.124 1.00 20.97 61 ASN F CA 1
ATOM 11791 C C . ASN F 1 61 ? 13.190 56.181 -10.530 1.00 20.41 61 ASN F C 1
ATOM 11792 O O . ASN F 1 61 ? 14.328 55.770 -10.767 1.00 20.34 61 ASN F O 1
ATOM 11797 N N . ALA F 1 62 ? 12.327 55.512 -9.777 1.00 21.18 62 ALA F N 1
ATOM 11798 C CA . ALA F 1 62 ? 12.693 54.239 -9.167 1.00 22.58 62 ALA F CA 1
ATOM 11799 C C . ALA F 1 62 ? 13.173 53.213 -10.203 1.00 22.14 62 ALA F C 1
ATOM 11800 O O . ALA F 1 62 ? 14.068 52.407 -9.927 1.00 23.45 62 ALA F O 1
ATOM 11802 N N . HIS F 1 63 ? 12.582 53.243 -11.392 1.00 20.67 63 HIS F N 1
ATOM 11803 C CA . HIS F 1 63 ? 12.949 52.307 -12.459 1.00 23.04 63 HIS F CA 1
ATOM 11804 C C . HIS F 1 63 ? 13.998 52.870 -13.414 1.00 21.60 63 HIS F C 1
ATOM 11805 O O . HIS F 1 63 ? 14.455 52.171 -14.318 1.00 22.58 63 HIS F O 1
ATOM 11812 N N . VAL F 1 64 ? 14.379 54.124 -13.219 1.00 21.14 64 VAL F N 1
ATOM 11813 C CA . VAL F 1 64 ? 15.326 54.760 -14.123 1.00 20.87 64 VAL F CA 1
ATOM 11814 C C . VAL F 1 64 ? 16.810 54.559 -13.843 1.00 20.28 64 VAL F C 1
ATOM 11815 O O . VAL F 1 64 ? 17.416 55.316 -13.080 1.00 20.49 64 VAL F O 1
ATOM 11819 N N . VAL F 1 65 ? 17.396 53.536 -14.459 1.00 19.10 65 VAL F N 1
ATOM 11820 C CA . VAL F 1 65 ? 18.829 53.310 -14.311 1.00 20.59 65 VAL F CA 1
ATOM 11821 C C . VAL F 1 65 ? 19.438 54.523 -15.027 1.00 20.07 65 VAL F C 1
ATOM 11822 O O . VAL F 1 65 ? 19.267 54.687 -16.238 1.00 21.38 65 VAL F O 1
ATOM 11826 N N . ALA F 1 66 ? 20.116 55.384 -14.276 1.00 20.13 66 ALA F N 1
ATOM 11827 C CA . ALA F 1 66 ? 20.703 56.604 -14.835 1.00 19.89 66 ALA F CA 1
ATOM 11828 C C . ALA F 1 66 ? 21.508 56.376 -16.106 1.00 18.41 66 ALA F C 1
ATOM 11829 O O . ALA F 1 66 ? 22.198 55.368 -16.237 1.00 16.76 66 ALA F O 1
ATOM 11831 N N . THR F 1 67 ? 21.431 57.315 -17.046 1.00 18.40 67 THR F N 1
ATOM 11832 C CA . THR F 1 67 ? 22.193 57.151 -18.279 1.00 18.93 67 THR F CA 1
ATOM 11833 C C . THR F 1 67 ? 23.681 57.215 -17.939 1.00 18.39 67 THR F C 1
ATOM 11834 O O . THR F 1 67 ? 24.511 56.652 -18.651 1.00 18.05 67 THR F O 1
ATOM 11838 N N . ASP F 1 68 ? 24.011 57.896 -16.842 1.00 17.76 68 ASP F N 1
ATOM 11839 C CA . ASP F 1 68 ? 25.400 57.998 -16.413 1.00 19.50 68 ASP F CA 1
ATOM 11840 C C . ASP F 1 68 ? 25.876 56.607 -15.999 1.00 17.90 68 ASP F C 1
ATOM 11841 O O . ASP F 1 68 ? 27.024 56.240 -16.237 1.00 19.82 68 ASP F O 1
ATOM 11846 N N . THR F 1 69 ? 24.988 55.843 -15.369 1.00 16.90 69 THR F N 1
ATOM 11847 C CA . THR F 1 69 ? 25.314 54.486 -14.938 1.00 17.35 69 THR F CA 1
ATOM 11848 C C . THR F 1 69 ? 25.528 53.592 -16.161 1.00 17.96 69 THR F C 1
ATOM 11849 O O . THR F 1 69 ? 26.434 52.756 -16.188 1.00 18.09 69 THR F O 1
ATOM 11853 N N . GLN F 1 70 ? 24.695 53.776 -17.180 1.00 17.85 70 GLN F N 1
ATOM 11854 C CA . GLN F 1 70 ? 24.825 52.983 -18.397 1.00 17.94 70 GLN F CA 1
ATOM 11855 C C . GLN F 1 70 ? 26.195 53.269 -19.015 1.00 18.46 70 GLN F C 1
ATOM 11856 O O . GLN F 1 70 ? 26.873 52.359 -19.510 1.00 16.96 70 GLN F O 1
ATOM 11862 N N . LYS F 1 71 ? 26.602 54.535 -18.966 1.00 17.34 71 LYS F N 1
ATOM 11863 C CA . LYS F 1 71 ? 27.900 54.944 -19.483 1.00 18.88 71 LYS F CA 1
ATOM 11864 C C . LYS F 1 71 ? 29.030 54.273 -18.686 1.00 18.02 71 LYS F C 1
ATOM 11865 O O . LYS F 1 71 ? 29.970 53.729 -19.272 1.00 18.80 71 LYS F O 1
ATOM 11871 N N . ASN F 1 72 ? 28.946 54.324 -17.355 1.00 17.98 72 ASN F N 1
ATOM 11872 C CA . ASN F 1 72 ? 29.967 53.708 -16.500 1.00 17.31 72 ASN F CA 1
ATOM 11873 C C . ASN F 1 72 ? 30.102 52.218 -16.787 1.00 16.89 72 ASN F C 1
ATOM 11874 O O . ASN F 1 72 ? 31.200 51.670 -16.763 1.00 19.50 72 ASN F O 1
ATOM 11879 N N . THR F 1 73 ? 28.973 51.567 -17.045 1.00 16.41 73 THR F N 1
ATOM 11880 C CA . THR F 1 73 ? 28.950 50.133 -17.313 1.00 16.25 73 THR F CA 1
ATOM 11881 C C . THR F 1 73 ? 29.740 49.795 -18.578 1.00 17.44 73 THR F C 1
ATOM 11882 O O . THR F 1 73 ? 30.414 48.763 -18.644 1.00 16.92 73 THR F O 1
ATOM 11886 N N . VAL F 1 74 ? 29.663 50.670 -19.577 1.00 17.32 74 VAL F N 1
ATOM 11887 C CA . VAL F 1 74 ? 30.385 50.464 -20.828 1.00 17.96 74 VAL F CA 1
ATOM 11888 C C . VAL F 1 74 ? 31.884 50.415 -20.553 1.00 18.68 74 VAL F C 1
ATOM 11889 O O . VAL F 1 74 ? 32.575 49.496 -20.988 1.00 17.64 74 VAL F O 1
ATOM 11893 N N . TYR F 1 75 ? 32.387 51.404 -19.821 1.00 17.56 75 TYR F N 1
ATOM 11894 C CA . TYR F 1 75 ? 33.805 51.439 -19.498 1.00 19.32 75 TYR F CA 1
ATOM 11895 C C . TYR F 1 75 ? 34.218 50.304 -18.566 1.00 18.49 75 TYR F C 1
ATOM 11896 O O . TYR F 1 75 ? 35.293 49.729 -18.730 1.00 19.77 75 TYR F O 1
ATOM 11905 N N . ALA F 1 76 ? 33.372 49.974 -17.594 1.00 19.20 76 ALA F N 1
ATOM 11906 C CA . ALA F 1 76 ? 33.692 48.886 -16.670 1.00 18.82 76 ALA F CA 1
ATOM 11907 C C . ALA F 1 76 ? 33.804 47.559 -17.428 1.00 19.76 76 ALA F C 1
ATOM 11908 O O . ALA F 1 76 ? 34.710 46.766 -17.174 1.00 19.39 76 ALA F O 1
ATOM 11910 N N . PHE F 1 77 ? 32.885 47.316 -18.357 1.00 19.51 77 PHE F N 1
ATOM 11911 C CA . PHE F 1 77 ? 32.913 46.076 -19.132 1.00 20.41 77 PHE F CA 1
ATOM 11912 C C . PHE F 1 77 ? 34.089 46.033 -20.100 1.00 20.58 77 PHE F C 1
ATOM 11913 O O . PHE F 1 77 ? 34.644 44.967 -20.365 1.00 20.14 77 PHE F O 1
ATOM 11921 N N . ALA F 1 78 ? 34.466 47.194 -20.627 1.00 20.41 78 ALA F N 1
ATOM 11922 C CA . ALA F 1 78 ? 35.574 47.277 -21.571 1.00 19.91 78 ALA F CA 1
ATOM 11923 C C . ALA F 1 78 ? 36.883 46.798 -20.950 1.00 19.96 78 ALA F C 1
ATOM 11924 O O . ALA F 1 78 ? 37.740 46.263 -21.646 1.00 19.51 78 ALA F O 1
ATOM 11926 N N . ARG F 1 79 ? 37.037 46.997 -19.643 1.00 20.67 79 ARG F N 1
ATOM 11927 C CA . ARG F 1 79 ? 38.251 46.581 -18.936 1.00 22.59 79 ARG F CA 1
ATOM 11928 C C . ARG F 1 79 ? 38.558 45.095 -19.113 1.00 24.83 79 ARG F C 1
ATOM 11929 O O . ARG F 1 79 ? 39.723 44.697 -19.120 1.00 22.83 79 ARG F O 1
ATOM 11937 N N . ASP F 1 80 ? 37.514 44.281 -19.241 1.00 26.98 80 ASP F N 1
ATOM 11938 C CA . ASP F 1 80 ? 37.681 42.838 -19.411 1.00 29.71 80 ASP F CA 1
ATOM 11939 C C . ASP F 1 80 ? 38.033 42.492 -20.846 1.00 30.77 80 ASP F C 1
ATOM 11940 O O . ASP F 1 80 ? 38.413 41.359 -21.147 1.00 31.21 80 ASP F O 1
ATOM 11945 N N . GLY F 1 81 ? 37.904 43.472 -21.731 1.00 29.93 81 GLY F N 1
ATOM 11946 C CA . GLY F 1 81 ? 38.208 43.237 -23.127 1.00 29.95 81 GLY F CA 1
ATOM 11947 C C . GLY F 1 81 ? 37.047 42.548 -23.811 1.00 28.20 81 GLY F C 1
ATOM 11948 O O . GLY F 1 81 ? 36.141 42.039 -23.150 1.00 29.00 81 GLY F O 1
ATOM 11949 N N . PHE F 1 82 ? 37.072 42.536 -25.139 1.00 27.51 82 PHE F N 1
ATOM 11950 C CA . PHE F 1 82 ? 36.024 41.907 -25.928 1.00 25.42 82 PHE F CA 1
ATOM 11951 C C . PHE F 1 82 ? 36.592 41.492 -27.272 1.00 25.31 82 PHE F C 1
ATOM 11952 O O . PHE F 1 82 ? 37.412 42.202 -27.861 1.00 23.92 82 PHE F O 1
ATOM 11960 N N . ALA F 1 83 ? 36.155 40.333 -27.752 1.00 24.95 83 ALA F N 1
ATOM 11961 C CA . ALA F 1 83 ? 36.633 39.798 -29.020 1.00 25.38 83 ALA F CA 1
ATOM 11962 C C . ALA F 1 83 ? 36.189 40.636 -30.209 1.00 25.09 83 ALA F C 1
ATOM 11963 O O . ALA F 1 83 ? 36.992 40.953 -31.088 1.00 24.86 83 ALA F O 1
ATOM 11965 N N . THR F 1 84 ? 34.907 40.984 -30.237 1.00 22.99 84 THR F N 1
ATOM 11966 C CA . THR F 1 84 ? 34.351 41.781 -31.327 1.00 23.16 84 THR F CA 1
ATOM 11967 C C . THR F 1 84 ? 33.339 42.782 -30.789 1.00 22.05 84 THR F C 1
ATOM 11968 O O . THR F 1 84 ? 32.905 42.686 -29.642 1.00 21.10 84 THR F O 1
ATOM 11972 N N . THR F 1 85 ? 32.963 43.736 -31.632 1.00 21.43 85 THR F N 1
ATOM 11973 C CA . THR F 1 85 ? 31.992 44.749 -31.252 1.00 20.71 85 THR F CA 1
ATOM 11974 C C . THR F 1 85 ? 30.644 44.112 -30.922 1.00 20.39 85 THR F C 1
ATOM 11975 O O . THR F 1 85 ? 30.034 44.421 -29.901 1.00 19.25 85 THR F O 1
ATOM 11979 N N . GLU F 1 86 ? 30.181 43.211 -31.779 1.00 19.95 86 GLU F N 1
ATOM 11980 C CA . GLU F 1 86 ? 28.901 42.559 -31.534 1.00 21.72 86 GLU F CA 1
ATOM 11981 C C . GLU F 1 86 ? 28.869 41.826 -30.193 1.00 21.75 86 GLU F C 1
ATOM 11982 O O . GLU F 1 86 ? 27.862 41.859 -29.480 1.00 21.26 86 GLU F O 1
ATOM 11988 N N . GLU F 1 87 ? 29.969 41.172 -29.842 1.00 20.28 87 GLU F N 1
ATOM 11989 C CA . GLU F 1 87 ? 30.017 40.438 -28.586 1.00 20.63 87 GLU F CA 1
ATOM 11990 C C . GLU F 1 87 ? 30.055 41.360 -27.367 1.00 19.78 87 GLU F C 1
ATOM 11991 O O . GLU F 1 87 ? 29.608 40.986 -26.280 1.00 19.07 87 GLU F O 1
ATOM 11997 N N . PHE F 1 88 ? 30.568 42.570 -27.552 1.00 18.94 88 PHE F N 1
ATOM 11998 C CA . PHE F 1 88 ? 30.618 43.543 -26.468 1.00 19.49 88 PHE F CA 1
ATOM 11999 C C . PHE F 1 88 ? 29.196 44.055 -26.234 1.00 18.44 88 PHE F C 1
ATOM 12000 O O . PHE F 1 88 ? 28.771 44.242 -25.092 1.00 19.44 88 PHE F O 1
ATOM 12008 N N . LEU F 1 89 ? 28.461 44.277 -27.321 1.00 17.86 89 LEU F N 1
ATOM 12009 C CA . LEU F 1 89 ? 27.082 44.756 -27.219 1.00 17.99 89 LEU F CA 1
ATOM 12010 C C . LEU F 1 89 ? 26.193 43.673 -26.606 1.00 19.02 89 LEU F C 1
ATOM 12011 O O . LEU F 1 89 ? 25.249 43.967 -25.866 1.00 15.15 89 LEU F O 1
ATOM 12016 N N . LEU F 1 90 ? 26.496 42.418 -26.924 1.00 18.19 90 LEU F N 1
ATOM 12017 C CA . LEU F 1 90 ? 25.726 41.296 -26.393 1.00 20.45 90 LEU F CA 1
ATOM 12018 C C . LEU F 1 90 ? 25.865 41.246 -24.876 1.00 19.58 90 LEU F C 1
ATOM 12019 O O . LEU F 1 90 ? 24.893 41.005 -24.158 1.00 18.87 90 LEU F O 1
ATOM 12024 N N . ARG F 1 91 ? 27.077 41.486 -24.387 1.00 19.56 91 ARG F N 1
ATOM 12025 C CA . ARG F 1 91 ? 27.315 41.471 -22.950 1.00 21.02 91 ARG F CA 1
ATOM 12026 C C . ARG F 1 91 ? 26.538 42.595 -22.261 1.00 20.43 91 ARG F C 1
ATOM 12027 O O . ARG F 1 91 ? 25.965 42.399 -21.189 1.00 18.43 91 ARG F O 1
ATOM 12035 N N . LEU F 1 92 ? 26.530 43.773 -22.876 1.00 18.87 92 LEU F N 1
ATOM 12036 C CA . LEU F 1 92 ? 25.814 44.916 -22.321 1.00 19.58 92 LEU F CA 1
ATOM 12037 C C . LEU F 1 92 ? 24.311 44.655 -22.276 1.00 19.60 92 LEU F C 1
ATOM 12038 O O . LEU F 1 92 ? 23.664 44.878 -21.250 1.00 18.94 92 LEU F O 1
ATOM 12043 N N . GLY F 1 93 ? 23.764 44.182 -23.392 1.00 17.98 93 GLY F N 1
ATOM 12044 C CA . GLY F 1 93 ? 22.339 43.908 -23.462 1.00 19.96 93 GLY F CA 1
ATOM 12045 C C . GLY F 1 93 ? 21.859 42.882 -22.451 1.00 20.75 93 GLY F C 1
ATOM 12046 O O . GLY F 1 93 ? 20.814 43.061 -21.821 1.00 20.15 93 GLY F O 1
ATOM 12047 N N . LYS F 1 94 ? 22.614 41.799 -22.297 1.00 21.08 94 LYS F N 1
ATOM 12048 C CA . LYS F 1 94 ? 22.240 40.756 -21.345 1.00 22.23 94 LYS F CA 1
ATOM 12049 C C . LYS F 1 94 ? 22.345 41.281 -19.919 1.00 20.84 94 LYS F C 1
ATOM 12050 O O . LYS F 1 94 ? 21.562 40.902 -19.050 1.00 19.24 94 LYS F O 1
ATOM 12056 N N . HIS F 1 95 ? 23.319 42.153 -19.678 1.00 19.28 95 HIS F N 1
ATOM 12057 C CA . HIS F 1 95 ? 23.503 42.720 -18.349 1.00 19.03 95 HIS F CA 1
ATOM 12058 C C . HIS F 1 95 ? 22.301 43.546 -17.901 1.00 18.58 95 HIS F C 1
ATOM 12059 O O . HIS F 1 95 ? 21.792 43.360 -16.794 1.00 18.50 95 HIS F O 1
ATOM 12066 N N . PHE F 1 96 ? 21.848 44.460 -18.753 1.00 18.00 96 PHE F N 1
ATOM 12067 C CA . PHE F 1 96 ? 20.728 45.321 -18.390 1.00 19.15 96 PHE F CA 1
ATOM 12068 C C . PHE F 1 96 ? 19.376 44.620 -18.330 1.00 20.25 96 PHE F C 1
ATOM 12069 O O . PHE F 1 96 ? 18.577 44.880 -17.422 1.00 22.25 96 PHE F O 1
ATOM 12077 N N . THR F 1 97 ? 19.115 43.733 -19.283 1.00 20.02 97 THR F N 1
ATOM 12078 C CA . THR F 1 97 ? 17.843 43.017 -19.309 1.00 20.88 97 THR F CA 1
ATOM 12079 C C . THR F 1 97 ? 17.716 42.035 -18.144 1.00 22.42 97 THR F C 1
ATOM 12080 O O . THR F 1 97 ? 16.662 41.933 -17.524 1.00 23.99 97 THR F O 1
ATOM 12084 N N . GLU F 1 98 ? 18.796 41.325 -17.839 1.00 22.09 98 GLU F N 1
ATOM 12085 C CA . GLU F 1 98 ? 18.790 40.366 -16.739 1.00 25.50 98 GLU F CA 1
ATOM 12086 C C . GLU F 1 98 ? 18.976 41.019 -15.369 1.00 25.31 98 GLU F C 1
ATOM 12087 O O . GLU F 1 98 ? 18.490 40.508 -14.361 1.00 24.11 98 GLU F O 1
ATOM 12093 N N . GLY F 1 99 ? 19.680 42.145 -15.330 1.00 24.33 99 GLY F N 1
ATOM 12094 C CA . GLY F 1 99 ? 19.938 42.800 -14.058 1.00 24.00 99 GLY F CA 1
ATOM 12095 C C . GLY F 1 99 ? 18.799 43.588 -13.442 1.00 25.58 99 GLY F C 1
ATOM 12096 O O . GLY F 1 99 ? 18.807 43.863 -12.240 1.00 26.21 99 GLY F O 1
ATOM 12097 N N . PHE F 1 100 ? 17.820 43.961 -14.257 1.00 23.01 100 PHE F N 1
ATOM 12098 C CA . PHE F 1 100 ? 16.688 44.738 -13.776 1.00 24.48 100 PHE F CA 1
ATOM 12099 C C . PHE F 1 100 ? 15.396 44.105 -14.273 1.00 25.02 100 PHE F C 1
ATOM 12100 O O . PHE F 1 100 ? 15.198 43.947 -15.477 1.00 24.09 100 PHE F O 1
ATOM 12108 N N . ASP F 1 101 ? 14.524 43.737 -13.339 1.00 25.96 101 ASP F N 1
ATOM 12109 C CA . ASP F 1 101 ? 13.260 43.094 -13.688 1.00 28.82 101 ASP F CA 1
ATOM 12110 C C . ASP F 1 101 ? 12.346 43.922 -14.576 1.00 27.67 101 ASP F C 1
ATOM 12111 O O . ASP F 1 101 ? 11.664 43.377 -15.441 1.00 28.47 101 ASP F O 1
ATOM 12116 N N . TRP F 1 102 ? 12.329 45.233 -14.365 1.00 25.21 102 TRP F N 1
ATOM 12117 C CA . TRP F 1 102 ? 11.472 46.106 -15.155 1.00 24.91 102 TRP F CA 1
ATOM 12118 C C . TRP F 1 102 ? 12.034 46.438 -16.536 1.00 23.53 102 TRP F C 1
ATOM 12119 O O . TRP F 1 102 ? 11.350 47.055 -17.349 1.00 23.49 102 TRP F O 1
ATOM 12130 N N . VAL F 1 103 ? 13.276 46.033 -16.795 1.00 22.03 103 VAL F N 1
ATOM 12131 C CA . VAL F 1 103 ? 13.906 46.272 -18.095 1.00 21.82 103 VAL F CA 1
ATOM 12132 C C . VAL F 1 103 ? 13.727 44.987 -18.897 1.00 22.48 103 VAL F C 1
ATOM 12133 O O . VAL F 1 103 ? 14.350 43.963 -18.604 1.00 23.47 103 VAL F O 1
ATOM 12137 N N . THR F 1 104 ? 12.871 45.043 -19.909 1.00 22.37 104 THR F N 1
ATOM 12138 C CA . THR F 1 104 ? 12.578 43.864 -20.711 1.00 23.66 104 THR F CA 1
ATOM 12139 C C . THR F 1 104 ? 13.296 43.796 -22.048 1.00 22.43 104 THR F C 1
ATOM 12140 O O . THR F 1 104 ? 13.301 42.756 -22.698 1.00 22.71 104 THR F O 1
ATOM 12144 N N . GLY F 1 105 ? 13.899 44.902 -22.457 1.00 20.96 105 GLY F N 1
ATOM 12145 C CA . GLY F 1 105 ? 14.594 44.917 -23.727 1.00 19.91 105 GLY F CA 1
ATOM 12146 C C . GLY F 1 105 ? 15.458 46.148 -23.875 1.00 18.21 105 GLY F C 1
ATOM 12147 O O . GLY F 1 105 ? 15.744 46.847 -22.900 1.00 17.76 105 GLY F O 1
ATOM 12148 N N . GLY F 1 106 ? 15.881 46.411 -25.101 1.00 18.95 106 GLY F N 1
ATOM 12149 C CA . GLY F 1 106 ? 16.715 47.569 -25.349 1.00 17.81 106 GLY F CA 1
ATOM 12150 C C . GLY F 1 106 ? 17.345 47.529 -26.724 1.00 19.17 106 GLY F C 1
ATOM 12151 O O . GLY F 1 106 ? 17.120 46.605 -27.512 1.00 18.17 106 GLY F O 1
ATOM 12152 N N . ARG F 1 107 ? 18.138 48.553 -27.007 1.00 19.00 107 ARG F N 1
ATOM 12153 C CA . ARG F 1 107 ? 18.832 48.675 -28.276 1.00 17.99 107 ARG F CA 1
ATOM 12154 C C . ARG F 1 107 ? 20.232 49.175 -27.935 1.00 19.31 107 ARG F C 1
ATOM 12155 O O . ARG F 1 107 ? 20.389 50.222 -27.298 1.00 19.84 107 ARG F O 1
ATOM 12163 N N . TRP F 1 108 ? 21.239 48.402 -28.322 1.00 17.96 108 TRP F N 1
ATOM 12164 C CA . TRP F 1 108 ? 22.633 48.761 -28.075 1.00 19.36 108 TRP F CA 1
ATOM 12165 C C . TRP F 1 108 ? 23.338 48.824 -29.418 1.00 20.34 108 TRP F C 1
ATOM 12166 O O . TRP F 1 108 ? 23.310 47.869 -30.191 1.00 21.98 108 TRP F O 1
ATOM 12177 N N . ALA F 1 109 ? 23.960 49.959 -29.707 1.00 20.04 109 ALA F N 1
ATOM 12178 C CA . ALA F 1 109 ? 24.621 50.116 -30.989 1.00 19.68 109 ALA F CA 1
ATOM 12179 C C . ALA F 1 109 ? 26.016 50.680 -30.849 1.00 19.88 109 ALA F C 1
ATOM 12180 O O . ALA F 1 109 ? 26.374 51.254 -29.817 1.00 18.06 109 ALA F O 1
ATOM 12182 N N . ALA F 1 110 ? 26.804 50.506 -31.902 1.00 18.55 110 ALA F N 1
ATOM 12183 C CA . ALA F 1 110 ? 28.158 51.014 -31.906 1.00 18.60 110 ALA F CA 1
ATOM 12184 C C . ALA F 1 110 ? 28.686 51.232 -33.304 1.00 19.71 110 ALA F C 1
ATOM 12185 O O . ALA F 1 110 ? 28.257 50.582 -34.263 1.00 20.39 110 ALA F O 1
ATOM 12187 N N . GLN F 1 111 ? 29.605 52.183 -33.401 1.00 18.39 111 GLN F N 1
ATOM 12188 C CA . GLN F 1 111 ? 30.300 52.481 -34.633 1.00 18.93 111 GLN F CA 1
ATOM 12189 C C . GLN F 1 111 ? 31.711 52.041 -34.283 1.00 19.41 111 GLN F C 1
ATOM 12190 O O . GLN F 1 111 ? 32.189 52.306 -33.172 1.00 19.56 111 GLN F O 1
ATOM 12196 N N . GLN F 1 112 ? 32.363 51.341 -35.200 1.00 16.23 112 GLN F N 1
ATOM 12197 C CA . GLN F 1 112 ? 33.723 50.893 -34.962 1.00 16.87 112 GLN F CA 1
ATOM 12198 C C . GLN F 1 112 ? 34.601 51.622 -35.964 1.00 17.62 112 GLN F C 1
ATOM 12199 O O . GLN F 1 112 ? 34.332 51.605 -37.172 1.00 17.68 112 GLN F O 1
ATOM 12205 N N . PHE F 1 113 ? 35.636 52.272 -35.454 1.00 17.03 113 PHE F N 1
ATOM 12206 C CA . PHE F 1 113 ? 36.564 53.018 -36.290 1.00 18.69 113 PHE F CA 1
ATOM 12207 C C . PHE F 1 113 ? 37.856 52.227 -36.441 1.00 19.91 113 PHE F C 1
ATOM 12208 O O . PHE F 1 113 ? 38.390 51.710 -35.464 1.00 20.15 113 PHE F O 1
ATOM 12216 N N . PHE F 1 114 ? 38.357 52.146 -37.669 1.00 20.00 114 PHE F N 1
ATOM 12217 C CA . PHE F 1 114 ? 39.565 51.387 -37.953 1.00 21.75 114 PHE F CA 1
ATOM 12218 C C . PHE F 1 114 ? 40.865 52.175 -37.901 1.00 22.38 114 PHE F C 1
ATOM 12219 O O . PHE F 1 114 ? 40.914 53.353 -38.249 1.00 21.17 114 PHE F O 1
ATOM 12227 N N . TRP F 1 115 ? 41.917 51.492 -37.464 1.00 21.41 115 TRP F N 1
ATOM 12228 C CA . TRP F 1 115 ? 43.247 52.070 -37.355 1.00 23.55 115 TRP F CA 1
ATOM 12229 C C . TRP F 1 115 ? 44.261 51.144 -38.028 1.00 24.38 115 TRP F C 1
ATOM 12230 O O . TRP F 1 115 ? 44.110 49.921 -37.992 1.00 25.50 115 TRP F O 1
ATOM 12241 N N . ASP F 1 116 ? 45.284 51.734 -38.639 1.00 23.98 116 ASP F N 1
ATOM 12242 C CA . ASP F 1 116 ? 46.350 50.974 -39.287 1.00 25.46 116 ASP F CA 1
ATOM 12243 C C . ASP F 1 116 ? 47.659 51.318 -38.580 1.00 24.93 116 ASP F C 1
ATOM 12244 O O . ASP F 1 116 ? 47.856 52.456 -38.154 1.00 23.55 116 ASP F O 1
ATOM 12249 N N . ARG F 1 117 ? 48.556 50.348 -38.448 1.00 23.29 117 ARG F N 1
ATOM 12250 C CA . ARG F 1 117 ? 49.837 50.631 -37.810 1.00 24.63 117 ARG F CA 1
ATOM 12251 C C . ARG F 1 117 ? 50.666 51.532 -38.728 1.00 25.47 117 ARG F C 1
ATOM 12252 O O . ARG F 1 117 ? 50.539 51.468 -39.954 1.00 25.47 117 ARG F O 1
ATOM 12260 N N . ILE F 1 118 ? 51.491 52.390 -38.137 1.00 24.79 118 ILE F N 1
ATOM 12261 C CA . ILE F 1 118 ? 52.362 53.260 -38.919 1.00 26.32 118 ILE F CA 1
ATOM 12262 C C . ILE F 1 118 ? 53.633 52.448 -39.169 1.00 28.25 118 ILE F C 1
ATOM 12263 O O . ILE F 1 118 ? 54.434 52.241 -38.258 1.00 26.33 118 ILE F O 1
ATOM 12268 N N . ASN F 1 119 ? 53.802 51.974 -40.400 1.00 30.53 119 ASN F N 1
ATOM 12269 C CA . ASN F 1 119 ? 54.971 51.173 -40.757 1.00 33.96 119 ASN F CA 1
ATOM 12270 C C . ASN F 1 119 ? 55.188 50.002 -39.806 1.00 33.17 119 ASN F C 1
ATOM 12271 O O . ASN F 1 119 ? 56.300 49.774 -39.329 1.00 33.14 119 ASN F O 1
ATOM 12276 N N . ASP F 1 120 ? 54.114 49.271 -39.532 1.00 32.64 120 ASP F N 1
ATOM 12277 C CA . ASP F 1 120 ? 54.155 48.107 -38.655 1.00 33.93 120 ASP F CA 1
ATOM 12278 C C . ASP F 1 120 ? 54.609 48.401 -37.225 1.00 32.52 120 ASP F C 1
ATOM 12279 O O . ASP F 1 120 ? 54.971 47.484 -36.487 1.00 32.25 120 ASP F O 1
ATOM 12284 N N . HIS F 1 121 ? 54.578 49.670 -36.829 1.00 29.71 121 HIS F N 1
ATOM 12285 C CA . HIS F 1 121 ? 54.995 50.051 -35.482 1.00 28.63 121 HIS F CA 1
ATOM 12286 C C . HIS F 1 121 ? 54.150 49.351 -34.415 1.00 27.49 121 HIS F C 1
ATOM 12287 O O . HIS F 1 121 ? 52.943 49.172 -34.583 1.00 25.77 121 HIS F O 1
ATOM 12294 N N . ASP F 1 122 ? 54.792 48.968 -33.316 1.00 26.02 122 ASP F N 1
ATOM 12295 C CA . ASP F 1 122 ? 54.117 48.277 -32.222 1.00 27.42 122 ASP F CA 1
ATOM 12296 C C . ASP F 1 122 ? 53.025 49.078 -31.512 1.00 25.52 122 ASP F C 1
ATOM 12297 O O . ASP F 1 122 ? 52.028 48.503 -31.070 1.00 25.39 122 ASP F O 1
ATOM 12302 N N . HIS F 1 123 ? 53.205 50.391 -31.391 1.00 23.42 123 HIS F N 1
ATOM 12303 C CA . HIS F 1 123 ? 52.212 51.206 -30.698 1.00 23.90 123 HIS F CA 1
ATOM 12304 C C . HIS F 1 123 ? 51.899 52.579 -31.293 1.00 22.57 123 HIS F C 1
ATOM 12305 O O . HIS F 1 123 ? 51.517 53.496 -30.566 1.00 23.17 123 HIS F O 1
ATOM 12312 N N . ALA F 1 124 ? 52.057 52.720 -32.607 1.00 22.00 124 ALA F N 1
ATOM 12313 C CA . ALA F 1 124 ? 51.753 53.982 -33.288 1.00 23.09 124 ALA F CA 1
ATOM 12314 C C . ALA F 1 124 ? 50.824 53.648 -34.456 1.00 23.30 124 ALA F C 1
ATOM 12315 O O . ALA F 1 124 ? 51.120 52.755 -35.251 1.00 22.69 124 ALA F O 1
ATOM 12317 N N . PHE F 1 125 ? 49.705 54.363 -34.560 1.00 23.46 125 PHE F N 1
ATOM 12318 C CA . PHE F 1 125 ? 48.731 54.089 -35.613 1.00 22.07 125 PHE F CA 1
ATOM 12319 C C . PHE F 1 125 ? 48.167 55.331 -36.295 1.00 22.71 125 PHE F C 1
ATOM 12320 O O . PHE F 1 125 ? 48.324 56.449 -35.813 1.00 20.80 125 PHE F O 1
ATOM 12328 N N . SER F 1 126 ? 47.502 55.110 -37.427 1.00 22.34 126 SER F N 1
ATOM 12329 C CA . SER F 1 126 ? 46.854 56.177 -38.175 1.00 22.67 126 SER F CA 1
ATOM 12330 C C . SER F 1 126 ? 45.434 55.691 -38.470 1.00 22.12 126 SER F C 1
ATOM 12331 O O . SER F 1 126 ? 45.205 54.498 -38.676 1.00 21.53 126 SER F O 1
ATOM 12334 N N . ARG F 1 127 ? 44.477 56.609 -38.480 1.00 21.18 127 ARG F N 1
ATOM 12335 C CA . ARG F 1 127 ? 43.099 56.226 -38.721 1.00 21.28 127 ARG F CA 1
ATOM 12336 C C . ARG F 1 127 ? 42.796 55.919 -40.175 1.00 22.60 127 ARG F C 1
ATOM 12337 O O . ARG F 1 127 ? 43.236 56.629 -41.078 1.00 20.78 127 ARG F O 1
ATOM 12345 N N . ASN F 1 128 ? 42.065 54.832 -40.392 1.00 20.45 128 ASN F N 1
ATOM 12346 C CA . ASN F 1 128 ? 41.635 54.464 -41.732 1.00 21.72 128 ASN F CA 1
ATOM 12347 C C . ASN F 1 128 ? 40.210 55.000 -41.763 1.00 21.26 128 ASN F C 1
ATOM 12348 O O . ASN F 1 128 ? 39.301 54.381 -41.216 1.00 22.50 128 ASN F O 1
ATOM 12353 N N . LYS F 1 129 ? 40.017 56.147 -42.397 1.00 19.29 129 LYS F N 1
ATOM 12354 C CA . LYS F 1 129 ? 38.706 56.785 -42.440 1.00 19.62 129 LYS F CA 1
ATOM 12355 C C . LYS F 1 129 ? 37.855 56.458 -43.654 1.00 18.98 129 LYS F C 1
ATOM 12356 O O . LYS F 1 129 ? 36.809 57.076 -43.863 1.00 17.67 129 LYS F O 1
ATOM 12362 N N . SER F 1 130 ? 38.282 55.477 -44.438 1.00 18.31 130 SER F N 1
ATOM 12363 C CA . SER F 1 130 ? 37.574 55.123 -45.661 1.00 19.79 130 SER F CA 1
ATOM 12364 C C . SER F 1 130 ? 36.259 54.366 -45.499 1.00 20.30 130 SER F C 1
ATOM 12365 O O . SER F 1 130 ? 35.549 54.120 -46.477 1.00 19.64 130 SER F O 1
ATOM 12368 N N . GLU F 1 131 ? 35.933 54.002 -44.268 1.00 19.29 131 GLU F N 1
ATOM 12369 C CA . GLU F 1 131 ? 34.683 53.306 -43.990 1.00 21.42 131 GLU F CA 1
ATOM 12370 C C . GLU F 1 131 ? 34.477 53.237 -42.491 1.00 20.02 131 GLU F C 1
ATOM 12371 O O . GLU F 1 131 ? 35.428 53.368 -41.726 1.00 21.14 131 GLU F O 1
ATOM 12377 N N . VAL F 1 132 ? 33.230 53.036 -42.083 1.00 18.83 132 VAL F N 1
ATOM 12378 C CA . VAL F 1 132 ? 32.891 52.919 -40.676 1.00 18.27 132 VAL F CA 1
ATOM 12379 C C . VAL F 1 132 ? 32.005 51.690 -40.538 1.00 19.14 132 VAL F C 1
ATOM 12380 O O . VAL F 1 132 ? 31.041 51.527 -41.286 1.00 17.42 132 VAL F O 1
ATOM 12384 N N . ARG F 1 133 ? 32.347 50.828 -39.589 1.00 17.31 133 ARG F N 1
ATOM 12385 C CA . ARG F 1 133 ? 31.597 49.605 -39.349 1.00 18.54 133 ARG F CA 1
ATOM 12386 C C . ARG F 1 133 ? 30.564 49.874 -38.265 1.00 18.28 133 ARG F C 1
ATOM 12387 O O . ARG F 1 133 ? 30.819 50.635 -37.337 1.00 19.39 133 ARG F O 1
ATOM 12395 N N . THR F 1 134 ? 29.394 49.258 -38.392 1.00 18.74 134 THR F N 1
ATOM 12396 C CA . THR F 1 134 ? 28.334 49.461 -37.417 1.00 18.85 134 THR F CA 1
ATOM 12397 C C . THR F 1 134 ? 27.757 48.141 -36.933 1.00 18.95 134 THR F C 1
ATOM 12398 O O . THR F 1 134 ? 27.866 47.114 -37.604 1.00 16.83 134 THR F O 1
ATOM 12402 N N . ALA F 1 135 ? 27.147 48.182 -35.756 1.00 16.91 135 ALA F N 1
ATOM 12403 C CA . ALA F 1 135 ? 26.519 47.006 -35.181 1.00 19.02 135 ALA F CA 1
ATOM 12404 C C . ALA F 1 135 ? 25.381 47.482 -34.299 1.00 20.08 135 ALA F C 1
ATOM 12405 O O . ALA F 1 135 ? 25.515 48.475 -33.577 1.00 20.64 135 ALA F O 1
ATOM 12407 N N . VAL F 1 136 ? 24.251 46.791 -34.376 1.00 20.02 136 VAL F N 1
ATOM 12408 C CA . VAL F 1 136 ? 23.103 47.134 -33.552 1.00 20.78 136 VAL F CA 1
ATOM 12409 C C . VAL F 1 136 ? 22.497 45.850 -33.016 1.00 21.61 136 VAL F C 1
ATOM 12410 O O . VAL F 1 136 ? 22.262 44.905 -33.768 1.00 19.84 136 VAL F O 1
ATOM 12414 N N . LEU F 1 137 ? 22.281 45.818 -31.706 1.00 19.46 137 LEU F N 1
ATOM 12415 C CA . LEU F 1 137 ? 21.673 44.674 -31.053 1.00 20.51 137 LEU F CA 1
ATOM 12416 C C . LEU F 1 137 ? 20.374 45.139 -30.428 1.00 21.47 137 LEU F C 1
ATOM 12417 O O . LEU F 1 137 ? 20.341 46.169 -29.750 1.00 20.02 137 LEU F O 1
ATOM 12422 N N . GLU F 1 138 ? 19.303 44.392 -30.669 1.00 21.03 138 GLU F N 1
ATOM 12423 C CA . GLU F 1 138 ? 18.026 44.702 -30.055 1.00 21.64 138 GLU F CA 1
ATOM 12424 C C . GLU F 1 138 ? 17.550 43.455 -29.321 1.00 20.99 138 GLU F C 1
ATOM 12425 O O . GLU F 1 138 ? 17.631 42.343 -29.842 1.00 19.66 138 GLU F O 1
ATOM 12431 N N . ILE F 1 139 ? 17.102 43.645 -28.089 1.00 20.75 139 ILE F N 1
ATOM 12432 C CA . ILE F 1 139 ? 16.583 42.544 -27.293 1.00 20.03 139 ILE F CA 1
ATOM 12433 C C . ILE F 1 139 ? 15.133 42.887 -26.992 1.00 22.25 139 ILE F C 1
ATOM 12434 O O . ILE F 1 139 ? 14.801 44.036 -26.698 1.00 21.18 139 ILE F O 1
ATOM 12439 N N . SER F 1 140 ? 14.268 41.890 -27.103 1.00 24.84 140 SER F N 1
ATOM 12440 C CA . SER F 1 140 ? 12.851 42.057 -26.824 1.00 25.97 140 SER F CA 1
ATOM 12441 C C . SER F 1 140 ? 12.476 40.779 -26.089 1.00 26.16 140 SER F C 1
ATOM 12442 O O . SER F 1 140 ? 12.263 39.741 -26.711 1.00 23.88 140 SER F O 1
ATOM 12445 N N . GLY F 1 141 ? 12.422 40.851 -24.763 1.00 25.24 141 GLY F N 1
ATOM 12446 C CA . GLY F 1 141 ? 12.115 39.663 -23.993 1.00 27.25 141 GLY F CA 1
ATOM 12447 C C . GLY F 1 141 ? 13.250 38.674 -24.194 1.00 27.75 141 GLY F C 1
ATOM 12448 O O . GLY F 1 141 ? 14.415 39.002 -23.969 1.00 27.72 141 GLY F O 1
ATOM 12449 N N . SER F 1 142 ? 12.922 37.470 -24.647 1.00 26.60 142 SER F N 1
ATOM 12450 C CA . SER F 1 142 ? 13.932 36.442 -24.870 1.00 27.21 142 SER F CA 1
ATOM 12451 C C . SER F 1 142 ? 14.530 36.504 -26.272 1.00 26.75 142 SER F C 1
ATOM 12452 O O . SER F 1 142 ? 15.499 35.815 -26.574 1.00 27.01 142 SER F O 1
ATOM 12455 N N . GLU F 1 143 ? 13.959 37.343 -27.126 1.00 27.08 143 GLU F N 1
ATOM 12456 C CA . GLU F 1 143 ? 14.432 37.470 -28.498 1.00 27.11 143 GLU F CA 1
ATOM 12457 C C . GLU F 1 143 ? 15.611 38.441 -28.629 1.00 25.13 143 GLU F C 1
ATOM 12458 O O . GLU F 1 143 ? 15.601 39.513 -28.032 1.00 23.62 143 GLU F O 1
ATOM 12464 N N . GLN F 1 144 ? 16.621 38.043 -29.402 1.00 22.18 144 GLN F N 1
ATOM 12465 C CA . GLN F 1 144 ? 17.811 38.867 -29.637 1.00 23.48 144 GLN F CA 1
ATOM 12466 C C . GLN F 1 144 ? 18.054 38.965 -31.141 1.00 22.94 144 GLN F C 1
ATOM 12467 O O . GLN F 1 144 ? 17.977 37.964 -31.858 1.00 23.37 144 GLN F O 1
ATOM 12473 N N . ALA F 1 145 ? 18.341 40.166 -31.624 1.00 20.26 145 ALA F N 1
ATOM 12474 C CA . ALA F 1 145 ? 18.594 40.344 -33.050 1.00 19.19 145 ALA F CA 1
ATOM 12475 C C . ALA F 1 145 ? 19.790 41.264 -33.249 1.00 20.17 145 ALA F C 1
ATOM 12476 O O . ALA F 1 145 ? 19.919 42.278 -32.561 1.00 18.83 145 ALA F O 1
ATOM 12478 N N . ILE F 1 146 ? 20.667 40.894 -34.178 1.00 19.91 146 ILE F N 1
ATOM 12479 C CA . ILE F 1 146 ? 21.855 41.689 -34.473 1.00 21.04 146 ILE F CA 1
ATOM 12480 C C . ILE F 1 146 ? 21.921 42.083 -35.945 1.00 20.77 146 ILE F C 1
ATOM 12481 O O . ILE F 1 146 ? 21.723 41.253 -36.830 1.00 18.56 146 ILE F O 1
ATOM 12486 N N . VAL F 1 147 ? 22.201 43.358 -36.188 1.00 20.51 147 VAL F N 1
ATOM 12487 C CA . VAL F 1 147 ? 22.334 43.886 -37.541 1.00 19.36 147 VAL F CA 1
ATOM 12488 C C . VAL F 1 147 ? 23.701 44.549 -37.622 1.00 20.30 147 VAL F C 1
ATOM 12489 O O . VAL F 1 147 ? 24.024 45.403 -36.801 1.00 19.92 147 VAL F O 1
ATOM 12493 N N . ALA F 1 148 ? 24.512 44.131 -38.590 1.00 18.14 148 ALA F N 1
ATOM 12494 C CA . ALA F 1 148 ? 25.841 44.704 -38.771 1.00 17.81 148 ALA F CA 1
ATOM 12495 C C . ALA F 1 148 ? 25.807 45.543 -40.038 1.00 17.93 148 ALA F C 1
ATOM 12496 O O . ALA F 1 148 ? 24.928 45.364 -40.873 1.00 17.33 148 ALA F O 1
ATOM 12498 N N . GLY F 1 149 ? 26.755 46.460 -40.195 1.00 16.95 149 GLY F N 1
ATOM 12499 C CA . GLY F 1 149 ? 26.734 47.265 -41.397 1.00 16.29 149 GLY F CA 1
ATOM 12500 C C . GLY F 1 149 ? 28.016 48.001 -41.705 1.00 17.52 149 GLY F C 1
ATOM 12501 O O . GLY F 1 149 ? 28.987 47.956 -40.950 1.00 16.88 149 GLY F O 1
ATOM 12502 N N . ILE F 1 150 ? 28.010 48.674 -42.845 1.00 16.69 150 ILE F N 1
ATOM 12503 C CA . ILE F 1 150 ? 29.152 49.454 -43.279 1.00 19.11 150 ILE F CA 1
ATOM 12504 C C . ILE F 1 150 ? 28.583 50.749 -43.821 1.00 19.87 150 ILE F C 1
ATOM 12505 O O . ILE F 1 150 ? 27.481 50.773 -44.370 1.00 21.03 150 ILE F O 1
ATOM 12510 N N . GLU F 1 151 ? 29.314 51.839 -43.651 1.00 19.77 151 GLU F N 1
ATOM 12511 C CA . GLU F 1 151 ? 28.837 53.114 -44.152 1.00 20.73 151 GLU F CA 1
ATOM 12512 C C . GLU F 1 151 ? 30.041 53.983 -44.479 1.00 21.60 151 GLU F C 1
ATOM 12513 O O . GLU F 1 151 ? 31.160 53.668 -44.077 1.00 20.91 151 GLU F O 1
ATOM 12519 N N . GLY F 1 152 ? 29.804 55.056 -45.225 1.00 20.55 152 GLY F N 1
ATOM 12520 C CA . GLY F 1 152 ? 30.869 55.976 -45.588 1.00 22.11 152 GLY F CA 1
ATOM 12521 C C . GLY F 1 152 ? 31.905 55.482 -46.583 1.00 22.80 152 GLY F C 1
ATOM 12522 O O . GLY F 1 152 ? 32.948 56.120 -46.744 1.00 22.83 152 GLY F O 1
ATOM 12523 N N . LEU F 1 153 ? 31.633 54.360 -47.248 1.00 21.90 153 LEU F N 1
ATOM 12524 C CA . LEU F 1 153 ? 32.561 53.794 -48.232 1.00 21.58 153 LEU F CA 1
ATOM 12525 C C . LEU F 1 153 ? 32.190 54.268 -49.639 1.00 20.76 153 LEU F C 1
ATOM 12526 O O . LEU F 1 153 ? 31.307 53.706 -50.282 1.00 21.67 153 LEU F O 1
ATOM 12531 N N . THR F 1 154 ? 32.881 55.302 -50.109 1.00 19.92 154 THR F N 1
ATOM 12532 C CA . THR F 1 154 ? 32.606 55.887 -51.416 1.00 18.80 154 THR F CA 1
ATOM 12533 C C . THR F 1 154 ? 33.285 55.140 -52.552 1.00 18.06 154 THR F C 1
ATOM 12534 O O . THR F 1 154 ? 34.480 54.858 -52.498 1.00 19.99 154 THR F O 1
ATOM 12538 N N . VAL F 1 155 ? 32.513 54.830 -53.587 1.00 18.38 155 VAL F N 1
ATOM 12539 C CA . VAL F 1 155 ? 33.027 54.100 -54.737 1.00 18.70 155 VAL F CA 1
ATOM 12540 C C . VAL F 1 155 ? 32.617 54.781 -56.034 1.00 19.79 155 VAL F C 1
ATOM 12541 O O . VAL F 1 155 ? 31.634 55.521 -56.075 1.00 18.46 155 VAL F O 1
ATOM 12545 N N . LEU F 1 156 ? 33.367 54.514 -57.096 1.00 19.86 156 LEU F N 1
ATOM 12546 C CA . LEU F 1 156 ? 33.081 55.115 -58.389 1.00 20.54 156 LEU F CA 1
ATOM 12547 C C . LEU F 1 156 ? 33.575 54.276 -59.562 1.00 20.45 156 LEU F C 1
ATOM 12548 O O . LEU F 1 156 ? 34.659 53.690 -59.511 1.00 20.13 156 LEU F O 1
ATOM 12553 N N . LYS F 1 157 ? 32.756 54.210 -60.608 1.00 20.51 157 LYS F N 1
ATOM 12554 C CA . LYS F 1 157 ? 33.110 53.513 -61.843 1.00 21.16 157 LYS F CA 1
ATOM 12555 C C . LYS F 1 157 ? 33.135 54.631 -62.882 1.00 21.87 157 LYS F C 1
ATOM 12556 O O . LYS F 1 157 ? 32.179 55.402 -62.970 1.00 20.40 157 LYS F O 1
ATOM 12562 N N . SER F 1 158 ? 34.217 54.733 -63.654 1.00 22.17 158 SER F N 1
ATOM 12563 C CA . SER F 1 158 ? 34.325 55.790 -64.658 1.00 22.97 158 SER F CA 1
ATOM 12564 C C . SER F 1 158 ? 33.630 55.417 -65.967 1.00 23.65 158 SER F C 1
ATOM 12565 O O . SER F 1 158 ? 33.433 56.259 -66.845 1.00 24.63 158 SER F O 1
ATOM 12568 N N . THR F 1 159 ? 33.260 54.147 -66.083 1.00 24.45 159 THR F N 1
ATOM 12569 C CA . THR F 1 159 ? 32.536 53.642 -67.242 1.00 24.27 159 THR F CA 1
ATOM 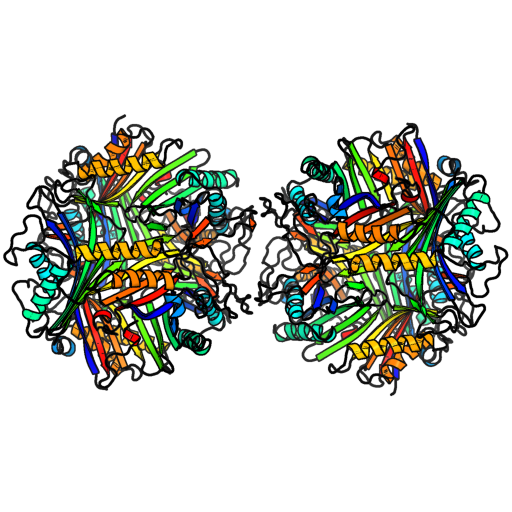12570 C C . THR F 1 159 ? 31.874 52.331 -66.820 1.00 24.53 159 THR F C 1
ATOM 12571 O O . THR F 1 159 ? 31.927 51.965 -65.647 1.00 24.91 159 THR F O 1
ATOM 12575 N N . GLY F 1 160 ? 31.245 51.627 -67.755 1.00 24.60 160 GLY F N 1
ATOM 12576 C CA . GLY F 1 160 ? 30.588 50.382 -67.394 1.00 23.21 160 GLY F CA 1
ATOM 12577 C C . GLY F 1 160 ? 29.280 50.662 -66.673 1.00 23.78 160 GLY F C 1
ATOM 12578 O O . GLY F 1 160 ? 28.874 49.927 -65.765 1.00 23.03 160 GLY F O 1
ATOM 12579 N N . SER F 1 161 ? 28.628 51.748 -67.072 1.00 21.99 161 SER F N 1
ATOM 12580 C CA . SER F 1 161 ? 27.353 52.151 -66.499 1.00 22.35 161 SER F CA 1
ATOM 12581 C C . SER F 1 161 ? 26.507 52.817 -67.575 1.00 22.76 161 SER F C 1
ATOM 12582 O O . SER F 1 161 ? 26.992 53.686 -68.301 1.00 23.61 161 SER F O 1
ATOM 12585 N N . GLU F 1 162 ? 25.248 52.405 -67.678 1.00 20.65 162 GLU F N 1
ATOM 12586 C CA . GLU F 1 162 ? 24.334 52.975 -68.664 1.00 22.89 162 GLU F CA 1
ATOM 12587 C C . GLU F 1 162 ? 23.025 53.327 -67.984 1.00 22.78 162 GLU F C 1
ATOM 12588 O O . GLU F 1 162 ? 22.760 52.905 -66.860 1.00 23.01 162 GLU F O 1
ATOM 12594 N N . PHE F 1 163 ? 22.208 54.107 -68.675 1.00 22.85 163 PHE F N 1
ATOM 12595 C CA . PHE F 1 163 ? 20.891 54.447 -68.172 1.00 22.30 163 PHE F CA 1
ATOM 12596 C C . PHE F 1 163 ? 20.038 54.937 -69.327 1.00 22.63 163 PHE F C 1
ATOM 12597 O O . PHE F 1 163 ? 20.150 56.086 -69.764 1.00 22.75 163 PHE F O 1
ATOM 12605 N N . HIS F 1 164 ? 19.195 54.040 -69.827 1.00 22.12 164 HIS F N 1
ATOM 12606 C CA . HIS F 1 164 ? 18.313 54.343 -70.943 1.00 22.91 164 HIS F CA 1
ATOM 12607 C C . HIS F 1 164 ? 17.059 53.483 -70.860 1.00 23.64 164 HIS F C 1
ATOM 12608 O O . HIS F 1 164 ? 16.976 52.559 -70.044 1.00 21.42 164 HIS F O 1
ATOM 12615 N N . GLY F 1 165 ? 16.079 53.796 -71.700 1.00 23.11 165 GLY F N 1
ATOM 12616 C CA . GLY F 1 165 ? 14.848 53.036 -71.700 1.00 24.74 165 GLY F CA 1
ATOM 12617 C C . GLY F 1 165 ? 13.845 53.459 -70.645 1.00 25.04 165 GLY F C 1
ATOM 12618 O O . GLY F 1 165 ? 12.823 52.797 -70.474 1.00 25.01 165 GLY F O 1
ATOM 12619 N N . PHE F 1 166 ? 14.125 54.546 -69.928 1.00 23.95 166 PHE F N 1
ATOM 12620 C CA . PHE F 1 166 ? 13.198 55.020 -68.911 1.00 23.61 166 PHE F CA 1
ATOM 12621 C C . PHE F 1 166 ? 12.068 55.803 -69.583 1.00 25.37 166 PHE F C 1
ATOM 12622 O O . PHE F 1 166 ? 12.246 56.366 -70.664 1.00 23.89 166 PHE F O 1
ATOM 12630 N N . PRO F 1 167 ? 10.883 55.831 -68.959 1.00 26.57 167 PRO F N 1
ATOM 12631 C CA . PRO F 1 167 ? 9.757 56.560 -69.546 1.00 28.30 167 PRO F CA 1
ATOM 12632 C C . PRO F 1 167 ? 10.025 58.055 -69.664 1.00 29.93 167 PRO F C 1
ATOM 12633 O O . PRO F 1 167 ? 10.802 58.622 -68.894 1.00 28.94 167 PRO F O 1
ATOM 12637 N N . ARG F 1 168 ? 9.384 58.690 -70.639 1.00 29.75 168 ARG F N 1
ATOM 12638 C CA . ARG F 1 168 ? 9.560 60.119 -70.844 1.00 30.80 168 ARG F CA 1
ATOM 12639 C C . ARG F 1 168 ? 8.215 60.829 -70.861 1.00 31.44 168 ARG F C 1
ATOM 12640 O O . ARG F 1 168 ? 7.361 60.527 -71.692 1.00 33.66 168 ARG F O 1
ATOM 12648 N N . ASP F 1 169 ? 8.021 61.755 -69.929 1.00 30.87 169 ASP F N 1
ATOM 12649 C CA . ASP F 1 169 ? 6.791 62.533 -69.881 1.00 30.47 169 ASP F CA 1
ATOM 12650 C C . ASP F 1 169 ? 7.196 63.974 -70.160 1.00 30.04 169 ASP F C 1
ATOM 12651 O O . ASP F 1 169 ? 8.355 64.234 -70.481 1.00 27.73 169 ASP F O 1
ATOM 12656 N N . LYS F 1 170 ? 6.262 64.910 -70.039 1.00 30.46 170 LYS F N 1
ATOM 12657 C CA . LYS F 1 170 ? 6.573 66.307 -70.317 1.00 31.91 170 LYS F CA 1
ATOM 12658 C C . LYS F 1 170 ? 7.660 66.894 -69.417 1.00 29.84 170 LYS F C 1
ATOM 12659 O O . LYS F 1 170 ? 8.312 67.871 -69.784 1.00 31.25 170 LYS F O 1
ATOM 12665 N N . TYR F 1 171 ? 7.864 66.295 -68.249 1.00 27.63 171 TYR F N 1
ATOM 12666 C CA . TYR F 1 171 ? 8.872 66.785 -67.308 1.00 26.23 171 TYR F CA 1
ATOM 12667 C C . TYR F 1 171 ? 10.232 66.099 -67.466 1.00 26.15 171 TYR F C 1
ATOM 12668 O O . TYR F 1 171 ? 11.152 66.324 -66.671 1.00 24.67 171 TYR F O 1
ATOM 12677 N N . THR F 1 172 ? 10.361 65.278 -68.500 1.00 23.87 172 THR F N 1
ATOM 12678 C CA . THR F 1 172 ? 11.601 64.552 -68.744 1.00 24.85 172 THR F CA 1
ATOM 12679 C C . THR F 1 172 ? 12.526 65.263 -69.731 1.00 25.30 172 THR F C 1
ATOM 12680 O O . THR F 1 172 ? 12.146 65.553 -70.868 1.00 26.27 172 THR F O 1
ATOM 12684 N N . THR F 1 173 ? 13.745 65.545 -69.284 1.00 24.07 173 THR F N 1
ATOM 12685 C CA . THR F 1 173 ? 14.737 66.213 -70.117 1.00 25.48 173 THR F CA 1
ATOM 12686 C C . THR F 1 173 ? 16.031 65.405 -70.173 1.00 24.99 173 THR F C 1
ATOM 12687 O O . THR F 1 173 ? 16.871 65.625 -71.044 1.00 25.54 173 THR F O 1
ATOM 12691 N N . LEU F 1 174 ? 16.186 64.472 -69.238 1.00 24.26 174 LEU F N 1
ATOM 12692 C CA . LEU F 1 174 ? 17.388 63.647 -69.173 1.00 24.10 174 LEU F CA 1
ATOM 12693 C C . LEU F 1 174 ? 17.630 62.868 -70.459 1.00 24.08 174 LEU F C 1
ATOM 12694 O O . LEU F 1 174 ? 16.734 62.198 -70.970 1.00 23.04 174 LEU F O 1
ATOM 12699 N N . GLN F 1 175 ? 18.848 62.957 -70.979 1.00 23.70 175 GLN F N 1
ATOM 12700 C CA . GLN F 1 175 ? 19.190 62.239 -72.196 1.00 25.23 175 GLN F CA 1
ATOM 12701 C C . GLN F 1 175 ? 19.657 60.829 -71.868 1.00 25.65 175 GLN F C 1
ATOM 12702 O O . GLN F 1 175 ? 20.414 60.620 -70.917 1.00 24.77 175 GLN F O 1
ATOM 12708 N N . GLU F 1 176 ? 19.186 59.861 -72.648 1.00 23.13 176 GLU F N 1
ATOM 12709 C CA . GLU F 1 176 ? 19.570 58.472 -72.457 1.00 24.49 176 GLU F CA 1
ATOM 12710 C C . GLU F 1 176 ? 21.071 58.355 -72.703 1.00 23.69 176 GLU F C 1
ATOM 12711 O O . GLU F 1 176 ? 21.645 59.150 -73.443 1.00 24.46 176 GLU F O 1
ATOM 12717 N N . THR F 1 177 ? 21.715 57.374 -72.082 1.00 23.54 177 THR F N 1
ATOM 12718 C CA . THR F 1 177 ? 23.154 57.214 -72.266 1.00 23.14 177 THR F CA 1
ATOM 12719 C C . THR F 1 177 ? 23.620 55.774 -72.093 1.00 22.00 177 THR F C 1
ATOM 12720 O O . THR F 1 177 ? 22.998 54.991 -71.377 1.00 21.38 177 THR F O 1
ATOM 12724 N N . THR F 1 178 ? 24.718 55.435 -72.763 1.00 21.99 178 THR F N 1
ATOM 12725 C CA . THR F 1 178 ? 25.297 54.100 -72.679 1.00 22.57 178 THR F CA 1
ATOM 12726 C C . THR F 1 178 ? 26.671 54.179 -72.014 1.00 22.61 178 THR F C 1
ATOM 12727 O O . THR F 1 178 ? 27.394 53.188 -71.939 1.00 21.48 178 THR F O 1
ATOM 12731 N N . ASP F 1 179 ? 27.023 55.361 -71.514 1.00 23.93 179 ASP F N 1
ATOM 12732 C CA . ASP F 1 179 ? 28.325 55.545 -70.878 1.00 25.73 179 ASP F CA 1
ATOM 12733 C C . ASP F 1 179 ? 28.296 56.734 -69.913 1.00 23.95 179 ASP F C 1
ATOM 12734 O O . ASP F 1 179 ? 28.281 57.892 -70.335 1.00 22.92 179 ASP F O 1
ATOM 12739 N N . ARG F 1 180 ? 28.288 56.450 -68.616 1.00 21.41 180 ARG F N 1
ATOM 12740 C CA . ARG F 1 180 ? 28.275 57.510 -67.612 1.00 20.52 180 ARG F CA 1
ATOM 12741 C C . ARG F 1 180 ? 29.062 57.065 -66.384 1.00 20.33 180 ARG F C 1
ATOM 12742 O O . ARG F 1 180 ? 29.422 55.896 -66.252 1.00 20.51 180 ARG F O 1
ATOM 12750 N N . ILE F 1 181 ? 29.339 58.006 -65.493 1.00 19.50 181 ILE F N 1
ATOM 12751 C CA . ILE F 1 181 ? 30.041 57.678 -64.264 1.00 19.06 181 ILE F CA 1
ATOM 12752 C C . ILE F 1 181 ? 28.988 57.206 -63.270 1.00 18.72 181 ILE F C 1
ATOM 12753 O O . ILE F 1 181 ? 27.876 57.728 -63.243 1.00 18.77 181 ILE F O 1
ATOM 12758 N N . LEU F 1 182 ? 29.320 56.188 -62.487 1.00 18.22 182 LEU F N 1
ATOM 12759 C CA . LEU F 1 182 ? 28.406 55.712 -61.461 1.00 18.62 182 LEU F CA 1
ATOM 12760 C C . LEU F 1 182 ? 29.168 55.816 -60.142 1.00 17.84 182 LEU F C 1
ATOM 12761 O O . LEU F 1 182 ? 30.103 55.058 -59.900 1.00 17.66 182 LEU F O 1
ATOM 12766 N N . ALA F 1 183 ? 28.778 56.780 -59.311 1.00 18.18 183 ALA F N 1
ATOM 12767 C CA . ALA F 1 183 ? 29.429 57.006 -58.021 1.00 18.36 183 ALA F CA 1
ATOM 12768 C C . ALA F 1 183 ? 28.402 56.987 -56.899 1.00 18.73 183 ALA F C 1
ATOM 12769 O O . ALA F 1 183 ? 27.332 57.579 -57.023 1.00 19.72 183 ALA F O 1
ATOM 12771 N N . THR F 1 184 ? 28.736 56.324 -55.798 1.00 18.93 184 THR F N 1
ATOM 12772 C CA . THR F 1 184 ? 27.816 56.231 -54.672 1.00 20.46 184 THR F CA 1
ATOM 12773 C C . THR F 1 184 ? 28.585 56.051 -53.363 1.00 22.66 184 THR F C 1
ATOM 12774 O O . THR F 1 184 ? 29.810 55.906 -53.363 1.00 20.95 184 THR F O 1
ATOM 12778 N N . ASP F 1 185 ? 27.861 56.111 -52.248 1.00 23.48 185 ASP F N 1
ATOM 12779 C CA . ASP F 1 185 ? 28.446 55.900 -50.931 1.00 25.23 185 ASP F CA 1
ATOM 12780 C C . ASP F 1 185 ? 27.779 54.620 -50.482 1.00 24.67 185 ASP F C 1
ATOM 12781 O O . ASP F 1 185 ? 26.568 54.593 -50.295 1.00 24.65 185 ASP F O 1
ATOM 12786 N N . VAL F 1 186 ? 28.552 53.556 -50.325 1.00 24.86 186 VAL F N 1
ATOM 12787 C CA . VAL F 1 186 ? 27.957 52.299 -49.918 1.00 24.22 186 VAL F CA 1
ATOM 12788 C C . VAL F 1 186 ? 27.529 52.332 -48.464 1.00 24.51 186 VAL F C 1
ATOM 12789 O O . VAL F 1 186 ? 28.345 52.509 -47.557 1.00 24.11 186 VAL F O 1
ATOM 12793 N N . SER F 1 187 ? 26.230 52.190 -48.257 1.00 23.33 187 SER F N 1
ATOM 12794 C CA . SER F 1 187 ? 25.667 52.144 -46.922 1.00 23.97 187 SER F CA 1
ATOM 12795 C C . SER F 1 187 ? 24.855 50.861 -46.942 1.00 22.01 187 SER F C 1
ATOM 12796 O O . SER F 1 187 ? 23.883 50.763 -47.685 1.00 20.02 187 SER F O 1
ATOM 12799 N N . ALA F 1 188 ? 25.266 49.879 -46.148 1.00 20.71 188 ALA F N 1
ATOM 12800 C CA . ALA F 1 188 ? 24.568 48.597 -46.120 1.00 18.88 188 ALA F CA 1
ATOM 12801 C C . ALA F 1 188 ? 24.453 48.058 -44.705 1.00 19.04 188 ALA F C 1
ATOM 12802 O O . ALA F 1 188 ? 25.311 48.309 -43.864 1.00 18.33 188 ALA F O 1
ATOM 12804 N N . ARG F 1 189 ? 23.377 47.320 -44.450 1.00 18.10 189 ARG F N 1
ATOM 12805 C CA . ARG F 1 189 ? 23.146 46.722 -43.144 1.00 17.14 189 ARG F CA 1
ATOM 12806 C C . ARG F 1 189 ? 22.525 45.356 -43.367 1.00 16.85 189 ARG F C 1
ATOM 12807 O O . ARG F 1 189 ? 21.613 45.220 -44.175 1.00 16.85 189 ARG F O 1
ATOM 12815 N N . TRP F 1 190 ? 23.042 44.348 -42.672 1.00 17.13 190 TRP F N 1
ATOM 12816 C CA . TRP F 1 190 ? 22.526 42.992 -42.826 1.00 17.67 190 TRP F CA 1
ATOM 12817 C C . TRP F 1 190 ? 22.170 42.387 -41.479 1.00 17.72 190 TRP F C 1
ATOM 12818 O O . TRP F 1 190 ? 22.854 42.610 -40.482 1.00 16.39 190 TRP F O 1
ATOM 12829 N N . ARG F 1 191 ? 21.080 41.629 -41.461 1.00 18.16 191 ARG F N 1
ATOM 12830 C CA . ARG F 1 191 ? 20.595 41.005 -40.244 1.00 18.02 191 ARG F CA 1
ATOM 12831 C C . ARG F 1 191 ? 21.017 39.541 -40.151 1.00 19.27 191 ARG F C 1
ATOM 12832 O O . ARG F 1 191 ? 20.795 38.752 -41.077 1.00 17.79 191 ARG F O 1
ATOM 12840 N N . TYR F 1 192 ? 21.639 39.189 -39.032 1.00 17.91 192 TYR F N 1
ATOM 12841 C CA . TYR F 1 192 ? 22.085 37.822 -38.798 1.00 20.15 192 TYR F CA 1
ATOM 12842 C C . TYR F 1 192 ? 20.924 36.992 -38.265 1.00 21.42 192 TYR F C 1
ATOM 12843 O O . TYR F 1 192 ? 20.052 37.512 -37.568 1.00 21.50 192 TYR F O 1
ATOM 12852 N N . ASN F 1 193 ? 20.910 35.705 -38.594 1.00 22.61 193 ASN F N 1
ATOM 12853 C CA . ASN F 1 193 ? 19.834 34.835 -38.130 1.00 25.02 193 ASN F CA 1
ATOM 12854 C C . ASN F 1 193 ? 20.291 33.943 -36.978 1.00 26.13 193 ASN F C 1
ATOM 12855 O O . ASN F 1 193 ? 19.571 33.035 -36.559 1.00 26.14 193 ASN F O 1
ATOM 12860 N N . THR F 1 194 ? 21.492 34.220 -36.472 1.00 26.21 194 THR F N 1
ATOM 12861 C CA . THR F 1 194 ? 22.078 33.483 -35.355 1.00 28.35 194 THR F CA 1
ATOM 12862 C C . THR F 1 194 ? 23.167 34.333 -34.698 1.00 30.92 194 THR F C 1
ATOM 12863 O O . THR F 1 194 ? 23.636 35.310 -35.285 1.00 28.26 194 THR F O 1
ATOM 12867 N N . VAL F 1 195 ? 23.561 33.974 -33.478 1.00 32.08 195 VAL F N 1
ATOM 12868 C CA . VAL F 1 195 ? 24.611 34.715 -32.789 1.00 34.20 195 VAL F CA 1
ATOM 12869 C C . VAL F 1 195 ? 25.936 33.983 -32.950 1.00 34.72 195 VAL F C 1
ATOM 12870 O O . VAL F 1 195 ? 26.998 34.539 -32.672 1.00 35.80 195 VAL F O 1
ATOM 12874 N N . GLU F 1 196 ? 25.871 32.733 -33.401 1.00 34.18 196 GLU F N 1
ATOM 12875 C CA . GLU F 1 196 ? 27.078 31.943 -33.605 1.00 35.51 196 GLU F CA 1
ATOM 12876 C C . GLU F 1 196 ? 27.684 32.337 -34.942 1.00 35.17 196 GLU F C 1
ATOM 12877 O O . GLU F 1 196 ? 27.653 31.568 -35.904 1.00 35.03 196 GLU F O 1
ATOM 12883 N N . VAL F 1 197 ? 28.235 33.547 -34.988 1.00 33.48 197 VAL F N 1
ATOM 12884 C CA . VAL F 1 197 ? 28.838 34.080 -36.202 1.00 31.79 197 VAL F CA 1
ATOM 12885 C C . VAL F 1 197 ? 30.252 34.590 -35.937 1.00 31.31 197 VAL F C 1
ATOM 12886 O O . VAL F 1 197 ? 30.544 35.097 -34.852 1.00 30.76 197 VAL F O 1
ATOM 12890 N N . ASP F 1 198 ? 31.125 34.439 -36.930 1.00 28.81 198 ASP F N 1
ATOM 12891 C CA . ASP F 1 198 ? 32.495 34.936 -36.841 1.00 26.94 198 ASP F CA 1
ATOM 12892 C C . ASP F 1 198 ? 32.329 36.356 -37.375 1.00 23.64 198 ASP F C 1
ATOM 12893 O O . ASP F 1 198 ? 32.614 36.636 -38.538 1.00 21.03 198 ASP F O 1
ATOM 12898 N N . PHE F 1 199 ? 31.842 37.241 -36.515 1.00 22.59 199 PHE F N 1
ATOM 12899 C CA . PHE F 1 199 ? 31.569 38.621 -36.886 1.00 21.00 199 PHE F CA 1
ATOM 12900 C C . PHE F 1 199 ? 32.637 39.359 -37.692 1.00 21.52 199 PHE F C 1
ATOM 12901 O O . PHE F 1 199 ? 32.313 40.003 -38.686 1.00 22.99 199 PHE F O 1
ATOM 12909 N N . ASP F 1 200 ? 33.899 39.282 -37.285 1.00 22.55 200 ASP F N 1
ATOM 12910 C CA . ASP F 1 200 ? 34.937 39.984 -38.039 1.00 23.87 200 ASP F CA 1
ATOM 12911 C C . ASP F 1 200 ? 35.161 39.371 -39.420 1.00 23.90 200 ASP F C 1
ATOM 12912 O O . ASP F 1 200 ? 35.356 40.093 -40.401 1.00 22.22 200 ASP F O 1
ATOM 12917 N N . ALA F 1 201 ? 35.133 38.044 -39.498 1.00 24.14 201 ALA F N 1
ATOM 12918 C CA . ALA F 1 201 ? 35.345 37.365 -40.776 1.00 24.45 201 ALA F CA 1
ATOM 12919 C C . ALA F 1 201 ? 34.219 37.675 -41.757 1.00 24.66 201 ALA F C 1
ATOM 12920 O O . ALA F 1 201 ? 34.462 37.936 -42.935 1.00 25.04 201 ALA F O 1
ATOM 12922 N N . VAL F 1 202 ? 32.985 37.652 -41.270 1.00 23.71 202 VAL F N 1
ATOM 12923 C CA . VAL F 1 202 ? 31.849 37.925 -42.134 1.00 22.22 202 VAL F CA 1
ATOM 12924 C C . VAL F 1 202 ? 31.837 39.380 -42.594 1.00 20.79 202 VAL F C 1
ATOM 12925 O O . VAL F 1 202 ? 31.565 39.659 -43.757 1.00 19.67 202 VAL F O 1
ATOM 12929 N N . TYR F 1 203 ? 32.138 40.311 -41.691 1.00 20.80 203 TYR F N 1
ATOM 12930 C CA . TYR F 1 203 ? 32.164 41.717 -42.076 1.00 19.70 203 TYR F CA 1
ATOM 12931 C C . TYR F 1 203 ? 33.167 41.913 -43.213 1.00 21.54 203 TYR F C 1
ATOM 12932 O O . TYR F 1 203 ? 32.876 42.588 -44.203 1.00 20.19 203 TYR F O 1
ATOM 12941 N N . ALA F 1 204 ? 34.343 41.306 -43.078 1.00 21.34 204 ALA F N 1
ATOM 12942 C CA . ALA F 1 204 ? 35.375 41.427 -44.105 1.00 22.54 204 ALA F CA 1
ATOM 12943 C C . ALA F 1 204 ? 34.888 40.822 -45.426 1.00 22.41 204 ALA F C 1
ATOM 12944 O O . ALA F 1 204 ? 35.110 41.385 -46.500 1.00 21.87 204 ALA F O 1
ATOM 12946 N N . SER F 1 205 ? 34.227 39.673 -45.339 1.00 21.38 205 SER F N 1
ATOM 12947 C CA . SER F 1 205 ? 33.700 39.006 -46.522 1.00 20.55 205 SER F CA 1
ATOM 12948 C C . SER F 1 205 ? 32.628 39.847 -47.212 1.00 21.02 205 SER F C 1
ATOM 12949 O O . SER F 1 205 ? 32.673 40.050 -48.425 1.00 19.14 205 SER F O 1
ATOM 12952 N N . VAL F 1 206 ? 31.664 40.333 -46.434 1.00 20.20 206 VAL F N 1
ATOM 12953 C CA . VAL F 1 206 ? 30.581 41.143 -46.982 1.00 19.72 206 VAL F CA 1
ATOM 12954 C C . VAL F 1 206 ? 31.120 42.380 -47.684 1.00 20.54 206 VAL F C 1
ATOM 12955 O O . VAL F 1 206 ? 30.709 42.702 -48.800 1.00 20.52 206 VAL F O 1
ATOM 12959 N N . ARG F 1 207 ? 32.042 43.071 -47.024 1.00 20.33 207 ARG F N 1
ATOM 12960 C CA . ARG F 1 207 ? 32.643 44.269 -47.596 1.00 22.05 207 ARG F CA 1
ATOM 12961 C C . ARG F 1 207 ? 33.222 43.956 -48.973 1.00 21.34 207 ARG F C 1
ATOM 12962 O O . ARG F 1 207 ? 32.982 44.682 -49.938 1.00 20.31 207 ARG F O 1
ATOM 12970 N N . GLY F 1 208 ? 33.977 42.866 -49.056 1.00 20.70 208 GLY F N 1
ATOM 12971 C CA . GLY F 1 208 ? 34.585 42.481 -50.317 1.00 21.23 208 GLY F CA 1
ATOM 12972 C C . GLY F 1 208 ? 33.581 42.127 -51.395 1.00 21.82 208 GLY F C 1
ATOM 12973 O O . GLY F 1 208 ? 33.773 42.463 -52.565 1.00 21.87 208 GLY F O 1
ATOM 12974 N N . LEU F 1 209 ? 32.512 41.442 -51.004 1.00 20.56 209 LEU F N 1
ATOM 12975 C CA . LEU F 1 209 ? 31.472 41.036 -51.940 1.00 20.56 209 LEU F CA 1
ATOM 12976 C C . LEU F 1 209 ? 30.735 42.239 -52.515 1.00 21.24 209 LEU F C 1
ATOM 12977 O O . LEU F 1 209 ? 30.453 42.282 -53.712 1.00 21.13 209 LEU F O 1
ATOM 12982 N N . LEU F 1 210 ? 30.426 43.215 -51.665 1.00 18.82 210 LEU F N 1
ATOM 12983 C CA . LEU F 1 210 ? 29.720 44.410 -52.116 1.00 20.27 210 LEU F CA 1
ATOM 12984 C C . LEU F 1 210 ? 30.568 45.181 -53.125 1.00 22.23 210 LEU F C 1
ATOM 12985 O O . LEU F 1 210 ? 30.065 45.650 -54.151 1.00 22.21 210 LEU F O 1
ATOM 12990 N N . LEU F 1 211 ? 31.859 45.310 -52.829 1.00 21.68 211 LEU F N 1
ATOM 12991 C CA . LEU F 1 211 ? 32.769 46.027 -53.713 1.00 22.95 211 LEU F CA 1
ATOM 12992 C C . LEU F 1 211 ? 32.949 45.278 -55.028 1.00 22.75 211 LEU F C 1
ATOM 12993 O O . LEU F 1 211 ? 32.961 45.888 -56.097 1.00 20.68 211 LEU F O 1
ATOM 12998 N N . LYS F 1 212 ? 33.080 43.957 -54.946 1.00 22.56 212 LYS F N 1
ATOM 12999 C CA . LYS F 1 212 ? 33.251 43.139 -56.145 1.00 24.41 212 LYS F CA 1
ATOM 13000 C C . LYS F 1 212 ? 32.046 43.280 -57.079 1.00 24.26 212 LYS F C 1
ATOM 13001 O O . LYS F 1 212 ? 32.206 43.514 -58.280 1.00 24.86 212 LYS F O 1
ATOM 13007 N N . ALA F 1 213 ? 30.844 43.144 -56.527 1.00 21.91 213 ALA F N 1
ATOM 13008 C CA . ALA F 1 213 ? 29.628 43.260 -57.327 1.00 23.56 213 ALA F CA 1
ATOM 13009 C C . ALA F 1 213 ? 29.431 44.666 -57.893 1.00 22.30 213 ALA F C 1
ATOM 13010 O O . ALA F 1 213 ? 28.929 44.824 -59.001 1.00 22.34 213 ALA F O 1
ATOM 13012 N N . PHE F 1 214 ? 29.814 45.690 -57.138 1.00 21.84 214 PHE F N 1
ATOM 13013 C CA . PHE F 1 214 ? 29.669 47.056 -57.632 1.00 21.70 214 PHE F CA 1
ATOM 13014 C C . PHE F 1 214 ? 30.579 47.249 -58.844 1.00 22.88 214 PHE F C 1
ATOM 13015 O O . PHE F 1 214 ? 30.156 47.749 -59.890 1.00 22.83 214 PHE F O 1
ATOM 13023 N N . ALA F 1 215 ? 31.830 46.836 -58.691 1.00 21.96 215 ALA F N 1
ATOM 13024 C CA . ALA F 1 215 ? 32.828 46.983 -59.739 1.00 24.43 215 ALA F CA 1
ATOM 13025 C C . ALA F 1 215 ? 32.625 46.113 -60.974 1.00 24.90 215 ALA F C 1
ATOM 13026 O O . ALA F 1 215 ? 32.754 46.595 -62.099 1.00 24.30 215 ALA F O 1
ATOM 13028 N N . GLU F 1 216 ? 32.292 44.842 -60.770 1.00 25.02 216 GLU F N 1
ATOM 13029 C CA . GLU F 1 216 ? 32.151 43.922 -61.895 1.00 27.75 216 GLU F CA 1
ATOM 13030 C C . GLU F 1 216 ? 30.808 43.845 -62.602 1.00 27.09 216 GLU F C 1
ATOM 13031 O O . GLU F 1 216 ? 30.713 43.272 -63.686 1.00 29.12 216 GLU F O 1
ATOM 13037 N N . THR F 1 217 ? 29.765 44.410 -62.013 1.00 26.85 217 THR F N 1
ATOM 13038 C CA . THR F 1 217 ? 28.466 44.373 -62.669 1.00 26.12 217 THR F CA 1
ATOM 13039 C C . THR F 1 217 ? 28.361 45.485 -63.706 1.00 25.52 217 THR F C 1
ATOM 13040 O O . THR F 1 217 ? 28.577 46.654 -63.384 1.00 23.77 217 THR F O 1
ATOM 13044 N N . HIS F 1 218 ? 28.059 45.127 -64.954 1.00 24.22 218 HIS F N 1
ATOM 13045 C CA . HIS F 1 218 ? 27.881 46.143 -65.982 1.00 25.05 218 HIS F CA 1
ATOM 13046 C C . HIS F 1 218 ? 26.529 46.730 -65.608 1.00 24.94 218 HIS F C 1
ATOM 13047 O O . HIS F 1 218 ? 25.494 46.097 -65.807 1.00 24.40 218 HIS F O 1
ATOM 13054 N N . SER F 1 219 ? 26.537 47.939 -65.061 1.00 22.25 219 SER F N 1
ATOM 13055 C CA . SER F 1 219 ? 25.304 48.553 -64.597 1.00 22.51 219 SER F CA 1
ATOM 13056 C C . SER F 1 219 ? 24.370 49.156 -65.633 1.00 22.53 219 SER F C 1
ATOM 13057 O O . SER F 1 219 ? 24.747 50.060 -66.372 1.00 24.27 219 SER F O 1
ATOM 13060 N N . LEU F 1 220 ? 23.141 48.649 -65.671 1.00 22.09 220 LEU F N 1
ATOM 13061 C CA . LEU F 1 220 ? 22.125 49.178 -66.577 1.00 22.18 220 LEU F CA 1
ATOM 13062 C C . LEU F 1 220 ? 21.228 50.088 -65.742 1.00 20.84 220 LEU F C 1
ATOM 13063 O O . LEU F 1 220 ? 20.380 50.808 -66.265 1.00 21.00 220 LEU F O 1
ATOM 13068 N N . ALA F 1 221 ? 21.442 50.053 -64.429 1.00 21.44 221 ALA F N 1
ATOM 13069 C CA . ALA F 1 221 ? 20.667 50.860 -63.487 1.00 21.69 221 ALA F CA 1
ATOM 13070 C C . ALA F 1 221 ? 21.270 50.714 -62.097 1.00 20.49 221 ALA F C 1
ATOM 13071 O O . ALA F 1 221 ? 21.813 49.665 -61.762 1.00 21.20 221 ALA F O 1
ATOM 13073 N N . LEU F 1 222 ? 21.170 51.756 -61.282 1.00 19.99 222 LEU F N 1
ATOM 13074 C CA . LEU F 1 222 ? 21.714 51.676 -59.932 1.00 21.20 222 LEU F CA 1
ATOM 13075 C C . LEU F 1 222 ? 20.959 50.573 -59.183 1.00 20.38 222 LEU F C 1
ATOM 13076 O O . LEU F 1 222 ? 21.533 49.865 -58.351 1.00 19.66 222 LEU F O 1
ATOM 13081 N N . GLN F 1 223 ? 19.672 50.425 -59.493 1.00 20.13 223 GLN F N 1
ATOM 13082 C CA . GLN F 1 223 ? 18.850 49.404 -58.847 1.00 21.15 223 GLN F CA 1
ATOM 13083 C C . GLN F 1 223 ? 19.402 48.010 -59.118 1.00 19.26 223 GLN F C 1
ATOM 13084 O O . GLN F 1 223 ? 19.427 47.163 -58.222 1.00 20.59 223 GLN F O 1
ATOM 13090 N N . GLN F 1 224 ? 19.844 47.776 -60.353 1.00 19.22 224 GLN F N 1
ATOM 13091 C CA . GLN F 1 224 ? 20.387 46.474 -60.742 1.00 21.38 224 GLN F CA 1
ATOM 13092 C C . GLN F 1 224 ? 21.706 46.190 -60.033 1.00 20.97 224 GLN F C 1
ATOM 13093 O O . GLN F 1 224 ? 21.942 45.078 -59.551 1.00 20.03 224 GLN F O 1
ATOM 13099 N N . THR F 1 225 ? 22.576 47.194 -59.987 1.00 20.30 225 THR F N 1
ATOM 13100 C CA . THR F 1 225 ? 23.862 47.034 -59.323 1.00 20.30 225 THR F CA 1
ATOM 13101 C C . THR F 1 225 ? 23.624 46.664 -57.862 1.00 20.10 225 THR F C 1
ATOM 13102 O O . THR F 1 225 ? 24.264 45.758 -57.329 1.00 19.18 225 THR F O 1
ATOM 13106 N N . MET F 1 226 ? 22.691 47.366 -57.226 1.00 21.17 226 MET F N 1
ATOM 13107 C CA . MET F 1 226 ? 22.362 47.115 -55.825 1.00 20.73 226 MET F CA 1
ATOM 13108 C C . MET F 1 226 ? 21.845 45.696 -55.622 1.00 21.48 226 MET F C 1
ATOM 13109 O O . MET F 1 226 ? 22.227 45.013 -54.671 1.00 20.80 226 MET F O 1
ATOM 13114 N N . TYR F 1 227 ? 20.973 45.255 -56.521 1.00 22.00 227 TYR F N 1
ATOM 13115 C CA . TYR F 1 227 ? 20.417 43.910 -56.431 1.00 22.26 227 TYR F CA 1
ATOM 13116 C C . TYR F 1 227 ? 21.522 42.854 -56.478 1.00 21.43 227 TYR F C 1
ATOM 13117 O O . TYR F 1 227 ? 21.502 41.888 -55.715 1.00 21.82 227 TYR F O 1
ATOM 13126 N N . GLU F 1 228 ? 22.485 43.032 -57.379 1.00 20.93 228 GLU F N 1
ATOM 13127 C CA . GLU F 1 228 ? 23.586 42.079 -57.493 1.00 20.70 228 GLU F CA 1
ATOM 13128 C C . GLU F 1 228 ? 24.473 42.087 -56.251 1.00 21.05 228 GLU F C 1
ATOM 13129 O O . GLU F 1 228 ? 24.980 41.041 -55.836 1.00 19.70 228 GLU F O 1
ATOM 13135 N N . MET F 1 229 ? 24.668 43.268 -55.669 1.00 19.23 229 MET F N 1
ATOM 13136 C CA . MET F 1 229 ? 25.474 43.394 -54.460 1.00 19.66 229 MET F CA 1
ATOM 13137 C C . MET F 1 229 ? 24.807 42.611 -53.328 1.00 21.07 229 MET F C 1
ATOM 13138 O O . MET F 1 229 ? 25.466 41.847 -52.616 1.00 20.46 229 MET F O 1
ATOM 13143 N N . GLY F 1 230 ? 23.497 42.791 -53.177 1.00 20.34 230 GLY F N 1
ATOM 13144 C CA . GLY F 1 230 ? 22.772 42.093 -52.128 1.00 21.69 230 GLY F CA 1
ATOM 13145 C C . GLY F 1 230 ? 22.677 40.594 -52.357 1.00 22.88 230 GLY F C 1
ATOM 13146 O O . GLY F 1 230 ? 22.784 39.802 -51.416 1.00 20.57 230 GLY F O 1
ATOM 13147 N N . ARG F 1 231 ? 22.476 40.199 -53.611 1.00 23.57 231 ARG F N 1
ATOM 13148 C CA . ARG F 1 231 ? 22.369 38.785 -53.951 1.00 25.02 231 ARG F CA 1
ATOM 13149 C C . ARG F 1 231 ? 23.660 38.044 -53.602 1.00 24.71 231 ARG F C 1
ATOM 13150 O O . ARG F 1 231 ? 23.619 36.932 -53.080 1.00 24.38 231 ARG F O 1
ATOM 13158 N N . ALA F 1 232 ? 24.802 38.663 -53.891 1.00 24.01 232 ALA F N 1
ATOM 13159 C CA . ALA F 1 232 ? 26.101 38.048 -53.603 1.00 24.54 232 ALA F CA 1
ATOM 13160 C C . ALA F 1 232 ? 26.267 37.752 -52.113 1.00 23.51 232 ALA F C 1
ATOM 13161 O O . ALA F 1 232 ? 26.786 36.701 -51.727 1.00 23.31 232 ALA F O 1
ATOM 13163 N N . VAL F 1 233 ? 25.835 38.692 -51.282 1.00 21.75 233 VAL F N 1
ATOM 13164 C CA . VAL F 1 233 ? 25.936 38.542 -49.838 1.00 21.53 233 VAL F CA 1
ATOM 13165 C C . VAL F 1 233 ? 25.086 37.382 -49.324 1.00 22.40 233 VAL F C 1
ATOM 13166 O O . VAL F 1 233 ? 25.590 36.495 -48.629 1.00 23.06 233 VAL F O 1
ATOM 13170 N N . ILE F 1 234 ? 23.803 37.384 -49.674 1.00 22.08 234 ILE F N 1
ATOM 13171 C CA . ILE F 1 234 ? 22.893 36.337 -49.221 1.00 23.86 234 ILE F CA 1
ATOM 13172 C C . ILE F 1 234 ? 23.320 34.953 -49.701 1.00 25.16 234 ILE F C 1
ATOM 13173 O O . ILE F 1 234 ? 23.289 33.994 -48.936 1.00 25.45 234 ILE F O 1
ATOM 13178 N N . GLU F 1 235 ? 23.718 34.848 -50.965 1.00 26.24 235 GLU F N 1
ATOM 13179 C CA . GLU F 1 235 ? 24.144 33.565 -51.515 1.00 26.36 235 GLU F CA 1
ATOM 13180 C C . GLU F 1 235 ? 25.408 33.025 -50.846 1.00 26.90 235 GLU F C 1
ATOM 13181 O O . GLU F 1 235 ? 25.607 31.814 -50.769 1.00 26.71 235 GLU F O 1
ATOM 13187 N N . THR F 1 236 ? 26.254 33.923 -50.355 1.00 25.41 236 THR F N 1
ATOM 13188 C CA . THR F 1 236 ? 27.509 33.528 -49.727 1.00 25.05 236 THR F CA 1
ATOM 13189 C C . THR F 1 236 ? 27.454 33.197 -48.234 1.00 25.85 236 THR F C 1
ATOM 13190 O O . THR F 1 236 ? 28.165 32.301 -47.777 1.00 25.17 236 THR F O 1
ATOM 13194 N N . HIS F 1 237 ? 26.614 33.902 -47.478 1.00 25.29 237 HIS F N 1
ATOM 13195 C CA . HIS F 1 237 ? 26.538 33.680 -46.034 1.00 25.35 237 HIS F CA 1
ATOM 13196 C C . HIS F 1 237 ? 25.210 33.171 -45.491 1.00 24.71 237 HIS F C 1
ATOM 13197 O O . HIS F 1 237 ? 24.226 33.909 -45.438 1.00 24.00 237 HIS F O 1
ATOM 13204 N N . PRO F 1 238 ? 25.177 31.905 -45.043 1.00 25.35 238 PRO F N 1
ATOM 13205 C CA . PRO F 1 238 ? 23.975 31.274 -44.490 1.00 26.03 238 PRO F CA 1
ATOM 13206 C C . PRO F 1 238 ? 23.446 31.965 -43.230 1.00 25.13 238 PRO F C 1
ATOM 13207 O O . PRO F 1 238 ? 22.260 31.867 -42.918 1.00 24.01 238 PRO F O 1
ATOM 13211 N N . GLU F 1 239 ? 24.318 32.660 -42.504 1.00 23.61 239 GLU F N 1
ATOM 13212 C CA . GLU F 1 239 ? 23.886 33.331 -41.282 1.00 24.51 239 GLU F CA 1
ATOM 13213 C C . GLU F 1 239 ? 23.208 34.678 -41.506 1.00 22.01 239 GLU F C 1
ATOM 13214 O O . GLU F 1 239 ? 22.790 35.323 -40.551 1.00 17.81 239 GLU F O 1
ATOM 13220 N N . ILE F 1 240 ? 23.103 35.104 -42.760 1.00 20.90 240 ILE F N 1
ATOM 13221 C CA . ILE F 1 240 ? 22.459 36.380 -43.071 1.00 20.01 240 ILE F CA 1
ATOM 13222 C C . ILE F 1 240 ? 21.109 36.130 -43.729 1.00 20.57 240 ILE F C 1
ATOM 13223 O O . ILE F 1 240 ? 21.024 35.418 -44.725 1.00 22.43 240 ILE F O 1
ATOM 13228 N N . ASP F 1 241 ? 20.053 36.720 -43.174 1.00 20.59 241 ASP F N 1
ATOM 13229 C CA . ASP F 1 241 ? 18.719 36.543 -43.732 1.00 20.82 241 ASP F CA 1
ATOM 13230 C C . ASP F 1 241 ? 18.276 37.662 -44.670 1.00 19.19 241 ASP F C 1
ATOM 13231 O O . ASP F 1 241 ? 17.371 37.471 -45.477 1.00 18.83 241 ASP F O 1
ATOM 13236 N N . GLU F 1 242 ? 18.908 38.827 -44.567 1.00 18.27 242 GLU F N 1
ATOM 13237 C CA . GLU F 1 242 ? 18.556 39.942 -45.436 1.00 17.90 242 GLU F CA 1
ATOM 13238 C C . GLU F 1 242 ? 19.576 41.066 -45.340 1.00 17.18 242 GLU F C 1
ATOM 13239 O O . GLU F 1 242 ? 20.303 41.184 -44.357 1.00 17.19 242 GLU F O 1
ATOM 13245 N N . ILE F 1 243 ? 19.628 41.882 -46.380 1.00 16.35 243 ILE F N 1
ATOM 13246 C CA . ILE F 1 243 ? 20.535 43.016 -46.402 1.00 15.98 243 ILE F CA 1
ATOM 13247 C C . ILE F 1 243 ? 19.823 44.205 -47.031 1.00 17.00 243 ILE F C 1
ATOM 13248 O O . ILE F 1 243 ? 19.151 44.068 -48.057 1.00 17.50 243 ILE F O 1
ATOM 13253 N N . LYS F 1 244 ? 19.945 45.366 -46.393 1.00 17.77 244 LYS F N 1
ATOM 13254 C CA . LYS F 1 244 ? 19.335 46.589 -46.904 1.00 18.24 244 LYS F CA 1
ATOM 13255 C C . LYS F 1 244 ? 20.455 47.524 -47.330 1.00 19.47 244 LYS F C 1
ATOM 13256 O O . LYS F 1 244 ? 21.514 47.562 -46.700 1.00 17.12 244 LYS F O 1
ATOM 13262 N N . MET F 1 245 ? 20.225 48.262 -48.408 1.00 18.00 245 MET F N 1
ATOM 13263 C CA . MET F 1 245 ? 21.216 49.205 -48.894 1.00 19.27 245 MET F CA 1
ATOM 13264 C C . MET F 1 245 ? 20.536 50.515 -49.223 1.00 19.38 245 MET F C 1
ATOM 13265 O O . MET F 1 245 ? 19.355 50.542 -49.567 1.00 18.29 245 MET F O 1
ATOM 13270 N N . SER F 1 246 ? 21.286 51.601 -49.078 1.00 18.94 246 SER F N 1
ATOM 13271 C CA . SER F 1 246 ? 20.794 52.938 -49.380 1.00 20.08 246 SER F CA 1
ATOM 13272 C C . SER F 1 246 ? 21.958 53.556 -50.131 1.00 21.31 246 SER F C 1
ATOM 13273 O O . SER F 1 246 ? 22.967 53.925 -49.533 1.00 21.34 246 SER F O 1
ATOM 13276 N N . LEU F 1 247 ? 21.820 53.638 -51.449 1.00 19.33 247 LEU F N 1
ATOM 13277 C CA . LEU F 1 247 ? 22.881 54.158 -52.295 1.00 20.70 247 LEU F CA 1
ATOM 13278 C C . LEU F 1 247 ? 22.504 55.428 -53.026 1.00 20.72 247 LEU F C 1
ATOM 13279 O O . LEU F 1 247 ? 21.554 55.445 -53.805 1.00 20.03 247 LEU F O 1
ATOM 13284 N N . PRO F 1 248 ? 23.235 56.519 -52.768 1.00 20.62 248 PRO F N 1
ATOM 13285 C CA . PRO F 1 248 ? 22.902 57.753 -53.477 1.00 19.47 248 PRO F CA 1
ATOM 13286 C C . PRO F 1 248 ? 23.560 57.715 -54.856 1.00 20.33 248 PRO F C 1
ATOM 13287 O O . PRO F 1 248 ? 24.585 57.062 -55.041 1.00 19.44 248 PRO F O 1
ATOM 13291 N N . ASN F 1 249 ? 22.960 58.369 -55.839 1.00 18.39 249 ASN F N 1
ATOM 13292 C CA . ASN F 1 249 ? 23.606 58.419 -57.143 1.00 20.47 249 ASN F CA 1
ATOM 13293 C C . ASN F 1 249 ? 24.242 59.804 -57.139 1.00 19.96 249 ASN F C 1
ATOM 13294 O O . ASN F 1 249 ? 23.569 60.809 -57.380 1.00 19.41 249 ASN F O 1
ATOM 13299 N N . LYS F 1 250 ? 25.531 59.850 -56.814 1.00 20.07 250 LYS F N 1
ATOM 13300 C CA . LYS F 1 250 ? 26.267 61.107 -56.742 1.00 20.73 250 LYS F CA 1
ATOM 13301 C C . LYS F 1 250 ? 26.618 61.537 -58.154 1.00 20.75 250 LYS F C 1
ATOM 13302 O O . LYS F 1 250 ? 27.600 61.088 -58.733 1.00 20.47 250 LYS F O 1
ATOM 13308 N N . HIS F 1 251 ? 25.793 62.418 -58.698 1.00 21.21 251 HIS F N 1
ATOM 13309 C CA . HIS F 1 251 ? 25.957 62.868 -60.068 1.00 21.62 251 HIS F CA 1
ATOM 13310 C C . HIS F 1 251 ? 27.262 63.557 -60.413 1.00 21.66 251 HIS F C 1
ATOM 13311 O O . HIS F 1 251 ? 27.727 64.448 -59.705 1.00 21.54 251 HIS F O 1
ATOM 13318 N N . HIS F 1 252 ? 27.854 63.101 -61.511 1.00 20.35 252 HIS F N 1
ATOM 13319 C CA . HIS F 1 252 ? 29.077 63.674 -62.048 1.00 20.11 252 HIS F CA 1
ATOM 13320 C C . HIS F 1 252 ? 28.639 64.077 -63.451 1.00 20.32 252 HIS F C 1
ATOM 13321 O O . HIS F 1 252 ? 28.516 63.238 -64.343 1.00 20.37 252 HIS F O 1
ATOM 13328 N N . PHE F 1 253 ? 28.361 65.362 -63.623 1.00 20.43 253 PHE F N 1
ATOM 13329 C CA . PHE F 1 253 ? 27.896 65.884 -64.900 1.00 20.20 253 PHE F CA 1
ATOM 13330 C C . PHE F 1 253 ? 29.021 66.164 -65.887 1.00 20.95 253 PHE F C 1
ATOM 13331 O O . PHE F 1 253 ? 30.002 66.836 -65.550 1.00 19.41 253 PHE F O 1
ATOM 13339 N N . LEU F 1 254 ? 28.873 65.648 -67.105 1.00 18.55 254 LEU F N 1
ATOM 13340 C CA . LEU F 1 254 ? 29.861 65.868 -68.157 1.00 21.14 254 LEU F CA 1
ATOM 13341 C C . LEU F 1 254 ? 29.731 67.342 -68.547 1.00 21.02 254 LEU F C 1
ATOM 13342 O O . LEU F 1 254 ? 28.700 67.767 -69.069 1.00 24.25 254 LEU F O 1
ATOM 13347 N N . VAL F 1 255 ? 30.768 68.127 -68.282 1.00 19.29 255 VAL F N 1
ATOM 13348 C CA . VAL F 1 255 ? 30.734 69.555 -68.579 1.00 19.31 255 VAL F CA 1
ATOM 13349 C C . VAL F 1 255 ? 30.702 69.870 -70.080 1.00 18.19 255 VAL F C 1
ATOM 13350 O O . VAL F 1 255 ? 31.353 69.203 -70.877 1.00 20.27 255 VAL F O 1
ATOM 13354 N N . ASP F 1 256 ? 29.923 70.878 -70.455 1.00 18.80 256 ASP F N 1
ATOM 13355 C CA . ASP F 1 256 ? 29.835 71.291 -71.856 1.00 21.47 256 ASP F CA 1
ATOM 13356 C C . ASP F 1 256 ? 30.962 72.283 -72.104 1.00 19.86 256 ASP F C 1
ATOM 13357 O O . ASP F 1 256 ? 30.909 73.422 -71.644 1.00 21.50 256 ASP F O 1
ATOM 13362 N N . LEU F 1 257 ? 31.988 71.840 -72.821 1.00 18.45 257 LEU F N 1
ATOM 13363 C CA . LEU F 1 257 ? 33.135 72.692 -73.109 1.00 19.77 257 LEU F CA 1
ATOM 13364 C C . LEU F 1 257 ? 33.077 73.316 -74.501 1.00 21.35 257 LEU F C 1
ATOM 13365 O O . LEU F 1 257 ? 34.020 73.989 -74.919 1.00 21.08 257 LEU F O 1
ATOM 13370 N N . GLN F 1 258 ? 31.973 73.106 -75.211 1.00 22.02 258 GLN F N 1
ATOM 13371 C CA . GLN F 1 258 ? 31.833 73.652 -76.560 1.00 24.67 258 GLN F CA 1
ATOM 13372 C C . GLN F 1 258 ? 31.970 75.171 -76.617 1.00 26.34 258 GLN F C 1
ATOM 13373 O O . GLN F 1 258 ? 32.554 75.706 -77.561 1.00 27.85 258 GLN F O 1
ATOM 13379 N N . PRO F 1 259 ? 31.431 75.891 -75.618 1.00 26.80 259 PRO F N 1
ATOM 13380 C CA . PRO F 1 259 ? 31.548 77.354 -75.643 1.00 27.75 259 PRO F CA 1
ATOM 13381 C C . PRO F 1 259 ? 33.004 77.807 -75.590 1.00 28.03 259 PRO F C 1
ATOM 13382 O O . PRO F 1 259 ? 33.317 78.960 -75.886 1.00 28.89 259 PRO F O 1
ATOM 13386 N N . PHE F 1 260 ? 33.888 76.888 -75.219 1.00 27.83 260 PHE F N 1
ATOM 13387 C CA . PHE F 1 260 ? 35.311 77.185 -75.103 1.00 27.49 260 PHE F CA 1
ATOM 13388 C C . PHE F 1 260 ? 36.095 76.571 -76.252 1.00 28.07 260 PHE F C 1
ATOM 13389 O O . PHE F 1 260 ? 37.325 76.529 -76.223 1.00 28.84 260 PHE F O 1
ATOM 13397 N N . GLY F 1 261 ? 35.376 76.092 -77.262 1.00 27.74 261 GLY F N 1
ATOM 13398 C CA . GLY F 1 261 ? 36.019 75.487 -78.415 1.00 27.19 261 GLY F CA 1
ATOM 13399 C C . GLY F 1 261 ? 36.607 74.115 -78.154 1.00 26.36 261 GLY F C 1
ATOM 13400 O O . GLY F 1 261 ? 37.563 73.709 -78.807 1.00 26.66 261 GLY F O 1
ATOM 13401 N N . GLN F 1 262 ? 36.025 73.380 -77.213 1.00 25.71 262 GLN F N 1
ATOM 13402 C CA . GLN F 1 262 ? 36.531 72.052 -76.883 1.00 25.25 262 GLN F CA 1
ATOM 13403 C C . GLN F 1 262 ? 35.443 70.990 -76.869 1.00 23.72 262 GLN F C 1
ATOM 13404 O O . GLN F 1 262 ? 34.262 71.296 -76.702 1.00 22.41 262 GLN F O 1
ATOM 13410 N N . ASP F 1 263 ? 35.850 69.738 -77.047 1.00 23.50 263 ASP F N 1
ATOM 13411 C CA . ASP F 1 263 ? 34.907 68.635 -76.973 1.00 24.30 263 ASP F CA 1
ATOM 13412 C C . ASP F 1 263 ? 35.195 67.979 -75.619 1.00 23.75 263 ASP F C 1
ATOM 13413 O O . ASP F 1 263 ? 36.209 68.280 -74.985 1.00 23.06 263 ASP F O 1
ATOM 13418 N N . ASN F 1 264 ? 34.311 67.105 -75.164 1.00 22.35 264 ASN F N 1
ATOM 13419 C CA . ASN F 1 264 ? 34.515 66.457 -73.872 1.00 22.11 264 ASN F CA 1
ATOM 13420 C C . ASN F 1 264 ? 34.158 64.985 -73.982 1.00 21.72 264 ASN F C 1
ATOM 13421 O O . ASN F 1 264 ? 33.042 64.582 -73.661 1.00 21.60 264 ASN F O 1
ATOM 13426 N N . PRO F 1 265 ? 35.105 64.161 -74.445 1.00 22.65 265 PRO F N 1
ATOM 13427 C CA . PRO F 1 265 ? 34.863 62.724 -74.597 1.00 23.75 265 PRO F CA 1
ATOM 13428 C C . PRO F 1 265 ? 34.856 61.961 -73.275 1.00 22.91 265 PRO F C 1
ATOM 13429 O O . PRO F 1 265 ? 35.722 61.117 -73.040 1.00 22.77 265 PRO F O 1
ATOM 13433 N N . ASN F 1 266 ? 33.868 62.263 -72.430 1.00 22.33 266 ASN F N 1
ATOM 13434 C CA . ASN F 1 266 ? 33.703 61.621 -71.124 1.00 22.30 266 ASN F CA 1
ATOM 13435 C C . ASN F 1 266 ? 34.938 61.778 -70.239 1.00 21.39 266 ASN F C 1
ATOM 13436 O O . ASN F 1 266 ? 35.327 60.852 -69.523 1.00 19.13 266 ASN F O 1
ATOM 13441 N N . GLU F 1 267 ? 35.530 62.967 -70.265 1.00 21.50 267 GLU F N 1
ATOM 13442 C CA . GLU F 1 267 ? 36.739 63.232 -69.492 1.00 22.20 267 GLU F CA 1
ATOM 13443 C C . GLU F 1 267 ? 36.646 64.247 -68.357 1.00 20.47 267 GLU F C 1
ATOM 13444 O O . GLU F 1 267 ? 37.222 64.030 -67.293 1.00 20.01 267 GLU F O 1
ATOM 13450 N N . VAL F 1 268 ? 35.935 65.348 -68.581 1.00 18.80 268 VAL F N 1
ATOM 13451 C CA . VAL F 1 268 ? 35.820 66.403 -67.577 1.00 18.76 268 VAL F CA 1
ATOM 13452 C C . VAL F 1 268 ? 34.447 66.474 -66.914 1.00 18.92 268 VAL F C 1
ATOM 13453 O O . VAL F 1 268 ? 33.438 66.730 -67.576 1.00 17.93 268 VAL F O 1
ATOM 13457 N N . PHE F 1 269 ? 34.427 66.287 -65.595 1.00 18.03 269 PHE F N 1
ATOM 13458 C CA . PHE F 1 269 ? 33.179 66.297 -64.842 1.00 19.43 269 PHE F CA 1
ATOM 13459 C C . PHE F 1 269 ? 33.074 67.255 -63.667 1.00 19.82 269 PHE F C 1
ATOM 13460 O O . PHE F 1 269 ? 34.067 67.602 -63.017 1.00 19.81 269 PHE F O 1
ATOM 13468 N N . TYR F 1 270 ? 31.834 67.651 -63.401 1.00 18.62 270 TYR F N 1
ATOM 13469 C CA . TYR F 1 270 ? 31.476 68.504 -62.275 1.00 19.21 270 TYR F CA 1
ATOM 13470 C C . TYR F 1 270 ? 30.799 67.543 -61.291 1.00 19.00 270 TYR F C 1
ATOM 13471 O O . TYR F 1 270 ? 29.813 66.890 -61.638 1.00 19.13 270 TYR F O 1
ATOM 13480 N N . ALA F 1 271 ? 31.335 67.430 -60.081 1.00 18.19 271 ALA F N 1
ATOM 13481 C CA . ALA F 1 271 ? 30.751 66.536 -59.082 1.00 18.81 271 ALA F CA 1
ATOM 13482 C C . ALA F 1 271 ? 29.801 67.352 -58.216 1.00 19.40 271 ALA F C 1
ATOM 13483 O O . ALA F 1 271 ? 30.235 68.046 -57.301 1.00 20.82 271 ALA F O 1
ATOM 13485 N N . ALA F 1 272 ? 28.507 67.268 -58.517 1.00 20.09 272 ALA F N 1
ATOM 13486 C CA . ALA F 1 272 ? 27.487 68.020 -57.793 1.00 20.84 272 ALA F CA 1
ATOM 13487 C C . ALA F 1 272 ? 27.186 67.444 -56.408 1.00 21.47 272 ALA F C 1
ATOM 13488 O O . ALA F 1 272 ? 27.159 66.229 -56.224 1.00 21.39 272 ALA F O 1
ATOM 13490 N N . ASP F 1 273 ? 26.969 68.330 -55.439 1.00 21.31 273 ASP F N 1
ATOM 13491 C CA . ASP F 1 273 ? 26.666 67.920 -54.066 1.00 23.76 273 ASP F CA 1
ATOM 13492 C C . ASP F 1 273 ? 25.220 67.454 -53.927 1.00 23.31 273 ASP F C 1
ATOM 13493 O O . ASP F 1 273 ? 24.950 66.323 -53.523 1.00 23.46 273 ASP F O 1
ATOM 13498 N N . ARG F 1 274 ? 24.300 68.357 -54.242 1.00 21.80 274 ARG F N 1
ATOM 13499 C CA . ARG F 1 274 ? 22.868 68.093 -54.170 1.00 21.54 274 ARG F CA 1
ATOM 13500 C C . ARG F 1 274 ? 22.211 68.747 -55.381 1.00 20.05 274 ARG F C 1
ATOM 13501 O O . ARG F 1 274 ? 22.715 69.739 -55.908 1.00 19.70 274 ARG F O 1
ATOM 13509 N N . PRO F 1 275 ? 21.090 68.187 -55.851 1.00 18.88 275 PRO F N 1
ATOM 13510 C CA . PRO F 1 275 ? 20.458 66.991 -55.287 1.00 18.53 275 PRO F CA 1
ATOM 13511 C C . PRO F 1 275 ? 21.164 65.726 -55.767 1.00 17.79 275 PRO F C 1
ATOM 13512 O O . PRO F 1 275 ? 22.127 65.792 -56.532 1.00 18.87 275 PRO F O 1
ATOM 13516 N N . TYR F 1 276 ? 20.691 64.572 -55.308 1.00 17.93 276 TYR F N 1
ATOM 13517 C CA . TYR F 1 276 ? 21.279 63.301 -55.713 1.00 17.89 276 TYR F CA 1
ATOM 13518 C C . TYR F 1 276 ? 20.201 62.235 -55.725 1.00 18.06 276 TYR F C 1
ATOM 13519 O O . TYR F 1 276 ? 19.247 62.300 -54.952 1.00 17.13 276 TYR F O 1
ATOM 13528 N N . GLY F 1 277 ? 20.341 61.267 -56.619 1.00 19.06 277 GLY F N 1
ATOM 13529 C CA . GLY F 1 277 ? 19.374 60.193 -56.651 1.00 19.62 277 GLY F CA 1
ATOM 13530 C C . GLY F 1 277 ? 19.599 59.383 -55.389 1.00 19.03 277 GLY F C 1
ATOM 13531 O O . GLY F 1 277 ? 20.697 59.386 -54.835 1.00 18.07 277 GLY F O 1
ATOM 13532 N N . LEU F 1 278 ? 18.560 58.710 -54.910 1.00 18.37 278 LEU F N 1
ATOM 13533 C CA . LEU F 1 278 ? 18.687 57.890 -53.714 1.00 17.19 278 LEU F CA 1
ATOM 13534 C C . LEU F 1 278 ? 17.896 56.619 -53.976 1.00 18.20 278 LEU F C 1
ATOM 13535 O O . LEU F 1 278 ? 16.668 56.640 -54.026 1.00 17.61 278 LEU F O 1
ATOM 13540 N N . ILE F 1 279 ? 18.620 55.525 -54.176 1.00 18.25 279 ILE F N 1
ATOM 13541 C CA . ILE F 1 279 ? 18.020 54.233 -54.476 1.00 18.73 279 ILE F CA 1
ATOM 13542 C C . ILE F 1 279 ? 18.192 53.317 -53.271 1.00 19.21 279 ILE F C 1
ATOM 13543 O O . ILE F 1 279 ? 19.297 53.148 -52.764 1.00 18.13 279 ILE F O 1
ATOM 13548 N N . GLU F 1 280 ? 17.092 52.728 -52.809 1.00 18.87 280 GLU F N 1
ATOM 13549 C CA . GLU F 1 280 ? 17.150 51.875 -51.633 1.00 18.30 280 GLU F CA 1
ATOM 13550 C C . GLU F 1 280 ? 16.361 50.590 -51.834 1.00 19.82 280 GLU F C 1
ATOM 13551 O O . GLU F 1 280 ? 15.320 50.588 -52.486 1.00 17.76 280 GLU F O 1
ATOM 13557 N N . ALA F 1 281 ? 16.858 49.495 -51.275 1.00 18.96 281 ALA F N 1
ATOM 13558 C CA . ALA F 1 281 ? 16.155 48.227 -51.411 1.00 21.06 281 ALA F CA 1
ATOM 13559 C C . ALA F 1 281 ? 16.584 47.199 -50.380 1.00 22.47 281 ALA F C 1
ATOM 13560 O O . ALA F 1 281 ? 17.613 47.341 -49.720 1.00 23.73 281 ALA F O 1
ATOM 13562 N N . THR F 1 282 ? 15.773 46.158 -50.261 1.00 23.10 282 THR F N 1
ATOM 13563 C CA . THR F 1 282 ? 16.035 45.066 -49.346 1.00 21.75 282 THR F CA 1
ATOM 13564 C C . THR F 1 282 ? 16.108 43.803 -50.186 1.00 21.88 282 THR F C 1
ATOM 13565 O O . THR F 1 282 ? 15.248 43.561 -51.033 1.00 21.74 282 THR F O 1
ATOM 13569 N N . ILE F 1 283 ? 17.160 43.022 -49.982 1.00 21.23 283 ILE F N 1
ATOM 13570 C CA . ILE F 1 283 ? 17.323 41.766 -50.692 1.00 20.68 283 ILE F CA 1
ATOM 13571 C C . ILE F 1 283 ? 17.235 40.737 -49.573 1.00 22.22 283 ILE F C 1
ATOM 13572 O O . ILE F 1 283 ? 18.004 40.791 -48.612 1.00 19.94 283 ILE F O 1
ATOM 13577 N N . GLN F 1 284 ? 16.285 39.814 -49.689 1.00 20.49 284 GLN F N 1
ATOM 13578 C CA . GLN F 1 284 ? 16.073 38.814 -48.647 1.00 21.05 284 GLN F CA 1
ATOM 13579 C C . GLN F 1 284 ? 16.206 37.360 -49.076 1.00 20.69 284 GLN F C 1
ATOM 13580 O O . GLN F 1 284 ? 16.003 37.011 -50.241 1.00 21.06 284 GLN F O 1
ATOM 13586 N N . ARG F 1 285 ? 16.533 36.518 -48.103 1.00 19.96 285 ARG F N 1
ATOM 13587 C CA . ARG F 1 285 ? 16.622 35.080 -48.316 1.00 21.77 285 ARG F CA 1
ATOM 13588 C C . ARG F 1 285 ? 15.149 34.699 -48.457 1.00 20.64 285 ARG F C 1
ATOM 13589 O O . ARG F 1 285 ? 14.319 35.141 -47.665 1.00 20.34 285 ARG F O 1
ATOM 13597 N N . GLU F 1 286 ? 14.812 33.904 -49.462 1.00 23.58 286 GLU F N 1
ATOM 13598 C CA . GLU F 1 286 ? 13.417 33.527 -49.665 1.00 24.82 286 GLU F CA 1
ATOM 13599 C C . GLU F 1 286 ? 12.778 32.891 -48.434 1.00 23.84 286 GLU F C 1
ATOM 13600 O O . GLU F 1 286 ? 13.356 32.007 -47.809 1.00 23.81 286 GLU F O 1
ATOM 13606 N N . GLY F 1 287 ? 11.582 33.360 -48.090 1.00 23.64 287 GLY F N 1
ATOM 13607 C CA . GLY F 1 287 ? 10.863 32.812 -46.956 1.00 25.18 287 GLY F CA 1
ATOM 13608 C C . GLY F 1 287 ? 11.215 33.385 -45.597 1.00 25.49 287 GLY F C 1
ATOM 13609 O O . GLY F 1 287 ? 10.551 33.066 -44.610 1.00 25.96 287 GLY F O 1
ATOM 13610 N N . SER F 1 288 ? 12.246 34.227 -45.532 1.00 24.25 288 SER F N 1
ATOM 13611 C CA . SER F 1 288 ? 12.652 34.816 -44.258 1.00 24.76 288 SER F CA 1
ATOM 13612 C C . SER F 1 288 ? 11.631 35.851 -43.784 1.00 25.52 288 SER F C 1
ATOM 13613 O O . SER F 1 288 ? 10.697 36.195 -44.509 1.00 25.81 288 SER F O 1
ATOM 13616 N N . ARG F 1 289 ? 11.814 36.344 -42.563 1.00 26.14 289 ARG F N 1
ATOM 13617 C CA . ARG F 1 289 ? 10.902 37.322 -41.977 1.00 27.68 289 ARG F CA 1
ATOM 13618 C C . ARG F 1 289 ? 10.742 38.583 -42.827 1.00 27.72 289 ARG F C 1
ATOM 13619 O O . ARG F 1 289 ? 11.722 39.205 -43.230 1.00 27.44 289 ARG F O 1
ATOM 13627 N N . ALA F 1 290 ? 9.493 38.959 -43.076 1.00 27.94 290 ALA F N 1
ATOM 13628 C CA . ALA F 1 290 ? 9.178 40.114 -43.904 1.00 29.82 290 ALA F CA 1
ATOM 13629 C C . ALA F 1 290 ? 9.582 41.471 -43.337 1.00 30.64 290 ALA F C 1
ATOM 13630 O O . ALA F 1 290 ? 10.248 42.249 -44.018 1.00 31.63 290 ALA F O 1
ATOM 13632 N N . ASP F 1 291 ? 9.183 41.756 -42.099 1.00 29.51 291 ASP F N 1
ATOM 13633 C CA . ASP F 1 291 ? 9.492 43.046 -41.484 1.00 29.85 291 ASP F CA 1
ATOM 13634 C C . ASP F 1 291 ? 9.928 42.949 -40.021 1.00 28.54 291 ASP F C 1
ATOM 13635 O O . ASP F 1 291 ? 9.144 43.237 -39.115 1.00 28.19 291 ASP F O 1
ATOM 13637 N N . HIS F 1 292 ? 11.180 42.563 -39.794 1.00 27.47 292 HIS F N 1
ATOM 13638 C CA . HIS F 1 292 ? 11.706 42.430 -38.436 1.00 26.31 292 HIS F CA 1
ATOM 13639 C C . HIS F 1 292 ? 11.673 43.781 -37.722 1.00 26.68 292 HIS F C 1
ATOM 13640 O O . HIS F 1 292 ? 12.045 44.807 -38.293 1.00 26.72 292 HIS F O 1
ATOM 13647 N N . PRO F 1 293 ? 11.230 43.796 -36.457 1.00 26.60 293 PRO F N 1
ATOM 13648 C CA . PRO F 1 293 ? 11.141 45.022 -35.657 1.00 28.03 293 PRO F CA 1
ATOM 13649 C C . PRO F 1 293 ? 12.435 45.834 -35.543 1.00 28.06 293 PRO F C 1
ATOM 13650 O O . PRO F 1 293 ? 12.388 47.060 -35.432 1.00 27.90 293 PRO F O 1
ATOM 13654 N N . ILE F 1 294 ? 13.583 45.161 -35.571 1.00 26.90 294 ILE F N 1
ATOM 13655 C CA . ILE F 1 294 ? 14.860 45.857 -35.428 1.00 25.33 294 ILE F CA 1
ATOM 13656 C C . ILE F 1 294 ? 15.065 46.992 -36.427 1.00 26.96 294 ILE F C 1
ATOM 13657 O O . ILE F 1 294 ? 15.808 47.933 -36.157 1.00 27.17 294 ILE F O 1
ATOM 13662 N N . TRP F 1 295 ? 14.392 46.921 -37.569 1.00 26.58 295 TRP F N 1
ATOM 13663 C CA . TRP F 1 295 ? 14.540 47.950 -38.588 1.00 29.21 295 TRP F CA 1
ATOM 13664 C C . TRP F 1 295 ? 13.826 49.257 -38.261 1.00 32.66 295 TRP F C 1
ATOM 13665 O O . TRP F 1 295 ? 14.171 50.304 -38.803 1.00 34.04 295 TRP F O 1
ATOM 13676 N N . SER F 1 296 ? 12.838 49.201 -37.375 1.00 36.12 296 SER F N 1
ATOM 13677 C CA . SER F 1 296 ? 12.088 50.398 -36.999 1.00 41.39 296 SER F CA 1
ATOM 13678 C C . SER F 1 296 ? 12.924 51.418 -36.234 1.00 43.85 296 SER F C 1
ATOM 13679 O O . SER F 1 296 ? 12.800 52.623 -36.459 1.00 45.17 296 SER F O 1
ATOM 13682 N N . ASN F 1 297 ? 13.770 50.937 -35.328 1.00 46.92 297 ASN F N 1
ATOM 13683 C CA . ASN F 1 297 ? 14.626 51.815 -34.534 1.00 50.31 297 ASN F CA 1
ATOM 13684 C C . ASN F 1 297 ? 13.814 52.716 -33.600 1.00 52.00 297 ASN F C 1
ATOM 13685 O O . ASN F 1 297 ? 14.207 52.839 -32.418 1.00 52.77 297 ASN F O 1
ATOM 13687 N N . THR G 1 11 ? 19.883 29.668 -51.021 1.00 42.43 11 THR G N 1
ATOM 13688 C CA . THR G 1 11 ? 20.284 29.703 -52.453 1.00 41.09 11 THR G CA 1
ATOM 13689 C C . THR G 1 11 ? 19.367 30.619 -53.259 1.00 40.23 11 THR G C 1
ATOM 13690 O O . THR G 1 11 ? 19.775 31.168 -54.283 1.00 41.30 11 THR G O 1
ATOM 13692 N N . LYS G 1 12 ? 18.131 30.783 -52.794 1.00 37.46 12 LYS G N 1
ATOM 13693 C CA . LYS G 1 12 ? 17.159 31.631 -53.480 1.00 35.66 12 LYS G CA 1
ATOM 13694 C C . LYS G 1 12 ? 17.026 32.993 -52.800 1.00 33.78 12 LYS G C 1
ATOM 13695 O O . LYS G 1 12 ? 16.870 33.079 -51.578 1.00 32.34 12 LYS G O 1
ATOM 13697 N N . VAL G 1 13 ? 17.081 34.056 -53.594 1.00 32.74 13 VAL G N 1
ATOM 13698 C CA . VAL G 1 13 ? 16.972 35.403 -53.051 1.00 31.89 13 VAL G CA 1
ATOM 13699 C C . VAL G 1 13 ? 15.769 36.144 -53.635 1.00 31.18 13 VAL G C 1
ATOM 13700 O O . VAL G 1 13 ? 15.356 35.882 -54.768 1.00 29.84 13 VAL G O 1
ATOM 13704 N N . VAL G 1 14 ? 15.213 37.070 -52.859 1.00 29.18 14 VAL G N 1
ATOM 13705 C CA . VAL G 1 14 ? 14.048 37.832 -53.289 1.00 27.45 14 VAL G CA 1
ATOM 13706 C C . VAL G 1 14 ? 14.164 39.332 -53.013 1.00 26.78 14 VAL G C 1
ATOM 13707 O O . VAL G 1 14 ? 14.743 39.745 -52.009 1.00 24.85 14 VAL G O 1
ATOM 13711 N N . LEU G 1 15 ? 13.603 40.139 -53.910 1.00 25.22 15 LEU G N 1
ATOM 13712 C CA . LEU G 1 15 ? 13.614 41.593 -53.763 1.00 25.52 15 LEU G CA 1
ATOM 13713 C C . LEU G 1 15 ? 12.510 41.957 -52.770 1.00 25.50 15 LEU G C 1
ATOM 13714 O O . LEU G 1 15 ? 11.347 41.600 -52.973 1.00 24.46 15 LEU G O 1
ATOM 13719 N N . GLY G 1 16 ? 12.873 42.654 -51.695 1.00 23.56 16 GLY G N 1
ATOM 13720 C CA . GLY G 1 16 ? 11.889 43.054 -50.703 1.00 21.49 16 GLY G CA 1
ATOM 13721 C C . GLY G 1 16 ? 11.441 44.494 -50.882 1.00 21.94 16 GLY G C 1
ATOM 13722 O O . GLY G 1 16 ? 11.260 44.959 -52.002 1.00 20.95 16 GLY G O 1
ATOM 13723 N N . GLN G 1 17 ? 11.263 45.209 -49.778 1.00 22.40 17 GLN G N 1
ATOM 13724 C CA . GLN G 1 17 ? 10.842 46.600 -49.859 1.00 25.10 17 GLN G CA 1
ATOM 13725 C C . GLN G 1 17 ? 11.912 47.398 -50.596 1.00 23.49 17 GLN G C 1
ATOM 13726 O O . GLN G 1 17 ? 13.110 47.125 -50.466 1.00 22.09 17 GLN G O 1
ATOM 13732 N N . ASN G 1 18 ? 11.472 48.370 -51.386 1.00 22.89 18 ASN G N 1
ATOM 13733 C CA . ASN G 1 18 ? 12.390 49.206 -52.145 1.00 20.86 18 ASN G CA 1
ATOM 13734 C C . ASN G 1 18 ? 11.709 50.513 -52.514 1.00 21.91 18 ASN G C 1
ATOM 13735 O O . ASN G 1 18 ? 10.478 50.596 -52.540 1.00 19.33 18 ASN G O 1
ATOM 13740 N N . GLN G 1 19 ? 12.519 51.538 -52.772 1.00 19.68 19 GLN G N 1
ATOM 13741 C CA . GLN G 1 19 ? 12.022 52.856 -53.141 1.00 19.89 19 GLN G CA 1
ATOM 13742 C C . GLN G 1 19 ? 13.199 53.638 -53.702 1.00 18.55 19 GLN G C 1
ATOM 13743 O O . GLN G 1 19 ? 14.346 53.349 -53.374 1.00 17.75 19 GLN G O 1
ATOM 13749 N N . TYR G 1 20 ? 12.919 54.611 -54.560 1.00 18.79 20 TYR G N 1
ATOM 13750 C CA . TYR G 1 20 ? 13.983 55.414 -55.152 1.00 18.43 20 TYR G CA 1
ATOM 13751 C C . TYR G 1 20 ? 13.430 56.747 -55.628 1.00 18.27 20 TYR G C 1
ATOM 13752 O O . TYR G 1 20 ? 12.237 56.886 -55.891 1.00 17.24 20 TYR G O 1
ATOM 13761 N N . GLY G 1 21 ? 14.312 57.726 -55.769 1.00 18.42 21 GLY G N 1
ATOM 13762 C CA . GLY G 1 21 ? 13.875 59.025 -56.233 1.00 19.12 21 GLY G CA 1
ATOM 13763 C C . GLY G 1 21 ? 15.006 60.016 -56.107 1.00 18.83 21 GLY G C 1
ATOM 13764 O O . GLY G 1 21 ? 16.165 59.623 -56.008 1.00 17.72 21 GLY G O 1
ATOM 13765 N N . LYS G 1 22 ? 14.668 61.300 -56.114 1.00 18.83 22 LYS G N 1
ATOM 13766 C CA . LYS G 1 22 ? 15.672 62.344 -55.996 1.00 17.57 22 LYS G CA 1
ATOM 13767 C C . LYS G 1 22 ? 15.612 62.939 -54.601 1.00 18.95 22 LYS G C 1
ATOM 13768 O O . LYS G 1 22 ? 14.544 63.347 -54.138 1.00 18.52 22 LYS G O 1
ATOM 13774 N N . ALA G 1 23 ? 16.763 63.000 -53.940 1.00 18.01 23 ALA G N 1
ATOM 13775 C CA . ALA G 1 23 ? 16.837 63.545 -52.595 1.00 16.93 23 ALA G CA 1
ATOM 13776 C C . ALA G 1 23 ? 17.467 64.930 -52.553 1.00 17.31 23 ALA G C 1
ATOM 13777 O O . ALA G 1 23 ? 18.322 65.271 -53.374 1.00 16.51 23 ALA G O 1
ATOM 13779 N N . GLU G 1 24 ? 17.006 65.715 -51.585 1.00 17.08 24 GLU G N 1
ATOM 13780 C CA . GLU G 1 24 ? 17.476 67.064 -51.319 1.00 18.25 24 GLU G CA 1
ATOM 13781 C C . GLU G 1 24 ? 17.485 68.055 -52.478 1.00 19.61 24 GLU G C 1
ATOM 13782 O O . GLU G 1 24 ? 18.529 68.606 -52.841 1.00 16.99 24 GLU G O 1
ATOM 13788 N N . VAL G 1 25 ? 16.306 68.280 -53.053 1.00 17.96 25 VAL G N 1
ATOM 13789 C CA . VAL G 1 25 ? 16.154 69.242 -54.133 1.00 18.61 25 VAL G CA 1
ATOM 13790 C C . VAL G 1 25 ? 15.939 70.573 -53.423 1.00 19.19 25 VAL G C 1
ATOM 13791 O O . VAL G 1 25 ? 14.923 70.760 -52.746 1.00 19.32 25 VAL G O 1
ATOM 13795 N N . ARG G 1 26 ? 16.897 71.486 -53.556 1.00 18.49 26 ARG G N 1
ATOM 13796 C CA . ARG G 1 26 ? 16.801 72.782 -52.891 1.00 19.80 26 ARG G CA 1
ATOM 13797 C C . ARG G 1 26 ? 16.026 73.791 -53.731 1.00 20.03 26 ARG G C 1
ATOM 13798 O O . ARG G 1 26 ? 16.476 74.221 -54.799 1.00 20.80 26 ARG G O 1
ATOM 13806 N N . LEU G 1 27 ? 14.857 74.159 -53.221 1.00 20.47 27 LEU G N 1
ATOM 13807 C CA . LEU G 1 27 ? 13.955 75.081 -53.894 1.00 20.58 27 LEU G CA 1
ATOM 13808 C C . LEU G 1 27 ? 13.690 76.359 -53.118 1.00 19.62 27 LEU G C 1
ATOM 13809 O O . LEU G 1 27 ? 13.500 76.345 -51.902 1.00 21.52 27 LEU G O 1
ATOM 13814 N N . VAL G 1 28 ? 13.687 77.467 -53.843 1.00 18.77 28 VAL G N 1
ATOM 13815 C CA . VAL G 1 28 ? 13.378 78.758 -53.268 1.00 18.84 28 VAL G CA 1
ATOM 13816 C C . VAL G 1 28 ? 12.332 79.329 -54.210 1.00 19.31 28 VAL G C 1
ATOM 13817 O O . VAL G 1 28 ? 12.580 79.483 -55.405 1.00 20.25 28 VAL G O 1
ATOM 13821 N N . LYS G 1 29 ? 11.150 79.598 -53.672 1.00 20.34 29 LYS G N 1
ATOM 13822 C CA . LYS G 1 29 ? 10.051 80.150 -54.454 1.00 20.71 29 LYS G CA 1
ATOM 13823 C C . LYS G 1 29 ? 9.799 81.562 -53.955 1.00 21.37 29 LYS G C 1
ATOM 13824 O O . LYS G 1 29 ? 9.516 81.767 -52.777 1.00 22.04 29 LYS G O 1
ATOM 13830 N N . VAL G 1 30 ? 9.931 82.534 -54.851 1.00 21.31 30 VAL G N 1
ATOM 13831 C CA . VAL G 1 30 ? 9.700 83.924 -54.494 1.00 22.60 30 VAL G CA 1
ATOM 13832 C C . VAL G 1 30 ? 8.337 84.352 -55.017 1.00 24.59 30 VAL G C 1
ATOM 13833 O O . VAL G 1 30 ? 8.012 84.128 -56.180 1.00 23.66 30 VAL G O 1
ATOM 13837 N N . THR G 1 31 ? 7.536 84.950 -54.145 1.00 26.32 31 THR G N 1
ATOM 13838 C CA . THR G 1 31 ? 6.224 85.440 -54.532 1.00 28.59 31 THR G CA 1
ATOM 13839 C C . THR G 1 31 ? 6.406 86.938 -54.697 1.00 29.69 31 THR G C 1
ATOM 13840 O O . THR G 1 31 ? 6.751 87.633 -53.742 1.00 28.29 31 THR G O 1
ATOM 13844 N N . ARG G 1 32 ? 6.197 87.437 -55.909 1.00 32.10 32 ARG G N 1
ATOM 13845 C CA . ARG G 1 32 ? 6.364 88.860 -56.158 1.00 35.89 32 ARG G CA 1
ATOM 13846 C C . ARG G 1 32 ? 5.246 89.466 -57.000 1.00 39.21 32 ARG G C 1
ATOM 13847 O O . ARG G 1 32 ? 5.497 90.143 -57.996 1.00 38.81 32 ARG G O 1
ATOM 13855 N N . ASN G 1 33 ? 4.007 89.216 -56.595 1.00 42.57 33 ASN G N 1
ATOM 13856 C CA . ASN G 1 33 ? 2.857 89.767 -57.299 1.00 45.78 33 ASN G CA 1
ATOM 13857 C C . ASN G 1 33 ? 2.833 91.261 -56.993 1.00 45.15 33 ASN G C 1
ATOM 13858 O O . ASN G 1 33 ? 2.485 92.081 -57.840 1.00 45.45 33 ASN G O 1
ATOM 13863 N N . THR G 1 34 ? 3.222 91.596 -55.767 1.00 44.15 34 THR G N 1
ATOM 13864 C CA . THR G 1 34 ? 3.281 92.977 -55.312 1.00 42.83 34 THR G CA 1
ATOM 13865 C C . THR G 1 34 ? 4.740 93.320 -55.027 1.00 41.32 34 THR G C 1
ATOM 13866 O O . THR G 1 34 ? 5.632 92.501 -55.250 1.00 41.08 34 THR G O 1
ATOM 13870 N N . ALA G 1 35 ? 4.982 94.532 -54.541 1.00 39.31 35 ALA G N 1
ATOM 13871 C CA . ALA G 1 35 ? 6.338 94.961 -54.217 1.00 37.31 35 ALA G CA 1
ATOM 13872 C C . ALA G 1 35 ? 6.781 94.233 -52.953 1.00 34.59 35 ALA G C 1
ATOM 13873 O O . ALA G 1 35 ? 7.969 94.130 -52.661 1.00 32.98 35 ALA G O 1
ATOM 13875 N N . ARG G 1 36 ? 5.801 93.735 -52.209 1.00 33.46 36 ARG G N 1
ATOM 13876 C CA . ARG G 1 36 ? 6.038 93.015 -50.966 1.00 32.83 36 ARG G CA 1
ATOM 13877 C C . ARG G 1 36 ? 6.335 91.545 -51.274 1.00 31.28 36 ARG G C 1
ATOM 13878 O O . ARG G 1 36 ? 5.426 90.719 -51.324 1.00 32.13 36 ARG G O 1
ATOM 13886 N N . HIS G 1 37 ? 7.608 91.224 -51.481 1.00 28.77 37 HIS G N 1
ATOM 13887 C CA . HIS G 1 37 ? 7.999 89.853 -51.799 1.00 27.42 37 HIS G CA 1
ATOM 13888 C C . HIS G 1 37 ? 7.886 88.900 -50.618 1.00 27.27 37 HIS G C 1
ATOM 13889 O O . HIS G 1 37 ? 8.023 89.304 -49.462 1.00 26.34 37 HIS G O 1
ATOM 13896 N N . GLU G 1 38 ? 7.624 87.633 -50.928 1.00 26.33 38 GLU G N 1
ATOM 13897 C CA . GLU G 1 38 ? 7.514 86.574 -49.928 1.00 27.52 38 GLU G CA 1
ATOM 13898 C C . GLU G 1 38 ? 8.480 85.472 -50.362 1.00 25.64 38 GLU G C 1
ATOM 13899 O O . GLU G 1 38 ? 8.681 85.261 -51.556 1.00 25.89 38 GLU G O 1
ATOM 13905 N N . ILE G 1 39 ? 9.074 84.774 -49.399 1.00 24.58 39 ILE G N 1
ATOM 13906 C CA . ILE G 1 39 ? 10.020 83.703 -49.705 1.00 22.91 39 ILE G CA 1
ATOM 13907 C C . ILE G 1 39 ? 9.613 82.377 -49.070 1.00 21.53 39 ILE G C 1
ATOM 13908 O O . ILE G 1 39 ? 9.224 82.334 -47.903 1.00 20.35 39 ILE G O 1
ATOM 13913 N N . GLN G 1 40 ? 9.696 81.303 -49.849 1.00 21.27 40 GLN G N 1
ATOM 13914 C CA . GLN G 1 40 ? 9.410 79.956 -49.358 1.00 22.28 40 GLN G CA 1
ATOM 13915 C C . GLN G 1 40 ? 10.673 79.183 -49.722 1.00 21.51 40 GLN G C 1
ATOM 13916 O O . GLN G 1 40 ? 11.078 79.149 -50.883 1.00 24.19 40 GLN G O 1
ATOM 13922 N N . ASP G 1 41 ? 11.303 78.586 -48.717 1.00 20.87 41 ASP G N 1
ATOM 13923 C CA . ASP G 1 41 ? 12.571 77.882 -48.898 1.00 21.78 41 ASP G CA 1
ATOM 13924 C C . ASP G 1 41 ? 12.436 76.429 -48.461 1.00 20.25 41 ASP G C 1
ATOM 13925 O O . ASP G 1 41 ? 12.162 76.158 -47.293 1.00 20.00 41 ASP G O 1
ATOM 13930 N N . LEU G 1 42 ? 12.648 75.498 -49.391 1.00 19.31 42 LEU G N 1
ATOM 13931 C CA . LEU G 1 42 ? 12.511 74.074 -49.085 1.00 19.86 42 LEU G CA 1
ATOM 13932 C C . LEU G 1 42 ? 13.658 73.171 -49.543 1.00 20.12 42 LEU G C 1
ATOM 13933 O O . LEU G 1 42 ? 14.414 73.513 -50.450 1.00 21.50 42 LEU G O 1
ATOM 13938 N N . ASN G 1 43 ? 13.761 72.011 -48.892 1.00 19.28 43 ASN G N 1
ATOM 13939 C CA . ASN G 1 43 ? 14.735 70.972 -49.230 1.00 18.35 43 ASN G CA 1
ATOM 13940 C C . ASN G 1 43 ? 13.789 69.777 -49.394 1.00 18.76 43 ASN G C 1
ATOM 13941 O O . ASN G 1 43 ? 13.329 69.201 -48.413 1.00 18.12 43 ASN G O 1
ATOM 13946 N N . VAL G 1 44 ? 13.499 69.433 -50.643 1.00 18.86 44 VAL G N 1
ATOM 13947 C CA . VAL G 1 44 ? 12.544 68.384 -50.979 1.00 19.12 44 VAL G CA 1
ATOM 13948 C C . VAL G 1 44 ? 13.115 67.045 -51.430 1.00 19.17 44 VAL G C 1
ATOM 13949 O O . VAL G 1 44 ? 14.050 66.993 -52.221 1.00 17.16 44 VAL G O 1
ATOM 13953 N N . THR G 1 45 ? 12.522 65.963 -50.934 1.00 19.88 45 THR G N 1
ATOM 13954 C CA . THR G 1 45 ? 12.946 64.620 -51.306 1.00 20.78 45 THR G CA 1
ATOM 13955 C C . THR G 1 45 ? 11.734 63.837 -51.814 1.00 23.10 45 THR G C 1
ATOM 13956 O O . THR G 1 45 ? 10.677 63.817 -51.179 1.00 21.33 45 THR G O 1
ATOM 13960 N N . SER G 1 46 ? 11.898 63.211 -52.973 1.00 22.19 46 SER G N 1
ATOM 13961 C CA . SER G 1 46 ? 10.835 62.437 -53.603 1.00 24.16 46 SER G CA 1
ATOM 13962 C C . SER G 1 46 ? 11.278 61.005 -53.875 1.00 24.73 46 SER G C 1
ATOM 13963 O O . SER G 1 46 ? 12.301 60.785 -54.515 1.00 25.17 46 SER G O 1
ATOM 13966 N N . GLN G 1 47 ? 10.506 60.038 -53.388 1.00 24.87 47 GLN G N 1
ATOM 13967 C CA . GLN G 1 47 ? 10.810 58.631 -53.609 1.00 23.12 47 GLN G CA 1
ATOM 13968 C C . GLN G 1 47 ? 9.542 57.853 -53.933 1.00 23.06 47 GLN G C 1
ATOM 13969 O O . GLN G 1 47 ? 8.513 57.999 -53.266 1.00 21.92 47 GLN G O 1
ATOM 13975 N N . LEU G 1 48 ? 9.633 57.023 -54.964 1.00 21.72 48 LEU G N 1
ATOM 13976 C CA . LEU G 1 48 ? 8.494 56.241 -55.417 1.00 20.20 48 LEU G CA 1
ATOM 13977 C C . LEU G 1 48 ? 8.541 54.790 -54.979 1.00 20.63 48 LEU G C 1
ATOM 13978 O O . LEU G 1 48 ? 9.615 54.236 -54.731 1.00 18.88 48 LEU G O 1
ATOM 13983 N N . ARG G 1 49 ? 7.356 54.185 -54.902 1.00 20.15 49 ARG G N 1
ATOM 13984 C CA . ARG G 1 49 ? 7.196 52.786 -54.535 1.00 20.55 49 ARG G CA 1
ATOM 13985 C C . ARG G 1 49 ? 6.220 52.179 -55.538 1.00 20.92 49 ARG G C 1
ATOM 13986 O O . ARG G 1 49 ? 5.311 52.858 -56.018 1.00 19.46 49 ARG G O 1
ATOM 13994 N N . GLY G 1 50 ? 6.416 50.906 -55.856 1.00 21.90 50 GLY G N 1
ATOM 13995 C CA . GLY G 1 50 ? 5.542 50.241 -56.807 1.00 24.33 50 GLY G CA 1
ATOM 13996 C C . GLY G 1 50 ? 6.217 49.012 -57.372 1.00 25.19 50 GLY G C 1
ATOM 13997 O O . GLY G 1 50 ? 7.020 48.378 -56.689 1.00 25.89 50 GLY G O 1
ATOM 13998 N N . ASP G 1 51 ? 5.897 48.667 -58.615 1.00 27.60 51 ASP G N 1
ATOM 13999 C CA . ASP G 1 51 ? 6.498 47.500 -59.249 1.00 27.65 51 ASP G CA 1
ATOM 14000 C C . ASP G 1 51 ? 7.801 47.838 -59.967 1.00 27.95 51 ASP G C 1
ATOM 14001 O O . ASP G 1 51 ? 7.794 48.282 -61.116 1.00 27.62 51 ASP G O 1
ATOM 14006 N N . PHE G 1 52 ? 8.922 47.614 -59.288 1.00 26.74 52 PHE G N 1
ATOM 14007 C CA . PHE G 1 52 ? 10.229 47.895 -59.872 1.00 25.00 52 PHE G CA 1
ATOM 14008 C C . PHE G 1 52 ? 11.081 46.628 -59.873 1.00 25.44 52 PHE G C 1
ATOM 14009 O O . PHE G 1 52 ? 12.310 46.688 -59.833 1.00 25.18 52 PHE G O 1
ATOM 14017 N N . GLU G 1 53 ? 10.409 45.481 -59.938 1.00 25.17 53 GLU G N 1
ATOM 14018 C CA . GLU G 1 53 ? 11.074 44.180 -59.937 1.00 25.35 53 GLU G CA 1
ATOM 14019 C C . GLU G 1 53 ? 12.098 44.042 -61.064 1.00 24.22 53 GLU G C 1
ATOM 14020 O O . GLU G 1 53 ? 13.256 43.701 -60.820 1.00 24.16 53 GLU G O 1
ATOM 14026 N N . ALA G 1 54 ? 11.672 44.310 -62.296 1.00 23.31 54 ALA G N 1
ATOM 14027 C CA . ALA G 1 54 ? 12.551 44.197 -63.459 1.00 22.39 54 ALA G CA 1
ATOM 14028 C C . ALA G 1 54 ? 13.733 45.157 -63.409 1.00 21.11 54 ALA G C 1
ATOM 14029 O O . ALA G 1 54 ? 14.830 44.830 -63.867 1.00 21.16 54 ALA G O 1
ATOM 14031 N N . ALA G 1 55 ? 13.509 46.350 -62.870 1.00 21.04 55 ALA G N 1
ATOM 14032 C CA . ALA G 1 55 ? 14.586 47.335 -62.775 1.00 22.00 55 ALA G CA 1
ATOM 14033 C C . ALA G 1 55 ? 15.739 46.761 -61.947 1.00 21.95 55 ALA G C 1
ATOM 14034 O O . ALA G 1 55 ? 16.912 46.965 -62.263 1.00 22.35 55 ALA G O 1
ATOM 14036 N N . HIS G 1 56 ? 15.399 46.025 -60.894 1.00 21.16 56 HIS G N 1
ATOM 14037 C CA . HIS G 1 56 ? 16.413 45.438 -60.027 1.00 22.50 56 HIS G CA 1
ATOM 14038 C C . HIS G 1 56 ? 17.002 44.133 -60.550 1.00 24.34 56 HIS G C 1
ATOM 14039 O O . HIS G 1 56 ? 18.214 43.933 -60.512 1.00 24.63 56 HIS G O 1
ATOM 14046 N N . THR G 1 57 ? 16.145 43.245 -61.039 1.00 25.85 57 THR G N 1
ATOM 14047 C CA . THR G 1 57 ? 16.601 41.947 -61.518 1.00 27.52 57 THR G CA 1
ATOM 14048 C C . THR G 1 57 ? 17.211 41.922 -62.916 1.00 28.51 57 THR G C 1
ATOM 14049 O O . THR G 1 57 ? 18.058 41.072 -63.209 1.00 28.44 57 THR G O 1
ATOM 14053 N N . ALA G 1 58 ? 16.797 42.847 -63.776 1.00 27.31 58 ALA G N 1
ATOM 14054 C CA . ALA G 1 58 ? 17.299 42.866 -65.146 1.00 28.22 58 ALA G CA 1
ATOM 14055 C C . ALA G 1 58 ? 17.829 44.210 -65.631 1.00 29.03 58 ALA G C 1
ATOM 14056 O O . ALA G 1 58 ? 18.413 44.295 -66.711 1.00 28.83 58 ALA G O 1
ATOM 14058 N N . GLY G 1 59 ? 17.635 45.259 -64.843 1.00 27.36 59 GLY G N 1
ATOM 14059 C CA . GLY G 1 59 ? 18.099 46.562 -65.270 1.00 28.53 59 GLY G CA 1
ATOM 14060 C C . GLY G 1 59 ? 17.185 47.107 -66.354 1.00 28.86 59 GLY G C 1
ATOM 14061 O O . GLY G 1 59 ? 17.609 47.882 -67.209 1.00 28.98 59 GLY G O 1
ATOM 14062 N N . ASP G 1 60 ? 15.926 46.679 -66.325 1.00 27.67 60 ASP G N 1
ATOM 14063 C CA . ASP G 1 60 ? 14.930 47.140 -67.289 1.00 28.33 60 ASP G CA 1
ATOM 14064 C C . ASP G 1 60 ? 14.305 48.394 -66.687 1.00 26.24 60 ASP G C 1
ATOM 14065 O O . ASP G 1 60 ? 13.598 48.321 -65.685 1.00 25.92 60 ASP G O 1
ATOM 14070 N N . ASN G 1 61 ? 14.568 49.542 -67.301 1.00 26.40 61 ASN G N 1
ATOM 14071 C CA . ASN G 1 61 ? 14.069 50.813 -66.785 1.00 25.02 61 ASN G CA 1
ATOM 14072 C C . ASN G 1 61 ? 12.720 51.306 -67.295 1.00 25.54 61 ASN G C 1
ATOM 14073 O O . ASN G 1 61 ? 12.370 52.468 -67.090 1.00 25.11 61 ASN G O 1
ATOM 14078 N N . ALA G 1 62 ? 11.953 50.429 -67.935 1.00 25.96 62 ALA G N 1
ATOM 14079 C CA . ALA G 1 62 ? 10.644 50.820 -68.456 1.00 26.42 62 ALA G CA 1
ATOM 14080 C C . ALA G 1 62 ? 9.759 51.465 -67.383 1.00 26.04 62 ALA G C 1
ATOM 14081 O O . ALA G 1 62 ? 8.972 52.364 -67.680 1.00 26.64 62 ALA G O 1
ATOM 14083 N N . HIS G 1 63 ? 9.894 51.009 -66.140 1.00 25.07 63 HIS G N 1
ATOM 14084 C CA . HIS G 1 63 ? 9.099 51.533 -65.027 1.00 25.33 63 HIS G CA 1
ATOM 14085 C C . HIS G 1 63 ? 9.806 52.616 -64.220 1.00 24.70 63 HIS G C 1
ATOM 14086 O O . HIS G 1 63 ? 9.199 53.234 -63.347 1.00 26.44 63 HIS G O 1
ATOM 14093 N N . VAL G 1 64 ? 11.079 52.851 -64.510 1.00 23.99 64 VAL G N 1
ATOM 14094 C CA . VAL G 1 64 ? 11.850 53.821 -63.747 1.00 23.25 64 VAL G CA 1
ATOM 14095 C C . VAL G 1 64 ? 11.741 55.283 -64.158 1.00 24.02 64 VAL G C 1
ATOM 14096 O O . VAL G 1 64 ? 12.488 55.744 -65.021 1.00 25.44 64 VAL G O 1
ATOM 14100 N N . VAL G 1 65 ? 10.812 56.010 -63.544 1.00 23.63 65 VAL G N 1
ATOM 14101 C CA . VAL G 1 65 ? 10.680 57.437 -63.817 1.00 23.45 65 VAL G CA 1
ATOM 14102 C C . VAL G 1 65 ? 12.000 58.000 -63.281 1.00 23.32 65 VAL G C 1
ATOM 14103 O O . VAL G 1 65 ? 12.293 57.863 -62.094 1.00 23.21 65 VAL G O 1
ATOM 14107 N N . ALA G 1 66 ? 12.793 58.616 -64.154 1.00 22.24 66 ALA G N 1
ATOM 14108 C CA . ALA G 1 66 ? 14.100 59.148 -63.767 1.00 21.41 66 ALA G CA 1
ATOM 14109 C C . ALA G 1 66 ? 14.062 60.076 -62.563 1.00 19.58 66 ALA G C 1
ATOM 14110 O O . ALA G 1 66 ? 13.146 60.891 -62.421 1.00 19.28 66 ALA G O 1
ATOM 14112 N N . THR G 1 67 ? 15.054 59.957 -61.685 1.00 19.06 67 THR G N 1
ATOM 14113 C CA . THR G 1 67 ? 15.079 60.838 -60.528 1.00 19.82 67 THR G CA 1
ATOM 14114 C C . THR G 1 67 ? 15.251 62.261 -61.058 1.00 19.47 67 THR G C 1
ATOM 14115 O O . THR G 1 67 ? 14.774 63.210 -60.447 1.00 19.80 67 THR G O 1
ATOM 14119 N N . ASP G 1 68 ? 15.902 62.408 -62.212 1.00 21.08 68 ASP G N 1
ATOM 14120 C CA . ASP G 1 68 ? 16.078 63.740 -62.798 1.00 22.29 68 ASP G CA 1
ATOM 14121 C C . ASP G 1 68 ? 14.703 64.304 -63.152 1.00 22.12 68 ASP G C 1
ATOM 14122 O O . ASP G 1 68 ? 14.448 65.499 -62.994 1.00 20.75 68 ASP G O 1
ATOM 14127 N N . THR G 1 69 ? 13.821 63.431 -63.633 1.00 21.44 69 THR G N 1
ATOM 14128 C CA . THR G 1 69 ? 12.465 63.830 -63.995 1.00 21.91 69 THR G CA 1
ATOM 14129 C C . THR G 1 69 ? 11.683 64.236 -62.750 1.00 21.90 69 THR G C 1
ATOM 14130 O O . THR G 1 69 ? 10.908 65.194 -62.776 1.00 22.50 69 THR G O 1
ATOM 14134 N N . GLN G 1 70 ? 11.887 63.502 -61.660 1.00 20.51 70 GLN G N 1
ATOM 14135 C CA . GLN G 1 70 ? 11.205 63.802 -60.410 1.00 20.39 70 GLN G CA 1
ATOM 14136 C C . GLN G 1 70 ? 11.645 65.182 -59.927 1.00 19.26 70 GLN G C 1
ATOM 14137 O O . GLN G 1 70 ? 10.847 65.953 -59.401 1.00 19.42 70 GLN G O 1
ATOM 14143 N N . LYS G 1 71 ? 12.919 65.493 -60.122 1.00 20.17 71 LYS G N 1
ATOM 14144 C CA . LYS G 1 71 ? 13.449 66.795 -59.731 1.00 20.06 71 LYS G CA 1
ATOM 14145 C C . LYS G 1 71 ? 12.778 67.891 -60.565 1.00 20.52 71 LYS G C 1
ATOM 14146 O O . LYS G 1 71 ? 12.338 68.912 -60.031 1.00 20.11 71 LYS G O 1
ATOM 14152 N N . ASN G 1 72 ? 12.706 67.679 -61.876 1.00 19.48 72 ASN G N 1
ATOM 14153 C CA . ASN G 1 72 ? 12.087 68.662 -62.764 1.00 20.36 72 ASN G CA 1
ATOM 14154 C C . ASN G 1 72 ? 10.646 68.959 -62.367 1.00 19.78 72 ASN G C 1
ATOM 14155 O O . ASN G 1 72 ? 10.194 70.101 -62.445 1.00 18.54 72 ASN G O 1
ATOM 14160 N N . THR G 1 73 ? 9.928 67.921 -61.946 1.00 18.36 73 THR G N 1
ATOM 14161 C CA . THR G 1 73 ? 8.534 68.064 -61.556 1.00 19.96 73 THR G CA 1
ATOM 14162 C C . THR G 1 73 ? 8.387 68.956 -60.330 1.00 20.79 73 THR G C 1
ATOM 14163 O O . THR G 1 73 ? 7.447 69.748 -60.237 1.00 18.90 73 THR G O 1
ATOM 14167 N N . VAL G 1 74 ? 9.319 68.828 -59.389 1.00 20.59 74 VAL G N 1
ATOM 14168 C CA . VAL G 1 74 ? 9.297 69.652 -58.187 1.00 20.02 74 VAL G CA 1
ATOM 14169 C C . VAL G 1 74 ? 9.358 71.125 -58.593 1.00 20.30 74 VAL G C 1
ATOM 14170 O O . VAL G 1 74 ? 8.541 71.931 -58.152 1.00 19.41 74 VAL G O 1
ATOM 14174 N N . TYR G 1 75 ? 10.312 71.468 -59.453 1.00 19.56 75 TYR G N 1
ATOM 14175 C CA . TYR G 1 75 ? 10.463 72.852 -59.896 1.00 20.45 75 TYR G CA 1
ATOM 14176 C C . TYR G 1 75 ? 9.289 73.334 -60.745 1.00 20.86 75 TYR G C 1
ATOM 14177 O O . TYR G 1 75 ? 8.824 74.465 -60.589 1.00 19.77 75 TYR G O 1
ATOM 14186 N N . ALA G 1 76 ? 8.816 72.479 -61.645 1.00 21.18 76 ALA G N 1
ATOM 14187 C CA . ALA G 1 76 ? 7.691 72.843 -62.499 1.00 22.04 76 ALA G CA 1
ATOM 14188 C C . ALA G 1 76 ? 6.453 73.109 -61.640 1.00 21.88 76 ALA G C 1
ATOM 14189 O O . ALA G 1 76 ? 5.721 74.070 -61.877 1.00 21.95 76 ALA G O 1
ATOM 14191 N N . PHE G 1 77 ? 6.222 72.263 -60.639 1.00 21.47 77 PHE G N 1
ATOM 14192 C CA . PHE G 1 77 ? 5.065 72.436 -59.764 1.00 22.46 77 PHE G CA 1
ATOM 14193 C C . PHE G 1 77 ? 5.199 73.674 -58.886 1.00 23.26 77 PHE G C 1
ATOM 14194 O O . PHE G 1 77 ? 4.202 74.311 -58.551 1.00 23.86 77 PHE G O 1
ATOM 14202 N N . ALA G 1 78 ? 6.431 74.019 -58.516 1.00 20.20 78 ALA G N 1
ATOM 14203 C CA . ALA G 1 78 ? 6.660 75.187 -57.673 1.00 21.89 78 ALA G CA 1
ATOM 14204 C C . ALA G 1 78 ? 6.220 76.477 -58.371 1.00 22.12 78 ALA G C 1
ATOM 14205 O O . ALA G 1 78 ? 5.855 77.455 -57.717 1.00 21.79 78 ALA G O 1
ATOM 14207 N N . ARG G 1 79 ? 6.248 76.473 -59.699 1.00 23.77 79 ARG G N 1
ATOM 14208 C CA . ARG G 1 79 ? 5.860 77.654 -60.470 1.00 25.73 79 ARG G CA 1
ATOM 14209 C C . ARG G 1 79 ? 4.428 78.108 -60.198 1.00 26.22 79 ARG G C 1
ATOM 14210 O O . ARG G 1 79 ? 4.135 79.301 -60.234 1.00 26.29 79 ARG G O 1
ATOM 14218 N N . ASP G 1 80 ? 3.539 77.160 -59.924 1.00 27.98 80 ASP G N 1
ATOM 14219 C CA . ASP G 1 80 ? 2.143 77.495 -59.663 1.00 30.60 80 ASP G CA 1
ATOM 14220 C C . ASP G 1 80 ? 1.924 78.003 -58.246 1.00 31.79 80 ASP G C 1
ATOM 14221 O O . ASP G 1 80 ? 0.854 78.516 -57.915 1.00 33.13 80 ASP G O 1
ATOM 14226 N N . GLY G 1 81 ? 2.947 77.869 -57.412 1.00 31.39 81 GLY G N 1
ATOM 14227 C CA . GLY G 1 81 ? 2.831 78.326 -56.042 1.00 31.33 81 GLY G CA 1
ATOM 14228 C C . GLY G 1 81 ? 2.114 77.306 -55.186 1.00 30.74 81 GLY G C 1
ATOM 14229 O O . GLY G 1 81 ? 1.416 76.430 -55.699 1.00 31.73 81 GLY G O 1
ATOM 14230 N N . PHE G 1 82 ? 2.291 77.421 -53.876 1.00 29.18 82 PHE G N 1
ATOM 14231 C CA . PHE G 1 82 ? 1.671 76.512 -52.924 1.00 26.90 82 PHE G CA 1
ATOM 14232 C C . PHE G 1 82 ? 1.437 77.248 -51.608 1.00 27.39 82 PHE G C 1
ATOM 14233 O O . PHE G 1 82 ? 2.255 78.072 -51.194 1.00 27.72 82 PHE G O 1
ATOM 14241 N N . ALA G 1 83 ? 0.319 76.956 -50.954 1.00 26.83 83 ALA G N 1
ATOM 14242 C CA . ALA G 1 83 ? -0.010 77.619 -49.698 1.00 26.82 83 ALA G CA 1
ATOM 14243 C C . ALA G 1 83 ? 0.874 77.161 -48.541 1.00 25.87 83 ALA G C 1
ATOM 14244 O O . ALA G 1 83 ? 1.326 77.977 -47.737 1.00 25.28 83 ALA G O 1
ATOM 14246 N N . THR G 1 84 ? 1.114 75.856 -48.457 1.00 24.69 84 THR G N 1
ATOM 14247 C CA . THR G 1 84 ? 1.943 75.299 -47.394 1.00 24.08 84 THR G CA 1
ATOM 14248 C C . THR G 1 84 ? 2.847 74.217 -47.962 1.00 23.49 84 THR G C 1
ATOM 14249 O O . THR G 1 84 ? 2.660 73.768 -49.093 1.00 22.69 84 THR G O 1
ATOM 14253 N N . THR G 1 85 ? 3.825 73.794 -47.170 1.00 23.03 85 THR G N 1
ATOM 14254 C CA . THR G 1 85 ? 4.742 72.750 -47.602 1.00 24.29 85 THR G CA 1
ATOM 14255 C C . THR G 1 85 ? 3.967 71.449 -47.784 1.00 23.25 85 THR G C 1
ATOM 14256 O O . THR G 1 85 ? 4.182 70.714 -48.752 1.00 22.25 85 THR G O 1
ATOM 14260 N N . GLU G 1 86 ? 3.054 71.178 -46.855 1.00 23.56 86 GLU G N 1
ATOM 14261 C CA . GLU G 1 86 ? 2.244 69.970 -46.922 1.00 24.58 86 GLU G CA 1
ATOM 14262 C C . GLU G 1 86 ? 1.401 69.908 -48.194 1.00 25.18 86 GLU G C 1
ATOM 14263 O O . GLU G 1 86 ? 1.294 68.849 -48.816 1.00 24.84 86 GLU G O 1
ATOM 14269 N N . GLU G 1 87 ? 0.801 71.032 -48.579 1.00 25.94 87 GLU G N 1
ATOM 14270 C CA . GLU G 1 87 ? -0.015 71.068 -49.794 1.00 26.69 87 GLU G CA 1
ATOM 14271 C C . GLU G 1 87 ? 0.851 70.731 -51.002 1.00 25.58 87 GLU G C 1
ATOM 14272 O O . GLU G 1 87 ? 0.431 70.001 -51.902 1.00 23.62 87 GLU G O 1
ATOM 14278 N N . PHE G 1 88 ? 2.061 71.278 -51.020 1.00 24.65 88 PHE G N 1
ATOM 14279 C CA . PHE G 1 88 ? 2.991 71.034 -52.111 1.00 21.73 88 PHE G CA 1
ATOM 14280 C C . PHE G 1 88 ? 3.283 69.537 -52.217 1.00 21.39 88 PHE G C 1
ATOM 14281 O O . PHE G 1 88 ? 3.221 68.961 -53.307 1.00 21.27 88 PHE G O 1
ATOM 14289 N N . LEU G 1 89 ? 3.588 68.902 -51.088 1.00 19.55 89 LEU G N 1
ATOM 14290 C CA . LEU G 1 89 ? 3.887 67.470 -51.087 1.00 20.79 89 LEU G CA 1
ATOM 14291 C C . LEU G 1 89 ? 2.676 66.645 -51.539 1.00 20.94 89 LEU G C 1
ATOM 14292 O O . LEU G 1 89 ? 2.819 65.659 -52.257 1.00 20.63 89 LEU G O 1
ATOM 14297 N N . LEU G 1 90 ? 1.484 67.052 -51.117 1.00 20.96 90 LEU G N 1
ATOM 14298 C CA . LEU G 1 90 ? 0.265 66.344 -51.500 1.00 22.65 90 LEU G CA 1
ATOM 14299 C C . LEU G 1 90 ? 0.104 66.338 -53.018 1.00 22.79 90 LEU G C 1
ATOM 14300 O O . LEU G 1 90 ? -0.255 65.319 -53.607 1.00 22.00 90 LEU G O 1
ATOM 14305 N N . ARG G 1 91 ? 0.384 67.472 -53.651 1.00 22.81 91 ARG G N 1
ATOM 14306 C CA . ARG G 1 91 ? 0.270 67.571 -55.101 1.00 23.71 91 ARG G CA 1
ATOM 14307 C C . ARG G 1 91 ? 1.279 66.651 -55.780 1.00 23.58 91 ARG G C 1
ATOM 14308 O O . ARG G 1 91 ? 0.950 65.965 -56.753 1.00 20.38 91 ARG G O 1
ATOM 14316 N N . LEU G 1 92 ? 2.508 66.639 -55.272 1.00 22.83 92 LEU G N 1
ATOM 14317 C CA . LEU G 1 92 ? 3.550 65.781 -55.836 1.00 24.27 92 LEU G CA 1
ATOM 14318 C C . LEU G 1 92 ? 3.167 64.309 -55.714 1.00 23.79 92 LEU G C 1
ATOM 14319 O O . LEU G 1 92 ? 3.231 63.559 -56.687 1.00 23.25 92 LEU G O 1
ATOM 14324 N N . GLY G 1 93 ? 2.762 63.902 -54.515 1.00 24.58 93 GLY G N 1
ATOM 14325 C CA . GLY G 1 93 ? 2.387 62.516 -54.292 1.00 22.86 93 GLY G CA 1
ATOM 14326 C C . GLY G 1 93 ? 1.264 62.045 -55.197 1.00 23.52 93 GLY G C 1
ATOM 14327 O O . GLY G 1 93 ? 1.329 60.957 -55.772 1.00 22.79 93 GLY G O 1
ATOM 14328 N N . LYS G 1 94 ? 0.230 62.865 -55.327 1.00 24.12 94 LYS G N 1
ATOM 14329 C CA . LYS G 1 94 ? -0.909 62.524 -56.167 1.00 25.32 94 LYS G CA 1
ATOM 14330 C C . LYS G 1 94 ? -0.501 62.429 -57.631 1.00 23.74 94 LYS G C 1
ATOM 14331 O O . LYS G 1 94 ? -0.968 61.550 -58.356 1.00 24.07 94 LYS G O 1
ATOM 14337 N N . HIS G 1 95 ? 0.383 63.322 -58.061 1.00 21.85 95 HIS G N 1
ATOM 14338 C CA . HIS G 1 95 ? 0.858 63.318 -59.440 1.00 23.05 95 HIS G CA 1
ATOM 14339 C C . HIS G 1 95 ? 1.561 62.016 -59.828 1.00 22.42 95 HIS G C 1
ATOM 14340 O O . HIS G 1 95 ? 1.251 61.416 -60.858 1.00 23.31 95 HIS G O 1
ATOM 14347 N N . PHE G 1 96 ? 2.519 61.587 -59.011 1.00 21.89 96 PHE G N 1
ATOM 14348 C CA . PHE G 1 96 ? 3.266 60.370 -59.307 1.00 21.41 96 PHE G CA 1
ATOM 14349 C C . PHE G 1 96 ? 2.477 59.077 -59.144 1.00 22.57 96 PHE G C 1
ATOM 14350 O O . PHE G 1 96 ? 2.620 58.160 -59.951 1.00 23.47 96 PHE G O 1
ATOM 14358 N N . THR G 1 97 ? 1.651 58.992 -58.110 1.00 23.57 97 THR G N 1
ATOM 14359 C CA . THR G 1 97 ? 0.875 57.778 -57.903 1.00 26.13 97 THR G CA 1
ATOM 14360 C C . THR G 1 97 ? -0.203 57.603 -58.974 1.00 28.19 97 THR G C 1
ATOM 14361 O O . THR G 1 97 ? -0.404 56.494 -59.478 1.00 28.73 97 THR G O 1
ATOM 14365 N N . GLU G 1 98 ? -0.885 58.689 -59.335 1.00 27.99 98 GLU G N 1
ATOM 14366 C CA . GLU G 1 98 ? -1.933 58.613 -60.352 1.00 30.26 98 GLU G CA 1
ATOM 14367 C C . GLU G 1 98 ? -1.391 58.648 -61.775 1.00 30.06 98 GLU G C 1
ATOM 14368 O O . GLU G 1 98 ? -1.987 58.073 -62.683 1.00 30.35 98 GLU G O 1
ATOM 14374 N N . GLY G 1 99 ? -0.261 59.321 -61.969 1.00 28.06 99 GLY G N 1
ATOM 14375 C CA . GLY G 1 99 ? 0.317 59.428 -63.298 1.00 28.47 99 GLY G CA 1
ATOM 14376 C C . GLY G 1 99 ? 0.961 58.175 -63.865 1.00 29.36 99 GLY G C 1
ATOM 14377 O O . GLY G 1 99 ? 1.159 58.071 -65.077 1.00 28.29 99 GLY G O 1
ATOM 14378 N N . PHE G 1 100 ? 1.284 57.219 -63.002 1.00 29.62 100 PHE G N 1
ATOM 14379 C CA . PHE G 1 100 ? 1.923 55.984 -63.444 1.00 30.78 100 PHE G CA 1
ATOM 14380 C C . PHE G 1 100 ? 1.272 54.770 -62.788 1.00 31.20 100 PHE G C 1
ATOM 14381 O O . PHE G 1 100 ? 1.253 54.645 -61.564 1.00 30.42 100 PHE G O 1
ATOM 14389 N N . ASP G 1 101 ? 0.741 53.877 -63.618 1.00 33.60 101 ASP G N 1
ATOM 14390 C CA . ASP G 1 101 ? 0.064 52.673 -63.141 1.00 35.24 101 ASP G CA 1
ATOM 14391 C C . ASP G 1 101 ? 0.919 51.787 -62.249 1.00 33.44 101 ASP G C 1
ATOM 14392 O O . ASP G 1 101 ? 0.421 51.204 -61.290 1.00 34.85 101 ASP G O 1
ATOM 14397 N N . TRP G 1 102 ? 2.203 51.679 -62.569 1.00 31.78 102 TRP G N 1
ATOM 14398 C CA . TRP G 1 102 ? 3.102 50.840 -61.789 1.00 31.20 102 TRP G CA 1
ATOM 14399 C C . TRP G 1 102 ? 3.585 51.504 -60.498 1.00 29.39 102 TRP G C 1
ATOM 14400 O O . TRP G 1 102 ? 4.239 50.865 -59.676 1.00 29.72 102 TRP G O 1
ATOM 14411 N N . VAL G 1 103 ? 3.274 52.785 -60.323 1.00 28.59 103 VAL G N 1
ATOM 14412 C CA . VAL G 1 103 ? 3.657 53.495 -59.102 1.00 26.58 103 VAL G CA 1
ATOM 14413 C C . VAL G 1 103 ? 2.450 53.480 -58.171 1.00 26.38 103 VAL G C 1
ATOM 14414 O O . VAL G 1 103 ? 1.475 54.197 -58.394 1.00 26.38 103 VAL G O 1
ATOM 14418 N N . THR G 1 104 ? 2.528 52.671 -57.119 1.00 25.78 104 THR G N 1
ATOM 14419 C CA . THR G 1 104 ? 1.424 52.532 -56.175 1.00 27.32 104 THR G CA 1
ATOM 14420 C C . THR G 1 104 ? 1.519 53.403 -54.930 1.00 26.42 104 THR G C 1
ATOM 14421 O O . THR G 1 104 ? 0.584 53.456 -54.128 1.00 26.06 104 THR G O 1
ATOM 14425 N N . GLY G 1 105 ? 2.646 54.080 -54.760 1.00 24.90 105 GLY G N 1
ATOM 14426 C CA . GLY G 1 105 ? 2.802 54.932 -53.599 1.00 23.58 105 GLY G CA 1
ATOM 14427 C C . GLY G 1 105 ? 4.165 55.584 -53.549 1.00 22.08 105 GLY G C 1
ATOM 14428 O O . GLY G 1 105 ? 4.841 55.710 -54.567 1.00 22.21 105 GLY G O 1
ATOM 14429 N N . GLY G 1 106 ? 4.566 55.995 -52.353 1.00 21.72 106 GLY G N 1
ATOM 14430 C CA . GLY G 1 106 ? 5.857 56.630 -52.200 1.00 22.50 106 GLY G CA 1
ATOM 14431 C C . GLY G 1 106 ? 5.951 57.434 -50.922 1.00 22.62 106 GLY G C 1
ATOM 14432 O O . GLY G 1 106 ? 5.067 57.392 -50.060 1.00 21.39 106 GLY G O 1
ATOM 14433 N N . ARG G 1 107 ? 7.035 58.189 -50.813 1.00 21.79 107 ARG G N 1
ATOM 14434 C CA . ARG G 1 107 ? 7.284 59.011 -49.646 1.00 22.66 107 ARG G CA 1
ATOM 14435 C C . ARG G 1 107 ? 7.890 60.311 -50.148 1.00 22.14 107 ARG G C 1
ATOM 14436 O O . ARG G 1 107 ? 8.878 60.301 -50.879 1.00 22.55 107 ARG G O 1
ATOM 14444 N N . TRP G 1 108 ? 7.267 61.423 -49.788 1.00 21.50 108 TRP G N 1
ATOM 14445 C CA . TRP G 1 108 ? 7.748 62.740 -50.184 1.00 22.72 108 TRP G CA 1
ATOM 14446 C C . TRP G 1 108 ? 7.973 63.515 -48.902 1.00 23.99 108 TRP G C 1
ATOM 14447 O O . TRP G 1 108 ? 7.095 63.579 -48.038 1.00 23.89 108 TRP G O 1
ATOM 14458 N N . ALA G 1 109 ? 9.157 64.100 -48.774 1.00 21.75 109 ALA G N 1
ATOM 14459 C CA . ALA G 1 109 ? 9.484 64.824 -47.561 1.00 21.50 109 ALA G CA 1
ATOM 14460 C C . ALA G 1 109 ? 10.123 66.160 -47.856 1.00 21.47 109 ALA G C 1
ATOM 14461 O O . ALA G 1 109 ? 10.656 66.384 -48.940 1.00 21.96 109 ALA G O 1
ATOM 14463 N N . ALA G 1 110 ? 10.053 67.058 -46.884 1.00 20.99 110 ALA G N 1
ATOM 14464 C CA . ALA G 1 110 ? 10.662 68.356 -47.059 1.00 20.71 110 ALA G CA 1
ATOM 14465 C C . ALA G 1 110 ? 11.015 69.000 -45.737 1.00 20.57 110 ALA G C 1
ATOM 14466 O O . ALA G 1 110 ? 10.408 68.723 -44.699 1.00 20.31 110 ALA G O 1
ATOM 14468 N N . GLN G 1 111 ? 12.032 69.843 -45.797 1.00 18.86 111 GLN G N 1
ATOM 14469 C CA . GLN G 1 111 ? 12.469 70.625 -44.660 1.00 20.69 111 GLN G CA 1
ATOM 14470 C C . GLN G 1 111 ? 12.132 72.025 -45.134 1.00 19.67 111 GLN G C 1
ATOM 14471 O O . GLN G 1 111 ? 12.340 72.346 -46.304 1.00 17.17 111 GLN G O 1
ATOM 14477 N N . GLN G 1 112 ? 11.579 72.840 -44.246 1.00 19.83 112 GLN G N 1
ATOM 14478 C CA . GLN G 1 112 ? 11.241 74.212 -44.594 1.00 20.07 112 GLN G CA 1
ATOM 14479 C C . GLN G 1 112 ? 12.120 75.100 -43.725 1.00 19.55 112 GLN G C 1
ATOM 14480 O O . GLN G 1 112 ? 12.196 74.900 -42.513 1.00 20.30 112 GLN G O 1
ATOM 14486 N N . PHE G 1 113 ? 12.787 76.065 -44.350 1.00 19.45 113 PHE G N 1
ATOM 14487 C CA . PHE G 1 113 ? 13.671 76.985 -43.645 1.00 21.13 113 PHE G CA 1
ATOM 14488 C C . PHE G 1 113 ? 13.006 78.351 -43.538 1.00 21.93 113 PHE G C 1
ATOM 14489 O O . PHE G 1 113 ? 12.405 78.827 -44.498 1.00 23.44 113 PHE G O 1
ATOM 14497 N N . PHE G 1 114 ? 13.130 78.985 -42.377 1.00 20.98 114 PHE G N 1
ATOM 14498 C CA . PHE G 1 114 ? 12.496 80.279 -42.153 1.00 21.80 114 PHE G CA 1
ATOM 14499 C C . PHE G 1 114 ? 13.368 81.499 -42.395 1.00 21.82 114 PHE G C 1
ATOM 14500 O O . PHE G 1 114 ? 14.573 81.485 -42.145 1.00 20.86 114 PHE G O 1
ATOM 14508 N N . TRP G 1 115 ? 12.730 82.558 -42.882 1.00 21.66 115 TRP G N 1
ATOM 14509 C CA . TRP G 1 115 ? 13.400 83.820 -43.163 1.00 21.17 115 TRP G CA 1
ATOM 14510 C C . TRP G 1 115 ? 12.627 84.958 -42.500 1.00 22.89 115 TRP G C 1
ATOM 14511 O O . TRP G 1 115 ? 11.406 84.905 -42.396 1.00 21.37 115 TRP G O 1
ATOM 14522 N N . ASP G 1 116 ? 13.344 85.979 -42.050 1.00 23.19 116 ASP G N 1
ATOM 14523 C CA . ASP G 1 116 ? 12.710 87.143 -41.440 1.00 25.23 116 ASP G CA 1
ATOM 14524 C C . ASP G 1 116 ? 13.111 88.334 -42.302 1.00 25.05 116 ASP G C 1
ATOM 14525 O O . ASP G 1 116 ? 14.193 88.346 -42.884 1.00 25.00 116 ASP G O 1
ATOM 14530 N N . ARG G 1 117 ? 12.247 89.334 -42.397 1.00 25.06 117 ARG G N 1
ATOM 14531 C CA . ARG G 1 117 ? 12.593 90.507 -43.185 1.00 25.40 117 ARG G CA 1
ATOM 14532 C C . ARG G 1 117 ? 13.623 91.324 -42.413 1.00 25.67 117 ARG G C 1
ATOM 14533 O O . ARG G 1 117 ? 13.667 91.284 -41.181 1.00 24.80 117 ARG G O 1
ATOM 14541 N N . ILE G 1 118 ? 14.462 92.052 -43.140 1.00 25.03 118 ILE G N 1
ATOM 14542 C CA . ILE G 1 118 ? 15.450 92.909 -42.509 1.00 25.20 118 ILE G CA 1
ATOM 14543 C C . ILE G 1 118 ? 14.743 94.254 -42.328 1.00 26.95 118 ILE G C 1
ATOM 14544 O O . ILE G 1 118 ? 14.478 94.960 -43.303 1.00 26.54 118 ILE G O 1
ATOM 14549 N N . ASN G 1 119 ? 14.419 94.590 -41.083 1.00 28.48 119 ASN G N 1
ATOM 14550 C CA . ASN G 1 119 ? 13.725 95.837 -40.779 1.00 31.73 119 ASN G CA 1
ATOM 14551 C C . ASN G 1 119 ? 12.487 96.031 -41.651 1.00 32.27 119 ASN G C 1
ATOM 14552 O O . ASN G 1 119 ? 12.274 97.098 -42.229 1.00 31.75 119 ASN G O 1
ATOM 14557 N N . ASP G 1 120 ? 11.682 94.978 -41.735 1.00 32.29 120 ASP G N 1
ATOM 14558 C CA . ASP G 1 120 ? 10.447 94.981 -42.508 1.00 33.34 120 ASP G CA 1
ATOM 14559 C C . ASP G 1 120 ? 10.620 95.379 -43.971 1.00 32.08 120 ASP G C 1
ATOM 14560 O O . ASP G 1 120 ? 9.688 95.881 -44.598 1.00 32.01 120 ASP G O 1
ATOM 14565 N N . HIS G 1 121 ? 11.807 95.141 -44.519 1.00 30.62 121 HIS G N 1
ATOM 14566 C CA . HIS G 1 121 ? 12.085 95.478 -45.910 1.00 29.07 121 HIS G CA 1
ATOM 14567 C C . HIS G 1 121 ? 11.220 94.637 -46.853 1.00 28.41 121 HIS G C 1
ATOM 14568 O O . HIS G 1 121 ? 10.918 93.479 -46.562 1.00 27.68 121 HIS G O 1
ATOM 14575 N N . ASP G 1 122 ? 10.824 95.226 -47.978 1.00 26.51 122 ASP G N 1
ATOM 14576 C CA . ASP G 1 122 ? 9.995 94.540 -48.967 1.00 26.09 122 ASP G CA 1
ATOM 14577 C C . ASP G 1 122 ? 10.643 93.329 -49.642 1.00 25.18 122 ASP G C 1
ATOM 14578 O O . ASP G 1 122 ? 9.956 92.356 -49.946 1.00 24.78 122 ASP G O 1
ATOM 14583 N N . HIS G 1 123 ? 11.949 93.384 -49.895 1.00 23.59 123 HIS G N 1
ATOM 14584 C CA . HIS G 1 123 ? 12.609 92.259 -50.555 1.00 24.05 123 HIS G CA 1
ATOM 14585 C C . HIS G 1 123 ? 14.003 91.912 -50.050 1.00 21.18 123 HIS G C 1
ATOM 14586 O O . HIS G 1 123 ? 14.850 91.470 -50.818 1.00 20.89 123 HIS G O 1
ATOM 14593 N N . ALA G 1 124 ? 14.233 92.097 -48.755 1.00 21.93 124 ALA G N 1
ATOM 14594 C CA . ALA G 1 124 ? 15.530 91.788 -48.157 1.00 21.58 124 ALA G CA 1
ATOM 14595 C C . ALA G 1 124 ? 15.252 90.986 -46.895 1.00 19.99 124 ALA G C 1
ATOM 14596 O O . ALA G 1 124 ? 14.478 91.419 -46.042 1.00 22.07 124 ALA G O 1
ATOM 14598 N N . PHE G 1 125 ? 15.890 89.824 -46.773 1.00 19.46 125 PHE G N 1
ATOM 14599 C CA . PHE G 1 125 ? 15.644 88.951 -45.632 1.00 20.37 125 PHE G CA 1
ATOM 14600 C C . PHE G 1 125 ? 16.895 88.354 -44.993 1.00 19.84 125 PHE G C 1
ATOM 14601 O O . PHE G 1 125 ? 17.974 88.360 -45.580 1.00 19.14 125 PHE G O 1
ATOM 14609 N N . SER G 1 126 ? 16.731 87.837 -43.778 1.00 20.51 126 SER G N 1
ATOM 14610 C CA . SER G 1 126 ? 17.826 87.170 -43.082 1.00 20.54 126 SER G CA 1
ATOM 14611 C C . SER G 1 126 ? 17.270 85.838 -42.584 1.00 20.43 126 SER G C 1
ATOM 14612 O O . SER G 1 126 ? 16.118 85.759 -42.156 1.00 20.83 126 SER G O 1
ATOM 14615 N N . ARG G 1 127 ? 18.081 84.787 -42.665 1.00 20.92 127 ARG G N 1
ATOM 14616 C CA . ARG G 1 127 ? 17.659 83.462 -42.223 1.00 20.65 127 ARG G CA 1
ATOM 14617 C C . ARG G 1 127 ? 17.430 83.348 -40.724 1.00 20.53 127 ARG G C 1
ATOM 14618 O O . ARG G 1 127 ? 18.213 83.853 -39.926 1.00 20.21 127 ARG G O 1
ATOM 14626 N N . ASN G 1 128 ? 16.344 82.681 -40.349 1.00 21.08 128 ASN G N 1
ATOM 14627 C CA . ASN G 1 128 ? 16.064 82.424 -38.945 1.00 21.38 128 ASN G CA 1
ATOM 14628 C C . ASN G 1 128 ? 16.453 80.951 -38.823 1.00 21.01 128 ASN G C 1
ATOM 14629 O O . ASN G 1 128 ? 15.689 80.064 -39.213 1.00 20.12 128 ASN G O 1
ATOM 14634 N N . LYS G 1 129 ? 17.647 80.695 -38.301 1.00 20.44 129 LYS G N 1
ATOM 14635 C CA . LYS G 1 129 ? 18.161 79.328 -38.182 1.00 19.67 129 LYS G CA 1
ATOM 14636 C C . LYS G 1 129 ? 17.858 78.598 -36.876 1.00 19.26 129 LYS G C 1
ATOM 14637 O O . LYS G 1 129 ? 18.372 77.506 -36.654 1.00 18.32 129 LYS G O 1
ATOM 14643 N N . SER G 1 130 ? 17.021 79.180 -36.027 1.00 19.94 130 SER G N 1
ATOM 14644 C CA . SER G 1 130 ? 16.724 78.592 -34.719 1.00 18.80 130 SER G CA 1
ATOM 14645 C C . SER G 1 130 ? 15.872 77.324 -34.681 1.00 20.03 130 SER G C 1
ATOM 14646 O O . SER G 1 130 ? 15.721 76.701 -33.628 1.00 18.79 130 SER G O 1
ATOM 14649 N N . GLU G 1 131 ? 15.319 76.940 -35.821 1.00 19.06 131 GLU G N 1
ATOM 14650 C CA . GLU G 1 131 ? 14.511 75.730 -35.896 1.00 20.14 131 GLU G CA 1
ATOM 14651 C C . GLU G 1 131 ? 14.257 75.416 -37.361 1.00 19.42 131 GLU G C 1
ATOM 14652 O O . GLU G 1 131 ? 14.316 76.304 -38.206 1.00 20.94 131 GLU G O 1
ATOM 14658 N N . VAL G 1 132 ? 13.985 74.150 -37.652 1.00 18.33 132 VAL G N 1
ATOM 14659 C CA . VAL G 1 132 ? 13.691 73.716 -39.012 1.00 17.72 132 VAL G CA 1
ATOM 14660 C C . VAL G 1 132 ? 12.370 72.957 -38.955 1.00 19.04 132 VAL G C 1
ATOM 14661 O O . VAL G 1 132 ? 12.159 72.118 -38.077 1.00 17.52 132 VAL G O 1
ATOM 14665 N N . ARG G 1 133 ? 11.476 73.282 -39.879 1.00 18.41 133 ARG G N 1
ATOM 14666 C CA . ARG G 1 133 ? 10.174 72.642 -39.952 1.00 19.54 133 ARG G CA 1
ATOM 14667 C C . ARG G 1 133 ? 10.258 71.485 -40.934 1.00 18.62 133 ARG G C 1
ATOM 14668 O O . ARG G 1 133 ? 10.941 71.579 -41.954 1.00 18.52 133 ARG G O 1
ATOM 14676 N N . THR G 1 134 ? 9.569 70.392 -40.628 1.00 19.10 134 THR G N 1
ATOM 14677 C CA . THR G 1 134 ? 9.593 69.231 -41.506 1.00 18.68 134 THR G CA 1
ATOM 14678 C C . THR G 1 134 ? 8.189 68.724 -41.802 1.00 17.89 134 THR G C 1
ATOM 14679 O O . THR G 1 134 ? 7.255 68.957 -41.038 1.00 16.50 134 THR G O 1
ATOM 14683 N N . ALA G 1 135 ? 8.059 68.026 -42.923 1.00 17.34 135 ALA G N 1
ATOM 14684 C CA . ALA G 1 135 ? 6.790 67.448 -43.336 1.00 20.00 135 ALA G CA 1
ATOM 14685 C C . ALA G 1 135 ? 7.088 66.201 -44.142 1.00 20.46 135 ALA G C 1
ATOM 14686 O O . ALA G 1 135 ? 8.012 66.183 -44.952 1.00 21.37 135 ALA G O 1
ATOM 14688 N N . VAL G 1 136 ? 6.318 65.146 -43.910 1.00 21.49 136 VAL G N 1
ATOM 14689 C CA . VAL G 1 136 ? 6.510 63.910 -44.649 1.00 20.26 136 VAL G CA 1
ATOM 14690 C C . VAL G 1 136 ? 5.147 63.383 -45.055 1.00 21.81 136 VAL G C 1
ATOM 14691 O O . VAL G 1 136 ? 4.213 63.369 -44.254 1.00 20.74 136 VAL G O 1
ATOM 14695 N N . LEU G 1 137 ? 5.039 62.971 -46.309 1.00 20.62 137 LEU G N 1
ATOM 14696 C CA . LEU G 1 137 ? 3.802 62.423 -46.835 1.00 20.92 137 LEU G CA 1
ATOM 14697 C C . LEU G 1 137 ? 4.073 61.030 -47.365 1.00 21.68 137 LEU G C 1
ATOM 14698 O O . LEU G 1 137 ? 4.987 60.836 -48.164 1.00 21.15 137 LEU G O 1
ATOM 14703 N N . GLU G 1 138 ? 3.294 60.058 -46.908 1.00 22.72 138 GLU G N 1
ATOM 14704 C CA . GLU G 1 138 ? 3.435 58.704 -47.415 1.00 23.58 138 GLU G CA 1
ATOM 14705 C C . GLU G 1 138 ? 2.101 58.284 -48.006 1.00 23.42 138 GLU G C 1
ATOM 14706 O O . GLU G 1 138 ? 1.047 58.521 -47.418 1.00 21.64 138 GLU G O 1
ATOM 14712 N N . ILE G 1 139 ? 2.159 57.689 -49.189 1.00 23.52 139 ILE G N 1
ATOM 14713 C CA . ILE G 1 139 ? 0.968 57.214 -49.870 1.00 23.83 139 ILE G CA 1
ATOM 14714 C C . ILE G 1 139 ? 1.140 55.727 -50.086 1.00 25.15 139 ILE G C 1
ATOM 14715 O O . ILE G 1 139 ? 2.210 55.269 -50.482 1.00 24.93 139 ILE G O 1
ATOM 14720 N N . SER G 1 140 ? 0.085 54.974 -49.806 1.00 27.38 140 SER G N 1
ATOM 14721 C CA . SER G 1 140 ? 0.101 53.536 -49.996 1.00 30.64 140 SER G CA 1
ATOM 14722 C C . SER G 1 140 ? -1.246 53.180 -50.601 1.00 32.09 140 SER G C 1
ATOM 14723 O O . SER G 1 140 ? -2.257 53.110 -49.897 1.00 30.76 140 SER G O 1
ATOM 14726 N N . GLY G 1 141 ? -1.260 52.977 -51.913 1.00 33.37 141 GLY G N 1
ATOM 14727 C CA . GLY G 1 141 ? -2.504 52.657 -52.585 1.00 35.96 141 GLY G CA 1
ATOM 14728 C C . GLY G 1 141 ? -3.451 53.838 -52.499 1.00 37.32 141 GLY G C 1
ATOM 14729 O O . GLY G 1 141 ? -3.117 54.942 -52.931 1.00 36.99 141 GLY G O 1
ATOM 14730 N N . SER G 1 142 ? -4.625 53.616 -51.917 1.00 37.68 142 SER G N 1
ATOM 14731 C CA . SER G 1 142 ? -5.624 54.671 -51.788 1.00 38.67 142 SER G CA 1
ATOM 14732 C C . SER G 1 142 ? -5.533 55.417 -50.459 1.00 38.67 142 SER G C 1
ATOM 14733 O O . SER G 1 142 ? -6.298 56.348 -50.212 1.00 39.84 142 SER G O 1
ATOM 14736 N N . GLU G 1 143 ? -4.599 55.010 -49.608 1.00 38.12 143 GLU G N 1
ATOM 14737 C CA . GLU G 1 143 ? -4.434 55.649 -48.307 1.00 38.02 143 GLU G CA 1
ATOM 14738 C C . GLU G 1 143 ? -3.192 56.534 -48.253 1.00 35.56 143 GLU G C 1
ATOM 14739 O O . GLU G 1 143 ? -2.186 56.253 -48.899 1.00 33.38 143 GLU G O 1
ATOM 14745 N N . GLN G 1 144 ? -3.271 57.609 -47.480 1.00 33.02 144 GLN G N 1
ATOM 14746 C CA . GLN G 1 144 ? -2.140 58.510 -47.338 1.00 31.30 144 GLN G CA 1
ATOM 14747 C C . GLN G 1 144 ? -2.124 59.083 -45.929 1.00 29.60 144 GLN G C 1
ATOM 14748 O O . GLN G 1 144 ? -3.155 59.136 -45.257 1.00 28.23 144 GLN G O 1
ATOM 14754 N N . ALA G 1 145 ? -0.946 59.498 -45.481 1.00 26.35 145 ALA G N 1
ATOM 14755 C CA . ALA G 1 145 ? -0.795 60.049 -44.143 1.00 24.33 145 ALA G CA 1
ATOM 14756 C C . ALA G 1 145 ? 0.293 61.110 -44.145 1.00 22.75 145 ALA G C 1
ATOM 14757 O O . ALA G 1 145 ? 1.243 61.029 -44.918 1.00 21.18 145 ALA G O 1
ATOM 14759 N N . ILE G 1 146 ? 0.145 62.101 -43.275 1.00 23.48 146 ILE G N 1
ATOM 14760 C CA . ILE G 1 146 ? 1.114 63.181 -43.173 1.00 23.47 146 ILE G CA 1
ATOM 14761 C C . ILE G 1 146 ? 1.655 63.338 -41.759 1.00 23.55 146 ILE G C 1
ATOM 14762 O O . ILE G 1 146 ? 0.906 63.304 -40.778 1.00 21.92 146 ILE G O 1
ATOM 14767 N N . VAL G 1 147 ? 2.968 63.504 -41.664 1.00 21.37 147 VAL G N 1
ATOM 14768 C CA . VAL G 1 147 ? 3.615 63.716 -40.381 1.00 20.61 147 VAL G CA 1
ATOM 14769 C C . VAL G 1 147 ? 4.346 65.041 -40.485 1.00 19.92 147 VAL G C 1
ATOM 14770 O O . VAL G 1 147 ? 5.099 65.257 -41.430 1.00 19.07 147 VAL G O 1
ATOM 14774 N N . ALA G 1 148 ? 4.096 65.934 -39.534 1.00 19.25 148 ALA G N 1
ATOM 14775 C CA . ALA G 1 148 ? 4.761 67.235 -39.519 1.00 19.09 148 ALA G CA 1
ATOM 14776 C C . ALA G 1 148 ? 5.726 67.214 -38.351 1.00 19.44 148 ALA G C 1
ATOM 14777 O O . ALA G 1 148 ? 5.587 66.397 -37.445 1.00 19.17 148 ALA G O 1
ATOM 14779 N N . GLY G 1 149 ? 6.706 68.107 -38.357 1.00 18.50 149 GLY G N 1
ATOM 14780 C CA . GLY G 1 149 ? 7.639 68.108 -37.250 1.00 18.75 149 GLY G CA 1
ATOM 14781 C C . GLY G 1 149 ? 8.474 69.361 -37.125 1.00 19.97 149 GLY G C 1
ATOM 14782 O O . GLY G 1 149 ? 8.347 70.304 -37.908 1.00 19.05 149 GLY G O 1
ATOM 14783 N N . ILE G 1 150 ? 9.326 69.360 -36.110 1.00 20.50 150 ILE G N 1
ATOM 14784 C CA . ILE G 1 150 ? 10.221 70.470 -35.849 1.00 19.77 150 ILE G CA 1
ATOM 14785 C C . ILE G 1 150 ? 11.525 69.857 -35.347 1.00 20.79 150 ILE G C 1
ATOM 14786 O O . ILE G 1 150 ? 11.518 68.796 -34.708 1.00 21.12 150 ILE G O 1
ATOM 14791 N N . GLU G 1 151 ? 12.644 70.498 -35.665 1.00 19.22 151 GLU G N 1
ATOM 14792 C CA . GLU G 1 151 ? 13.951 70.004 -35.240 1.00 23.00 151 GLU G CA 1
ATOM 14793 C C . GLU G 1 151 ? 14.926 71.171 -35.137 1.00 22.67 151 GLU G C 1
ATOM 14794 O O . GLU G 1 151 ? 14.654 72.254 -35.655 1.00 20.27 151 GLU G O 1
ATOM 14800 N N . GLY G 1 152 ? 16.045 70.951 -34.450 1.00 22.70 152 GLY G N 1
ATOM 14801 C CA . GLY G 1 152 ? 17.055 71.992 -34.311 1.00 22.75 152 GLY G CA 1
ATOM 14802 C C . GLY G 1 152 ? 16.730 73.130 -33.358 1.00 23.84 152 GLY G C 1
ATOM 14803 O O . GLY G 1 152 ? 17.443 74.137 -33.328 1.00 24.78 152 GLY G O 1
ATOM 14804 N N . LEU G 1 153 ? 15.662 72.982 -32.581 1.00 23.18 153 LEU G N 1
ATOM 14805 C CA . LEU G 1 153 ? 15.269 74.012 -31.624 1.00 24.20 153 LEU G CA 1
ATOM 14806 C C . LEU G 1 153 ? 15.885 73.678 -30.269 1.00 23.68 153 LEU G C 1
ATOM 14807 O O . LEU G 1 153 ? 15.391 72.816 -29.545 1.00 24.24 153 LEU G O 1
ATOM 14812 N N . THR G 1 154 ? 16.973 74.362 -29.936 1.00 21.18 154 THR G N 1
ATOM 14813 C CA . THR G 1 154 ? 17.675 74.115 -28.682 1.00 20.09 154 THR G CA 1
ATOM 14814 C C . THR G 1 154 ? 17.103 74.955 -27.547 1.00 18.57 154 THR G C 1
ATOM 14815 O O . THR G 1 154 ? 16.932 76.165 -27.684 1.00 16.64 154 THR G O 1
ATOM 14819 N N . VAL G 1 155 ? 16.810 74.298 -26.426 1.00 18.56 155 VAL G N 1
ATOM 14820 C CA . VAL G 1 155 ? 16.237 74.960 -25.259 1.00 17.68 155 VAL G CA 1
ATOM 14821 C C . VAL G 1 155 ? 17.019 74.622 -23.992 1.00 17.83 155 VAL G C 1
ATOM 14822 O O . VAL G 1 155 ? 17.755 73.625 -23.939 1.00 15.76 155 VAL G O 1
ATOM 14826 N N . LEU G 1 156 ? 16.847 75.448 -22.968 1.00 14.78 156 LEU G N 1
ATOM 14827 C CA . LEU G 1 156 ? 17.565 75.255 -21.717 1.00 17.29 156 LEU G CA 1
ATOM 14828 C C . LEU G 1 156 ? 16.871 75.927 -20.540 1.00 17.91 156 LEU G C 1
ATOM 14829 O O . LEU G 1 156 ? 16.328 77.030 -20.664 1.00 17.52 156 LEU G O 1
ATOM 14834 N N . LYS G 1 157 ? 16.878 75.238 -19.404 1.00 17.91 157 LYS G N 1
ATOM 14835 C CA . LYS G 1 157 ? 16.317 75.764 -18.171 1.00 19.28 157 LYS G CA 1
ATOM 14836 C C . LYS G 1 157 ? 17.508 75.818 -17.233 1.00 20.14 157 LYS G C 1
ATOM 14837 O O . LYS G 1 157 ? 18.190 74.812 -17.044 1.00 20.95 157 LYS G O 1
ATOM 14843 N N . SER G 1 158 ? 17.771 76.988 -16.660 1.00 20.31 158 SER G N 1
ATOM 14844 C CA . SER G 1 158 ? 18.905 77.158 -15.764 1.00 20.34 158 SER G CA 1
ATOM 14845 C C . SER G 1 158 ? 18.608 76.654 -14.356 1.00 22.28 158 SER G C 1
ATOM 14846 O O . SER G 1 158 ? 19.501 76.570 -13.511 1.00 22.48 158 SER G O 1
ATOM 14849 N N . THR G 1 159 ? 17.344 76.331 -14.113 1.00 22.25 159 THR G N 1
ATOM 14850 C CA . THR G 1 159 ? 16.912 75.792 -12.832 1.00 23.02 159 THR G CA 1
ATOM 14851 C C . THR G 1 159 ? 15.518 75.207 -13.041 1.00 24.00 159 THR G C 1
ATOM 14852 O O . THR G 1 159 ? 15.001 75.225 -14.160 1.00 24.72 159 THR G O 1
ATOM 14856 N N . GLY G 1 160 ? 14.915 74.674 -11.986 1.00 22.70 160 GLY G N 1
ATOM 14857 C CA . GLY G 1 160 ? 13.598 74.084 -12.137 1.00 23.14 160 GLY G CA 1
ATOM 14858 C C . GLY G 1 160 ? 13.702 72.683 -12.717 1.00 22.61 160 GLY G C 1
ATOM 14859 O O . GLY G 1 160 ? 12.820 72.230 -13.452 1.00 23.64 160 GLY G O 1
ATOM 14860 N N . SER G 1 161 ? 14.805 72.009 -12.401 1.00 21.86 161 SER G N 1
ATOM 14861 C CA . SER G 1 161 ? 15.054 70.645 -12.854 1.00 21.20 161 SER G CA 1
ATOM 14862 C C . SER G 1 161 ? 15.781 69.890 -11.751 1.00 20.93 161 SER G C 1
ATOM 14863 O O . SER G 1 161 ? 16.718 70.411 -11.142 1.00 19.33 161 SER G O 1
ATOM 14866 N N . GLU G 1 162 ? 15.336 68.663 -11.497 1.00 19.86 162 GLU G N 1
ATOM 14867 C CA . GLU G 1 162 ? 15.926 67.811 -10.470 1.00 19.91 162 GLU G CA 1
ATOM 14868 C C . GLU G 1 162 ? 16.069 66.410 -11.048 1.00 19.34 162 GLU G C 1
ATOM 14869 O O . GLU G 1 162 ? 15.474 66.092 -12.073 1.00 19.77 162 GLU G O 1
ATOM 14875 N N . PHE G 1 163 ? 16.874 65.584 -10.391 1.00 19.06 163 PHE G N 1
ATOM 14876 C CA . PHE G 1 163 ? 17.023 64.192 -10.781 1.00 18.83 163 PHE G CA 1
ATOM 14877 C C . PHE G 1 163 ? 17.533 63.437 -9.564 1.00 17.69 163 PHE G C 1
ATOM 14878 O O . PHE G 1 163 ? 18.705 63.531 -9.196 1.00 17.88 163 PHE G O 1
ATOM 14886 N N . HIS G 1 164 ? 16.629 62.696 -8.939 1.00 17.40 164 HIS G N 1
ATOM 14887 C CA . HIS G 1 164 ? 16.948 61.934 -7.743 1.00 18.82 164 HIS G CA 1
ATOM 14888 C C . HIS G 1 164 ? 15.987 60.759 -7.619 1.00 18.54 164 HIS G C 1
ATOM 14889 O O . HIS G 1 164 ? 14.996 60.675 -8.348 1.00 17.67 164 HIS G O 1
ATOM 14896 N N . GLY G 1 165 ? 16.288 59.843 -6.707 1.00 19.13 165 GLY G N 1
ATOM 14897 C CA . GLY G 1 165 ? 15.425 58.693 -6.517 1.00 19.22 165 GLY G CA 1
ATOM 14898 C C . GLY G 1 165 ? 15.671 57.559 -7.496 1.00 20.98 165 GLY G C 1
ATOM 14899 O O . GLY G 1 165 ? 14.875 56.620 -7.563 1.00 20.94 165 GLY G O 1
ATOM 14900 N N . PHE G 1 166 ? 16.752 57.638 -8.268 1.00 20.80 166 PHE G N 1
ATOM 14901 C CA . PHE G 1 166 ? 17.071 56.570 -9.211 1.00 21.82 166 PHE G CA 1
ATOM 14902 C C . PHE G 1 166 ? 17.821 55.460 -8.463 1.00 23.31 166 PHE G C 1
ATOM 14903 O O . PHE G 1 166 ? 18.470 55.713 -7.444 1.00 21.56 166 PHE G O 1
ATOM 14911 N N . PRO G 1 167 ? 17.726 54.213 -8.947 1.00 22.70 167 PRO G N 1
ATOM 14912 C CA . PRO G 1 167 ? 18.412 53.097 -8.285 1.00 23.88 167 PRO G CA 1
ATOM 14913 C C . PRO G 1 167 ? 19.929 53.236 -8.336 1.00 23.91 167 PRO G C 1
ATOM 14914 O O . PRO G 1 167 ? 20.483 53.717 -9.323 1.00 23.54 167 PRO G O 1
ATOM 14918 N N . ARG G 1 168 ? 20.603 52.825 -7.267 1.00 23.68 168 ARG G N 1
ATOM 14919 C CA . ARG G 1 168 ? 22.056 52.919 -7.230 1.00 25.18 168 ARG G CA 1
ATOM 14920 C C . ARG G 1 168 ? 22.657 51.522 -7.288 1.00 25.43 168 ARG G C 1
ATOM 14921 O O . ARG G 1 168 ? 22.829 50.865 -6.259 1.00 26.08 168 ARG G O 1
ATOM 14929 N N . ASP G 1 169 ? 22.966 51.062 -8.498 1.00 23.94 169 ASP G N 1
ATOM 14930 C CA . ASP G 1 169 ? 23.541 49.734 -8.665 1.00 22.95 169 ASP G CA 1
ATOM 14931 C C . ASP G 1 169 ? 25.058 49.783 -8.483 1.00 21.82 169 ASP G C 1
ATOM 14932 O O . ASP G 1 169 ? 25.610 50.841 -8.176 1.00 20.95 169 ASP G O 1
ATOM 14937 N N . LYS G 1 170 ? 25.735 48.652 -8.667 1.00 21.33 170 LYS G N 1
ATOM 14938 C CA . LYS G 1 170 ? 27.179 48.597 -8.453 1.00 22.46 170 LYS G CA 1
ATOM 14939 C C . LYS G 1 170 ? 28.058 49.490 -9.326 1.00 22.57 170 LYS G C 1
ATOM 14940 O O . LYS G 1 170 ? 29.230 49.691 -9.009 1.00 21.56 170 LYS G O 1
ATOM 14946 N N . TYR G 1 171 ? 27.505 50.025 -10.411 1.00 19.72 171 TYR G N 1
ATOM 14947 C CA . TYR G 1 171 ? 28.275 50.894 -11.298 1.00 20.85 171 TYR G CA 1
ATOM 14948 C C . TYR G 1 171 ? 27.772 52.340 -11.254 1.00 21.40 171 TYR G C 1
ATOM 14949 O O . TYR G 1 171 ? 28.164 53.165 -12.075 1.00 20.09 171 TYR G O 1
ATOM 14958 N N . THR G 1 172 ? 26.913 52.643 -10.289 1.00 20.98 172 THR G N 1
ATOM 14959 C CA . THR G 1 172 ? 26.346 53.982 -10.181 1.00 22.57 172 THR G CA 1
ATOM 14960 C C . THR G 1 172 ? 27.187 54.930 -9.335 1.00 22.17 172 THR G C 1
ATOM 14961 O O . THR G 1 172 ? 27.542 54.621 -8.194 1.00 22.13 172 THR G O 1
ATOM 14965 N N . THR G 1 173 ? 27.507 56.084 -9.912 1.00 22.10 173 THR G N 1
ATOM 14966 C CA . THR G 1 173 ? 28.299 57.095 -9.232 1.00 21.97 173 THR G CA 1
ATOM 14967 C C . THR G 1 173 ? 27.609 58.459 -9.249 1.00 21.54 173 THR G C 1
ATOM 14968 O O . THR G 1 173 ? 28.011 59.365 -8.524 1.00 21.95 173 THR G O 1
ATOM 14972 N N . LEU G 1 174 ? 26.580 58.602 -10.080 1.00 20.50 174 LEU G N 1
ATOM 14973 C CA . LEU G 1 174 ? 25.852 59.868 -10.182 1.00 20.79 174 LEU G CA 1
ATOM 14974 C C . LEU G 1 174 ? 25.207 60.222 -8.846 1.00 20.36 174 LEU G C 1
ATOM 14975 O O . LEU G 1 174 ? 24.582 59.379 -8.208 1.00 21.18 174 LEU G O 1
ATOM 14980 N N . GLN G 1 175 ? 25.359 61.472 -8.424 1.00 21.21 175 GLN G N 1
ATOM 14981 C CA . GLN G 1 175 ? 24.777 61.913 -7.163 1.00 20.81 175 GLN G CA 1
ATOM 14982 C C . GLN G 1 175 ? 23.411 62.538 -7.404 1.00 21.58 175 GLN G C 1
ATOM 14983 O O . GLN G 1 175 ? 23.186 63.162 -8.445 1.00 19.34 175 GLN G O 1
ATOM 14989 N N . GLU G 1 176 ? 22.501 62.366 -6.447 1.00 19.27 176 GLU G N 1
ATOM 14990 C CA . GLU G 1 176 ? 21.160 62.942 -6.556 1.00 19.10 176 GLU G CA 1
ATOM 14991 C C . GLU G 1 176 ? 21.291 64.467 -6.536 1.00 18.83 176 GLU G C 1
ATOM 14992 O O . GLU G 1 176 ? 22.228 64.997 -5.947 1.00 20.29 176 GLU G O 1
ATOM 14998 N N . THR G 1 177 ? 20.364 65.171 -7.178 1.00 18.58 177 THR G N 1
ATOM 14999 C CA . THR G 1 177 ? 20.405 66.634 -7.186 1.00 18.69 177 THR G CA 1
ATOM 15000 C C . THR G 1 177 ? 19.003 67.222 -7.261 1.00 18.89 177 THR G C 1
ATOM 15001 O O . THR G 1 177 ? 18.119 66.638 -7.883 1.00 18.25 177 THR G O 1
ATOM 15005 N N . THR G 1 178 ? 18.798 68.371 -6.621 1.00 19.11 178 THR G N 1
ATOM 15006 C CA . THR G 1 178 ? 17.495 69.024 -6.659 1.00 20.13 178 THR G CA 1
ATOM 15007 C C . THR G 1 178 ? 17.551 70.323 -7.457 1.00 20.64 178 THR G C 1
ATOM 15008 O O . THR G 1 178 ? 16.588 71.085 -7.480 1.00 21.62 178 THR G O 1
ATOM 15012 N N . ASP G 1 179 ? 18.680 70.566 -8.119 1.00 21.89 179 ASP G N 1
ATOM 15013 C CA . ASP G 1 179 ? 18.851 71.769 -8.938 1.00 21.53 179 ASP G CA 1
ATOM 15014 C C . ASP G 1 179 ? 19.949 71.542 -9.976 1.00 20.75 179 ASP G C 1
ATOM 15015 O O . ASP G 1 179 ? 21.127 71.432 -9.643 1.00 22.18 179 ASP G O 1
ATOM 15020 N N . ARG G 1 180 ? 19.554 71.454 -11.239 1.00 18.71 180 ARG G N 1
ATOM 15021 C CA . ARG G 1 180 ? 20.512 71.249 -12.315 1.00 17.72 180 ARG G CA 1
ATOM 15022 C C . ARG G 1 180 ? 19.981 71.937 -13.555 1.00 18.31 180 ARG G C 1
ATOM 15023 O O . ARG G 1 180 ? 18.826 72.361 -13.595 1.00 16.62 180 ARG G O 1
ATOM 15031 N N . ILE G 1 181 ? 20.834 72.060 -14.561 1.00 18.30 181 ILE G N 1
ATOM 15032 C CA . ILE G 1 181 ? 20.424 72.643 -15.824 1.00 17.96 181 ILE G CA 1
ATOM 15033 C C . ILE G 1 181 ? 19.822 71.507 -16.638 1.00 19.12 181 ILE G C 1
ATOM 15034 O O . ILE G 1 181 ? 20.264 70.356 -16.545 1.00 18.33 181 ILE G O 1
ATOM 15039 N N . LEU G 1 182 ? 18.787 71.826 -17.406 1.00 18.42 182 LEU G N 1
ATOM 15040 C CA . LEU G 1 182 ? 18.151 70.852 -18.276 1.00 18.93 182 LEU G CA 1
ATOM 15041 C C . LEU G 1 182 ? 18.172 71.479 -19.659 1.00 19.33 182 LEU G C 1
ATOM 15042 O O . LEU G 1 182 ? 17.445 72.437 -19.927 1.00 18.62 182 LEU G O 1
ATOM 15047 N N . ALA G 1 183 ? 19.018 70.946 -20.530 1.00 18.44 183 ALA G N 1
ATOM 15048 C CA . ALA G 1 183 ? 19.138 71.470 -21.883 1.00 18.66 183 ALA G CA 1
ATOM 15049 C C . ALA G 1 183 ? 18.967 70.363 -22.907 1.00 18.16 183 ALA G C 1
ATOM 15050 O O . ALA G 1 183 ? 19.508 69.263 -22.755 1.00 18.51 183 ALA G O 1
ATOM 15052 N N . THR G 1 184 ? 18.212 70.652 -23.958 1.00 17.98 184 THR G N 1
ATOM 15053 C CA . THR G 1 184 ? 17.981 69.655 -24.988 1.00 19.85 184 THR G CA 1
ATOM 15054 C C . THR G 1 184 ? 17.763 70.304 -26.351 1.00 20.85 184 THR G C 1
ATOM 15055 O O . THR G 1 184 ? 17.718 71.532 -26.470 1.00 19.38 184 THR G O 1
ATOM 15059 N N . ASP G 1 185 ? 17.666 69.467 -27.378 1.00 21.87 185 ASP G N 1
ATOM 15060 C CA . ASP G 1 185 ? 17.398 69.918 -28.740 1.00 23.24 185 ASP G CA 1
ATOM 15061 C C . ASP G 1 185 ? 16.032 69.325 -29.016 1.00 24.07 185 ASP G C 1
ATOM 15062 O O . ASP G 1 185 ? 15.880 68.102 -29.049 1.00 24.75 185 ASP G O 1
ATOM 15067 N N . VAL G 1 186 ? 15.033 70.176 -29.196 1.00 24.13 186 VAL G N 1
ATOM 15068 C CA . VAL G 1 186 ? 13.693 69.683 -29.448 1.00 24.58 186 VAL G CA 1
ATOM 15069 C C . VAL G 1 186 ? 13.524 69.084 -30.839 1.00 24.80 186 VAL G C 1
ATOM 15070 O O . VAL G 1 186 ? 13.628 69.785 -31.846 1.00 24.59 186 VAL G O 1
ATOM 15074 N N . SER G 1 187 ? 13.291 67.775 -30.876 1.00 23.82 187 SER G N 1
ATOM 15075 C CA . SER G 1 187 ? 13.031 67.047 -32.112 1.00 23.10 187 SER G CA 1
ATOM 15076 C C . SER G 1 187 ? 11.680 66.392 -31.871 1.00 22.73 187 SER G C 1
ATOM 15077 O O . SER G 1 187 ? 11.560 65.512 -31.014 1.00 22.04 187 SER G O 1
ATOM 15080 N N . ALA G 1 188 ? 10.663 66.829 -32.605 1.00 21.61 188 ALA G N 1
ATOM 15081 C CA . ALA G 1 188 ? 9.323 66.279 -32.442 1.00 21.27 188 ALA G CA 1
ATOM 15082 C C . ALA G 1 188 ? 8.631 66.088 -33.782 1.00 20.57 188 ALA G C 1
ATOM 15083 O O . ALA G 1 188 ? 8.780 66.903 -34.689 1.00 21.27 188 ALA G O 1
ATOM 15085 N N . ARG G 1 189 ? 7.879 64.999 -33.896 1.00 20.07 189 ARG G N 1
ATOM 15086 C CA . ARG G 1 189 ? 7.145 64.680 -35.109 1.00 21.87 189 ARG G CA 1
ATOM 15087 C C . ARG G 1 189 ? 5.769 64.137 -34.741 1.00 22.08 189 ARG G C 1
ATOM 15088 O O . ARG G 1 189 ? 5.647 63.239 -33.906 1.00 22.40 189 ARG G O 1
ATOM 15096 N N . TRP G 1 190 ? 4.732 64.695 -35.357 1.00 20.98 190 TRP G N 1
ATOM 15097 C CA . TRP G 1 190 ? 3.369 64.273 -35.055 1.00 20.88 190 TRP G CA 1
ATOM 15098 C C . TRP G 1 190 ? 2.577 63.882 -36.294 1.00 20.25 190 TRP G C 1
ATOM 15099 O O . TRP G 1 190 ? 2.707 64.498 -37.350 1.00 18.95 190 TRP G O 1
ATOM 15110 N N . ARG G 1 191 ? 1.755 62.848 -36.149 1.00 21.03 191 ARG G N 1
ATOM 15111 C CA . ARG G 1 191 ? 0.948 62.343 -37.250 1.00 21.49 191 ARG G CA 1
ATOM 15112 C C . ARG G 1 191 ? -0.489 62.850 -37.212 1.00 23.55 191 ARG G C 1
ATOM 15113 O O . ARG G 1 191 ? -1.170 62.761 -36.188 1.00 23.06 191 ARG G O 1
ATOM 15121 N N . TYR G 1 192 ? -0.940 63.391 -38.339 1.00 23.67 192 TYR G N 1
ATOM 15122 C CA . TYR G 1 192 ? -2.299 63.895 -38.458 1.00 24.82 192 TYR G CA 1
ATOM 15123 C C . TYR G 1 192 ? -3.233 62.741 -38.812 1.00 26.15 192 TYR G C 1
ATOM 15124 O O . TYR G 1 192 ? -2.849 61.826 -39.545 1.00 25.49 192 TYR G O 1
ATOM 15133 N N . ASN G 1 193 ? -4.453 62.784 -38.289 1.00 26.82 193 ASN G N 1
ATOM 15134 C CA . ASN G 1 193 ? -5.432 61.738 -38.566 1.00 29.56 193 ASN G CA 1
ATOM 15135 C C . ASN G 1 193 ? -6.348 62.142 -39.721 1.00 31.38 193 ASN G C 1
ATOM 15136 O O . ASN G 1 193 ? -7.321 61.454 -40.028 1.00 29.48 193 ASN G O 1
ATOM 15141 N N . THR G 1 194 ? -6.014 63.262 -40.358 1.00 33.47 194 THR G N 1
ATOM 15142 C CA . THR G 1 194 ? -6.764 63.790 -41.494 1.00 36.77 194 THR G CA 1
ATOM 15143 C C . THR G 1 194 ? -5.876 64.718 -42.318 1.00 37.94 194 THR G C 1
ATOM 15144 O O . THR G 1 194 ? -4.943 65.322 -41.790 1.00 37.47 194 THR G O 1
ATOM 15148 N N . VAL G 1 195 ? -6.170 64.833 -43.609 1.00 39.60 195 VAL G N 1
ATOM 15149 C CA . VAL G 1 195 ? -5.393 65.700 -44.488 1.00 41.02 195 VAL G CA 1
ATOM 15150 C C . VAL G 1 195 ? -5.928 67.133 -44.468 1.00 40.97 195 VAL G C 1
ATOM 15151 O O . VAL G 1 195 ? -5.236 68.065 -44.882 1.00 41.36 195 VAL G O 1
ATOM 15155 N N . GLU G 1 196 ? -7.154 67.312 -43.983 1.00 40.31 196 GLU G N 1
ATOM 15156 C CA . GLU G 1 196 ? -7.736 68.649 -43.914 1.00 41.70 196 GLU G CA 1
ATOM 15157 C C . GLU G 1 196 ? -7.328 69.316 -42.606 1.00 39.71 196 GLU G C 1
ATOM 15158 O O . GLU G 1 196 ? -7.981 69.158 -41.576 1.00 39.67 196 GLU G O 1
ATOM 15164 N N . VAL G 1 197 ? -6.234 70.067 -42.666 1.00 37.56 197 VAL G N 1
ATOM 15165 C CA . VAL G 1 197 ? -5.691 70.749 -41.499 1.00 34.14 197 VAL G CA 1
ATOM 15166 C C . VAL G 1 197 ? -5.073 72.090 -41.882 1.00 32.90 197 VAL G C 1
ATOM 15167 O O . VAL G 1 197 ? -4.558 72.250 -42.986 1.00 33.18 197 VAL G O 1
ATOM 15171 N N . ASP G 1 198 ? -5.141 73.055 -40.971 1.00 31.18 198 ASP G N 1
ATOM 15172 C CA . ASP G 1 198 ? -4.531 74.360 -41.203 1.00 30.77 198 ASP G CA 1
ATOM 15173 C C . ASP G 1 198 ? -3.084 74.122 -40.781 1.00 29.41 198 ASP G C 1
ATOM 15174 O O . ASP G 1 198 ? -2.683 74.473 -39.669 1.00 28.70 198 ASP G O 1
ATOM 15179 N N . PHE G 1 199 ? -2.314 73.507 -41.672 1.00 26.62 199 PHE G N 1
ATOM 15180 C CA . PHE G 1 199 ? -0.926 73.159 -41.392 1.00 25.78 199 PHE G CA 1
ATOM 15181 C C . PHE G 1 199 ? -0.059 74.235 -40.738 1.00 25.94 199 PHE G C 1
ATOM 15182 O O . PHE G 1 199 ? 0.654 73.949 -39.773 1.00 26.07 199 PHE G O 1
ATOM 15190 N N . ASP G 1 200 ? -0.111 75.463 -41.245 1.00 25.59 200 ASP G N 1
ATOM 15191 C CA . ASP G 1 200 ? 0.692 76.537 -40.665 1.00 27.64 200 ASP G CA 1
ATOM 15192 C C . ASP G 1 200 ? 0.252 76.880 -39.248 1.00 27.24 200 ASP G C 1
ATOM 15193 O O . ASP G 1 200 ? 1.085 77.037 -38.356 1.00 26.60 200 ASP G O 1
ATOM 15198 N N . ALA G 1 201 ? -1.056 76.992 -39.039 1.00 26.78 201 ALA G N 1
ATOM 15199 C CA . ALA G 1 201 ? -1.583 77.319 -37.718 1.00 27.34 201 ALA G CA 1
ATOM 15200 C C . ALA G 1 201 ? -1.283 76.225 -36.696 1.00 26.96 201 ALA G C 1
ATOM 15201 O O . ALA G 1 201 ? -0.932 76.518 -35.556 1.00 27.28 201 ALA G O 1
ATOM 15203 N N . VAL G 1 202 ? -1.429 74.965 -37.092 1.00 26.29 202 VAL G N 1
ATOM 15204 C CA . VAL G 1 202 ? -1.161 73.869 -36.166 1.00 25.62 202 VAL G CA 1
ATOM 15205 C C . VAL G 1 202 ? 0.325 73.812 -35.812 1.00 24.52 202 VAL G C 1
ATOM 15206 O O . VAL G 1 202 ? 0.686 73.625 -34.647 1.00 23.66 202 VAL G O 1
ATOM 15210 N N . TYR G 1 203 ? 1.188 73.990 -36.808 1.00 22.95 203 TYR G N 1
ATOM 15211 C CA . TYR G 1 203 ? 2.621 73.966 -36.550 1.00 22.62 203 TYR G CA 1
ATOM 15212 C C . TYR G 1 203 ? 2.986 75.036 -35.525 1.00 23.01 203 TYR G C 1
ATOM 15213 O O . TYR G 1 203 ? 3.690 74.761 -34.558 1.00 20.31 203 TYR G O 1
ATOM 15222 N N . ALA G 1 204 ? 2.490 76.254 -35.726 1.00 22.94 204 ALA G N 1
ATOM 15223 C CA . ALA G 1 204 ? 2.783 77.348 -34.804 1.00 24.41 204 ALA G CA 1
ATOM 15224 C C . ALA G 1 204 ? 2.269 77.035 -33.400 1.00 25.39 204 ALA G C 1
ATOM 15225 O O . ALA G 1 204 ? 2.934 77.335 -32.406 1.00 26.96 204 ALA G O 1
ATOM 15227 N N . SER G 1 205 ? 1.089 76.425 -33.323 1.00 24.14 205 SER G N 1
ATOM 15228 C CA . SER G 1 205 ? 0.494 76.069 -32.040 1.00 24.45 205 SER G CA 1
ATOM 15229 C C . SER G 1 205 ? 1.289 74.972 -31.333 1.00 24.24 205 SER G C 1
ATOM 15230 O O . SER G 1 205 ? 1.561 75.059 -30.135 1.00 24.51 205 SER G O 1
ATOM 15233 N N . VAL G 1 206 ? 1.656 73.938 -32.079 1.00 22.46 206 VAL G N 1
ATOM 15234 C CA . VAL G 1 206 ? 2.420 72.832 -31.513 1.00 21.45 206 VAL G CA 1
ATOM 15235 C C . VAL G 1 206 ? 3.758 73.330 -30.972 1.00 21.51 206 VAL G C 1
ATOM 15236 O O . VAL G 1 206 ? 4.154 72.991 -29.856 1.00 21.79 206 VAL G O 1
ATOM 15240 N N . ARG G 1 207 ? 4.454 74.136 -31.767 1.00 22.41 207 ARG G N 1
ATOM 15241 C CA . ARG G 1 207 ? 5.740 74.681 -31.352 1.00 21.45 207 ARG G CA 1
ATOM 15242 C C . ARG G 1 207 ? 5.584 75.405 -30.017 1.00 22.37 207 ARG G C 1
ATOM 15243 O O . ARG G 1 207 ? 6.373 75.204 -29.091 1.00 22.37 207 ARG G O 1
ATOM 15251 N N . GLY G 1 208 ? 4.558 76.246 -29.924 1.00 22.17 208 GLY G N 1
ATOM 15252 C CA . GLY G 1 208 ? 4.315 76.990 -28.702 1.00 21.76 208 GLY G CA 1
ATOM 15253 C C . GLY G 1 208 ? 4.014 76.105 -27.506 1.00 21.71 208 GLY G C 1
ATOM 15254 O O . GLY G 1 208 ? 4.511 76.347 -26.404 1.00 21.25 208 GLY G O 1
ATOM 15255 N N . LEU G 1 209 ? 3.201 75.076 -27.716 1.00 20.97 209 LEU G N 1
ATOM 15256 C CA . LEU G 1 209 ? 2.843 74.171 -26.633 1.00 23.06 209 LEU G CA 1
ATOM 15257 C C . LEU G 1 209 ? 4.063 73.409 -26.127 1.00 22.91 209 LEU G C 1
ATOM 15258 O O . LEU G 1 209 ? 4.216 73.209 -24.921 1.00 22.69 209 LEU G O 1
ATOM 15263 N N . LEU G 1 210 ? 4.924 72.979 -27.048 1.00 21.79 210 LEU G N 1
ATOM 15264 C CA . LEU G 1 210 ? 6.131 72.243 -26.669 1.00 22.20 210 LEU G CA 1
ATOM 15265 C C . LEU G 1 210 ? 7.028 73.132 -25.814 1.00 21.31 210 LEU G C 1
ATOM 15266 O O . LEU G 1 210 ? 7.494 72.721 -24.753 1.00 19.91 210 LEU G O 1
ATOM 15271 N N . LEU G 1 211 ? 7.249 74.361 -26.270 1.00 22.99 211 LEU G N 1
ATOM 15272 C CA . LEU G 1 211 ? 8.085 75.304 -25.536 1.00 22.94 211 LEU G CA 1
ATOM 15273 C C . LEU G 1 211 ? 7.498 75.642 -24.168 1.00 23.61 211 LEU G C 1
ATOM 15274 O O . LEU G 1 211 ? 8.230 75.763 -23.191 1.00 21.85 211 LEU G O 1
ATOM 15279 N N . LYS G 1 212 ? 6.177 75.790 -24.105 1.00 24.18 212 LYS G N 1
ATOM 15280 C CA . LYS G 1 212 ? 5.503 76.123 -22.856 1.00 25.42 212 LYS G CA 1
ATOM 15281 C C . LYS G 1 212 ? 5.614 74.976 -21.855 1.00 24.63 212 LYS G C 1
ATOM 15282 O O . LYS G 1 212 ? 5.914 75.198 -20.684 1.00 25.45 212 LYS G O 1
ATOM 15288 N N . ALA G 1 213 ? 5.380 73.751 -22.317 1.00 23.30 213 ALA G N 1
ATOM 15289 C CA . ALA G 1 213 ? 5.470 72.581 -21.443 1.00 24.73 213 ALA G CA 1
ATOM 15290 C C . ALA G 1 213 ? 6.897 72.407 -20.926 1.00 24.20 213 ALA G C 1
ATOM 15291 O O . ALA G 1 213 ? 7.112 72.080 -19.756 1.00 23.52 213 ALA G O 1
ATOM 15293 N N . PHE G 1 214 ? 7.873 72.625 -21.802 1.00 23.56 214 PHE G N 1
ATOM 15294 C CA . PHE G 1 214 ? 9.270 72.501 -21.409 1.00 23.05 214 PHE G CA 1
ATOM 15295 C C . PHE G 1 214 ? 9.635 73.526 -20.341 1.00 21.57 214 PHE G C 1
ATOM 15296 O O . PHE G 1 214 ? 10.228 73.192 -19.319 1.00 21.47 214 PHE G O 1
ATOM 15304 N N . ALA G 1 215 ? 9.278 74.780 -20.588 1.00 21.69 215 ALA G N 1
ATOM 15305 C CA . ALA G 1 215 ? 9.604 75.863 -19.671 1.00 23.11 215 ALA G CA 1
ATOM 15306 C C . ALA G 1 215 ? 8.867 75.864 -18.341 1.00 23.72 215 ALA G C 1
ATOM 15307 O O . ALA G 1 215 ? 9.467 76.136 -17.298 1.00 23.01 215 ALA G O 1
ATOM 15309 N N . GLU G 1 216 ? 7.575 75.554 -18.367 1.00 23.78 216 GLU G N 1
ATOM 15310 C CA . GLU G 1 216 ? 6.775 75.599 -17.150 1.00 25.56 216 GLU G CA 1
ATOM 15311 C C . GLU G 1 216 ? 6.675 74.332 -16.300 1.00 25.65 216 GLU G C 1
ATOM 15312 O O . GLU G 1 216 ? 6.228 74.393 -15.156 1.00 27.25 216 GLU G O 1
ATOM 15318 N N . THR G 1 217 ? 7.078 73.189 -16.840 1.00 25.01 217 THR G N 1
ATOM 15319 C CA . THR G 1 217 ? 7.016 71.953 -16.065 1.00 24.40 217 THR G CA 1
ATOM 15320 C C . THR G 1 217 ? 8.211 71.866 -15.111 1.00 24.45 217 THR G C 1
ATOM 15321 O O . THR G 1 217 ? 9.355 71.981 -15.543 1.00 23.41 217 THR G O 1
ATOM 15325 N N . HIS G 1 218 ? 7.952 71.687 -13.817 1.00 24.01 218 HIS G N 1
ATOM 15326 C CA . HIS G 1 218 ? 9.047 71.531 -12.868 1.00 23.57 218 HIS G CA 1
ATOM 15327 C C . HIS G 1 218 ? 9.483 70.096 -13.131 1.00 24.00 218 HIS G C 1
ATOM 15328 O O . HIS G 1 218 ? 8.791 69.146 -12.755 1.00 23.84 218 HIS G O 1
ATOM 15335 N N . SER G 1 219 ? 10.627 69.949 -13.788 1.00 22.50 219 SER G N 1
ATOM 15336 C CA . SER G 1 219 ? 11.130 68.640 -14.177 1.00 21.05 219 SER G CA 1
ATOM 15337 C C . SER G 1 219 ? 11.814 67.780 -13.121 1.00 19.63 219 SER G C 1
ATOM 15338 O O . SER G 1 219 ? 12.791 68.192 -12.504 1.00 19.79 219 SER G O 1
ATOM 15341 N N . LEU G 1 220 ? 11.293 66.572 -12.938 1.00 18.56 220 LEU G N 1
ATOM 15342 C CA . LEU G 1 220 ? 11.863 65.616 -11.999 1.00 19.68 220 LEU G CA 1
ATOM 15343 C C . LEU G 1 220 ? 12.592 64.551 -12.821 1.00 19.30 220 LEU G C 1
ATOM 15344 O O . LEU G 1 220 ? 13.250 63.671 -12.273 1.00 19.10 220 LEU G O 1
ATOM 15349 N N . ALA G 1 221 ? 12.457 64.655 -14.142 1.00 18.98 221 ALA G N 1
ATOM 15350 C CA . ALA G 1 221 ? 13.076 63.733 -15.089 1.00 18.33 221 ALA G CA 1
ATOM 15351 C C . ALA G 1 221 ? 12.805 64.248 -16.498 1.00 18.36 221 ALA G C 1
ATOM 15352 O O . ALA G 1 221 ? 11.753 64.838 -16.748 1.00 18.92 221 ALA G O 1
ATOM 15354 N N . LEU G 1 222 ? 13.741 64.031 -17.416 1.00 17.28 222 LEU G N 1
ATOM 15355 C CA . LEU G 1 222 ? 13.536 64.475 -18.792 1.00 19.60 222 LEU G CA 1
ATOM 15356 C C . LEU G 1 222 ? 12.322 63.733 -19.348 1.00 18.86 222 LEU G C 1
ATOM 15357 O O . LEU G 1 222 ? 11.570 64.274 -20.158 1.00 18.83 222 LEU G O 1
ATOM 15362 N N . GLN G 1 223 ? 12.138 62.490 -18.904 1.00 19.11 223 GLN G N 1
ATOM 15363 C CA . GLN G 1 223 ? 11.005 61.670 -19.338 1.00 19.52 223 GLN G CA 1
ATOM 15364 C C . GLN G 1 223 ? 9.677 62.362 -19.007 1.00 20.21 223 GLN G C 1
ATOM 15365 O O . GLN G 1 223 ? 8.747 62.381 -19.820 1.00 20.23 223 GLN G O 1
ATOM 15371 N N . GLN G 1 224 ? 9.602 62.933 -17.810 1.00 20.33 224 GLN G N 1
ATOM 15372 C CA . GLN G 1 224 ? 8.400 63.622 -17.353 1.00 21.03 224 GLN G CA 1
ATOM 15373 C C . GLN G 1 224 ? 8.162 64.894 -18.158 1.00 21.09 224 GLN G C 1
ATOM 15374 O O . GLN G 1 224 ? 7.032 65.193 -18.535 1.00 20.71 224 GLN G O 1
ATOM 15380 N N . THR G 1 225 ? 9.227 65.648 -18.409 1.00 21.14 225 THR G N 1
ATOM 15381 C CA . THR G 1 225 ? 9.107 66.877 -19.189 1.00 20.77 225 THR G CA 1
ATOM 15382 C C . THR G 1 225 ? 8.572 66.547 -20.577 1.00 20.66 225 THR G C 1
ATOM 15383 O O . THR G 1 225 ? 7.667 67.215 -21.090 1.00 17.87 225 THR G O 1
ATOM 15387 N N . MET G 1 226 ? 9.135 65.505 -21.180 1.00 19.50 226 MET G N 1
ATOM 15388 C CA . MET G 1 226 ? 8.726 65.082 -22.510 1.00 19.71 226 MET G CA 1
ATOM 15389 C C . MET G 1 226 ? 7.262 64.654 -22.529 1.00 20.49 226 MET G C 1
ATOM 15390 O O . MET G 1 226 ? 6.523 64.974 -23.465 1.00 20.46 226 MET G O 1
ATOM 15395 N N . TYR G 1 227 ? 6.848 63.924 -21.498 1.00 20.33 227 TYR G N 1
ATOM 15396 C CA . TYR G 1 227 ? 5.471 63.468 -21.409 1.00 22.50 227 TYR G CA 1
ATOM 15397 C C . TYR G 1 227 ? 4.520 64.660 -21.389 1.00 22.04 227 TYR G C 1
ATOM 15398 O O . TYR G 1 227 ? 3.544 64.690 -22.134 1.00 23.35 227 TYR G O 1
ATOM 15407 N N . GLU G 1 228 ? 4.806 65.642 -20.538 1.00 23.34 228 GLU G N 1
ATOM 15408 C CA . GLU G 1 228 ? 3.957 66.826 -20.446 1.00 23.24 228 GLU G CA 1
ATOM 15409 C C . GLU G 1 228 ? 3.916 67.581 -21.772 1.00 22.68 228 GLU G C 1
ATOM 15410 O O . GLU G 1 228 ? 2.874 68.112 -22.160 1.00 22.59 228 GLU G O 1
ATOM 15416 N N . MET G 1 229 ? 5.048 67.628 -22.466 1.00 20.38 229 MET G N 1
ATOM 15417 C CA . MET G 1 229 ? 5.114 68.307 -23.759 1.00 21.93 229 MET G CA 1
ATOM 15418 C C . MET G 1 229 ? 4.173 67.625 -24.755 1.00 22.07 229 MET G C 1
ATOM 15419 O O . MET G 1 229 ? 3.397 68.289 -25.450 1.00 20.77 229 MET G O 1
ATOM 15424 N N . GLY G 1 230 ? 4.237 66.298 -24.812 1.00 22.21 230 GLY G N 1
ATOM 15425 C CA . GLY G 1 230 ? 3.383 65.555 -25.724 1.00 24.30 230 GLY G CA 1
ATOM 15426 C C . GLY G 1 230 ? 1.918 65.633 -25.327 1.00 25.54 230 GLY G C 1
ATOM 15427 O O . GLY G 1 230 ? 1.042 65.819 -26.174 1.00 24.50 230 GLY G O 1
ATOM 15428 N N . ARG G 1 231 ? 1.652 65.490 -24.032 1.00 26.21 231 ARG G N 1
ATOM 15429 C CA . ARG G 1 231 ? 0.289 65.545 -23.516 1.00 27.05 231 ARG G CA 1
ATOM 15430 C C . ARG G 1 231 ? -0.388 66.847 -23.926 1.00 27.08 231 ARG G C 1
ATOM 15431 O O . ARG G 1 231 ? -1.550 66.848 -24.331 1.00 26.86 231 ARG G O 1
ATOM 15439 N N . ALA G 1 232 ? 0.345 67.951 -23.820 1.00 26.42 232 ALA G N 1
ATOM 15440 C CA . ALA G 1 232 ? -0.190 69.264 -24.171 1.00 26.84 232 ALA G CA 1
ATOM 15441 C C . ALA G 1 232 ? -0.622 69.332 -25.632 1.00 26.97 232 ALA G C 1
ATOM 15442 O O . ALA G 1 232 ? -1.639 69.947 -25.959 1.00 28.35 232 ALA G O 1
ATOM 15444 N N . VAL G 1 233 ? 0.150 68.701 -26.508 1.00 24.01 233 VAL G N 1
ATOM 15445 C CA . VAL G 1 233 ? -0.162 68.692 -27.933 1.00 25.05 233 VAL G CA 1
ATOM 15446 C C . VAL G 1 233 ? -1.405 67.856 -28.244 1.00 25.59 233 VAL G C 1
ATOM 15447 O O . VAL G 1 233 ? -2.317 68.316 -28.934 1.00 26.73 233 VAL G O 1
ATOM 15451 N N . ILE G 1 234 ? -1.438 66.631 -27.735 1.00 25.71 234 ILE G N 1
ATOM 15452 C CA . ILE G 1 234 ? -2.567 65.736 -27.978 1.00 27.33 234 ILE G CA 1
ATOM 15453 C C . ILE G 1 234 ? -3.872 66.309 -27.427 1.00 28.34 234 ILE G C 1
ATOM 15454 O O . ILE G 1 234 ? -4.904 66.252 -28.085 1.00 28.63 234 ILE G O 1
ATOM 15459 N N . GLU G 1 235 ? -3.818 66.865 -26.222 1.00 29.19 235 GLU G N 1
ATOM 15460 C CA . GLU G 1 235 ? -5.004 67.441 -25.600 1.00 30.11 235 GLU G CA 1
ATOM 15461 C C . GLU G 1 235 ? -5.523 68.672 -26.340 1.00 30.30 235 GLU G C 1
ATOM 15462 O O . GLU G 1 235 ? -6.720 68.948 -26.332 1.00 30.22 235 GLU G O 1
ATOM 15468 N N . THR G 1 236 ? -4.624 69.403 -26.989 1.00 29.78 236 THR G N 1
ATOM 15469 C CA . THR G 1 236 ? -5.012 70.613 -27.702 1.00 30.33 236 THR G CA 1
ATOM 15470 C C . THR G 1 236 ? -5.458 70.398 -29.147 1.00 30.22 236 THR G C 1
ATOM 15471 O O . THR G 1 236 ? -6.318 71.126 -29.645 1.00 30.01 236 THR G O 1
ATOM 15475 N N . HIS G 1 237 ? -4.887 69.404 -29.819 1.00 30.28 237 HIS G N 1
ATOM 15476 C CA . HIS G 1 237 ? -5.228 69.164 -31.217 1.00 30.25 237 HIS G CA 1
ATOM 15477 C C . HIS G 1 237 ? -5.877 67.834 -31.557 1.00 30.37 237 HIS G C 1
ATOM 15478 O O . HIS G 1 237 ? -5.221 66.795 -31.568 1.00 29.78 237 HIS G O 1
ATOM 15485 N N . PRO G 1 238 ? -7.183 67.860 -31.859 1.00 31.23 238 PRO G N 1
ATOM 15486 C CA . PRO G 1 238 ? -7.964 66.673 -32.216 1.00 31.30 238 PRO G CA 1
ATOM 15487 C C . PRO G 1 238 ? -7.462 66.025 -33.504 1.00 29.61 238 PRO G C 1
ATOM 15488 O O . PRO G 1 238 ? -7.609 64.818 -33.695 1.00 29.64 238 PRO G O 1
ATOM 15492 N N . GLU G 1 239 ? -6.869 66.831 -34.382 1.00 28.90 239 GLU G N 1
ATOM 15493 C CA . GLU G 1 239 ? -6.355 66.330 -35.657 1.00 29.10 239 GLU G CA 1
ATOM 15494 C C . GLU G 1 239 ? -5.046 65.545 -35.531 1.00 28.12 239 GLU G C 1
ATOM 15495 O O . GLU G 1 239 ? -4.559 64.986 -36.514 1.00 27.72 239 GLU G O 1
ATOM 15501 N N . ILE G 1 240 ? -4.477 65.504 -34.330 1.00 26.74 240 ILE G N 1
ATOM 15502 C CA . ILE G 1 240 ? -3.229 64.775 -34.107 1.00 26.03 240 ILE G CA 1
ATOM 15503 C C . ILE G 1 240 ? -3.477 63.503 -33.295 1.00 25.92 240 ILE G C 1
ATOM 15504 O O . ILE G 1 240 ? -4.046 63.555 -32.203 1.00 26.18 240 ILE G O 1
ATOM 15509 N N . ASP G 1 241 ? -3.050 62.362 -33.829 1.00 26.40 241 ASP G N 1
ATOM 15510 C CA . ASP G 1 241 ? -3.231 61.083 -33.140 1.00 27.77 241 ASP G CA 1
ATOM 15511 C C . ASP G 1 241 ? -2.056 60.712 -32.233 1.00 27.06 241 ASP G C 1
ATOM 15512 O O . ASP G 1 241 ? -2.233 60.031 -31.220 1.00 25.83 241 ASP G O 1
ATOM 15517 N N . GLU G 1 242 ? -0.857 61.157 -32.593 1.00 25.33 242 GLU G N 1
ATOM 15518 C CA . GLU G 1 242 ? 0.323 60.835 -31.797 1.00 24.75 242 GLU G CA 1
ATOM 15519 C C . GLU G 1 242 ? 1.494 61.752 -32.093 1.00 23.32 242 GLU G C 1
ATOM 15520 O O . GLU G 1 242 ? 1.595 62.320 -33.176 1.00 22.83 242 GLU G O 1
ATOM 15526 N N . ILE G 1 243 ? 2.377 61.894 -31.114 1.00 22.11 243 ILE G N 1
ATOM 15527 C CA . ILE G 1 243 ? 3.556 62.716 -31.294 1.00 21.93 243 ILE G CA 1
ATOM 15528 C C . ILE G 1 243 ? 4.758 61.959 -30.734 1.00 21.63 243 ILE G C 1
ATOM 15529 O O . ILE G 1 243 ? 4.693 61.380 -29.645 1.00 20.95 243 ILE G O 1
ATOM 15534 N N . LYS G 1 244 ? 5.832 61.927 -31.519 1.00 19.50 244 LYS G N 1
ATOM 15535 C CA . LYS G 1 244 ? 7.065 61.258 -31.131 1.00 19.59 244 LYS G CA 1
ATOM 15536 C C . LYS G 1 244 ? 8.130 62.315 -30.890 1.00 20.43 244 LYS G C 1
ATOM 15537 O O . LYS G 1 244 ? 8.237 63.285 -31.643 1.00 18.92 244 LYS G O 1
ATOM 15543 N N . MET G 1 245 ? 8.907 62.124 -29.833 1.00 20.05 245 MET G N 1
ATOM 15544 C CA . MET G 1 245 ? 9.966 63.058 -29.499 1.00 21.27 245 MET G CA 1
ATOM 15545 C C . MET G 1 245 ? 11.267 62.331 -29.189 1.00 21.50 245 MET G C 1
ATOM 15546 O O . MET G 1 245 ? 11.268 61.209 -28.674 1.00 20.86 245 MET G O 1
ATOM 15551 N N . SER G 1 246 ? 12.371 62.979 -29.536 1.00 19.56 246 SER G N 1
ATOM 15552 C CA . SER G 1 246 ? 13.702 62.455 -29.294 1.00 20.18 246 SER G CA 1
ATOM 15553 C C . SER G 1 246 ? 14.439 63.630 -28.671 1.00 20.82 246 SER G C 1
ATOM 15554 O O . SER G 1 246 ? 14.751 64.609 -29.350 1.00 21.28 246 SER G O 1
ATOM 15557 N N . LEU G 1 247 ? 14.692 63.539 -27.370 1.00 18.92 247 LEU G N 1
ATOM 15558 C CA . LEU G 1 247 ? 15.342 64.621 -26.653 1.00 18.58 247 LEU G CA 1
ATOM 15559 C C . LEU G 1 247 ? 16.671 64.258 -26.010 1.00 17.95 247 LEU G C 1
ATOM 15560 O O . LEU G 1 247 ? 16.726 63.444 -25.096 1.00 18.19 247 LEU G O 1
ATOM 15565 N N . PRO G 1 248 ? 17.767 64.862 -26.483 1.00 19.44 248 PRO G N 1
ATOM 15566 C CA . PRO G 1 248 ? 19.056 64.539 -25.871 1.00 18.94 248 PRO G CA 1
ATOM 15567 C C . PRO G 1 248 ? 19.174 65.335 -24.576 1.00 20.18 248 PRO G C 1
ATOM 15568 O O . PRO G 1 248 ? 18.629 66.435 -24.469 1.00 19.68 248 PRO G O 1
ATOM 15572 N N . ASN G 1 249 ? 19.841 64.776 -23.576 1.00 19.35 249 ASN G N 1
ATOM 15573 C CA . ASN G 1 249 ? 20.044 65.535 -22.357 1.00 19.21 249 ASN G CA 1
ATOM 15574 C C . ASN G 1 249 ? 21.474 66.047 -22.514 1.00 19.71 249 ASN G C 1
ATOM 15575 O O . ASN G 1 249 ? 22.434 65.326 -22.243 1.00 18.71 249 ASN G O 1
ATOM 15580 N N . LYS G 1 250 ? 21.598 67.283 -22.987 1.00 19.89 250 LYS G N 1
ATOM 15581 C CA . LYS G 1 250 ? 22.895 67.914 -23.226 1.00 19.83 250 LYS G CA 1
ATOM 15582 C C . LYS G 1 250 ? 23.449 68.384 -21.893 1.00 19.90 250 LYS G C 1
ATOM 15583 O O . LYS G 1 250 ? 23.105 69.455 -21.396 1.00 18.62 250 LYS G O 1
ATOM 15589 N N . HIS G 1 251 ? 24.314 67.555 -21.322 1.00 18.73 251 HIS G N 1
ATOM 15590 C CA . HIS G 1 251 ? 24.883 67.811 -20.013 1.00 18.12 251 HIS G CA 1
ATOM 15591 C C . HIS G 1 251 ? 25.701 69.078 -19.851 1.00 17.55 251 HIS G C 1
ATOM 15592 O O . HIS G 1 251 ? 26.612 69.356 -20.622 1.00 17.68 251 HIS G O 1
ATOM 15599 N N . HIS G 1 252 ? 25.342 69.843 -18.831 1.00 17.22 252 HIS G N 1
ATOM 15600 C CA . HIS G 1 252 ? 26.055 71.061 -18.477 1.00 16.11 252 HIS G CA 1
ATOM 15601 C C . HIS G 1 252 ? 26.543 70.734 -17.076 1.00 17.38 252 HIS G C 1
ATOM 15602 O O . HIS G 1 252 ? 25.781 70.784 -16.114 1.00 18.94 252 HIS G O 1
ATOM 15609 N N . PHE G 1 253 ? 27.812 70.357 -16.977 1.00 17.74 253 PHE G N 1
ATOM 15610 C CA . PHE G 1 253 ? 28.394 69.981 -15.702 1.00 19.02 253 PHE G CA 1
ATOM 15611 C C . PHE G 1 253 ? 28.815 71.156 -14.832 1.00 18.89 253 PHE G C 1
ATOM 15612 O O . PHE G 1 253 ? 29.567 72.031 -15.265 1.00 17.67 253 PHE G O 1
ATOM 15620 N N . LEU G 1 254 ? 28.326 71.166 -13.597 1.00 18.46 254 LEU G N 1
ATOM 15621 C CA . LEU G 1 254 ? 28.680 72.221 -12.656 1.00 20.42 254 LEU G CA 1
ATOM 15622 C C . LEU G 1 254 ? 30.155 71.991 -12.351 1.00 20.29 254 LEU G C 1
ATOM 15623 O O . LEU G 1 254 ? 30.526 70.954 -11.803 1.00 18.99 254 LEU G O 1
ATOM 15628 N N . VAL G 1 255 ? 30.998 72.950 -12.717 1.00 18.82 255 VAL G N 1
ATOM 15629 C CA . VAL G 1 255 ? 32.431 72.803 -12.501 1.00 18.33 255 VAL G CA 1
ATOM 15630 C C . VAL G 1 255 ? 32.805 72.859 -11.026 1.00 19.32 255 VAL G C 1
ATOM 15631 O O . VAL G 1 255 ? 32.272 73.667 -10.261 1.00 19.21 255 VAL G O 1
ATOM 15635 N N . ASP G 1 256 ? 33.716 71.980 -10.626 1.00 20.24 256 ASP G N 1
ATOM 15636 C CA . ASP G 1 256 ? 34.176 71.947 -9.244 1.00 21.14 256 ASP G CA 1
ATOM 15637 C C . ASP G 1 256 ? 35.324 72.944 -9.109 1.00 19.72 256 ASP G C 1
ATOM 15638 O O . ASP G 1 256 ? 36.412 72.725 -9.633 1.00 20.74 256 ASP G O 1
ATOM 15643 N N . LEU G 1 257 ? 35.070 74.044 -8.411 1.00 18.65 257 LEU G N 1
ATOM 15644 C CA . LEU G 1 257 ? 36.079 75.075 -8.220 1.00 19.90 257 LEU G CA 1
ATOM 15645 C C . LEU G 1 257 ? 36.674 75.053 -6.815 1.00 20.10 257 LEU G C 1
ATOM 15646 O O . LEU G 1 257 ? 37.466 75.925 -6.462 1.00 19.39 257 LEU G O 1
ATOM 15651 N N . GLN G 1 258 ? 36.301 74.061 -6.012 1.00 21.41 258 GLN G N 1
ATOM 15652 C CA . GLN G 1 258 ? 36.822 73.982 -4.650 1.00 21.62 258 GLN G CA 1
ATOM 15653 C C . GLN G 1 258 ? 38.344 73.846 -4.595 1.00 21.49 258 GLN G C 1
ATOM 15654 O O . GLN G 1 258 ? 38.981 74.378 -3.686 1.00 22.59 258 GLN G O 1
ATOM 15660 N N . PRO G 1 259 ? 38.951 73.137 -5.562 1.00 22.56 259 PRO G N 1
ATOM 15661 C CA . PRO G 1 259 ? 40.412 73.008 -5.527 1.00 23.00 259 PRO G CA 1
ATOM 15662 C C . PRO G 1 259 ? 41.088 74.373 -5.711 1.00 24.80 259 PRO G C 1
ATOM 15663 O O . PRO G 1 259 ? 42.271 74.533 -5.411 1.00 26.22 259 PRO G O 1
ATOM 15667 N N . PHE G 1 260 ? 40.327 75.349 -6.203 1.00 23.95 260 PHE G N 1
ATOM 15668 C CA . PHE G 1 260 ? 40.837 76.701 -6.430 1.00 24.63 260 PHE G CA 1
ATOM 15669 C C . PHE G 1 260 ? 40.360 77.635 -5.316 1.00 25.44 260 PHE G C 1
ATOM 15670 O O . PHE G 1 260 ? 40.535 78.853 -5.390 1.00 24.50 260 PHE G O 1
ATOM 15678 N N . GLY G 1 261 ? 39.740 77.058 -4.291 1.00 24.52 261 GLY G N 1
ATOM 15679 C CA . GLY G 1 261 ? 39.269 77.853 -3.169 1.00 24.96 261 GLY G CA 1
ATOM 15680 C C . GLY G 1 261 ? 37.994 78.645 -3.402 1.00 24.99 261 GLY G C 1
ATOM 15681 O O . GLY G 1 261 ? 37.785 79.678 -2.767 1.00 23.22 261 GLY G O 1
ATOM 15682 N N . GLN G 1 262 ? 37.134 78.169 -4.296 1.00 23.15 262 GLN G N 1
ATOM 15683 C CA . GLN G 1 262 ? 35.891 78.873 -4.579 1.00 23.58 262 GLN G CA 1
ATOM 15684 C C . GLN G 1 262 ? 34.695 77.940 -4.529 1.00 23.62 262 GLN G C 1
ATOM 15685 O O . GLN G 1 262 ? 34.831 76.724 -4.664 1.00 23.95 262 GLN G O 1
ATOM 15691 N N . ASP G 1 263 ? 33.520 78.521 -4.332 1.00 21.58 263 ASP G N 1
ATOM 15692 C CA . ASP G 1 263 ? 32.294 77.749 -4.352 1.00 22.30 263 ASP G CA 1
ATOM 15693 C C . ASP G 1 263 ? 31.743 77.995 -5.758 1.00 21.20 263 ASP G C 1
ATOM 15694 O O . ASP G 1 263 ? 32.286 78.811 -6.503 1.00 20.14 263 ASP G O 1
ATOM 15699 N N . ASN G 1 264 ? 30.685 77.287 -6.125 1.00 18.99 264 ASN G N 1
ATOM 15700 C CA . ASN G 1 264 ? 30.075 77.457 -7.440 1.00 19.56 264 ASN G CA 1
ATOM 15701 C C . ASN G 1 264 ? 28.584 77.224 -7.253 1.00 20.28 264 ASN G C 1
ATOM 15702 O O . ASN G 1 264 ? 28.093 76.116 -7.436 1.00 21.27 264 ASN G O 1
ATOM 15707 N N . PRO G 1 265 ? 27.843 78.279 -6.879 1.00 21.01 265 PRO G N 1
ATOM 15708 C CA . PRO G 1 265 ? 26.397 78.205 -6.650 1.00 21.17 265 PRO G CA 1
ATOM 15709 C C . PRO G 1 265 ? 25.535 78.116 -7.906 1.00 21.76 265 PRO G C 1
ATOM 15710 O O . PRO G 1 265 ? 24.733 79.013 -8.184 1.00 22.46 265 PRO G O 1
ATOM 15714 N N . ASN G 1 266 ? 25.703 77.027 -8.652 1.00 21.17 266 ASN G N 1
ATOM 15715 C CA . ASN G 1 266 ? 24.942 76.786 -9.870 1.00 21.25 266 ASN G CA 1
ATOM 15716 C C . ASN G 1 266 ? 25.140 77.901 -10.893 1.00 19.76 266 ASN G C 1
ATOM 15717 O O . ASN G 1 266 ? 24.195 78.326 -11.559 1.00 19.93 266 ASN G O 1
ATOM 15722 N N . GLU G 1 267 ? 26.378 78.360 -11.024 1.00 18.23 267 GLU G N 1
ATOM 15723 C CA . GLU G 1 267 ? 26.694 79.438 -11.951 1.00 18.77 267 GLU G CA 1
ATOM 15724 C C . GLU G 1 267 ? 27.641 79.101 -13.096 1.00 18.11 267 GLU G C 1
ATOM 15725 O O . GLU G 1 267 ? 27.411 79.534 -14.223 1.00 17.88 267 GLU G O 1
ATOM 15731 N N . VAL G 1 268 ? 28.700 78.343 -12.818 1.00 17.88 268 VAL G N 1
ATOM 15732 C CA . VAL G 1 268 ? 29.684 78.012 -13.853 1.00 18.22 268 VAL G CA 1
ATOM 15733 C C . VAL G 1 268 ? 29.585 76.572 -14.355 1.00 18.06 268 VAL G C 1
ATOM 15734 O O . VAL G 1 268 ? 29.778 75.627 -13.595 1.00 16.42 268 VAL G O 1
ATOM 15738 N N . PHE G 1 269 ? 29.312 76.416 -15.650 1.00 17.09 269 PHE G N 1
ATOM 15739 C CA . PHE G 1 269 ? 29.144 75.092 -16.237 1.00 16.76 269 PHE G CA 1
ATOM 15740 C C . PHE G 1 269 ? 30.007 74.765 -17.448 1.00 18.00 269 PHE G C 1
ATOM 15741 O O . PHE G 1 269 ? 30.400 75.643 -18.213 1.00 16.24 269 PHE G O 1
ATOM 15749 N N . TYR G 1 270 ? 30.277 73.471 -17.605 1.00 17.29 270 TYR G N 1
ATOM 15750 C CA . TYR G 1 270 ? 31.032 72.936 -18.729 1.00 17.30 270 TYR G CA 1
ATOM 15751 C C . TYR G 1 270 ? 29.976 72.268 -19.608 1.00 17.91 270 TYR G C 1
ATOM 15752 O O . TYR G 1 270 ? 29.288 71.344 -19.164 1.00 17.15 270 TYR G O 1
ATOM 15761 N N . ALA G 1 271 ? 29.830 72.743 -20.842 1.00 16.78 271 ALA G N 1
ATOM 15762 C CA . ALA G 1 271 ? 28.848 72.176 -21.762 1.00 18.47 271 ALA G CA 1
ATOM 15763 C C . ALA G 1 271 ? 29.526 71.080 -22.573 1.00 19.51 271 ALA G C 1
ATOM 15764 O O . ALA G 1 271 ? 30.212 71.364 -23.553 1.00 19.02 271 ALA G O 1
ATOM 15766 N N . ALA G 1 272 ? 29.328 69.833 -22.153 1.00 18.87 272 ALA G N 1
ATOM 15767 C CA . ALA G 1 272 ? 29.933 68.676 -22.802 1.00 20.22 272 ALA G CA 1
ATOM 15768 C C . ALA G 1 272 ? 29.246 68.297 -24.116 1.00 19.92 272 ALA G C 1
ATOM 15769 O O . ALA G 1 272 ? 28.031 68.420 -24.252 1.00 22.17 272 ALA G O 1
ATOM 15771 N N . ASP G 1 273 ? 30.035 67.843 -25.085 1.00 18.71 273 ASP G N 1
ATOM 15772 C CA . ASP G 1 273 ? 29.504 67.451 -26.386 1.00 20.75 273 ASP G CA 1
ATOM 15773 C C . ASP G 1 273 ? 28.930 66.038 -26.350 1.00 20.81 273 ASP G C 1
ATOM 15774 O O . ASP G 1 273 ? 27.754 65.825 -26.652 1.00 21.48 273 ASP G O 1
ATOM 15779 N N . ARG G 1 274 ? 29.777 65.079 -25.991 1.00 19.11 274 ARG G N 1
ATOM 15780 C CA . ARG G 1 274 ? 29.390 63.674 -25.918 1.00 18.08 274 ARG G CA 1
ATOM 15781 C C . ARG G 1 274 ? 30.113 63.054 -24.726 1.00 17.55 274 ARG G C 1
ATOM 15782 O O . ARG G 1 274 ? 31.185 63.515 -24.338 1.00 18.22 274 ARG G O 1
ATOM 15790 N N . PRO G 1 275 ? 29.523 62.020 -24.113 1.00 15.90 275 PRO G N 1
ATOM 15791 C CA . PRO G 1 275 ? 28.232 61.445 -24.502 1.00 17.07 275 PRO G CA 1
ATOM 15792 C C . PRO G 1 275 ? 27.079 62.315 -24.003 1.00 17.10 275 PRO G C 1
ATOM 15793 O O . PRO G 1 275 ? 27.298 63.330 -23.340 1.00 16.71 275 PRO G O 1
ATOM 15797 N N . TYR G 1 276 ? 25.856 61.920 -24.337 1.00 17.39 276 TYR G N 1
ATOM 15798 C CA . TYR G 1 276 ? 24.675 62.651 -23.901 1.00 17.11 276 TYR G CA 1
ATOM 15799 C C . TYR G 1 276 ? 23.528 61.685 -23.665 1.00 17.48 276 TYR G C 1
ATOM 15800 O O . TYR G 1 276 ? 23.465 60.621 -24.280 1.00 17.09 276 TYR G O 1
ATOM 15809 N N . GLY G 1 277 ? 22.627 62.055 -22.764 1.00 16.92 277 GLY G N 1
ATOM 15810 C CA . GLY G 1 277 ? 21.479 61.211 -22.513 1.00 18.12 277 GLY G CA 1
ATOM 15811 C C . GLY G 1 277 ? 20.585 61.365 -23.731 1.00 18.52 277 GLY G C 1
ATOM 15812 O O . GLY G 1 277 ? 20.615 62.397 -24.399 1.00 19.89 277 GLY G O 1
ATOM 15813 N N . LEU G 1 278 ? 19.812 60.336 -24.045 1.00 17.54 278 LEU G N 1
ATOM 15814 C CA . LEU G 1 278 ? 18.904 60.394 -25.182 1.00 18.37 278 LEU G CA 1
ATOM 15815 C C . LEU G 1 278 ? 17.620 59.728 -24.724 1.00 19.77 278 LEU G C 1
ATOM 15816 O O . LEU G 1 278 ? 17.573 58.518 -24.531 1.00 18.85 278 LEU G O 1
ATOM 15821 N N . ILE G 1 279 ? 16.594 60.547 -24.527 1.00 19.32 279 ILE G N 1
ATOM 15822 C CA . ILE G 1 279 ? 15.292 60.092 -24.058 1.00 21.30 279 ILE G CA 1
ATOM 15823 C C . ILE G 1 279 ? 14.292 60.226 -25.196 1.00 20.96 279 ILE G C 1
ATOM 15824 O O . ILE G 1 279 ? 14.155 61.300 -25.781 1.00 21.11 279 ILE G O 1
ATOM 15829 N N . GLU G 1 280 ? 13.589 59.141 -25.508 1.00 20.72 280 GLU G N 1
ATOM 15830 C CA . GLU G 1 280 ? 12.631 59.171 -26.608 1.00 21.84 280 GLU G CA 1
ATOM 15831 C C . GLU G 1 280 ? 11.325 58.478 -26.233 1.00 23.58 280 GLU G C 1
ATOM 15832 O O . GLU G 1 280 ? 11.317 57.481 -25.506 1.00 19.79 280 GLU G O 1
ATOM 15838 N N . ALA G 1 281 ? 10.215 59.013 -26.728 1.00 23.44 281 ALA G N 1
ATOM 15839 C CA . ALA G 1 281 ? 8.925 58.423 -26.425 1.00 24.57 281 ALA G CA 1
ATOM 15840 C C . ALA G 1 281 ? 7.844 58.860 -27.389 1.00 24.95 281 ALA G C 1
ATOM 15841 O O . ALA G 1 281 ? 7.968 59.876 -28.076 1.00 24.87 281 ALA G O 1
ATOM 15843 N N . THR G 1 282 ? 6.782 58.067 -27.426 1.00 25.00 282 THR G N 1
ATOM 15844 C CA . THR G 1 282 ? 5.625 58.347 -28.255 1.00 24.76 282 THR G CA 1
ATOM 15845 C C . THR G 1 282 ? 4.475 58.610 -27.292 1.00 26.50 282 THR G C 1
ATOM 15846 O O . THR G 1 282 ? 4.224 57.809 -26.390 1.00 26.02 282 THR G O 1
ATOM 15850 N N . ILE G 1 283 ? 3.810 59.747 -27.457 1.00 26.15 283 ILE G N 1
ATOM 15851 C CA . ILE G 1 283 ? 2.667 60.099 -26.629 1.00 27.16 283 ILE G CA 1
ATOM 15852 C C . ILE G 1 283 ? 1.497 60.049 -27.607 1.00 29.93 283 ILE G C 1
ATOM 15853 O O . ILE G 1 283 ? 1.504 60.735 -28.631 1.00 26.37 283 ILE G O 1
ATOM 15858 N N . GLN G 1 284 ? 0.500 59.222 -27.317 1.00 30.24 284 GLN G N 1
ATOM 15859 C CA . GLN G 1 284 ? -0.615 59.112 -28.237 1.00 32.26 284 GLN G CA 1
ATOM 15860 C C . GLN G 1 284 ? -1.997 59.226 -27.631 1.00 32.14 284 GLN G C 1
ATOM 15861 O O . GLN G 1 284 ? -2.176 59.179 -26.415 1.00 29.83 284 GLN G O 1
ATOM 15867 N N . ARG G 1 285 ? -2.967 59.397 -28.519 1.00 32.95 285 ARG G N 1
ATOM 15868 C CA . ARG G 1 285 ? -4.367 59.518 -28.158 1.00 35.32 285 ARG G CA 1
ATOM 15869 C C . ARG G 1 285 ? -4.845 58.097 -27.877 1.00 37.14 285 ARG G C 1
ATOM 15870 O O . ARG G 1 285 ? -4.560 57.176 -28.646 1.00 34.98 285 ARG G O 1
ATOM 15878 N N . GLU G 1 286 ? -5.547 57.916 -26.765 1.00 39.65 286 GLU G N 1
ATOM 15879 C CA . GLU G 1 286 ? -6.056 56.601 -26.396 1.00 43.76 286 GLU G CA 1
ATOM 15880 C C . GLU G 1 286 ? -6.821 55.949 -27.546 1.00 44.54 286 GLU G C 1
ATOM 15881 O O . GLU G 1 286 ? -7.727 56.552 -28.121 1.00 45.13 286 GLU G O 1
ATOM 15887 N N . GLY G 1 287 ? -6.443 54.720 -27.883 1.00 46.09 287 GLY G N 1
ATOM 15888 C CA . GLY G 1 287 ? -7.119 54.004 -28.950 1.00 48.28 287 GLY G CA 1
ATOM 15889 C C . GLY G 1 287 ? -6.579 54.208 -30.354 1.00 49.38 287 GLY G C 1
ATOM 15890 O O . GLY G 1 287 ? -7.099 53.627 -31.307 1.00 50.11 287 GLY G O 1
ATOM 15891 N N . SER G 1 288 ? -5.543 55.027 -30.498 1.00 49.34 288 SER G N 1
ATOM 15892 C CA . SER G 1 288 ? -4.965 55.272 -31.814 1.00 49.75 288 SER G CA 1
ATOM 15893 C C . SER G 1 288 ? -3.995 54.155 -32.192 1.00 50.07 288 SER G C 1
ATOM 15894 O O . SER G 1 288 ? -3.481 53.446 -31.327 1.00 49.76 288 SER G O 1
ATOM 15897 N N . ARG G 1 289 ? -3.753 54.004 -33.491 1.00 50.48 289 ARG G N 1
ATOM 15898 C CA . ARG G 1 289 ? -2.853 52.976 -34.000 1.00 51.54 289 ARG G CA 1
ATOM 15899 C C . ARG G 1 289 ? -1.500 53.055 -33.294 1.00 51.48 289 ARG G C 1
ATOM 15900 O O . ARG G 1 289 ? -1.076 54.132 -32.877 1.00 52.25 289 ARG G O 1
ATOM 15908 N N . ALA G 1 290 ? -0.819 51.919 -33.170 1.00 51.01 290 ALA G N 1
ATOM 15909 C CA . ALA G 1 290 ? 0.470 51.880 -32.485 1.00 49.65 290 ALA G CA 1
ATOM 15910 C C . ALA G 1 290 ? 1.704 51.756 -33.380 1.00 49.14 290 ALA G C 1
ATOM 15911 O O . ALA G 1 290 ? 2.806 52.122 -32.966 1.00 49.56 290 ALA G O 1
ATOM 15913 N N . ASP G 1 291 ? 1.538 51.238 -34.593 1.00 46.84 291 ASP G N 1
ATOM 15914 C CA . ASP G 1 291 ? 2.678 51.086 -35.494 1.00 44.12 291 ASP G CA 1
ATOM 15915 C C . ASP G 1 291 ? 2.362 51.482 -36.933 1.00 42.26 291 ASP G C 1
ATOM 15916 O O . ASP G 1 291 ? 2.440 50.655 -37.845 1.00 41.29 291 ASP G O 1
ATOM 15918 N N . HIS G 1 292 ? 2.019 52.752 -37.134 1.00 39.44 292 HIS G N 1
ATOM 15919 C CA . HIS G 1 292 ? 1.697 53.254 -38.467 1.00 37.45 292 HIS G CA 1
ATOM 15920 C C . HIS G 1 292 ? 2.917 53.130 -39.377 1.00 35.92 292 HIS G C 1
ATOM 15921 O O . HIS G 1 292 ? 4.039 53.455 -38.981 1.00 34.87 292 HIS G O 1
ATOM 15928 N N . PRO G 1 293 ? 2.710 52.662 -40.616 1.00 34.85 293 PRO G N 1
ATOM 15929 C CA . PRO G 1 293 ? 3.782 52.484 -41.603 1.00 34.75 293 PRO G CA 1
ATOM 15930 C C . PRO G 1 293 ? 4.656 53.712 -41.862 1.00 33.01 293 PRO G C 1
ATOM 15931 O O . PRO G 1 293 ? 5.832 53.578 -42.197 1.00 32.75 293 PRO G O 1
ATOM 15935 N N . ILE G 1 294 ? 4.091 54.903 -41.701 1.00 31.49 294 ILE G N 1
ATOM 15936 C CA . ILE G 1 294 ? 4.847 56.123 -41.966 1.00 31.21 294 ILE G CA 1
ATOM 15937 C C . ILE G 1 294 ? 6.095 56.293 -41.097 1.00 32.28 294 ILE G C 1
ATOM 15938 O O . ILE G 1 294 ? 6.997 57.054 -41.445 1.00 31.29 294 ILE G O 1
ATOM 15943 N N . TRP G 1 295 ? 6.158 55.579 -39.976 1.00 32.70 295 TRP G N 1
ATOM 15944 C CA . TRP G 1 295 ? 7.316 55.672 -39.090 1.00 34.94 295 TRP G CA 1
ATOM 15945 C C . TRP G 1 295 ? 8.439 54.706 -39.486 1.00 37.85 295 TRP G C 1
ATOM 15946 O O . TRP G 1 295 ? 9.461 54.632 -38.804 1.00 38.51 295 TRP G O 1
ATOM 15957 N N . SER G 1 296 ? 8.256 53.969 -40.579 1.00 41.01 296 SER G N 1
ATOM 15958 C CA . SER G 1 296 ? 9.268 53.009 -41.018 1.00 45.04 296 SER G CA 1
ATOM 15959 C C . SER G 1 296 ? 10.141 53.430 -42.204 1.00 47.15 296 SER G C 1
ATOM 15960 O O . SER G 1 296 ? 10.825 52.593 -42.795 1.00 48.51 296 SER G O 1
ATOM 15963 N N . ASN G 1 297 ? 10.122 54.716 -42.546 1.00 49.07 297 ASN G N 1
ATOM 15964 C CA . ASN G 1 297 ? 10.935 55.251 -43.644 1.00 49.78 297 ASN G CA 1
ATOM 15965 C C . ASN G 1 297 ? 10.794 54.525 -44.984 1.00 50.58 297 ASN G C 1
ATOM 15966 O O . ASN G 1 297 ? 10.660 55.230 -46.005 1.00 49.88 297 ASN G O 1
ATOM 15968 N N . THR H 1 11 ? 70.783 72.214 -43.992 1.00 48.47 11 THR H N 1
ATOM 15969 C CA . THR H 1 11 ? 71.315 73.292 -43.110 1.00 48.15 11 THR H CA 1
ATOM 15970 C C . THR H 1 11 ? 70.756 73.155 -41.697 1.00 47.92 11 THR H C 1
ATOM 15971 O O . THR H 1 11 ? 70.298 72.083 -41.298 1.00 48.57 11 THR H O 1
ATOM 15973 N N . LYS H 1 12 ? 70.799 74.248 -40.941 1.00 46.83 12 LYS H N 1
ATOM 15974 C CA . LYS H 1 12 ? 70.302 74.249 -39.572 1.00 45.21 12 LYS H CA 1
ATOM 15975 C C . LYS H 1 12 ? 68.799 74.494 -39.535 1.00 43.91 12 LYS H C 1
ATOM 15976 O O . LYS H 1 12 ? 68.238 75.152 -40.413 1.00 42.79 12 LYS H O 1
ATOM 15978 N N . VAL H 1 13 ? 68.154 73.954 -38.509 1.00 42.43 13 VAL H N 1
ATOM 15979 C CA . VAL H 1 13 ? 66.718 74.102 -38.330 1.00 40.97 13 VAL H CA 1
ATOM 15980 C C . VAL H 1 13 ? 66.446 75.070 -37.183 1.00 38.96 13 VAL H C 1
ATOM 15981 O O . VAL H 1 13 ? 67.040 74.955 -36.113 1.00 38.56 13 VAL H O 1
ATOM 15985 N N . VAL H 1 14 ? 65.551 76.024 -37.411 1.00 36.73 14 VAL H N 1
ATOM 15986 C CA . VAL H 1 14 ? 65.219 77.014 -36.393 1.00 37.23 14 VAL H CA 1
ATOM 15987 C C . VAL H 1 14 ? 63.728 77.039 -36.060 1.00 35.92 14 VAL H C 1
ATOM 15988 O O . VAL H 1 14 ? 62.880 76.897 -36.940 1.00 34.97 14 VAL H O 1
ATOM 15992 N N . LEU H 1 15 ? 63.422 77.224 -34.780 1.00 34.32 15 LEU H N 1
ATOM 15993 C CA . LEU H 1 15 ? 62.043 77.294 -34.317 1.00 31.77 15 LEU H CA 1
ATOM 15994 C C . LEU H 1 15 ? 61.563 78.710 -34.609 1.00 30.59 15 LEU H C 1
ATOM 15995 O O . LEU H 1 15 ? 62.184 79.679 -34.174 1.00 29.52 15 LEU H O 1
ATOM 16000 N N . GLY H 1 16 ? 60.464 78.828 -35.346 1.00 28.80 16 GLY H N 1
ATOM 16001 C CA . GLY H 1 16 ? 59.923 80.135 -35.676 1.00 27.42 16 GLY H CA 1
ATOM 16002 C C . GLY H 1 16 ? 58.769 80.517 -34.770 1.00 27.30 16 GLY H C 1
ATOM 16003 O O . GLY H 1 16 ? 58.779 80.195 -33.583 1.00 28.13 16 GLY H O 1
ATOM 16004 N N . GLN H 1 17 ? 57.777 81.211 -35.320 1.00 27.32 17 GLN H N 1
ATOM 16005 C CA . GLN H 1 17 ? 56.616 81.618 -34.538 1.00 28.85 17 GLN H CA 1
ATOM 16006 C C . GLN H 1 17 ? 55.922 80.369 -34.002 1.00 27.63 17 GLN H C 1
ATOM 16007 O O . GLN H 1 17 ? 55.864 79.344 -34.681 1.00 27.03 17 GLN H O 1
ATOM 16013 N N . ASN H 1 18 ? 55.412 80.455 -32.779 1.00 24.39 18 ASN H N 1
ATOM 16014 C CA . ASN H 1 18 ? 54.738 79.322 -32.163 1.00 22.91 18 ASN H CA 1
ATOM 16015 C C . ASN H 1 18 ? 53.819 79.792 -31.046 1.00 22.78 18 ASN H C 1
ATOM 16016 O O . ASN H 1 18 ? 53.972 80.897 -30.528 1.00 22.53 18 ASN H O 1
ATOM 16021 N N . GLN H 1 19 ? 52.854 78.949 -30.693 1.00 20.94 19 GLN H N 1
ATOM 16022 C CA . GLN H 1 19 ? 51.901 79.253 -29.631 1.00 20.36 19 GLN H CA 1
ATOM 16023 C C . GLN H 1 19 ? 51.187 77.960 -29.283 1.00 19.97 19 GLN H C 1
ATOM 16024 O O . GLN H 1 19 ? 51.116 77.045 -30.107 1.00 19.68 19 GLN H O 1
ATOM 16030 N N . TYR H 1 20 ? 50.663 77.879 -28.067 1.00 18.78 20 TYR H N 1
ATOM 16031 C CA . TYR H 1 20 ? 49.964 76.678 -27.641 1.00 18.63 20 TYR H CA 1
ATOM 16032 C C . TYR H 1 20 ? 49.001 77.008 -26.504 1.00 18.86 20 TYR H C 1
ATOM 16033 O O . TYR H 1 20 ? 49.141 78.024 -25.826 1.00 18.76 20 TYR H O 1
ATOM 16042 N N . GLY H 1 21 ? 48.030 76.130 -26.288 1.00 18.19 21 GLY H N 1
ATOM 16043 C CA . GLY H 1 21 ? 47.069 76.351 -25.227 1.00 17.78 21 GLY H CA 1
ATOM 16044 C C . GLY H 1 21 ? 45.890 75.411 -25.353 1.00 18.72 21 GLY H C 1
ATOM 16045 O O . GLY H 1 21 ? 45.984 74.375 -26.019 1.00 19.17 21 GLY H O 1
ATOM 16046 N N . LYS H 1 22 ? 44.782 75.759 -24.710 1.00 17.48 22 LYS H N 1
ATOM 16047 C CA . LYS H 1 22 ? 43.592 74.922 -24.779 1.00 17.60 22 LYS H CA 1
ATOM 16048 C C . LYS H 1 22 ? 42.557 75.574 -25.686 1.00 17.35 22 LYS H C 1
ATOM 16049 O O . LYS H 1 22 ? 42.233 76.756 -25.543 1.00 17.73 22 LYS H O 1
ATOM 16055 N N . ALA H 1 23 ? 42.041 74.788 -26.621 1.00 16.57 23 ALA H N 1
ATOM 16056 C CA . ALA H 1 23 ? 41.055 75.273 -27.562 1.00 16.21 23 ALA H CA 1
ATOM 16057 C C . ALA H 1 23 ? 39.651 74.739 -27.300 1.00 16.93 23 ALA H C 1
ATOM 16058 O O . ALA H 1 23 ? 39.461 73.614 -26.829 1.00 16.00 23 ALA H O 1
ATOM 16060 N N . GLU H 1 24 ? 38.676 75.579 -27.617 1.00 16.87 24 GLU H N 1
ATOM 16061 C CA . GLU H 1 24 ? 37.261 75.267 -27.495 1.00 16.70 24 GLU H CA 1
ATOM 16062 C C . GLU H 1 24 ? 36.770 74.798 -26.130 1.00 16.96 24 GLU H C 1
ATOM 16063 O O . GLU H 1 24 ? 36.210 73.710 -25.991 1.00 15.61 24 GLU H O 1
ATOM 16069 N N . VAL H 1 25 ? 36.986 75.639 -25.127 1.00 16.11 25 VAL H N 1
ATOM 16070 C CA . VAL H 1 25 ? 36.521 75.360 -23.773 1.00 16.65 25 VAL H CA 1
ATOM 16071 C C . VAL H 1 25 ? 35.089 75.906 -23.738 1.00 17.53 25 VAL H C 1
ATOM 16072 O O . VAL H 1 25 ? 34.875 77.120 -23.803 1.00 17.92 25 VAL H O 1
ATOM 16076 N N . ARG H 1 26 ? 34.113 75.004 -23.664 1.00 17.68 26 ARG H N 1
ATOM 16077 C CA . ARG H 1 26 ? 32.705 75.391 -23.647 1.00 17.07 26 ARG H CA 1
ATOM 16078 C C . ARG H 1 26 ? 32.259 75.800 -22.257 1.00 17.52 26 ARG H C 1
ATOM 16079 O O . ARG H 1 26 ? 32.201 74.986 -21.336 1.00 18.58 26 ARG H O 1
ATOM 16087 N N . LEU H 1 27 ? 31.920 77.075 -22.136 1.00 17.26 27 LEU H N 1
ATOM 16088 C CA . LEU H 1 27 ? 31.518 77.664 -20.871 1.00 17.70 27 LEU H CA 1
ATOM 16089 C C . LEU H 1 27 ? 30.130 78.275 -20.915 1.00 17.69 27 LEU H C 1
ATOM 16090 O O . LEU H 1 27 ? 29.761 78.950 -21.877 1.00 17.83 27 LEU H O 1
ATOM 16095 N N . VAL H 1 28 ? 29.361 78.014 -19.869 1.00 18.20 28 VAL H N 1
ATOM 16096 C CA . VAL H 1 28 ? 28.042 78.597 -19.734 1.00 18.20 28 VAL H CA 1
ATOM 16097 C C . VAL H 1 28 ? 28.032 79.218 -18.348 1.00 18.53 28 VAL H C 1
ATOM 16098 O O . VAL H 1 28 ? 28.224 78.523 -17.347 1.00 18.00 28 VAL H O 1
ATOM 16102 N N . LYS H 1 29 ? 27.844 80.534 -18.295 1.00 18.99 29 LYS H N 1
ATOM 16103 C CA . LYS H 1 29 ? 27.805 81.251 -17.027 1.00 18.43 29 LYS H CA 1
ATOM 16104 C C . LYS H 1 29 ? 26.389 81.737 -16.783 1.00 18.82 29 LYS H C 1
ATOM 16105 O O . LYS H 1 29 ? 25.836 82.494 -17.581 1.00 17.72 29 LYS H O 1
ATOM 16111 N N . VAL H 1 30 ? 25.798 81.285 -15.687 1.00 18.05 30 VAL H N 1
ATOM 16112 C CA . VAL H 1 30 ? 24.446 81.690 -15.338 1.00 19.38 30 VAL H CA 1
ATOM 16113 C C . VAL H 1 30 ? 24.511 82.756 -14.252 1.00 20.81 30 VAL H C 1
ATOM 16114 O O . VAL H 1 30 ? 25.243 82.604 -13.278 1.00 21.33 30 VAL H O 1
ATOM 16118 N N . THR H 1 31 ? 23.773 83.845 -14.440 1.00 21.20 31 THR H N 1
ATOM 16119 C CA . THR H 1 31 ? 23.723 84.902 -13.435 1.00 23.77 31 THR H CA 1
ATOM 16120 C C . THR H 1 31 ? 22.392 84.681 -12.736 1.00 24.35 31 THR H C 1
ATOM 16121 O O . THR H 1 31 ? 21.337 84.754 -13.365 1.00 24.01 31 THR H O 1
ATOM 16125 N N . ARG H 1 32 ? 22.433 84.378 -11.444 1.00 26.58 32 ARG H N 1
ATOM 16126 C CA . ARG H 1 32 ? 21.197 84.142 -10.716 1.00 31.30 32 ARG H CA 1
ATOM 16127 C C . ARG H 1 32 ? 21.149 84.840 -9.363 1.00 34.06 32 ARG H C 1
ATOM 16128 O O . ARG H 1 32 ? 20.789 84.235 -8.353 1.00 33.27 32 ARG H O 1
ATOM 16136 N N . ASN H 1 33 ? 21.515 86.120 -9.353 1.00 37.36 33 ASN H N 1
ATOM 16137 C CA . ASN H 1 33 ? 21.483 86.921 -8.132 1.00 39.73 33 ASN H CA 1
ATOM 16138 C C . ASN H 1 33 ? 20.019 87.000 -7.729 1.00 39.03 33 ASN H C 1
ATOM 16139 O O . ASN H 1 33 ? 19.664 86.814 -6.565 1.00 39.25 33 ASN H O 1
ATOM 16144 N N . THR H 1 34 ? 19.175 87.271 -8.719 1.00 37.98 34 THR H N 1
ATOM 16145 C CA . THR H 1 34 ? 17.738 87.366 -8.517 1.00 37.39 34 THR H CA 1
ATOM 16146 C C . THR H 1 34 ? 17.083 86.186 -9.229 1.00 37.31 34 THR H C 1
ATOM 16147 O O . THR H 1 34 ? 17.771 85.322 -9.777 1.00 36.77 34 THR H O 1
ATOM 16151 N N . ALA H 1 35 ? 15.755 86.158 -9.223 1.00 35.19 35 ALA H N 1
ATOM 16152 C CA . ALA H 1 35 ? 15.010 85.087 -9.873 1.00 34.04 35 ALA H CA 1
ATOM 16153 C C . ALA H 1 35 ? 15.069 85.251 -11.390 1.00 31.73 35 ALA H C 1
ATOM 16154 O O . ALA H 1 35 ? 14.707 84.345 -12.137 1.00 31.51 35 ALA H O 1
ATOM 16156 N N . ARG H 1 36 ? 15.528 86.416 -11.833 1.00 30.60 36 ARG H N 1
ATOM 16157 C CA . ARG H 1 36 ? 15.641 86.723 -13.255 1.00 29.22 36 ARG H CA 1
ATOM 16158 C C . ARG H 1 36 ? 17.019 86.279 -13.737 1.00 28.22 36 ARG H C 1
ATOM 16159 O O . ARG H 1 36 ? 17.972 87.058 -13.717 1.00 28.43 36 ARG H O 1
ATOM 16167 N N . HIS H 1 37 ? 17.123 85.025 -14.169 1.00 25.02 37 HIS H N 1
ATOM 16168 C CA . HIS H 1 37 ? 18.394 84.483 -14.632 1.00 22.51 37 HIS H CA 1
ATOM 16169 C C . HIS H 1 37 ? 18.874 85.041 -15.965 1.00 22.13 37 HIS H C 1
ATOM 16170 O O . HIS H 1 37 ? 18.074 85.398 -16.832 1.00 22.31 37 HIS H O 1
ATOM 16177 N N . GLU H 1 38 ? 20.194 85.118 -16.108 1.00 20.67 38 GLU H N 1
ATOM 16178 C CA . GLU H 1 38 ? 20.829 85.585 -17.334 1.00 22.58 38 GLU H CA 1
ATOM 16179 C C . GLU H 1 38 ? 21.780 84.478 -17.777 1.00 21.66 38 GLU H C 1
ATOM 16180 O O . GLU H 1 38 ? 22.349 83.772 -16.942 1.00 21.82 38 GLU H O 1
ATOM 16186 N N . ILE H 1 39 ? 21.959 84.333 -19.083 1.00 21.01 39 ILE H N 1
ATOM 16187 C CA . ILE H 1 39 ? 22.851 83.310 -19.613 1.00 21.77 39 ILE H CA 1
ATOM 16188 C C . ILE H 1 39 ? 23.926 83.909 -20.512 1.00 20.98 39 ILE H C 1
ATOM 16189 O O . ILE H 1 39 ? 23.645 84.790 -21.323 1.00 18.62 39 ILE H O 1
ATOM 16194 N N . GLN H 1 40 ? 25.154 83.427 -20.345 1.00 19.79 40 GLN H N 1
ATOM 16195 C CA . GLN H 1 40 ? 26.289 83.826 -21.172 1.00 20.31 40 GLN H CA 1
ATOM 16196 C C . GLN H 1 40 ? 26.889 82.488 -21.591 1.00 20.54 40 GLN H C 1
ATOM 16197 O O . GLN H 1 40 ? 27.278 81.683 -20.743 1.00 21.99 40 GLN H O 1
ATOM 16203 N N . ASP H 1 41 ? 26.940 82.253 -22.898 1.00 20.10 41 ASP H N 1
ATOM 16204 C CA . ASP H 1 41 ? 27.424 80.992 -23.463 1.00 20.46 41 ASP H CA 1
ATOM 16205 C C . ASP H 1 41 ? 28.625 81.258 -24.378 1.00 21.06 41 ASP H C 1
ATOM 16206 O O . ASP H 1 41 ? 28.488 81.937 -25.401 1.00 20.04 41 ASP H O 1
ATOM 16211 N N . LEU H 1 42 ? 29.784 80.706 -24.021 1.00 18.39 42 LEU H N 1
ATOM 16212 C CA . LEU H 1 42 ? 31.011 80.913 -24.788 1.00 17.97 42 LEU H CA 1
ATOM 16213 C C . LEU H 1 42 ? 31.785 79.648 -25.149 1.00 19.37 42 LEU H C 1
ATOM 16214 O O . LEU H 1 42 ? 31.692 78.629 -24.467 1.00 19.95 42 LEU H O 1
ATOM 16219 N N . ASN H 1 43 ? 32.547 79.739 -26.237 1.00 17.87 43 ASN H N 1
ATOM 16220 C CA . ASN H 1 43 ? 33.425 78.668 -26.701 1.00 18.52 43 ASN H CA 1
ATOM 16221 C C . ASN H 1 43 ? 34.771 79.403 -26.689 1.00 18.74 43 ASN H C 1
ATOM 16222 O O . ASN H 1 43 ? 35.075 80.160 -27.607 1.00 18.47 43 ASN H O 1
ATOM 16227 N N . VAL H 1 44 ? 35.560 79.181 -25.641 1.00 19.61 44 VAL H N 1
ATOM 16228 C CA . VAL H 1 44 ? 36.836 79.873 -25.447 1.00 19.81 44 VAL H CA 1
ATOM 16229 C C . VAL H 1 44 ? 38.115 79.129 -25.827 1.00 19.33 44 VAL H C 1
ATOM 16230 O O . VAL H 1 44 ? 38.245 77.928 -25.598 1.00 18.85 44 VAL H O 1
ATOM 16234 N N . THR H 1 45 ? 39.065 79.868 -26.399 1.00 18.64 45 THR H N 1
ATOM 16235 C CA . THR H 1 45 ? 40.359 79.314 -26.777 1.00 19.33 45 THR H CA 1
ATOM 16236 C C . THR H 1 45 ? 41.461 80.221 -26.222 1.00 21.58 45 THR H C 1
ATOM 16237 O O . THR H 1 45 ? 41.419 81.446 -26.382 1.00 22.32 45 THR H O 1
ATOM 16241 N N . SER H 1 46 ? 42.437 79.606 -25.564 1.00 21.13 46 SER H N 1
ATOM 16242 C CA . SER H 1 46 ? 43.556 80.323 -24.956 1.00 21.42 46 SER H CA 1
ATOM 16243 C C . SER H 1 46 ? 44.881 79.771 -25.456 1.00 22.44 46 SER H C 1
ATOM 16244 O O . SER H 1 46 ? 45.120 78.568 -25.386 1.00 21.28 46 SER H O 1
ATOM 16247 N N . GLN H 1 47 ? 45.735 80.646 -25.980 1.00 21.42 47 GLN H N 1
ATOM 16248 C CA . GLN H 1 47 ? 47.043 80.221 -26.448 1.00 22.60 47 GLN H CA 1
ATOM 16249 C C . GLN H 1 47 ? 48.100 81.223 -26.008 1.00 23.87 47 GLN H C 1
ATOM 16250 O O . GLN H 1 47 ? 47.905 82.439 -26.106 1.00 24.94 47 GLN H O 1
ATOM 16256 N N . LEU H 1 48 ? 49.213 80.697 -25.509 1.00 22.49 48 LEU H N 1
ATOM 16257 C CA . LEU H 1 48 ? 50.304 81.517 -25.008 1.00 22.00 48 LEU H CA 1
ATOM 16258 C C . LEU H 1 48 ? 51.466 81.639 -25.990 1.00 21.97 48 LEU H C 1
ATOM 16259 O O . LEU H 1 48 ? 51.691 80.763 -26.830 1.00 19.75 48 LEU H O 1
ATOM 16264 N N . ARG H 1 49 ? 52.193 82.745 -25.874 1.00 21.26 49 ARG H N 1
ATOM 16265 C CA . ARG H 1 49 ? 53.350 83.011 -26.712 1.00 22.14 49 ARG H CA 1
ATOM 16266 C C . ARG H 1 49 ? 54.460 83.506 -25.798 1.00 21.99 49 ARG H C 1
ATOM 16267 O O . ARG H 1 49 ? 54.198 84.168 -24.797 1.00 21.27 49 ARG H O 1
ATOM 16275 N N . GLY H 1 50 ? 55.697 83.176 -26.144 1.00 24.26 50 GLY H N 1
ATOM 16276 C CA . GLY H 1 50 ? 56.821 83.601 -25.334 1.00 26.85 50 GLY H CA 1
ATOM 16277 C C . GLY H 1 50 ? 58.032 82.746 -25.614 1.00 27.12 50 GLY H C 1
ATOM 16278 O O . GLY H 1 50 ? 58.269 82.347 -26.755 1.00 29.15 50 GLY H O 1
ATOM 16279 N N . ASP H 1 51 ? 58.802 82.460 -24.572 1.00 29.18 51 ASP H N 1
ATOM 16280 C CA . ASP H 1 51 ? 59.997 81.643 -24.718 1.00 29.85 51 ASP H CA 1
ATOM 16281 C C . ASP H 1 51 ? 59.709 80.172 -24.449 1.00 28.90 51 ASP H C 1
ATOM 16282 O O . ASP H 1 51 ? 59.662 79.738 -23.299 1.00 29.04 51 ASP H O 1
ATOM 16287 N N . PHE H 1 52 ? 59.518 79.414 -25.523 1.00 28.02 52 PHE H N 1
ATOM 16288 C CA . PHE H 1 52 ? 59.235 77.989 -25.421 1.00 29.26 52 PHE H CA 1
ATOM 16289 C C . PHE H 1 52 ? 60.224 77.193 -26.264 1.00 28.75 52 PHE H C 1
ATOM 16290 O O . PHE H 1 52 ? 59.911 76.109 -26.754 1.00 28.87 52 PHE H O 1
ATOM 16298 N N . GLU H 1 53 ? 61.423 77.741 -26.424 1.00 28.89 53 GLU H N 1
ATOM 16299 C CA . GLU H 1 53 ? 62.477 77.099 -27.202 1.00 29.21 53 GLU H CA 1
ATOM 16300 C C . GLU H 1 53 ? 62.808 75.694 -26.691 1.00 28.64 53 GLU H C 1
ATOM 16301 O O . GLU H 1 53 ? 62.841 74.734 -27.464 1.00 29.18 53 GLU H O 1
ATOM 16307 N N . ALA H 1 54 ? 63.049 75.579 -25.387 1.00 27.05 54 ALA H N 1
ATOM 16308 C CA . ALA H 1 54 ? 63.405 74.303 -24.778 1.00 26.64 54 ALA H CA 1
ATOM 16309 C C . ALA H 1 54 ? 62.286 73.270 -24.838 1.00 26.40 54 ALA H C 1
ATOM 16310 O O . ALA H 1 54 ? 62.549 72.071 -24.948 1.00 27.02 54 ALA H O 1
ATOM 16312 N N . ALA H 1 55 ? 61.042 73.728 -24.756 1.00 24.91 55 ALA H N 1
ATOM 16313 C CA . ALA H 1 55 ? 59.912 72.812 -24.820 1.00 25.06 55 ALA H CA 1
ATOM 16314 C C . ALA H 1 55 ? 59.948 72.061 -26.148 1.00 24.63 55 ALA H C 1
ATOM 16315 O O . ALA H 1 55 ? 59.703 70.854 -26.199 1.00 25.57 55 ALA H O 1
ATOM 16317 N N . HIS H 1 56 ? 60.272 72.778 -27.219 1.00 24.02 56 HIS H N 1
ATOM 16318 C CA . HIS H 1 56 ? 60.328 72.173 -28.545 1.00 25.62 56 HIS H CA 1
ATOM 16319 C C . HIS H 1 56 ? 61.615 71.398 -28.835 1.00 27.44 56 HIS H C 1
ATOM 16320 O O . HIS H 1 56 ? 61.568 70.275 -29.341 1.00 26.54 56 HIS H O 1
ATOM 16327 N N . THR H 1 57 ? 62.759 71.992 -28.506 1.00 28.22 57 THR H N 1
ATOM 16328 C CA . THR H 1 57 ? 64.054 71.369 -28.777 1.00 30.47 57 THR H CA 1
ATOM 16329 C C . THR H 1 57 ? 64.516 70.279 -27.819 1.00 30.64 57 THR H C 1
ATOM 16330 O O . THR H 1 57 ? 65.302 69.419 -28.205 1.00 31.46 57 THR H O 1
ATOM 16334 N N . ALA H 1 58 ? 64.041 70.298 -26.580 1.00 31.26 58 ALA H N 1
ATOM 16335 C CA . ALA H 1 58 ? 64.466 69.282 -25.621 1.00 32.14 58 ALA H CA 1
ATOM 16336 C C . ALA H 1 58 ? 63.314 68.615 -24.890 1.00 32.33 58 ALA H C 1
ATOM 16337 O O . ALA H 1 58 ? 63.513 67.631 -24.181 1.00 33.66 58 ALA H O 1
ATOM 16339 N N . GLY H 1 59 ? 62.109 69.146 -25.059 1.00 32.55 59 GLY H N 1
ATOM 16340 C CA . GLY H 1 59 ? 60.969 68.572 -24.372 1.00 32.23 59 GLY H CA 1
ATOM 16341 C C . GLY H 1 59 ? 60.978 68.984 -22.910 1.00 32.08 59 GLY H C 1
ATOM 16342 O O . GLY H 1 59 ? 60.422 68.291 -22.058 1.00 32.50 59 GLY H O 1
ATOM 16343 N N . ASP H 1 60 ? 61.633 70.109 -22.625 1.00 31.80 60 ASP H N 1
ATOM 16344 C CA . ASP H 1 60 ? 61.719 70.660 -21.270 1.00 31.58 60 ASP H CA 1
ATOM 16345 C C . ASP H 1 60 ? 60.452 71.477 -21.038 1.00 30.14 60 ASP H C 1
ATOM 16346 O O . ASP H 1 60 ? 60.245 72.509 -21.682 1.00 29.36 60 ASP H O 1
ATOM 16351 N N . ASN H 1 61 ? 59.606 71.009 -20.122 1.00 29.40 61 ASN H N 1
ATOM 16352 C CA . ASN H 1 61 ? 58.332 71.668 -19.841 1.00 27.76 61 ASN H CA 1
ATOM 16353 C C . ASN H 1 61 ? 58.305 72.677 -18.700 1.00 27.45 61 ASN H C 1
ATOM 16354 O O . ASN H 1 61 ? 57.227 73.050 -18.236 1.00 26.06 61 ASN H O 1
ATOM 16359 N N . ALA H 1 62 ? 59.470 73.126 -18.250 1.00 27.59 62 ALA H N 1
ATOM 16360 C CA . ALA H 1 62 ? 59.524 74.093 -17.157 1.00 27.49 62 ALA H CA 1
ATOM 16361 C C . ALA H 1 62 ? 58.724 75.362 -17.461 1.00 27.54 62 ALA H C 1
ATOM 16362 O O . ALA H 1 62 ? 58.167 75.977 -16.554 1.00 26.67 62 ALA H O 1
ATOM 16364 N N . HIS H 1 63 ? 58.662 75.753 -18.733 1.00 27.70 63 HIS H N 1
ATOM 16365 C CA . HIS H 1 63 ? 57.929 76.961 -19.130 1.00 29.31 63 HIS H CA 1
ATOM 16366 C C . HIS H 1 63 ? 56.517 76.678 -19.638 1.00 29.55 63 HIS H C 1
ATOM 16367 O O . HIS H 1 63 ? 55.753 77.603 -19.915 1.00 30.92 63 HIS H O 1
ATOM 16374 N N . VAL H 1 64 ? 56.168 75.406 -19.758 1.00 28.97 64 VAL H N 1
ATOM 16375 C CA . VAL H 1 64 ? 54.868 75.042 -20.297 1.00 28.75 64 VAL H CA 1
ATOM 16376 C C . VAL H 1 64 ? 53.696 74.999 -19.328 1.00 28.07 64 VAL H C 1
ATOM 16377 O O . VAL H 1 64 ? 53.451 73.981 -18.683 1.00 29.85 64 VAL H O 1
ATOM 16381 N N . VAL H 1 65 ? 52.971 76.111 -19.226 1.00 26.88 65 VAL H N 1
ATOM 16382 C CA . VAL H 1 65 ? 51.790 76.155 -18.372 1.00 25.26 65 VAL H CA 1
ATOM 16383 C C . VAL H 1 65 ? 50.854 75.154 -19.049 1.00 25.87 65 VAL H C 1
ATOM 16384 O O . VAL H 1 65 ? 50.494 75.337 -20.211 1.00 25.83 65 VAL H O 1
ATOM 16388 N N . ALA H 1 66 ? 50.485 74.092 -18.340 1.00 26.03 66 ALA H N 1
ATOM 16389 C CA . ALA H 1 66 ? 49.618 73.053 -18.902 1.00 24.46 66 ALA H CA 1
ATOM 16390 C C . ALA H 1 66 ? 48.352 73.604 -19.554 1.00 23.70 66 ALA H C 1
ATOM 16391 O O . ALA H 1 66 ? 47.727 74.523 -19.027 1.00 21.64 66 ALA H O 1
ATOM 16393 N N . THR H 1 67 ? 47.966 73.044 -20.699 1.00 23.19 67 THR H N 1
ATOM 16394 C CA . THR H 1 67 ? 46.752 73.517 -21.350 1.00 23.42 67 THR H CA 1
ATOM 16395 C C . THR H 1 67 ? 45.589 73.212 -20.404 1.00 21.91 67 THR H C 1
ATOM 16396 O O . THR H 1 67 ? 44.593 73.931 -20.380 1.00 21.07 67 THR H O 1
ATOM 16400 N N . ASP H 1 68 ? 45.730 72.157 -19.605 1.00 21.78 68 ASP H N 1
ATOM 16401 C CA . ASP H 1 68 ? 44.694 71.796 -18.637 1.00 21.69 68 ASP H CA 1
ATOM 16402 C C . ASP H 1 68 ? 44.577 72.929 -17.610 1.00 20.67 68 ASP H C 1
ATOM 16403 O O . ASP H 1 68 ? 43.484 73.270 -17.158 1.00 21.68 68 ASP H O 1
ATOM 16408 N N . THR H 1 69 ? 45.715 73.514 -17.248 1.00 20.37 69 THR H N 1
ATOM 16409 C CA . THR H 1 69 ? 45.736 74.614 -16.288 1.00 19.73 69 THR H CA 1
ATOM 16410 C C . THR H 1 69 ? 45.058 75.846 -16.885 1.00 20.59 69 THR H C 1
ATOM 16411 O O . THR H 1 69 ? 44.333 76.567 -16.194 1.00 18.30 69 THR H O 1
ATOM 16415 N N . GLN H 1 70 ? 45.298 76.086 -18.171 1.00 19.38 70 GLN H N 1
ATOM 16416 C CA . GLN H 1 70 ? 44.688 77.225 -18.843 1.00 19.94 70 GLN H CA 1
ATOM 16417 C C . GLN H 1 70 ? 43.172 77.055 -18.837 1.00 20.36 70 GLN H C 1
ATOM 16418 O O . GLN H 1 70 ? 42.428 78.021 -18.647 1.00 21.67 70 GLN H O 1
ATOM 16424 N N . LYS H 1 71 ? 42.718 75.820 -19.027 1.00 20.08 71 LYS H N 1
ATOM 16425 C CA . LYS H 1 71 ? 41.291 75.517 -19.023 1.00 21.21 71 LYS H CA 1
ATOM 16426 C C . LYS H 1 71 ? 40.687 75.779 -17.640 1.00 20.09 71 LYS H C 1
ATOM 16427 O O . LYS H 1 71 ? 39.617 76.382 -17.520 1.00 18.99 71 LYS H O 1
ATOM 16433 N N . ASN H 1 72 ? 41.369 75.321 -16.595 1.00 18.73 72 ASN H N 1
ATOM 16434 C CA . ASN H 1 72 ? 40.868 75.519 -15.239 1.00 18.22 72 ASN H CA 1
ATOM 16435 C C . ASN H 1 72 ? 40.732 77.007 -14.928 1.00 18.20 72 ASN H C 1
ATOM 16436 O O . ASN H 1 72 ? 39.770 77.432 -14.291 1.00 17.76 72 ASN H O 1
ATOM 16441 N N . THR H 1 73 ? 41.702 77.795 -15.379 1.00 18.87 73 THR H N 1
ATOM 16442 C CA . THR H 1 73 ? 41.686 79.235 -15.140 1.00 18.27 73 THR H CA 1
ATOM 16443 C C . THR H 1 73 ? 40.460 79.882 -15.777 1.00 18.15 73 THR H C 1
ATOM 16444 O O . THR H 1 73 ? 39.866 80.799 -15.210 1.00 19.91 73 THR H O 1
ATOM 16448 N N . VAL H 1 74 ? 40.081 79.410 -16.961 1.00 18.94 74 VAL H N 1
ATOM 16449 C CA . VAL H 1 74 ? 38.911 79.950 -17.646 1.00 18.33 74 VAL H CA 1
ATOM 16450 C C . VAL H 1 74 ? 37.684 79.790 -16.751 1.00 18.69 74 VAL H C 1
ATOM 16451 O O . VAL H 1 74 ? 36.955 80.752 -16.504 1.00 18.06 74 VAL H O 1
ATOM 16455 N N . TYR H 1 75 ? 37.463 78.578 -16.245 1.00 18.50 75 TYR H N 1
ATOM 16456 C CA . TYR H 1 75 ? 36.313 78.339 -15.379 1.00 18.53 75 TYR H CA 1
ATOM 16457 C C . TYR H 1 75 ? 36.417 79.087 -14.049 1.00 18.84 75 TYR H C 1
ATOM 16458 O O . TYR H 1 75 ? 35.419 79.613 -13.552 1.00 18.58 75 TYR H O 1
ATOM 16467 N N . ALA H 1 76 ? 37.618 79.155 -13.478 1.00 18.03 76 ALA H N 1
ATOM 16468 C CA . ALA H 1 76 ? 37.799 79.868 -12.213 1.00 18.42 76 ALA H CA 1
ATOM 16469 C C . ALA H 1 76 ? 37.451 81.351 -12.376 1.00 18.40 76 ALA H C 1
ATOM 16470 O O . ALA H 1 76 ? 36.785 81.939 -11.524 1.00 17.75 76 ALA H O 1
ATOM 16472 N N . PHE H 1 77 ? 37.907 81.953 -13.470 1.00 19.80 77 PHE H N 1
ATOM 16473 C CA . PHE H 1 77 ? 37.633 83.366 -13.719 1.00 19.13 77 PHE H CA 1
ATOM 16474 C C . PHE H 1 77 ? 36.161 83.635 -14.005 1.00 18.30 77 PHE H C 1
ATOM 16475 O O . PHE H 1 77 ? 35.642 84.687 -13.642 1.00 18.10 77 PHE H O 1
ATOM 16483 N N . ALA H 1 78 ? 35.487 82.680 -14.641 1.00 17.95 78 ALA H N 1
ATOM 16484 C CA . ALA H 1 78 ? 34.069 82.828 -14.964 1.00 17.79 78 ALA H CA 1
ATOM 16485 C C . ALA H 1 78 ? 33.207 83.001 -13.709 1.00 18.23 78 ALA H C 1
ATOM 16486 O O . ALA H 1 78 ? 32.177 83.677 -13.741 1.00 18.75 78 ALA H O 1
ATOM 16488 N N . ARG H 1 79 ? 33.631 82.393 -12.606 1.00 19.41 79 ARG H N 1
ATOM 16489 C CA . ARG H 1 79 ? 32.890 82.485 -11.354 1.00 19.80 79 ARG H CA 1
ATOM 16490 C C . ARG H 1 79 ? 32.653 83.925 -10.899 1.00 21.80 79 ARG H C 1
ATOM 16491 O O . ARG H 1 79 ? 31.626 84.221 -10.297 1.00 21.87 79 ARG H O 1
ATOM 16499 N N . ASP H 1 80 ? 33.596 84.820 -11.186 1.00 22.73 80 ASP H N 1
ATOM 16500 C CA . ASP H 1 80 ? 33.454 86.214 -10.780 1.00 24.77 80 ASP H CA 1
ATOM 16501 C C . ASP H 1 80 ? 32.535 86.962 -11.723 1.00 25.44 80 ASP H C 1
ATOM 16502 O O . ASP H 1 80 ? 32.110 88.085 -11.440 1.00 25.56 80 ASP H O 1
ATOM 16507 N N . GLY H 1 81 ? 32.225 86.332 -12.848 1.00 24.08 81 GLY H N 1
ATOM 16508 C CA . GLY H 1 81 ? 31.355 86.965 -13.814 1.00 24.54 81 GLY H CA 1
ATOM 16509 C C . GLY H 1 81 ? 32.137 87.932 -14.678 1.00 24.85 81 GLY H C 1
ATOM 16510 O O . GLY H 1 81 ? 33.280 88.265 -14.377 1.00 25.74 81 GLY H O 1
ATOM 16511 N N . PHE H 1 82 ? 31.517 88.381 -15.759 1.00 23.84 82 PHE H N 1
ATOM 16512 C CA . PHE H 1 82 ? 32.152 89.313 -16.673 1.00 24.71 82 PHE H CA 1
ATOM 16513 C C . PHE H 1 82 ? 31.074 90.107 -17.395 1.00 25.09 82 PHE H C 1
ATOM 16514 O O . PHE H 1 82 ? 30.006 89.579 -17.699 1.00 25.24 82 PHE H O 1
ATOM 16522 N N . ALA H 1 83 ? 31.353 91.381 -17.651 1.00 23.98 83 ALA H N 1
ATOM 16523 C CA . ALA H 1 83 ? 30.402 92.264 -18.315 1.00 24.89 83 ALA H CA 1
ATOM 16524 C C . ALA H 1 83 ? 30.211 91.925 -19.786 1.00 24.46 83 ALA H C 1
ATOM 16525 O O . ALA H 1 83 ? 29.091 91.961 -20.297 1.00 24.99 83 ALA H O 1
ATOM 16527 N N . THR H 1 84 ? 31.308 91.602 -20.464 1.00 21.97 84 THR H N 1
ATOM 16528 C CA . THR H 1 84 ? 31.260 91.263 -21.881 1.00 21.91 84 THR H CA 1
ATOM 16529 C C . THR H 1 84 ? 32.306 90.207 -22.201 1.00 20.98 84 THR H C 1
ATOM 16530 O O . THR H 1 84 ? 33.220 89.957 -21.416 1.00 20.60 84 THR H O 1
ATOM 16534 N N . THR H 1 85 ? 32.171 89.606 -23.375 1.00 20.13 85 THR H N 1
ATOM 16535 C CA . THR H 1 85 ? 33.098 88.583 -23.821 1.00 20.85 85 THR H CA 1
ATOM 16536 C C . THR H 1 85 ? 34.504 89.154 -23.935 1.00 20.83 85 THR H C 1
ATOM 16537 O O . THR H 1 85 ? 35.474 88.521 -23.514 1.00 19.52 85 THR H O 1
ATOM 16541 N N . GLU H 1 86 ? 34.612 90.357 -24.493 1.00 20.45 86 GLU H N 1
ATOM 16542 C CA . GLU H 1 86 ? 35.910 91.004 -24.647 1.00 21.61 86 GLU H CA 1
ATOM 16543 C C . GLU H 1 86 ? 36.587 91.273 -23.301 1.00 22.79 86 GLU H C 1
ATOM 16544 O O . GLU H 1 86 ? 37.802 91.108 -23.169 1.00 21.45 86 GLU H O 1
ATOM 16550 N N . GLU H 1 87 ? 35.802 91.692 -22.309 1.00 23.97 87 GLU H N 1
ATOM 16551 C CA . GLU H 1 87 ? 36.337 91.970 -20.977 1.00 25.51 87 GLU H CA 1
ATOM 16552 C C . GLU H 1 87 ? 36.858 90.682 -20.346 1.00 24.21 87 GLU H C 1
ATOM 16553 O O . GLU H 1 87 ? 37.866 90.684 -19.638 1.00 21.54 87 GLU H O 1
ATOM 16559 N N . PHE H 1 88 ? 36.160 89.582 -20.601 1.00 22.23 88 PHE H N 1
ATOM 16560 C CA . PHE H 1 88 ? 36.564 88.291 -20.065 1.00 20.16 88 PHE H CA 1
ATOM 16561 C C . PHE H 1 88 ? 37.915 87.896 -20.660 1.00 20.37 88 PHE H C 1
ATOM 16562 O O . PHE H 1 88 ? 38.814 87.454 -19.943 1.00 20.01 88 PHE H O 1
ATOM 16570 N N . LEU H 1 89 ? 38.061 88.062 -21.973 1.00 18.14 89 LEU H N 1
ATOM 16571 C CA . LEU H 1 89 ? 39.312 87.714 -22.637 1.00 17.68 89 LEU H CA 1
ATOM 16572 C C . LEU H 1 89 ? 40.468 88.589 -22.140 1.00 17.38 89 LEU H C 1
ATOM 16573 O O . LEU H 1 89 ? 41.591 88.112 -21.976 1.00 16.26 89 LEU H O 1
ATOM 16578 N N . LEU H 1 90 ? 40.188 89.867 -21.904 1.00 18.27 90 LEU H N 1
ATOM 16579 C CA . LEU H 1 90 ? 41.213 90.790 -21.417 1.00 20.10 90 LEU H CA 1
ATOM 16580 C C . LEU H 1 90 ? 41.737 90.338 -20.058 1.00 21.47 90 LEU H C 1
ATOM 16581 O O . LEU H 1 90 ? 42.946 90.349 -19.810 1.00 21.66 90 LEU H O 1
ATOM 16586 N N . ARG H 1 91 ? 40.832 89.931 -19.175 1.00 21.58 91 ARG H N 1
ATOM 16587 C CA . ARG H 1 91 ? 41.251 89.474 -17.858 1.00 21.70 91 ARG H CA 1
ATOM 16588 C C . ARG H 1 91 ? 42.158 88.253 -17.999 1.00 21.49 91 ARG H C 1
ATOM 16589 O O . ARG H 1 91 ? 43.193 88.162 -17.341 1.00 21.23 91 ARG H O 1
ATOM 16597 N N . LEU H 1 92 ? 41.772 87.313 -18.856 1.00 20.33 92 LEU H N 1
ATOM 16598 C CA . LEU H 1 92 ? 42.581 86.113 -19.070 1.00 20.92 92 LEU H CA 1
ATOM 16599 C C . LEU H 1 92 ? 43.962 86.450 -19.632 1.00 22.10 92 LEU H C 1
ATOM 16600 O O . LEU H 1 92 ? 44.982 85.984 -19.119 1.00 19.56 92 LEU H O 1
ATOM 16605 N N . GLY H 1 93 ? 43.984 87.241 -20.702 1.00 21.88 93 GLY H N 1
ATOM 16606 C CA . GLY H 1 93 ? 45.246 87.618 -21.317 1.00 22.65 93 GLY H CA 1
ATOM 16607 C C . GLY H 1 93 ? 46.218 88.270 -20.346 1.00 23.58 93 GLY H C 1
ATOM 16608 O O . GLY H 1 93 ? 47.403 87.933 -20.323 1.00 21.34 93 GLY H O 1
ATOM 16609 N N . LYS H 1 94 ? 45.724 89.202 -19.539 1.00 24.51 94 LYS H N 1
ATOM 16610 C CA . LYS H 1 94 ? 46.577 89.888 -18.571 1.00 25.45 94 LYS H CA 1
ATOM 16611 C C . LYS H 1 94 ? 47.099 88.931 -17.507 1.00 26.05 94 LYS H C 1
ATOM 16612 O O . LYS H 1 94 ? 48.248 89.037 -17.077 1.00 26.65 94 LYS H O 1
ATOM 16618 N N . HIS H 1 95 ? 46.255 87.993 -17.087 1.00 23.67 95 HIS H N 1
ATOM 16619 C CA . HIS H 1 95 ? 46.650 87.014 -16.083 1.00 23.62 95 HIS H CA 1
ATOM 16620 C C . HIS H 1 95 ? 47.848 86.184 -16.531 1.00 23.18 95 HIS H C 1
ATOM 16621 O O . HIS H 1 95 ? 48.825 86.051 -15.796 1.00 20.97 95 HIS H O 1
ATOM 16628 N N . PHE H 1 96 ? 47.773 85.623 -17.735 1.00 22.46 96 PHE H N 1
ATOM 16629 C CA . PHE H 1 96 ? 48.852 84.785 -18.241 1.00 23.17 96 PHE H CA 1
ATOM 16630 C C . PHE H 1 96 ? 50.131 85.529 -18.594 1.00 23.92 96 PHE H C 1
ATOM 16631 O O . PHE H 1 96 ? 51.230 85.021 -18.356 1.00 24.44 96 PHE H O 1
ATOM 16639 N N . THR H 1 97 ? 50.002 86.722 -19.162 1.00 22.98 97 THR H N 1
ATOM 16640 C CA . THR H 1 97 ? 51.187 87.483 -19.529 1.00 24.79 97 THR H CA 1
ATOM 16641 C C . THR H 1 97 ? 51.882 88.062 -18.302 1.00 25.74 97 THR H C 1
ATOM 16642 O O . THR H 1 97 ? 53.105 88.015 -18.193 1.00 27.39 97 THR H O 1
ATOM 16646 N N . GLU H 1 98 ? 51.098 88.598 -17.376 1.00 26.68 98 GLU H N 1
ATOM 16647 C CA . GLU H 1 98 ? 51.654 89.191 -16.168 1.00 30.21 98 GLU H CA 1
ATOM 16648 C C . GLU H 1 98 ? 52.040 88.159 -15.114 1.00 31.01 98 GLU H C 1
ATOM 16649 O O . GLU H 1 98 ? 52.928 88.404 -14.293 1.00 31.19 98 GLU H O 1
ATOM 16655 N N . GLY H 1 99 ? 51.391 87.000 -15.149 1.00 30.32 99 GLY H N 1
ATOM 16656 C CA . GLY H 1 99 ? 51.674 85.966 -14.167 1.00 30.93 99 GLY H CA 1
ATOM 16657 C C . GLY H 1 99 ? 52.882 85.085 -14.425 1.00 30.74 99 GLY H C 1
ATOM 16658 O O . GLY H 1 99 ? 53.375 84.428 -13.508 1.00 31.57 99 GLY H O 1
ATOM 16659 N N . PHE H 1 100 ? 53.358 85.060 -15.664 1.00 30.01 100 PHE H N 1
ATOM 16660 C CA . PHE H 1 100 ? 54.510 84.243 -16.031 1.00 30.41 100 PHE H CA 1
ATOM 16661 C C . PHE H 1 100 ? 55.500 85.093 -16.828 1.00 32.19 100 PHE H C 1
ATOM 16662 O O . PHE H 1 100 ? 55.159 85.628 -17.884 1.00 30.38 100 PHE H O 1
ATOM 16670 N N . ASP H 1 101 ? 56.725 85.210 -16.317 1.00 33.17 101 ASP H N 1
ATOM 16671 C CA . ASP H 1 101 ? 57.762 86.025 -16.955 1.00 34.48 101 ASP H CA 1
ATOM 16672 C C . ASP H 1 101 ? 58.158 85.625 -18.372 1.00 34.43 101 ASP H C 1
ATOM 16673 O O . ASP H 1 101 ? 58.499 86.485 -19.186 1.00 34.43 101 ASP H O 1
ATOM 16678 N N . TRP H 1 102 ? 58.125 84.331 -18.668 1.00 32.37 102 TRP H N 1
ATOM 16679 C CA . TRP H 1 102 ? 58.499 83.854 -19.995 1.00 31.93 102 TRP H CA 1
ATOM 16680 C C . TRP H 1 102 ? 57.345 83.942 -20.993 1.00 30.64 102 TRP H C 1
ATOM 16681 O O . TRP H 1 102 ? 57.532 83.706 -22.185 1.00 30.81 102 TRP H O 1
ATOM 16692 N N . VAL H 1 103 ? 56.153 84.268 -20.501 1.00 28.64 103 VAL H N 1
ATOM 16693 C CA . VAL H 1 103 ? 54.986 84.423 -21.367 1.00 27.83 103 VAL H CA 1
ATOM 16694 C C . VAL H 1 103 ? 54.885 85.914 -21.660 1.00 27.45 103 VAL H C 1
ATOM 16695 O O . VAL H 1 103 ? 54.561 86.708 -20.779 1.00 27.63 103 VAL H O 1
ATOM 16699 N N . THR H 1 104 ? 55.164 86.291 -22.903 1.00 27.87 104 THR H N 1
ATOM 16700 C CA . THR H 1 104 ? 55.155 87.698 -23.286 1.00 28.52 104 THR H CA 1
ATOM 16701 C C . THR H 1 104 ? 53.911 88.169 -24.034 1.00 28.27 104 THR H C 1
ATOM 16702 O O . THR H 1 104 ? 53.762 89.358 -24.312 1.00 26.46 104 THR H O 1
ATOM 16706 N N . GLY H 1 105 ? 53.021 87.240 -24.363 1.00 26.74 105 GLY H N 1
ATOM 16707 C CA . GLY H 1 105 ? 51.811 87.615 -25.072 1.00 24.35 105 GLY H CA 1
ATOM 16708 C C . GLY H 1 105 ? 50.966 86.394 -25.367 1.00 22.79 105 GLY H C 1
ATOM 16709 O O . GLY H 1 105 ? 51.137 85.353 -24.745 1.00 21.05 105 GLY H O 1
ATOM 16710 N N . GLY H 1 106 ? 50.056 86.516 -26.321 1.00 21.51 106 GLY H N 1
ATOM 16711 C CA . GLY H 1 106 ? 49.216 85.384 -26.657 1.00 21.41 106 GLY H CA 1
ATOM 16712 C C . GLY H 1 106 ? 47.982 85.773 -27.440 1.00 23.01 106 GLY H C 1
ATOM 16713 O O . GLY H 1 106 ? 47.813 86.932 -27.841 1.00 20.04 106 GLY H O 1
ATOM 16714 N N . ARG H 1 107 ? 47.117 84.791 -27.661 1.00 22.96 107 ARG H N 1
ATOM 16715 C CA . ARG H 1 107 ? 45.887 85.007 -28.398 1.00 23.33 107 ARG H CA 1
ATOM 16716 C C . ARG H 1 107 ? 44.767 84.295 -27.643 1.00 23.58 107 ARG H C 1
ATOM 16717 O O . ARG H 1 107 ? 44.865 83.106 -27.340 1.00 23.76 107 ARG H O 1
ATOM 16725 N N . TRP H 1 108 ? 43.725 85.047 -27.312 1.00 22.85 108 TRP H N 1
ATOM 16726 C CA . TRP H 1 108 ? 42.568 84.516 -26.604 1.00 23.47 108 TRP H CA 1
ATOM 16727 C C . TRP H 1 108 ? 41.353 84.844 -27.461 1.00 23.45 108 TRP H C 1
ATOM 16728 O O . TRP H 1 108 ? 41.132 86.000 -27.827 1.00 25.00 108 TRP H O 1
ATOM 16739 N N . ALA H 1 109 ? 40.579 83.819 -27.796 1.00 21.91 109 ALA H N 1
ATOM 16740 C CA . ALA H 1 109 ? 39.416 84.005 -28.644 1.00 21.77 109 ALA H CA 1
ATOM 16741 C C . ALA H 1 109 ? 38.172 83.350 -28.077 1.00 22.28 109 ALA H C 1
ATOM 16742 O O . ALA H 1 109 ? 38.246 82.471 -27.217 1.00 21.48 109 ALA H O 1
ATOM 16744 N N . ALA H 1 110 ? 37.021 83.788 -28.566 1.00 21.58 110 ALA H N 1
ATOM 16745 C CA . ALA H 1 110 ? 35.770 83.213 -28.121 1.00 22.39 110 ALA H CA 1
ATOM 16746 C C . ALA H 1 110 ? 34.637 83.441 -29.102 1.00 22.31 110 ALA H C 1
ATOM 16747 O O . ALA H 1 110 ? 34.595 84.442 -29.826 1.00 22.11 110 ALA H O 1
ATOM 16749 N N . GLN H 1 111 ? 33.742 82.465 -29.142 1.00 19.43 111 GLN H N 1
ATOM 16750 C CA . GLN H 1 111 ? 32.541 82.545 -29.945 1.00 19.51 111 GLN H CA 1
ATOM 16751 C C . GLN H 1 111 ? 31.490 82.731 -28.859 1.00 19.92 111 GLN H C 1
ATOM 16752 O O . GLN H 1 111 ? 31.568 82.092 -27.800 1.00 17.10 111 GLN H O 1
ATOM 16758 N N . GLN H 1 112 ? 30.541 83.631 -29.089 1.00 19.45 112 GLN H N 1
ATOM 16759 C CA . GLN H 1 112 ? 29.476 83.875 -28.121 1.00 19.94 112 GLN H CA 1
ATOM 16760 C C . GLN H 1 112 ? 28.176 83.447 -28.780 1.00 20.14 112 GLN H C 1
ATOM 16761 O O . GLN H 1 112 ? 27.891 83.834 -29.919 1.00 20.10 112 GLN H O 1
ATOM 16767 N N . PHE H 1 113 ? 27.392 82.646 -28.067 1.00 17.56 113 PHE H N 1
ATOM 16768 C CA . PHE H 1 113 ? 26.128 82.152 -28.593 1.00 18.91 113 PHE H CA 1
ATOM 16769 C C . PHE H 1 113 ? 24.957 82.826 -27.898 1.00 19.97 113 PHE H C 1
ATOM 16770 O O . PHE H 1 113 ? 24.934 82.946 -26.674 1.00 21.48 113 PHE H O 1
ATOM 16778 N N . PHE H 1 114 ? 23.975 83.241 -28.684 1.00 18.35 114 PHE H N 1
ATOM 16779 C CA . PHE H 1 114 ? 22.820 83.938 -28.142 1.00 19.48 114 PHE H CA 1
ATOM 16780 C C . PHE H 1 114 ? 21.614 83.074 -27.785 1.00 20.84 114 PHE H C 1
ATOM 16781 O O . PHE H 1 114 ? 21.315 82.077 -28.450 1.00 18.57 114 PHE H O 1
ATOM 16789 N N . TRP H 1 115 ? 20.937 83.480 -26.713 1.00 20.32 115 TRP H N 1
ATOM 16790 C CA . TRP H 1 115 ? 19.744 82.814 -26.223 1.00 21.47 115 TRP H CA 1
ATOM 16791 C C . TRP H 1 115 ? 18.637 83.844 -26.033 1.00 22.79 115 TRP H C 1
ATOM 16792 O O . TRP H 1 115 ? 18.911 85.015 -25.756 1.00 24.36 115 TRP H O 1
ATOM 16803 N N . ASP H 1 116 ? 17.392 83.401 -26.185 1.00 22.03 116 ASP H N 1
ATOM 16804 C CA . ASP H 1 116 ? 16.225 84.259 -25.991 1.00 22.96 116 ASP H CA 1
ATOM 16805 C C . ASP H 1 116 ? 15.351 83.599 -24.933 1.00 23.05 116 ASP H C 1
ATOM 16806 O O . ASP H 1 116 ? 15.293 82.372 -24.856 1.00 23.03 116 ASP H O 1
ATOM 16811 N N . ARG H 1 117 ? 14.675 84.395 -24.113 1.00 21.49 117 ARG H N 1
ATOM 16812 C CA . ARG H 1 117 ? 13.802 83.814 -23.103 1.00 21.97 117 ARG H CA 1
ATOM 16813 C C . ARG H 1 117 ? 12.608 83.192 -23.812 1.00 22.41 117 ARG H C 1
ATOM 16814 O O . ARG H 1 117 ? 12.195 83.657 -24.876 1.00 22.10 117 ARG H O 1
ATOM 16822 N N . ILE H 1 118 ? 12.072 82.122 -23.239 1.00 21.35 118 ILE H N 1
ATOM 16823 C CA . ILE H 1 118 ? 10.895 81.489 -23.808 1.00 21.87 118 ILE H CA 1
ATOM 16824 C C . ILE H 1 118 ? 9.732 82.260 -23.182 1.00 23.23 118 ILE H C 1
ATOM 16825 O O . ILE H 1 118 ? 9.512 82.190 -21.976 1.00 22.36 118 ILE H O 1
ATOM 16830 N N . ASN H 1 119 ? 9.013 83.019 -24.001 1.00 26.07 119 ASN H N 1
ATOM 16831 C CA . ASN H 1 119 ? 7.885 83.809 -23.515 1.00 29.65 119 ASN H CA 1
ATOM 16832 C C . ASN H 1 119 ? 8.204 84.581 -22.231 1.00 28.92 119 ASN H C 1
ATOM 16833 O O . ASN H 1 119 ? 7.457 84.520 -21.254 1.00 28.92 119 ASN H O 1
ATOM 16838 N N . ASP H 1 120 ? 9.329 85.294 -22.248 1.00 28.38 120 ASP H N 1
ATOM 16839 C CA . ASP H 1 120 ? 9.777 86.118 -21.128 1.00 28.35 120 ASP H CA 1
ATOM 16840 C C . ASP H 1 120 ? 9.967 85.374 -19.806 1.00 28.17 120 ASP H C 1
ATOM 16841 O O . ASP H 1 120 ? 9.931 85.980 -18.732 1.00 27.11 120 ASP H O 1
ATOM 16846 N N . HIS H 1 121 ? 10.187 84.065 -19.881 1.00 26.64 121 HIS H N 1
ATOM 16847 C CA . HIS H 1 121 ? 10.374 83.258 -18.676 1.00 25.23 121 HIS H CA 1
ATOM 16848 C C . HIS H 1 121 ? 11.652 83.659 -17.933 1.00 23.96 121 HIS H C 1
ATOM 16849 O O . HIS H 1 121 ? 12.658 84.007 -18.550 1.00 23.00 121 HIS H O 1
ATOM 16856 N N . ASP H 1 122 ? 11.605 83.606 -16.606 1.00 22.18 122 ASP H N 1
ATOM 16857 C CA . ASP H 1 122 ? 12.749 83.966 -15.772 1.00 22.32 122 ASP H CA 1
ATOM 16858 C C . ASP H 1 122 ? 13.964 83.048 -15.921 1.00 21.26 122 ASP H C 1
ATOM 16859 O O . ASP H 1 122 ? 15.098 83.502 -15.788 1.00 20.29 122 ASP H O 1
ATOM 16864 N N . HIS H 1 123 ? 13.738 81.764 -16.178 1.00 21.09 123 HIS H N 1
ATOM 16865 C CA . HIS H 1 123 ? 14.866 80.849 -16.307 1.00 21.06 123 HIS H CA 1
ATOM 16866 C C . HIS H 1 123 ? 14.751 79.762 -17.367 1.00 20.65 123 HIS H C 1
ATOM 16867 O O . HIS H 1 123 ? 15.311 78.674 -17.204 1.00 21.73 123 HIS H O 1
ATOM 16874 N N . ALA H 1 124 ? 14.043 80.058 -18.453 1.00 19.18 124 ALA H N 1
ATOM 16875 C CA . ALA H 1 124 ? 13.872 79.104 -19.549 1.00 18.21 124 ALA H CA 1
ATOM 16876 C C . ALA H 1 124 ? 14.197 79.852 -20.835 1.00 19.14 124 ALA H C 1
ATOM 16877 O O . ALA H 1 124 ? 13.632 80.919 -21.101 1.00 18.40 124 ALA H O 1
ATOM 16879 N N . PHE H 1 125 ? 15.097 79.287 -21.635 1.00 17.10 125 PHE H N 1
ATOM 16880 C CA . PHE H 1 125 ? 15.555 79.945 -22.853 1.00 17.86 125 PHE H CA 1
ATOM 16881 C C . PHE H 1 125 ? 15.611 79.050 -24.084 1.00 18.69 125 PHE H C 1
ATOM 16882 O O . PHE H 1 125 ? 15.566 77.824 -23.985 1.00 19.82 125 PHE H O 1
ATOM 16890 N N . SER H 1 126 ? 15.726 79.680 -25.249 1.00 19.88 126 SER H N 1
ATOM 16891 C CA . SER H 1 126 ? 15.857 78.957 -26.505 1.00 20.28 126 SER H CA 1
ATOM 16892 C C . SER H 1 126 ? 17.011 79.607 -27.275 1.00 20.25 126 SER H C 1
ATOM 16893 O O . SER H 1 126 ? 17.214 80.818 -27.203 1.00 18.78 126 SER H O 1
ATOM 16896 N N . ARG H 1 127 ? 17.773 78.795 -27.999 1.00 19.51 127 ARG H N 1
ATOM 16897 C CA . ARG H 1 127 ? 18.909 79.289 -28.763 1.00 20.17 127 ARG H CA 1
ATOM 16898 C C . ARG H 1 127 ? 18.534 80.107 -29.988 1.00 19.29 127 ARG H C 1
ATOM 16899 O O . ARG H 1 127 ? 17.643 79.732 -30.746 1.00 19.45 127 ARG H O 1
ATOM 16907 N N . ASN H 1 128 ? 19.219 81.231 -30.167 1.00 19.81 128 ASN H N 1
ATOM 16908 C CA . ASN H 1 128 ? 19.039 82.057 -31.352 1.00 20.54 128 ASN H CA 1
ATOM 16909 C C . ASN H 1 128 ? 20.259 81.666 -32.174 1.00 20.88 128 ASN H C 1
ATOM 16910 O O . ASN H 1 128 ? 21.354 82.160 -31.934 1.00 20.91 128 ASN H O 1
ATOM 16915 N N . LYS H 1 129 ? 20.073 80.759 -33.124 1.00 19.96 129 LYS H N 1
ATOM 16916 C CA . LYS H 1 129 ? 21.174 80.278 -33.947 1.00 18.60 129 LYS H CA 1
ATOM 16917 C C . LYS H 1 129 ? 21.409 81.084 -35.216 1.00 19.14 129 LYS H C 1
ATOM 16918 O O . LYS H 1 129 ? 22.228 80.699 -36.045 1.00 19.60 129 LYS H O 1
ATOM 16924 N N . SER H 1 130 ? 20.709 82.202 -35.360 1.00 20.13 130 SER H N 1
ATOM 16925 C CA . SER H 1 130 ? 20.823 83.014 -36.568 1.00 19.06 130 SER H CA 1
ATOM 16926 C C . SER H 1 130 ? 22.129 83.772 -36.777 1.00 20.41 130 SER H C 1
ATOM 16927 O O . SER H 1 130 ? 22.379 84.296 -37.864 1.00 19.86 130 SER H O 1
ATOM 16930 N N . GLU H 1 131 ? 22.967 83.827 -35.749 1.00 20.12 131 GLU H N 1
ATOM 16931 C CA . GLU H 1 131 ? 24.261 84.487 -35.876 1.00 19.71 131 GLU H CA 1
ATOM 16932 C C . GLU H 1 131 ? 25.151 84.073 -34.719 1.00 20.57 131 GLU H C 1
ATOM 16933 O O . GLU H 1 131 ? 24.662 83.640 -33.678 1.00 20.98 131 GLU H O 1
ATOM 16939 N N . VAL H 1 132 ? 26.459 84.184 -34.919 1.00 18.74 132 VAL H N 1
ATOM 16940 C CA . VAL H 1 132 ? 27.422 83.868 -33.875 1.00 18.81 132 VAL H CA 1
ATOM 16941 C C . VAL H 1 132 ? 28.383 85.050 -33.768 1.00 19.28 132 VAL H C 1
ATOM 16942 O O . VAL H 1 132 ? 28.923 85.518 -34.773 1.00 18.55 132 VAL H O 1
ATOM 16946 N N . ARG H 1 133 ? 28.578 85.533 -32.548 1.00 18.53 133 ARG H N 1
ATOM 16947 C CA . ARG H 1 133 ? 29.475 86.656 -32.298 1.00 18.07 133 ARG H CA 1
ATOM 16948 C C . ARG H 1 133 ? 30.855 86.125 -31.946 1.00 18.55 133 ARG H C 1
ATOM 16949 O O . ARG H 1 133 ? 30.981 85.108 -31.260 1.00 17.25 133 ARG H O 1
ATOM 16957 N N . THR H 1 134 ? 31.892 86.811 -32.419 1.00 18.14 134 THR H N 1
ATOM 16958 C CA . THR H 1 134 ? 33.261 86.401 -32.143 1.00 18.39 134 THR H CA 1
ATOM 16959 C C . THR H 1 134 ? 34.093 87.542 -31.568 1.00 19.06 134 THR H C 1
ATOM 16960 O O . THR H 1 134 ? 33.781 88.719 -31.758 1.00 16.82 134 THR H O 1
ATOM 16964 N N . ALA H 1 135 ? 35.155 87.179 -30.860 1.00 18.12 135 ALA H N 1
ATOM 16965 C CA . ALA H 1 135 ? 36.057 88.164 -30.280 1.00 18.67 135 ALA H CA 1
ATOM 16966 C C . ALA H 1 135 ? 37.435 87.541 -30.182 1.00 19.85 135 ALA H C 1
ATOM 16967 O O . ALA H 1 135 ? 37.578 86.380 -29.789 1.00 20.67 135 ALA H O 1
ATOM 16969 N N . VAL H 1 136 ? 38.449 88.305 -30.564 1.00 18.96 136 VAL H N 1
ATOM 16970 C CA . VAL H 1 136 ? 39.816 87.819 -30.494 1.00 18.91 136 VAL H CA 1
ATOM 16971 C C . VAL H 1 136 ? 40.690 88.889 -29.873 1.00 20.88 136 VAL H C 1
ATOM 16972 O O . VAL H 1 136 ? 40.647 90.050 -30.280 1.00 20.17 136 VAL H O 1
ATOM 16976 N N . LEU H 1 137 ? 41.474 88.487 -28.883 1.00 20.39 137 LEU H N 1
ATOM 16977 C CA . LEU H 1 137 ? 42.391 89.395 -28.218 1.00 20.55 137 LEU H CA 1
ATOM 16978 C C . LEU H 1 137 ? 43.810 88.896 -28.417 1.00 21.33 137 LEU H C 1
ATOM 16979 O O . LEU H 1 137 ? 44.090 87.711 -28.242 1.00 21.60 137 LEU H O 1
ATOM 16984 N N . GLU H 1 138 ? 44.700 89.794 -28.816 1.00 20.54 138 GLU H N 1
ATOM 16985 C CA . GLU H 1 138 ? 46.098 89.435 -28.956 1.00 22.75 138 GLU H CA 1
ATOM 16986 C C . GLU H 1 138 ? 46.898 90.435 -28.141 1.00 22.30 138 GLU H C 1
ATOM 16987 O O . GLU H 1 138 ? 46.678 91.644 -28.230 1.00 21.23 138 GLU H O 1
ATOM 16993 N N . ILE H 1 139 ? 47.795 89.916 -27.313 1.00 21.21 139 ILE H N 1
ATOM 16994 C CA . ILE H 1 139 ? 48.648 90.759 -26.495 1.00 21.42 139 ILE H CA 1
ATOM 16995 C C . ILE H 1 139 ? 50.091 90.547 -26.919 1.00 22.95 139 ILE H C 1
ATOM 16996 O O . ILE H 1 139 ? 50.529 89.417 -27.133 1.00 21.94 139 ILE H O 1
ATOM 17001 N N . SER H 1 140 ? 50.816 91.648 -27.064 1.00 24.83 140 SER H N 1
ATOM 17002 C CA . SER H 1 140 ? 52.223 91.608 -27.435 1.00 28.55 140 SER H CA 1
ATOM 17003 C C . SER H 1 140 ? 52.865 92.664 -26.555 1.00 29.21 140 SER H C 1
ATOM 17004 O O . SER H 1 140 ? 52.812 93.851 -26.865 1.00 28.47 140 SER H O 1
ATOM 17007 N N . GLY H 1 141 ? 53.444 92.232 -25.441 1.00 29.56 141 GLY H N 1
ATOM 17008 C CA . GLY H 1 141 ? 54.044 93.185 -24.531 1.00 31.17 141 GLY H CA 1
ATOM 17009 C C . GLY H 1 141 ? 52.930 93.993 -23.896 1.00 30.72 141 GLY H C 1
ATOM 17010 O O . GLY H 1 141 ? 52.016 93.430 -23.289 1.00 30.96 141 GLY H O 1
ATOM 17011 N N . SER H 1 142 ? 52.981 95.311 -24.050 1.00 30.33 142 SER H N 1
ATOM 17012 C CA . SER H 1 142 ? 51.959 96.172 -23.469 1.00 29.94 142 SER H CA 1
ATOM 17013 C C . SER H 1 142 ? 50.815 96.480 -24.432 1.00 29.22 142 SER H C 1
ATOM 17014 O O . SER H 1 142 ? 49.838 97.121 -24.049 1.00 27.29 142 SER H O 1
ATOM 17017 N N . GLU H 1 143 ? 50.926 96.028 -25.678 1.00 28.33 143 GLU H N 1
ATOM 17018 C CA . GLU H 1 143 ? 49.861 96.276 -26.645 1.00 28.83 143 GLU H CA 1
ATOM 17019 C C . GLU H 1 143 ? 48.752 95.230 -26.535 1.00 27.59 143 GLU H C 1
ATOM 17020 O O . GLU H 1 143 ? 49.015 94.039 -26.367 1.00 25.56 143 GLU H O 1
ATOM 17026 N N . GLN H 1 144 ? 47.513 95.702 -26.622 1.00 25.47 144 GLN H N 1
ATOM 17027 C CA . GLN H 1 144 ? 46.331 94.853 -26.549 1.00 25.84 144 GLN H CA 1
ATOM 17028 C C . GLN H 1 144 ? 45.472 95.156 -27.772 1.00 25.89 144 GLN H C 1
ATOM 17029 O O . GLN H 1 144 ? 44.917 96.246 -27.886 1.00 28.93 144 GLN H O 1
ATOM 17035 N N . ALA H 1 145 ? 45.376 94.200 -28.690 1.00 22.06 145 ALA H N 1
ATOM 17036 C CA . ALA H 1 145 ? 44.581 94.384 -29.901 1.00 21.03 145 ALA H CA 1
ATOM 17037 C C . ALA H 1 145 ? 43.351 93.484 -29.862 1.00 20.99 145 ALA H C 1
ATOM 17038 O O . ALA H 1 145 ? 43.457 92.292 -29.562 1.00 19.44 145 ALA H O 1
ATOM 17040 N N . ILE H 1 146 ? 42.189 94.060 -30.158 1.00 20.67 146 ILE H N 1
ATOM 17041 C CA . ILE H 1 146 ? 40.936 93.311 -30.152 1.00 21.36 146 ILE H CA 1
ATOM 17042 C C . ILE H 1 146 ? 40.202 93.396 -31.484 1.00 21.42 146 ILE H C 1
ATOM 17043 O O . ILE H 1 146 ? 40.074 94.470 -32.080 1.00 19.86 146 ILE H O 1
ATOM 17048 N N . VAL H 1 147 ? 39.728 92.245 -31.944 1.00 20.28 147 VAL H N 1
ATOM 17049 C CA . VAL H 1 147 ? 38.971 92.155 -33.178 1.00 20.20 147 VAL H CA 1
ATOM 17050 C C . VAL H 1 147 ? 37.658 91.464 -32.825 1.00 20.86 147 VAL H C 1
ATOM 17051 O O . VAL H 1 147 ? 37.659 90.370 -32.254 1.00 20.45 147 VAL H O 1
ATOM 17055 N N . ALA H 1 148 ? 36.543 92.127 -33.120 1.00 19.61 148 ALA H N 1
ATOM 17056 C CA . ALA H 1 148 ? 35.226 91.564 -32.852 1.00 18.55 148 ALA H CA 1
ATOM 17057 C C . ALA H 1 148 ? 34.634 91.189 -34.198 1.00 19.55 148 ALA H C 1
ATOM 17058 O O . ALA H 1 148 ? 35.036 91.730 -35.232 1.00 18.81 148 ALA H O 1
ATOM 17060 N N . GLY H 1 149 ? 33.674 90.275 -34.204 1.00 17.36 149 GLY H N 1
ATOM 17061 C CA . GLY H 1 149 ? 33.102 89.897 -35.480 1.00 17.64 149 GLY H CA 1
ATOM 17062 C C . GLY H 1 149 ? 31.757 89.219 -35.397 1.00 18.83 149 GLY H C 1
ATOM 17063 O O . GLY H 1 149 ? 31.211 88.992 -34.321 1.00 17.29 149 GLY H O 1
ATOM 17064 N N . ILE H 1 150 ? 31.216 88.906 -36.563 1.00 19.75 150 ILE H N 1
ATOM 17065 C CA . ILE H 1 150 ? 29.937 88.240 -36.640 1.00 20.70 150 ILE H CA 1
ATOM 17066 C C . ILE H 1 150 ? 30.062 87.232 -37.762 1.00 21.84 150 ILE H C 1
ATOM 17067 O O . ILE H 1 150 ? 30.762 87.471 -38.744 1.00 21.09 150 ILE H O 1
ATOM 17072 N N . GLU H 1 151 ? 29.411 86.088 -37.606 1.00 21.63 151 GLU H N 1
ATOM 17073 C CA . GLU H 1 151 ? 29.464 85.071 -38.638 1.00 23.62 151 GLU H CA 1
ATOM 17074 C C . GLU H 1 151 ? 28.179 84.254 -38.608 1.00 22.16 151 GLU H C 1
ATOM 17075 O O . GLU H 1 151 ? 27.427 84.310 -37.632 1.00 20.61 151 GLU H O 1
ATOM 17081 N N . GLY H 1 152 ? 27.924 83.528 -39.691 1.00 23.16 152 GLY H N 1
ATOM 17082 C CA . GLY H 1 152 ? 26.742 82.684 -39.770 1.00 23.77 152 GLY H CA 1
ATOM 17083 C C . GLY H 1 152 ? 25.427 83.406 -39.989 1.00 24.07 152 GLY H C 1
ATOM 17084 O O . GLY H 1 152 ? 24.361 82.812 -39.820 1.00 25.18 152 GLY H O 1
ATOM 17085 N N . LEU H 1 153 ? 25.490 84.678 -40.366 1.00 23.80 153 LEU H N 1
ATOM 17086 C CA . LEU H 1 153 ? 24.278 85.460 -40.597 1.00 24.27 153 LEU H CA 1
ATOM 17087 C C . LEU H 1 153 ? 23.963 85.469 -42.090 1.00 24.06 153 LEU H C 1
ATOM 17088 O O . LEU H 1 153 ? 24.535 86.242 -42.854 1.00 25.85 153 LEU H O 1
ATOM 17093 N N . THR H 1 154 ? 23.046 84.598 -42.494 1.00 23.17 154 THR H N 1
ATOM 17094 C CA . THR H 1 154 ? 22.666 84.472 -43.895 1.00 22.27 154 THR H CA 1
ATOM 17095 C C . THR H 1 154 ? 21.603 85.487 -44.300 1.00 20.51 154 THR H C 1
ATOM 17096 O O . THR H 1 154 ? 20.576 85.630 -43.636 1.00 19.86 154 THR H O 1
ATOM 17100 N N . VAL H 1 155 ? 21.866 86.202 -45.391 1.00 20.54 155 VAL H N 1
ATOM 17101 C CA . VAL H 1 155 ? 20.931 87.208 -45.882 1.00 19.22 155 VAL H CA 1
ATOM 17102 C C . VAL H 1 155 ? 20.643 86.981 -47.360 1.00 18.74 155 VAL H C 1
ATOM 17103 O O . VAL H 1 155 ? 21.392 86.294 -48.057 1.00 18.53 155 VAL H O 1
ATOM 17107 N N . LEU H 1 156 ? 19.550 87.564 -47.831 1.00 19.79 156 LEU H N 1
ATOM 17108 C CA . LEU H 1 156 ? 19.155 87.414 -49.223 1.00 20.34 156 LEU H CA 1
ATOM 17109 C C . LEU H 1 156 ? 18.232 88.537 -49.668 1.00 20.50 156 LEU H C 1
ATOM 17110 O O . LEU H 1 156 ? 17.376 88.992 -48.907 1.00 23.13 156 LEU H O 1
ATOM 17115 N N . LYS H 1 157 ? 18.433 88.990 -50.901 1.00 20.69 157 LYS H N 1
ATOM 17116 C CA . LYS H 1 157 ? 17.595 90.021 -51.501 1.00 23.42 157 LYS H CA 1
ATOM 17117 C C . LYS H 1 157 ? 16.984 89.335 -52.715 1.00 22.83 157 LYS H C 1
ATOM 17118 O O . LYS H 1 157 ? 17.711 88.766 -53.525 1.00 22.97 157 LYS H O 1
ATOM 17124 N N . SER H 1 158 ? 15.658 89.366 -52.832 1.00 23.86 158 SER H N 1
ATOM 17125 C CA . SER H 1 158 ? 14.985 88.706 -53.948 1.00 24.14 158 SER H CA 1
ATOM 17126 C C . SER H 1 158 ? 15.047 89.517 -55.239 1.00 25.80 158 SER H C 1
ATOM 17127 O O . SER H 1 158 ? 14.814 88.989 -56.322 1.00 25.64 158 SER H O 1
ATOM 17130 N N . THR H 1 159 ? 15.370 90.799 -55.112 1.00 26.70 159 THR H N 1
ATOM 17131 C CA . THR H 1 159 ? 15.516 91.687 -56.260 1.00 28.29 159 THR H CA 1
ATOM 17132 C C . THR H 1 159 ? 16.377 92.862 -55.796 1.00 29.04 159 THR H C 1
ATOM 17133 O O . THR H 1 159 ? 16.796 92.904 -54.637 1.00 28.31 159 THR H O 1
ATOM 17137 N N . GLY H 1 160 ? 16.642 93.809 -56.687 1.00 27.85 160 GLY H N 1
ATOM 17138 C CA . GLY H 1 160 ? 17.470 94.943 -56.311 1.00 27.79 160 GLY H CA 1
ATOM 17139 C C . GLY H 1 160 ? 18.945 94.602 -56.443 1.00 27.85 160 GLY H C 1
ATOM 17140 O O . GLY H 1 160 ? 19.797 95.138 -55.725 1.00 28.73 160 GLY H O 1
ATOM 17141 N N . SER H 1 161 ? 19.246 93.692 -57.363 1.00 26.40 161 SER H N 1
ATOM 17142 C CA . SER H 1 161 ? 20.620 93.270 -57.610 1.00 25.70 161 SER H CA 1
ATOM 17143 C C . SER H 1 161 ? 20.835 93.068 -59.101 1.00 25.52 161 SER H C 1
ATOM 17144 O O . SER H 1 161 ? 20.045 92.398 -59.769 1.00 26.33 161 SER H O 1
ATOM 17147 N N . GLU H 1 162 ? 21.914 93.644 -59.615 1.00 24.90 162 GLU H N 1
ATOM 17148 C CA . GLU H 1 162 ? 22.242 93.540 -61.028 1.00 26.25 162 GLU H CA 1
ATOM 17149 C C . GLU H 1 162 ? 23.684 93.092 -61.194 1.00 26.43 162 GLU H C 1
ATOM 17150 O O . GLU H 1 162 ? 24.476 93.156 -60.257 1.00 26.59 162 GLU H O 1
ATOM 17156 N N . PHE H 1 163 ? 24.016 92.636 -62.395 1.00 25.98 163 PHE H N 1
ATOM 17157 C CA . PHE H 1 163 ? 25.377 92.238 -62.709 1.00 26.72 163 PHE H CA 1
ATOM 17158 C C . PHE H 1 163 ? 25.579 92.228 -64.215 1.00 28.02 163 PHE H C 1
ATOM 17159 O O . PHE H 1 163 ? 25.227 91.268 -64.906 1.00 28.75 163 PHE H O 1
ATOM 17167 N N . HIS H 1 164 ? 26.145 93.318 -64.716 1.00 27.90 164 HIS H N 1
ATOM 17168 C CA . HIS H 1 164 ? 26.409 93.468 -66.138 1.00 28.46 164 HIS H CA 1
ATOM 17169 C C . HIS H 1 164 ? 27.633 94.352 -66.339 1.00 29.50 164 HIS H C 1
ATOM 17170 O O . HIS H 1 164 ? 28.109 94.993 -65.398 1.00 27.37 164 HIS H O 1
ATOM 17177 N N . GLY H 1 165 ? 28.147 94.374 -67.563 1.00 28.77 165 GLY H N 1
ATOM 17178 C CA . GLY H 1 165 ? 29.310 95.191 -67.854 1.00 30.05 165 GLY H CA 1
ATOM 17179 C C . GLY H 1 165 ? 30.638 94.489 -67.637 1.00 28.54 165 GLY H C 1
ATOM 17180 O O . GLY H 1 165 ? 31.692 95.091 -67.826 1.00 28.61 165 GLY H O 1
ATOM 17181 N N . PHE H 1 166 ? 30.606 93.223 -67.231 1.00 28.29 166 PHE H N 1
ATOM 17182 C CA . PHE H 1 166 ? 31.851 92.498 -67.020 1.00 27.75 166 PHE H CA 1
ATOM 17183 C C . PHE H 1 166 ? 32.458 92.114 -68.367 1.00 29.20 166 PHE H C 1
ATOM 17184 O O . PHE H 1 166 ? 31.744 91.989 -69.362 1.00 28.50 166 PHE H O 1
ATOM 17192 N N . PRO H 1 167 ? 33.789 91.934 -68.418 1.00 30.00 167 PRO H N 1
ATOM 17193 C CA . PRO H 1 167 ? 34.474 91.565 -69.663 1.00 31.45 167 PRO H CA 1
ATOM 17194 C C . PRO H 1 167 ? 34.097 90.166 -70.131 1.00 32.67 167 PRO H C 1
ATOM 17195 O O . PRO H 1 167 ? 33.853 89.278 -69.317 1.00 32.24 167 PRO H O 1
ATOM 17199 N N . ARG H 1 168 ? 34.046 89.972 -71.445 1.00 31.75 168 ARG H N 1
ATOM 17200 C CA . ARG H 1 168 ? 33.686 88.671 -71.988 1.00 33.10 168 ARG H CA 1
ATOM 17201 C C . ARG H 1 168 ? 34.805 88.068 -72.822 1.00 33.02 168 ARG H C 1
ATOM 17202 O O . ARG H 1 168 ? 35.023 88.476 -73.963 1.00 34.64 168 ARG H O 1
ATOM 17210 N N . ASP H 1 169 ? 35.518 87.102 -72.250 1.00 32.05 169 ASP H N 1
ATOM 17211 C CA . ASP H 1 169 ? 36.591 86.427 -72.971 1.00 32.03 169 ASP H CA 1
ATOM 17212 C C . ASP H 1 169 ? 36.024 85.117 -73.518 1.00 31.20 169 ASP H C 1
ATOM 17213 O O . ASP H 1 169 ? 34.817 84.876 -73.424 1.00 29.23 169 ASP H O 1
ATOM 17218 N N . LYS H 1 170 ? 36.882 84.272 -74.081 1.00 30.60 170 LYS H N 1
ATOM 17219 C CA . LYS H 1 170 ? 36.425 83.010 -74.652 1.00 31.20 170 LYS H CA 1
ATOM 17220 C C . LYS H 1 170 ? 35.862 82.026 -73.630 1.00 30.84 170 LYS H C 1
ATOM 17221 O O . LYS H 1 170 ? 35.229 81.036 -74.003 1.00 30.38 170 LYS H O 1
ATOM 17227 N N . TYR H 1 171 ? 36.084 82.296 -72.347 1.00 29.25 171 TYR H N 1
ATOM 17228 C CA . TYR H 1 171 ? 35.600 81.413 -71.290 1.00 27.78 171 TYR H CA 1
ATOM 17229 C C . TYR H 1 171 ? 34.373 81.973 -70.580 1.00 28.54 171 TYR H C 1
ATOM 17230 O O . TYR H 1 171 ? 33.924 81.428 -69.566 1.00 28.39 171 TYR H O 1
ATOM 17239 N N . THR H 1 172 ? 33.825 83.058 -71.116 1.00 27.22 172 THR H N 1
ATOM 17240 C CA . THR H 1 172 ? 32.660 83.688 -70.512 1.00 28.56 172 THR H CA 1
ATOM 17241 C C . THR H 1 172 ? 31.369 83.240 -71.186 1.00 29.54 172 THR H C 1
ATOM 17242 O O . THR H 1 172 ? 31.253 83.274 -72.414 1.00 29.67 172 THR H O 1
ATOM 17246 N N . THR H 1 173 ? 30.407 82.818 -70.370 1.00 28.71 173 THR H N 1
ATOM 17247 C CA . THR H 1 173 ? 29.109 82.365 -70.858 1.00 28.04 173 THR H CA 1
ATOM 17248 C C . THR H 1 173 ? 27.984 83.020 -70.059 1.00 28.34 173 THR H C 1
ATOM 17249 O O . THR H 1 173 ? 26.822 82.999 -70.471 1.00 27.76 173 THR H O 1
ATOM 17253 N N . LEU H 1 174 ? 28.332 83.599 -68.913 1.00 27.28 174 LEU H N 1
ATOM 17254 C CA . LEU H 1 174 ? 27.340 84.239 -68.057 1.00 27.19 174 LEU H CA 1
ATOM 17255 C C . LEU H 1 174 ? 26.600 85.359 -68.775 1.00 27.69 174 LEU H C 1
ATOM 17256 O O . LEU H 1 174 ? 27.212 86.217 -69.409 1.00 26.65 174 LEU H O 1
ATOM 17261 N N . GLN H 1 175 ? 25.277 85.345 -68.675 1.00 27.61 175 GLN H N 1
ATOM 17262 C CA . GLN H 1 175 ? 24.474 86.379 -69.307 1.00 30.63 175 GLN H CA 1
ATOM 17263 C C . GLN H 1 175 ? 24.314 87.547 -68.346 1.00 29.93 175 GLN H C 1
ATOM 17264 O O . GLN H 1 175 ? 24.182 87.353 -67.134 1.00 29.54 175 GLN H O 1
ATOM 17270 N N . GLU H 1 176 ? 24.350 88.761 -68.883 1.00 29.41 176 GLU H N 1
ATOM 17271 C CA . GLU H 1 176 ? 24.196 89.948 -68.055 1.00 29.19 176 GLU H CA 1
ATOM 17272 C C . GLU H 1 176 ? 22.779 89.962 -67.516 1.00 28.74 176 GLU H C 1
ATOM 17273 O O . GLU H 1 176 ? 21.880 89.367 -68.109 1.00 28.07 176 GLU H O 1
ATOM 17279 N N . THR H 1 177 ? 22.574 90.643 -66.396 1.00 27.00 177 THR H N 1
ATOM 17280 C CA . THR H 1 177 ? 21.251 90.703 -65.800 1.00 27.53 177 THR H CA 1
ATOM 17281 C C . THR H 1 177 ? 21.038 91.987 -65.006 1.00 27.88 177 THR H C 1
ATOM 17282 O O . THR H 1 177 ? 21.990 92.592 -64.510 1.00 28.23 177 THR H O 1
ATOM 17286 N N . THR H 1 178 ? 19.783 92.404 -64.898 1.00 29.01 178 THR H N 1
ATOM 17287 C CA . THR H 1 178 ? 19.443 93.598 -64.137 1.00 30.34 178 THR H CA 1
ATOM 17288 C C . THR H 1 178 ? 18.498 93.224 -62.996 1.00 29.81 178 THR H C 1
ATOM 17289 O O . THR H 1 178 ? 17.999 94.094 -62.285 1.00 29.54 178 THR H O 1
ATOM 17293 N N . ASP H 1 179 ? 18.263 91.925 -62.818 1.00 30.17 179 ASP H N 1
ATOM 17294 C CA . ASP H 1 179 ? 17.369 91.448 -61.765 1.00 29.61 179 ASP H CA 1
ATOM 17295 C C . ASP H 1 179 ? 17.733 90.018 -61.371 1.00 29.31 179 ASP H C 1
ATOM 17296 O O . ASP H 1 179 ? 17.412 89.064 -62.086 1.00 28.16 179 ASP H O 1
ATOM 17301 N N . ARG H 1 180 ? 18.400 89.869 -60.230 1.00 26.24 180 ARG H N 1
ATOM 17302 C CA . ARG H 1 180 ? 18.805 88.549 -59.759 1.00 24.55 180 ARG H CA 1
ATOM 17303 C C . ARG H 1 180 ? 18.745 88.489 -58.242 1.00 23.60 180 ARG H C 1
ATOM 17304 O O . ARG H 1 180 ? 18.604 89.508 -57.571 1.00 23.86 180 ARG H O 1
ATOM 17312 N N . ILE H 1 181 ? 18.834 87.282 -57.703 1.00 23.33 181 ILE H N 1
ATOM 17313 C CA . ILE H 1 181 ? 18.833 87.111 -56.262 1.00 22.01 181 ILE H CA 1
ATOM 17314 C C . ILE H 1 181 ? 20.268 87.307 -55.805 1.00 19.70 181 ILE H C 1
ATOM 17315 O O . ILE H 1 181 ? 21.200 86.900 -56.497 1.00 20.83 181 ILE H O 1
ATOM 17320 N N . LEU H 1 182 ? 20.439 87.948 -54.656 1.00 21.00 182 LEU H N 1
ATOM 17321 C CA . LEU H 1 182 ? 21.758 88.166 -54.075 1.00 20.34 182 LEU H CA 1
ATOM 17322 C C . LEU H 1 182 ? 21.686 87.599 -52.659 1.00 19.53 182 LEU H C 1
ATOM 17323 O O . LEU H 1 182 ? 21.046 88.182 -51.785 1.00 19.90 182 LEU H O 1
ATOM 17328 N N . ALA H 1 183 ? 22.329 86.456 -52.452 1.00 18.73 183 ALA H N 1
ATOM 17329 C CA . ALA H 1 183 ? 22.333 85.796 -51.149 1.00 19.54 183 ALA H CA 1
ATOM 17330 C C . ALA H 1 183 ? 23.760 85.542 -50.687 1.00 17.84 183 ALA H C 1
ATOM 17331 O O . ALA H 1 183 ? 24.606 85.126 -51.472 1.00 19.83 183 ALA H O 1
ATOM 17333 N N . THR H 1 184 ? 24.023 85.783 -49.407 1.00 19.85 184 THR H N 1
ATOM 17334 C CA . THR H 1 184 ? 25.360 85.574 -48.877 1.00 20.96 184 THR H CA 1
ATOM 17335 C C . THR H 1 184 ? 25.321 85.250 -47.390 1.00 21.71 184 THR H C 1
ATOM 17336 O O . THR H 1 184 ? 24.269 85.318 -46.762 1.00 23.05 184 THR H O 1
ATOM 17340 N N . ASP H 1 185 ? 26.471 84.868 -46.846 1.00 23.45 185 ASP H N 1
ATOM 17341 C CA . ASP H 1 185 ? 26.607 84.582 -45.418 1.00 26.06 185 ASP H CA 1
ATOM 17342 C C . ASP H 1 185 ? 27.531 85.687 -44.931 1.00 25.66 185 ASP H C 1
ATOM 17343 O O . ASP H 1 185 ? 28.695 85.740 -45.325 1.00 28.12 185 ASP H O 1
ATOM 17348 N N . VAL H 1 186 ? 27.017 86.573 -44.090 1.00 26.68 186 VAL H N 1
ATOM 17349 C CA . VAL H 1 186 ? 27.818 87.685 -43.601 1.00 26.45 186 VAL H CA 1
ATOM 17350 C C . VAL H 1 186 ? 28.875 87.301 -42.569 1.00 26.84 186 VAL H C 1
ATOM 17351 O O . VAL H 1 186 ? 28.553 87.002 -41.419 1.00 28.95 186 VAL H O 1
ATOM 17355 N N . SER H 1 187 ? 30.132 87.284 -43.005 1.00 25.28 187 SER H N 1
ATOM 17356 C CA . SER H 1 187 ? 31.266 87.006 -42.126 1.00 23.68 187 SER H CA 1
ATOM 17357 C C . SER H 1 187 ? 32.044 88.314 -42.104 1.00 22.80 187 SER H C 1
ATOM 17358 O O . SER H 1 187 ? 32.637 88.697 -43.111 1.00 21.16 187 SER H O 1
ATOM 17361 N N . ALA H 1 188 ? 32.018 89.008 -40.971 1.00 21.65 188 ALA H N 1
ATOM 17362 C CA . ALA H 1 188 ? 32.722 90.275 -40.853 1.00 19.33 188 ALA H CA 1
ATOM 17363 C C . ALA H 1 188 ? 33.484 90.356 -39.543 1.00 20.87 188 ALA H C 1
ATOM 17364 O O . ALA H 1 188 ? 33.020 89.878 -38.506 1.00 19.16 188 ALA H O 1
ATOM 17366 N N . ARG H 1 189 ? 34.661 90.967 -39.607 1.00 19.68 189 ARG H N 1
ATOM 17367 C CA . ARG H 1 189 ? 35.505 91.140 -38.440 1.00 19.53 189 ARG H CA 1
ATOM 17368 C C . ARG H 1 189 ? 36.097 92.534 -38.492 1.00 17.97 189 ARG H C 1
ATOM 17369 O O . ARG H 1 189 ? 36.519 93.000 -39.549 1.00 17.85 189 ARG H O 1
ATOM 17377 N N . TRP H 1 190 ? 36.102 93.207 -37.352 1.00 17.66 190 TRP H N 1
ATOM 17378 C CA . TRP H 1 190 ? 36.629 94.559 -37.296 1.00 18.92 190 TRP H CA 1
ATOM 17379 C C . TRP H 1 190 ? 37.605 94.728 -36.141 1.00 18.15 190 TRP H C 1
ATOM 17380 O O . TRP H 1 190 ? 37.440 94.134 -35.077 1.00 17.82 190 TRP H O 1
ATOM 17391 N N . ARG H 1 191 ? 38.638 95.529 -36.376 1.00 19.81 191 ARG H N 1
ATOM 17392 C CA . ARG H 1 191 ? 39.670 95.768 -35.379 1.00 19.27 191 ARG H CA 1
ATOM 17393 C C . ARG H 1 191 ? 39.507 97.120 -34.701 1.00 20.10 191 ARG H C 1
ATOM 17394 O O . ARG H 1 191 ? 39.421 98.151 -35.365 1.00 19.55 191 ARG H O 1
ATOM 17402 N N . TYR H 1 192 ? 39.460 97.107 -33.372 1.00 18.31 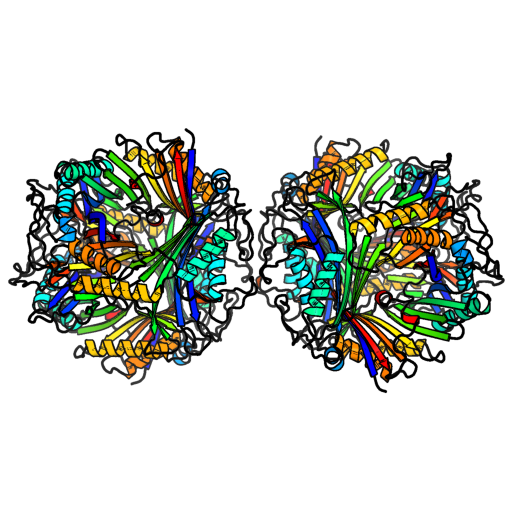192 TYR H N 1
ATOM 17403 C CA . TYR H 1 192 ? 39.322 98.335 -32.599 1.00 19.90 192 TYR H CA 1
ATOM 17404 C C . TYR H 1 192 ? 40.702 98.967 -32.439 1.00 21.58 192 TYR H C 1
ATOM 17405 O O . TYR H 1 192 ? 41.701 98.256 -32.329 1.00 20.80 192 TYR H O 1
ATOM 17414 N N . ASN H 1 193 ? 40.762 100.297 -32.438 1.00 22.96 193 ASN H N 1
ATOM 17415 C CA . ASN H 1 193 ? 42.042 100.974 -32.279 1.00 24.47 193 ASN H CA 1
ATOM 17416 C C . ASN H 1 193 ? 42.264 101.386 -30.826 1.00 25.87 193 ASN H C 1
ATOM 17417 O O . ASN H 1 193 ? 43.223 102.092 -30.502 1.00 26.53 193 ASN H O 1
ATOM 17422 N N . THR H 1 194 ? 41.373 100.919 -29.957 1.00 26.52 194 THR H N 1
ATOM 17423 C CA . THR H 1 194 ? 41.436 101.201 -28.526 1.00 26.98 194 THR H CA 1
ATOM 17424 C C . THR H 1 194 ? 40.657 100.114 -27.787 1.00 28.56 194 THR H C 1
ATOM 17425 O O . THR H 1 194 ? 39.779 99.477 -28.369 1.00 28.18 194 THR H O 1
ATOM 17429 N N . VAL H 1 195 ? 40.981 99.892 -26.516 1.00 27.94 195 VAL H N 1
ATOM 17430 C CA . VAL H 1 195 ? 40.273 98.889 -25.731 1.00 28.97 195 VAL H CA 1
ATOM 17431 C C . VAL H 1 195 ? 39.114 99.527 -24.972 1.00 30.19 195 VAL H C 1
ATOM 17432 O O . VAL H 1 195 ? 38.276 98.827 -24.406 1.00 30.02 195 VAL H O 1
ATOM 17436 N N . GLU H 1 196 ? 39.062 100.856 -24.956 1.00 30.79 196 GLU H N 1
ATOM 17437 C CA . GLU H 1 196 ? 37.970 101.532 -24.266 1.00 32.78 196 GLU H CA 1
ATOM 17438 C C . GLU H 1 196 ? 36.789 101.679 -25.221 1.00 31.55 196 GLU H C 1
ATOM 17439 O O . GLU H 1 196 ? 36.572 102.720 -25.843 1.00 31.40 196 GLU H O 1
ATOM 17445 N N . VAL H 1 197 ? 36.030 100.593 -25.320 1.00 30.02 197 VAL H N 1
ATOM 17446 C CA . VAL H 1 197 ? 34.871 100.495 -26.199 1.00 29.09 197 VAL H CA 1
ATOM 17447 C C . VAL H 1 197 ? 33.677 99.876 -25.469 1.00 27.72 197 VAL H C 1
ATOM 17448 O O . VAL H 1 197 ? 33.858 99.037 -24.586 1.00 26.44 197 VAL H O 1
ATOM 17452 N N . ASP H 1 198 ? 32.467 100.304 -25.830 1.00 26.07 198 ASP H N 1
ATOM 17453 C CA . ASP H 1 198 ? 31.240 99.740 -25.257 1.00 25.54 198 ASP H CA 1
ATOM 17454 C C . ASP H 1 198 ? 31.003 98.549 -26.182 1.00 23.94 198 ASP H C 1
ATOM 17455 O O . ASP H 1 198 ? 30.197 98.622 -27.107 1.00 22.53 198 ASP H O 1
ATOM 17460 N N . PHE H 1 199 ? 31.722 97.462 -25.927 1.00 22.93 199 PHE H N 1
ATOM 17461 C CA . PHE H 1 199 ? 31.658 96.274 -26.767 1.00 22.95 199 PHE H CA 1
ATOM 17462 C C . PHE H 1 199 ? 30.298 95.752 -27.209 1.00 22.29 199 PHE H C 1
ATOM 17463 O O . PHE H 1 199 ? 30.131 95.432 -28.381 1.00 22.90 199 PHE H O 1
ATOM 17471 N N . ASP H 1 200 ? 29.330 95.653 -26.302 1.00 23.89 200 ASP H N 1
ATOM 17472 C CA . ASP H 1 200 ? 28.016 95.145 -26.701 1.00 24.03 200 ASP H CA 1
ATOM 17473 C C . ASP H 1 200 ? 27.261 96.139 -27.571 1.00 23.88 200 ASP H C 1
ATOM 17474 O O . ASP H 1 200 ? 26.622 95.756 -28.548 1.00 23.48 200 ASP H O 1
ATOM 17479 N N . ALA H 1 201 ? 27.337 97.418 -27.217 1.00 23.19 201 ALA H N 1
ATOM 17480 C CA . ALA H 1 201 ? 26.654 98.454 -27.976 1.00 23.18 201 ALA H CA 1
ATOM 17481 C C . ALA H 1 201 ? 27.191 98.531 -29.405 1.00 23.40 201 ALA H C 1
ATOM 17482 O O . ALA H 1 201 ? 26.420 98.588 -30.363 1.00 24.08 201 ALA H O 1
ATOM 17484 N N . VAL H 1 202 ? 28.514 98.531 -29.550 1.00 21.45 202 VAL H N 1
ATOM 17485 C CA . VAL H 1 202 ? 29.112 98.615 -30.877 1.00 20.85 202 VAL H CA 1
ATOM 17486 C C . VAL H 1 202 ? 28.801 97.374 -31.713 1.00 20.71 202 VAL H C 1
ATOM 17487 O O . VAL H 1 202 ? 28.537 97.480 -32.906 1.00 21.70 202 VAL H O 1
ATOM 17491 N N . TYR H 1 203 ? 28.823 96.195 -31.099 1.00 19.68 203 TYR H N 1
ATOM 17492 C CA . TYR H 1 203 ? 28.504 94.987 -31.857 1.00 20.24 203 TYR H CA 1
ATOM 17493 C C . TYR H 1 203 ? 27.088 95.098 -32.432 1.00 21.06 203 TYR H C 1
ATOM 17494 O O . TYR H 1 203 ? 26.859 94.814 -33.606 1.00 20.10 203 TYR H O 1
ATOM 17503 N N . ALA H 1 204 ? 26.142 95.522 -31.601 1.00 21.31 204 ALA H N 1
ATOM 17504 C CA . ALA H 1 204 ? 24.762 95.668 -32.044 1.00 22.36 204 ALA H CA 1
ATOM 17505 C C . ALA H 1 204 ? 24.672 96.716 -33.149 1.00 22.56 204 ALA H C 1
ATOM 17506 O O . ALA H 1 204 ? 23.934 96.549 -34.120 1.00 22.55 204 ALA H O 1
ATOM 17508 N N . SER H 1 205 ? 25.424 97.801 -32.998 1.00 21.80 205 SER H N 1
ATOM 17509 C CA . SER H 1 205 ? 25.407 98.860 -33.996 1.00 21.14 205 SER H CA 1
ATOM 17510 C C . SER H 1 205 ? 25.965 98.362 -35.325 1.00 21.07 205 SER H C 1
ATOM 17511 O O . SER H 1 205 ? 25.353 98.551 -36.377 1.00 20.28 205 SER H O 1
ATOM 17514 N N . VAL H 1 206 ? 27.129 97.724 -35.273 1.00 21.11 206 VAL H N 1
ATOM 17515 C CA . VAL H 1 206 ? 27.763 97.208 -36.477 1.00 21.28 206 VAL H CA 1
ATOM 17516 C C . VAL H 1 206 ? 26.842 96.230 -37.196 1.00 21.88 206 VAL H C 1
ATOM 17517 O O . VAL H 1 206 ? 26.683 96.296 -38.416 1.00 20.54 206 VAL H O 1
ATOM 17521 N N . ARG H 1 207 ? 26.237 95.325 -36.437 1.00 19.67 207 ARG H N 1
ATOM 17522 C CA . ARG H 1 207 ? 25.323 94.351 -37.015 1.00 21.89 207 ARG H CA 1
ATOM 17523 C C . ARG H 1 207 ? 24.233 95.071 -37.811 1.00 21.36 207 ARG H C 1
ATOM 17524 O O . ARG H 1 207 ? 23.964 94.733 -38.964 1.00 21.29 207 ARG H O 1
ATOM 17532 N N . GLY H 1 208 ? 23.618 96.067 -37.182 1.00 20.91 208 GLY H N 1
ATOM 17533 C CA . GLY H 1 208 ? 22.563 96.830 -37.826 1.00 23.49 208 GLY H CA 1
ATOM 17534 C C . GLY H 1 208 ? 23.013 97.553 -39.083 1.00 23.48 208 GLY H C 1
ATOM 17535 O O . GLY H 1 208 ? 22.292 97.573 -40.081 1.00 23.74 208 GLY H O 1
ATOM 17536 N N . LEU H 1 209 ? 24.202 98.150 -39.038 1.00 22.40 209 LEU H N 1
ATOM 17537 C CA . LEU H 1 209 ? 24.738 98.866 -40.192 1.00 21.63 209 LEU H CA 1
ATOM 17538 C C . LEU H 1 209 ? 25.009 97.918 -41.356 1.00 20.91 209 LEU H C 1
ATOM 17539 O O . LEU H 1 209 ? 24.743 98.259 -42.507 1.00 20.12 209 LEU H O 1
ATOM 17544 N N . LEU H 1 210 ? 25.544 96.733 -41.061 1.00 19.74 210 LEU H N 1
ATOM 17545 C CA . LEU H 1 210 ? 25.833 95.758 -42.112 1.00 20.89 210 LEU H CA 1
ATOM 17546 C C . LEU H 1 210 ? 24.546 95.317 -42.800 1.00 21.64 210 LEU H C 1
ATOM 17547 O O . LEU H 1 210 ? 24.473 95.275 -44.031 1.00 22.62 210 LEU H O 1
ATOM 17552 N N . LEU H 1 211 ? 23.535 94.988 -42.000 1.00 21.61 211 LEU H N 1
ATOM 17553 C CA . LEU H 1 211 ? 22.239 94.552 -42.523 1.00 23.35 211 LEU H CA 1
ATOM 17554 C C . LEU H 1 211 ? 21.558 95.644 -43.348 1.00 23.73 211 LEU H C 1
ATOM 17555 O O . LEU H 1 211 ? 21.006 95.374 -44.420 1.00 21.25 211 LEU H O 1
ATOM 17560 N N . LYS H 1 212 ? 21.599 96.870 -42.837 1.00 23.73 212 LYS H N 1
ATOM 17561 C CA . LYS H 1 212 ? 20.979 98.004 -43.514 1.00 24.72 212 LYS H CA 1
ATOM 17562 C C . LYS H 1 212 ? 21.629 98.288 -44.857 1.00 23.74 212 LYS H C 1
ATOM 17563 O O . LYS H 1 212 ? 20.936 98.508 -45.853 1.00 23.21 212 LYS H O 1
ATOM 17569 N N . ALA H 1 213 ? 22.959 98.299 -44.879 1.00 23.96 213 ALA H N 1
ATOM 17570 C CA . ALA H 1 213 ? 23.699 98.553 -46.109 1.00 23.51 213 ALA H CA 1
ATOM 17571 C C . ALA H 1 213 ? 23.422 97.451 -47.122 1.00 23.39 213 ALA H C 1
ATOM 17572 O O . ALA H 1 213 ? 23.254 97.716 -48.309 1.00 21.60 213 ALA H O 1
ATOM 17574 N N . PHE H 1 214 ? 23.382 96.209 -46.653 1.00 23.75 214 PHE H N 1
ATOM 17575 C CA . PHE H 1 214 ? 23.113 95.088 -47.548 1.00 22.55 214 PHE H CA 1
ATOM 17576 C C . PHE H 1 214 ? 21.721 95.196 -48.159 1.00 23.56 214 PHE H C 1
ATOM 17577 O O . PHE H 1 214 ? 21.540 95.020 -49.367 1.00 25.09 214 PHE H O 1
ATOM 17585 N N . ALA H 1 215 ? 20.739 95.484 -47.314 1.00 22.35 215 ALA H N 1
ATOM 17586 C CA . ALA H 1 215 ? 19.353 95.578 -47.751 1.00 24.02 215 ALA H CA 1
ATOM 17587 C C . ALA H 1 215 ? 19.019 96.784 -48.621 1.00 25.60 215 ALA H C 1
ATOM 17588 O O . ALA H 1 215 ? 18.347 96.652 -49.646 1.00 25.65 215 ALA H O 1
ATOM 17590 N N . GLU H 1 216 ? 19.504 97.955 -48.226 1.00 26.59 216 GLU H N 1
ATOM 17591 C CA . GLU H 1 216 ? 19.183 99.175 -48.955 1.00 27.95 216 GLU H CA 1
ATOM 17592 C C . GLU H 1 216 ? 20.066 99.563 -50.139 1.00 26.95 216 GLU H C 1
ATOM 17593 O O . GLU H 1 216 ? 19.693 100.433 -50.920 1.00 29.73 216 GLU H O 1
ATOM 17599 N N . THR H 1 217 ? 21.227 98.938 -50.291 1.00 26.46 217 THR H N 1
ATOM 17600 C CA . THR H 1 217 ? 22.087 99.283 -51.418 1.00 26.11 217 THR H CA 1
ATOM 17601 C C . THR H 1 217 ? 21.624 98.602 -52.702 1.00 26.76 217 THR H C 1
ATOM 17602 O O . THR H 1 217 ? 21.460 97.383 -52.733 1.00 25.37 217 THR H O 1
ATOM 17606 N N . HIS H 1 218 ? 21.396 99.381 -53.759 1.00 27.12 218 HIS H N 1
ATOM 17607 C CA . HIS H 1 218 ? 20.996 98.787 -55.033 1.00 28.22 218 HIS H CA 1
ATOM 17608 C C . HIS H 1 218 ? 22.291 98.202 -55.567 1.00 27.60 218 HIS H C 1
ATOM 17609 O O . HIS H 1 218 ? 23.159 98.925 -56.050 1.00 26.31 218 HIS H O 1
ATOM 17616 N N . SER H 1 219 ? 22.413 96.885 -55.478 1.00 25.43 219 SER H N 1
ATOM 17617 C CA . SER H 1 219 ? 23.635 96.202 -55.875 1.00 24.86 219 SER H CA 1
ATOM 17618 C C . SER H 1 219 ? 23.935 96.021 -57.356 1.00 25.26 219 SER H C 1
ATOM 17619 O O . SER H 1 219 ? 23.189 95.359 -58.073 1.00 26.15 219 SER H O 1
ATOM 17622 N N . LEU H 1 220 ? 25.042 96.612 -57.803 1.00 24.09 220 LEU H N 1
ATOM 17623 C CA . LEU H 1 220 ? 25.481 96.478 -59.187 1.00 24.60 220 LEU H CA 1
ATOM 17624 C C . LEU H 1 220 ? 26.583 95.420 -59.185 1.00 24.49 220 LEU H C 1
ATOM 17625 O O . LEU H 1 220 ? 27.044 94.978 -60.235 1.00 23.36 220 LEU H O 1
ATOM 17630 N N . ALA H 1 221 ? 26.993 95.024 -57.980 1.00 23.43 221 ALA H N 1
ATOM 17631 C CA . ALA H 1 221 ? 28.028 94.009 -57.783 1.00 23.95 221 ALA H CA 1
ATOM 17632 C C . ALA H 1 221 ? 28.133 93.686 -56.295 1.00 24.49 221 ALA H C 1
ATOM 17633 O O . ALA H 1 221 ? 27.860 94.540 -55.452 1.00 23.26 221 ALA H O 1
ATOM 17635 N N . LEU H 1 222 ? 28.522 92.458 -55.968 1.00 23.43 222 LEU H N 1
ATOM 17636 C CA . LEU H 1 222 ? 28.657 92.089 -54.566 1.00 23.48 222 LEU H CA 1
ATOM 17637 C C . LEU H 1 222 ? 29.767 92.953 -53.960 1.00 23.08 222 LEU H C 1
ATOM 17638 O O . LEU H 1 222 ? 29.684 93.361 -52.802 1.00 22.74 222 LEU H O 1
ATOM 17643 N N . GLN H 1 223 ? 30.805 93.225 -54.750 1.00 23.58 223 GLN H N 1
ATOM 17644 C CA . GLN H 1 223 ? 31.923 94.057 -54.297 1.00 24.25 223 GLN H CA 1
ATOM 17645 C C . GLN H 1 223 ? 31.441 95.431 -53.837 1.00 23.81 223 GLN H C 1
ATOM 17646 O O . GLN H 1 223 ? 31.958 95.989 -52.865 1.00 23.87 223 GLN H O 1
ATOM 17652 N N . GLN H 1 224 ? 30.453 95.974 -54.546 1.00 24.42 224 GLN H N 1
ATOM 17653 C CA . GLN H 1 224 ? 29.893 97.287 -54.228 1.00 25.80 224 GLN H CA 1
ATOM 17654 C C . GLN H 1 224 ? 29.075 97.231 -52.942 1.00 25.43 224 GLN H C 1
ATOM 17655 O O . GLN H 1 224 ? 29.159 98.118 -52.089 1.00 22.78 224 GLN H O 1
ATOM 17661 N N . THR H 1 225 ? 28.268 96.186 -52.814 1.00 23.77 225 THR H N 1
ATOM 17662 C CA . THR H 1 225 ? 27.450 96.012 -51.626 1.00 24.33 225 THR H CA 1
ATOM 17663 C C . THR H 1 225 ? 28.357 95.885 -50.405 1.00 22.31 225 THR H C 1
ATOM 17664 O O . THR H 1 225 ? 28.103 96.482 -49.364 1.00 23.57 225 THR H O 1
ATOM 17668 N N . MET H 1 226 ? 29.427 95.115 -50.545 1.00 22.14 226 MET H N 1
ATOM 17669 C CA . MET H 1 226 ? 30.360 94.920 -49.446 1.00 23.56 226 MET H CA 1
ATOM 17670 C C . MET H 1 226 ? 31.036 96.236 -49.070 1.00 24.95 226 MET H C 1
ATOM 17671 O O . MET H 1 226 ? 31.192 96.554 -47.889 1.00 23.54 226 MET H O 1
ATOM 17676 N N . TYR H 1 227 ? 31.430 97.006 -50.079 1.00 24.13 227 TYR H N 1
ATOM 17677 C CA . TYR H 1 227 ? 32.089 98.282 -49.832 1.00 25.13 227 TYR H CA 1
ATOM 17678 C C . TYR H 1 227 ? 31.189 99.220 -49.031 1.00 24.53 227 TYR H C 1
ATOM 17679 O O . TYR H 1 227 ? 31.644 99.883 -48.100 1.00 24.80 227 TYR H O 1
ATOM 17688 N N . GLU H 1 228 ? 29.911 99.276 -49.390 1.00 23.17 228 GLU H N 1
ATOM 17689 C CA . GLU H 1 228 ? 28.979 100.148 -48.688 1.00 24.11 228 GLU H CA 1
ATOM 17690 C C . GLU H 1 228 ? 28.748 99.650 -47.265 1.00 23.90 228 GLU H C 1
ATOM 17691 O O . GLU H 1 228 ? 28.516 100.438 -46.347 1.00 22.45 228 GLU H O 1
ATOM 17697 N N . MET H 1 229 ? 28.820 98.337 -47.082 1.00 22.98 229 MET H N 1
ATOM 17698 C CA . MET H 1 229 ? 28.646 97.761 -45.757 1.00 23.88 229 MET H CA 1
ATOM 17699 C C . MET H 1 229 ? 29.818 98.202 -44.882 1.00 23.78 229 MET H C 1
ATOM 17700 O O . MET H 1 229 ? 29.625 98.721 -43.782 1.00 24.99 229 MET H O 1
ATOM 17705 N N . GLY H 1 230 ? 31.033 98.006 -45.383 1.00 24.89 230 GLY H N 1
ATOM 17706 C CA . GLY H 1 230 ? 32.211 98.399 -44.633 1.00 25.58 230 GLY H CA 1
ATOM 17707 C C . GLY H 1 230 ? 32.284 99.899 -44.413 1.00 25.62 230 GLY H C 1
ATOM 17708 O O . GLY H 1 230 ? 32.648 100.357 -43.329 1.00 24.49 230 GLY H O 1
ATOM 17709 N N . ARG H 1 231 ? 31.928 100.668 -45.438 1.00 24.88 231 ARG H N 1
ATOM 17710 C CA . ARG H 1 231 ? 31.971 102.122 -45.352 1.00 26.97 231 ARG H CA 1
ATOM 17711 C C . ARG H 1 231 ? 31.078 102.666 -44.247 1.00 25.73 231 ARG H C 1
ATOM 17712 O O . ARG H 1 231 ? 31.475 103.572 -43.515 1.00 25.92 231 ARG H O 1
ATOM 17720 N N . ALA H 1 232 ? 29.875 102.115 -44.125 1.00 24.96 232 ALA H N 1
ATOM 17721 C CA . ALA H 1 232 ? 28.939 102.567 -43.104 1.00 23.37 232 ALA H CA 1
ATOM 17722 C C . ALA H 1 232 ? 29.494 102.349 -41.698 1.00 22.96 232 ALA H C 1
ATOM 17723 O O . ALA H 1 232 ? 29.297 103.176 -40.805 1.00 23.25 232 ALA H O 1
ATOM 17725 N N . VAL H 1 233 ? 30.189 101.235 -41.505 1.00 22.61 233 VAL H N 1
ATOM 17726 C CA . VAL H 1 233 ? 30.763 100.914 -40.205 1.00 21.69 233 VAL H CA 1
ATOM 17727 C C . VAL H 1 233 ? 31.884 101.876 -39.827 1.00 23.04 233 VAL H C 1
ATOM 17728 O O . VAL H 1 233 ? 31.892 102.425 -38.724 1.00 23.01 233 VAL H O 1
ATOM 17732 N N . ILE H 1 234 ? 32.824 102.072 -40.746 1.00 23.58 234 ILE H N 1
ATOM 17733 C CA . ILE H 1 234 ? 33.959 102.960 -40.511 1.00 25.74 234 ILE H CA 1
ATOM 17734 C C . ILE H 1 234 ? 33.523 104.400 -40.249 1.00 27.21 234 ILE H C 1
ATOM 17735 O O . ILE H 1 234 ? 34.050 105.065 -39.352 1.00 26.70 234 ILE H O 1
ATOM 17740 N N . GLU H 1 235 ? 32.560 104.878 -41.032 1.00 27.24 235 GLU H N 1
ATOM 17741 C CA . GLU H 1 235 ? 32.069 106.242 -40.883 1.00 27.84 235 GLU H CA 1
ATOM 17742 C C . GLU H 1 235 ? 31.353 106.455 -39.559 1.00 27.19 235 GLU H C 1
ATOM 17743 O O . GLU H 1 235 ? 31.387 107.545 -38.990 1.00 26.44 235 GLU H O 1
ATOM 17749 N N . THR H 1 236 ? 30.724 105.404 -39.053 1.00 25.14 236 THR H N 1
ATOM 17750 C CA . THR H 1 236 ? 29.974 105.508 -37.819 1.00 25.13 236 THR H CA 1
ATOM 17751 C C . THR H 1 236 ? 30.755 105.296 -36.528 1.00 24.54 236 THR H C 1
ATOM 17752 O O . THR H 1 236 ? 30.420 105.890 -35.503 1.00 24.00 236 THR H O 1
ATOM 17756 N N . HIS H 1 237 ? 31.797 104.470 -36.573 1.00 25.20 237 HIS H N 1
ATOM 17757 C CA . HIS H 1 237 ? 32.571 104.172 -35.368 1.00 24.73 237 HIS H CA 1
ATOM 17758 C C . HIS H 1 237 ? 34.049 104.555 -35.382 1.00 24.32 237 HIS H C 1
ATOM 17759 O O . HIS H 1 237 ? 34.880 103.853 -35.954 1.00 22.06 237 HIS H O 1
ATOM 17766 N N . PRO H 1 238 ? 34.395 105.672 -34.725 1.00 25.70 238 PRO H N 1
ATOM 17767 C CA . PRO H 1 238 ? 35.778 106.156 -34.654 1.00 25.17 238 PRO H CA 1
ATOM 17768 C C . PRO H 1 238 ? 36.744 105.141 -34.030 1.00 25.48 238 PRO H C 1
ATOM 17769 O O . PRO H 1 238 ? 37.942 105.149 -34.327 1.00 23.67 238 PRO H O 1
ATOM 17773 N N . GLU H 1 239 ? 36.224 104.261 -33.176 1.00 24.62 239 GLU H N 1
ATOM 17774 C CA . GLU H 1 239 ? 37.067 103.258 -32.528 1.00 25.26 239 GLU H CA 1
ATOM 17775 C C . GLU H 1 239 ? 37.438 102.082 -33.431 1.00 24.31 239 GLU H C 1
ATOM 17776 O O . GLU H 1 239 ? 38.231 101.223 -33.043 1.00 23.11 239 GLU H O 1
ATOM 17782 N N . ILE H 1 240 ? 36.873 102.038 -34.633 1.00 22.72 240 ILE H N 1
ATOM 17783 C CA . ILE H 1 240 ? 37.186 100.958 -35.563 1.00 20.22 240 ILE H CA 1
ATOM 17784 C C . ILE H 1 240 ? 38.134 101.462 -36.650 1.00 20.94 240 ILE H C 1
ATOM 17785 O O . ILE H 1 240 ? 37.855 102.458 -37.312 1.00 21.47 240 ILE H O 1
ATOM 17790 N N . ASP H 1 241 ? 39.259 100.777 -36.822 1.00 20.52 241 ASP H N 1
ATOM 17791 C CA . ASP H 1 241 ? 40.249 101.158 -37.830 1.00 22.07 241 ASP H CA 1
ATOM 17792 C C . ASP H 1 241 ? 40.032 100.455 -39.170 1.00 23.12 241 ASP H C 1
ATOM 17793 O O . ASP H 1 241 ? 40.383 100.983 -40.233 1.00 21.88 241 ASP H O 1
ATOM 17798 N N . GLU H 1 242 ? 39.460 99.259 -39.121 1.00 21.45 242 GLU H N 1
ATOM 17799 C CA . GLU H 1 242 ? 39.227 98.501 -40.339 1.00 19.59 242 GLU H CA 1
ATOM 17800 C C . GLU H 1 242 ? 38.250 97.364 -40.113 1.00 20.89 242 GLU H C 1
ATOM 17801 O O . GLU H 1 242 ? 38.096 96.864 -39.000 1.00 19.21 242 GLU H O 1
ATOM 17807 N N . ILE H 1 243 ? 37.591 96.964 -41.188 1.00 20.10 243 ILE H N 1
ATOM 17808 C CA . ILE H 1 243 ? 36.653 95.864 -41.137 1.00 19.88 243 ILE H CA 1
ATOM 17809 C C . ILE H 1 243 ? 36.911 95.002 -42.365 1.00 20.74 243 ILE H C 1
ATOM 17810 O O . ILE H 1 243 ? 37.065 95.511 -43.484 1.00 21.21 243 ILE H O 1
ATOM 17815 N N . LYS H 1 244 ? 37.009 93.697 -42.143 1.00 20.44 244 LYS H N 1
ATOM 17816 C CA . LYS H 1 244 ? 37.245 92.750 -43.224 1.00 21.79 244 LYS H CA 1
ATOM 17817 C C . LYS H 1 244 ? 36.014 91.876 -43.383 1.00 22.69 244 LYS H C 1
ATOM 17818 O O . LYS H 1 244 ? 35.419 91.442 -42.397 1.00 20.49 244 LYS H O 1
ATOM 17824 N N . MET H 1 245 ? 35.626 91.629 -44.626 1.00 22.38 245 MET H N 1
ATOM 17825 C CA . MET H 1 245 ? 34.466 90.796 -44.883 1.00 23.30 245 MET H CA 1
ATOM 17826 C C . MET H 1 245 ? 34.774 89.734 -45.914 1.00 22.50 245 MET H C 1
ATOM 17827 O O . MET H 1 245 ? 35.584 89.933 -46.819 1.00 21.78 245 MET H O 1
ATOM 17832 N N . SER H 1 246 ? 34.134 88.586 -45.746 1.00 23.50 246 SER H N 1
ATOM 17833 C CA . SER H 1 246 ? 34.290 87.471 -46.658 1.00 22.74 246 SER H CA 1
ATOM 17834 C C . SER H 1 246 ? 32.849 87.098 -46.955 1.00 24.24 246 SER H C 1
ATOM 17835 O O . SER H 1 246 ? 32.158 86.524 -46.108 1.00 22.72 246 SER H O 1
ATOM 17838 N N . LEU H 1 247 ? 32.392 87.456 -48.150 1.00 20.87 247 LEU H N 1
ATOM 17839 C CA . LEU H 1 247 ? 31.019 87.200 -48.544 1.00 21.27 247 LEU H CA 1
ATOM 17840 C C . LEU H 1 247 ? 30.876 86.238 -49.713 1.00 20.04 247 LEU H C 1
ATOM 17841 O O . LEU H 1 247 ? 31.332 86.517 -50.821 1.00 20.23 247 LEU H O 1
ATOM 17846 N N . PRO H 1 248 ? 30.264 85.073 -49.473 1.00 21.62 248 PRO H N 1
ATOM 17847 C CA . PRO H 1 248 ? 30.102 84.146 -50.593 1.00 20.63 248 PRO H CA 1
ATOM 17848 C C . PRO H 1 248 ? 28.883 84.587 -51.399 1.00 21.06 248 PRO H C 1
ATOM 17849 O O . PRO H 1 248 ? 27.961 85.192 -50.855 1.00 22.50 248 PRO H O 1
ATOM 17853 N N . ASN H 1 249 ? 28.889 84.335 -52.700 1.00 22.55 249 ASN H N 1
ATOM 17854 C CA . ASN H 1 249 ? 27.722 84.677 -53.499 1.00 23.05 249 ASN H CA 1
ATOM 17855 C C . ASN H 1 249 ? 27.059 83.316 -53.655 1.00 22.78 249 ASN H C 1
ATOM 17856 O O . ASN H 1 249 ? 27.490 82.502 -54.472 1.00 22.47 249 ASN H O 1
ATOM 17861 N N . LYS H 1 250 ? 26.052 83.061 -52.823 1.00 22.73 250 LYS H N 1
ATOM 17862 C CA . LYS H 1 250 ? 25.334 81.789 -52.831 1.00 22.43 250 LYS H CA 1
ATOM 17863 C C . LYS H 1 250 ? 24.326 81.805 -53.963 1.00 22.30 250 LYS H C 1
ATOM 17864 O O . LYS H 1 250 ? 23.218 82.324 -53.835 1.00 22.82 250 LYS H O 1
ATOM 17870 N N . HIS H 1 251 ? 24.734 81.213 -55.075 1.00 21.38 251 HIS H N 1
ATOM 17871 C CA . HIS H 1 251 ? 23.927 81.197 -56.279 1.00 22.34 251 HIS H CA 1
ATOM 17872 C C . HIS H 1 251 ? 22.554 80.555 -56.208 1.00 21.98 251 HIS H C 1
ATOM 17873 O O . HIS H 1 251 ? 22.392 79.420 -55.758 1.00 19.98 251 HIS H O 1
ATOM 17880 N N . HIS H 1 252 ? 21.563 81.328 -56.638 1.00 20.55 252 HIS H N 1
ATOM 17881 C CA . HIS H 1 252 ? 20.187 80.867 -56.712 1.00 21.27 252 HIS H CA 1
ATOM 17882 C C . HIS H 1 252 ? 19.866 80.987 -58.194 1.00 22.32 252 HIS H C 1
ATOM 17883 O O . HIS H 1 252 ? 19.537 82.068 -58.686 1.00 24.06 252 HIS H O 1
ATOM 17890 N N . PHE H 1 253 ? 20.002 79.873 -58.903 1.00 21.84 253 PHE H N 1
ATOM 17891 C CA . PHE H 1 253 ? 19.765 79.837 -60.339 1.00 22.81 253 PHE H CA 1
ATOM 17892 C C . PHE H 1 253 ? 18.289 79.829 -60.705 1.00 23.10 253 PHE H C 1
ATOM 17893 O O . PHE H 1 253 ? 17.508 79.046 -60.164 1.00 19.34 253 PHE H O 1
ATOM 17901 N N . LEU H 1 254 ? 17.920 80.711 -61.632 1.00 22.12 254 LEU H N 1
ATOM 17902 C CA . LEU H 1 254 ? 16.548 80.806 -62.114 1.00 21.40 254 LEU H CA 1
ATOM 17903 C C . LEU H 1 254 ? 16.348 79.574 -62.993 1.00 21.36 254 LEU H C 1
ATOM 17904 O O . LEU H 1 254 ? 16.953 79.456 -64.056 1.00 22.42 254 LEU H O 1
ATOM 17909 N N . VAL H 1 255 ? 15.497 78.662 -62.551 1.00 19.66 255 VAL H N 1
ATOM 17910 C CA . VAL H 1 255 ? 15.262 77.434 -63.289 1.00 19.37 255 VAL H CA 1
ATOM 17911 C C . VAL H 1 255 ? 14.599 77.639 -64.650 1.00 19.88 255 VAL H C 1
ATOM 17912 O O . VAL H 1 255 ? 13.674 78.439 -64.800 1.00 21.43 255 VAL H O 1
ATOM 17916 N N . ASP H 1 256 ? 15.090 76.918 -65.648 1.00 20.73 256 ASP H N 1
ATOM 17917 C CA . ASP H 1 256 ? 14.509 77.012 -66.979 1.00 22.81 256 ASP H CA 1
ATOM 17918 C C . ASP H 1 256 ? 13.290 76.101 -66.995 1.00 22.22 256 ASP H C 1
ATOM 17919 O O . ASP H 1 256 ? 13.419 74.880 -66.950 1.00 23.09 256 ASP H O 1
ATOM 17924 N N . LEU H 1 257 ? 12.106 76.698 -67.044 1.00 21.82 257 LEU H N 1
ATOM 17925 C CA . LEU H 1 257 ? 10.877 75.917 -67.047 1.00 23.02 257 LEU H CA 1
ATOM 17926 C C . LEU H 1 257 ? 10.238 75.838 -68.428 1.00 23.60 257 LEU H C 1
ATOM 17927 O O . LEU H 1 257 ? 9.185 75.225 -68.590 1.00 23.59 257 LEU H O 1
ATOM 17932 N N . GLN H 1 258 ? 10.874 76.450 -69.420 1.00 23.95 258 GLN H N 1
ATOM 17933 C CA . GLN H 1 258 ? 10.315 76.445 -70.764 1.00 25.94 258 GLN H CA 1
ATOM 17934 C C . GLN H 1 258 ? 10.153 75.039 -71.337 1.00 25.32 258 GLN H C 1
ATOM 17935 O O . GLN H 1 258 ? 9.221 74.782 -72.097 1.00 25.27 258 GLN H O 1
ATOM 17941 N N . PRO H 1 259 ? 11.066 74.112 -70.998 1.00 25.70 259 PRO H N 1
ATOM 17942 C CA . PRO H 1 259 ? 10.927 72.750 -71.528 1.00 25.95 259 PRO H CA 1
ATOM 17943 C C . PRO H 1 259 ? 9.628 72.088 -71.056 1.00 26.03 259 PRO H C 1
ATOM 17944 O O . PRO H 1 259 ? 9.173 71.106 -71.643 1.00 24.85 259 PRO H O 1
ATOM 17948 N N . PHE H 1 260 ? 9.045 72.633 -69.989 1.00 25.13 260 PHE H N 1
ATOM 17949 C CA . PHE H 1 260 ? 7.804 72.108 -69.425 1.00 24.68 260 PHE H CA 1
ATOM 17950 C C . PHE H 1 260 ? 6.622 72.974 -69.856 1.00 26.03 260 PHE H C 1
ATOM 17951 O O . PHE H 1 260 ? 5.503 72.797 -69.376 1.00 27.43 260 PHE H O 1
ATOM 17959 N N . GLY H 1 261 ? 6.883 73.920 -70.755 1.00 25.58 261 GLY H N 1
ATOM 17960 C CA . GLY H 1 261 ? 5.834 74.795 -71.255 1.00 25.45 261 GLY H CA 1
ATOM 17961 C C . GLY H 1 261 ? 5.457 75.948 -70.343 1.00 26.23 261 GLY H C 1
ATOM 17962 O O . GLY H 1 261 ? 4.379 76.524 -70.484 1.00 25.17 261 GLY H O 1
ATOM 17963 N N . GLN H 1 262 ? 6.352 76.304 -69.425 1.00 26.48 262 GLN H N 1
ATOM 17964 C CA . GLN H 1 262 ? 6.094 77.386 -68.476 1.00 27.96 262 GLN H CA 1
ATOM 17965 C C . GLN H 1 262 ? 7.146 78.482 -68.530 1.00 27.72 262 GLN H C 1
ATOM 17966 O O . GLN H 1 262 ? 8.274 78.254 -68.966 1.00 30.51 262 GLN H O 1
ATOM 17972 N N . ASP H 1 263 ? 6.773 79.675 -68.080 1.00 27.27 263 ASP H N 1
ATOM 17973 C CA . ASP H 1 263 ? 7.721 80.776 -68.018 1.00 27.44 263 ASP H CA 1
ATOM 17974 C C . ASP H 1 263 ? 8.135 80.849 -66.545 1.00 25.38 263 ASP H C 1
ATOM 17975 O O . ASP H 1 263 ? 7.533 80.191 -65.702 1.00 23.75 263 ASP H O 1
ATOM 17980 N N . ASN H 1 264 ? 9.160 81.633 -66.240 1.00 25.36 264 ASN H N 1
ATOM 17981 C CA . ASN H 1 264 ? 9.628 81.767 -64.864 1.00 24.54 264 ASN H CA 1
ATOM 17982 C C . ASN H 1 264 ? 10.012 83.220 -64.627 1.00 25.60 264 ASN H C 1
ATOM 17983 O O . ASN H 1 264 ? 11.167 83.603 -64.788 1.00 25.54 264 ASN H O 1
ATOM 17988 N N . PRO H 1 265 ? 9.030 84.051 -64.249 1.00 26.14 265 PRO H N 1
ATOM 17989 C CA . PRO H 1 265 ? 9.223 85.479 -63.985 1.00 26.19 265 PRO H CA 1
ATOM 17990 C C . PRO H 1 265 ? 9.951 85.762 -62.672 1.00 25.14 265 PRO H C 1
ATOM 17991 O O . PRO H 1 265 ? 9.425 86.448 -61.797 1.00 25.88 265 PRO H O 1
ATOM 17995 N N . ASN H 1 266 ? 11.160 85.221 -62.551 1.00 24.17 266 ASN H N 1
ATOM 17996 C CA . ASN H 1 266 ? 11.993 85.406 -61.369 1.00 24.23 266 ASN H CA 1
ATOM 17997 C C . ASN H 1 266 ? 11.326 84.869 -60.107 1.00 24.01 266 ASN H C 1
ATOM 17998 O O . ASN H 1 266 ? 11.353 85.520 -59.061 1.00 24.96 266 ASN H O 1
ATOM 18003 N N . GLU H 1 267 ? 10.743 83.675 -60.192 1.00 22.43 267 GLU H N 1
ATOM 18004 C CA . GLU H 1 267 ? 10.060 83.105 -59.035 1.00 23.56 267 GLU H CA 1
ATOM 18005 C C . GLU H 1 267 ? 10.594 81.766 -58.532 1.00 22.21 267 GLU H C 1
ATOM 18006 O O . GLU H 1 267 ? 10.614 81.525 -57.328 1.00 21.72 267 GLU H O 1
ATOM 18012 N N . VAL H 1 268 ? 11.012 80.896 -59.446 1.00 21.39 268 VAL H N 1
ATOM 18013 C CA . VAL H 1 268 ? 11.501 79.573 -59.061 1.00 21.60 268 VAL H CA 1
ATOM 18014 C C . VAL H 1 268 ? 13.013 79.453 -59.196 1.00 21.19 268 VAL H C 1
ATOM 18015 O O . VAL H 1 268 ? 13.560 79.598 -60.290 1.00 21.96 268 VAL H O 1
ATOM 18019 N N . PHE H 1 269 ? 13.680 79.178 -58.076 1.00 19.33 269 PHE H N 1
ATOM 18020 C CA . PHE H 1 269 ? 15.134 79.071 -58.061 1.00 20.14 269 PHE H CA 1
ATOM 18021 C C . PHE H 1 269 ? 15.690 77.791 -57.450 1.00 19.29 269 PHE H C 1
ATOM 18022 O O . PHE H 1 269 ? 15.093 77.194 -56.551 1.00 18.31 269 PHE H O 1
ATOM 18030 N N . TYR H 1 270 ? 16.857 77.405 -57.947 1.00 19.07 270 TYR H N 1
ATOM 18031 C CA . TYR H 1 270 ? 17.593 76.242 -57.456 1.00 19.34 270 TYR H CA 1
ATOM 18032 C C . TYR H 1 270 ? 18.736 76.846 -56.641 1.00 20.23 270 TYR H C 1
ATOM 18033 O O . TYR H 1 270 ? 19.544 77.605 -57.177 1.00 19.09 270 TYR H O 1
ATOM 18042 N N . ALA H 1 271 ? 18.798 76.534 -55.351 1.00 21.28 271 ALA H N 1
ATOM 18043 C CA . ALA H 1 271 ? 19.862 77.064 -54.507 1.00 21.21 271 ALA H CA 1
ATOM 18044 C C . ALA H 1 271 ? 21.017 76.064 -54.477 1.00 21.28 271 ALA H C 1
ATOM 18045 O O . ALA H 1 271 ? 20.966 75.067 -53.761 1.00 21.85 271 ALA H O 1
ATOM 18047 N N . ALA H 1 272 ? 22.055 76.339 -55.264 1.00 22.17 272 ALA H N 1
ATOM 18048 C CA . ALA H 1 272 ? 23.222 75.463 -55.352 1.00 21.49 272 ALA H CA 1
ATOM 18049 C C . ALA H 1 272 ? 24.140 75.548 -54.134 1.00 22.80 272 ALA H C 1
ATOM 18050 O O . ALA H 1 272 ? 24.277 76.604 -53.521 1.00 22.65 272 ALA H O 1
ATOM 18052 N N . ASP H 1 273 ? 24.763 74.424 -53.791 1.00 23.14 273 ASP H N 1
ATOM 18053 C CA . ASP H 1 273 ? 25.681 74.363 -52.656 1.00 24.50 273 ASP H CA 1
ATOM 18054 C C . ASP H 1 273 ? 27.053 74.895 -53.062 1.00 24.10 273 ASP H C 1
ATOM 18055 O O . ASP H 1 273 ? 27.564 75.847 -52.472 1.00 24.68 273 ASP H O 1
ATOM 18060 N N . ARG H 1 274 ? 27.642 74.256 -54.068 1.00 21.25 274 ARG H N 1
ATOM 18061 C CA . ARG H 1 274 ? 28.953 74.632 -54.587 1.00 19.76 274 ARG H CA 1
ATOM 18062 C C . ARG H 1 274 ? 28.926 74.475 -56.108 1.00 18.28 274 ARG H C 1
ATOM 18063 O O . ARG H 1 274 ? 28.166 73.667 -56.635 1.00 19.23 274 ARG H O 1
ATOM 18071 N N . PRO H 1 275 ? 29.751 75.251 -56.830 1.00 18.33 275 PRO H N 1
ATOM 18072 C CA . PRO H 1 275 ? 30.677 76.245 -56.281 1.00 17.34 275 PRO H CA 1
ATOM 18073 C C . PRO H 1 275 ? 29.938 77.526 -55.931 1.00 18.31 275 PRO H C 1
ATOM 18074 O O . PRO H 1 275 ? 28.727 77.626 -56.122 1.00 18.25 275 PRO H O 1
ATOM 18078 N N . TYR H 1 276 ? 30.665 78.498 -55.395 1.00 18.49 276 TYR H N 1
ATOM 18079 C CA . TYR H 1 276 ? 30.073 79.772 -55.036 1.00 17.85 276 TYR H CA 1
ATOM 18080 C C . TYR H 1 276 ? 31.101 80.881 -55.220 1.00 20.11 276 TYR H C 1
ATOM 18081 O O . TYR H 1 276 ? 32.308 80.650 -55.122 1.00 18.01 276 TYR H O 1
ATOM 18090 N N . GLY H 1 277 ? 30.618 82.079 -55.521 1.00 19.07 277 GLY H N 1
ATOM 18091 C CA . GLY H 1 277 ? 31.530 83.194 -55.670 1.00 20.25 277 GLY H CA 1
ATOM 18092 C C . GLY H 1 277 ? 31.987 83.526 -54.262 1.00 20.55 277 GLY H C 1
ATOM 18093 O O . GLY H 1 277 ? 31.262 83.274 -53.303 1.00 19.40 277 GLY H O 1
ATOM 18094 N N . LEU H 1 278 ? 33.195 84.059 -54.125 1.00 19.85 278 LEU H N 1
ATOM 18095 C CA . LEU H 1 278 ? 33.708 84.435 -52.818 1.00 19.34 278 LEU H CA 1
ATOM 18096 C C . LEU H 1 278 ? 34.398 85.782 -52.983 1.00 19.98 278 LEU H C 1
ATOM 18097 O O . LEU H 1 278 ? 35.463 85.879 -53.592 1.00 18.79 278 LEU H O 1
ATOM 18102 N N . ILE H 1 279 ? 33.755 86.816 -52.461 1.00 19.98 279 ILE H N 1
ATOM 18103 C CA . ILE H 1 279 ? 34.257 88.178 -52.542 1.00 21.95 279 ILE H CA 1
ATOM 18104 C C . ILE H 1 279 ? 34.746 88.592 -51.162 1.00 22.78 279 ILE H C 1
ATOM 18105 O O . ILE H 1 279 ? 34.011 88.497 -50.180 1.00 23.04 279 ILE H O 1
ATOM 18110 N N . GLU H 1 280 ? 35.991 89.053 -51.094 1.00 22.61 280 GLU H N 1
ATOM 18111 C CA . GLU H 1 280 ? 36.575 89.444 -49.820 1.00 22.46 280 GLU H CA 1
ATOM 18112 C C . GLU H 1 280 ? 37.305 90.771 -49.943 1.00 22.60 280 GLU H C 1
ATOM 18113 O O . GLU H 1 280 ? 37.916 91.060 -50.971 1.00 21.30 280 GLU H O 1
ATOM 18119 N N . ALA H 1 281 ? 37.230 91.581 -48.896 1.00 22.79 281 ALA H N 1
ATOM 18120 C CA . ALA H 1 281 ? 37.898 92.871 -48.920 1.00 23.54 281 ALA H CA 1
ATOM 18121 C C . ALA H 1 281 ? 38.021 93.499 -47.552 1.00 25.96 281 ALA H C 1
ATOM 18122 O O . ALA H 1 281 ? 37.294 93.165 -46.612 1.00 23.18 281 ALA H O 1
ATOM 18124 N N . THR H 1 282 ? 38.960 94.431 -47.466 1.00 25.61 282 THR H N 1
ATOM 18125 C CA . THR H 1 282 ? 39.219 95.162 -46.248 1.00 25.84 282 THR H CA 1
ATOM 18126 C C . THR H 1 282 ? 38.886 96.616 -46.525 1.00 26.08 282 THR H C 1
ATOM 18127 O O . THR H 1 282 ? 39.364 97.192 -47.502 1.00 25.98 282 THR H O 1
ATOM 18131 N N . ILE H 1 283 ? 38.029 97.187 -45.690 1.00 25.56 283 ILE H N 1
ATOM 18132 C CA . ILE H 1 283 ? 37.651 98.586 -45.813 1.00 25.83 283 ILE H CA 1
ATOM 18133 C C . ILE H 1 283 ? 38.344 99.219 -44.608 1.00 26.15 283 ILE H C 1
ATOM 18134 O O . ILE H 1 283 ? 38.114 98.800 -43.469 1.00 23.88 283 ILE H O 1
ATOM 18139 N N . GLN H 1 284 ? 39.202 100.207 -44.846 1.00 26.19 284 GLN H N 1
ATOM 18140 C CA . GLN H 1 284 ? 39.929 100.822 -43.736 1.00 26.45 284 GLN H CA 1
ATOM 18141 C C . GLN H 1 284 ? 39.823 102.333 -43.641 1.00 26.75 284 GLN H C 1
ATOM 18142 O O . GLN H 1 284 ? 39.424 103.016 -44.584 1.00 24.96 284 GLN H O 1
ATOM 18148 N N . ARG H 1 285 ? 40.198 102.838 -42.471 1.00 24.49 285 ARG H N 1
ATOM 18149 C CA . ARG H 1 285 ? 40.219 104.264 -42.208 1.00 26.30 285 ARG H CA 1
ATOM 18150 C C . ARG H 1 285 ? 41.511 104.680 -42.912 1.00 24.95 285 ARG H C 1
ATOM 18151 O O . ARG H 1 285 ? 42.553 104.062 -42.705 1.00 23.63 285 ARG H O 1
ATOM 18159 N N . GLU H 1 286 ? 41.453 105.697 -43.763 1.00 26.87 286 GLU H N 1
ATOM 18160 C CA . GLU H 1 286 ? 42.652 106.106 -44.484 1.00 29.10 286 GLU H CA 1
ATOM 18161 C C . GLU H 1 286 ? 43.836 106.384 -43.569 1.00 27.81 286 GLU H C 1
ATOM 18162 O O . GLU H 1 286 ? 43.709 107.094 -42.575 1.00 27.17 286 GLU H O 1
ATOM 18168 N N . GLY H 1 287 ? 44.982 105.803 -43.909 1.00 27.12 287 GLY H N 1
ATOM 18169 C CA . GLY H 1 287 ? 46.184 106.010 -43.124 1.00 28.04 287 GLY H CA 1
ATOM 18170 C C . GLY H 1 287 ? 46.419 105.014 -42.005 1.00 28.96 287 GLY H C 1
ATOM 18171 O O . GLY H 1 287 ? 47.465 105.050 -41.355 1.00 28.96 287 GLY H O 1
ATOM 18172 N N . SER H 1 288 ? 45.458 104.123 -41.770 1.00 29.67 288 SER H N 1
ATOM 18173 C CA . SER H 1 288 ? 45.600 103.137 -40.704 1.00 30.08 288 SER H CA 1
ATOM 18174 C C . SER H 1 288 ? 46.530 101.999 -41.112 1.00 30.65 288 SER H C 1
ATOM 18175 O O . SER H 1 288 ? 46.779 101.773 -42.297 1.00 31.28 288 SER H O 1
ATOM 18178 N N . ARG H 1 289 ? 47.040 101.289 -40.114 1.00 31.03 289 ARG H N 1
ATOM 18179 C CA . ARG H 1 289 ? 47.946 100.165 -40.330 1.00 32.95 289 ARG H CA 1
ATOM 18180 C C . ARG H 1 289 ? 47.279 99.147 -41.255 1.00 33.86 289 ARG H C 1
ATOM 18181 O O . ARG H 1 289 ? 46.094 98.859 -41.110 1.00 33.12 289 ARG H O 1
ATOM 18189 N N . ALA H 1 290 ? 48.034 98.601 -42.203 1.00 34.21 290 ALA H N 1
ATOM 18190 C CA . ALA H 1 290 ? 47.466 97.638 -43.142 1.00 35.76 290 ALA H CA 1
ATOM 18191 C C . ALA H 1 290 ? 47.863 96.186 -42.894 1.00 34.85 290 ALA H C 1
ATOM 18192 O O . ALA H 1 290 ? 47.330 95.276 -43.533 1.00 36.21 290 ALA H O 1
ATOM 18194 N N . ASP H 1 291 ? 48.789 95.955 -41.973 1.00 33.03 291 ASP H N 1
ATOM 18195 C CA . ASP H 1 291 ? 49.216 94.589 -41.705 1.00 31.72 291 ASP H CA 1
ATOM 18196 C C . ASP H 1 291 ? 49.343 94.266 -40.226 1.00 29.05 291 ASP H C 1
ATOM 18197 O O . ASP H 1 291 ? 50.342 93.693 -39.802 1.00 28.76 291 ASP H O 1
ATOM 18199 N N . HIS H 1 292 ? 48.339 94.625 -39.433 1.00 28.02 292 HIS H N 1
ATOM 18200 C CA . HIS H 1 292 ? 48.414 94.324 -38.008 1.00 26.95 292 HIS H CA 1
ATOM 18201 C C . HIS H 1 292 ? 48.582 92.817 -37.844 1.00 26.11 292 HIS H C 1
ATOM 18202 O O . HIS H 1 292 ? 47.912 92.040 -38.513 1.00 26.07 292 HIS H O 1
ATOM 18209 N N . PRO H 1 293 ? 49.483 92.387 -36.949 1.00 27.48 293 PRO H N 1
ATOM 18210 C CA . PRO H 1 293 ? 49.741 90.960 -36.707 1.00 28.61 293 PRO H CA 1
ATOM 18211 C C . PRO H 1 293 ? 48.535 90.115 -36.285 1.00 28.59 293 PRO H C 1
ATOM 18212 O O . PRO H 1 293 ? 48.516 88.904 -36.509 1.00 28.77 293 PRO H O 1
ATOM 18216 N N . ILE H 1 294 ? 47.532 90.744 -35.682 1.00 28.00 294 ILE H N 1
ATOM 18217 C CA . ILE H 1 294 ? 46.360 90.005 -35.226 1.00 27.60 294 ILE H CA 1
ATOM 18218 C C . ILE H 1 294 ? 45.610 89.276 -36.346 1.00 28.57 294 ILE H C 1
ATOM 18219 O O . ILE H 1 294 ? 44.888 88.310 -36.088 1.00 27.77 294 ILE H O 1
ATOM 18224 N N . TRP H 1 295 ? 45.791 89.720 -37.586 1.00 28.19 295 TRP H N 1
ATOM 18225 C CA . TRP H 1 295 ? 45.115 89.093 -38.720 1.00 28.51 295 TRP H CA 1
ATOM 18226 C C . TRP H 1 295 ? 45.812 87.826 -39.205 1.00 33.02 295 TRP H C 1
ATOM 18227 O O . TRP H 1 295 ? 45.241 87.053 -39.978 1.00 33.15 295 TRP H O 1
ATOM 18238 N N . SER H 1 296 ? 47.046 87.613 -38.760 1.00 35.97 296 SER H N 1
ATOM 18239 C CA . SER H 1 296 ? 47.798 86.432 -39.166 1.00 40.98 296 SER H CA 1
ATOM 18240 C C . SER H 1 296 ? 47.327 85.200 -38.403 1.00 42.96 296 SER H C 1
ATOM 18241 O O . SER H 1 296 ? 47.333 84.088 -38.935 1.00 43.74 296 SER H O 1
ATOM 18244 N N . ASN H 1 297 ? 46.916 85.412 -37.155 1.00 45.55 297 ASN H N 1
ATOM 18245 C CA . ASN H 1 297 ? 46.424 84.338 -36.294 1.00 47.86 297 ASN H CA 1
ATOM 18246 C C . ASN H 1 297 ? 47.508 83.312 -35.968 1.00 48.56 297 ASN H C 1
ATOM 18247 O O . ASN H 1 297 ? 47.660 82.985 -34.771 1.00 47.19 297 ASN H O 1
#

Nearest PDB structures (foldseek):
  1vax-assembly1_B  TM=1.002E+00  e=2.106E-56  Arthrobacter globiformis
  6oe8-assembly1_D  TM=1.001E+00  e=7.011E-54  Arthrobacter globiformis
  7f2v-assembly1_A  TM=9.842E-01  e=6.538E-40  Thermobispora bispora DSM 43833
  4mb8-assembly1_C  TM=9.656E-01  e=1.732E-28  unclassified Mammalia
  5ll1-assembly1_C  TM=9.683E-01  e=4.475E-28  Danio rerio

CATH classification: 3.10.270.10

Sequence (2296 aa):
TKVVLGQNQYGKAEVRLVKVTRNTARHEIQDLNVTSQLRGDFEAAHTAGDNAHVVATDTQKNTVYAFARDGFATTEEFLLRLGKHFTEGFDWVTGGRWAAQQFFWDRINDHDHAFSRNKSEVRTAVLEISGSEQAIVAGIEGLTVLKSTGSEFHGFPRDKYTTLQETTDRILATDVSARWRYNTVEVDFDAVYASVRGLLLKAFAETHSLALQQTMYEMGRAVIETHPEIDEIKMSLPNKHHFLVDLQPFGQDNPNEVFYAADRPYGLIEATIQREGSRADHPIWSNTKVVLGQNQYGKAEVRLVKVTRNTARHEIQDLNVTSQLRGDFEAAHTAGDNAHVVATDTQKNTVYAFARDGFATTEEFLLRLGKHFTEGFDWVTGGRWAAQQFFWDRINDHDHAFSRNKSEVRTAVLEISGSEQAIVAGIEGLTVLKSTGSEFHGFPRDKYTTLQETTDRILATDVSARWRYNTVEVDFDAVYASVRGLLLKAFAETHSLALQQTMYEMGRAVIETHPEIDEIKMSLPNKHHFLVDLQPFGQDNPNEVFYAADRPYGLIEATIQREGSRADHPIWSNTKVVLGQNQYGKAEVRLVKVTRNTARHEIQDLNVTSQLRGDFEAAHTAGDNAHVVATDTQKNTVYAFARDGFATTEEFLLRLGKHFTEGFDWVTGGRWAAQQFFWDRINDHDHAFSRNKSEVRTAVLEISGSEQAIVAGIEGLTVLKSTGSEFHGFPRDKYTTLQETTDRILATDVSARWRYNTVEVDFDAVYASVRGLLLKAFAETHSLALQQTMYEMGRAVIETHPEIDEIKMSLPNKHHFLVDLQPFGQDNPNEVFYAADRPYGLIEATIQREGSRADHPIWSNTKVVLGQNQYGKAEVRLVKVTRNTARHEIQDLNVTSQLRGDFEAAHTAGDNAHVVATDTQKNTVYAFARDGFATTEEFLLRLGKHFTEGFDWVTGGRWAAQQFFWDRINDHDHAFSRNKSEVRTAVLEISGSEQAIVAGIEGLTVLKSTGSEFHGFPRDKYTTLQETTDRILATDVSARWRYNTVEVDFDAVYASVRGLLLKAFAETHSLALQQTMYEMGRAVIETHPEIDEIKMSLPNKHHFLVDLQPFGQDNPNEVFYAADRPYGLIEATIQREGSRADHPIWSNTKVVLGQNQYGKAEVRLVKVTRNTARHEIQDLNVTSQLRGDFEAAHTAGDNAHVVATDTQKNTVYAFARDGFATTEEFLLRLGKHFTEGFDWVTGGRWAAQQFFWDRINDHDHAFSRNKSEVRTAVLEISGSEQAIVAGIEGLTVLKSTGSEFHGFPRDKYTTLQETTDRILATDVSARWRYNTVEVDFDAVYASVRGLLLKAFAETHSLALQQTMYEMGRAVIETHPEIDEIKMSLPNKHHFLVDLQPFGQDNPNEVFYAADRPYGLIEATIQREGSRADHPIWSNTKVVLGQNQYGKAEVRLVKVTRNTARHEIQDLNVTSQLRGDFEAAHTAGDNAHVVATDTQKNTVYAFARDGFATTEEFLLRLGKHFTEGFDWVTGGRWAAQQFFWDRINDHDHAFSRNKSEVRTAVLEISGSEQAIVAGIEGLTVLKSTGSEFHGFPRDKYTTLQETTDRILATDVSARWRYNTVEVDFDAVYASVRGLLLKAFAETHSLALQQTMYEMGRAVIETHPEIDEIKMSLPNKHHFLVDLQPFGQDNPNEVFYAADRPYGLIEATIQREGSRADHPIWSNTKVVLGQNQYGKAEVRLVKVTRNTARHEIQDLNVTSQLRGDFEAAHTAGDNAHVVATDTQKNTVYAFARDGFATTEEFLLRLGKHFTEGFDWVTGGRWAAQQFFWDRINDHDHAFSRNKSEVRTAVLEISGSEQAIVAGIEGLTVLKSTGSEFHGFPRDKYTTLQETTDRILATDVSARWRYNTVEVDFDAVYASVRGLLLKAFAETHSLALQQTMYEMGRAVIETHPEIDEIKMSLPNKHHFLVDLQPFGQDNPNEVFYAADRPYGLIEATIQREGSRADHPIWSNTKVVLGQNQYGKAEVRLVKVTRNTARHEIQDLNVTSQLRGDFEAAHTAGDNAHVVATDTQKNTVYAFARDGFATTEEFLLRLGKHFTEGFDWVTGGRWAAQQFFWDRINDHDHAFSRNKSEVRTAVLEISGSEQAIVAGIEGLTVLKSTGSEFHGFPRDKYTTLQETTDRILATDVSARWRYNTVEVDFDAVYASVRGLLLKAFAETHSLALQQTMYEMGRAVIETHPEIDEIKMSLPNKHHFLVDLQPFGQDNPNEVFYAADRPYGLIEATIQREGSRADHPIWSN

Organism: Arthrobacter globiformis (NCBI:txid1665)

B-factor: mean 26.91, std 8.09, range [13.93, 80.7]